Protein 6SLF (pdb70)

Organism: Corynebacterium striatum (NCBI:txid43770)

Foldseek 3Di:
DDPLLVVLLVCLVVCLVVLVVQLLVLQQQAAAFLGSVVVLVVLCVLCVVLVWHWDQFLNSKTKTKDAQADFFEEEEEAERHWDQAQFDAPPPSHHHSVVSIGRLFCSSLQSSLLSSLVNSCSVCSVSWHGMYMYIYWGRWVLQCTLVSRLVRPVCPVDPFGQEYEYEGEKQAPPALFWEFAAFFAEWKKFKKKKKFFKAKFWQVCCVVILAVVVLVVVLVVVLVCCQVPVDDVPWDKDKDFPDKDFDDDPGMRTGMMMTIIMMTTRFDVSNVVSVVVSQVSSQVSCVVSVGDDGMDIGTRHIAGGDHAHRVLRVVLQVLCCVVVNNSRYYYDDHDHHGTRPVSNCVSNVHGYTYMYGYQDNSRNPADTRPDSNRDRDPPSNSSSSNSSVSSSCVVTID/DLLVVLLVVLVVCLVVLVVQLLVLQQQAAAFLGSVVVLVVLCVLQVVLVWHWDQFLNSKTKTKDAQADFFEEEEEAERHWDQAQFDAPDPSHHHSVVSIGRLFCSSLQSSLLSSLVSSCSVCSVSWHGMYMYIYWTRWPLQCGLVSRLVRPVPPVDPFGQEYEYEGEKQAPPAQFWEFAAFFAEWKKWKKKKKFFKAKDWQVCCVVILAVVVLVVVLVVVLVCCQVPVDDVPWDKDKDFPDKDFDDDPGMRTGMMMTIIMMTTRFDVVNVVSVVVSQVSSQVSCVVSVGDDGMDIGTRHIAGGDHAHRVLRVVLLVLRCVVVNVNRYYYDHHDHHGTRVVSNCVSNVHGYTYMYTYQDNSRNVDDTRPDSNRDRDPPSNSSSSNSSVSSSCVVTTD/DLVVLLVVLVVCLVVLVVQLLVLQQQAAAFLGSAVVLVVLCVLCVVLVWDWDCFLNSKTKTKQAQADFFEEEEEAERHWDQAQFDAPDPSHHHSVSSIGRLFCSSLQSSLLSSLVNSCSVPSVQWHGMYMYIYWGRWPLQCGLVSRLVRPVCPVDPFGQEYEYEGEKQAPPALFWEFAAFFAEWKKWKKKKKDFWAKFWLVCCVVILAVVVLVVVLVVVLVCCQVPVDDVVWDKDKDFPDKDFDDDPGMRTGMMMTIIMMTTRFDVVNVVSVVVSQVSSQVSCVVSVGDDRMDIGTRHIAGGDHAHRVLRVVLLVLCCVVPNNNRYYYDDHDHHGTRPVSNCVSSVHGYTYIYGYQDNSRNVQDTRPDSNRDRDPPSNSSSSNSSVSSSCCVTIND/DLVVLLVVLVVCLVVLVVQLLVLQQQAAAFLGSQPVLVVLCVLCVVLVWDWDQFLNSKTKTKDFQAAFFEEEEEAERHWDQAQFDAPDPSHHHSVVSIGNLFCSSLQSSLLSSLSNSCSVCSVVWHHMYMYIYWGRWPLQCGLVSRLVRPVLPVDPFGQEYEYEGEKQAPPAQFWEFAAFFAEWKKFKKKKKFFWAKFWLVCCVVILAVVVLVVVLVVVLVCCQVPVDDPPWDKDKDFPDKDFDDDPGMRTGMMMTIIMMTTRFDVSNVVSVVVSQVSSQVSCVVSVGDDGMDIGTRHIAHGDHAHRVLRVVLLVLRCVPPNNNRYYYDDHDHHGTRPVSNCVSNVHHYTYIYTYQDNSRNPADTRPDSNRDRDPDSNSSSSSSSVSSSCPVGID

Structure (mmCIF, N/CA/C/O backbone):
data_6SLF
#
_entry.id   6SLF
#
_cell.length_a   53.688
_cell.length_b   181.919
_cell.length_c   93.122
_cell.angle_alpha   90.000
_cell.angle_beta   104.140
_cell.angle_gamma   90.000
#
_symmetry.space_group_name_H-M   'P 1 21 1'
#
loop_
_entity.id
_entity.type
_entity.pdbx_description
1 polymer 'N-alpha-acyl-glutamine aminoacylase'
2 non-polymer 'ZINC ION'
3 non-polymer '(2~{S})-5-azanyl-2-[[[(3~{S})-3-methyl-5-phenyl-pentyl]-oxidanyl-phosphoryl]methyl]-5-oxidanylidene-pentanoic acid'
4 non-polymer GLYCEROL
5 non-polymer 'ACETATE ION'
6 non-polymer 2-[BIS-(2-HYDROXY-ETHYL)-AMINO]-2-HYDROXYMETHYL-PROPANE-1,3-DIOL
7 water water
#
loop_
_atom_site.group_PDB
_atom_site.id
_atom_site.type_symbol
_atom_site.label_atom_id
_atom_site.label_alt_id
_atom_site.label_comp_id
_atom_site.label_asym_id
_atom_site.label_entity_id
_atom_site.label_seq_id
_atom_site.pdbx_PDB_ins_code
_atom_site.Cartn_x
_atom_site.Cartn_y
_atom_site.Cartn_z
_atom_site.occupancy
_atom_site.B_iso_or_equiv
_atom_site.auth_seq_id
_atom_site.auth_comp_id
_atom_site.auth_asym_id
_atom_site.auth_atom_id
_atom_site.pdbx_PDB_model_num
ATOM 1 N N . ALA A 1 2 ? 4.538 24.389 16.428 1.00 45.28 1 ALA A N 1
ATOM 2 C CA . ALA A 1 2 ? 3.830 23.199 15.867 1.00 45.30 1 ALA A CA 1
ATOM 3 C C . ALA A 1 2 ? 4.846 22.222 15.273 1.00 45.09 1 ALA A C 1
ATOM 4 O O . ALA A 1 2 ? 5.807 22.649 14.618 1.00 46.13 1 ALA A O 1
ATOM 6 N N . GLN A 1 3 ? 4.645 20.921 15.512 1.00 44.11 2 GLN A N 1
ATOM 7 C CA . GLN A 1 3 ? 5.520 19.858 14.973 1.00 42.90 2 GLN A CA 1
ATOM 8 C C . GLN A 1 3 ? 4.738 18.566 14.673 1.00 41.44 2 GLN A C 1
ATOM 9 O O . GLN A 1 3 ? 3.567 18.412 15.060 1.00 39.73 2 GLN A O 1
ATOM 15 N N . GLU A 1 4 ? 5.401 17.635 13.985 1.00 39.73 3 GLU A N 1
ATOM 16 C CA . GLU A 1 4 ? 4.793 16.332 13.710 1.00 38.47 3 GLU A CA 1
ATOM 17 C C . GLU A 1 4 ? 4.724 15.475 14.973 1.00 36.12 3 GLU A C 1
ATOM 18 O O . GLU A 1 4 ? 3.692 14.846 15.232 1.00 35.71 3 GLU A O 1
ATOM 24 N N . ASN A 1 5 ? 5.795 15.477 15.771 1.00 33.52 4 ASN A N 1
ATOM 25 C CA . ASN A 1 5 ? 5.759 14.778 17.057 1.00 30.87 4 ASN A CA 1
ATOM 26 C C . ASN A 1 5 ? 4.730 15.394 17.994 1.00 28.83 4 ASN A C 1
ATOM 27 O O . ASN A 1 5 ? 4.000 14.675 18.663 1.00 28.37 4 ASN A O 1
ATOM 32 N N . LEU A 1 6 ? 4.656 16.721 17.994 1.00 27.27 5 LEU A N 1
ATOM 33 C CA . LEU A 1 6 ? 3.632 17.417 18.754 1.00 26.18 5 LEU A CA 1
ATOM 34 C C . LEU A 1 6 ? 2.237 16.949 18.353 1.00 25.56 5 LEU A C 1
ATOM 35 O O . LEU A 1 6 ? 1.441 16.584 19.203 1.00 24.94 5 LEU A O 1
ATOM 40 N N . GLN A 1 7 ? 1.939 16.953 17.060 1.00 25.50 6 GLN A N 1
ATOM 41 C CA . GLN A 1 7 ? 0.604 16.514 16.618 1.00 25.16 6 GLN A CA 1
ATOM 42 C C . GLN A 1 7 ? 0.315 15.055 17.028 1.00 25.33 6 GLN A C 1
ATOM 43 O O . GLN A 1 7 ? -0.793 14.720 17.462 1.00 24.61 6 GLN A O 1
ATOM 49 N N . LYS A 1 8 ? 1.319 14.196 16.914 1.00 25.71 7 LYS A N 1
ATOM 50 C CA . LYS A 1 8 ? 1.177 12.797 17.308 1.00 26.99 7 LYS A CA 1
ATOM 51 C C . LYS A 1 8 ? 0.846 12.615 18.794 1.00 25.92 7 LYS A C 1
ATOM 52 O O . LYS A 1 8 ? -0.015 11.799 19.150 1.00 24.89 7 LYS A O 1
ATOM 58 N N . ILE A 1 9 ? 1.538 13.362 19.662 1.00 25.71 8 ILE A N 1
ATOM 59 C CA . ILE A 1 9 ? 1.294 13.267 21.110 1.00 25.62 8 ILE A CA 1
ATOM 60 C C . ILE A 1 9 ? -0.125 13.786 21.459 1.00 24.90 8 ILE A C 1
ATOM 61 O O . ILE A 1 9 ? -0.834 13.183 22.269 1.00 24.02 8 ILE A O 1
ATOM 66 N N . VAL A 1 10 ? -0.527 14.874 20.808 1.00 24.21 9 VAL A N 1
ATOM 67 C CA . VAL A 1 10 ? -1.866 15.445 20.974 1.00 24.77 9 VAL A CA 1
ATOM 68 C C . VAL A 1 10 ? -2.897 14.411 20.534 1.00 25.69 9 VAL A C 1
ATOM 69 O O . VAL A 1 10 ? -3.873 14.153 21.234 1.00 24.98 9 VAL A O 1
ATOM 73 N N . ASP A 1 11 ? -2.652 13.799 19.375 1.00 26.11 10 ASP A N 1
ATOM 74 C CA . ASP A 1 11 ? -3.570 12.776 18.862 1.00 27.66 10 ASP A CA 1
ATOM 75 C C . ASP A 1 11 ? -3.734 11.580 19.783 1.00 27.31 10 ASP A C 1
ATOM 76 O O . ASP A 1 11 ? -4.795 10.962 19.785 1.00 28.01 10 ASP A O 1
ATOM 81 N N . SER A 1 12 ? -2.694 11.278 20.566 1.00 26.69 11 SER A N 1
ATOM 82 C CA . SER A 1 12 ? -2.709 10.153 21.499 1.00 26.84 11 SER A CA 1
ATOM 83 C C . SER A 1 12 ? -3.725 10.335 22.628 1.00 26.98 11 SER A C 1
ATOM 84 O O . SER A 1 12 ? -4.171 9.359 23.235 1.00 27.02 11 SER A O 1
ATOM 87 N N . LEU A 1 13 ? -4.113 11.588 22.883 1.00 26.75 12 LEU A N 1
ATOM 88 C CA . LEU A 1 13 ? -5.092 11.900 23.928 1.00 26.81 12 LEU A CA 1
ATOM 89 C C . LEU A 1 13 ? -6.450 11.220 23.729 1.00 27.41 12 LEU A C 1
ATOM 90 O O . LEU A 1 13 ? -7.126 10.898 24.707 1.00 27.32 12 LEU A O 1
ATOM 95 N N . GLU A 1 14 ? -6.847 11.003 22.474 1.00 28.89 13 GLU A N 1
ATOM 96 C CA . GLU A 1 14 ? -8.114 10.320 22.211 1.00 30.31 13 GLU A CA 1
ATOM 97 C C . GLU A 1 14 ? -8.190 8.962 22.914 1.00 30.11 13 GLU A C 1
ATOM 98 O O . GLU A 1 14 ? -9.225 8.628 23.466 1.00 29.70 13 GLU A O 1
ATOM 104 N N . SER A 1 15 ? -7.085 8.211 22.943 1.00 29.49 14 SER A N 1
ATOM 105 C CA . SER A 1 15 ? -7.110 6.868 23.567 1.00 29.36 14 SER A CA 1
ATOM 106 C C . SER A 1 15 ? -7.408 6.881 25.069 1.00 28.26 14 SER A C 1
ATOM 107 O O . SER A 1 15 ? -7.924 5.900 25.617 1.00 28.84 14 SER A O 1
ATOM 110 N N . SER A 1 16 ? -7.104 8.001 25.739 1.00 27.06 15 SER A N 1
ATOM 111 C CA . SER A 1 16 ? -7.298 8.093 27.179 1.00 25.59 15 SER A CA 1
ATOM 112 C C . SER A 1 16 ? -8.471 8.988 27.574 1.00 25.96 15 SER A C 1
ATOM 113 O O . SER A 1 16 ? -8.742 9.124 28.761 1.00 24.84 15 SER A O 1
ATOM 116 N N . ARG A 1 17 ? -9.180 9.567 26.600 1.00 25.17 16 ARG A N 1
ATOM 117 C CA . ARG A 1 17 ? -10.209 10.580 26.924 1.00 26.01 16 ARG A CA 1
ATOM 118 C C . ARG A 1 17 ? -11.279 10.105 27.909 1.00 25.85 16 ARG A C 1
ATOM 119 O O . ARG A 1 17 ? -11.657 10.846 28.833 1.00 24.54 16 ARG A O 1
ATOM 127 N N . ALA A 1 18 ? -11.749 8.868 27.728 1.00 25.48 17 ALA A N 1
ATOM 128 C CA . ALA A 1 18 ? -12.786 8.308 28.611 1.00 25.68 17 ALA A CA 1
ATOM 129 C C . ALA A 1 18 ? -12.345 8.290 30.062 1.00 24.54 17 ALA A C 1
ATOM 130 O O . ALA A 1 18 ? -13.083 8.752 30.930 1.00 24.27 17 ALA A O 1
ATOM 132 N N . GLU A 1 19 ? -11.142 7.766 30.310 1.00 24.34 18 GLU A N 1
ATOM 133 C CA . GLU A 1 19 ? -10.623 7.632 31.667 1.00 24.45 18 GLU A CA 1
ATOM 134 C C . GLU A 1 19 ? -10.319 9.008 32.244 1.00 23.34 18 GLU A C 1
ATOM 135 O O . GLU A 1 19 ? -10.563 9.246 33.422 1.00 24.42 18 GLU A O 1
ATOM 141 N N . ARG A 1 20 ? -9.807 9.907 31.402 1.00 22.55 19 ARG A N 1
ATOM 142 C CA . ARG A 1 20 ? -9.473 11.276 31.874 1.00 21.25 19 ARG A CA 1
ATOM 143 C C . ARG A 1 20 ? -10.735 12.060 32.264 1.00 21.60 19 ARG A C 1
ATOM 144 O O . ARG A 1 20 ? -10.760 12.776 33.281 1.00 20.46 19 ARG A O 1
ATOM 152 N N . GLU A 1 21 ? -11.794 11.917 31.468 1.00 21.43 20 GLU A N 1
ATOM 153 C CA . GLU A 1 21 ? -13.061 12.568 31.824 1.00 22.36 20 GLU A CA 1
ATOM 154 C C . GLU A 1 21 ? -13.684 11.988 33.104 1.00 22.23 20 GLU A C 1
ATOM 155 O O . GLU A 1 21 ? -14.231 12.740 33.944 1.00 20.81 20 GLU A O 1
ATOM 161 N N . GLU A 1 22 ? -13.569 10.668 33.291 1.00 21.29 21 GLU A N 1
ATOM 162 C CA . GLU A 1 22 ? -14.024 10.040 34.500 1.00 23.45 21 GLU A CA 1
ATOM 163 C C . GLU A 1 22 ? -13.228 10.583 35.687 1.00 21.34 21 GLU A C 1
ATOM 164 O O . GLU A 1 22 ? -13.767 10.806 36.766 1.00 20.55 21 GLU A O 1
ATOM 170 N N . LEU A 1 23 ? -11.940 10.821 35.449 1.00 20.64 22 LEU A N 1
ATOM 171 C CA . LEU A 1 23 ? -11.057 11.277 36.504 1.00 19.52 22 LEU A CA 1
ATOM 172 C C . LEU A 1 23 ? -11.444 12.698 36.889 1.00 18.74 22 LEU A C 1
ATOM 173 O O . LEU A 1 23 ? -11.480 13.030 38.079 1.00 18.33 22 LEU A O 1
ATOM 178 N N . TYR A 1 24 ? -11.724 13.530 35.883 1.00 18.69 23 TYR A N 1
ATOM 179 C CA . TYR A 1 24 ? -12.145 14.920 36.117 1.00 18.38 23 TYR A CA 1
ATOM 180 C C . TYR A 1 24 ? -13.423 14.938 36.975 1.00 18.94 23 TYR A C 1
ATOM 181 O O . TYR A 1 24 ? -13.547 15.654 37.990 1.00 17.54 23 TYR A O 1
ATOM 190 N N . LYS A 1 25 ? -14.372 14.096 36.577 1.00 18.58 24 LYS A N 1
ATOM 191 C CA . LYS A 1 25 ? -15.638 13.975 37.312 1.00 19.58 24 LYS A CA 1
ATOM 192 C C . LYS A 1 25 ? -15.423 13.529 38.771 1.00 19.68 24 LYS A C 1
ATOM 193 O O . LYS A 1 25 ? -16.062 14.036 39.685 1.00 19.43 24 LYS A O 1
ATOM 199 N N . TRP A 1 26 ? -14.483 12.616 38.993 1.00 20.21 25 TRP A N 1
ATOM 200 C CA . TRP A 1 26 ? -14.106 12.222 40.351 1.00 19.75 25 TRP A CA 1
ATOM 201 C C . TRP A 1 26 ? -13.631 13.437 41.167 1.00 19.07 25 TRP A C 1
ATOM 202 O O . TRP A 1 26 ? -14.126 13.709 42.270 1.00 18.18 25 TRP A O 1
ATOM 213 N N . PHE A 1 27 ? -12.666 14.166 40.626 1.00 19.12 26 PHE A N 1
ATOM 214 C CA . PHE A 1 27 ? -12.164 15.344 41.329 1.00 18.74 26 PHE A CA 1
ATOM 215 C C . PHE A 1 27 ? -13.274 16.349 41.603 1.00 18.46 26 PHE A C 1
ATOM 216 O O . PHE A 1 27 ? -13.340 16.921 42.683 1.00 18.77 26 PHE A O 1
ATOM 224 N N . HIS A 1 28 ? -14.159 16.530 40.623 1.00 17.62 27 HIS A N 1
ATOM 225 C CA . HIS A 1 28 ? -15.255 17.468 40.745 1.00 18.03 27 HIS A CA 1
ATOM 226 C C . HIS A 1 28 ? -16.163 17.101 41.921 1.00 18.62 27 HIS A C 1
ATOM 227 O O . HIS A 1 28 ? -16.712 17.977 42.593 1.00 18.32 27 HIS A O 1
ATOM 234 N N . GLN A 1 29 ? -16.311 15.797 42.166 1.00 19.43 28 GLN A N 1
ATOM 235 C CA . GLN A 1 29 ? -17.190 15.337 43.221 1.00 21.15 28 GLN A CA 1
ATOM 236 C C . GLN A 1 29 ? -16.491 15.215 44.567 1.00 20.32 28 GLN A C 1
ATOM 237 O O . GLN A 1 29 ? -17.125 14.874 45.563 1.00 21.10 28 GLN A O 1
ATOM 243 N N . HIS A 1 30 ? -15.205 15.580 44.619 1.00 20.03 29 HIS A N 1
ATOM 244 C CA . HIS A 1 30 ? -14.469 15.544 45.887 1.00 20.27 29 HIS A CA 1
ATOM 245 C C . HIS A 1 30 ? -13.815 16.899 46.183 1.00 19.27 29 HIS A C 1
ATOM 246 O O . HIS A 1 30 ? -12.623 16.952 46.459 1.00 20.01 29 HIS A O 1
ATOM 253 N N . PRO A 1 31 ? -14.609 17.987 46.167 1.00 19.77 30 PRO A N 1
ATOM 254 C CA . PRO A 1 31 ? -14.018 19.326 46.389 1.00 19.04 30 PRO A CA 1
ATOM 255 C C . PRO A 1 31 ? -13.646 19.453 47.870 1.00 19.37 30 PRO A C 1
ATOM 256 O O . PRO A 1 31 ? -14.445 19.077 48.768 1.00 20.00 30 PRO A O 1
ATOM 260 N N . GLU A 1 32 ? -12.451 19.979 48.128 1.00 18.27 31 GLU A N 1
ATOM 261 C CA . GLU A 1 32 ? -11.958 20.095 49.499 1.00 18.56 31 GLU A CA 1
ATOM 262 C C . GLU A 1 32 ? -11.371 21.476 49.753 1.00 18.45 31 GLU A C 1
ATOM 263 O O . GLU A 1 32 ? -10.854 22.129 48.819 1.00 17.95 31 GLU A O 1
ATOM 269 N N . MET A 1 33 ? -11.411 21.880 51.022 1.00 17.90 32 MET A N 1
ATOM 270 C CA . MET A 1 33 ? -10.920 23.184 51.463 1.00 18.80 32 MET A CA 1
ATOM 271 C C . MET A 1 33 ? -9.416 23.338 51.335 1.00 19.59 32 MET A C 1
ATOM 272 O O . MET A 1 33 ? -8.674 22.363 51.475 1.00 18.91 32 MET A O 1
ATOM 277 N N . SER A 1 34 ? -8.988 24.586 51.119 1.00 19.28 33 SER A N 1
ATOM 278 C CA . SER A 1 34 ? -7.571 24.930 51.006 1.00 20.20 33 SER A CA 1
ATOM 279 C C . SER A 1 34 ? -6.728 24.361 52.155 1.00 21.09 33 SER A C 1
ATOM 280 O O . SER A 1 34 ? -7.042 24.554 53.337 1.00 22.06 33 SER A O 1
ATOM 283 N N . MET A 1 35 ? -5.654 23.682 51.772 1.00 21.75 34 MET A N 1
ATOM 284 C CA . MET A 1 35 ? -4.700 23.017 52.677 1.00 22.15 34 MET A CA 1
ATOM 285 C C . MET A 1 35 ? -5.263 21.818 53.442 1.00 23.04 34 MET A C 1
ATOM 286 O O . MET A 1 35 ? -4.581 21.257 54.320 1.00 23.63 34 MET A O 1
ATOM 291 N N . GLN A 1 36 ? -6.492 21.406 53.108 1.00 22.63 35 GLN A N 1
ATOM 292 C CA . GLN A 1 36 ? -7.107 20.222 53.712 1.00 23.61 35 GLN A CA 1
ATOM 293 C C . GLN A 1 36 ? -7.589 19.257 52.631 1.00 21.59 35 GLN A C 1
ATOM 294 O O . GLN A 1 36 ? -8.561 18.536 52.855 1.00 21.40 35 GLN A O 1
ATOM 300 N N . GLU A 1 37 ? -6.892 19.221 51.486 1.00 20.08 36 GLU A N 1
ATOM 301 C CA . GLU A 1 37 ? -7.354 18.464 50.305 1.00 19.62 36 GLU A CA 1
ATOM 302 C C . GLU A 1 37 ? -6.890 17.004 50.363 1.00 20.48 36 GLU A C 1
ATOM 303 O O . GLU A 1 37 ? -6.205 16.520 49.457 1.00 20.62 36 GLU A O 1
ATOM 309 N N . HIS A 1 38 ? -7.286 16.298 51.430 1.00 21.18 37 HIS A N 1
ATOM 310 C CA . HIS A 1 38 ? -6.744 14.955 51.696 1.00 22.49 37 HIS A CA 1
ATOM 311 C C . HIS A 1 38 ? -7.029 13.938 50.613 1.00 22.22 37 HIS A C 1
ATOM 312 O O . HIS A 1 38 ? -6.116 13.229 50.159 1.00 21.77 37 HIS A O 1
ATOM 319 N N . GLU A 1 39 ? -8.285 13.869 50.188 1.00 21.40 38 GLU A N 1
ATOM 320 C CA . GLU A 1 39 ? -8.654 12.861 49.227 1.00 22.30 38 GLU A CA 1
ATOM 321 C C . GLU A 1 39 ? -8.146 13.264 47.859 1.00 21.43 38 GLU A C 1
ATOM 322 O O . GLU A 1 39 ? -7.720 12.407 47.076 1.00 20.62 38 GLU A O 1
ATOM 328 N N . THR A 1 40 ? -8.180 14.567 47.558 1.00 19.96 39 THR A N 1
ATOM 329 C CA . THR A 1 40 ? -7.673 14.980 46.245 1.00 20.04 39 THR A CA 1
ATOM 330 C C . THR A 1 40 ? -6.154 14.774 46.126 1.00 19.59 39 THR A C 1
ATOM 331 O O . THR A 1 40 ? -5.711 14.210 45.161 1.00 19.96 39 THR A O 1
ATOM 335 N N . SER A 1 41 ? -5.402 15.148 47.152 1.00 19.29 40 SER A N 1
ATOM 336 C CA . SER A 1 41 ? -3.952 14.892 47.156 1.00 19.01 40 SER A CA 1
ATOM 337 C C . SER A 1 41 ? -3.653 13.387 46.993 1.00 19.02 40 SER A C 1
ATOM 338 O O . SER A 1 41 ? -2.776 13.003 46.239 1.00 18.73 40 SER A O 1
ATOM 341 N N . LYS A 1 42 ? -4.356 12.549 47.745 1.00 19.79 41 LYS A N 1
ATOM 342 C CA . LYS A 1 42 ? -4.137 11.105 47.711 1.00 21.97 41 LYS A CA 1
ATOM 343 C C . LYS A 1 42 ? -4.412 10.567 46.308 1.00 21.58 41 LYS A C 1
ATOM 344 O O . LYS A 1 42 ? -3.646 9.740 45.797 1.00 22.30 41 LYS A O 1
ATOM 350 N N . ARG A 1 43 ? -5.469 11.056 45.665 1.00 20.26 42 ARG A N 1
ATOM 351 C CA . ARG A 1 43 ? -5.790 10.609 44.317 1.00 19.98 42 ARG A CA 1
ATOM 352 C C . ARG A 1 43 ? -4.762 11.074 43.275 1.00 19.54 42 ARG A C 1
ATOM 353 O O . ARG A 1 43 ? -4.412 10.317 42.365 1.00 18.82 42 ARG A O 1
ATOM 361 N N . ILE A 1 44 ? -4.284 12.316 43.398 1.00 19.20 43 ILE A N 1
ATOM 362 C CA . ILE A 1 44 ? -3.227 12.809 42.536 1.00 19.42 43 ILE A CA 1
ATOM 363 C C . ILE A 1 44 ? -1.991 11.891 42.637 1.00 19.31 43 ILE A C 1
ATOM 364 O O . ILE A 1 44 ? -1.446 11.480 41.632 1.00 18.13 43 ILE A O 1
ATOM 369 N N . ALA A 1 45 ? -1.551 11.618 43.858 1.00 20.31 44 ALA A N 1
ATOM 370 C CA . ALA A 1 45 ? -0.418 10.728 44.085 1.00 21.11 44 ALA A CA 1
ATOM 371 C C . ALA A 1 45 ? -0.630 9.370 43.409 1.00 21.32 44 ALA A C 1
ATOM 372 O O . ALA A 1 45 ? 0.263 8.865 42.722 1.00 20.61 44 ALA A O 1
ATOM 374 N N . GLU A 1 46 ? -1.830 8.812 43.561 1.00 21.96 45 GLU A N 1
ATOM 375 C CA . GLU A 1 46 ? -2.151 7.499 42.990 1.00 22.78 45 GLU A CA 1
ATOM 376 C C . GLU A 1 46 ? -2.112 7.523 41.472 1.00 22.55 45 GLU A C 1
ATOM 377 O O . GLU A 1 46 ? -1.658 6.562 40.835 1.00 22.44 45 GLU A O 1
ATOM 383 N N . GLU A 1 47 ? -2.604 8.620 40.883 1.00 21.23 46 GLU A N 1
ATOM 384 C CA . GLU A 1 47 ? -2.613 8.743 39.432 1.00 20.90 46 GLU A CA 1
ATOM 385 C C . GLU A 1 47 ? -1.194 8.842 38.861 1.00 20.85 46 GLU A C 1
ATOM 386 O O . GLU A 1 47 ? -0.907 8.275 37.811 1.00 21.42 46 GLU A O 1
ATOM 392 N N . LEU A 1 48 ? -0.298 9.509 39.590 1.00 20.93 47 LEU A N 1
ATOM 393 C CA . LEU A 1 48 ? 1.107 9.595 39.167 1.00 22.14 47 LEU A CA 1
ATOM 394 C C . LEU A 1 48 ? 1.770 8.229 39.360 1.00 22.47 47 LEU A C 1
ATOM 395 O O . LEU A 1 48 ? 2.515 7.784 38.491 1.00 23.64 47 LEU A O 1
ATOM 400 N N . GLU A 1 49 ? 1.462 7.556 40.467 1.00 24.27 48 GLU A N 1
ATOM 401 C CA . GLU A 1 49 ? 1.964 6.178 40.717 1.00 26.35 48 GLU A CA 1
ATOM 402 C C . GLU A 1 49 ? 1.494 5.162 39.660 1.00 26.71 48 GLU A C 1
ATOM 403 O O . GLU A 1 49 ? 2.278 4.307 39.211 1.00 26.13 48 GLU A O 1
ATOM 409 N N . LYS A 1 50 ? 0.234 5.278 39.245 1.00 26.54 49 LYS A N 1
ATOM 410 C CA . LYS A 1 50 ? -0.279 4.507 38.099 1.00 28.10 49 LYS A CA 1
ATOM 411 C C . LYS A 1 50 ? 0.601 4.599 36.833 1.00 27.45 49 LYS A C 1
ATOM 412 O O . LYS A 1 50 ? 0.650 3.650 36.039 1.00 27.60 49 LYS A O 1
ATOM 418 N N . LEU A 1 51 ? 1.251 5.752 36.627 1.00 26.33 50 LEU A N 1
ATOM 419 C CA . LEU A 1 51 ? 2.064 5.997 35.446 1.00 25.92 50 LEU A CA 1
ATOM 420 C C . LEU A 1 51 ? 3.526 5.626 35.703 1.00 26.07 50 LEU A C 1
ATOM 421 O O . LEU A 1 51 ? 4.391 5.936 34.900 1.00 26.59 50 LEU A O 1
ATOM 426 N N . GLY A 1 52 ? 3.779 4.973 36.830 1.00 26.47 51 GLY A N 1
ATOM 427 C CA . GLY A 1 52 ? 5.120 4.534 37.214 1.00 26.86 51 GLY A CA 1
ATOM 428 C C . GLY A 1 52 ? 6.002 5.671 37.698 1.00 27.94 51 GLY A C 1
ATOM 429 O O . GLY A 1 52 ? 7.232 5.538 37.756 1.00 27.94 51 GLY A O 1
ATOM 430 N N . LEU A 1 53 ? 5.380 6.794 38.055 1.00 27.20 52 LEU A N 1
ATOM 431 C CA . LEU A 1 53 ? 6.123 7.938 38.589 1.00 26.95 52 LEU A CA 1
ATOM 432 C C . LEU A 1 53 ? 6.208 7.883 40.097 1.00 27.17 52 LEU A C 1
ATOM 433 O O . LEU A 1 53 ? 5.489 7.126 40.735 1.00 26.94 52 LEU A O 1
ATOM 438 N N . GLU A 1 54 ? 7.114 8.680 40.655 1.00 28.61 53 GLU A N 1
ATOM 439 C CA . GLU A 1 54 ? 7.357 8.734 42.097 1.00 30.22 53 GLU A CA 1
ATOM 440 C C . GLU A 1 54 ? 6.972 10.119 42.675 1.00 28.84 53 GLU A C 1
ATOM 441 O O . GLU A 1 54 ? 7.832 11.003 42.820 1.00 28.58 53 GLU A O 1
ATOM 447 N N . PRO A 1 55 ? 5.678 10.316 43.010 1.00 27.84 54 PRO A N 1
ATOM 448 C CA . PRO A 1 55 ? 5.319 11.666 43.451 1.00 27.35 54 PRO A CA 1
ATOM 449 C C . PRO A 1 55 ? 5.956 11.992 44.785 1.00 26.59 54 PRO A C 1
ATOM 450 O O . PRO A 1 55 ? 6.020 11.128 45.667 1.00 27.83 54 PRO A O 1
ATOM 454 N N . GLN A 1 56 ? 6.468 13.205 44.916 1.00 25.80 55 GLN A N 1
ATOM 455 C CA . GLN A 1 56 ? 7.026 13.669 46.181 1.00 25.76 55 GLN A CA 1
ATOM 456 C C . GLN A 1 56 ? 6.041 14.602 46.873 1.00 25.14 55 GLN A C 1
ATOM 457 O O . GLN A 1 56 ? 5.614 15.610 46.306 1.00 24.59 55 GLN A O 1
ATOM 463 N N . ASN A 1 57 ? 5.664 14.232 48.091 1.00 24.78 56 ASN A N 1
ATOM 464 C CA . ASN A 1 57 ? 4.730 15.019 48.869 1.00 24.19 56 ASN A CA 1
ATOM 465 C C . ASN A 1 57 ? 5.451 16.231 49.454 1.00 24.05 56 ASN A C 1
ATOM 466 O O . ASN A 1 57 ? 6.292 16.105 50.370 1.00 24.66 56 ASN A O 1
ATOM 471 N N . ILE A 1 58 ? 5.145 17.415 48.912 1.00 22.94 57 ILE A N 1
ATOM 472 C CA . ILE A 1 58 ? 5.829 18.662 49.317 1.00 22.38 57 ILE A CA 1
ATOM 473 C C . ILE A 1 58 ? 4.756 19.705 49.627 1.00 22.86 57 ILE A C 1
ATOM 474 O O . ILE A 1 58 ? 3.806 19.847 48.845 1.00 21.16 57 ILE A O 1
ATOM 479 N N . GLY A 1 59 ? 4.863 20.385 50.776 1.00 22.25 58 GLY A N 1
ATOM 480 C CA . GLY A 1 59 ? 3.881 21.412 51.169 1.00 23.06 58 GLY A CA 1
ATOM 481 C C . GLY A 1 59 ? 2.543 20.869 51.663 1.00 23.34 58 GLY A C 1
ATOM 482 O O . GLY A 1 59 ? 1.483 21.239 51.156 1.00 23.86 58 GLY A O 1
ATOM 483 N N . VAL A 1 60 ? 2.599 19.989 52.659 1.00 23.13 59 VAL A N 1
ATOM 484 C CA . VAL A 1 60 ? 1.430 19.380 53.319 1.00 23.41 59 VAL A CA 1
ATOM 485 C C . VAL A 1 60 ? 0.718 18.409 52.392 1.00 22.54 59 VAL A C 1
ATOM 486 O O . VAL A 1 60 ? 0.900 17.198 52.519 1.00 23.58 59 VAL A O 1
ATOM 490 N N . THR A 1 61 ? -0.059 18.928 51.433 1.00 21.42 60 THR A N 1
ATOM 491 C CA . THR A 1 61 ? -0.828 18.097 50.494 1.00 21.38 60 THR A CA 1
ATOM 492 C C . THR A 1 61 ? -0.292 18.157 49.051 1.00 20.33 60 THR A C 1
ATOM 493 O O . THR A 1 61 ? -0.768 17.419 48.197 1.00 20.51 60 THR A O 1
ATOM 497 N N . GLY A 1 62 ? 0.692 19.013 48.771 1.00 20.29 61 GLY A N 1
ATOM 498 C CA . GLY A 1 62 ? 1.238 19.138 47.407 1.00 20.17 61 GLY A CA 1
ATOM 499 C C . GLY A 1 62 ? 1.924 17.868 46.940 1.00 20.46 61 GLY A C 1
ATOM 500 O O . GLY A 1 62 ? 2.341 17.040 47.771 1.00 20.36 61 GLY A O 1
ATOM 501 N N . GLN A 1 63 ? 2.011 17.686 45.622 1.00 19.56 62 GLN A N 1
ATOM 502 C CA . GLN A 1 63 ? 2.676 16.520 45.020 1.00 19.32 62 GLN A CA 1
ATOM 503 C C . GLN A 1 63 ? 3.460 16.994 43.813 1.00 20.20 62 GLN A C 1
ATOM 504 O O . GLN A 1 63 ? 2.935 17.757 42.978 1.00 20.15 62 GLN A O 1
ATOM 510 N N . VAL A 1 64 ? 4.703 16.548 43.703 1.00 19.58 63 VAL A N 1
ATOM 511 C CA . VAL A 1 64 ? 5.538 16.870 42.549 1.00 19.94 63 VAL A CA 1
ATOM 512 C C . VAL A 1 64 ? 6.090 15.566 41.969 1.00 20.62 63 VAL A C 1
ATOM 513 O O . VAL A 1 64 ? 6.609 14.736 42.722 1.00 22.91 63 VAL A O 1
ATOM 517 N N . ALA A 1 65 ? 6.007 15.415 40.655 1.00 20.50 64 ALA A N 1
ATOM 518 C CA . ALA A 1 65 ? 6.609 14.261 39.981 1.00 20.83 64 ALA A CA 1
ATOM 519 C C . ALA A 1 65 ? 7.540 14.749 38.883 1.00 20.93 64 ALA A C 1
ATOM 520 O O . ALA A 1 65 ? 7.206 15.647 38.105 1.00 20.60 64 ALA A O 1
ATOM 522 N N . VAL A 1 66 ? 8.713 14.131 38.816 1.00 21.33 65 VAL A N 1
ATOM 523 C CA . VAL A 1 66 ? 9.711 14.476 37.794 1.00 22.35 65 VAL A CA 1
ATOM 524 C C . VAL A 1 66 ? 9.713 13.330 36.783 1.00 23.26 65 VAL A C 1
ATOM 525 O O . VAL A 1 66 ? 9.875 12.155 37.168 1.00 23.39 65 VAL A O 1
ATOM 529 N N . ILE A 1 67 ? 9.493 13.644 35.515 1.00 22.98 66 ILE A N 1
ATOM 530 C CA . ILE A 1 67 ? 9.556 12.642 34.462 1.00 23.96 66 ILE A CA 1
ATOM 531 C C . ILE A 1 67 ? 10.840 12.920 33.680 1.00 23.68 66 ILE A C 1
ATOM 532 O O . ILE A 1 67 ? 10.941 13.913 32.988 1.00 22.91 66 ILE A O 1
ATOM 537 N N . LYS A 1 68 ? 11.840 12.056 33.812 1.00 24.77 67 LYS A N 1
ATOM 538 C CA . LYS A 1 68 ? 13.080 12.257 33.063 1.00 25.47 67 LYS A CA 1
ATOM 539 C C . LYS A 1 68 ? 13.072 11.290 31.882 1.00 25.07 67 LYS A C 1
ATOM 540 O O . LYS A 1 68 ? 12.766 10.110 32.033 1.00 25.31 67 LYS A O 1
ATOM 546 N N . ASN A 1 69 ? 13.355 11.805 30.699 1.00 24.48 68 ASN A N 1
ATOM 547 C CA . ASN A 1 69 ? 13.303 10.981 29.492 1.00 24.26 68 ASN A CA 1
ATOM 548 C C . ASN A 1 69 ? 14.350 11.491 28.515 1.00 23.97 68 ASN A C 1
ATOM 549 O O . ASN A 1 69 ? 14.056 12.262 27.604 1.00 23.40 68 ASN A O 1
ATOM 554 N N . GLY A 1 70 ? 15.589 11.055 28.712 1.00 23.68 69 GLY A N 1
ATOM 555 C CA . GLY A 1 70 ? 16.662 11.449 27.818 1.00 23.78 69 GLY A CA 1
ATOM 556 C C . GLY A 1 70 ? 17.216 12.840 28.110 1.00 24.29 69 GLY A C 1
ATOM 557 O O . GLY A 1 70 ? 16.706 13.567 28.978 1.00 23.93 69 GLY A O 1
ATOM 558 N N . GLU A 1 71 ? 18.264 13.191 27.378 1.00 24.44 70 GLU A N 1
ATOM 559 C CA . GLU A 1 71 ? 18.860 14.519 27.401 1.00 25.23 70 GLU A CA 1
ATOM 560 C C . GLU A 1 71 ? 17.936 15.580 26.848 1.00 24.62 70 GLU A C 1
ATOM 561 O O . GLU A 1 71 ? 17.196 15.349 25.873 1.00 24.24 70 GLU A O 1
ATOM 567 N N . GLY A 1 72 ? 18.026 16.764 27.446 1.00 23.61 71 GLY A N 1
ATOM 568 C CA . GLY A 1 72 ? 17.315 17.912 26.937 1.00 22.35 71 GLY A CA 1
ATOM 569 C C . GLY A 1 72 ? 16.920 18.852 28.061 1.00 21.78 71 GLY A C 1
ATOM 570 O O . GLY A 1 72 ? 17.203 18.579 29.239 1.00 20.59 71 GLY A O 1
ATOM 571 N N . PRO A 1 73 ? 16.246 19.956 27.696 1.00 21.77 72 PRO A N 1
ATOM 572 C CA . PRO A 1 73 ? 15.808 20.999 28.631 1.00 21.77 72 PRO A CA 1
ATOM 573 C C . PRO A 1 73 ? 14.729 20.449 29.553 1.00 21.80 72 PRO A C 1
ATOM 574 O O . PRO A 1 73 ? 14.201 19.331 29.339 1.00 21.79 72 PRO A O 1
ATOM 578 N N . SER A 1 74 ? 14.353 21.254 30.541 1.00 20.84 73 SER A N 1
ATOM 579 C CA . SER A 1 74 ? 13.393 20.840 31.539 1.00 20.21 73 SER A CA 1
ATOM 580 C C . SER A 1 74 ? 12.286 21.883 31.586 1.00 20.06 73 SER A C 1
ATOM 581 O O . SER A 1 74 ? 12.535 23.087 31.617 1.00 19.49 73 SER A O 1
ATOM 584 N N . VAL A 1 75 ? 11.062 21.395 31.609 1.00 19.49 74 VAL A N 1
ATOM 585 C CA . VAL A 1 75 ? 9.876 22.267 31.639 1.00 19.94 74 VAL A CA 1
ATOM 586 C C . VAL A 1 75 ? 9.078 21.882 32.855 1.00 19.24 74 VAL A C 1
ATOM 587 O O . VAL A 1 75 ? 8.805 20.695 33.046 1.00 19.03 74 VAL A O 1
ATOM 591 N N . ALA A 1 76 ? 8.700 22.859 33.693 1.00 17.78 75 ALA A N 1
ATOM 592 C CA . ALA A 1 76 ? 7.779 22.569 34.788 1.00 16.75 75 ALA A CA 1
ATOM 593 C C . ALA A 1 76 ? 6.396 23.125 34.475 1.00 16.53 75 ALA A C 1
ATOM 594 O O . ALA A 1 76 ? 6.261 24.151 33.833 1.00 17.42 75 ALA A O 1
ATOM 596 N N . PHE A 1 77 ? 5.389 22.429 34.979 1.00 16.67 76 PHE A N 1
ATOM 597 C CA . PHE A 1 77 ? 4.015 22.864 34.811 1.00 17.14 76 PHE A CA 1
ATOM 598 C C . PHE A 1 77 ? 3.267 22.717 36.135 1.00 16.70 76 PHE A C 1
ATOM 599 O O . PHE A 1 77 ? 3.230 21.624 36.732 1.00 16.99 76 PHE A O 1
ATOM 607 N N . ARG A 1 78 ? 2.637 23.802 36.563 1.00 16.76 77 ARG A N 1
ATOM 608 C CA . ARG A 1 78 ? 1.872 23.821 37.809 1.00 16.61 77 ARG A CA 1
ATOM 609 C C . ARG A 1 78 ? 0.346 23.847 37.592 1.00 16.38 77 ARG A C 1
ATOM 610 O O . ARG A 1 78 ? -0.152 24.589 36.742 1.00 16.57 77 ARG A O 1
ATOM 618 N N . ALA A 1 79 ? -0.358 23.059 38.416 1.00 16.41 78 ALA A N 1
ATOM 619 C CA . ALA A 1 79 ? -1.827 23.056 38.505 1.00 16.99 78 ALA A CA 1
ATOM 620 C C . ALA A 1 79 ? -2.217 22.955 39.989 1.00 17.60 78 ALA A C 1
ATOM 621 O O . ALA A 1 79 ? -1.644 22.160 40.758 1.00 18.18 78 ALA A O 1
ATOM 623 N N . ASP A 1 80 ? -3.162 23.789 40.393 1.00 18.27 79 ASP A N 1
ATOM 624 C CA . ASP A 1 80 ? -3.663 23.838 41.759 1.00 18.29 79 ASP A CA 1
ATOM 625 C C . ASP A 1 80 ? -4.906 22.949 41.904 1.00 19.07 79 ASP A C 1
ATOM 626 O O . ASP A 1 80 ? -5.536 22.604 40.898 1.00 19.30 79 ASP A O 1
ATOM 631 N N . PHE A 1 81 ? -5.239 22.568 43.132 1.00 18.11 80 PHE A N 1
ATOM 632 C CA . PHE A 1 81 ? -6.289 21.570 43.308 1.00 17.61 80 PHE A CA 1
ATOM 633 C C . PHE A 1 81 ? -7.316 21.794 44.422 1.00 18.04 80 PHE A C 1
ATOM 634 O O . PHE A 1 81 ? -8.172 20.948 44.623 1.00 18.13 80 PHE A O 1
ATOM 642 N N . ASP A 1 82 ? -7.284 22.942 45.099 1.00 18.35 81 ASP A N 1
ATOM 643 C CA . ASP A 1 82 ? -8.279 23.229 46.148 1.00 18.09 81 ASP A CA 1
ATOM 644 C C . ASP A 1 82 ? -9.606 23.717 45.546 1.00 17.75 81 ASP A C 1
ATOM 645 O O . ASP A 1 82 ? -9.608 24.300 44.465 1.00 17.23 81 ASP A O 1
ATOM 650 N N . ALA A 1 83 ? -10.701 23.464 46.263 1.00 16.82 82 ALA A N 1
ATOM 651 C CA . ALA A 1 83 ? -12.020 23.955 45.878 1.00 16.68 82 ALA A CA 1
ATOM 652 C C . ALA A 1 83 ? -12.470 25.085 46.805 1.00 17.40 82 ALA A C 1
ATOM 653 O O . ALA A 1 83 ? -11.657 25.637 47.548 1.00 17.36 82 ALA A O 1
ATOM 655 N N . LEU A 1 84 ? -13.769 25.419 46.789 1.00 16.83 83 LEU A N 1
ATOM 656 C CA . LEU A 1 84 ? -14.330 26.565 47.522 1.00 17.15 83 LEU A CA 1
ATOM 657 C C . LEU A 1 84 ? -15.590 26.178 48.300 1.00 17.41 83 LEU A C 1
ATOM 658 O O . LEU A 1 84 ? -16.315 25.278 47.858 1.00 16.79 83 LEU A O 1
ATOM 663 N N . PRO A 1 85 ? -15.842 26.865 49.435 1.00 16.87 84 PRO A N 1
ATOM 664 C CA . PRO A 1 85 ? -17.036 26.659 50.255 1.00 17.70 84 PRO A CA 1
ATOM 665 C C . PRO A 1 85 ? -18.255 27.350 49.623 1.00 17.97 84 PRO A C 1
ATOM 666 O O . PRO A 1 85 ? -18.754 28.400 50.120 1.00 18.61 84 PRO A O 1
ATOM 670 N N . ILE A 1 86 ? -18.679 26.764 48.500 1.00 18.34 85 ILE A N 1
ATOM 671 C CA . ILE A 1 86 ? -19.816 27.247 47.696 1.00 18.75 85 ILE A CA 1
ATOM 672 C C . ILE A 1 86 ? -20.679 26.014 47.433 1.00 19.30 85 ILE A C 1
ATOM 673 O O . ILE A 1 86 ? -20.158 24.965 47.075 1.00 18.32 85 ILE A O 1
ATOM 678 N N . THR A 1 87 ? -21.991 26.117 47.646 1.00 20.14 86 THR A N 1
ATOM 679 C CA . THR A 1 87 ? -22.862 24.976 47.410 1.00 20.82 86 THR A CA 1
ATOM 680 C C . THR A 1 87 ? -23.092 24.795 45.905 1.00 19.97 86 THR A C 1
ATOM 681 O O . THR A 1 87 ? -23.519 25.726 45.233 1.00 20.65 86 THR A O 1
ATOM 685 N N . GLU A 1 88 ? -22.775 23.614 45.365 1.00 20.01 87 GLU A N 1
ATOM 686 C CA . GLU A 1 88 ? -22.830 23.465 43.906 1.00 19.89 87 GLU A CA 1
ATOM 687 C C . GLU A 1 88 ? -24.290 23.536 43.424 1.00 20.88 87 GLU A C 1
ATOM 688 O O . GLU A 1 88 ? -25.190 22.952 44.057 1.00 21.19 87 GLU A O 1
ATOM 694 N N . ASN A 1 89 ? -24.504 24.277 42.338 1.00 21.07 88 ASN A N 1
ATOM 695 C CA . ASN A 1 89 ? -25.845 24.536 41.795 1.00 22.46 88 ASN A CA 1
ATOM 696 C C . ASN A 1 89 ? -25.815 24.455 40.265 1.00 23.34 88 ASN A C 1
ATOM 697 O O . ASN A 1 89 ? -26.385 25.285 39.551 1.00 24.12 88 ASN A O 1
ATOM 702 N N . THR A 1 90 ? -25.092 23.467 39.768 1.00 23.07 89 THR A N 1
ATOM 703 C CA . THR A 1 90 ? -24.930 23.284 38.341 1.00 23.51 89 THR A CA 1
ATOM 704 C C . THR A 1 90 ? -25.958 22.347 37.727 1.00 24.48 89 THR A C 1
ATOM 705 O O . THR A 1 90 ? -26.225 22.457 36.535 1.00 24.74 89 THR A O 1
ATOM 709 N N . GLY A 1 91 ? -26.500 21.428 38.524 1.00 25.16 90 GLY A N 1
ATOM 710 C CA . GLY A 1 91 ? -27.370 20.360 38.005 1.00 26.77 90 GLY A CA 1
ATOM 711 C C . GLY A 1 91 ? -26.634 19.360 37.107 1.00 27.32 90 GLY A C 1
ATOM 712 O O . GLY A 1 91 ? -27.267 18.529 36.434 1.00 27.72 90 GLY A O 1
ATOM 713 N N . LEU A 1 92 ? -25.299 19.416 37.084 1.00 26.59 91 LEU A N 1
ATOM 714 C CA . LEU A 1 92 ? -24.502 18.394 36.357 1.00 26.06 91 LEU A CA 1
ATOM 715 C C . LEU A 1 92 ? -24.789 17.008 36.939 1.00 26.01 91 LEU A C 1
ATOM 716 O O . LEU A 1 92 ? -24.984 16.875 38.135 1.00 25.60 91 LEU A O 1
ATOM 721 N N . ASP A 1 93 ? -24.816 15.970 36.103 1.00 27.33 92 ASP A N 1
ATOM 722 C CA . ASP A 1 93 ? -25.000 14.605 36.628 1.00 27.96 92 ASP A CA 1
ATOM 723 C C . ASP A 1 93 ? -23.815 14.197 37.501 1.00 27.18 92 ASP A C 1
ATOM 724 O O . ASP A 1 93 ? -23.918 13.270 38.296 1.00 26.77 92 ASP A O 1
ATOM 729 N N . TYR A 1 94 ? -22.683 14.878 37.310 1.00 25.24 93 TYR A N 1
ATOM 730 C CA . TYR A 1 94 ? -21.493 14.662 38.161 1.00 24.20 93 TYR A CA 1
ATOM 731 C C . TYR A 1 94 ? -21.247 15.802 39.160 1.00 23.55 93 TYR A C 1
ATOM 732 O O . TYR A 1 94 ? -20.114 15.994 39.648 1.00 23.48 93 TYR A O 1
ATOM 741 N N . SER A 1 95 ? -22.304 16.543 39.478 1.00 22.41 94 SER A N 1
ATOM 742 C CA . SER A 1 95 ? -22.216 17.596 40.476 1.00 21.50 94 SER A CA 1
ATOM 743 C C . SER A 1 95 ? -21.687 17.038 41.792 1.00 21.66 94 SER A C 1
ATOM 744 O O . SER A 1 95 ? -21.969 15.869 42.154 1.00 20.35 94 SER A O 1
ATOM 747 N N . ALA A 1 96 ? -20.921 17.857 42.515 1.00 20.97 95 ALA A N 1
ATOM 748 C CA . ALA A 1 96 ? -20.674 17.558 43.920 1.00 22.10 95 ALA A CA 1
ATOM 749 C C . ALA A 1 96 ? -22.030 17.540 44.669 1.00 23.66 95 ALA A C 1
ATOM 750 O O . ALA A 1 96 ? -22.995 18.233 44.281 1.00 23.45 95 ALA A O 1
ATOM 752 N N . ASP A 1 97 ? -22.089 16.783 45.754 1.00 24.63 96 ASP A N 1
ATOM 753 C CA . ASP A 1 97 ? -23.284 16.760 46.592 1.00 27.12 96 ASP A CA 1
ATOM 754 C C . ASP A 1 97 ? -23.518 18.163 47.176 1.00 28.21 96 ASP A C 1
ATOM 755 O O . ASP A 1 97 ? -22.631 18.712 47.822 1.00 27.98 96 ASP A O 1
ATOM 760 N N . PRO A 1 98 ? -24.696 18.772 46.916 1.00 29.07 97 PRO A N 1
ATOM 761 C CA . PRO A 1 98 ? -24.980 20.092 47.505 1.00 29.96 97 PRO A CA 1
ATOM 762 C C . PRO A 1 98 ? -24.933 20.143 49.034 1.00 30.38 97 PRO A C 1
ATOM 763 O O . PRO A 1 98 ? -24.685 21.205 49.603 1.00 30.15 97 PRO A O 1
ATOM 767 N N . GLU A 1 99 ? -25.160 19.015 49.692 1.00 31.35 98 GLU A N 1
ATOM 768 C CA . GLU A 1 99 ? -25.085 18.976 51.159 1.00 32.73 98 GLU A CA 1
ATOM 769 C C . GLU A 1 99 ? -23.664 19.201 51.667 1.00 31.25 98 GLU A C 1
ATOM 770 O O . GLU A 1 99 ? -23.458 19.546 52.822 1.00 32.14 98 GLU A O 1
ATOM 776 N N . LEU A 1 100 ? -22.693 19.007 50.784 1.00 29.66 99 LEU A N 1
ATOM 777 C CA . LEU A 1 100 ? -21.277 19.187 51.110 1.00 28.44 99 LEU A CA 1
ATOM 778 C C . LEU A 1 100 ? -20.967 20.677 51.350 1.00 26.57 99 LEU A C 1
ATOM 779 O O . LEU A 1 100 ? -20.092 21.016 52.145 1.00 25.91 99 LEU A O 1
ATOM 784 N N . GLY A 1 101 ? -21.681 21.568 50.655 1.00 24.74 100 GLY A N 1
ATOM 785 C CA . GLY A 1 101 ? -21.426 23.003 50.778 1.00 23.05 100 GLY A CA 1
ATOM 786 C C . GLY A 1 101 ? -20.065 23.344 50.186 1.00 21.65 100 GLY A C 1
ATOM 787 O O . GLY A 1 101 ? -19.454 24.352 50.555 1.00 21.26 100 GLY A O 1
ATOM 788 N N . MET A 1 102 ? -19.598 22.474 49.291 1.00 20.05 101 MET A N 1
ATOM 789 C CA . MET A 1 102 ? -18.298 22.619 48.604 1.00 19.51 101 MET A CA 1
ATOM 790 C C . MET A 1 102 ? -18.447 22.441 47.089 1.00 18.99 101 MET A C 1
ATOM 791 O O . MET A 1 102 ? -19.296 21.666 46.611 1.00 18.64 101 MET A O 1
ATOM 796 N N . MET A 1 103 ? -17.599 23.142 46.333 1.00 17.12 102 MET A N 1
ATOM 797 C CA . MET A 1 103 ? -17.678 23.107 44.860 1.00 18.22 102 MET A CA 1
ATOM 798 C C . MET A 1 103 ? -16.371 23.558 44.249 1.00 16.81 102 MET A C 1
ATOM 799 O O . MET A 1 103 ? -15.738 24.507 44.767 1.00 15.95 102 MET A O 1
ATOM 804 N N . HIS A 1 104 ? -15.981 22.884 43.169 1.00 16.92 103 HIS A N 1
ATOM 805 C CA . HIS A 1 104 ? -14.890 23.369 42.314 1.00 17.35 103 HIS A CA 1
ATOM 806 C C . HIS A 1 104 ? -15.307 24.534 41.406 1.00 17.23 103 HIS A C 1
ATOM 807 O O . HIS A 1 104 ? -15.269 24.437 40.170 1.00 18.40 103 HIS A O 1
ATOM 814 N N . ALA A 1 105 ? -15.692 25.642 42.057 1.00 17.55 104 ALA A N 1
ATOM 815 C CA . ALA A 1 105 ? -16.232 26.819 41.398 1.00 17.15 104 ALA A CA 1
ATOM 816 C C . ALA A 1 105 ? -15.154 27.643 40.693 1.00 16.50 104 ALA A C 1
ATOM 817 O O . ALA A 1 105 ? -15.443 28.716 40.119 1.00 17.32 104 ALA A O 1
ATOM 819 N N . CYS A 1 106 ? -13.910 27.163 40.713 1.00 15.78 105 CYS A N 1
ATOM 820 C CA . CYS A 1 106 ? -12.832 27.887 40.035 1.00 15.93 105 CYS A CA 1
ATOM 821 C C . CYS A 1 106 ? -12.119 27.026 38.968 1.00 15.89 105 CYS A C 1
ATOM 822 O O . CYS A 1 106 ? -11.190 27.459 38.317 1.00 16.19 105 CYS A O 1
ATOM 825 N N . GLY A 1 107 ? -12.580 25.797 38.790 1.00 15.79 106 GLY A N 1
ATOM 826 C CA . GLY A 1 107 ? -12.019 24.886 37.781 1.00 16.04 106 GLY A CA 1
ATOM 827 C C . GLY A 1 107 ? -10.704 24.209 38.150 1.00 14.88 106 GLY A C 1
ATOM 828 O O . GLY A 1 107 ? -10.068 23.632 37.311 1.00 15.05 106 GLY A O 1
ATOM 829 N N . HIS A 1 108 ? -10.331 24.218 39.422 1.00 14.76 107 HIS A N 1
ATOM 830 C CA . HIS A 1 108 ? -9.037 23.611 39.819 1.00 15.20 107 HIS A CA 1
ATOM 831 C C . HIS A 1 108 ? -8.997 22.097 39.571 1.00 16.04 107 HIS A C 1
ATOM 832 O O . HIS A 1 108 ? -7.956 21.544 39.209 1.00 15.67 107 HIS A O 1
ATOM 839 N N . ASP A 1 109 ? -10.153 21.446 39.682 1.00 17.04 108 ASP A N 1
ATOM 840 C CA . ASP A 1 109 ? -10.301 20.047 39.218 1.00 17.74 108 ASP A CA 1
ATOM 841 C C . ASP A 1 109 ? -9.940 19.824 37.734 1.00 16.87 108 ASP A C 1
ATOM 842 O O . ASP A 1 109 ? -9.263 18.847 37.389 1.00 15.76 108 ASP A O 1
ATOM 847 N N . LEU A 1 110 ? -10.359 20.759 36.879 1.00 16.96 109 LEU A N 1
ATOM 848 C CA . LEU A 1 110 ? -9.992 20.778 35.474 1.00 16.45 109 LEU A CA 1
ATOM 849 C C . LEU A 1 110 ? -8.488 21.000 35.271 1.00 16.20 109 LEU A C 1
ATOM 850 O O . LEU A 1 110 ? -7.877 20.299 34.469 1.00 15.42 109 LEU A O 1
ATOM 855 N N . HIS A 1 111 ? -7.908 21.974 35.993 1.00 14.95 110 HIS A N 1
ATOM 856 C CA . HIS A 1 111 ? -6.460 22.227 35.920 1.00 14.58 110 HIS A CA 1
ATOM 857 C C . HIS A 1 111 ? -5.701 20.943 36.245 1.00 15.00 110 HIS A C 1
ATOM 858 O O . HIS A 1 111 ? -4.722 20.583 35.559 1.00 14.20 110 HIS A O 1
ATOM 865 N N . THR A 1 112 ? -6.132 20.290 37.318 1.00 14.41 111 THR A N 1
ATOM 866 C CA . THR A 1 112 ? -5.474 19.105 37.819 1.00 16.25 111 THR A CA 1
ATOM 867 C C . THR A 1 112 ? -5.536 17.961 36.799 1.00 15.97 111 THR A C 1
ATOM 868 O O . THR A 1 112 ? -4.530 17.288 36.520 1.00 15.24 111 THR A O 1
ATOM 872 N N . THR A 1 113 ? -6.729 17.754 36.239 1.00 15.71 112 THR A N 1
ATOM 873 C CA . THR A 1 113 ? -6.949 16.655 35.281 1.00 16.34 112 THR A CA 1
ATOM 874 C C . THR A 1 113 ? -6.209 16.927 33.958 1.00 16.33 112 THR A C 1
ATOM 875 O O . THR A 1 113 ? -5.707 15.990 33.310 1.00 16.91 112 THR A O 1
ATOM 879 N N . ALA A 1 114 ? -6.141 18.204 33.553 1.00 16.45 113 ALA A N 1
ATOM 880 C CA . ALA A 1 114 ? -5.363 18.619 32.388 1.00 16.56 113 ALA A CA 1
ATOM 881 C C . ALA A 1 114 ? -3.896 18.228 32.582 1.00 16.32 113 ALA A C 1
ATOM 882 O O . ALA A 1 114 ? -3.265 17.639 31.705 1.00 16.00 113 ALA A O 1
ATOM 884 N N . LEU A 1 115 ? -3.375 18.522 33.768 1.00 16.05 114 LEU A N 1
ATOM 885 C CA . LEU A 1 115 ? -1.975 18.220 34.045 1.00 15.49 114 LEU A CA 1
ATOM 886 C C . LEU A 1 115 ? -1.713 16.704 34.102 1.00 15.59 114 LEU A C 1
ATOM 887 O O . LEU A 1 115 ? -0.771 16.220 33.451 1.00 16.38 114 LEU A O 1
ATOM 892 N N . LEU A 1 116 ? -2.535 15.964 34.842 1.00 16.61 115 LEU A N 1
ATOM 893 C CA . LEU A 1 116 ? -2.451 14.496 34.842 1.00 16.73 115 LEU A CA 1
ATOM 894 C C . LEU A 1 116 ? -2.594 13.856 33.462 1.00 17.38 115 LEU A C 1
ATOM 895 O O . LEU A 1 116 ? -1.936 12.833 33.177 1.00 18.07 115 LEU A O 1
ATOM 900 N N . GLY A 1 117 ? -3.465 14.409 32.612 1.00 17.35 116 GLY A N 1
ATOM 901 C CA . GLY A 1 117 ? -3.645 13.898 31.243 1.00 18.81 116 GLY A CA 1
ATOM 902 C C . GLY A 1 117 ? -2.415 14.135 30.372 1.00 19.14 116 GLY A C 1
ATOM 903 O O . GLY A 1 117 ? -1.981 13.254 29.591 1.00 19.23 116 GLY A O 1
ATOM 904 N N . ALA A 1 118 ? -1.850 15.332 30.505 1.00 18.30 117 ALA A N 1
ATOM 905 C CA . ALA A 1 118 ? -0.608 15.690 29.804 1.00 17.99 117 ALA A CA 1
ATOM 906 C C . ALA A 1 118 ? 0.562 14.774 30.229 1.00 18.40 117 ALA A C 1
ATOM 907 O O . ALA A 1 118 ? 1.339 14.285 29.377 1.00 18.62 117 ALA A O 1
ATOM 909 N N . VAL A 1 119 ? 0.689 14.566 31.533 1.00 18.47 118 VAL A N 1
ATOM 910 C CA . VAL A 1 119 ? 1.721 13.683 32.088 1.00 19.29 118 VAL A CA 1
ATOM 911 C C . VAL A 1 119 ? 1.554 12.257 31.505 1.00 20.40 118 VAL A C 1
ATOM 912 O O . VAL A 1 119 ? 2.525 11.608 31.084 1.00 19.62 118 VAL A O 1
ATOM 916 N N . ARG A 1 120 ? 0.306 11.799 31.441 1.00 19.83 119 ARG A N 1
ATOM 917 C CA . ARG A 1 120 ? 0.016 10.487 30.850 1.00 20.70 119 ARG A CA 1
ATOM 918 C C . ARG A 1 120 ? 0.472 10.408 29.391 1.00 20.68 119 ARG A C 1
ATOM 919 O O . ARG A 1 120 ? 1.087 9.421 28.987 1.00 21.72 119 ARG A O 1
ATOM 927 N N . ALA A 1 121 ? 0.162 11.437 28.595 1.00 20.80 120 ALA A N 1
ATOM 928 C CA . ALA A 1 121 ? 0.560 11.478 27.184 1.00 20.67 120 ALA A CA 1
ATOM 929 C C . ALA A 1 121 ? 2.074 11.423 27.056 1.00 21.30 120 ALA A C 1
ATOM 930 O O . ALA A 1 121 ? 2.609 10.717 26.200 1.00 21.41 120 ALA A O 1
ATOM 932 N N . LEU A 1 122 ? 2.765 12.107 27.960 1.00 20.15 121 LEU A N 1
ATOM 933 C CA . LEU A 1 122 ? 4.223 12.168 27.923 1.00 20.85 121 LEU A CA 1
ATOM 934 C C . LEU A 1 122 ? 4.825 10.809 28.271 1.00 20.95 121 LEU A C 1
ATOM 935 O O . LEU A 1 122 ? 5.756 10.345 27.579 1.00 20.98 121 LEU A O 1
ATOM 940 N N . VAL A 1 123 ? 4.289 10.190 29.324 1.00 21.41 122 VAL A N 1
ATOM 941 C CA . VAL A 1 123 ? 4.777 8.891 29.835 1.00 23.34 122 VAL A CA 1
ATOM 942 C C . VAL A 1 123 ? 4.526 7.788 28.800 1.00 24.47 122 VAL A C 1
ATOM 943 O O . VAL A 1 123 ? 5.374 6.910 28.622 1.00 24.98 122 VAL A O 1
ATOM 947 N N . GLU A 1 124 ? 3.373 7.847 28.115 1.00 24.33 123 GLU A N 1
ATOM 948 C CA . GLU A 1 124 ? 2.994 6.844 27.109 1.00 24.90 123 GLU A CA 1
ATOM 949 C C . GLU A 1 124 ? 3.691 7.026 25.751 1.00 24.58 123 GLU A C 1
ATOM 950 O O . GLU A 1 124 ? 3.625 6.138 24.907 1.00 25.04 123 GLU A O 1
ATOM 956 N N . ASN A 1 125 ? 4.343 8.173 25.531 1.00 23.56 124 ASN A N 1
ATOM 957 C CA . ASN A 1 125 ? 4.925 8.474 24.216 1.00 22.80 124 ASN A CA 1
ATOM 958 C C . ASN A 1 125 ? 6.338 9.037 24.321 1.00 21.97 124 ASN A C 1
ATOM 959 O O . ASN A 1 125 ? 6.657 10.065 23.712 1.00 20.53 124 ASN A O 1
ATOM 964 N N . LYS A 1 126 ? 7.164 8.353 25.111 1.00 21.75 125 LYS A N 1
ATOM 965 C CA . LYS A 1 126 ? 8.524 8.816 25.387 1.00 22.99 125 LYS A CA 1
ATOM 966 C C . LYS A 1 126 ? 9.406 8.876 24.118 1.00 23.32 125 LYS A C 1
ATOM 967 O O . LYS A 1 126 ? 10.425 9.577 24.080 1.00 23.92 125 LYS A O 1
ATOM 973 N N . ASP A 1 127 ? 9.000 8.168 23.066 1.00 23.15 126 ASP A N 1
ATOM 974 C CA . ASP A 1 127 ? 9.694 8.233 21.764 1.00 23.45 126 ASP A CA 1
ATOM 975 C C . ASP A 1 127 ? 9.541 9.594 21.060 1.00 22.55 126 ASP A C 1
ATOM 976 O O . ASP A 1 127 ? 10.299 9.924 20.152 1.00 22.11 126 ASP A O 1
ATOM 981 N N . LEU A 1 128 ? 8.574 10.391 21.516 1.00 22.44 127 LEU A N 1
ATOM 982 C CA . LEU A 1 128 ? 8.169 11.618 20.828 1.00 22.44 127 LEU A CA 1
ATOM 983 C C . LEU A 1 128 ? 8.761 12.884 21.452 1.00 22.93 127 LEU A C 1
ATOM 984 O O . LEU A 1 128 ? 8.606 13.976 20.904 1.00 22.76 127 LEU A O 1
ATOM 989 N N . TRP A 1 129 ? 9.450 12.723 22.581 1.00 22.31 128 TRP A N 1
ATOM 990 C CA . TRP A 1 129 ? 10.065 13.869 23.252 1.00 22.33 128 TRP A CA 1
ATOM 991 C C . TRP A 1 129 ? 11.384 13.487 23.922 1.00 22.74 128 TRP A C 1
ATOM 992 O O . TRP A 1 129 ? 11.734 12.303 23.999 1.00 22.47 128 TRP A O 1
ATOM 1003 N N . SER A 1 130 ? 12.097 14.499 24.405 1.00 22.56 129 SER A N 1
ATOM 1004 C CA . SER A 1 130 ? 13.378 14.302 25.053 1.00 23.02 129 SER A CA 1
ATOM 1005 C C . SER A 1 130 ? 13.636 15.440 26.047 1.00 22.38 129 SER A C 1
ATOM 1006 O O . SER A 1 130 ? 13.552 16.626 25.705 1.00 23.13 129 SER A O 1
ATOM 1009 N N . GLY A 1 131 ? 13.956 15.055 27.268 1.00 21.36 130 GLY A N 1
ATOM 1010 C CA . GLY A 1 131 ? 14.287 16.019 28.314 1.00 20.75 130 GLY A CA 1
ATOM 1011 C C . GLY A 1 131 ? 13.575 15.680 29.597 1.00 20.07 130 GLY A C 1
ATOM 1012 O O . GLY A 1 131 ? 13.389 14.504 29.927 1.00 20.35 130 GLY A O 1
ATOM 1013 N N . THR A 1 132 ? 13.162 16.716 30.330 1.00 19.41 131 THR A N 1
ATOM 1014 C CA . THR A 1 132 ? 12.544 16.516 31.632 1.00 19.96 131 THR A CA 1
ATOM 1015 C C . THR A 1 132 ? 11.253 17.322 31.753 1.00 19.87 131 THR A C 1
ATOM 1016 O O . THR A 1 132 ? 11.179 18.464 31.304 1.00 18.33 131 THR A O 1
ATOM 1020 N N . PHE A 1 133 ? 10.232 16.689 32.322 1.00 18.71 132 PHE A N 1
ATOM 1021 C CA . PHE A 1 133 ? 8.985 17.408 32.628 1.00 18.94 132 PHE A CA 1
ATOM 1022 C C . PHE A 1 133 ? 8.703 17.273 34.111 1.00 18.55 132 PHE A C 1
ATOM 1023 O O . PHE A 1 133 ? 8.737 16.161 34.653 1.00 19.74 132 PHE A O 1
ATOM 1031 N N . ILE A 1 134 ? 8.407 18.403 34.783 1.00 18.63 133 ILE A N 1
ATOM 1032 C CA . ILE A 1 134 ? 8.108 18.389 36.212 1.00 18.74 133 ILE A CA 1
ATOM 1033 C C . ILE A 1 134 ? 6.623 18.772 36.404 1.00 18.80 133 ILE A C 1
ATOM 1034 O O . ILE A 1 134 ? 6.224 19.865 36.005 1.00 18.72 133 ILE A O 1
ATOM 1039 N N . ALA A 1 135 ? 5.832 17.857 36.954 1.00 17.67 134 ALA A N 1
ATOM 1040 C CA . ALA A 1 135 ? 4.422 18.132 37.297 1.00 18.35 134 ALA A CA 1
ATOM 1041 C C . ALA A 1 135 ? 4.348 18.636 38.726 1.00 17.99 134 ALA A C 1
ATOM 1042 O O . ALA A 1 135 ? 4.724 17.927 39.672 1.00 18.95 134 ALA A O 1
ATOM 1044 N N . VAL A 1 136 ? 3.857 19.856 38.887 1.00 17.12 135 VAL A N 1
ATOM 1045 C CA . VAL A 1 136 ? 3.723 20.464 40.183 1.00 16.96 135 VAL A CA 1
ATOM 1046 C C . VAL A 1 136 ? 2.244 20.639 40.569 1.00 17.07 135 VAL A C 1
ATOM 1047 O O . VAL A 1 136 ? 1.539 21.464 39.993 1.00 17.68 135 VAL A O 1
ATOM 1051 N N . HIS A 1 137 ? 1.783 19.822 41.505 1.00 17.09 136 HIS A N 1
ATOM 1052 C CA . HIS A 1 137 ? 0.387 19.864 41.952 1.00 16.10 136 HIS A CA 1
ATOM 1053 C C . HIS A 1 137 ? 0.360 20.628 43.272 1.00 16.78 136 HIS A C 1
ATOM 1054 O O . HIS A 1 137 ? 0.842 20.129 44.312 1.00 18.45 136 HIS A O 1
ATOM 1061 N N . GLN A 1 138 ? -0.214 21.835 43.227 1.00 16.48 137 GLN A N 1
ATOM 1062 C CA . GLN A 1 138 ? -0.183 22.786 44.342 1.00 16.28 137 GLN A CA 1
ATOM 1063 C C . GLN A 1 138 ? -1.507 22.849 45.133 1.00 16.96 137 GLN A C 1
ATOM 1064 O O . GLN A 1 138 ? -2.581 23.001 44.530 1.00 17.51 137 GLN A O 1
ATOM 1070 N N . PRO A 1 139 ? -1.444 22.762 46.466 1.00 17.70 138 PRO A N 1
ATOM 1071 C CA . PRO A 1 139 ? -2.662 22.934 47.262 1.00 17.70 138 PRO A CA 1
ATOM 1072 C C . PRO A 1 139 ? -2.927 24.419 47.525 1.00 17.48 138 PRO A C 1
ATOM 1073 O O . PRO A 1 139 ? -2.107 25.266 47.180 1.00 17.24 138 PRO A O 1
ATOM 1077 N N . GLY A 1 140 ? -4.083 24.724 48.097 1.00 18.49 139 GLY A N 1
ATOM 1078 C CA . GLY A 1 140 ? -4.290 25.965 48.855 1.00 18.35 139 GLY A CA 1
ATOM 1079 C C . GLY A 1 140 ? -4.115 27.269 48.101 1.00 18.50 139 GLY A C 1
ATOM 1080 O O . GLY A 1 140 ? -3.588 28.249 48.629 1.00 18.89 139 GLY A O 1
ATOM 1081 N N . GLU A 1 141 ? -4.532 27.292 46.843 1.00 17.38 140 GLU A N 1
ATOM 1082 C CA . GLU A 1 141 ? -4.349 28.485 46.030 1.00 18.30 140 GLU A CA 1
ATOM 1083 C C . GLU A 1 141 ? -5.357 29.588 46.394 1.00 18.54 140 GLU A C 1
ATOM 1084 O O . GLU A 1 141 ? -5.058 30.766 46.189 1.00 18.31 140 GLU A O 1
ATOM 1090 N N . GLU A 1 142 ? -6.532 29.205 46.909 1.00 18.49 141 GLU A N 1
ATOM 1091 C CA . GLU A 1 142 ? -7.602 30.177 47.202 1.00 18.85 141 GLU A CA 1
ATOM 1092 C C . GLU A 1 142 ? -7.337 30.913 48.533 1.00 19.63 141 GLU A C 1
ATOM 1093 O O . GLU A 1 142 ? -8.128 30.841 49.479 1.00 20.45 141 GLU A O 1
ATOM 1099 N N . GLY A 1 143 ? -6.191 31.598 48.586 1.00 20.31 142 GLY A N 1
ATOM 1100 C CA . GLY A 1 143 ? -5.747 32.323 49.785 1.00 20.53 142 GLY A CA 1
ATOM 1101 C C . GLY A 1 143 ? -5.329 31.392 50.924 1.00 21.47 142 GLY A C 1
ATOM 1102 O O . GLY A 1 143 ? -5.414 31.772 52.092 1.00 21.58 142 GLY A O 1
ATOM 1103 N N . GLY A 1 144 ? -4.906 30.166 50.589 1.00 20.27 143 GLY A N 1
ATOM 1104 C CA . GLY A 1 144 ? -4.474 29.193 51.581 1.00 20.01 143 GLY A CA 1
ATOM 1105 C C . GLY A 1 144 ? -2.967 29.261 51.831 1.00 20.19 143 GLY A C 1
ATOM 1106 O O . GLY A 1 144 ? -2.440 28.609 52.764 1.00 21.01 143 GLY A O 1
ATOM 1107 N N . GLY A 1 145 ? -2.261 30.040 51.018 1.00 19.75 144 GLY A N 1
ATOM 1108 C CA . GLY A 1 145 ? -0.793 30.130 51.134 1.00 20.01 144 GLY A CA 1
ATOM 1109 C C . GLY A 1 145 ? -0.107 28.894 50.582 1.00 20.05 144 GLY A C 1
ATOM 1110 O O . GLY A 1 145 ? 1.038 28.574 50.974 1.00 21.16 144 GLY A O 1
ATOM 1111 N N . GLY A 1 146 ? -0.770 28.209 49.643 1.00 18.83 145 GLY A N 1
ATOM 1112 C CA . GLY A 1 146 ? -0.293 26.920 49.165 1.00 18.59 145 GLY A CA 1
ATOM 1113 C C . GLY A 1 146 ? 1.053 26.934 48.437 1.00 17.75 145 GLY A C 1
ATOM 1114 O O . GLY A 1 146 ? 1.891 26.059 48.681 1.00 19.23 145 GLY A O 1
ATOM 1115 N N . ALA A 1 147 ? 1.284 27.921 47.566 1.00 17.83 146 ALA A N 1
ATOM 1116 C CA . ALA A 1 147 ? 2.583 28.056 46.857 1.00 18.70 146 ALA A CA 1
ATOM 1117 C C . ALA A 1 147 ? 3.706 28.308 47.890 1.00 19.86 146 ALA A C 1
ATOM 1118 O O . ALA A 1 147 ? 4.782 27.675 47.848 1.00 19.95 146 ALA A O 1
ATOM 1120 N N . ARG A 1 148 ? 3.445 29.238 48.799 1.00 20.50 147 ARG A N 1
ATOM 1121 C CA . ARG A 1 148 ? 4.358 29.495 49.912 1.00 22.24 147 ARG A CA 1
ATOM 1122 C C . ARG A 1 148 ? 4.657 28.216 50.707 1.00 22.52 147 ARG A C 1
ATOM 1123 O O . ARG A 1 148 ? 5.833 27.950 51.017 1.00 22.80 147 ARG A O 1
ATOM 1131 N N . HIS A 1 149 ? 3.631 27.414 51.019 1.00 21.30 148 HIS A N 1
ATOM 1132 C CA . HIS A 1 149 ? 3.830 26.161 51.761 1.00 22.13 148 HIS A CA 1
ATOM 1133 C C . HIS A 1 149 ? 4.798 25.234 51.027 1.00 21.34 148 HIS A C 1
ATOM 1134 O O . HIS A 1 149 ? 5.662 24.604 51.643 1.00 22.08 148 HIS A O 1
ATOM 1141 N N . MET A 1 150 ? 4.658 25.147 49.710 1.00 20.60 149 MET A N 1
ATOM 1142 C CA . MET A 1 150 ? 5.540 24.268 48.940 1.00 20.58 149 MET A CA 1
ATOM 1143 C C . MET A 1 150 ? 6.990 24.754 48.976 1.00 21.15 149 MET A C 1
ATOM 1144 O O . MET A 1 150 ? 7.906 23.924 49.149 1.00 21.43 149 MET A O 1
ATOM 1149 N N . VAL A 1 151 ? 7.175 26.069 48.805 1.00 21.23 150 VAL A N 1
ATOM 1150 C CA . VAL A 1 151 ? 8.495 26.716 48.795 1.00 22.39 150 VAL A CA 1
ATOM 1151 C C . VAL A 1 151 ? 9.123 26.531 50.174 1.00 23.33 150 VAL A C 1
ATOM 1152 O O . VAL A 1 151 ? 10.316 26.178 50.271 1.00 22.06 150 VAL A O 1
ATOM 1156 N N . ASP A 1 152 ? 8.320 26.752 51.213 1.00 23.18 151 ASP A N 1
ATOM 1157 C CA . ASP A 1 152 ? 8.807 26.646 52.607 1.00 25.38 151 ASP A CA 1
ATOM 1158 C C . ASP A 1 152 ? 9.167 25.217 53.005 1.00 25.94 151 ASP A C 1
ATOM 1159 O O . ASP A 1 152 ? 10.033 25.032 53.859 1.00 26.44 151 ASP A O 1
ATOM 1164 N N . ASP A 1 153 ? 8.522 24.225 52.379 1.00 24.69 152 ASP A N 1
ATOM 1165 C CA . ASP A 1 153 ? 8.806 22.799 52.587 1.00 25.91 152 ASP A CA 1
ATOM 1166 C C . ASP A 1 153 ? 9.913 22.313 51.620 1.00 26.09 152 ASP A C 1
ATOM 1167 O O . ASP A 1 153 ? 10.037 21.127 51.309 1.00 27.38 152 ASP A O 1
ATOM 1172 N N . GLY A 1 154 ? 10.702 23.251 51.115 1.00 25.88 153 GLY A N 1
ATOM 1173 C CA . GLY A 1 154 ? 11.917 22.910 50.368 1.00 26.38 153 GLY A CA 1
ATOM 1174 C C . GLY A 1 154 ? 11.758 22.471 48.919 1.00 26.12 153 GLY A C 1
ATOM 1175 O O . GLY A 1 154 ? 12.549 21.683 48.418 1.00 25.97 153 GLY A O 1
ATOM 1176 N N . LEU A 1 155 ? 10.749 22.986 48.224 1.00 25.90 154 LEU A N 1
ATOM 1177 C CA . LEU A 1 155 ? 10.590 22.661 46.803 1.00 25.70 154 LEU A CA 1
ATOM 1178 C C . LEU A 1 155 ? 11.902 22.786 45.995 1.00 26.06 154 LEU A C 1
ATOM 1179 O O . LEU A 1 155 ? 12.317 21.835 45.315 1.00 25.99 154 LEU A O 1
ATOM 1184 N N . ALA A 1 156 ? 12.523 23.960 46.065 1.00 26.80 155 ALA A N 1
ATOM 1185 C CA . ALA A 1 156 ? 13.713 24.289 45.273 1.00 28.00 155 ALA A CA 1
ATOM 1186 C C . ALA A 1 156 ? 14.973 23.481 45.636 1.00 29.17 155 ALA A C 1
ATOM 1187 O O . ALA A 1 156 ? 15.879 23.354 44.807 1.00 30.33 155 ALA A O 1
ATOM 1189 N N . GLU A 1 157 ? 15.014 22.940 46.853 1.00 29.73 156 GLU A N 1
ATOM 1190 C CA . GLU A 1 157 ? 16.106 22.055 47.300 1.00 30.62 156 GLU A CA 1
ATOM 1191 C C . GLU A 1 157 ? 15.821 20.578 46.996 1.00 29.94 156 GLU A C 1
ATOM 1192 O O . GLU A 1 157 ? 16.748 19.764 46.854 1.00 30.91 156 GLU A O 1
ATOM 1198 N N . LYS A 1 158 ? 14.543 20.229 46.888 1.00 27.70 157 LYS A N 1
ATOM 1199 C CA . LYS A 1 158 ? 14.126 18.844 46.689 1.00 26.68 157 LYS A CA 1
ATOM 1200 C C . LYS A 1 158 ? 13.996 18.480 45.216 1.00 26.19 157 LYS A C 1
ATOM 1201 O O . LYS A 1 158 ? 14.251 17.327 44.824 1.00 25.75 157 LYS A O 1
ATOM 1207 N N . ILE A 1 159 ? 13.563 19.463 44.428 1.00 24.31 158 ILE A N 1
ATOM 1208 C CA . ILE A 1 159 ? 13.371 19.316 42.992 1.00 24.38 158 ILE A CA 1
ATOM 1209 C C . ILE A 1 159 ? 14.309 20.252 42.250 1.00 23.95 158 ILE A C 1
ATOM 1210 O O . ILE A 1 159 ? 14.286 21.480 42.465 1.00 23.47 158 ILE A O 1
ATOM 1215 N N . ALA A 1 160 ? 15.152 19.670 41.392 1.00 23.84 159 ALA A N 1
ATOM 1216 C CA . ALA A 1 160 ? 16.054 20.461 40.551 1.00 23.83 159 ALA A CA 1
ATOM 1217 C C . ALA A 1 160 ? 15.247 21.423 39.678 1.00 23.69 159 ALA A C 1
ATOM 1218 O O . ALA A 1 160 ? 14.200 21.034 39.151 1.00 24.41 159 ALA A O 1
ATOM 1220 N N . ALA A 1 161 ? 15.707 22.674 39.566 1.00 23.41 160 ALA A N 1
ATOM 1221 C CA . ALA A 1 161 ? 15.025 23.699 38.750 1.00 22.64 160 ALA A CA 1
ATOM 1222 C C . ALA A 1 161 ? 14.848 23.261 37.310 1.00 22.42 160 ALA A C 1
ATOM 1223 O O . ALA A 1 161 ? 15.755 22.659 36.717 1.00 23.66 160 ALA A O 1
ATOM 1225 N N . PRO A 1 162 ? 13.711 23.618 36.702 1.00 21.39 161 PRO A N 1
ATOM 1226 C CA . PRO A 1 162 ? 13.540 23.494 35.247 1.00 21.15 161 PRO A CA 1
ATOM 1227 C C . PRO A 1 162 ? 14.214 24.682 34.541 1.00 21.15 161 PRO A C 1
ATOM 1228 O O . PRO A 1 162 ? 14.831 25.536 35.206 1.00 22.03 161 PRO A O 1
ATOM 1232 N N . ASP A 1 163 ? 14.110 24.722 33.219 1.00 20.73 162 ASP A N 1
ATOM 1233 C CA . ASP A 1 163 ? 14.555 25.870 32.444 1.00 21.83 162 ASP A CA 1
ATOM 1234 C C . ASP A 1 163 ? 13.457 26.921 32.388 1.00 21.33 162 ASP A C 1
ATOM 1235 O O . ASP A 1 163 ? 13.740 28.121 32.361 1.00 20.58 162 ASP A O 1
ATOM 1240 N N . VAL A 1 164 ? 12.204 26.451 32.311 1.00 20.87 163 VAL A N 1
ATOM 1241 C CA . VAL A 1 164 ? 11.043 27.351 32.257 1.00 19.84 163 VAL A CA 1
ATOM 1242 C C . VAL A 1 164 ? 9.916 26.726 33.082 1.00 18.61 163 VAL A C 1
ATOM 1243 O O . VAL A 1 164 ? 9.886 25.516 33.288 1.00 18.60 163 VAL A O 1
ATOM 1247 N N . CYS A 1 165 ? 8.982 27.557 33.534 1.00 18.75 164 CYS A N 1
ATOM 1248 C CA . CYS A 1 165 ? 7.886 27.083 34.356 1.00 18.54 164 CYS A CA 1
ATOM 1249 C C . CYS A 1 165 ? 6.579 27.759 33.895 1.00 18.12 164 CYS A C 1
ATOM 1250 O O . CYS A 1 165 ? 6.546 28.966 33.677 1.00 17.97 164 CYS A O 1
ATOM 1253 N N . PHE A 1 166 ? 5.507 26.971 33.770 1.00 17.03 165 PHE A N 1
ATOM 1254 C CA . PHE A 1 166 ? 4.236 27.483 33.287 1.00 16.45 165 PHE A CA 1
ATOM 1255 C C . PHE A 1 166 ? 3.090 27.081 34.208 1.00 16.00 165 PHE A C 1
ATOM 1256 O O . PHE A 1 166 ? 3.190 26.112 35.003 1.00 15.97 165 PHE A O 1
ATOM 1264 N N . ALA A 1 167 ? 1.978 27.793 34.026 1.00 16.35 166 ALA A N 1
ATOM 1265 C CA . ALA A 1 167 ? 0.705 27.454 34.619 1.00 15.23 166 ALA A CA 1
ATOM 1266 C C . ALA A 1 167 ? -0.407 28.010 33.743 1.00 15.42 166 ALA A C 1
ATOM 1267 O O . ALA A 1 167 ? -0.174 28.889 32.936 1.00 15.01 166 ALA A O 1
ATOM 1269 N N . GLN A 1 168 ? -1.622 27.554 33.977 1.00 15.92 167 GLN A N 1
ATOM 1270 C CA . GLN A 1 168 ? -2.766 28.096 33.252 1.00 15.91 167 GLN A CA 1
ATOM 1271 C C . GLN A 1 168 ? -4.023 28.119 34.131 1.00 15.23 167 GLN A C 1
ATOM 1272 O O . GLN A 1 168 ? -4.115 27.444 35.169 1.00 16.22 167 GLN A O 1
ATOM 1278 N N . HIS A 1 169 ? -5.012 28.898 33.705 1.00 15.27 168 HIS A N 1
ATOM 1279 C CA . HIS A 1 169 ? -6.245 28.970 34.466 1.00 14.65 168 HIS A CA 1
ATOM 1280 C C . HIS A 1 169 ? -7.437 29.021 33.528 1.00 15.00 168 HIS A C 1
ATOM 1281 O O . HIS A 1 169 ? -7.453 29.859 32.619 1.00 16.01 168 HIS A O 1
ATOM 1288 N N . VAL A 1 170 ? -8.461 28.213 33.820 1.00 15.02 169 VAL A N 1
ATOM 1289 C CA . VAL A 1 170 ? -9.711 28.225 33.019 1.00 15.33 169 VAL A CA 1
ATOM 1290 C C . VAL A 1 170 ? -10.635 29.355 33.486 1.00 16.30 169 VAL A C 1
ATOM 1291 O O . VAL A 1 170 ? -10.703 29.641 34.678 1.00 16.28 169 VAL A O 1
ATOM 1295 N N . PHE A 1 171 ? -11.310 30.030 32.542 1.00 16.57 170 PHE A N 1
ATOM 1296 C CA . PHE A 1 171 ? -12.359 30.971 32.926 1.00 17.67 170 PHE A CA 1
ATOM 1297 C C . PHE A 1 171 ? -13.374 31.151 31.808 1.00 18.46 170 PHE A C 1
ATOM 1298 O O . PHE A 1 171 ? -13.266 30.466 30.788 1.00 17.76 170 PHE A O 1
ATOM 1306 N N . ASN A 1 172 ? -14.363 32.009 32.039 1.00 18.03 171 ASN A N 1
ATOM 1307 C CA . ASN A 1 172 ? -15.381 32.297 31.021 1.00 19.48 171 ASN A CA 1
ATOM 1308 C C . ASN A 1 172 ? -14.854 33.414 30.106 1.00 20.06 171 ASN A C 1
ATOM 1309 O O . ASN A 1 172 ? -15.119 34.607 30.301 1.00 21.75 171 ASN A O 1
ATOM 1314 N N . GLU A 1 173 ? -14.088 33.015 29.096 1.00 19.63 172 GLU A N 1
ATOM 1315 C CA . GLU A 1 173 ? -13.359 33.978 28.301 1.00 21.42 172 GLU A CA 1
ATOM 1316 C C . GLU A 1 173 ? -13.664 33.817 26.807 1.00 22.30 172 GLU A C 1
ATOM 1317 O O . GLU A 1 173 ? -14.077 32.738 26.378 1.00 21.84 172 GLU A O 1
ATOM 1323 N N . ASP A 1 174 ? -13.465 34.899 26.049 1.00 22.95 173 ASP A N 1
ATOM 1324 C CA . ASP A 1 174 ? -13.455 34.862 24.559 1.00 24.39 173 ASP A CA 1
ATOM 1325 C C . ASP A 1 174 ? -12.012 34.901 24.031 1.00 25.11 173 ASP A C 1
ATOM 1326 O O . ASP A 1 174 ? -11.178 35.581 24.598 1.00 24.94 173 ASP A O 1
ATOM 1331 N N . PRO A 1 175 ? -11.716 34.170 22.929 1.00 25.88 174 PRO A N 1
ATOM 1332 C CA . PRO A 1 175 ? -12.668 33.349 22.151 1.00 25.53 174 PRO A CA 1
ATOM 1333 C C . PRO A 1 175 ? -13.007 32.045 22.870 1.00 25.12 174 PRO A C 1
ATOM 1334 O O . PRO A 1 175 ? -12.204 31.537 23.664 1.00 23.72 174 PRO A O 1
ATOM 1338 N N . ALA A 1 176 ? -14.173 31.497 22.560 1.00 24.40 175 ALA A N 1
ATOM 1339 C CA . ALA A 1 176 ? -14.619 30.225 23.134 1.00 24.04 175 ALA A CA 1
ATOM 1340 C C . ALA A 1 176 ? -13.617 29.098 22.897 1.00 23.55 175 ALA A C 1
ATOM 1341 O O . ALA A 1 176 ? -13.184 28.818 21.751 1.00 22.86 175 ALA A O 1
ATOM 1343 N N . PHE A 1 177 ? -13.220 28.479 24.009 1.00 21.76 176 PHE A N 1
ATOM 1344 C CA . PHE A 1 177 ? -12.279 27.361 24.024 1.00 21.71 176 PHE A CA 1
ATOM 1345 C C . PHE A 1 177 ? -10.880 27.741 23.564 1.00 21.67 176 PHE A C 1
ATOM 1346 O O . PHE A 1 177 ? -10.046 26.869 23.357 1.00 23.77 176 PHE A O 1
ATOM 1354 N N . GLY A 1 178 ? -10.620 29.044 23.444 1.00 21.27 177 GLY A N 1
ATOM 1355 C CA . GLY A 1 178 ? -9.324 29.550 23.019 1.00 20.60 177 GLY A CA 1
ATOM 1356 C C . GLY A 1 178 ? -8.426 29.938 24.197 1.00 19.97 177 GLY A C 1
ATOM 1357 O O . GLY A 1 178 ? -8.783 29.709 25.359 1.00 21.09 177 GLY A O 1
ATOM 1358 N N . TYR A 1 179 ? -7.304 30.565 23.888 1.00 18.93 178 TYR A N 1
ATOM 1359 C CA . TYR A 1 179 ? -6.287 30.907 24.878 1.00 18.84 178 TYR A CA 1
ATOM 1360 C C . TYR A 1 179 ? -6.030 32.406 24.943 1.00 18.35 178 TYR A C 1
ATOM 1361 O O . TYR A 1 179 ? -6.084 33.081 23.916 1.00 19.10 178 TYR A O 1
ATOM 1370 N N . VAL A 1 180 ? -5.689 32.916 26.134 1.00 17.39 179 VAL A N 1
ATOM 1371 C CA . VAL A 1 180 ? -5.425 34.341 26.299 1.00 17.01 179 VAL A CA 1
ATOM 1372 C C . VAL A 1 180 ? -4.109 34.537 27.043 1.00 17.39 179 VAL A C 1
ATOM 1373 O O . VAL A 1 180 ? -3.854 33.820 27.996 1.00 17.25 179 VAL A O 1
ATOM 1377 N N . PHE A 1 181 ? -3.294 35.482 26.576 1.00 17.47 180 PHE A N 1
ATOM 1378 C CA . PHE A 1 181 ? -1.952 35.764 27.164 1.00 17.77 180 PHE A CA 1
ATOM 1379 C C . PHE A 1 181 ? -1.788 37.265 27.447 1.00 18.64 180 PHE A C 1
ATOM 1380 O O . PHE A 1 181 ? -2.290 38.107 26.685 1.00 17.91 180 PHE A O 1
ATOM 1388 N N . THR A 1 182 ? -0.987 37.590 28.463 1.00 19.08 181 THR A N 1
ATOM 1389 C CA . THR A 1 182 ? -0.638 38.968 28.755 1.00 19.70 181 THR A CA 1
ATOM 1390 C C . THR A 1 182 ? 0.841 39.027 29.124 1.00 19.78 181 THR A C 1
ATOM 1391 O O . THR A 1 182 ? 1.235 38.471 30.137 1.00 18.90 181 THR A O 1
ATOM 1395 N N . PRO A 1 183 ? 1.660 39.692 28.302 1.00 20.14 182 PRO A N 1
ATOM 1396 C CA . PRO A 1 183 ? 3.063 39.894 28.704 1.00 21.28 182 PRO A CA 1
ATOM 1397 C C . PRO A 1 183 ? 3.125 40.907 29.861 1.00 20.90 182 PRO A C 1
ATOM 1398 O O . PRO A 1 183 ? 2.273 41.797 29.918 1.00 21.76 182 PRO A O 1
ATOM 1402 N N . GLY A 1 184 ? 4.067 40.750 30.786 1.00 21.08 183 GLY A N 1
ATOM 1403 C CA . GLY A 1 184 ? 4.247 41.732 31.875 1.00 20.46 183 GLY A CA 1
ATOM 1404 C C . GLY A 1 184 ? 3.128 41.565 32.882 1.00 20.38 183 GLY A C 1
ATOM 1405 O O . GLY A 1 184 ? 2.692 40.451 33.123 1.00 20.50 183 GLY A O 1
ATOM 1406 N N . ARG A 1 185 ? 2.638 42.657 33.468 1.00 20.70 184 ARG A N 1
ATOM 1407 C CA . ARG A 1 185 ? 1.625 42.497 34.517 1.00 20.41 184 ARG A CA 1
ATOM 1408 C C . ARG A 1 185 ? 0.346 41.872 33.962 1.00 19.38 184 ARG A C 1
ATOM 1409 O O . ARG A 1 185 ? -0.265 42.410 33.038 1.00 19.37 184 ARG A O 1
ATOM 1417 N N . PHE A 1 186 ? -0.030 40.752 34.565 1.00 18.25 185 PHE A N 1
ATOM 1418 C CA . PHE A 1 186 ? -1.169 39.937 34.152 1.00 19.53 185 PHE A CA 1
ATOM 1419 C C . PHE A 1 186 ? -2.313 40.055 35.157 1.00 18.99 185 PHE A C 1
ATOM 1420 O O . PHE A 1 186 ? -3.478 40.088 34.774 1.00 19.12 185 PHE A O 1
ATOM 1428 N N . LEU A 1 187 ? -1.962 40.099 36.450 1.00 18.70 186 LEU A N 1
ATOM 1429 C CA . LEU A 1 187 ? -2.978 40.070 37.487 1.00 18.72 186 LEU A CA 1
ATOM 1430 C C . LEU A 1 187 ? -2.736 41.222 38.484 1.00 19.38 186 LEU A C 1
ATOM 1431 O O . LEU A 1 187 ? -1.978 42.155 38.163 1.00 20.29 186 LEU A O 1
ATOM 1436 N N . THR A 1 188 ? -3.392 41.166 39.652 1.00 17.86 187 THR A N 1
ATOM 1437 C CA . THR A 1 188 ? -3.341 42.261 40.643 1.00 17.44 187 THR A CA 1
ATOM 1438 C C . THR A 1 188 ? -2.776 41.701 41.911 1.00 16.13 187 THR A C 1
ATOM 1439 O O . THR A 1 188 ? -2.892 40.480 42.145 1.00 16.83 187 THR A O 1
ATOM 1443 N N . ALA A 1 189 ? -2.186 42.571 42.739 1.00 15.99 188 ALA A N 1
ATOM 1444 C CA . ALA A 1 189 ? -1.758 42.206 44.078 1.00 15.54 188 ALA A CA 1
ATOM 1445 C C . ALA A 1 189 ? -2.999 42.023 44.962 1.00 15.48 188 ALA A C 1
ATOM 1446 O O . ALA A 1 189 ? -3.944 42.811 44.855 1.00 17.81 188 ALA A O 1
ATOM 1448 N N . ALA A 1 190 ? -3.011 40.993 45.803 1.00 15.82 189 ALA A N 1
ATOM 1449 C CA . ALA A 1 190 ? -4.194 40.768 46.682 1.00 14.72 189 ALA A CA 1
ATOM 1450 C C . ALA A 1 190 ? -3.833 40.555 48.144 1.00 15.97 189 ALA A C 1
ATOM 1451 O O . ALA A 1 190 ? -2.682 40.237 48.474 1.00 14.24 189 ALA A O 1
ATOM 1453 N N . SER A 1 191 ? -4.823 40.730 49.023 1.00 13.90 190 SER A N 1
ATOM 1454 C CA . SER A 1 191 ? -4.706 40.252 50.388 1.00 14.78 190 SER A CA 1
ATOM 1455 C C . SER A 1 191 ? -6.059 39.753 50.863 1.00 15.94 190 SER A C 1
ATOM 1456 O O . SER A 1 191 ? -7.110 40.124 50.295 1.00 15.39 190 SER A O 1
ATOM 1459 N N . ASN A 1 192 ? -6.024 38.940 51.902 1.00 14.44 191 ASN A N 1
ATOM 1460 C CA . ASN A 1 192 ? -7.215 38.360 52.507 1.00 14.76 191 ASN A CA 1
ATOM 1461 C C . ASN A 1 192 ? -7.065 38.424 54.015 1.00 16.13 191 ASN A C 1
ATOM 1462 O O . ASN A 1 192 ? -6.042 37.996 54.548 1.00 14.59 191 ASN A O 1
ATOM 1467 N N . TRP A 1 193 ? -8.114 38.902 54.668 1.00 16.05 192 TRP A N 1
ATOM 1468 C CA . TRP A 1 193 ? -8.121 39.108 56.102 1.00 17.23 192 TRP A CA 1
ATOM 1469 C C . TRP A 1 193 ? -9.435 38.652 56.692 1.00 17.12 192 TRP A C 1
ATOM 1470 O O . TRP A 1 193 ? -10.451 38.619 55.989 1.00 16.71 192 TRP A O 1
ATOM 1481 N N . ARG A 1 194 ? -9.414 38.303 57.972 1.00 15.91 193 ARG A N 1
ATOM 1482 C CA . ARG A 1 194 ? -10.650 38.297 58.764 1.00 17.08 193 ARG A CA 1
ATOM 1483 C C . ARG A 1 194 ? -10.548 39.454 59.724 1.00 17.13 193 ARG A C 1
ATOM 1484 O O . ARG A 1 194 ? -9.463 39.757 60.270 1.00 18.34 193 ARG A O 1
ATOM 1492 N N . ILE A 1 195 ? -11.653 40.156 59.900 1.00 14.86 194 ILE A N 1
ATOM 1493 C CA . ILE A 1 195 ? -11.672 41.310 60.778 1.00 15.85 194 ILE A CA 1
ATOM 1494 C C . ILE A 1 195 ? -12.741 41.045 61.823 1.00 16.47 194 ILE A C 1
ATOM 1495 O O . ILE A 1 195 ? -13.917 40.781 61.481 1.00 16.59 194 ILE A O 1
ATOM 1500 N N . HIS A 1 196 ? -12.342 41.136 63.092 1.00 14.72 195 HIS A N 1
ATOM 1501 C CA . HIS A 1 196 ? -13.224 40.771 64.192 1.00 16.60 195 HIS A CA 1
ATOM 1502 C C . HIS A 1 196 ? -13.590 42.023 64.982 1.00 17.64 195 HIS A C 1
ATOM 1503 O O . HIS A 1 196 ? -12.724 42.721 65.478 1.00 15.74 195 HIS A O 1
ATOM 1510 N N . ILE A 1 197 ? -14.889 42.283 65.087 1.00 16.78 196 ILE A N 1
ATOM 1511 C CA . ILE A 1 197 ? -15.414 43.479 65.721 1.00 17.89 196 ILE A CA 1
ATOM 1512 C C . ILE A 1 197 ? -15.996 43.004 67.031 1.00 19.10 196 ILE A C 1
ATOM 1513 O O . ILE A 1 197 ? -16.869 42.121 67.057 1.00 19.03 196 ILE A O 1
ATOM 1518 N N . HIS A 1 198 ? -15.500 43.571 68.129 1.00 19.51 197 HIS A N 1
ATOM 1519 C CA . HIS A 1 198 ? -15.863 43.071 69.462 1.00 21.54 197 HIS A CA 1
ATOM 1520 C C . HIS A 1 198 ? -16.678 44.120 70.199 1.00 23.11 197 HIS A C 1
ATOM 1521 O O . HIS A 1 198 ? -16.117 45.097 70.700 1.00 25.22 197 HIS A O 1
ATOM 1528 N N . GLY A 1 199 ? -17.989 43.921 70.275 1.00 21.45 198 GLY A N 1
ATOM 1529 C CA . GLY A 1 199 ? -18.855 44.830 71.018 1.00 22.11 198 GLY A CA 1
ATOM 1530 C C . GLY A 1 199 ? -19.203 44.305 72.410 1.00 21.64 198 GLY A C 1
ATOM 1531 O O . GLY A 1 199 ? -18.455 43.529 73.012 1.00 22.29 198 GLY A O 1
ATOM 1532 N N . GLU A 1 200 ? -20.371 44.696 72.916 1.00 20.97 199 GLU A N 1
ATOM 1533 C CA . GLU A 1 200 ? -20.859 44.221 74.185 1.00 22.35 199 GLU A CA 1
ATOM 1534 C C . GLU A 1 200 ? -22.330 43.861 73.953 1.00 19.44 199 GLU A C 1
ATOM 1535 O O . GLU A 1 200 ? -23.106 44.724 73.610 1.00 18.73 199 GLU A O 1
ATOM 1541 N N . GLY A 1 201 ? -22.661 42.590 74.144 1.00 18.74 200 GLY A N 1
ATOM 1542 C CA . GLY A 1 201 ? -24.007 42.072 73.885 1.00 17.32 200 GLY A CA 1
ATOM 1543 C C . GLY A 1 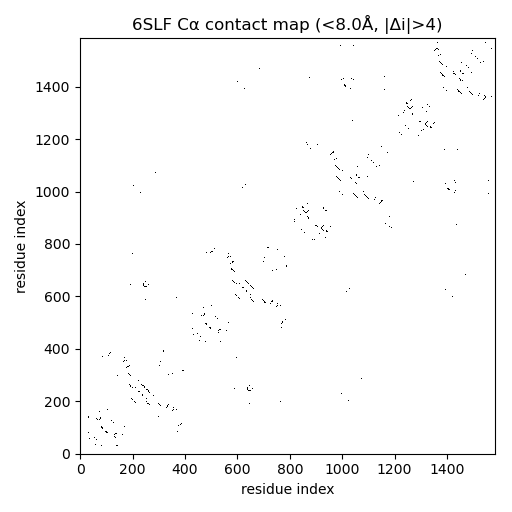201 ? -25.065 42.388 74.923 1.00 16.95 200 GLY A C 1
ATOM 1544 O O . GLY A 1 201 ? -24.785 42.970 75.989 1.00 18.24 200 GLY A O 1
ATOM 1545 N N . GLY A 1 202 ? -26.291 41.955 74.649 1.00 16.02 201 GLY A N 1
ATOM 1546 C CA . GLY A 1 202 ? -27.388 42.204 75.584 1.00 15.28 201 GLY A CA 1
ATOM 1547 C C . GLY A 1 202 ? -28.722 41.835 74.955 1.00 14.94 201 GLY A C 1
ATOM 1548 O O . GLY A 1 202 ? -28.769 41.084 73.949 1.00 15.58 201 GLY A O 1
ATOM 1549 N N . HIS A 1 203 ? -29.7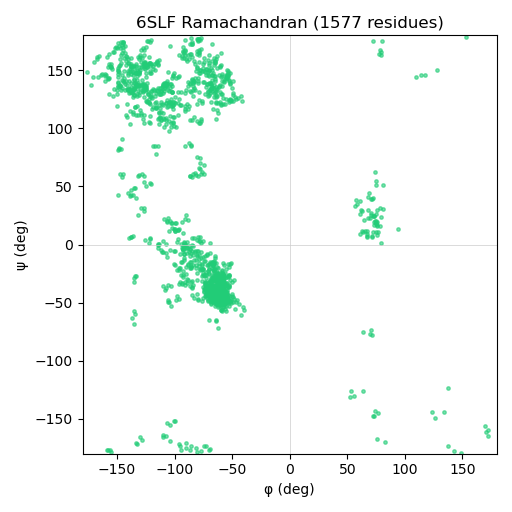77 42.377 75.550 1.00 14.55 202 HIS A N 1
ATOM 1550 C CA . HIS A 1 203 ? -31.143 42.075 75.132 1.00 15.40 202 HIS A CA 1
ATOM 1551 C C . HIS A 1 203 ? -31.504 42.983 73.954 1.00 14.57 202 HIS A C 1
ATOM 1552 O O . HIS A 1 203 ? -31.173 44.179 73.954 1.00 16.33 202 HIS A O 1
ATOM 1559 N N . GLY A 1 204 ? -32.217 42.434 72.967 1.00 15.59 203 GLY A N 1
ATOM 1560 C CA . GLY A 1 204 ? -32.592 43.232 71.799 1.00 16.36 203 GLY A CA 1
ATOM 1561 C C . GLY A 1 204 ? -33.406 44.489 72.083 1.00 16.75 203 GLY A C 1
ATOM 1562 O O . GLY A 1 204 ? -33.373 45.431 71.319 1.00 15.87 203 GLY A O 1
ATOM 1563 N N . SER A 1 205 ? -34.145 44.486 73.187 1.00 15.66 204 SER A N 1
ATOM 1564 C CA . SER A 1 205 ? -35.010 45.617 73.548 1.00 16.04 204 SER A CA 1
ATOM 1565 C C . SER A 1 205 ? -34.257 46.668 74.421 1.00 16.60 204 SER A C 1
ATOM 1566 O O . SER A 1 205 ? -34.833 47.697 74.796 1.00 16.32 204 SER A O 1
ATOM 1569 N N . ARG A 1 206 ? -32.990 46.390 74.772 1.00 15.03 205 ARG A N 1
ATOM 1570 C CA . ARG A 1 206 ? -32.211 47.291 75.624 1.00 16.83 205 ARG A CA 1
ATOM 1571 C C . ARG A 1 206 ? -30.857 47.651 74.971 1.00 16.38 205 ARG A C 1
ATOM 1572 O O . ARG A 1 206 ? -29.767 47.458 75.564 1.00 17.11 205 ARG A O 1
ATOM 1580 N N . PRO A 1 207 ? -30.916 48.254 73.768 1.00 15.97 206 PRO A N 1
ATOM 1581 C CA . PRO A 1 207 ? -29.673 48.486 73.026 1.00 15.18 206 PRO A CA 1
ATOM 1582 C C . PRO A 1 207 ? -28.737 49.501 73.744 1.00 15.16 206 PRO A C 1
ATOM 1583 O O . PRO A 1 207 ? -27.529 49.495 73.512 1.00 15.28 206 PRO A O 1
ATOM 1587 N N . HIS A 1 208 ? -29.305 50.346 74.598 1.00 14.91 207 HIS A N 1
ATOM 1588 C CA . HIS A 1 208 ? -28.542 51.401 75.285 1.00 16.05 207 HIS A CA 1
ATOM 1589 C C . HIS A 1 208 ? -27.564 50.806 76.333 1.00 16.61 207 HIS A C 1
ATOM 1590 O O . HIS A 1 208 ? -26.651 51.498 76.781 1.00 16.84 207 HIS A O 1
ATOM 1597 N N . LEU A 1 209 ? -27.761 49.528 76.694 1.00 16.81 208 LEU A N 1
ATOM 1598 C CA . LEU A 1 209 ? -26.874 48.831 77.644 1.00 17.31 208 LEU A CA 1
ATOM 1599 C C . LEU A 1 209 ? -25.886 47.934 76.878 1.00 17.54 208 LEU A C 1
ATOM 1600 O O . LEU A 1 209 ? -25.197 47.066 77.460 1.00 18.61 208 LEU A O 1
ATOM 1605 N N . THR A 1 210 ? -25.813 48.142 75.566 1.00 17.45 209 THR A N 1
ATOM 1606 C CA . THR A 1 210 ? -24.967 47.342 74.682 1.00 16.01 209 THR A CA 1
ATOM 1607 C C . THR A 1 210 ? -24.053 48.251 73.864 1.00 16.86 209 THR A C 1
ATOM 1608 O O . THR A 1 210 ? -24.224 49.468 73.843 1.00 17.46 209 THR A O 1
ATOM 1612 N N . LYS A 1 211 ? -23.067 47.631 73.233 1.00 17.32 210 LYS A N 1
ATOM 1613 C CA . LYS A 1 211 ? -22.350 48.239 72.113 1.00 17.52 210 LYS A CA 1
ATOM 1614 C C . LYS A 1 211 ? -22.547 47.258 70.938 1.00 17.67 210 LYS A C 1
ATOM 1615 O O . LYS A 1 211 ? -21.964 46.171 70.882 1.00 18.10 210 LYS A O 1
ATOM 1621 N N . ASP A 1 212 ? -23.425 47.666 70.023 1.00 16.68 211 ASP A N 1
ATOM 1622 C CA . ASP A 1 212 ? -24.012 46.759 69.022 1.00 16.63 211 ASP A CA 1
ATOM 1623 C C . ASP A 1 212 ? -23.030 46.556 67.853 1.00 15.61 211 ASP A C 1
ATOM 1624 O O . ASP A 1 212 ? -22.865 47.441 67.021 1.00 15.04 211 ASP A O 1
ATOM 1629 N N . PRO A 1 213 ? -22.394 45.370 67.765 1.00 15.65 212 PRO A N 1
ATOM 1630 C CA . PRO A 1 213 ? -21.377 45.202 66.741 1.00 15.39 212 PRO A CA 1
ATOM 1631 C C . PRO A 1 213 ? -21.942 45.007 65.314 1.00 14.30 212 PRO A C 1
ATOM 1632 O O . PRO A 1 213 ? -21.201 45.133 64.350 1.00 15.14 212 PRO A O 1
ATOM 1636 N N . ILE A 1 214 ? -23.213 44.679 65.199 1.00 13.50 213 ILE A N 1
ATOM 1637 C CA . ILE A 1 214 ? -23.851 44.468 63.871 1.00 14.29 213 ILE A CA 1
ATOM 1638 C C . ILE A 1 214 ? -24.038 45.829 63.195 1.00 14.01 213 ILE A C 1
ATOM 1639 O O . ILE A 1 214 ? -23.705 46.008 62.022 1.00 13.48 213 ILE A O 1
ATOM 1644 N N . VAL A 1 215 ? -24.516 46.801 63.957 1.00 13.69 214 VAL A N 1
ATOM 1645 C CA . VAL A 1 215 ? -24.609 48.168 63.466 1.00 14.81 214 VAL A CA 1
ATOM 1646 C C . VAL A 1 215 ? -23.224 48.703 63.092 1.00 14.91 214 VAL A C 1
ATOM 1647 O O . VAL A 1 215 ? -23.048 49.318 62.063 1.00 13.70 214 VAL A O 1
ATOM 1651 N N . VAL A 1 216 ? -22.235 48.433 63.930 1.00 14.36 215 VAL A N 1
ATOM 1652 C CA . VAL A 1 216 ? -20.872 48.885 63.623 1.00 14.78 215 VAL A CA 1
ATOM 1653 C C . VAL A 1 216 ? -20.352 48.214 62.350 1.00 13.56 215 VAL A C 1
ATOM 1654 O O . VAL A 1 216 ? -19.807 48.893 61.494 1.00 13.70 215 VAL A O 1
ATOM 1658 N N . ALA A 1 217 ? -20.521 46.895 62.224 1.00 13.60 216 ALA A N 1
ATOM 1659 C CA . ALA A 1 217 ? -20.038 46.147 61.056 1.00 12.70 216 ALA A CA 1
ATOM 1660 C C . ALA A 1 217 ? -20.686 46.699 59.780 1.00 13.21 216 ALA A C 1
ATOM 1661 O O . ALA A 1 217 ? -20.028 46.844 58.768 1.00 13.18 216 ALA A O 1
ATOM 1663 N N . ALA A 1 218 ? -21.968 47.037 59.867 1.00 13.56 217 ALA A N 1
ATOM 1664 C CA . ALA A 1 218 ? -22.671 47.586 58.702 1.00 13.72 217 ALA A CA 1
ATOM 1665 C C . ALA A 1 218 ? -22.060 48.926 58.286 1.00 14.44 217 ALA A C 1
ATOM 1666 O O . ALA A 1 218 ? -21.823 49.179 57.113 1.00 13.57 217 ALA A O 1
ATOM 1668 N N . SER A 1 219 ? -21.801 49.776 59.269 1.00 14.60 218 SER A N 1
ATOM 1669 C CA . SER A 1 219 ? -21.197 51.068 59.032 1.00 15.09 218 SER A CA 1
ATOM 1670 C C . SER A 1 219 ? -19.769 50.905 58.427 1.00 13.56 218 SER A C 1
ATOM 1671 O O . SER A 1 219 ? -19.393 51.669 57.552 1.00 13.31 218 SER A O 1
ATOM 1674 N N . ILE A 1 220 ? -19.004 49.927 58.911 1.00 12.74 219 ILE A N 1
ATOM 1675 C CA . ILE A 1 220 ? -17.694 49.603 58.344 1.00 12.75 219 ILE A CA 1
ATOM 1676 C C . ILE A 1 220 ? -17.809 49.224 56.868 1.00 13.89 219 ILE A C 1
ATOM 1677 O O . ILE A 1 220 ? -17.137 49.810 56.027 1.00 13.27 219 ILE A O 1
ATOM 1682 N N . ILE A 1 221 ? -18.641 48.223 56.569 1.00 14.70 220 ILE A N 1
ATOM 1683 C CA . ILE A 1 221 ? -18.795 47.763 55.182 1.00 14.43 220 ILE A CA 1
ATOM 1684 C C . ILE A 1 221 ? -19.102 48.948 54.276 1.00 14.33 220 ILE A C 1
ATOM 1685 O O . ILE A 1 221 ? -18.505 49.096 53.222 1.00 14.57 220 ILE A O 1
ATOM 1690 N N . THR A 1 222 ? -20.033 49.796 54.680 1.00 14.22 221 THR A N 1
ATOM 1691 C CA . THR A 1 222 ? -20.396 50.980 53.884 1.00 15.79 221 THR A CA 1
ATOM 1692 C C . THR A 1 222 ? -19.215 51.961 53.713 1.00 14.79 221 THR A C 1
ATOM 1693 O O . THR A 1 222 ? -18.895 52.426 52.631 1.00 15.50 221 THR A O 1
ATOM 1697 N N . LYS A 1 223 ? -18.579 52.290 54.825 1.00 14.70 222 LYS A N 1
ATOM 1698 C CA . LYS A 1 223 ? -17.474 53.228 54.773 1.00 15.02 222 LYS A CA 1
ATOM 1699 C C . LYS A 1 223 ? -16.295 52.733 53.950 1.00 13.56 222 LYS A C 1
ATOM 1700 O O . LYS A 1 223 ? -15.618 53.546 53.310 1.00 14.56 222 LYS A O 1
ATOM 1706 N N . LEU A 1 224 ? -16.083 51.417 53.919 1.00 13.20 223 LEU A N 1
ATOM 1707 C CA . LEU A 1 224 ? -14.962 50.819 53.177 1.00 13.49 223 LEU A CA 1
ATOM 1708 C C . LEU A 1 224 ? -15.082 51.106 51.658 1.00 12.28 223 LEU A C 1
ATOM 1709 O O . LEU A 1 224 ? -14.084 51.153 50.933 1.00 12.90 223 LEU A O 1
ATOM 1714 N N . GLN A 1 225 ? -16.310 51.358 51.196 1.00 13.55 224 GLN A N 1
ATOM 1715 C CA . GLN A 1 225 ? -16.511 51.670 49.767 1.00 14.13 224 GLN A CA 1
ATOM 1716 C C . GLN A 1 225 ? -15.774 52.938 49.312 1.00 14.59 224 GLN A C 1
ATOM 1717 O O . GLN A 1 225 ? -15.432 53.085 48.144 1.00 14.85 224 GLN A O 1
ATOM 1723 N N . THR A 1 226 ? -15.550 53.864 50.237 1.00 14.64 225 THR A N 1
ATOM 1724 C CA . THR A 1 226 ? -14.857 55.095 49.928 1.00 14.66 225 THR A CA 1
ATOM 1725 C C . THR A 1 226 ? -13.373 54.918 49.629 1.00 14.89 225 THR A C 1
ATOM 1726 O O . THR A 1 226 ? -12.774 55.837 49.057 1.00 15.69 225 THR A O 1
ATOM 1730 N N . ILE A 1 227 ? -12.781 53.778 50.001 1.00 15.12 226 ILE A N 1
ATOM 1731 C CA . ILE A 1 227 ? -11.366 53.541 49.625 1.00 15.76 226 ILE A CA 1
ATOM 1732 C C . ILE A 1 227 ? -11.249 53.573 48.094 1.00 15.52 226 ILE A C 1
ATOM 1733 O O . ILE A 1 227 ? -10.504 54.389 47.534 1.00 15.65 226 ILE A O 1
ATOM 1738 N N . VAL A 1 228 ? -12.033 52.722 47.424 1.00 16.00 227 VAL A N 1
ATOM 1739 C CA . VAL A 1 228 ? -12.053 52.682 45.958 1.00 16.48 227 VAL A CA 1
ATOM 1740 C C . VAL A 1 228 ? -12.731 53.920 45.351 1.00 16.69 227 VAL A C 1
ATOM 1741 O O . VAL A 1 228 ? -12.263 54.444 44.338 1.00 16.81 227 VAL A O 1
ATOM 1745 N N . SER A 1 229 ? -13.818 54.386 45.967 1.00 16.55 228 SER A N 1
ATOM 1746 C CA . SER A 1 229 ? -14.616 55.447 45.372 1.00 16.05 228 SER A CA 1
ATOM 1747 C C . SER A 1 229 ? -14.023 56.854 45.528 1.00 15.90 228 SER A C 1
ATOM 1748 O O . SER A 1 229 ? -14.362 57.748 44.730 1.00 16.29 228 SER A O 1
ATOM 1751 N N . ARG A 1 230 ? -13.149 57.053 46.525 1.00 15.07 229 ARG A N 1
ATOM 1752 C CA . ARG A 1 230 ? -12.628 58.408 46.828 1.00 15.14 229 ARG A CA 1
ATOM 1753 C C . ARG A 1 230 ? -11.107 58.476 47.036 1.00 16.37 229 ARG A C 1
ATOM 1754 O O . ARG A 1 230 ? -10.518 59.532 46.799 1.00 17.05 229 ARG A O 1
ATOM 1762 N N . GLU A 1 231 ? -10.485 57.392 47.478 1.00 15.53 230 GLU A N 1
ATOM 1763 C CA . GLU A 1 231 ? -9.091 57.504 47.989 1.00 17.07 230 GLU A CA 1
ATOM 1764 C C . GLU A 1 231 ? -8.065 57.050 46.942 1.00 18.33 230 GLU A C 1
ATOM 1765 O O . GLU A 1 231 ? -6.874 57.355 47.050 1.00 18.57 230 GLU A O 1
ATOM 1771 N N . VAL A 1 232 ? -8.539 56.328 45.932 1.00 18.06 231 VAL A N 1
ATOM 1772 C CA . VAL A 1 232 ? -7.655 55.726 44.935 1.00 18.19 231 VAL A CA 1
ATOM 1773 C C . VAL A 1 232 ? -7.794 56.497 43.632 1.00 17.58 231 VAL A C 1
ATOM 1774 O O . VAL A 1 232 ? -8.906 56.872 43.227 1.00 17.98 231 VAL A O 1
ATOM 1778 N N . ASP A 1 233 ? -6.658 56.751 42.985 1.00 18.11 232 ASP A N 1
ATOM 1779 C CA . ASP A 1 233 ? -6.626 57.404 41.688 1.00 18.65 232 ASP A CA 1
ATOM 1780 C C . ASP A 1 233 ? -7.563 56.659 40.714 1.00 18.52 232 ASP A C 1
ATOM 1781 O O . ASP A 1 233 ? -7.451 55.447 40.541 1.00 17.96 232 ASP A O 1
ATOM 1786 N N . PRO A 1 234 ? -8.530 57.384 40.115 1.00 18.37 233 PRO A N 1
ATOM 1787 C CA . PRO A 1 234 ? -9.471 56.734 39.197 1.00 19.17 233 PRO A CA 1
ATOM 1788 C C . PRO A 1 234 ? -8.802 55.938 38.079 1.00 19.54 233 PRO A C 1
ATOM 1789 O O . PRO A 1 234 ? -9.399 54.999 37.561 1.00 20.04 233 PRO A O 1
ATOM 1793 N N . ASN A 1 235 ? -7.589 56.335 37.698 1.00 20.44 234 ASN A N 1
ATOM 1794 C CA . ASN A 1 235 ? -6.830 55.635 36.659 1.00 22.06 234 ASN A CA 1
ATOM 1795 C C . ASN A 1 235 ? -6.168 54.329 37.137 1.00 22.16 234 ASN A C 1
ATOM 1796 O O . ASN A 1 235 ? -5.640 53.553 36.336 1.00 23.19 234 ASN A O 1
ATOM 1801 N N . GLU A 1 236 ? -6.146 54.114 38.450 1.00 21.70 235 GLU A N 1
ATOM 1802 C CA . GLU A 1 236 ? -5.539 52.924 39.000 1.00 21.47 235 GLU A CA 1
ATOM 1803 C C . GLU A 1 236 ? -6.534 51.755 39.043 1.00 20.89 235 GLU A C 1
ATOM 1804 O O . GLU A 1 236 ? -7.661 51.901 38.583 1.00 22.38 235 GLU A O 1
ATOM 1810 N N . VAL A 1 237 ? -6.117 50.611 39.590 1.00 19.67 236 VAL A N 1
ATOM 1811 C CA . VAL A 1 237 ? -6.999 49.456 39.787 1.00 18.96 236 VAL A CA 1
ATOM 1812 C C . VAL A 1 237 ? -6.970 49.091 41.261 1.00 18.65 236 VAL A C 1
ATOM 1813 O O . VAL A 1 237 ? -5.892 48.836 41.817 1.00 17.00 236 VAL A O 1
ATOM 1817 N N . ALA A 1 238 ? -8.149 49.089 41.898 1.00 17.30 237 ALA A N 1
ATOM 1818 C CA . ALA A 1 238 ? -8.295 48.766 43.320 1.00 16.51 237 ALA A CA 1
ATOM 1819 C C . ALA A 1 238 ? -9.652 48.119 43.543 1.00 15.52 237 ALA A C 1
ATOM 1820 O O . ALA A 1 238 ? -10.625 48.468 42.871 1.00 15.97 237 ALA A O 1
ATOM 1822 N N . VAL A 1 239 ? -9.710 47.164 44.457 1.00 14.63 238 VAL A N 1
ATOM 1823 C CA . VAL A 1 239 ? -10.999 46.530 44.837 1.00 14.32 238 VAL A CA 1
ATOM 1824 C C . VAL A 1 239 ? -10.939 46.284 46.321 1.00 15.35 238 VAL A C 1
ATOM 1825 O O . VAL A 1 239 ? -9.885 45.909 46.853 1.00 15.29 238 VAL A O 1
ATOM 1829 N N . VAL A 1 240 ? -12.057 46.506 46.999 1.00 14.98 239 VAL A N 1
ATOM 1830 C CA . VAL A 1 240 ? -12.199 46.016 48.372 1.00 14.55 239 VAL A CA 1
ATOM 1831 C C . VAL A 1 240 ? -13.514 45.257 48.438 1.00 15.49 239 VAL A C 1
ATOM 1832 O O . VAL A 1 240 ? -14.598 45.842 48.284 1.00 15.05 239 VAL A O 1
ATOM 1836 N N . THR A 1 241 ? -13.416 43.960 48.643 1.00 13.98 240 THR A N 1
ATOM 1837 C CA . THR A 1 241 ? -14.610 43.094 48.740 1.00 14.96 240 THR A CA 1
ATOM 1838 C C . THR A 1 241 ? -14.749 42.578 50.157 1.00 15.14 240 THR A C 1
ATOM 1839 O O . THR A 1 241 ? -13.749 42.116 50.766 1.00 16.04 240 THR A O 1
ATOM 1843 N N . VAL A 1 242 ? -15.960 42.680 50.697 1.00 14.81 241 VAL A N 1
ATOM 1844 C CA . VAL A 1 242 ? -16.279 42.018 51.967 1.00 14.48 241 VAL A CA 1
ATOM 1845 C C . VAL A 1 242 ? -17.048 40.759 51.571 1.00 15.36 241 VAL A C 1
ATOM 1846 O O . VAL A 1 242 ? -18.247 40.833 51.145 1.00 15.06 241 VAL A O 1
ATOM 1850 N N . GLY A 1 243 ? -16.347 39.627 51.597 1.00 15.20 242 GLY A N 1
ATOM 1851 C CA . GLY A 1 243 ? -16.896 38.361 51.022 1.00 15.03 242 GLY A CA 1
ATOM 1852 C C . GLY A 1 243 ? -17.748 37.579 52.003 1.00 16.03 242 GLY A C 1
ATOM 1853 O O . GLY A 1 243 ? -18.548 36.721 51.609 1.00 14.84 242 GLY A O 1
ATOM 1854 N N . SER A 1 244 ? -17.579 37.856 53.298 1.00 15.42 243 SER A N 1
ATOM 1855 C CA . SER A 1 244 ? -18.386 37.183 54.321 1.00 15.50 243 SER A CA 1
ATOM 1856 C C . SER A 1 244 ? -18.663 38.075 55.525 1.00 15.88 243 SER A C 1
ATOM 1857 O O . SER A 1 244 ? -17.911 39.001 55.823 1.00 15.11 243 SER A O 1
ATOM 1860 N N . ILE A 1 245 ? -19.763 37.782 56.205 1.00 15.42 244 ILE A N 1
ATOM 1861 C CA . ILE A 1 245 ? -20.129 38.468 57.439 1.00 16.21 244 ILE A CA 1
ATOM 1862 C C . ILE A 1 245 ? -20.905 37.462 58.298 1.00 17.04 244 ILE A C 1
ATOM 1863 O O . ILE A 1 245 ? -21.717 36.707 57.766 1.00 16.97 244 ILE A O 1
ATOM 1868 N N . GLU A 1 246 ? -20.594 37.402 59.599 1.00 16.80 245 GLU A N 1
ATOM 1869 C CA . GLU A 1 246 ? -21.306 36.507 60.494 1.00 17.85 245 GLU A CA 1
ATOM 1870 C C . GLU A 1 246 ? -21.271 37.085 61.900 1.00 17.34 245 GLU A C 1
ATOM 1871 O O . GLU A 1 246 ? -20.217 37.507 62.378 1.00 17.29 245 GLU A O 1
ATOM 1877 N N . GLY A 1 247 ? -22.416 37.087 62.559 1.00 16.58 246 GLY A N 1
ATOM 1878 C CA . GLY A 1 247 ? -22.499 37.593 63.941 1.00 16.10 246 GLY A CA 1
ATOM 1879 C C . GLY A 1 247 ? -23.890 37.290 64.444 1.00 17.13 246 GLY A C 1
ATOM 1880 O O . GLY A 1 247 ? -24.861 37.464 63.695 1.00 16.43 246 GLY A O 1
ATOM 1881 N N . GLY A 1 248 ? -23.973 36.829 65.695 1.00 16.62 247 GLY A N 1
ATOM 1882 C CA . GLY A 1 248 ? -25.246 36.645 66.384 1.00 17.05 247 GLY A CA 1
ATOM 1883 C C . GLY A 1 248 ? -25.972 35.383 65.966 1.00 17.44 247 GLY A C 1
ATOM 1884 O O . GLY A 1 248 ? -25.577 34.695 65.009 1.00 17.16 247 GLY A O 1
ATOM 1885 N N . LYS A 1 249 ? -26.994 35.036 66.742 1.00 18.04 248 LYS A N 1
ATOM 1886 C CA . LYS A 1 249 ? -27.798 33.860 66.443 1.00 21.04 248 LYS A CA 1
ATOM 1887 C C . LYS A 1 249 ? -29.278 34.194 66.647 1.00 20.72 248 LYS A C 1
ATOM 1888 O O . LYS A 1 249 ? -30.041 34.207 65.676 1.00 23.52 248 LYS A O 1
ATOM 1894 N N . SER A 1 250 ? -29.679 34.513 67.864 1.00 20.26 249 SER A N 1
ATOM 1895 C CA . SER A 1 250 ? -31.103 34.824 68.102 1.00 20.32 249 SER A CA 1
ATOM 1896 C C . SER A 1 250 ? -31.474 36.223 67.555 1.00 19.71 249 SER A C 1
ATOM 1897 O O . SER A 1 250 ? -30.695 37.193 67.673 1.00 19.81 249 SER A O 1
ATOM 1900 N N . THR A 1 251 ? -32.663 36.348 66.947 1.00 16.96 250 THR A N 1
ATOM 1901 C CA . THR A 1 251 ? -33.078 37.666 66.421 1.00 16.46 250 THR A CA 1
ATOM 1902 C C . THR A 1 251 ? -33.215 38.746 67.506 1.00 16.21 250 THR A C 1
ATOM 1903 O O . THR A 1 251 ? -33.080 39.932 67.228 1.00 16.11 250 THR A O 1
ATOM 1907 N N . ASN A 1 252 ? -33.518 38.314 68.728 1.00 15.99 251 ASN A N 1
ATOM 1908 C CA . ASN A 1 252 ? -33.879 39.211 69.812 1.00 16.14 251 ASN A CA 1
ATOM 1909 C C . ASN A 1 252 ? -32.744 39.452 70.814 1.00 16.45 251 ASN A C 1
ATOM 1910 O O . ASN A 1 252 ? -33.017 39.895 71.923 1.00 15.62 251 ASN A O 1
ATOM 1915 N N . SER A 1 253 ? -31.496 39.164 70.409 1.00 16.88 252 SER A N 1
ATOM 1916 C CA . SER A 1 253 ? -30.356 39.486 71.268 1.00 16.04 252 SER A CA 1
ATOM 1917 C C . SER A 1 253 ? -29.392 40.294 70.445 1.00 17.47 252 SER A C 1
ATOM 1918 O O . SER A 1 253 ? -29.388 40.193 69.228 1.00 16.92 252 SER A O 1
ATOM 1921 N N . ILE A 1 254 ? -28.555 41.067 71.115 1.00 15.41 253 ILE A N 1
ATOM 1922 C CA . ILE A 1 254 ? -27.497 41.797 70.473 1.00 15.91 253 ILE A CA 1
ATOM 1923 C C . ILE A 1 254 ? -26.216 41.036 70.781 1.00 16.65 253 ILE A C 1
ATOM 1924 O O . ILE A 1 254 ? -25.947 40.803 71.951 1.00 15.01 253 ILE A O 1
ATOM 1929 N N . PRO A 1 255 ? -25.478 40.615 69.737 1.00 17.10 254 PRO A N 1
ATOM 1930 C CA . PRO A 1 255 ? -24.321 39.766 69.972 1.00 17.55 254 PRO A CA 1
ATOM 1931 C C . PRO A 1 255 ? -23.064 40.531 70.430 1.00 17.91 254 PRO A C 1
ATOM 1932 O O . PRO A 1 255 ? -23.082 41.772 70.579 1.00 17.17 254 PRO A O 1
ATOM 1936 N N . TYR A 1 256 ? -22.016 39.754 70.725 1.00 18.39 255 TYR A N 1
ATOM 1937 C CA . TYR A 1 256 ? -20.754 40.291 71.189 1.00 20.09 255 TYR A CA 1
ATOM 1938 C C . TYR A 1 256 ? -19.739 40.496 70.068 1.00 19.30 255 TYR A C 1
ATOM 1939 O O . TYR A 1 256 ? -18.948 41.404 70.153 1.00 21.21 255 TYR A O 1
ATOM 1948 N N . THR A 1 257 ? -19.763 39.650 69.043 1.00 19.82 256 THR A N 1
ATOM 1949 C CA . THR A 1 257 ? -18.742 39.683 67.989 1.00 19.79 256 THR A CA 1
ATOM 1950 C C . THR A 1 257 ? -19.342 39.570 66.584 1.00 18.73 256 THR A C 1
ATOM 1951 O O . THR A 1 257 ? -20.308 38.838 66.378 1.00 18.33 256 THR A O 1
ATOM 1955 N N . VAL A 1 258 ? -18.773 40.326 65.642 1.00 16.73 257 VAL A N 1
ATOM 1956 C CA . VAL A 1 258 ? -19.110 40.126 64.226 1.00 16.55 257 VAL A CA 1
ATOM 1957 C C . VAL A 1 258 ? -17.788 39.922 63.525 1.00 16.36 257 VAL A C 1
ATOM 1958 O O . VAL A 1 258 ? -16.843 40.657 63.794 1.00 16.59 257 VAL A O 1
ATOM 1962 N N . THR A 1 259 ? -17.729 38.940 62.633 1.00 16.67 258 THR A N 1
ATOM 1963 C CA . THR A 1 259 ? -16.531 38.710 61.828 1.00 16.51 258 THR A CA 1
ATOM 1964 C C . THR A 1 259 ? -16.792 39.035 60.375 1.00 17.27 258 THR A C 1
ATOM 1965 O O . THR A 1 259 ? -17.805 38.579 59.804 1.00 16.18 258 THR A O 1
ATOM 1969 N N . LEU A 1 260 ? -15.871 39.801 59.800 1.00 15.81 259 LEU A N 1
ATOM 1970 C CA . LEU A 1 260 ? -15.890 40.171 58.387 1.00 16.21 259 LEU A CA 1
ATOM 1971 C C . LEU A 1 260 ? -14.774 39.462 57.677 1.00 17.51 259 LEU A C 1
ATOM 1972 O O . LEU A 1 260 ? -13.628 39.409 58.187 1.00 16.74 259 LEU A O 1
ATOM 1977 N N . GLY A 1 261 ? -15.089 38.950 56.486 1.00 15.03 260 GLY A N 1
ATOM 1978 C CA . GLY A 1 261 ? -14.097 38.346 55.589 1.00 16.24 260 GLY A CA 1
ATOM 1979 C C . GLY A 1 261 ? -13.802 39.333 54.485 1.00 16.53 260 GLY A C 1
ATOM 1980 O O . GLY A 1 261 ? -14.683 39.679 53.718 1.00 16.44 260 GLY A O 1
ATOM 1981 N N . VAL A 1 262 ? -12.548 39.770 54.380 1.00 15.46 261 VAL A N 1
ATOM 1982 C CA . VAL A 1 262 ? -12.223 40.913 53.535 1.00 16.00 261 VAL A CA 1
ATOM 1983 C C . VAL A 1 262 ? -11.097 40.583 52.533 1.00 16.51 261 VAL A C 1
ATOM 1984 O O . VAL A 1 262 ? -10.132 39.906 52.877 1.00 16.53 261 VAL A O 1
ATOM 1988 N N . ASN A 1 263 ? -11.261 41.057 51.296 1.00 16.75 262 ASN A N 1
ATOM 1989 C CA . ASN A 1 263 ? -10.347 40.763 50.193 1.00 16.70 262 ASN A CA 1
ATOM 1990 C C . ASN A 1 263 ? -9.998 42.074 49.518 1.00 16.92 262 ASN A C 1
ATOM 1991 O O . ASN A 1 263 ? -10.882 42.907 49.284 1.00 17.36 262 ASN A O 1
ATOM 1996 N N . THR A 1 264 ? -8.722 42.259 49.187 1.00 15.46 263 THR A N 1
ATOM 1997 C CA . THR A 1 264 ? -8.292 43.504 48.554 1.00 16.25 263 THR A CA 1
ATOM 1998 C C . THR A 1 264 ? -7.599 43.151 47.241 1.00 16.36 263 THR A C 1
ATOM 1999 O O . THR A 1 264 ? -7.059 42.023 47.091 1.00 15.59 263 THR A O 1
ATOM 2003 N N . ARG A 1 265 ? -7.652 44.089 46.293 1.00 15.62 264 ARG A N 1
ATOM 2004 C CA . ARG A 1 265 ? -6.893 44.016 45.024 1.00 16.14 264 ARG A CA 1
ATOM 2005 C C . ARG A 1 265 ? -6.293 45.389 44.743 1.00 16.21 264 ARG A C 1
ATOM 2006 O O . ARG A 1 265 ? -6.905 46.404 45.057 1.00 16.75 264 ARG A O 1
ATOM 2014 N N . ALA A 1 266 ? -5.123 45.417 44.093 1.00 17.01 265 ALA A N 1
ATOM 2015 C CA . ALA A 1 266 ? -4.486 46.659 43.690 1.00 17.18 265 ALA A CA 1
ATOM 2016 C C . ALA A 1 266 ? -3.478 46.362 42.591 1.00 17.12 265 ALA A C 1
ATOM 2017 O O . ALA A 1 266 ? -2.905 45.284 42.558 1.00 16.42 265 ALA A O 1
ATOM 2019 N N . SER A 1 267 ? -3.297 47.294 41.658 1.00 18.83 266 SER A N 1
ATOM 2020 C CA . SER A 1 267 ? -2.371 47.041 40.539 1.00 20.24 266 SER A CA 1
ATOM 2021 C C . SER A 1 267 ? -0.882 46.823 40.963 1.00 21.15 266 SER A C 1
ATOM 2022 O O . SER A 1 267 ? -0.093 46.247 40.190 1.00 22.51 266 SER A O 1
ATOM 2025 N N . ASN A 1 268 ? -0.503 47.276 42.160 1.00 19.95 267 ASN A N 1
ATOM 2026 C CA . ASN A 1 268 ? 0.897 47.158 42.597 1.00 19.95 267 ASN A CA 1
ATOM 2027 C C . ASN A 1 268 ? 1.049 47.035 44.105 1.00 20.44 267 ASN A C 1
ATOM 2028 O O . ASN A 1 268 ? 0.097 47.244 44.835 1.00 20.05 267 ASN A O 1
ATOM 2033 N N . ASP A 1 269 ? 2.258 46.721 44.578 1.00 20.42 268 ASP A N 1
ATOM 2034 C CA . ASP A 1 269 ? 2.479 46.483 46.000 1.00 21.78 268 ASP A CA 1
ATOM 2035 C C . ASP A 1 269 ? 2.200 47.713 46.879 1.00 21.31 268 ASP A C 1
ATOM 2036 O O . ASP A 1 269 ? 1.603 47.591 47.941 1.00 19.89 268 ASP A O 1
ATOM 2041 N N . GLU A 1 270 ? 2.654 48.885 46.440 1.00 20.78 269 GLU A N 1
ATOM 2042 C CA . GLU A 1 270 ? 2.475 50.121 47.236 1.00 21.42 269 GLU A CA 1
ATOM 2043 C C . GLU A 1 270 ? 0.978 50.414 47.446 1.00 20.31 269 GLU A C 1
ATOM 2044 O O . GLU A 1 270 ? 0.516 50.710 48.559 1.00 18.96 269 GLU A O 1
ATOM 2050 N N . LEU A 1 271 ? 0.230 50.361 46.353 1.00 19.22 270 LEU A N 1
ATOM 2051 C CA . LEU A 1 271 ? -1.210 50.591 46.428 1.00 18.03 270 LEU A CA 1
ATOM 2052 C C . LEU A 1 271 ? -1.917 49.521 47.285 1.00 16.97 270 LEU A C 1
ATOM 2053 O O . LEU A 1 271 ? -2.857 49.830 48.001 1.00 16.70 270 LEU A O 1
ATOM 2058 N N . SER A 1 272 ? -1.498 48.266 47.153 1.00 16.58 271 SER A N 1
ATOM 2059 C CA . SER A 1 272 ? -2.023 47.169 47.978 1.00 16.22 271 SER A CA 1
ATOM 2060 C C . SER A 1 272 ? -1.854 47.456 49.478 1.00 16.04 271 SER A C 1
ATOM 2061 O O . SER A 1 272 ? -2.782 47.291 50.265 1.00 15.50 271 SER A O 1
ATOM 2064 N N . GLU A 1 273 ? -0.666 47.914 49.876 1.00 17.29 272 GLU A N 1
ATOM 2065 C CA . GLU A 1 273 ? -0.454 48.300 51.272 1.00 18.06 272 GLU A CA 1
ATOM 2066 C C . GLU A 1 273 ? -1.299 49.507 51.662 1.00 16.93 272 GLU A C 1
ATOM 2067 O O . GLU A 1 273 ? -1.840 49.541 52.785 1.00 17.56 272 GLU A O 1
ATOM 2073 N N . TYR A 1 274 ? -1.422 50.465 50.751 1.00 16.88 273 TYR A N 1
ATOM 2074 C CA . TYR A 1 274 ? -2.225 51.670 50.981 1.00 17.02 273 TYR A CA 1
ATOM 2075 C C . TYR A 1 274 ? -3.689 51.258 51.328 1.00 16.85 273 TYR A C 1
ATOM 2076 O O . TYR A 1 274 ? -4.271 51.717 52.326 1.00 16.80 273 TYR A O 1
ATOM 2085 N N . VAL A 1 275 ? -4.258 50.393 50.487 1.00 16.67 274 VAL A N 1
ATOM 2086 C CA . VAL A 1 275 ? -5.636 49.922 50.662 1.00 16.57 274 VAL A CA 1
ATOM 2087 C C . VAL A 1 275 ? -5.819 49.185 52.001 1.00 16.46 274 VAL A C 1
ATOM 2088 O O . VAL A 1 275 ? -6.759 49.454 52.762 1.00 15.68 274 VAL A O 1
ATOM 2092 N N . GLN A 1 276 ? -4.898 48.277 52.316 1.00 16.39 275 GLN A N 1
ATOM 2093 C CA . GLN A 1 276 ? -4.963 47.553 53.590 1.00 16.95 275 GLN A CA 1
ATOM 2094 C C . GLN A 1 276 ? -4.865 48.475 54.813 1.00 16.83 275 GLN A C 1
ATOM 2095 O O . GLN A 1 276 ? -5.602 48.317 55.794 1.00 16.79 275 GLN A O 1
ATOM 2101 N N . ASN A 1 277 ? -3.964 49.447 54.748 1.00 17.29 276 ASN A N 1
ATOM 2102 C CA . ASN A 1 277 ? -3.854 50.386 55.853 1.00 17.15 276 ASN A CA 1
ATOM 2103 C C . ASN A 1 277 ? -5.077 51.288 55.988 1.00 15.90 276 ASN A C 1
ATOM 2104 O O . ASN A 1 277 ? -5.443 51.664 57.109 1.00 15.06 276 ASN A O 1
ATOM 2109 N N . ALA A 1 278 ? -5.727 51.594 54.860 1.00 15.16 277 ALA A N 1
ATOM 2110 C CA . ALA A 1 278 ? -6.971 52.389 54.846 1.00 14.67 277 ALA A CA 1
ATOM 2111 C C . ALA A 1 278 ? -8.098 51.588 55.495 1.00 14.72 277 ALA A C 1
ATOM 2112 O O . ALA A 1 278 ? -8.914 52.143 56.215 1.00 13.34 277 ALA A O 1
ATOM 2114 N N . ILE A 1 279 ? -8.166 50.287 55.207 1.00 13.90 278 ILE A N 1
ATOM 2115 C CA . ILE A 1 279 ? -9.138 49.406 55.873 1.00 14.65 278 ILE A CA 1
ATOM 2116 C C . ILE A 1 279 ? -9.000 49.451 57.400 1.00 14.49 278 ILE A C 1
ATOM 2117 O O . ILE A 1 279 ? -9.958 49.641 58.141 1.00 13.55 278 ILE A O 1
ATOM 2122 N N . LYS A 1 280 ? -7.768 49.323 57.863 1.00 14.23 279 LYS A N 1
ATOM 2123 C CA . LYS A 1 280 ? -7.484 49.371 59.307 1.00 15.02 279 LYS A CA 1
ATOM 2124 C C . LYS A 1 280 ? -7.897 50.727 59.920 1.00 14.42 279 LYS A C 1
ATOM 2125 O O . LYS A 1 280 ? -8.539 50.741 60.964 1.00 15.48 279 LYS A O 1
ATOM 2131 N N . ARG A 1 281 ? -7.587 51.828 59.255 1.00 14.58 280 ARG A N 1
ATOM 2132 C CA . ARG A 1 281 ? -7.955 53.196 59.707 1.00 14.46 280 ARG A CA 1
ATOM 2133 C C . ARG A 1 281 ? -9.477 53.310 59.862 1.00 13.77 280 ARG A C 1
ATOM 2134 O O . ARG A 1 281 ? -9.990 53.809 60.881 1.00 13.23 280 ARG A O 1
ATOM 2142 N N . ILE A 1 282 ? -10.187 52.825 58.844 1.00 13.57 281 ILE A N 1
ATOM 2143 C CA . ILE A 1 282 ? -11.650 52.868 58.850 1.00 13.33 281 ILE A CA 1
ATOM 2144 C C . ILE A 1 282 ? -12.265 52.031 59.942 1.00 13.27 281 ILE A C 1
ATOM 2145 O O . ILE A 1 282 ? -13.138 52.515 60.682 1.00 14.03 281 ILE A O 1
ATOM 2150 N N . VAL A 1 283 ? -11.803 50.785 60.078 1.00 13.39 282 VAL A N 1
ATOM 2151 C CA . VAL A 1 283 ? -12.307 49.870 61.106 1.00 13.74 282 VAL A CA 1
ATOM 2152 C C . VAL A 1 283 ? -12.083 50.454 62.499 1.00 14.88 282 VAL A C 1
ATOM 2153 O O . VAL A 1 283 ? -12.977 50.506 63.326 1.00 14.14 282 VAL A O 1
ATOM 2157 N N . ILE A 1 284 ? -10.866 50.899 62.749 1.00 14.93 283 ILE A N 1
ATOM 2158 C CA . ILE A 1 284 ? -10.564 51.465 64.061 1.00 16.17 283 ILE A CA 1
ATOM 2159 C C . ILE A 1 284 ? -11.443 52.676 64.360 1.00 15.95 283 ILE A C 1
ATOM 2160 O O . ILE A 1 284 ? -11.979 52.771 65.444 1.00 16.39 283 ILE A O 1
ATOM 2165 N N . ALA A 1 285 ? -11.599 53.574 63.395 1.00 15.84 284 ALA A N 1
ATOM 2166 C CA . ALA A 1 285 ? -12.408 54.791 63.590 1.00 16.11 284 ALA A CA 1
ATOM 2167 C C . ALA A 1 285 ? -13.902 54.475 63.766 1.00 16.83 284 ALA A C 1
ATOM 2168 O O . ALA A 1 285 ? -14.568 55.122 64.589 1.00 16.16 284 ALA A O 1
ATOM 2170 N N . GLU A 1 286 ? -14.425 53.494 63.019 1.00 16.09 285 GLU A N 1
ATOM 2171 C CA . GLU A 1 286 ? -15.849 53.119 63.154 1.00 17.39 285 GLU A CA 1
ATOM 2172 C C . GLU A 1 286 ? -16.152 52.543 64.540 1.00 17.27 285 GLU A C 1
ATOM 2173 O O . GLU A 1 286 ? -17.204 52.840 65.152 1.00 17.54 285 GLU A O 1
ATOM 2179 N N . CYS A 1 287 ? -15.235 51.722 65.055 1.00 17.12 286 CYS A N 1
ATOM 2180 C CA . CYS A 1 287 ? -15.368 51.234 66.419 1.00 18.00 286 CYS A CA 1
ATOM 2181 C C . CYS A 1 287 ? -15.321 52.376 67.446 1.00 17.73 286 CYS A C 1
ATOM 2182 O O . CYS A 1 287 ? -16.088 52.391 68.411 1.00 17.97 286 CYS A O 1
ATOM 2185 N N . GLN A 1 288 ? -14.448 53.355 67.217 1.00 17.90 287 GLN A N 1
ATOM 2186 C CA . GLN A 1 288 ? -14.342 54.491 68.125 1.00 17.06 287 GLN A CA 1
ATOM 2187 C C . GLN A 1 288 ? -15.612 55.362 68.047 1.00 17.30 287 GLN A C 1
ATOM 2188 O O . GLN A 1 288 ? -16.048 55.932 69.058 1.00 16.97 287 GLN A O 1
ATOM 2194 N N . ALA A 1 289 ? -16.191 55.466 66.842 1.00 16.30 288 ALA A N 1
ATOM 2195 C CA . ALA A 1 289 ? -17.425 56.237 66.639 1.00 16.73 288 ALA A CA 1
ATOM 2196 C C . ALA A 1 289 ? -18.550 55.694 67.525 1.00 16.85 288 ALA A C 1
ATOM 2197 O O . ALA A 1 289 ? -19.365 56.468 68.036 1.00 17.78 288 ALA A O 1
ATOM 2199 N N . ALA A 1 290 ? -18.564 54.376 67.726 1.00 16.56 289 ALA A N 1
ATOM 2200 C CA . ALA A 1 290 ? -19.608 53.691 68.486 1.00 18.51 289 ALA A CA 1
ATOM 2201 C C . ALA A 1 290 ? -19.264 53.647 69.979 1.00 19.75 289 ALA A C 1
ATOM 2202 O O . ALA A 1 290 ? -20.047 53.176 70.813 1.00 19.28 289 ALA A O 1
ATOM 2204 N N . GLY A 1 291 ? -18.088 54.169 70.304 1.00 19.67 290 GLY A N 1
ATOM 2205 C CA . GLY A 1 291 ? -17.598 54.144 71.681 1.00 21.18 290 GLY A CA 1
ATOM 2206 C C . GLY A 1 291 ? -17.211 52.761 72.172 1.00 22.55 290 GLY A C 1
ATOM 2207 O O . GLY A 1 291 ? -17.257 52.500 73.370 1.00 23.52 290 GLY A O 1
ATOM 2208 N N . ILE A 1 292 ? -16.825 51.873 71.258 1.00 22.89 291 ILE A N 1
ATOM 2209 C CA . ILE A 1 292 ? -16.366 50.519 71.617 1.00 24.79 291 ILE A CA 1
ATOM 2210 C C . ILE A 1 292 ? -14.968 50.605 72.227 1.00 25.99 291 ILE A C 1
ATOM 2211 O O . ILE A 1 292 ? -14.083 51.257 71.688 1.00 25.96 291 ILE A O 1
ATOM 2216 N N . GLU A 1 293 ? -14.818 49.971 73.388 1.00 28.04 292 GLU A N 1
ATOM 2217 C CA . GLU A 1 293 ? -13.582 50.004 74.162 1.00 29.14 292 GLU A CA 1
ATOM 2218 C C . GLU A 1 293 ? -12.531 49.029 73.594 1.00 28.24 292 GLU A C 1
ATOM 2219 O O . GLU A 1 293 ? -11.375 49.422 73.386 1.00 27.47 292 GLU A O 1
ATOM 2225 N N . GLN A 1 294 ? -12.955 47.788 73.323 1.00 27.22 293 GLN A N 1
ATOM 2226 C CA . GLN A 1 294 ? -12.074 46.720 72.820 1.00 27.16 293 GLN A CA 1
ATOM 2227 C C . GLN A 1 294 ? -11.588 47.028 71.420 1.00 26.39 293 GLN A C 1
ATOM 2228 O O . GLN A 1 294 ? -12.387 47.439 70.549 1.00 25.87 293 GLN A O 1
ATOM 2234 N N . GLU A 1 295 ? -10.295 46.809 71.196 1.00 24.55 294 GLU A N 1
ATOM 2235 C CA . GLU A 1 295 ? -9.697 47.010 69.876 1.00 24.86 294 GLU A CA 1
ATOM 2236 C C . GLU A 1 295 ? -10.243 45.954 68.910 1.00 21.99 294 GLU A C 1
ATOM 2237 O O . GLU A 1 295 ? -10.387 44.774 69.281 1.00 20.03 294 GLU A O 1
ATOM 2243 N N . PRO A 1 296 ? -10.548 46.369 67.660 1.00 21.21 295 PRO A N 1
ATOM 2244 C CA . PRO A 1 296 ? -10.896 45.318 66.707 1.00 20.75 295 PRO A CA 1
ATOM 2245 C C . PRO A 1 296 ? -9.650 44.504 66.360 1.00 21.07 295 PRO A C 1
ATOM 2246 O O . PRO A 1 296 ? -8.511 45.034 66.454 1.00 20.47 295 PRO A O 1
ATOM 2250 N N . GLU A 1 297 ? -9.871 43.269 65.923 1.00 20.11 296 GLU A N 1
ATOM 2251 C CA . GLU A 1 297 ? -8.753 42.374 65.576 1.00 21.82 296 GLU A CA 1
ATOM 2252 C C . GLU A 1 297 ? -8.619 42.173 64.092 1.00 21.23 296 GLU A C 1
ATOM 2253 O O . GLU A 1 297 ? -9.629 41.991 63.391 1.00 21.20 296 GLU A O 1
ATOM 2259 N N . PHE A 1 298 ? -7.381 42.225 63.603 1.00 19.48 297 PHE A N 1
ATOM 2260 C CA . PHE A 1 298 ? -7.135 42.008 62.178 1.00 18.57 297 PHE A CA 1
ATOM 2261 C C . PHE A 1 298 ? -6.361 40.725 62.025 1.00 19.58 297 PHE A C 1
ATOM 2262 O O . PHE A 1 298 ? -5.207 40.616 62.489 1.00 19.18 297 PHE A O 1
ATOM 2270 N N . GLU A 1 299 ? -7.013 39.744 61.422 1.00 17.52 298 GLU A N 1
ATOM 2271 C CA . GLU A 1 299 ? -6.450 38.425 61.301 1.00 18.41 298 GLU A CA 1
ATOM 2272 C C . GLU A 1 299 ? -5.957 38.173 59.890 1.00 18.19 298 GLU A C 1
ATOM 2273 O O . GLU A 1 299 ? -6.739 37.991 58.963 1.00 18.06 298 GLU A O 1
ATOM 2279 N N . TYR A 1 300 ? -4.639 38.187 59.714 1.00 17.02 299 TYR A N 1
ATOM 2280 C CA . TYR A 1 300 ? -4.066 38.044 58.363 1.00 17.80 299 TYR A CA 1
ATOM 2281 C C . TYR A 1 300 ? -4.250 36.605 57.858 1.00 17.68 299 TYR A C 1
ATOM 2282 O O . TYR A 1 300 ? -3.955 35.639 58.584 1.00 18.03 299 TYR A O 1
ATOM 2291 N N . LEU A 1 301 ? -4.757 36.439 56.633 1.00 17.00 300 LEU A N 1
ATOM 2292 C CA . LEU A 1 301 ? -4.880 35.102 56.031 1.00 17.15 300 LEU A CA 1
ATOM 2293 C C . LEU A 1 301 ? -3.853 34.843 54.960 1.00 17.27 300 LEU A C 1
ATOM 2294 O O . LEU A 1 301 ? -3.165 33.812 55.005 1.00 18.61 300 LEU A O 1
ATOM 2299 N N . ASP A 1 302 ? -3.714 35.769 54.013 1.00 17.26 301 ASP A N 1
ATOM 2300 C CA . ASP A 1 302 ? -2.848 35.544 52.851 1.00 17.97 301 ASP A CA 1
ATOM 2301 C C . ASP A 1 302 ? -2.632 36.848 52.093 1.00 17.48 301 ASP A C 1
ATOM 2302 O O . ASP A 1 302 ? -3.407 37.806 52.241 1.00 16.92 301 ASP A O 1
ATOM 2307 N N . SER A 1 303 ? -1.568 36.888 51.287 1.00 16.52 302 SER A N 1
ATOM 2308 C CA . SER A 1 303 ? -1.368 37.983 50.337 1.00 16.83 302 SER A CA 1
ATOM 2309 C C . SER A 1 303 ? -0.440 37.511 49.242 1.00 16.85 302 SER A C 1
ATOM 2310 O O . SER A 1 303 ? 0.376 36.568 49.445 1.00 16.46 302 SER A O 1
ATOM 2313 N N . VAL A 1 304 ? -0.598 38.128 48.074 1.00 16.43 303 VAL A N 1
ATOM 2314 C CA . VAL A 1 304 ? 0.232 37.849 46.891 1.00 16.31 303 VAL A CA 1
ATOM 2315 C C . VAL A 1 304 ? 0.553 39.140 46.142 1.00 16.88 303 VAL A C 1
ATOM 2316 O O . VAL A 1 304 ? -0.252 40.090 46.122 1.00 15.71 303 VAL A O 1
ATOM 2320 N N . PRO A 1 305 ? 1.747 39.201 45.506 1.00 17.55 304 PRO A N 1
ATOM 2321 C CA . PRO A 1 305 ? 2.007 40.299 44.598 1.00 17.51 304 PRO A CA 1
ATOM 2322 C C . PRO A 1 305 ? 1.314 40.052 43.252 1.00 16.71 304 PRO A C 1
ATOM 2323 O O . PRO A 1 305 ? 0.896 38.921 42.980 1.00 16.76 304 PRO A O 1
ATOM 2327 N N . ALA A 1 306 ? 1.199 41.102 42.443 1.00 18.48 305 ALA A N 1
ATOM 2328 C CA . ALA A 1 306 ? 0.688 41.015 41.055 1.00 17.98 305 ALA A CA 1
ATOM 2329 C C . ALA A 1 306 ? 1.548 40.044 40.238 1.00 19.22 305 ALA A C 1
ATOM 2330 O O . ALA A 1 306 ? 2.793 40.203 40.193 1.00 19.01 305 ALA A O 1
ATOM 2332 N N . VAL A 1 307 ? 0.911 39.050 39.603 1.00 18.53 306 VAL A N 1
ATOM 2333 C CA . VAL A 1 307 ? 1.625 38.138 38.683 1.00 18.84 306 VAL A CA 1
ATOM 2334 C C . VAL A 1 307 ? 2.157 38.929 37.487 1.00 19.10 306 VAL A C 1
ATOM 2335 O O . VAL A 1 307 ? 1.391 39.639 36.799 1.00 19.36 306 VAL A O 1
ATOM 2339 N N . ILE A 1 308 ? 3.465 38.790 37.227 1.00 18.08 307 ILE A N 1
ATOM 2340 C CA . ILE A 1 308 ? 4.122 39.429 36.091 1.00 19.48 307 ILE A CA 1
ATOM 2341 C C . ILE A 1 308 ? 4.718 38.307 35.218 1.00 19.33 307 ILE A C 1
ATOM 2342 O O . ILE A 1 308 ? 5.606 37.551 35.655 1.00 19.42 307 ILE A O 1
ATOM 2347 N N . ASN A 1 309 ? 4.219 38.191 33.993 1.00 18.02 308 ASN A N 1
ATOM 2348 C CA . ASN A 1 309 ? 4.723 37.184 33.046 1.00 18.40 308 ASN A CA 1
ATOM 2349 C C . ASN A 1 309 ? 5.965 37.647 32.329 1.00 19.00 308 ASN A C 1
ATOM 2350 O O . ASN A 1 309 ? 6.016 38.791 31.860 1.00 20.16 308 ASN A O 1
ATOM 2355 N N . ASP A 1 310 ? 6.968 36.772 32.243 1.00 19.22 309 ASP A N 1
ATOM 2356 C CA . ASP A 1 310 ? 8.195 37.073 31.495 1.00 20.70 309 ASP A CA 1
ATOM 2357 C C . ASP A 1 310 ? 7.860 37.523 30.063 1.00 21.73 309 ASP A C 1
ATOM 2358 O O . ASP A 1 310 ? 7.189 36.810 29.319 1.00 22.20 309 ASP A O 1
ATOM 2363 N N . GLU A 1 311 ? 8.310 38.715 29.681 1.00 22.22 310 GLU A N 1
ATOM 2364 C CA . GLU A 1 311 ? 7.839 39.302 28.416 1.00 23.80 310 GLU A CA 1
ATOM 2365 C C . GLU A 1 311 ? 8.272 38.479 27.183 1.00 23.34 310 GLU A C 1
ATOM 2366 O O . GLU A 1 311 ? 7.452 38.181 26.311 1.00 23.00 310 GLU A O 1
ATOM 2372 N N . ASP A 1 312 ? 9.551 38.091 27.132 1.00 23.53 311 ASP A N 1
ATOM 2373 C CA . ASP A 1 312 ? 10.056 37.317 25.982 1.00 24.31 311 ASP A CA 1
ATOM 2374 C C . ASP A 1 312 ? 9.441 35.920 25.932 1.00 23.05 311 ASP A C 1
ATOM 2375 O O . ASP A 1 312 ? 9.068 35.431 24.851 1.00 22.95 311 ASP A O 1
ATOM 2380 N N . LEU A 1 313 ? 9.315 35.296 27.099 1.00 22.56 312 LEU A N 1
ATOM 2381 C CA . LEU A 1 313 ? 8.710 33.955 27.175 1.00 21.94 312 LEU A CA 1
ATOM 2382 C C . LEU A 1 313 ? 7.242 33.997 26.758 1.00 21.07 312 LEU A C 1
ATOM 2383 O O . LEU A 1 313 ? 6.753 33.097 26.065 1.00 20.46 312 LEU A O 1
ATOM 2388 N N . THR A 1 314 ? 6.529 35.059 27.154 1.00 20.34 313 THR A N 1
ATOM 2389 C CA . THR A 1 314 ? 5.137 35.206 26.729 1.00 20.33 313 THR A CA 1
ATOM 2390 C C . THR A 1 314 ? 5.009 35.320 25.201 1.00 21.46 313 THR A C 1
ATOM 2391 O O . THR A 1 314 ? 4.131 34.703 24.586 1.00 20.84 313 THR A O 1
ATOM 2395 N N . GLU A 1 315 ? 5.874 36.127 24.593 1.00 21.77 314 GLU A N 1
ATOM 2396 C CA . GLU A 1 315 ? 5.858 36.267 23.150 1.00 23.63 314 GLU A CA 1
ATOM 2397 C C . GLU A 1 315 ? 6.177 34.918 22.480 1.00 22.68 314 GLU A C 1
ATOM 2398 O O . GLU A 1 315 ? 5.514 34.545 21.509 1.00 22.81 314 GLU A O 1
ATOM 2404 N N . GLN A 1 316 ? 7.150 34.185 23.027 1.00 22.69 315 GLN A N 1
ATOM 2405 C CA . GLN A 1 316 ? 7.484 32.852 22.502 1.00 22.33 315 GLN A CA 1
ATOM 2406 C C . GLN A 1 316 ? 6.275 31.918 22.534 1.00 22.13 315 GLN A C 1
ATOM 2407 O O . GLN A 1 316 ? 5.950 31.220 21.525 1.00 21.56 315 GLN A O 1
ATOM 2413 N N . LEU A 1 317 ? 5.588 31.904 23.678 1.00 20.68 316 LEU A N 1
ATOM 2414 C CA . LEU A 1 317 ? 4.408 31.045 23.811 1.00 21.44 316 LEU A CA 1
ATOM 2415 C C . LEU A 1 317 ? 3.267 31.484 22.913 1.00 21.70 316 LEU A C 1
ATOM 2416 O O . LEU A 1 317 ? 2.597 30.649 22.340 1.00 21.14 316 LEU A O 1
ATOM 2421 N N . MET A 1 318 ? 3.032 32.791 22.819 1.00 22.12 317 MET A N 1
ATOM 2422 C CA . MET A 1 318 ? 1.973 33.283 21.926 1.00 24.13 317 MET A CA 1
ATOM 2423 C C . MET A 1 318 ? 2.218 32.843 20.473 1.00 23.35 317 MET A C 1
ATOM 2424 O O . MET A 1 318 ? 1.302 32.369 19.802 1.00 22.74 317 MET A O 1
ATOM 2429 N N . ALA A 1 319 ? 3.455 32.959 20.005 1.00 22.64 318 ALA A N 1
ATOM 2430 C CA . ALA A 1 319 ? 3.791 32.559 18.629 1.00 22.90 318 ALA A CA 1
ATOM 2431 C C . ALA A 1 319 ? 3.578 31.057 18.441 1.00 22.97 318 ALA A C 1
ATOM 2432 O O . ALA A 1 319 ? 3.060 30.615 17.421 1.00 22.85 318 ALA A O 1
ATOM 2434 N N . GLN A 1 320 ? 4.011 30.278 19.431 1.00 21.76 319 GLN A N 1
ATOM 2435 C CA . GLN A 1 320 ? 3.832 28.829 19.409 1.00 21.97 319 GLN A CA 1
ATOM 2436 C C . GLN A 1 320 ? 2.349 28.420 19.381 1.00 22.04 319 GLN A C 1
ATOM 2437 O O . GLN A 1 320 ? 1.941 27.579 18.565 1.00 23.00 319 GLN A O 1
ATOM 2443 N N . PHE A 1 321 ? 1.530 29.012 20.253 1.00 21.24 320 PHE A N 1
ATOM 2444 C CA . PHE A 1 321 ? 0.117 28.664 20.276 1.00 20.76 320 PHE A CA 1
ATOM 2445 C C . PHE A 1 321 ? -0.585 29.095 18.995 1.00 21.56 320 PHE A C 1
ATOM 2446 O O . PHE A 1 321 ? -1.444 28.386 18.498 1.00 21.94 320 PHE A O 1
ATOM 2454 N N . ARG A 1 322 ? -0.231 30.269 18.497 1.00 22.15 321 ARG A N 1
ATOM 2455 C CA . ARG A 1 322 ? -0.817 30.770 17.235 1.00 23.64 321 ARG A CA 1
ATOM 2456 C C . ARG A 1 322 ? -0.473 29.848 16.062 1.00 24.73 321 ARG A C 1
ATOM 2457 O O . ARG A 1 322 ? -1.329 29.548 15.224 1.00 24.77 321 ARG A O 1
ATOM 2465 N N . GLU A 1 323 ? 0.760 29.366 16.016 1.00 25.18 322 GLU A N 1
ATOM 2466 C CA . GLU A 1 323 ? 1.153 28.413 14.970 1.00 26.31 322 GLU A CA 1
ATOM 2467 C C . GLU A 1 323 ? 0.344 27.124 15.078 1.00 25.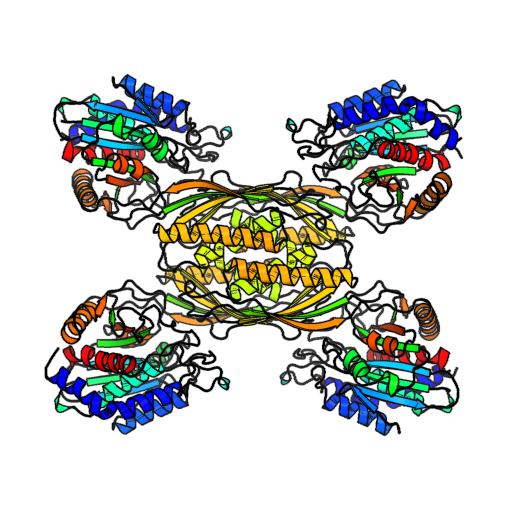57 322 GLU A C 1
ATOM 2468 O O . GLU A 1 323 ? -0.219 26.652 14.095 1.00 25.22 322 GLU A O 1
ATOM 2474 N N . PHE A 1 324 ? 0.291 26.550 16.280 1.00 23.64 323 PHE A N 1
ATOM 2475 C CA . PHE A 1 324 ? -0.397 25.287 16.480 1.00 23.62 323 PHE A CA 1
ATOM 2476 C C . PHE A 1 324 ? -1.920 25.345 16.388 1.00 23.47 323 PHE A C 1
ATOM 2477 O O . PHE A 1 324 ? -2.544 24.478 15.751 1.00 23.62 323 PHE A O 1
ATOM 2485 N N . PHE A 1 325 ? -2.513 26.308 17.079 1.00 22.67 324 PHE A N 1
ATOM 2486 C CA . PHE A 1 325 ? -3.969 26.427 17.161 1.00 23.55 324 PHE A CA 1
ATOM 2487 C C . PHE A 1 325 ? -4.609 27.348 16.115 1.00 24.55 324 PHE A C 1
ATOM 2488 O O . PHE A 1 325 ? -5.808 27.248 15.836 1.00 26.29 324 PHE A O 1
ATOM 2496 N N . GLY A 1 326 ? -3.823 28.270 15.576 1.00 26.91 325 GLY A N 1
ATOM 2497 C CA . GLY A 1 326 ? -4.355 29.304 14.695 1.00 26.80 325 GLY A CA 1
ATOM 2498 C C . GLY A 1 326 ? -4.322 30.645 15.388 1.00 27.90 325 GLY A C 1
ATOM 2499 O O . GLY A 1 326 ? -4.545 30.733 16.615 1.00 27.47 325 GLY A O 1
ATOM 2500 N N . GLU A 1 327 ? -4.051 31.691 14.612 1.00 27.86 326 GLU A N 1
ATOM 2501 C CA . GLU A 1 327 ? -3.885 33.049 15.148 1.00 29.25 326 GLU A CA 1
ATOM 2502 C C . GLU A 1 327 ? -5.068 33.533 16.015 1.00 28.90 326 GLU A C 1
ATOM 2503 O O . GLU A 1 327 ? -4.861 34.118 17.089 1.00 29.72 326 GLU A O 1
ATOM 2509 N N . ASP A 1 328 ? -6.293 33.288 15.565 1.00 28.44 327 ASP A N 1
ATOM 2510 C CA . ASP A 1 328 ? -7.472 33.783 16.282 1.00 29.11 327 ASP A CA 1
ATOM 2511 C C . ASP A 1 328 ? -7.819 32.971 17.542 1.00 27.84 327 ASP A C 1
ATOM 2512 O O . ASP A 1 328 ? -8.706 33.353 18.296 1.00 28.02 327 ASP A O 1
ATOM 2517 N N . GLN A 1 329 ? -7.111 31.866 17.741 1.00 26.51 328 GLN A N 1
ATOM 2518 C CA . GLN A 1 329 ? -7.321 30.967 18.885 1.00 25.33 328 GLN A CA 1
ATOM 2519 C C . GLN A 1 329 ? -6.462 31.288 20.099 1.00 24.06 328 GLN A C 1
ATOM 2520 O O . GLN A 1 329 ? -6.680 30.701 21.157 1.00 23.61 328 GLN A O 1
ATOM 2526 N N . ALA A 1 330 ? -5.478 32.165 19.928 1.00 22.36 329 ALA A N 1
ATOM 2527 C CA . ALA A 1 330 ? -4.547 32.558 20.987 1.00 22.44 329 ALA A CA 1
ATOM 2528 C C . ALA A 1 330 ? -4.336 34.053 20.895 1.00 22.74 329 ALA A C 1
ATOM 2529 O O . ALA A 1 330 ? -3.632 34.556 19.995 1.00 23.46 329 ALA A O 1
ATOM 2531 N N . VAL A 1 331 ? -4.975 34.767 21.813 1.00 21.75 330 VAL A N 1
ATOM 2532 C CA . VAL A 1 331 ? -5.061 36.210 21.698 1.00 23.01 330 VAL A CA 1
ATOM 2533 C C . VAL A 1 331 ? -4.403 36.902 22.890 1.00 23.03 330 VAL A C 1
ATOM 2534 O O . VAL A 1 331 ? -4.360 36.338 23.991 1.00 23.02 330 VAL A O 1
ATOM 2538 N N . GLU A 1 332 ? -3.891 38.109 22.664 1.00 22.25 331 GLU A N 1
ATOM 2539 C CA . GLU A 1 332 ? -3.365 38.901 23.773 1.00 22.01 331 GLU A CA 1
ATOM 2540 C C . GLU A 1 332 ? -4.522 39.698 24.386 1.00 21.94 331 GLU A C 1
ATOM 2541 O O . GLU A 1 332 ? -5.351 40.240 23.666 1.00 23.03 331 GLU A O 1
ATOM 2547 N N . ILE A 1 333 ? -4.562 39.764 25.714 1.00 21.15 332 ILE A N 1
ATOM 2548 C CA . ILE A 1 333 ? -5.598 40.509 26.447 1.00 20.36 332 ILE A CA 1
ATOM 2549 C C . ILE A 1 333 ? -4.949 41.485 27.427 1.00 20.72 332 ILE A C 1
ATOM 2550 O O . ILE A 1 333 ? -3.796 41.256 27.852 1.00 20.46 332 ILE A O 1
ATOM 2555 N N . PRO A 1 334 ? -5.680 42.564 27.787 1.00 21.19 333 PRO A N 1
ATOM 2556 C CA . PRO A 1 334 ? -5.237 43.443 28.900 1.00 21.73 333 PRO A CA 1
ATOM 2557 C C . PRO A 1 334 ? -5.231 42.643 30.251 1.00 21.70 333 PRO A C 1
ATOM 2558 O O . PRO A 1 334 ? -5.882 41.594 30.338 1.00 21.06 333 PRO A O 1
ATOM 2562 N N . PRO A 1 335 ? -4.476 43.112 31.270 1.00 21.96 334 PRO A N 1
ATOM 2563 C CA . PRO A 1 335 ? -4.436 42.439 32.586 1.00 21.64 334 PRO A CA 1
ATOM 2564 C C . PRO A 1 335 ? -5.824 42.182 33.179 1.00 20.81 334 PRO A C 1
ATOM 2565 O O . PRO A 1 335 ? -6.769 42.956 32.954 1.00 21.65 334 PRO A O 1
ATOM 2569 N N . LEU A 1 336 ? -5.961 41.093 33.926 1.00 20.09 335 LEU A N 1
ATOM 2570 C CA . LEU A 1 336 ? -7.231 40.771 34.559 1.00 20.26 335 LEU A CA 1
ATOM 2571 C C . LEU A 1 336 ? -7.219 41.356 35.964 1.00 19.93 335 LEU A C 1
ATOM 2572 O O . LEU A 1 336 ? -6.165 41.736 36.472 1.00 18.81 335 LEU A O 1
ATOM 2577 N N . SER A 1 337 ? -8.378 41.439 36.603 1.00 19.48 336 SER A N 1
ATOM 2578 C CA . SER A 1 337 ? -8.373 41.974 37.963 1.00 19.35 336 SER A CA 1
ATOM 2579 C C . SER A 1 337 ? -8.167 40.906 39.067 1.00 18.59 336 SER A C 1
ATOM 2580 O O . SER A 1 337 ? -8.086 41.261 40.251 1.00 18.74 336 SER A O 1
ATOM 2583 N N . GLY A 1 338 ? -8.079 39.616 38.688 1.00 17.91 337 GLY A N 1
ATOM 2584 C CA . GLY A 1 338 ? -7.877 38.504 39.651 1.00 16.12 337 GLY A CA 1
ATOM 2585 C C . GLY A 1 338 ? -6.425 38.485 40.144 1.00 16.06 337 GLY A C 1
ATOM 2586 O O . GLY A 1 338 ? -5.648 39.383 39.812 1.00 15.58 337 GLY A O 1
ATOM 2587 N N . SER A 1 339 ? -6.071 37.456 40.898 1.00 15.61 338 SER A N 1
ATOM 2588 C CA . SER A 1 339 ? -4.728 37.329 41.472 1.00 16.67 338 SER A CA 1
ATOM 2589 C C . SER A 1 339 ? -4.324 35.853 41.499 1.00 17.41 338 SER A C 1
ATOM 2590 O O . SER A 1 339 ? -5.130 34.985 41.202 1.00 18.42 338 SER A O 1
ATOM 2593 N N . GLU A 1 340 ? -3.083 35.561 41.888 1.00 17.42 339 GLU A N 1
ATOM 2594 C CA . GLU A 1 340 ? -2.616 34.175 41.961 1.00 18.07 339 GLU A CA 1
ATOM 2595 C C . GLU A 1 340 ? -1.338 34.143 42.793 1.00 17.57 339 GLU A C 1
ATOM 2596 O O . GLU A 1 340 ? -0.576 35.132 42.775 1.00 17.64 339 GLU A O 1
ATOM 2602 N N . ASP A 1 341 ? -1.160 33.051 43.530 1.00 16.80 340 ASP A N 1
ATOM 2603 C CA . ASP A 1 341 ? 0.059 32.842 44.317 1.00 17.62 340 ASP A CA 1
ATOM 2604 C C . ASP A 1 341 ? 1.092 32.051 43.511 1.00 18.12 340 ASP A C 1
ATOM 2605 O O . ASP A 1 341 ? 2.212 31.844 43.978 1.00 17.80 340 ASP A O 1
ATOM 2610 N N . TYR A 1 342 ? 0.713 31.626 42.302 1.00 17.11 341 TYR A N 1
ATOM 2611 C CA . TYR A 1 342 ? 1.604 30.751 41.520 1.00 17.74 341 TYR A CA 1
ATOM 2612 C C . TYR A 1 342 ? 3.109 31.186 41.473 1.00 18.09 341 TYR A C 1
ATOM 2613 O O . TYR A 1 342 ? 3.970 30.316 41.634 1.00 18.93 341 TYR A O 1
ATOM 2622 N N . PRO A 1 343 ? 3.417 32.482 41.198 1.00 18.85 342 PRO A N 1
ATOM 2623 C CA . PRO A 1 343 ? 4.816 32.845 40.991 1.00 18.77 342 PRO A CA 1
ATOM 2624 C C . PRO A 1 343 ? 5.789 32.529 42.122 1.00 18.96 342 PRO A C 1
ATOM 2625 O O . PRO A 1 343 ? 6.986 32.558 41.847 1.00 19.74 342 PRO A O 1
ATOM 2629 N N . PHE A 1 344 ? 5.328 32.291 43.337 1.00 18.97 343 PHE A N 1
ATOM 2630 C CA . PHE A 1 344 ? 6.277 31.868 44.399 1.00 19.44 343 PHE A CA 1
ATOM 2631 C C . PHE A 1 344 ? 7.082 30.627 43.977 1.00 20.73 343 PHE A C 1
ATOM 2632 O O . PHE A 1 344 ? 8.250 30.498 44.331 1.00 20.49 343 PHE A O 1
ATOM 2640 N N . ILE A 1 345 ? 6.449 29.749 43.198 1.00 19.85 344 ILE A N 1
ATOM 2641 C CA . ILE A 1 345 ? 7.101 28.534 42.669 1.00 19.77 344 ILE A CA 1
ATOM 2642 C C . ILE A 1 345 ? 8.279 28.849 41.707 1.00 19.29 344 ILE A C 1
ATOM 2643 O O . ILE A 1 345 ? 9.416 28.536 42.056 1.00 20.45 344 ILE A O 1
ATOM 2648 N N . PRO A 1 346 ? 8.042 29.465 40.525 1.00 18.51 345 PRO A N 1
ATOM 2649 C CA . PRO A 1 346 ? 9.191 29.747 39.639 1.00 18.89 345 PRO A CA 1
ATOM 2650 C C . PRO A 1 346 ? 10.205 30.698 40.255 1.00 19.72 345 PRO A C 1
ATOM 2651 O O . PRO A 1 346 ? 11.398 30.543 40.016 1.00 20.42 345 PRO A O 1
ATOM 2655 N N . ASN A 1 347 ? 9.738 31.645 41.072 1.00 19.96 346 ASN A N 1
ATOM 2656 C CA . ASN A 1 347 ? 10.663 32.549 41.768 1.00 21.48 346 ASN A CA 1
ATOM 2657 C C . ASN A 1 347 ? 11.613 31.824 42.737 1.00 21.99 346 ASN A C 1
ATOM 2658 O O . ASN A 1 347 ? 12.799 32.197 42.850 1.00 23.25 346 ASN A O 1
ATOM 2663 N N . ALA A 1 348 ? 11.116 30.790 43.407 1.00 22.20 347 ALA A N 1
ATOM 2664 C CA . ALA A 1 348 ? 11.958 29.935 44.276 1.00 22.10 347 ALA A CA 1
ATOM 2665 C C . ALA A 1 348 ? 13.042 29.195 43.502 1.00 23.33 347 ALA A C 1
ATOM 2666 O O . ALA A 1 348 ? 14.156 29.006 43.996 1.00 23.83 347 ALA A O 1
ATOM 2668 N N . TRP A 1 349 ? 12.722 28.764 42.291 1.00 23.04 348 TRP A N 1
ATOM 2669 C CA . TRP A 1 349 ? 13.693 28.119 41.410 1.00 23.19 348 TRP A CA 1
ATOM 2670 C C . TRP A 1 349 ? 14.577 29.112 40.671 1.00 24.09 348 TRP A C 1
ATOM 2671 O O . TRP A 1 349 ? 15.645 28.739 40.122 1.00 24.72 348 TRP A O 1
ATOM 2682 N N . GLY A 1 350 ? 14.133 30.367 40.639 1.00 23.46 349 GLY A N 1
ATOM 2683 C CA . GLY A 1 350 ? 14.792 31.428 39.889 1.00 23.01 349 GLY A CA 1
ATOM 2684 C C . GLY A 1 350 ? 14.714 31.270 38.379 1.00 22.91 349 GLY A C 1
ATOM 2685 O O . GLY A 1 350 ? 15.693 31.545 37.681 1.00 23.09 349 GLY A O 1
ATOM 2686 N N . VAL A 1 351 ? 13.546 30.856 37.852 1.00 21.12 350 VAL A N 1
ATOM 2687 C CA . VAL A 1 351 ? 13.381 30.612 36.413 1.00 20.89 350 VAL A CA 1
ATOM 2688 C C . VAL A 1 351 ? 12.249 31.484 35.814 1.00 20.47 350 VAL A C 1
ATOM 2689 O O . VAL A 1 351 ? 11.327 31.895 36.557 1.00 19.95 350 VAL A O 1
ATOM 2693 N N . PRO A 1 352 ? 12.303 31.766 34.491 1.00 20.26 351 PRO A N 1
ATOM 2694 C CA . PRO A 1 352 ? 11.269 32.558 33.837 1.00 20.10 351 PRO A CA 1
ATOM 2695 C C . PRO A 1 352 ? 9.964 31.782 33.751 1.00 19.66 351 PRO A C 1
ATOM 2696 O O . PRO A 1 352 ? 9.963 30.546 33.655 1.00 19.10 351 PRO A O 1
ATOM 2700 N N . SER A 1 353 ? 8.873 32.532 33.793 1.00 18.79 352 SER A N 1
ATOM 2701 C CA . SER A 1 353 ? 7.540 31.941 33.931 1.00 19.22 352 SER A CA 1
ATOM 2702 C C . SER A 1 353 ? 6.479 32.696 33.133 1.00 18.93 352 SER A C 1
ATOM 2703 O O . SER A 1 353 ? 6.566 33.933 32.931 1.00 18.72 352 SER A O 1
ATOM 2706 N N . VAL A 1 354 ? 5.480 31.943 32.684 1.00 17.66 353 VAL A N 1
ATOM 2707 C CA . VAL A 1 354 ? 4.269 32.513 32.118 1.00 18.23 353 VAL A CA 1
ATOM 2708 C C . VAL A 1 354 ? 3.086 31.731 32.656 1.00 18.10 353 VAL A C 1
ATOM 2709 O O . VAL A 1 354 ? 3.131 30.482 32.742 1.00 17.64 353 VAL A O 1
ATOM 2713 N N . MET A 1 355 ? 2.029 32.459 32.994 1.00 17.95 354 MET A N 1
ATOM 2714 C CA . MET A 1 355 ? 0.725 31.861 33.210 1.00 18.87 354 MET A CA 1
ATOM 2715 C C . MET A 1 355 ? -0.224 32.439 32.188 1.00 17.40 354 MET A C 1
ATOM 2716 O O . MET A 1 355 ? -0.270 33.646 31.995 1.00 17.69 354 MET A O 1
ATOM 2721 N N . TRP A 1 356 ? -0.981 31.576 31.550 1.00 16.63 355 TRP A N 1
ATOM 2722 C CA . TRP A 1 356 ? -1.979 32.043 30.574 1.00 16.96 355 TRP A CA 1
ATOM 2723 C C . TRP A 1 356 ? -3.378 31.599 30.997 1.00 16.97 355 TRP A C 1
ATOM 2724 O O . TRP A 1 356 ? -3.544 30.869 31.957 1.00 17.22 355 TRP A O 1
ATOM 2735 N N . GLY A 1 357 ? -4.388 32.026 30.251 1.00 16.18 356 GLY A N 1
ATOM 2736 C CA . GLY A 1 357 ? -5.742 31.638 30.549 1.00 16.85 356 GLY A CA 1
ATOM 2737 C C . GLY A 1 357 ? -6.314 30.843 29.381 1.00 16.31 356 GLY A C 1
ATOM 2738 O O . GLY A 1 357 ? -5.834 30.956 28.269 1.00 16.52 356 GLY A O 1
ATOM 2739 N N . TRP A 1 358 ? -7.302 29.996 29.657 1.00 17.24 357 TRP A N 1
ATOM 2740 C CA . TRP A 1 358 ? -8.057 29.356 28.552 1.00 17.31 357 TRP A CA 1
ATOM 2741 C C . TRP A 1 358 ? -9.541 29.351 28.872 1.00 17.74 357 TRP A C 1
ATOM 2742 O O . TRP A 1 358 ? -9.967 29.379 30.041 1.00 17.65 357 TRP A O 1
ATOM 2753 N N . SER A 1 359 ? -10.330 29.331 27.812 1.00 17.48 358 SER A N 1
ATOM 2754 C CA . SER A 1 359 ? -11.763 29.430 27.903 1.00 18.27 358 SER A CA 1
ATOM 2755 C C . SER A 1 359 ? -12.425 28.056 28.040 1.00 18.32 358 SER A C 1
ATOM 2756 O O . SER A 1 359 ? -12.118 27.136 27.298 1.00 18.66 358 SER A O 1
ATOM 2759 N N . GLY A 1 360 ? -13.350 27.912 28.983 1.00 18.64 359 GLY A N 1
ATOM 2760 C CA . GLY A 1 360 ? -13.937 26.603 29.200 1.00 18.63 359 GLY A CA 1
ATOM 2761 C C . GLY A 1 360 ? -15.349 26.485 28.655 1.00 19.34 359 GLY A C 1
ATOM 2762 O O . GLY A 1 360 ? -16.046 25.519 28.978 1.00 19.96 359 GLY A O 1
ATOM 2763 N N . PHE A 1 361 ? -15.761 27.472 27.858 1.00 19.20 360 PHE A N 1
ATOM 2764 C CA . PHE A 1 361 ? -17.194 27.613 27.515 1.00 19.87 360 PHE A CA 1
ATOM 2765 C C . PHE A 1 361 ? -17.475 28.040 26.090 1.00 21.01 360 PHE A C 1
ATOM 2766 O O . PHE A 1 361 ? -16.837 28.950 25.573 1.00 20.72 360 PHE A O 1
ATOM 2774 N N . ALA A 1 362 ? -18.478 27.394 25.485 1.00 21.54 361 ALA A N 1
ATOM 2775 C CA . ALA A 1 362 ? -18.952 27.771 24.153 1.00 21.57 361 ALA A CA 1
ATOM 2776 C C . ALA A 1 362 ? -19.411 29.225 24.103 1.00 21.80 361 ALA A C 1
ATOM 2777 O O . ALA A 1 362 ? -19.140 29.933 23.120 1.00 21.88 361 ALA A O 1
ATOM 2779 N N . ALA A 1 363 ? -20.023 29.696 25.193 1.00 21.75 362 ALA A N 1
ATOM 2780 C CA . ALA A 1 363 ? -20.538 31.058 25.291 1.00 21.97 362 ALA A CA 1
ATOM 2781 C C . ALA A 1 363 ? -19.466 32.071 25.702 1.00 22.74 362 ALA A C 1
ATOM 2782 O O . ALA A 1 363 ? -19.754 33.275 25.815 1.00 22.51 362 ALA A O 1
ATOM 2784 N N . GLY A 1 364 ? -18.239 31.591 25.932 1.00 22.15 363 GLY A N 1
ATOM 2785 C CA . GLY A 1 364 ? -17.128 32.510 26.247 1.00 22.19 363 GLY A CA 1
ATOM 2786 C C . GLY A 1 364 ? -17.488 33.367 27.443 1.00 21.30 363 GLY A C 1
ATOM 2787 O O . GLY A 1 364 ? -17.923 32.839 28.436 1.00 21.20 363 GLY A O 1
ATOM 2788 N N . SER A 1 365 ? -17.313 34.686 27.338 1.00 22.30 364 SER A N 1
ATOM 2789 C CA . SER A 1 365 ? -17.574 35.616 28.461 1.00 22.75 364 SER A CA 1
ATOM 2790 C C . SER A 1 365 ? -19.043 35.713 28.904 1.00 22.97 364 SER A C 1
ATOM 2791 O O . SER A 1 365 ? -19.330 36.240 29.967 1.00 23.01 364 SER A O 1
ATOM 2794 N N . ASP A 1 366 ? -19.967 35.213 28.087 1.00 23.37 365 ASP A N 1
ATOM 2795 C CA . ASP A 1 366 ? -21.372 35.084 28.513 1.00 24.54 365 ASP A CA 1
ATOM 2796 C C . ASP A 1 366 ? -21.735 33.891 29.398 1.00 23.58 365 ASP A C 1
ATOM 2797 O O . ASP A 1 366 ? -22.874 33.808 29.894 1.00 22.78 365 ASP A O 1
ATOM 2802 N N . ALA A 1 367 ? -20.777 32.986 29.621 1.00 22.30 366 ALA A N 1
ATOM 2803 C CA . ALA A 1 367 ? -20.996 31.829 30.485 1.00 21.74 366 ALA A CA 1
ATOM 2804 C C . ALA A 1 367 ? -20.828 32.284 31.959 1.00 21.86 366 ALA A C 1
ATOM 2805 O O . ALA A 1 367 ? -20.295 33.386 32.180 1.00 21.56 366 ALA A O 1
ATOM 2807 N N . PRO A 1 368 ? -21.308 31.469 32.938 1.00 22.77 367 PRO A N 1
ATOM 2808 C CA . PRO A 1 368 ? -21.099 31.785 34.379 1.00 22.42 367 PRO A CA 1
ATOM 2809 C C . PRO A 1 368 ? -19.622 32.005 34.683 1.00 21.42 367 PRO A C 1
ATOM 2810 O O . PRO A 1 368 ? -18.765 31.332 34.106 1.00 21.89 367 PRO A O 1
ATOM 2814 N N . GLY A 1 369 ? -19.356 32.914 35.613 1.00 19.34 368 GLY A N 1
ATOM 2815 C CA . GLY A 1 369 ? -17.973 33.266 35.969 1.00 18.85 368 GLY A CA 1
ATOM 2816 C C . GLY A 1 369 ? -17.425 32.392 37.090 1.00 17.93 368 GLY A C 1
ATOM 2817 O O . GLY A 1 369 ? -18.146 31.766 37.848 1.00 16.32 368 GLY A O 1
ATOM 2818 N N . ASN A 1 370 ? -16.103 32.355 37.182 1.00 16.56 369 ASN A N 1
ATOM 2819 C CA . ASN A 1 370 ? -15.474 31.702 38.343 1.00 16.02 369 ASN A CA 1
ATOM 2820 C C . ASN A 1 370 ? -16.050 32.234 39.672 1.00 14.72 369 ASN A C 1
ATOM 2821 O O . ASN A 1 370 ? -16.273 33.464 39.830 1.00 15.63 369 ASN A O 1
ATOM 2826 N N . HIS A 1 371 ? -16.274 31.298 40.588 1.00 14.88 370 HIS A N 1
ATOM 2827 C CA . HIS A 1 371 ? -16.791 31.509 41.938 1.00 14.89 370 HIS A CA 1
ATOM 2828 C C . HIS A 1 371 ? -18.311 31.760 41.929 1.00 15.82 370 HIS A C 1
ATOM 2829 O O . HIS A 1 371 ? -18.905 32.103 42.956 1.00 15.66 370 HIS A O 1
ATOM 2836 N N . THR A 1 372 ? -18.966 31.542 40.781 1.00 16.44 371 THR A N 1
ATOM 2837 C CA . THR A 1 372 ? -20.408 31.405 40.832 1.00 16.68 371 THR A CA 1
ATOM 2838 C C . THR A 1 372 ? -20.748 29.952 41.177 1.00 18.25 371 THR A C 1
ATOM 2839 O O . THR A 1 372 ? -19.932 29.041 40.952 1.00 17.97 371 THR A O 1
ATOM 2843 N N . ASP A 1 373 ? -21.973 29.719 41.640 1.00 17.66 372 ASP A N 1
ATOM 2844 C CA . ASP A 1 373 ? -22.418 28.359 41.936 1.00 19.09 372 ASP A CA 1
ATOM 2845 C C . ASP A 1 373 ? -22.826 27.540 40.669 1.00 19.23 372 ASP A C 1
ATOM 2846 O O . ASP A 1 373 ? -23.246 26.371 40.762 1.00 20.05 372 ASP A O 1
ATOM 2851 N N . LYS A 1 374 ? -22.658 28.163 39.508 1.00 19.65 373 LYS A N 1
ATOM 2852 C CA . LYS A 1 374 ? -23.039 27.574 38.225 1.00 21.42 373 LYS A CA 1
ATOM 2853 C C . LYS A 1 374 ? -21.815 27.299 37.327 1.00 21.26 373 LYS A C 1
ATOM 2854 O O . LYS A 1 374 ? -21.956 26.792 36.207 1.00 21.58 373 LYS A O 1
ATOM 2860 N N . PHE A 1 375 ? -20.614 27.626 37.812 1.00 19.68 374 PHE A N 1
ATOM 2861 C CA . PHE A 1 375 ? -19.404 27.485 37.013 1.00 19.51 374 PHE A CA 1
ATOM 2862 C C . PHE A 1 375 ? -19.173 26.021 36.654 1.00 20.31 374 PHE A C 1
ATOM 2863 O O . PHE A 1 375 ? -18.931 25.183 37.543 1.00 20.23 374 PHE A O 1
ATOM 2871 N N . ALA A 1 376 ? -19.287 25.708 35.359 1.00 20.91 375 ALA A N 1
ATOM 2872 C CA . ALA A 1 376 ? -19.254 24.295 34.904 1.00 21.03 375 ALA A CA 1
ATOM 2873 C C . ALA A 1 376 ? -18.592 24.168 33.537 1.00 20.82 375 ALA A C 1
ATOM 2874 O O . ALA A 1 376 ? -19.286 24.111 32.493 1.00 20.66 375 ALA A O 1
ATOM 2876 N N . PRO A 1 377 ? -17.236 24.124 33.497 1.00 20.36 376 PRO A N 1
ATOM 2877 C CA . PRO A 1 377 ? -16.522 23.968 32.220 1.00 20.49 376 PRO A CA 1
ATOM 2878 C C . PRO A 1 377 ? -17.080 22.800 31.391 1.00 20.58 376 PRO A C 1
ATOM 2879 O O . PRO A 1 377 ? -17.390 21.739 31.932 1.00 20.66 376 PRO A O 1
ATOM 2883 N N . GLU A 1 378 ? -17.282 23.046 30.101 1.00 20.46 377 GLU A N 1
ATOM 2884 C CA . GLU A 1 378 ? -18.014 22.113 29.250 1.00 20.81 377 GLU A CA 1
ATOM 2885 C C . GLU A 1 378 ? -17.115 21.036 28.640 1.00 20.80 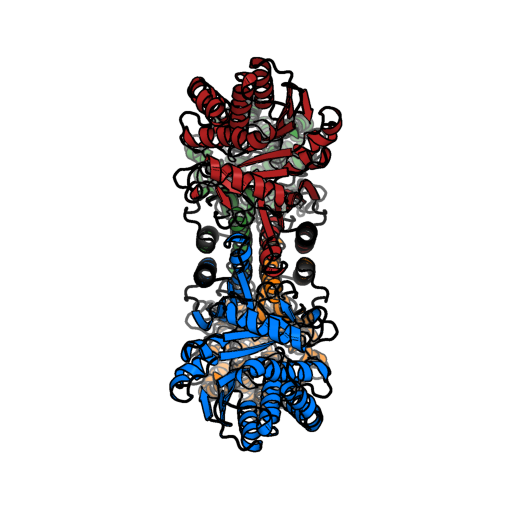377 GLU A C 1
ATOM 2886 O O . GLU A 1 378 ? -16.205 21.332 27.888 1.00 21.30 377 GLU A O 1
ATOM 2892 N N . LEU A 1 379 ? -17.407 19.782 28.960 1.00 20.68 378 LEU A N 1
ATOM 2893 C CA . LEU A 1 379 ? -16.757 18.640 28.343 1.00 20.68 378 LEU A CA 1
ATOM 2894 C C . LEU A 1 379 ? -17.360 18.396 26.941 1.00 21.54 378 LEU A C 1
ATOM 2895 O O . LEU A 1 379 ? -18.540 18.677 26.748 1.00 22.19 378 LEU A O 1
ATOM 2900 N N . PRO A 1 380 ? -16.573 17.857 25.988 1.00 21.46 379 PRO A N 1
ATOM 2901 C CA . PRO A 1 380 ? -15.154 17.502 26.125 1.00 21.79 379 PRO A CA 1
ATOM 2902 C C . PRO A 1 380 ? -14.169 18.645 25.967 1.00 21.29 379 PRO A C 1
ATOM 2903 O O . PRO A 1 380 ? -13.036 18.496 26.423 1.00 21.34 379 PRO A O 1
ATOM 2907 N N . ASP A 1 381 ? -14.590 19.744 25.319 1.00 20.37 380 ASP A N 1
ATOM 2908 C CA . ASP A 1 381 ? -13.660 20.759 24.788 1.00 21.11 380 ASP A CA 1
ATOM 2909 C C . ASP A 1 381 ? -12.827 21.429 25.886 1.00 20.77 380 ASP A C 1
ATOM 2910 O O . ASP A 1 381 ? -11.621 21.617 25.712 1.00 21.37 380 ASP A O 1
ATOM 2915 N N . ALA A 1 382 ? -13.458 21.783 27.005 1.00 20.30 381 ALA A N 1
ATOM 2916 C CA . ALA A 1 382 ? -12.722 22.485 28.092 1.00 19.60 381 ALA A CA 1
ATOM 2917 C C . ALA A 1 382 ? -11.520 21.654 28.565 1.00 19.39 381 ALA A C 1
ATOM 2918 O O . ALA A 1 382 ? -10.399 22.169 28.669 1.00 18.18 381 ALA A O 1
ATOM 2920 N N . LEU A 1 383 ? -11.750 20.359 28.814 1.00 18.55 382 LEU A N 1
ATOM 2921 C CA . LEU A 1 383 ? -10.670 19.464 29.210 1.00 19.51 382 LEU A CA 1
ATOM 2922 C C . LEU A 1 383 ? -9.648 19.213 28.108 1.00 19.25 382 LEU A C 1
ATOM 2923 O O . LEU A 1 383 ? -8.439 19.241 28.370 1.00 19.30 382 LEU A O 1
ATOM 2928 N N . GLU A 1 384 ? -10.118 18.990 26.869 1.00 19.91 383 GLU A N 1
ATOM 2929 C CA . GLU A 1 384 ? -9.227 18.765 25.722 1.00 20.37 383 GLU A CA 1
ATOM 2930 C C . GLU A 1 384 ? -8.268 19.936 25.523 1.00 20.17 383 GLU A C 1
ATOM 2931 O O . GLU A 1 384 ? -7.043 19.760 25.454 1.00 19.40 383 GLU A O 1
ATOM 2937 N N . ARG A 1 385 ? -8.822 21.142 25.481 1.00 19.97 384 ARG A N 1
ATOM 2938 C CA . ARG A 1 385 ? -8.028 22.338 25.194 1.00 19.26 384 ARG A CA 1
ATOM 2939 C C . ARG A 1 385 ? -6.992 22.635 26.326 1.00 18.87 384 ARG A C 1
ATOM 2940 O O . ARG A 1 385 ? -5.872 23.074 26.043 1.00 18.46 384 ARG A O 1
ATOM 2948 N N . GLY A 1 386 ? -7.359 22.383 27.584 1.00 17.88 385 GLY A N 1
ATOM 2949 C CA . GLY A 1 386 ? -6.408 22.511 28.720 1.00 18.75 385 GLY A CA 1
ATOM 2950 C C . GLY A 1 386 ? -5.260 21.506 28.669 1.00 18.52 385 GLY A C 1
ATOM 2951 O O . GLY A 1 386 ? -4.100 21.830 28.916 1.00 18.15 385 GLY A O 1
ATOM 2952 N N . THR A 1 387 ? -5.583 20.284 28.285 1.00 18.71 386 THR A N 1
ATOM 2953 C CA . THR A 1 387 ? -4.575 19.230 28.202 1.00 18.92 386 THR A CA 1
ATOM 2954 C C . THR A 1 387 ? -3.637 19.487 27.013 1.00 18.70 386 THR A C 1
ATOM 2955 O O . THR A 1 387 ? -2.410 19.403 27.128 1.00 19.15 386 THR A O 1
ATOM 2959 N N . GLN A 1 388 ? -4.204 19.856 25.866 1.00 18.74 387 GLN A N 1
ATOM 2960 C CA . GLN A 1 388 ? -3.386 20.179 24.714 1.00 18.53 387 GLN A CA 1
ATOM 2961 C C . GLN A 1 388 ? -2.411 21.329 24.977 1.00 18.15 387 GLN A C 1
ATOM 2962 O O . GLN A 1 388 ? -1.283 21.285 24.518 1.00 17.39 387 GLN A O 1
ATOM 2968 N N . ALA A 1 389 ? -2.855 22.344 25.728 1.00 17.35 388 ALA A N 1
ATOM 2969 C CA . ALA A 1 389 ? -2.055 23.540 25.956 1.00 17.33 388 ALA A CA 1
ATOM 2970 C C . ALA A 1 389 ? -0.740 23.183 26.625 1.00 17.34 388 ALA A C 1
ATOM 2971 O O . ALA A 1 389 ? 0.290 23.775 26.317 1.00 18.23 388 ALA A O 1
ATOM 2973 N N . ILE A 1 390 ? -0.803 22.241 27.558 1.00 16.42 389 ILE A N 1
ATOM 2974 C CA . ILE A 1 390 ? 0.382 21.867 28.321 1.00 16.74 389 ILE A CA 1
ATOM 2975 C C . ILE A 1 390 ? 1.419 21.276 27.363 1.00 16.75 389 ILE A C 1
ATOM 2976 O O . ILE A 1 390 ? 2.614 21.599 27.406 1.00 17.37 389 ILE A O 1
ATOM 2981 N N . LEU A 1 391 ? 0.946 20.415 26.479 1.00 17.80 390 LEU A N 1
ATOM 2982 C CA . LEU A 1 391 ? 1.838 19.743 25.538 1.00 18.73 390 LEU A CA 1
ATOM 2983 C C . LEU A 1 391 ? 2.373 20.714 24.476 1.00 18.74 390 LEU A C 1
ATOM 2984 O O . LEU A 1 391 ? 3.555 20.682 24.132 1.00 18.55 390 LEU A O 1
ATOM 2989 N N . VAL A 1 392 ? 1.503 21.600 23.992 1.00 18.34 391 VAL A N 1
ATOM 2990 C CA . VAL A 1 392 ? 1.891 22.651 23.040 1.00 18.84 391 VAL A CA 1
ATOM 2991 C C . VAL A 1 392 ? 2.950 23.610 23.626 1.00 19.31 391 VAL A C 1
ATOM 2992 O O . VAL A 1 392 ? 3.948 23.945 22.958 1.00 19.78 391 VAL A O 1
ATOM 2996 N N . ALA A 1 393 ? 2.740 24.029 24.881 1.00 17.96 392 ALA A N 1
ATOM 2997 C CA . ALA A 1 393 ? 3.673 24.920 25.580 1.00 18.79 392 ALA A CA 1
ATOM 2998 C C . ALA A 1 393 ? 5.046 24.271 25.790 1.00 19.59 392 ALA A C 1
ATOM 2999 O O . ALA A 1 393 ? 6.059 24.929 25.652 1.00 20.68 392 ALA A O 1
ATOM 3001 N N . ALA A 1 394 ? 5.061 22.980 26.103 1.00 20.15 393 ALA A N 1
ATOM 3002 C CA . ALA A 1 394 ? 6.291 22.252 26.415 1.00 20.26 393 ALA A CA 1
ATOM 3003 C C . ALA A 1 394 ? 7.126 21.952 25.166 1.00 20.19 393 ALA A C 1
ATOM 3004 O O . ALA A 1 394 ? 8.367 21.788 25.252 1.00 20.02 393 ALA A O 1
ATOM 3006 N N . ALA A 1 395 ? 6.435 21.880 24.019 1.00 19.76 394 ALA A N 1
ATOM 3007 C CA . ALA A 1 395 ? 7.010 21.381 22.754 1.00 19.76 394 ALA A CA 1
ATOM 3008 C C . ALA A 1 395 ? 8.296 22.081 22.238 1.00 20.05 394 ALA A C 1
ATOM 3009 O O . ALA A 1 395 ? 9.200 21.395 21.736 1.00 20.21 394 ALA A O 1
ATOM 3011 N N . PRO A 1 396 ? 8.396 23.429 22.357 1.00 20.27 395 PRO A N 1
ATOM 3012 C CA . PRO A 1 396 ? 9.654 24.117 21.988 1.00 20.27 395 PRO A CA 1
ATOM 3013 C C . PRO A 1 396 ? 10.883 23.655 22.739 1.00 21.01 395 PRO A C 1
ATOM 3014 O O . PRO A 1 396 ? 11.992 23.796 22.214 1.00 21.73 395 PRO A O 1
ATOM 3018 N N . TRP A 1 397 ? 10.699 23.138 23.955 1.00 20.82 396 TRP A N 1
ATOM 3019 C CA . TRP A 1 397 ? 11.804 22.636 24.763 1.00 20.49 396 TRP A CA 1
ATOM 3020 C C . TRP A 1 397 ? 11.937 21.124 24.590 1.00 20.97 396 TRP A C 1
ATOM 3021 O O . TRP A 1 397 ? 13.033 20.629 24.320 1.00 21.68 396 TRP A O 1
ATOM 3032 N N . LEU A 1 398 ? 10.806 20.418 24.682 1.00 19.86 397 LEU A N 1
ATOM 3033 C CA . LEU A 1 398 ? 10.806 18.945 24.778 1.00 20.68 397 LEU A CA 1
ATOM 3034 C C . LEU A 1 398 ? 10.704 18.206 23.438 1.00 22.01 397 LEU A C 1
ATOM 3035 O O . LEU A 1 398 ? 10.948 16.991 23.386 1.00 21.51 397 LEU A O 1
ATOM 3040 N N . MET A 1 399 ? 10.354 18.922 22.368 1.00 22.75 398 MET A N 1
ATOM 3041 C CA . MET A 1 399 ? 10.098 18.280 21.053 1.00 26.01 398 MET A CA 1
ATOM 3042 C C . MET A 1 399 ? 10.827 18.894 19.860 1.00 26.46 398 MET A C 1
ATOM 3043 O O . MET A 1 399 ? 11.715 19.724 20.035 1.00 28.70 398 MET A O 1
ATOM 3048 N N . GLU B 1 4 ? -51.071 33.597 108.755 1.00 43.50 3 GLU B N 1
ATOM 3049 C CA . GLU B 1 4 ? -50.448 32.533 109.614 1.00 43.88 3 GLU B CA 1
ATOM 3050 C C . GLU B 1 4 ? -49.944 31.370 108.774 1.00 42.33 3 GLU B C 1
ATOM 3051 O O . GLU B 1 4 ? -48.781 30.948 108.897 1.00 42.01 3 GLU B O 1
ATOM 3057 N N . ASN B 1 5 ? -50.833 30.857 107.925 1.00 40.75 4 ASN B N 1
ATOM 3058 C CA . ASN B 1 5 ? -50.530 29.694 107.114 1.00 39.81 4 ASN B CA 1
ATOM 3059 C C . ASN B 1 5 ? -49.568 30.013 105.989 1.00 38.40 4 ASN B C 1
ATOM 3060 O O . ASN B 1 5 ? -48.780 29.152 105.588 1.00 37.60 4 ASN B O 1
ATOM 3065 N N . LEU B 1 6 ? -49.607 31.262 105.520 1.00 37.11 5 LEU B N 1
ATOM 3066 C CA . LEU B 1 6 ? -48.659 31.720 104.500 1.00 36.11 5 LEU B CA 1
ATOM 3067 C C . LEU B 1 6 ? -47.223 31.630 104.994 1.00 35.45 5 LEU B C 1
ATOM 3068 O O . LEU B 1 6 ? -46.373 31.061 104.319 1.00 35.04 5 LEU B O 1
ATOM 3073 N N . GLN B 1 7 ? -46.956 32.172 106.180 1.00 34.30 6 GLN B N 1
ATOM 3074 C CA . GLN B 1 7 ? -45.619 32.111 106.743 1.00 33.72 6 GLN B CA 1
ATOM 3075 C C . GLN B 1 7 ? -45.108 30.688 106.962 1.00 33.04 6 GLN B C 1
ATOM 3076 O O . GLN B 1 7 ? -43.941 30.417 106.738 1.00 31.52 6 GLN B O 1
ATOM 3082 N N . LYS B 1 8 ? -45.987 29.793 107.407 1.00 33.23 7 LYS B N 1
ATOM 3083 C CA . LYS B 1 8 ? -45.596 28.412 107.676 1.00 33.70 7 LYS B CA 1
ATOM 3084 C C . LYS B 1 8 ? -45.231 27.666 106.375 1.00 32.58 7 LYS B C 1
ATOM 3085 O O . LYS B 1 8 ? -44.221 26.958 106.332 1.00 32.06 7 LYS B O 1
ATOM 3091 N N . ILE B 1 9 ? -46.038 27.852 105.325 1.00 32.37 8 ILE B N 1
ATOM 3092 C CA . ILE B 1 9 ? -45.738 27.256 104.011 1.00 31.90 8 ILE B CA 1
ATOM 3093 C C . ILE B 1 9 ? -44.422 27.798 103.401 1.00 31.54 8 ILE B C 1
ATOM 3094 O O . ILE B 1 9 ? -43.638 27.034 102.842 1.00 31.43 8 ILE B O 1
ATOM 3099 N N . VAL B 1 10 ? -44.159 29.098 103.562 1.00 31.71 9 VAL B N 1
ATOM 3100 C CA . VAL B 1 10 ? -42.902 29.687 103.109 1.00 31.08 9 VAL B CA 1
ATOM 3101 C C . VAL B 1 10 ? -41.730 29.115 103.903 1.00 32.12 9 VAL B C 1
ATOM 3102 O O . VAL B 1 10 ? -40.690 28.751 103.339 1.00 30.97 9 VAL B O 1
ATOM 3106 N N . ASP B 1 11 ? -41.903 29.048 105.228 1.00 32.24 10 ASP B N 1
ATOM 3107 C CA . ASP B 1 11 ? -40.889 28.459 106.105 1.00 33.56 10 ASP B CA 1
ATOM 3108 C C . ASP B 1 11 ? -40.573 26.982 105.807 1.00 32.87 10 ASP B C 1
ATOM 3109 O O . ASP B 1 11 ? -39.431 26.557 105.984 1.00 33.55 10 ASP B O 1
ATOM 3114 N N . SER B 1 12 ? -41.573 26.230 105.340 1.00 32.98 11 SER B N 1
ATOM 3115 C CA . SER B 1 12 ? -41.390 24.828 104.888 1.00 32.85 11 SER B CA 1
ATOM 3116 C C . SER B 1 12 ? -40.336 24.668 103.784 1.00 32.29 11 SER B C 1
ATOM 3117 O O . SER B 1 12 ? -39.687 23.629 103.693 1.00 32.55 11 SER B O 1
ATOM 3120 N N . LEU B 1 13 ? -40.149 25.701 102.964 1.00 31.66 12 LEU B N 1
ATOM 3121 C CA . LEU B 1 13 ? -39.113 25.676 101.906 1.00 31.34 12 LEU B CA 1
ATOM 3122 C C . LEU B 1 13 ? -37.673 25.445 102.397 1.00 31.26 12 LEU B C 1
ATOM 3123 O O . LEU B 1 13 ? -36.849 24.871 101.687 1.00 29.97 12 LEU B O 1
ATOM 3128 N N . GLU B 1 14 ? -37.360 25.891 103.610 1.00 31.81 13 GLU B N 1
ATOM 3129 C CA . GLU B 1 14 ? -36.002 25.747 104.131 1.00 32.74 13 GLU B CA 1
ATOM 3130 C C . GLU B 1 14 ? -35.391 24.365 104.006 1.00 32.27 13 GLU B C 1
ATOM 3131 O O . GLU B 1 14 ? -34.238 24.245 103.606 1.00 32.33 13 GLU B O 1
ATOM 3137 N N . SER B 1 15 ? -36.148 23.325 104.346 1.00 32.04 14 SER B N 1
ATOM 3138 C CA . SER B 1 15 ? -35.578 21.975 104.377 1.00 32.49 14 SER B CA 1
ATOM 3139 C C . SER B 1 15 ? -35.241 21.408 102.998 1.00 32.41 14 SER B C 1
ATOM 3140 O O . SER B 1 15 ? -34.347 20.568 102.895 1.00 33.05 14 SER B O 1
ATOM 3143 N N . SER B 1 16 ? -35.937 21.889 101.958 1.00 31.88 15 SER B N 1
ATOM 3144 C CA . SER B 1 16 ? -35.740 21.416 100.579 1.00 31.60 15 SER B CA 1
ATOM 3145 C C . SER B 1 16 ? -34.810 22.301 99.735 1.00 32.28 15 SER B C 1
ATOM 3146 O O . SER B 1 16 ? -34.603 22.032 98.537 1.00 31.07 15 SER B O 1
ATOM 3149 N N . ARG B 1 17 ? -34.225 23.316 100.372 1.00 32.42 16 ARG B N 1
ATOM 3150 C CA . ARG B 1 17 ? -33.382 24.292 99.684 1.00 33.59 16 ARG B CA 1
ATOM 3151 C C . ARG B 1 17 ? -32.205 23.659 98.948 1.00 33.59 16 ARG B C 1
ATOM 3152 O O . ARG B 1 17 ? -31.971 23.980 97.781 1.00 33.31 16 ARG B O 1
ATOM 3160 N N . ALA B 1 18 ? -31.497 22.734 99.604 1.00 33.43 17 ALA B N 1
ATOM 3161 C CA . ALA B 1 18 ? -30.379 22.018 98.978 1.00 33.40 17 ALA B CA 1
ATOM 3162 C C . ALA B 1 18 ? -30.773 21.235 97.710 1.00 33.30 17 ALA B C 1
ATOM 3163 O O . ALA B 1 18 ? -30.053 21.269 96.698 1.00 33.30 17 ALA B O 1
ATOM 3165 N N . GLU B 1 19 ? -31.902 20.526 97.777 1.00 32.71 18 GLU B N 1
ATOM 3166 C CA . GLU B 1 19 ? -32.408 19.744 96.644 1.00 33.31 18 GLU B CA 1
ATOM 3167 C C . GLU B 1 19 ? -32.865 20.651 95.498 1.00 31.65 18 GLU B C 1
ATOM 3168 O O . GLU B 1 19 ? -32.684 20.316 94.312 1.00 30.83 18 GLU B O 1
ATOM 3174 N N . ARG B 1 20 ? -33.498 21.763 95.866 1.00 30.67 19 ARG B N 1
ATOM 3175 C CA . ARG B 1 20 ? -34.040 22.686 94.873 1.00 29.98 19 ARG B CA 1
ATOM 3176 C C . ARG B 1 20 ? -32.902 23.419 94.153 1.00 30.08 19 ARG B C 1
ATOM 3177 O O . ARG B 1 20 ? -32.961 23.621 92.935 1.00 28.96 19 ARG B O 1
ATOM 3185 N N . GLU B 1 21 ? -31.847 23.770 94.882 1.00 29.88 20 GLU B N 1
ATOM 3186 C CA . GLU B 1 21 ? -30.661 24.361 94.254 1.00 31.03 20 GLU B CA 1
ATOM 3187 C C . GLU B 1 21 ? -29.988 23.411 93.283 1.00 30.12 20 GLU B C 1
ATOM 3188 O O . GLU B 1 21 ? -29.538 23.845 92.216 1.00 29.85 20 GLU B O 1
ATOM 3194 N N . GLU B 1 22 ? -29.930 22.118 93.623 1.00 29.12 21 GLU B N 1
ATOM 3195 C CA . GLU B 1 22 ? -29.324 21.165 92.688 1.00 28.83 21 GLU B CA 1
ATOM 3196 C C . GLU B 1 22 ? -30.191 20.977 91.444 1.00 27.09 21 GLU B C 1
ATOM 3197 O O . GLU B 1 22 ? -29.658 20.801 90.350 1.00 27.32 21 GLU B O 1
ATOM 3203 N N . LEU B 1 23 ? -31.509 21.010 91.632 1.00 25.93 22 LEU B N 1
ATOM 3204 C CA . LEU B 1 23 ? -32.451 20.939 90.517 1.00 25.07 22 LEU B CA 1
ATOM 3205 C C . LEU B 1 23 ? -32.260 22.145 89.589 1.00 25.04 22 LEU B C 1
ATOM 3206 O O . LEU B 1 23 ? -32.147 21.977 88.387 1.00 24.52 22 LEU B O 1
ATOM 3211 N N . TYR B 1 24 ? -32.191 23.342 90.157 1.00 24.55 23 TYR B N 1
ATOM 3212 C CA . TYR B 1 24 ? -31.897 24.529 89.351 1.00 24.26 23 TYR B CA 1
ATOM 3213 C C . TYR B 1 24 ? -30.597 24.379 88.550 1.00 23.78 23 TYR B C 1
ATOM 3214 O O . TYR B 1 24 ? -30.556 24.717 87.352 1.00 22.10 23 TYR B O 1
ATOM 3223 N N . LYS B 1 25 ? -29.523 23.881 89.195 1.00 22.88 24 LYS B N 1
ATOM 3224 C CA . LYS B 1 25 ? -28.255 23.699 88.501 1.00 23.16 24 LYS B CA 1
ATOM 3225 C C . LYS B 1 25 ? -28.366 22.723 87.344 1.00 22.83 24 LYS B C 1
ATOM 3226 O O . LYS B 1 25 ? -27.714 22.902 86.292 1.00 23.81 24 LYS B O 1
ATOM 3232 N N . TRP B 1 26 ? -29.185 21.695 87.530 1.00 22.28 25 TRP B N 1
ATOM 3233 C CA . TRP B 1 26 ? -29.432 20.705 86.497 1.00 22.58 25 TRP B CA 1
ATOM 3234 C C . TRP B 1 26 ? -30.093 21.392 85.285 1.00 21.91 25 TRP B C 1
ATOM 3235 O O . TRP B 1 26 ? -29.653 21.201 84.149 1.00 22.48 25 TRP B O 1
ATOM 3246 N N . PHE B 1 27 ? -31.138 22.161 85.526 1.00 21.04 26 PHE B N 1
ATOM 3247 C CA . PHE B 1 27 ? -31.785 22.888 84.397 1.00 20.32 26 PHE B CA 1
ATOM 3248 C C . PHE B 1 27 ? -30.760 23.837 83.755 1.00 20.88 26 PHE B C 1
ATOM 3249 O O . PHE B 1 27 ? -30.642 23.905 82.517 1.00 21.25 26 PHE B O 1
ATOM 3257 N N . HIS B 1 28 ? -29.986 24.540 84.585 1.00 20.21 27 HIS B N 1
ATOM 3258 C CA . HIS B 1 28 ? -28.979 25.473 84.085 1.00 20.88 27 HIS B CA 1
ATOM 3259 C C . HIS B 1 28 ? -28.016 24.779 83.133 1.00 21.89 27 HIS B C 1
ATOM 3260 O O . HIS B 1 28 ? -27.521 25.394 82.166 1.00 22.17 27 HIS B O 1
ATOM 3267 N N . GLN B 1 29 ? -27.733 23.492 83.386 1.00 21.79 28 GLN B N 1
ATOM 3268 C CA . GLN B 1 29 ? -26.769 22.759 82.551 1.00 23.15 28 GLN B CA 1
ATOM 3269 C C . GLN B 1 29 ? -27.384 22.016 81.367 1.00 22.89 28 GLN B C 1
ATOM 3270 O O . GLN B 1 29 ? -26.658 21.366 80.593 1.00 23.96 28 GLN B O 1
ATOM 3276 N N . HIS B 1 30 ? -28.702 22.139 81.210 1.00 21.68 29 HIS B N 1
ATOM 3277 C CA . HIS B 1 30 ? -29.438 21.536 80.082 1.00 22.62 29 HIS B CA 1
ATOM 3278 C C . HIS B 1 30 ? -30.264 22.585 79.297 1.00 21.23 29 HIS B C 1
ATOM 3279 O O . HIS B 1 30 ? -31.445 22.364 79.002 1.00 21.18 29 HIS B O 1
ATOM 3286 N N . PRO B 1 31 ? -29.612 23.704 78.910 1.00 21.05 30 PRO B N 1
ATOM 3287 C CA . PRO B 1 31 ? -30.298 24.724 78.131 1.00 20.99 30 PRO B CA 1
ATOM 3288 C C . PRO B 1 31 ? -30.601 24.163 76.747 1.00 20.30 30 PRO B C 1
ATOM 3289 O O . PRO B 1 31 ? -29.718 23.557 76.093 1.00 21.12 30 PRO B O 1
ATOM 3293 N N . GLU B 1 32 ? -31.840 24.374 76.300 1.00 19.97 31 GLU B N 1
ATOM 3294 C CA . GLU B 1 32 ? -32.271 23.888 75.010 1.00 19.83 31 GLU B CA 1
ATOM 3295 C C . GLU B 1 32 ? -33.015 24.946 74.215 1.00 18.85 31 GLU B C 1
ATOM 3296 O O . GLU B 1 32 ? -33.597 25.876 74.782 1.00 19.92 31 GLU B O 1
ATOM 3302 N N . MET B 1 33 ? -32.986 24.781 72.897 1.00 18.76 32 MET B N 1
ATOM 3303 C CA . MET B 1 33 ? -33.604 25.742 71.996 1.00 18.87 32 MET B CA 1
ATOM 3304 C C . MET B 1 33 ? -35.127 25.730 72.107 1.00 18.64 32 MET B C 1
ATOM 3305 O O . MET B 1 33 ? -35.733 24.699 72.417 1.00 18.53 32 MET B O 1
ATOM 3310 N N . SER B 1 34 ? -35.723 26.882 71.817 1.00 18.97 33 SER B N 1
ATOM 3311 C CA . SER B 1 34 ? -37.187 27.051 71.821 1.00 19.31 33 SER B CA 1
ATOM 3312 C C . SER B 1 34 ? -37.888 25.940 71.025 1.00 19.94 33 SER B C 1
ATOM 3313 O O . SER B 1 34 ? -37.501 25.635 69.872 1.00 19.30 33 SER B O 1
ATOM 3316 N N . MET B 1 35 ? -38.899 25.335 71.666 1.00 19.77 34 MET B N 1
ATOM 3317 C CA . MET B 1 35 ? -39.743 24.262 71.110 1.00 20.80 34 MET B CA 1
ATOM 3318 C C . MET B 1 35 ? -39.030 22.922 70.855 1.00 21.42 34 MET B C 1
ATOM 3319 O O . MET B 1 35 ? -39.618 22.012 70.258 1.00 22.35 34 MET B O 1
ATOM 3324 N N . GLN B 1 36 ? -37.772 22.834 71.279 1.00 21.05 35 GLN B N 1
ATOM 3325 C CA . GLN B 1 36 ? -36.955 21.622 71.192 1.00 22.63 35 GLN B CA 1
ATOM 3326 C C . GLN B 1 36 ? -36.327 21.295 72.560 1.00 22.16 35 GLN B C 1
ATOM 3327 O O . GLN B 1 36 ? -35.218 20.747 72.639 1.00 23.26 35 GLN B O 1
ATOM 3333 N N . GLU B 1 37 ? -37.042 21.649 73.627 1.00 22.15 36 GLU B N 1
ATOM 3334 C CA . GLU B 1 37 ? -36.579 21.453 75.018 1.00 21.86 36 GLU B CA 1
ATOM 3335 C C . GLU B 1 37 ? -36.901 20.038 75.521 1.00 22.26 36 GLU B C 1
ATOM 3336 O O . GLU B 1 37 ? -37.585 19.853 76.530 1.00 22.70 36 GLU B O 1
ATOM 3342 N N . HIS B 1 38 ? -36.379 19.050 74.808 1.00 22.74 37 HIS B N 1
ATOM 3343 C CA . HIS B 1 38 ? -36.641 17.629 75.106 1.00 23.57 37 HIS B CA 1
ATOM 3344 C C . HIS B 1 38 ? -36.304 17.186 76.518 1.00 23.27 37 HIS B C 1
ATOM 3345 O O . HIS B 1 38 ? -37.181 16.665 77.230 1.00 24.29 37 HIS B O 1
ATOM 3352 N N . GLU B 1 39 ? -35.057 17.418 76.933 1.00 23.33 38 GLU B N 1
ATOM 3353 C CA . GLU B 1 39 ? -34.572 16.977 78.237 1.00 23.72 38 GLU B CA 1
ATOM 3354 C C . GLU B 1 39 ? -35.186 17.803 79.365 1.00 23.24 38 GLU B C 1
ATOM 3355 O O . GLU B 1 39 ? -35.577 17.268 80.402 1.00 22.03 38 GLU B O 1
ATOM 3361 N N . THR B 1 40 ? -35.292 19.115 79.137 1.00 21.94 39 THR B N 1
ATOM 3362 C CA . THR B 1 40 ? -35.911 20.018 80.088 1.00 20.80 39 THR B CA 1
ATOM 3363 C C . THR B 1 40 ? -37.376 19.621 80.374 1.00 20.88 39 THR B C 1
ATOM 3364 O O . THR B 1 40 ? -37.768 19.490 81.537 1.00 21.17 39 THR B O 1
ATOM 3368 N N . SER B 1 41 ? -38.170 19.434 79.312 1.00 20.79 40 SER B N 1
ATOM 3369 C CA . SER B 1 41 ? -39.575 19.004 79.383 1.00 21.49 40 SER B CA 1
ATOM 3370 C C . SER B 1 41 ? -39.762 17.653 80.105 1.00 21.91 40 SER B C 1
ATOM 3371 O O . SER B 1 41 ? -40.659 17.503 80.948 1.00 21.26 40 SER B O 1
ATOM 3374 N N . LYS B 1 42 ? -38.900 16.694 79.767 1.00 22.91 41 LYS B N 1
ATOM 3375 C CA . LYS B 1 42 ? -38.898 15.359 80.401 1.00 24.49 41 LYS B CA 1
ATOM 3376 C C . LYS B 1 42 ? -38.629 15.522 81.899 1.00 23.85 41 LYS B C 1
ATOM 3377 O O . LYS B 1 42 ? -39.347 14.941 82.725 1.00 24.23 41 LYS B O 1
ATOM 3383 N N . ARG B 1 43 ? -37.616 16.319 82.250 1.00 22.17 42 ARG B N 1
ATOM 3384 C CA . ARG B 1 43 ? -37.298 16.536 83.660 1.00 22.32 42 ARG B CA 1
ATOM 3385 C C . ARG B 1 43 ? -38.440 17.233 84.415 1.00 22.28 42 ARG B C 1
ATOM 3386 O O . ARG B 1 43 ? -38.729 16.864 85.558 1.00 21.64 42 ARG B O 1
ATOM 3394 N N . ILE B 1 44 ? -39.072 18.240 83.798 1.00 20.83 43 ILE B N 1
ATOM 3395 C CA . ILE B 1 44 ? -40.220 18.909 84.433 1.00 20.88 43 ILE B CA 1
ATOM 3396 C C . ILE B 1 44 ? -41.346 17.884 84.729 1.00 21.49 43 ILE B C 1
ATOM 3397 O O . ILE B 1 44 ? -41.874 17.829 85.847 1.00 21.66 43 ILE B O 1
ATOM 3402 N N . ALA B 1 45 ? -41.701 17.077 83.729 1.00 21.50 44 ALA B N 1
ATOM 3403 C CA . ALA B 1 45 ? -42.700 16.020 83.906 1.00 22.72 44 ALA B CA 1
ATOM 3404 C C . ALA B 1 45 ? -42.293 15.070 85.056 1.00 22.78 44 ALA B C 1
ATOM 3405 O O . ALA B 1 45 ? -43.142 14.727 85.906 1.00 23.66 44 ALA B O 1
ATOM 3407 N N . GLU B 1 46 ? -41.022 14.651 85.072 1.00 24.33 45 GLU B N 1
ATOM 3408 C CA . GLU B 1 46 ? -40.488 13.758 86.131 1.00 26.20 45 GLU B CA 1
ATOM 3409 C C . GLU B 1 46 ? -40.584 14.429 87.520 1.00 26.08 45 GLU B C 1
ATOM 3410 O O . GLU B 1 46 ? -40.929 13.779 88.537 1.00 26.31 45 GLU B O 1
ATOM 3416 N N . GLU B 1 47 ? -40.309 15.734 87.579 1.00 25.46 46 GLU B N 1
ATOM 3417 C CA . GLU B 1 47 ? -40.393 16.445 88.855 1.00 25.39 46 GLU B CA 1
ATOM 3418 C C . GLU B 1 47 ? -41.833 16.577 89.358 1.00 25.33 46 GLU B C 1
ATOM 3419 O O . GLU B 1 47 ? -42.080 16.576 90.567 1.00 26.22 46 GLU B O 1
ATOM 3425 N N . LEU B 1 48 ? -42.783 16.683 88.437 1.00 24.88 47 LEU B N 1
ATOM 3426 C CA . LEU B 1 48 ? -44.180 16.763 88.800 1.00 26.03 47 LEU B CA 1
ATOM 3427 C C . LEU B 1 48 ? -44.695 15.375 89.239 1.00 26.77 47 LEU B C 1
ATOM 3428 O O . LEU B 1 48 ? -45.471 15.242 90.205 1.00 27.32 47 LEU B O 1
ATOM 3433 N N . GLU B 1 49 ? -44.244 14.354 88.524 1.00 27.07 48 GLU B N 1
ATOM 3434 C CA . GLU B 1 49 ? -44.606 12.975 88.855 1.00 28.14 48 GLU B CA 1
ATOM 3435 C C . GLU B 1 49 ? -44.092 12.590 90.243 1.00 27.62 48 GLU B C 1
ATOM 3436 O O . GLU B 1 49 ? -44.828 11.978 91.008 1.00 27.80 48 GLU B O 1
ATOM 3442 N N . LYS B 1 50 ? -42.861 12.968 90.592 1.00 27.93 49 LYS B N 1
ATOM 3443 C CA . LYS B 1 50 ? -42.336 12.646 91.926 1.00 29.35 49 LYS B CA 1
ATOM 3444 C C . LYS B 1 50 ? -43.092 13.340 93.080 1.00 28.64 49 LYS B C 1
ATOM 3445 O O . LYS B 1 50 ? -42.930 12.974 94.245 1.00 29.38 49 LYS B O 1
ATOM 3451 N N . LEU B 1 51 ? -43.938 14.309 92.745 1.00 27.42 50 LEU B N 1
ATOM 3452 C CA . LEU B 1 51 ? -44.813 14.964 93.735 1.00 27.59 50 LEU B CA 1
ATOM 3453 C C . LEU B 1 51 ? -46.223 14.358 93.732 1.00 27.21 50 LEU B C 1
ATOM 3454 O O . LEU B 1 51 ? -47.159 14.920 94.346 1.00 26.66 50 LEU B O 1
ATOM 3459 N N . GLY B 1 52 ? -46.359 13.203 93.067 1.00 26.51 51 GLY B N 1
ATOM 3460 C CA . GLY B 1 52 ? -47.630 12.481 92.961 1.00 25.73 51 GLY B CA 1
ATOM 3461 C C . GLY B 1 52 ? -48.635 13.132 92.028 1.00 26.47 51 GLY B C 1
ATOM 3462 O O . GLY B 1 52 ? -49.847 12.929 92.167 1.00 25.60 51 GLY B O 1
ATOM 3463 N N . LEU B 1 53 ? -48.142 13.926 91.068 1.00 25.95 52 LEU B N 1
ATOM 3464 C CA . LEU B 1 53 ? -49.036 14.625 90.133 1.00 26.24 52 LEU B CA 1
ATOM 3465 C C . LEU B 1 53 ? -49.077 13.980 88.735 1.00 27.66 52 LEU B C 1
ATOM 3466 O O . LEU B 1 53 ? -48.285 13.081 88.424 1.00 28.32 52 LEU B O 1
ATOM 3471 N N . GLU B 1 54 ? -50.007 14.438 87.903 1.00 28.16 53 GLU B N 1
ATOM 3472 C CA . GLU B 1 54 ? -50.187 13.881 86.570 1.00 30.29 53 GLU B CA 1
ATOM 3473 C C . GLU B 1 54 ? -49.939 14.958 85.505 1.00 28.78 53 GLU B C 1
ATOM 3474 O O . GLU B 1 54 ? -50.874 15.606 85.062 1.00 28.56 53 GLU B O 1
ATOM 3480 N N . PRO B 1 55 ? -48.671 15.164 85.117 1.00 28.32 54 PRO B N 1
ATOM 3481 C CA . PRO B 1 55 ? -48.428 16.266 84.172 1.00 28.11 54 PRO B CA 1
ATOM 3482 C C . PRO B 1 55 ? -49.039 15.946 82.812 1.00 27.32 54 PRO B C 1
ATOM 3483 O O . PRO B 1 55 ? -48.907 14.810 82.293 1.00 27.34 54 PRO B O 1
ATOM 3487 N N . GLN B 1 56 ? -49.738 16.924 82.271 1.00 26.34 55 GLN B N 1
ATOM 3488 C CA . GLN B 1 56 ? -50.344 16.812 80.956 1.00 26.09 55 GLN B CA 1
ATOM 3489 C C . GLN B 1 56 ? -49.497 17.558 79.925 1.00 25.16 55 GLN B C 1
ATOM 3490 O O . GLN B 1 56 ? -49.304 18.764 80.025 1.00 25.17 55 GLN B O 1
ATOM 3496 N N . ASN B 1 57 ? -49.029 16.819 78.935 1.00 24.27 56 ASN B N 1
ATOM 3497 C CA . ASN B 1 57 ? -48.177 17.342 77.858 1.00 24.40 56 ASN B CA 1
ATOM 3498 C C . ASN B 1 57 ? -49.029 18.121 76.835 1.00 24.39 56 ASN B C 1
ATOM 3499 O O . ASN B 1 57 ? -49.798 17.537 76.065 1.00 24.13 56 ASN B O 1
ATOM 3504 N N . ILE B 1 58 ? -48.908 19.456 76.861 1.00 23.51 57 ILE B N 1
ATOM 3505 C CA . ILE B 1 58 ? -49.701 20.340 76.019 1.00 23.16 57 ILE B CA 1
ATOM 3506 C C . ILE B 1 58 ? -48.754 21.326 75.332 1.00 23.08 57 ILE B C 1
ATOM 3507 O O . ILE B 1 58 ? -47.944 21.969 75.998 1.00 23.10 57 ILE B O 1
ATOM 3512 N N . GLY B 1 59 ? -48.850 21.441 74.010 1.00 23.40 58 GLY B N 1
ATOM 3513 C CA . GLY B 1 59 ? -48.000 22.387 73.273 1.00 23.33 58 GLY B CA 1
ATOM 3514 C C . GLY B 1 59 ? -46.612 21.826 73.020 1.00 24.04 58 GLY B C 1
ATOM 3515 O O . GLY B 1 59 ? -45.600 22.497 73.304 1.00 24.38 58 GLY B O 1
ATOM 3516 N N . VAL B 1 60 ? -46.565 20.603 72.470 1.00 23.30 59 VAL B N 1
ATOM 3517 C CA . VAL B 1 60 ? -45.335 19.947 72.032 1.00 23.44 59 VAL B CA 1
ATOM 3518 C C . VAL B 1 60 ? -44.499 19.520 73.236 1.00 23.04 59 VAL B C 1
ATOM 3519 O O . VAL B 1 60 ? -44.501 18.337 73.617 1.00 23.01 59 VAL B O 1
ATOM 3523 N N . THR B 1 61 ? -43.806 20.483 73.848 1.00 21.51 60 THR B N 1
ATOM 3524 C CA . THR B 1 61 ? -42.999 20.208 75.036 1.00 20.75 60 THR B CA 1
ATOM 3525 C C . THR B 1 61 ? -43.620 20.765 76.339 1.00 20.62 60 THR B C 1
ATOM 3526 O O . THR B 1 61 ? -43.118 20.496 77.423 1.00 20.32 60 THR B O 1
ATOM 3530 N N . GLY B 1 62 ? -44.705 21.534 76.255 1.00 19.57 61 GLY B N 1
ATOM 3531 C CA . GLY B 1 62 ? -45.336 22.085 77.473 1.00 20.36 61 GLY B CA 1
ATOM 3532 C C . GLY B 1 62 ? -45.883 21.031 78.432 1.00 21.54 61 GLY B C 1
ATOM 3533 O O . GLY B 1 62 ? -46.195 19.901 78.006 1.00 21.20 61 GLY B O 1
ATOM 3534 N N . GLN B 1 63 ? -45.928 21.375 79.724 1.00 21.73 62 GLN B N 1
ATOM 3535 C CA . GLN B 1 63 ? -46.414 20.468 80.807 1.00 22.07 62 GLN B CA 1
ATOM 3536 C C . GLN B 1 63 ? -47.329 21.276 81.716 1.00 22.60 62 GLN B C 1
ATOM 3537 O O . GLN B 1 63 ? -46.974 22.383 82.150 1.00 21.77 62 GLN B O 1
ATOM 3543 N N . VAL B 1 64 ? -48.530 20.755 81.975 1.00 22.45 63 VAL B N 1
ATOM 3544 C CA . VAL B 1 64 ? -49.426 21.404 82.928 1.00 23.48 63 VAL B CA 1
ATOM 3545 C C . VAL B 1 64 ? -49.840 20.392 83.997 1.00 23.76 63 VAL B C 1
ATOM 3546 O O . VAL B 1 64 ? -50.205 19.262 83.658 1.00 24.55 63 VAL B O 1
ATOM 3550 N N . ALA B 1 65 ? -49.773 20.793 85.256 1.00 24.09 64 ALA B N 1
ATOM 3551 C CA . ALA B 1 65 ? -50.283 19.929 86.359 1.00 25.15 64 ALA B CA 1
ATOM 3552 C C . ALA B 1 65 ? -51.297 20.692 87.180 1.00 25.73 64 ALA B C 1
ATOM 3553 O O . ALA B 1 65 ? -51.083 21.856 87.541 1.00 25.56 64 ALA B O 1
ATOM 3555 N N . VAL B 1 66 ? -52.412 20.017 87.461 1.00 26.38 65 VAL B N 1
ATOM 3556 C CA . VAL B 1 66 ? -53.483 20.554 88.265 1.00 26.70 65 VAL B CA 1
ATOM 3557 C C . VAL B 1 66 ? -53.345 19.892 89.628 1.00 28.03 65 VAL B C 1
ATOM 3558 O O . VAL B 1 66 ? -53.271 18.635 89.729 1.00 26.89 65 VAL B O 1
ATOM 3562 N N . ILE B 1 67 ? -53.255 20.736 90.657 1.00 28.60 66 ILE B N 1
ATOM 3563 C CA . ILE B 1 67 ? -53.130 20.281 92.032 1.00 30.49 66 ILE B CA 1
ATOM 3564 C C . ILE B 1 67 ? -54.441 20.613 92.712 1.00 31.39 66 ILE B C 1
ATOM 3565 O O . ILE B 1 67 ? -54.756 21.793 92.966 1.00 31.14 66 ILE B O 1
ATOM 3570 N N . LYS B 1 68 ? -55.215 19.567 92.992 1.00 31.73 67 LYS B N 1
ATOM 3571 C CA . LYS B 1 68 ? -56.490 19.731 93.689 1.00 33.22 67 LYS B CA 1
ATOM 3572 C C . LYS B 1 68 ? -56.314 19.462 95.184 1.00 33.28 67 LYS B C 1
ATOM 3573 O O . LYS B 1 68 ? -55.694 18.472 95.586 1.00 33.72 67 LYS B O 1
ATOM 3579 N N . ASN B 1 69 ? -56.837 20.376 95.993 1.00 33.52 68 ASN B N 1
ATOM 3580 C CA . ASN B 1 69 ? -56.783 20.277 97.444 1.00 34.51 68 ASN B CA 1
ATOM 3581 C C . ASN B 1 69 ? -58.071 20.842 98.047 1.00 35.47 68 ASN B C 1
ATOM 3582 O O . ASN B 1 69 ? -58.058 21.835 98.802 1.00 35.44 68 ASN B O 1
ATOM 3587 N N . GLY B 1 70 ? -59.187 20.213 97.685 1.00 36.53 69 GLY B N 1
ATOM 3588 C CA . GLY B 1 70 ? -60.476 20.537 98.290 1.00 38.35 69 GLY B CA 1
ATOM 3589 C C . GLY B 1 70 ? -61.144 21.744 97.676 1.00 39.74 69 GLY B C 1
ATOM 3590 O O . GLY B 1 70 ? -60.703 22.247 96.645 1.00 40.23 69 GLY B O 1
ATOM 3591 N N . GLU B 1 71 ? -62.212 22.218 98.313 1.00 40.42 70 GLU B N 1
ATOM 3592 C CA . GLU B 1 71 ? -63.038 23.272 97.735 1.00 41.21 70 GLU B CA 1
ATOM 3593 C C . GLU B 1 71 ? -62.384 24.643 97.887 1.00 39.98 70 GLU B C 1
ATOM 3594 O O . GLU B 1 71 ? -61.616 24.881 98.825 1.00 40.31 70 GLU B O 1
ATOM 3600 N N . GLY B 1 72 ? -62.678 25.527 96.937 1.00 38.74 71 GLY B N 1
ATOM 3601 C CA . GLY B 1 72 ? -62.122 26.878 96.947 1.00 37.16 71 GLY B CA 1
ATOM 3602 C C . GLY B 1 72 ? -61.669 27.362 95.573 1.00 35.94 71 GLY B C 1
ATOM 3603 O O . GLY B 1 72 ? -61.882 26.676 94.556 1.00 35.36 71 GLY B O 1
ATOM 3604 N N . PRO B 1 73 ? -61.027 28.544 95.536 1.00 34.69 72 PRO B N 1
ATOM 3605 C CA . PRO B 1 73 ? -60.695 29.184 94.259 1.00 33.14 72 PRO B CA 1
ATOM 3606 C C . PRO B 1 73 ? -59.486 28.520 93.618 1.00 31.74 72 PRO B C 1
ATOM 3607 O O . PRO B 1 73 ? -58.797 27.722 94.262 1.00 30.77 72 PRO B O 1
ATOM 3611 N N . SER B 1 74 ? -59.251 28.851 92.351 1.00 30.17 73 SER B N 1
ATOM 3612 C CA . SER B 1 74 ? -58.192 28.236 91.566 1.00 28.68 73 SER B CA 1
ATOM 3613 C C . SER B 1 74 ? -57.216 29.327 91.126 1.00 27.78 73 SER B C 1
ATOM 3614 O O . SER B 1 74 ? -57.654 30.368 90.640 1.00 27.09 73 SER B O 1
ATOM 3617 N N . VAL B 1 75 ? -55.918 29.073 91.319 1.00 25.74 74 VAL B N 1
ATOM 3618 C CA . VAL B 1 75 ? -54.858 29.961 90.834 1.00 25.72 74 VAL B CA 1
ATOM 3619 C C . VAL B 1 75 ? -53.912 29.226 89.872 1.00 24.54 74 VAL B C 1
ATOM 3620 O O . VAL B 1 75 ? -53.374 28.156 90.220 1.00 24.46 74 VAL B O 1
ATOM 3624 N N . ALA B 1 76 ? -53.676 29.823 88.694 1.00 23.22 75 ALA B N 1
ATOM 3625 C CA . ALA B 1 76 ? -52.679 29.284 87.751 1.00 21.86 75 ALA B CA 1
ATOM 3626 C C . ALA B 1 76 ? -51.396 30.089 87.842 1.00 21.55 75 ALA B C 1
ATOM 3627 O O . ALA B 1 76 ? -51.425 31.296 88.068 1.00 21.37 75 ALA B O 1
ATOM 3629 N N . PHE B 1 77 ? -50.272 29.417 87.661 1.00 21.89 76 PHE B N 1
ATOM 3630 C CA . PHE B 1 77 ? -48.994 30.112 87.612 1.00 22.08 76 PHE B CA 1
ATOM 3631 C C . PHE B 1 77 ? -48.176 29.555 86.459 1.00 22.02 76 PHE B C 1
ATOM 3632 O O . PHE B 1 77 ? -48.025 28.329 86.330 1.00 21.86 76 PHE B O 1
ATOM 3640 N N . ARG B 1 78 ? -47.632 30.458 85.644 1.00 20.98 77 ARG B N 1
ATOM 3641 C CA . ARG B 1 78 ? -46.866 30.076 84.472 1.00 20.50 77 ARG B CA 1
ATOM 3642 C C . ARG B 1 78 ? -45.379 30.404 84.651 1.00 20.10 77 ARG B C 1
ATOM 3643 O O . ARG B 1 78 ? -45.013 31.512 85.105 1.00 18.45 77 ARG B O 1
ATOM 3651 N N . ALA B 1 79 ? -44.548 29.433 84.262 1.00 19.33 78 ALA B N 1
ATOM 3652 C CA . ALA B 1 79 ? -43.105 29.595 84.102 1.00 19.41 78 ALA B CA 1
ATOM 3653 C C . ALA B 1 79 ? -42.633 28.995 82.789 1.00 19.30 78 ALA B C 1
ATOM 3654 O O . ALA B 1 79 ? -42.987 27.861 82.434 1.00 19.02 78 ALA B O 1
ATOM 3656 N N . ASP B 1 80 ? -41.757 29.721 82.105 1.00 19.97 79 ASP B N 1
ATOM 3657 C CA . ASP B 1 80 ? -41.203 29.243 80.831 1.00 20.43 79 ASP B CA 1
ATOM 3658 C C . ASP B 1 80 ? -39.866 28.567 81.019 1.00 20.06 79 ASP B C 1
ATOM 3659 O O . ASP B 1 80 ? -39.207 28.713 82.062 1.00 21.06 79 ASP B O 1
ATOM 3664 N N . PHE B 1 81 ? -39.450 27.805 80.027 1.00 19.18 80 PHE B N 1
ATOM 3665 C CA . PHE B 1 81 ? -38.282 26.991 80.236 1.00 18.74 80 PHE B CA 1
ATOM 3666 C C . PHE B 1 81 ? -37.265 26.886 79.074 1.00 18.88 80 PHE B C 1
ATOM 3667 O O . PHE B 1 81 ? -36.274 26.136 79.180 1.00 19.31 80 PHE B O 1
ATOM 3675 N N . ASP B 1 82 ? -37.466 27.644 77.988 1.00 18.68 81 ASP B N 1
ATOM 3676 C CA . ASP B 1 82 ? -36.478 27.604 76.881 1.00 18.67 81 ASP B CA 1
ATOM 3677 C C . ASP B 1 82 ? -35.225 28.478 77.148 1.00 17.30 81 ASP B C 1
ATOM 3678 O O . ASP B 1 82 ? -35.286 29.467 77.870 1.00 16.88 81 ASP B O 1
ATOM 3683 N N . ALA B 1 83 ? -34.096 28.111 76.545 1.00 17.48 82 ALA B N 1
ATOM 3684 C CA . ALA B 1 83 ? -32.841 28.833 76.744 1.00 17.82 82 ALA B CA 1
ATOM 3685 C C . ALA B 1 83 ? -32.495 29.578 75.443 1.00 18.10 82 ALA B C 1
ATOM 3686 O O . ALA B 1 83 ? -33.359 29.720 74.561 1.00 17.34 82 ALA B O 1
ATOM 3688 N N . LEU B 1 84 ? -31.250 30.015 75.309 1.00 17.60 83 LEU B N 1
ATOM 3689 C CA . LEU B 1 84 ? -30.809 30.863 74.176 1.00 18.47 83 LEU B CA 1
ATOM 3690 C C . LEU B 1 84 ? -29.512 30.369 73.582 1.00 19.12 83 LEU B C 1
ATOM 3691 O O . LEU B 1 84 ? -28.665 29.845 74.321 1.00 19.13 83 LEU B O 1
ATOM 3696 N N . PRO B 1 85 ? -29.331 30.550 72.254 1.00 19.00 84 PRO B N 1
ATOM 3697 C CA . PRO B 1 85 ? -28.045 30.193 71.641 1.00 19.07 84 PRO B CA 1
ATOM 3698 C C . PRO B 1 85 ? -26.957 31.264 71.910 1.00 19.94 84 PRO B C 1
ATOM 3699 O O . PRO B 1 85 ? -26.600 32.070 71.032 1.00 20.21 84 PRO B O 1
ATOM 3703 N N . ILE B 1 86 ? -26.466 31.260 73.146 1.00 19.28 85 ILE B N 1
ATOM 3704 C CA . ILE B 1 86 ? -25.428 32.136 73.641 1.00 20.17 85 ILE B CA 1
ATOM 3705 C C . ILE B 1 86 ? -24.466 31.181 74.360 1.00 20.81 85 ILE B C 1
ATOM 3706 O O . ILE B 1 86 ? -24.918 30.269 75.049 1.00 20.98 85 ILE B O 1
ATOM 3711 N N . THR B 1 87 ? -23.160 31.367 74.164 1.00 21.56 86 THR B N 1
ATOM 3712 C CA . THR B 1 87 ? -22.146 30.524 74.818 1.00 22.78 86 THR B CA 1
ATOM 3713 C C . THR B 1 87 ? -21.966 31.023 76.225 1.00 23.00 86 THR B C 1
ATOM 3714 O O . THR B 1 87 ? -21.655 32.195 76.429 1.00 22.97 86 THR B O 1
ATOM 3718 N N . GLU B 1 88 ? -22.208 30.157 77.214 1.00 23.73 87 GLU B N 1
ATOM 3719 C CA . GLU B 1 88 ? -22.145 30.616 78.597 1.00 23.75 87 GLU B CA 1
ATOM 3720 C C . GLU B 1 88 ? -20.718 31.054 78.958 1.00 24.33 87 GLU B C 1
ATOM 3721 O O . GLU B 1 88 ? -19.755 30.372 78.609 1.00 24.51 87 GLU B O 1
ATOM 3727 N N . ASN B 1 89 ? -20.625 32.196 79.628 1.00 25.50 88 ASN B N 1
ATOM 3728 C CA . ASN B 1 89 ? -19.352 32.823 80.018 1.00 27.12 88 ASN B CA 1
ATOM 3729 C C . ASN B 1 89 ? -19.417 33.370 81.452 1.00 27.81 88 ASN B C 1
ATOM 3730 O O . ASN B 1 89 ? -18.952 34.476 81.728 1.00 27.69 88 ASN B O 1
ATOM 3735 N N . THR B 1 90 ? -20.013 32.599 82.366 1.00 27.72 89 THR B N 1
ATOM 3736 C CA . THR B 1 90 ? -20.214 33.020 83.753 1.00 28.94 89 THR B CA 1
ATOM 3737 C C . THR B 1 90 ? -19.065 32.571 84.655 1.00 30.51 89 THR B C 1
ATOM 3738 O O . THR B 1 90 ? -18.789 33.205 85.668 1.00 31.88 89 THR B O 1
ATOM 3742 N N . GLY B 1 91 ? -18.417 31.476 84.281 1.00 31.52 90 GLY B N 1
ATOM 3743 C CA . GLY B 1 91 ? -17.400 30.835 85.114 1.00 32.46 90 GLY B CA 1
ATOM 3744 C C . GLY B 1 91 ? -17.989 30.124 86.328 1.00 33.19 90 GLY B C 1
ATOM 3745 O O . GLY B 1 91 ? -17.244 29.710 87.227 1.00 33.92 90 GLY B O 1
ATOM 3746 N N . LEU B 1 92 ? -19.317 29.974 86.374 1.00 32.93 91 LEU B N 1
ATOM 3747 C CA . LEU B 1 92 ? -19.972 29.248 87.471 1.00 32.66 91 LEU B CA 1
ATOM 3748 C C . LEU B 1 92 ? -19.552 27.780 87.442 1.00 32.88 91 LEU B C 1
ATOM 3749 O O . LEU B 1 92 ? -19.359 27.200 86.361 1.00 32.81 91 LEU B O 1
ATOM 3754 N N . ASP B 1 93 ? -19.409 27.164 88.619 1.00 33.32 92 ASP B N 1
ATOM 3755 C CA . ASP B 1 93 ? -19.061 25.730 88.654 1.00 33.92 92 ASP B CA 1
ATOM 3756 C C . ASP B 1 93 ? -20.192 24.866 88.093 1.00 32.63 92 ASP B C 1
ATOM 3757 O O . ASP B 1 93 ? -19.975 23.717 87.728 1.00 33.47 92 ASP B O 1
ATOM 3762 N N . TYR B 1 94 ? -21.393 25.438 88.010 1.00 31.34 93 TYR B N 1
ATOM 3763 C CA . TYR B 1 94 ? -22.523 24.762 87.384 1.00 30.13 93 TYR B CA 1
ATOM 3764 C C . TYR B 1 94 ? -22.891 25.356 85.998 1.00 29.91 93 TYR B C 1
ATOM 3765 O O . TYR B 1 94 ? -24.009 25.168 85.506 1.00 28.91 93 TYR B O 1
ATOM 3774 N N . SER B 1 95 ? -21.948 26.075 85.396 1.00 29.26 94 SER B N 1
ATOM 3775 C CA . SER B 1 95 ? -22.118 26.590 84.032 1.00 28.89 94 SER B CA 1
ATOM 3776 C C . SER B 1 95 ? -22.515 25.464 83.067 1.00 28.73 94 SER B C 1
ATOM 3777 O O . SER B 1 95 ? -22.004 24.321 83.154 1.00 28.24 94 SER B O 1
ATOM 3780 N N . ALA B 1 96 ? -23.419 25.775 82.139 1.00 27.33 95 ALA B N 1
ATOM 3781 C CA . ALA B 1 96 ? -23.566 24.943 80.957 1.00 26.62 95 ALA B CA 1
ATOM 3782 C C . ALA B 1 96 ? -22.194 24.796 80.257 1.00 27.44 95 ALA B C 1
ATOM 3783 O O . ALA B 1 96 ? -21.337 25.691 80.325 1.00 26.90 95 ALA B O 1
ATOM 3785 N N . ASP B 1 97 ? -21.994 23.674 79.584 1.00 28.29 96 ASP B N 1
ATOM 3786 C CA . ASP B 1 97 ? -20.787 23.471 78.798 1.00 29.60 96 ASP B CA 1
ATOM 3787 C C . ASP B 1 97 ? -20.678 24.564 77.715 1.00 30.16 96 ASP B C 1
ATOM 3788 O O . ASP B 1 97 ? -21.570 24.673 76.888 1.00 29.27 96 ASP B O 1
ATOM 3793 N N . PRO B 1 98 ? -19.589 25.373 77.717 1.00 30.49 97 PRO B N 1
ATOM 3794 C CA . PRO B 1 98 ? -19.470 26.409 76.649 1.00 31.16 97 PRO B CA 1
ATOM 3795 C C . PRO B 1 98 ? -19.497 25.853 75.231 1.00 31.64 97 PRO B C 1
ATOM 3796 O O . PRO B 1 98 ? -19.875 26.564 74.290 1.00 32.12 97 PRO B O 1
ATOM 3800 N N . GLU B 1 99 ? -19.109 24.587 75.077 1.00 32.12 98 GLU B N 1
ATOM 3801 C CA . GLU B 1 99 ? -19.155 23.885 73.789 1.00 33.32 98 GLU B CA 1
ATOM 3802 C C . GLU B 1 99 ? -20.564 23.713 73.225 1.00 32.31 98 GLU B C 1
ATOM 3803 O O . GLU B 1 99 ? -20.728 23.594 72.008 1.00 33.09 98 GLU B O 1
ATOM 3809 N N . LEU B 1 100 ? -21.570 23.724 74.097 1.00 30.45 99 LEU B N 1
ATOM 3810 C CA . LEU B 1 100 ? -22.966 23.643 73.667 1.00 29.65 99 LEU B CA 1
ATOM 3811 C C . LEU B 1 100 ? -23.378 24.859 72.843 1.00 27.91 99 LEU B C 1
ATOM 3812 O O . LEU B 1 100 ? -24.248 24.755 71.979 1.00 28.11 99 LEU B O 1
ATOM 3817 N N . GLY B 1 101 ? -22.784 26.011 73.143 1.00 25.83 100 GLY B N 1
ATOM 3818 C CA . GLY B 1 101 ? -23.214 27.278 72.551 1.00 23.96 100 GLY B CA 1
ATOM 3819 C C . GLY B 1 101 ? -24.649 27.614 72.941 1.00 22.98 100 GLY B C 1
ATOM 3820 O O . GLY B 1 101 ? -25.364 28.298 72.203 1.00 21.80 100 GLY B O 1
ATOM 3821 N N . MET B 1 102 ? -25.049 27.134 74.115 1.00 21.61 101 MET B N 1
ATOM 3822 C CA . MET B 1 102 ? -26.387 27.355 74.660 1.00 21.67 101 MET B CA 1
ATOM 3823 C C . MET B 1 102 ? -26.255 27.802 76.111 1.00 21.56 101 MET B C 1
ATOM 3824 O O . MET B 1 102 ? -25.320 27.375 76.818 1.00 22.13 101 MET B O 1
ATOM 3829 N N . MET B 1 103 ? -27.183 28.650 76.551 1.00 20.11 102 MET B N 1
ATOM 3830 C CA . MET B 1 103 ? -27.158 29.211 77.904 1.00 20.21 102 MET B CA 1
ATOM 3831 C C . MET B 1 103 ? -28.534 29.682 78.324 1.00 19.74 102 MET B C 1
ATOM 3832 O O . MET B 1 103 ? -29.272 30.246 77.507 1.00 19.05 102 MET B O 1
ATOM 3837 N N . HIS B 1 104 ? -28.860 29.470 79.604 1.00 19.56 103 HIS B N 1
ATOM 3838 C CA . HIS B 1 104 ? -30.070 30.066 80.187 1.00 19.66 103 HIS B CA 1
ATOM 3839 C C . HIS B 1 104 ? -29.856 31.550 80.529 1.00 19.84 103 HIS B C 1
ATOM 3840 O O . HIS B 1 104 ? -29.929 31.974 81.695 1.00 20.03 103 HIS B O 1
ATOM 3847 N N . ALA B 1 105 ? -29.636 32.353 79.486 1.00 18.83 104 ALA B N 1
ATOM 3848 C CA . ALA B 1 105 ? -29.245 33.751 79.657 1.00 19.10 104 ALA B CA 1
ATOM 3849 C C . ALA B 1 105 ? -30.417 34.684 80.033 1.00 18.10 104 ALA B C 1
ATOM 3850 O O . ALA B 1 105 ? -30.251 35.905 80.089 1.00 17.92 104 ALA B O 1
ATOM 3852 N N . CYS B 1 106 ? -31.591 34.107 80.283 1.00 17.76 105 CYS B N 1
ATOM 3853 C CA . CYS B 1 106 ? -32.775 34.885 80.600 1.00 17.08 105 CYS B CA 1
ATOM 3854 C C . CYS B 1 106 ? -33.381 34.412 81.929 1.00 17.84 105 CYS B C 1
ATOM 3855 O O . CYS B 1 106 ? -34.413 34.885 82.341 1.00 18.73 105 CYS B O 1
ATOM 3858 N N . GLY B 1 107 ? -32.708 33.461 82.582 1.00 17.90 106 GLY B N 1
ATOM 3859 C CA . GLY B 1 107 ? -33.188 32.905 83.850 1.00 18.55 106 GLY B CA 1
ATOM 3860 C C . GLY B 1 107 ? -34.386 31.976 83.795 1.00 17.88 106 GLY B C 1
ATOM 3861 O O . GLY B 1 107 ? -35.038 31.779 84.814 1.00 19.05 106 GLY B O 1
ATOM 3862 N N . HIS B 1 108 ? -34.701 31.408 82.624 1.00 17.29 107 HIS B N 1
ATOM 3863 C CA . HIS B 1 108 ? -35.891 30.536 82.523 1.00 18.01 107 HIS B CA 1
ATOM 3864 C C . HIS B 1 108 ? -35.761 29.257 83.368 1.00 18.45 107 HIS B C 1
ATOM 3865 O O . HIS B 1 108 ? -36.759 28.725 83.859 1.00 19.49 107 HIS B O 1
ATOM 3872 N N . ASP B 1 109 ? -34.531 28.808 83.553 1.00 19.18 108 ASP B N 1
ATOM 3873 C CA . ASP B 1 109 ? -34.244 27.729 84.516 1.00 19.70 108 ASP B CA 1
ATOM 3874 C C . ASP B 1 109 ? -34.680 28.123 85.957 1.00 19.86 108 ASP B C 1
ATOM 3875 O O . ASP B 1 109 ? -35.237 27.292 86.720 1.00 20.59 108 ASP B O 1
ATOM 3880 N N . LEU B 1 110 ? -34.446 29.378 86.307 1.00 19.00 109 LEU B N 1
ATOM 3881 C CA . LEU B 1 110 ? -34.820 29.884 87.613 1.00 19.53 109 LEU B CA 1
ATOM 3882 C C . LEU B 1 110 ? -36.338 29.959 87.734 1.00 19.55 109 LEU B C 1
ATOM 3883 O O . LEU B 1 110 ? -36.900 29.551 88.756 1.00 19.46 109 LEU B O 1
ATOM 3888 N N . HIS B 1 111 ? -37.003 30.434 86.679 1.00 17.96 110 HIS B N 1
ATOM 3889 C CA . HIS B 1 111 ? -38.458 30.500 86.670 1.00 18.75 110 HIS B CA 1
ATOM 3890 C C . HIS B 1 111 ? -39.026 29.107 86.920 1.00 18.72 110 HIS B C 1
ATOM 3891 O O . HIS B 1 111 ? -39.954 28.927 87.708 1.00 19.55 110 HIS B O 1
ATOM 3898 N N . THR B 1 112 ? -38.455 28.124 86.235 1.00 18.45 111 THR B N 1
ATOM 3899 C CA . THR B 1 112 ? -38.985 26.752 86.268 1.00 19.01 111 THR B CA 1
ATOM 3900 C C . THR B 1 112 ? -38.780 26.140 87.645 1.00 19.45 111 THR B C 1
ATOM 3901 O O . THR B 1 112 ? -39.712 25.503 88.218 1.00 19.02 111 THR B O 1
ATOM 3905 N N . THR B 1 113 ? -37.585 26.340 88.181 1.00 20.25 112 THR B N 1
ATOM 3906 C CA . THR B 1 113 ? -37.261 25.760 89.492 1.00 21.09 112 THR B CA 1
ATOM 3907 C C . THR B 1 113 ? -38.129 26.430 90.580 1.00 21.86 112 THR B C 1
ATOM 3908 O O . THR B 1 113 ? -38.645 25.745 91.479 1.00 22.53 112 THR B O 1
ATOM 3912 N N . ALA B 1 114 ? -38.311 27.754 90.492 1.00 20.55 113 ALA B N 1
ATOM 3913 C CA . ALA B 1 114 ? -39.214 28.465 91.406 1.00 21.05 113 ALA B CA 1
ATOM 3914 C C . ALA B 1 114 ? -40.623 27.848 91.414 1.00 21.36 113 ALA B C 1
ATOM 3915 O O . ALA B 1 114 ? -41.224 27.589 92.492 1.00 21.16 113 ALA B O 1
ATOM 3917 N N . LEU B 1 115 ? -41.168 27.607 90.223 1.00 20.74 114 LEU B N 1
ATOM 3918 C CA . LEU B 1 115 ? -42.486 27.024 90.128 1.00 21.10 114 LEU B CA 1
ATOM 3919 C C . LEU B 1 115 ? -42.543 25.599 90.721 1.00 21.50 114 LEU B C 1
ATOM 3920 O O . LEU B 1 115 ? -43.471 25.272 91.488 1.00 21.78 114 LEU B O 1
ATOM 3925 N N . LEU B 1 116 ? -41.562 24.776 90.384 1.00 22.41 115 LEU B N 1
ATOM 3926 C CA . LEU B 1 116 ? -41.524 23.400 90.912 1.00 22.82 115 LEU B CA 1
ATOM 3927 C C . LEU B 1 116 ? -41.380 23.367 92.441 1.00 24.07 115 LEU B C 1
ATOM 3928 O O . LEU B 1 116 ? -42.015 22.530 93.105 1.00 23.63 115 LEU B O 1
ATOM 3933 N N . GLY B 1 117 ? -40.575 24.287 92.985 1.00 24.32 116 GLY B N 1
ATOM 3934 C CA . GLY B 1 117 ? -40.443 24.475 94.444 1.00 25.26 116 GLY B CA 1
ATOM 3935 C C . GLY B 1 117 ? -41.737 24.894 95.133 1.00 26.09 116 GLY B C 1
ATOM 3936 O O . GLY B 1 117 ? -42.071 24.379 96.225 1.00 26.79 116 GLY B O 1
ATOM 3937 N N . ALA B 1 118 ? -42.481 25.819 94.519 1.00 25.24 117 ALA B N 1
ATOM 3938 C CA . ALA B 1 118 ? -43.744 26.257 95.071 1.00 25.92 117 ALA B CA 1
ATOM 3939 C C . ALA B 1 118 ? -44.778 25.111 95.015 1.00 26.04 117 ALA B C 1
ATOM 3940 O O . ALA B 1 118 ? -45.568 24.915 95.962 1.00 26.05 117 ALA B O 1
ATOM 3942 N N . VAL B 1 119 ? -44.775 24.360 93.911 1.00 25.20 118 VAL B N 1
ATOM 3943 C CA . VAL B 1 119 ? -45.622 23.175 93.802 1.00 25.89 118 VAL B CA 1
ATOM 3944 C C . VAL B 1 119 ? -45.301 22.147 94.904 1.00 26.05 118 VAL B C 1
ATOM 3945 O O . VAL B 1 119 ? -46.222 21.588 95.507 1.00 27.08 118 VAL B O 1
ATOM 3949 N N . ARG B 1 120 ? -44.014 21.937 95.168 1.00 27.06 119 ARG B N 1
ATOM 3950 C CA . ARG B 1 120 ? -43.564 20.979 96.185 1.00 27.90 119 ARG B CA 1
ATOM 3951 C C . ARG B 1 120 ? -44.108 21.425 97.550 1.00 27.96 119 ARG B C 1
ATOM 3952 O O . ARG B 1 120 ? -44.607 20.598 98.322 1.00 27.37 119 ARG B O 1
ATOM 3960 N N . ALA B 1 121 ? -44.010 22.731 97.826 1.00 27.90 120 ALA B N 1
ATOM 3961 C CA . ALA B 1 121 ? -44.523 23.312 99.073 1.00 27.82 120 ALA B CA 1
ATOM 3962 C C . ALA B 1 121 ? -46.014 23.053 99.232 1.00 28.12 120 ALA B C 1
ATOM 3963 O O . ALA B 1 121 ? -46.481 22.662 100.321 1.00 28.76 120 ALA B O 1
ATOM 3965 N N . LEU B 1 122 ? -46.766 23.273 98.161 1.00 26.88 121 LEU B N 1
ATOM 3966 C CA . LEU B 1 122 ? -48.204 23.118 98.221 1.00 26.96 121 LEU B CA 1
ATOM 3967 C C . LEU B 1 122 ? -48.593 21.646 98.465 1.00 26.95 121 LEU B C 1
ATOM 3968 O O . LEU B 1 122 ? -49.442 21.363 99.311 1.00 27.59 121 LEU B O 1
ATOM 3973 N N . VAL B 1 123 ? -47.966 20.718 97.754 1.00 26.62 122 VAL B N 1
ATOM 3974 C CA . VAL B 1 123 ? -48.344 19.301 97.901 1.00 28.15 122 VAL B CA 1
ATOM 3975 C C . VAL B 1 123 ? -47.935 18.747 99.270 1.00 28.61 122 VAL B C 1
ATOM 3976 O O . VAL B 1 123 ? -48.614 17.852 99.802 1.00 29.28 122 VAL B O 1
ATOM 3980 N N . GLU B 1 124 ? -46.838 19.261 99.829 1.00 29.39 123 GLU B N 1
ATOM 3981 C CA . GLU B 1 124 ? -46.361 18.780 101.140 1.00 31.19 123 GLU B CA 1
ATOM 3982 C C . GLU B 1 124 ? -47.077 19.424 102.339 1.00 31.56 123 GLU B C 1
ATOM 3983 O O . GLU B 1 124 ? -46.833 19.045 103.507 1.00 32.83 123 GLU B O 1
ATOM 3989 N N . ASN B 1 125 ? -47.945 20.394 102.062 1.00 31.35 124 ASN B N 1
ATOM 3990 C CA . ASN B 1 125 ? -48.610 21.179 103.104 1.00 31.83 124 ASN B CA 1
ATOM 3991 C C . ASN B 1 125 ? -50.094 21.401 102.803 1.00 31.95 124 ASN B C 1
ATOM 3992 O O . ASN B 1 125 ? -50.641 22.508 102.942 1.00 31.49 124 ASN B O 1
ATOM 3997 N N . LYS B 1 126 ? -50.773 20.326 102.425 1.00 32.35 125 LYS B N 1
ATOM 3998 C CA . LYS B 1 126 ? -52.173 20.433 102.007 1.00 33.29 125 LYS B CA 1
ATOM 3999 C C . LYS B 1 126 ? -53.124 20.846 103.137 1.00 33.75 125 LYS B C 1
ATOM 4000 O O . LYS B 1 126 ? -54.237 21.297 102.872 1.00 33.73 125 LYS B O 1
ATOM 4006 N N . ASP B 1 127 ? -52.674 20.707 104.383 1.00 34.52 126 ASP B N 1
ATOM 4007 C CA . ASP B 1 127 ? -53.475 21.165 105.515 1.00 35.91 126 ASP B CA 1
ATOM 4008 C C . ASP B 1 127 ? -53.515 22.694 105.618 1.00 35.95 126 ASP B C 1
ATOM 4009 O O . ASP B 1 127 ? -54.390 23.247 106.283 1.00 36.40 126 ASP B O 1
ATOM 4014 N N . LEU B 1 128 ? -52.574 23.362 104.946 1.00 35.54 127 LEU B N 1
ATOM 4015 C CA . LEU B 1 128 ? -52.379 24.813 105.088 1.00 34.54 127 LEU B CA 1
ATOM 4016 C C . LEU B 1 128 ? -53.087 25.651 104.025 1.00 33.97 127 LEU B C 1
ATOM 4017 O O . LEU B 1 128 ? -53.127 26.889 104.126 1.00 33.97 127 LEU B O 1
ATOM 4022 N N . TRP B 1 129 ? -53.655 24.997 103.012 1.00 32.50 128 TRP B N 1
ATOM 4023 C CA . TRP B 1 129 ? -54.390 25.716 101.976 1.00 31.46 128 TRP B CA 1
ATOM 4024 C C . TRP B 1 129 ? -55.605 24.936 101.506 1.00 31.92 128 TRP B C 1
ATOM 4025 O O . TRP B 1 129 ? -55.775 23.782 101.889 1.00 31.37 128 TRP B O 1
ATOM 4036 N N . SER B 1 130 ? -56.451 25.572 100.698 1.00 31.82 129 SER B N 1
ATOM 4037 C CA . SER B 1 130 ? -57.593 24.909 100.081 1.00 32.97 129 SER B CA 1
ATOM 4038 C C . SER B 1 130 ? -57.950 25.501 98.716 1.00 32.33 129 SER B C 1
ATOM 4039 O O . SER B 1 130 ? -57.970 26.720 98.533 1.00 32.54 129 SER B O 1
ATOM 4042 N N . GLY B 1 131 ? -58.278 24.632 97.768 1.00 31.77 130 GLY B N 1
ATOM 4043 C CA . GLY B 1 131 ? -58.667 25.064 96.425 1.00 30.45 130 GLY B CA 1
ATOM 4044 C C . GLY B 1 131 ? -57.809 24.356 95.394 1.00 30.18 130 GLY B C 1
ATOM 4045 O O . GLY B 1 131 ? -57.364 23.232 95.617 1.00 29.52 130 GLY B O 1
ATOM 4046 N N . THR B 1 132 ? -57.559 25.022 94.266 1.00 29.07 131 THR B N 1
ATOM 4047 C CA . THR B 1 132 ? -56.816 24.402 93.155 1.00 28.15 131 THR B CA 1
ATOM 4048 C C . THR B 1 132 ? -55.622 25.288 92.741 1.00 27.18 131 THR B C 1
ATOM 4049 O O . THR B 1 132 ? -55.739 26.512 92.708 1.00 26.56 131 THR B O 1
ATOM 4053 N N . PHE B 1 133 ? -54.475 24.658 92.510 1.00 25.22 132 PHE B N 1
ATOM 4054 C CA . PHE B 1 133 ? -53.314 25.353 91.955 1.00 24.21 132 PHE B CA 1
ATOM 4055 C C . PHE B 1 133 ? -52.967 24.697 90.617 1.00 23.34 132 PHE B C 1
ATOM 4056 O O . PHE B 1 133 ? -52.910 23.483 90.536 1.00 23.02 132 PHE B O 1
ATOM 4064 N N . ILE B 1 134 ? -52.724 25.515 89.589 1.00 23.36 133 ILE B N 1
ATOM 4065 C CA . ILE B 1 134 ? -52.381 25.006 88.252 1.00 22.62 133 ILE B CA 1
ATOM 4066 C C . ILE B 1 134 ? -50.959 25.460 87.886 1.00 22.47 133 ILE B C 1
ATOM 4067 O O . ILE B 1 134 ? -50.690 26.651 87.790 1.00 22.54 133 ILE B O 1
ATOM 4072 N N . ALA B 1 135 ? -50.063 24.504 87.694 1.00 22.22 134 ALA B N 1
ATOM 4073 C CA . ALA B 1 135 ? -48.701 24.822 87.264 1.00 22.08 134 ALA B CA 1
ATOM 4074 C C . ALA B 1 135 ? -48.626 24.710 85.740 1.00 22.28 134 ALA B C 1
ATOM 4075 O O . ALA B 1 135 ? -48.900 23.651 85.158 1.00 22.31 134 ALA B O 1
ATOM 4077 N N . VAL B 1 136 ? -48.278 25.823 85.094 1.00 21.21 135 VAL B N 1
ATOM 4078 C CA . VAL B 1 136 ? -48.196 25.880 83.635 1.00 20.52 135 VAL B CA 1
ATOM 4079 C C . VAL B 1 136 ? -46.728 26.079 83.237 1.00 20.41 135 VAL B C 1
ATOM 4080 O O . VAL B 1 136 ? -46.136 27.127 83.517 1.00 20.52 135 VAL B O 1
ATOM 4084 N N . HIS B 1 137 ? -46.143 25.037 82.663 1.00 19.79 136 HIS B N 1
ATOM 4085 C CA . HIS B 1 137 ? -44.751 25.052 82.246 1.00 19.51 136 HIS B CA 1
ATOM 4086 C C . HIS B 1 137 ? -44.753 25.212 80.729 1.00 19.74 136 HIS B C 1
ATOM 4087 O O . HIS B 1 137 ? -45.190 24.311 79.993 1.00 18.85 136 HIS B O 1
ATOM 4094 N N . GLN B 1 138 ? -44.300 26.387 80.271 1.00 19.11 137 GLN B N 1
ATOM 4095 C CA . GLN B 1 138 ? -44.472 26.788 78.878 1.00 18.31 137 GLN B CA 1
ATOM 4096 C C . GLN B 1 138 ? -43.135 26.772 78.119 1.00 18.96 137 GLN B C 1
ATOM 4097 O O . GLN B 1 138 ? -42.146 27.329 78.593 1.00 19.96 137 GLN B O 1
ATOM 4103 N N . PRO B 1 139 ? -43.114 26.158 76.928 1.00 18.76 138 PRO B N 1
ATOM 4104 C CA . PRO B 1 139 ? -41.885 26.122 76.146 1.00 19.53 138 PRO B CA 1
ATOM 4105 C C . PRO B 1 139 ? -41.805 27.389 75.301 1.00 19.12 138 PRO B C 1
ATOM 4106 O O . PRO B 1 139 ? -42.781 28.177 75.258 1.00 18.25 138 PRO B O 1
ATOM 4110 N N . GLY B 1 140 ? -40.656 27.570 74.640 1.00 19.39 139 GLY B N 1
ATOM 4111 C CA . GLY B 1 140 ? -40.578 28.436 73.454 1.00 19.38 139 GLY B CA 1
ATOM 4112 C C . GLY B 1 140 ? -41.001 29.892 73.608 1.00 19.67 139 GLY B C 1
ATOM 4113 O O . GLY B 1 140 ? -41.609 30.487 72.700 1.00 18.62 139 GLY B O 1
ATOM 4114 N N . GLU B 1 141 ? -40.662 30.487 74.745 1.00 18.00 140 GLU B N 1
ATOM 4115 C CA . GLU B 1 141 ? -41.024 31.873 74.979 1.00 19.61 140 GLU B CA 1
ATOM 4116 C C . GLU B 1 141 ? -40.153 32.876 74.204 1.00 19.01 140 GLU B C 1
ATOM 4117 O O . GLU B 1 141 ? -40.583 34.004 73.953 1.00 18.68 140 GLU B O 1
ATOM 4123 N N . GLU B 1 142 ? -38.932 32.466 73.847 1.00 19.14 141 GLU B N 1
ATOM 4124 C CA . GLU B 1 142 ? -37.981 33.378 73.191 1.00 19.14 141 GLU B CA 1
ATOM 4125 C C . GLU B 1 142 ? -38.300 33.469 71.689 1.00 19.35 141 GLU B C 1
ATOM 4126 O O . GLU B 1 142 ? -37.479 33.119 70.855 1.00 20.00 141 GLU B O 1
ATOM 4132 N N . GLY B 1 143 ? -39.512 33.915 71.365 1.00 19.89 142 GLY B N 1
ATOM 4133 C CA . GLY B 1 143 ? -39.919 34.076 69.945 1.00 20.45 142 GLY B CA 1
ATOM 4134 C C . GLY B 1 143 ? -40.233 32.735 69.287 1.00 20.36 142 GLY B C 1
ATOM 4135 O O . GLY B 1 143 ? -40.234 32.618 68.062 1.00 21.01 142 GLY B O 1
ATOM 4136 N N . GLY B 1 144 ? -40.501 31.708 70.103 1.00 20.23 143 GLY B N 1
ATOM 4137 C CA . GLY B 1 144 ? -40.802 30.377 69.577 1.00 20.00 143 GLY B CA 1
ATOM 4138 C C . GLY B 1 144 ? -42.297 30.137 69.393 1.00 20.28 143 GLY B C 1
ATOM 4139 O O . GLY B 1 144 ? -42.706 29.106 68.847 1.00 20.98 143 GLY B O 1
ATOM 4140 N N . GLY B 1 145 ? -43.119 31.093 69.826 1.00 20.16 144 GLY B N 1
ATOM 4141 C CA . GLY B 1 145 ? -44.594 30.919 69.817 1.00 20.12 144 GLY B CA 1
ATOM 4142 C C . GLY B 1 145 ? -45.117 29.879 70.797 1.00 19.57 144 GLY B C 1
ATOM 4143 O O . GLY B 1 145 ? -46.182 29.235 70.569 1.00 19.01 144 GLY B O 1
ATOM 4144 N N . GLY B 1 146 ? -44.403 29.711 71.903 1.00 19.90 145 GLY B N 1
ATOM 4145 C CA . GLY B 1 146 ? -44.720 28.632 72.852 1.00 19.75 145 GLY B CA 1
ATOM 4146 C C . GLY B 1 146 ? -46.101 28.752 73.487 1.00 19.76 145 GLY B C 1
ATOM 4147 O O . GLY B 1 146 ? -46.827 27.755 73.610 1.00 19.88 145 GLY B O 1
ATOM 4148 N N . ALA B 1 147 ? -46.451 29.959 73.916 1.00 19.88 146 ALA B N 1
ATOM 4149 C CA . ALA B 1 147 ? -47.748 30.200 74.519 1.00 20.20 146 ALA B CA 1
ATOM 4150 C C . ALA B 1 147 ? -48.841 29.860 73.512 1.00 21.01 146 ALA B C 1
ATOM 4151 O O . ALA B 1 147 ? -49.803 29.157 73.851 1.00 20.49 146 ALA B O 1
ATOM 4153 N N . ARG B 1 148 ? -48.686 30.332 72.280 1.00 20.39 147 ARG B N 1
ATOM 4154 C CA . ARG B 1 148 ? -49.666 30.030 71.229 1.00 21.13 147 ARG B CA 1
ATOM 4155 C C . ARG B 1 148 ? -49.739 28.536 70.884 1.00 21.64 147 ARG B C 1
ATOM 4156 O O . ARG B 1 148 ? -50.814 28.032 70.524 1.00 22.16 147 ARG B O 1
ATOM 4164 N N . HIS B 1 149 ? -48.617 27.830 70.973 1.00 20.70 148 HIS B N 1
ATOM 4165 C CA . HIS B 1 149 ? -48.618 26.375 70.795 1.00 21.48 148 HIS B CA 1
ATOM 4166 C C . HIS B 1 149 ? -49.485 25.716 71.860 1.00 22.10 148 HIS B C 1
ATOM 4167 O O . HIS B 1 149 ? -50.202 24.786 71.546 1.00 21.51 148 HIS B O 1
ATOM 4174 N N . MET B 1 150 ? -49.367 26.163 73.113 1.00 21.43 149 MET B N 1
ATOM 4175 C CA . MET B 1 150 ? -50.129 25.560 74.216 1.00 23.18 149 MET B CA 1
ATOM 4176 C C . MET B 1 150 ? -51.619 25.806 74.021 1.00 23.75 149 MET B C 1
ATOM 4177 O O . MET B 1 150 ? -52.446 24.886 74.164 1.00 24.00 149 MET B O 1
ATOM 4182 N N . VAL B 1 151 ? -51.953 27.037 73.656 1.00 24.10 150 VAL B N 1
ATOM 4183 C CA . VAL B 1 151 ? -53.325 27.440 73.374 1.00 24.99 150 VAL B CA 1
ATOM 4184 C C . VAL B 1 151 ? -53.920 26.662 72.178 1.00 25.93 150 VAL B C 1
ATOM 4185 O O . VAL B 1 151 ? -55.054 26.150 72.270 1.00 25.35 150 VAL B O 1
ATOM 4189 N N . ASP B 1 152 ? -53.154 26.559 71.090 1.00 25.78 151 ASP B N 1
ATOM 4190 C CA . ASP B 1 152 ? -53.603 25.880 69.854 1.00 27.73 151 ASP B CA 1
ATOM 4191 C C . ASP B 1 152 ? -53.731 24.350 70.005 1.00 28.00 151 ASP B C 1
ATOM 4192 O O . ASP B 1 152 ? -54.427 23.685 69.203 1.00 28.36 151 ASP B O 1
ATOM 4197 N N . ASP B 1 153 ? -53.041 23.812 71.015 1.00 27.59 152 ASP B N 1
ATOM 4198 C CA . ASP B 1 153 ? -53.103 22.393 71.389 1.00 28.13 152 ASP B CA 1
ATOM 4199 C C . ASP B 1 153 ? -54.147 22.136 72.492 1.00 28.03 152 ASP B C 1
ATOM 4200 O O . ASP B 1 153 ? -54.072 21.128 73.191 1.00 28.80 152 ASP B O 1
ATOM 4205 N N . GLY B 1 154 ? -55.081 23.067 72.658 1.00 28.36 153 GLY B N 1
ATOM 4206 C CA . GLY B 1 154 ? -56.246 22.882 73.527 1.00 28.34 153 GLY B CA 1
ATOM 4207 C C . GLY B 1 154 ? -56.096 23.084 75.017 1.00 28.98 153 GLY B C 1
ATOM 4208 O O . GLY B 1 154 ? -56.810 22.453 75.803 1.00 28.49 153 GLY B O 1
ATOM 4209 N N . LEU B 1 155 ? -55.194 23.976 75.428 1.00 28.67 154 LEU B N 1
ATOM 4210 C CA . LEU B 1 155 ? -55.025 24.271 76.858 1.00 29.18 154 LEU B CA 1
ATOM 4211 C C . LEU B 1 155 ? -56.350 24.558 77.546 1.00 29.79 154 LEU B C 1
ATOM 4212 O O . LEU B 1 155 ? -56.620 23.985 78.590 1.00 29.49 154 LEU B O 1
ATOM 4217 N N . ALA B 1 156 ? -57.163 25.442 76.963 1.00 30.61 155 ALA B N 1
ATOM 4218 C CA . ALA B 1 156 ? -58.403 25.920 77.602 1.00 32.04 155 ALA B CA 1
ATOM 4219 C C . ALA B 1 156 ? -59.515 24.877 77.613 1.00 33.23 155 ALA B C 1
ATOM 4220 O O . ALA B 1 156 ? -60.427 24.941 78.452 1.00 34.49 155 ALA B O 1
ATOM 4222 N N . GLU B 1 157 ? -59.446 23.931 76.681 1.00 34.12 156 GLU B N 1
ATOM 4223 C CA . GLU B 1 157 ? -60.400 22.821 76.618 1.00 35.03 156 GLU B CA 1
ATOM 4224 C C . GLU B 1 157 ? -59.988 21.657 77.518 1.00 34.26 156 GLU B C 1
ATOM 4225 O O . GLU B 1 157 ? -60.855 20.977 78.073 1.00 34.71 156 GLU B O 1
ATOM 4231 N N . LYS B 1 158 ? -58.679 21.451 77.680 1.00 32.36 157 LYS B N 1
ATOM 4232 C CA . LYS B 1 158 ? -58.120 20.358 78.504 1.00 31.53 157 LYS B CA 1
ATOM 4233 C C . LYS B 1 158 ? -58.000 20.702 79.984 1.00 31.11 157 LYS B C 1
ATOM 4234 O O . LYS B 1 158 ? -58.105 19.833 80.864 1.00 29.83 157 LYS B O 1
ATOM 4240 N N . ILE B 1 159 ? -57.767 21.978 80.257 1.00 30.84 158 ILE B N 1
ATOM 4241 C CA . ILE B 1 159 ? -57.533 22.429 81.604 1.00 31.49 158 ILE B CA 1
ATOM 4242 C C . ILE B 1 159 ? -58.573 23.486 81.988 1.00 31.44 158 ILE B C 1
ATOM 4243 O O . ILE B 1 159 ? -58.687 24.535 81.322 1.00 31.25 158 ILE B O 1
ATOM 4248 N N . ALA B 1 160 ? -59.337 23.200 83.050 1.00 31.31 159 ALA B N 1
ATOM 4249 C CA . ALA B 1 160 ? -60.338 24.142 83.550 1.00 31.15 159 ALA B CA 1
ATOM 4250 C C . ALA B 1 160 ? -59.699 25.449 83.983 1.00 31.24 159 ALA B C 1
ATOM 4251 O O . ALA B 1 160 ? -58.636 25.459 84.635 1.00 30.54 159 ALA B O 1
ATOM 4253 N N . ALA B 1 161 ? -60.368 26.539 83.613 1.00 30.94 160 ALA B N 1
ATOM 4254 C CA . ALA B 1 161 ? -59.893 27.895 83.872 1.00 31.13 160 ALA B CA 1
ATOM 4255 C C . ALA B 1 161 ? -59.703 28.119 85.368 1.00 31.12 160 ALA B C 1
ATOM 4256 O O . ALA B 1 161 ? -60.492 27.611 86.192 1.00 31.77 160 ALA B O 1
ATOM 4258 N N . PRO B 1 162 ? -58.635 28.844 85.752 1.00 30.19 161 PRO B N 1
ATOM 4259 C CA . PRO B 1 162 ? -58.483 29.248 87.153 1.00 29.65 161 PRO B CA 1
ATOM 4260 C C . PRO B 1 162 ? -59.349 30.497 87.393 1.00 29.42 161 PRO B C 1
ATOM 4261 O O . PRO B 1 162 ? -60.098 30.902 86.502 1.00 30.20 161 PRO B O 1
ATOM 4265 N N . ASP B 1 163 ? -59.271 31.086 88.575 1.00 29.10 162 ASP B N 1
ATOM 4266 C CA . ASP B 1 163 ? -59.903 32.370 88.833 1.00 29.27 162 ASP B CA 1
ATOM 4267 C C . ASP B 1 163 ? -58.979 33.515 88.392 1.00 28.07 162 ASP B C 1
ATOM 4268 O O . ASP B 1 163 ? -59.428 34.530 87.860 1.00 28.73 162 ASP B O 1
ATOM 4273 N N . VAL B 1 164 ? -57.688 33.315 88.614 1.00 27.58 163 VAL B N 1
ATOM 4274 C CA . VAL B 1 164 ? -56.642 34.300 88.276 1.00 26.32 163 VAL B CA 1
ATOM 4275 C C . VAL B 1 164 ? -55.435 33.551 87.733 1.00 25.63 163 VAL B C 1
ATOM 4276 O O . VAL B 1 164 ? -55.224 32.367 88.036 1.00 25.33 163 VAL B O 1
ATOM 4280 N N . CYS B 1 165 ? -54.622 34.253 86.952 1.00 24.69 164 CYS B N 1
ATOM 4281 C CA . CYS B 1 165 ? -53.435 33.642 86.381 1.00 23.90 164 CYS B CA 1
ATOM 4282 C C . CYS B 1 165 ? -52.258 34.600 86.545 1.00 22.98 164 CYS B C 1
ATOM 4283 O O . CYS B 1 165 ? -52.402 35.801 86.290 1.00 22.30 164 CYS B O 1
ATOM 4286 N N . PHE B 1 166 ? -51.121 34.071 87.000 1.00 21.86 165 PHE B N 1
ATOM 4287 C CA . PHE B 1 166 ? -49.911 34.867 87.228 1.00 21.61 165 PHE B CA 1
ATOM 4288 C C . PHE B 1 166 ? -48.666 34.323 86.518 1.00 21.44 165 PHE B C 1
ATOM 4289 O O . PHE B 1 166 ? -48.603 33.144 86.165 1.00 20.73 165 PHE B O 1
ATOM 4297 N N . ALA B 1 167 ? -47.662 35.190 86.406 1.00 19.35 166 ALA B N 1
ATOM 4298 C CA . ALA B 1 167 ? -46.330 34.821 85.951 1.00 18.73 166 ALA B CA 1
ATOM 4299 C C . ALA B 1 167 ? -45.307 35.849 86.478 1.00 18.51 166 ALA B C 1
ATOM 4300 O O . ALA B 1 167 ? -45.676 36.917 86.919 1.00 18.72 166 ALA B O 1
ATOM 4302 N N . GLN B 1 168 ? -44.032 35.508 86.439 1.00 18.49 167 GLN B N 1
ATOM 4303 C CA . GLN B 1 168 ? -42.974 36.436 86.860 1.00 19.35 167 GLN B CA 1
ATOM 4304 C C . GLN B 1 168 ? -41.727 36.238 86.024 1.00 19.38 167 GLN B C 1
ATOM 4305 O O . GLN B 1 168 ? -41.581 35.223 85.319 1.00 19.83 167 GLN B O 1
ATOM 4311 N N . HIS B 1 169 ? -40.826 37.220 86.091 1.00 19.19 168 HIS B N 1
ATOM 4312 C CA . HIS B 1 169 ? -39.571 37.149 85.367 1.00 18.98 168 HIS B CA 1
ATOM 4313 C C . HIS B 1 169 ? -38.440 37.713 86.204 1.00 19.04 168 HIS B C 1
ATOM 4314 O O . HIS B 1 169 ? -38.564 38.800 86.736 1.00 19.38 168 HIS B O 1
ATOM 4321 N N . VAL B 1 170 ? -37.321 37.009 86.251 1.00 19.02 169 VAL B N 1
ATOM 4322 C CA . VAL B 1 170 ? -36.163 37.529 86.936 1.00 19.37 169 VAL B CA 1
ATOM 4323 C C . VAL B 1 170 ? -35.393 38.506 86.009 1.00 20.09 169 VAL B C 1
ATOM 4324 O O . VAL B 1 170 ? -35.287 38.265 84.795 1.00 19.06 169 VAL B O 1
ATOM 4328 N N . PHE B 1 171 ? -34.843 39.579 86.595 1.00 19.92 170 PHE B N 1
ATOM 4329 C CA . PHE B 1 171 ? -33.871 40.415 85.875 1.00 20.42 170 PHE B CA 1
ATOM 4330 C C . PHE B 1 171 ? -32.947 41.183 86.811 1.00 21.33 170 PHE B C 1
ATOM 4331 O O . PHE B 1 171 ? -32.965 40.963 88.033 1.00 22.18 170 PHE B O 1
ATOM 4339 N N . ASN B 1 172 ? -32.089 42.009 86.225 1.00 22.17 171 ASN B N 1
ATOM 4340 C CA . ASN B 1 172 ? -31.163 42.822 87.008 1.00 23.51 171 ASN B CA 1
ATOM 4341 C C . ASN B 1 172 ? -31.822 44.126 87.434 1.00 25.02 171 ASN B C 1
ATOM 4342 O O . ASN B 1 172 ? -31.711 45.153 86.755 1.00 25.75 171 ASN B O 1
ATOM 4347 N N . GLU B 1 173 ? -32.543 44.068 88.547 1.00 25.86 172 GLU B N 1
ATOM 4348 C CA . GLU B 1 173 ? -33.427 45.150 88.910 1.00 26.66 172 GLU B CA 1
ATOM 4349 C C . GLU B 1 173 ? -33.143 45.691 90.313 1.00 27.67 172 GLU B C 1
ATOM 4350 O O . GLU B 1 173 ? -32.612 44.974 91.170 1.00 27.46 172 GLU B O 1
ATOM 4356 N N . ASP B 1 174 ? -33.512 46.956 90.527 1.00 28.23 173 ASP B N 1
ATOM 4357 C CA . ASP B 1 174 ? -33.588 47.534 91.879 1.00 29.91 173 ASP B CA 1
ATOM 4358 C C . ASP B 1 174 ? -35.016 47.496 92.440 1.00 29.91 173 ASP B C 1
ATOM 4359 O O . ASP B 1 174 ? -35.984 47.712 91.691 1.00 29.72 173 ASP B O 1
ATOM 4364 N N . PRO B 1 175 ? -35.168 47.261 93.762 1.00 30.46 174 PRO B N 1
ATOM 4365 C CA . PRO B 1 175 ? -34.133 47.005 94.775 1.00 31.01 174 PRO B CA 1
ATOM 4366 C C . PRO B 1 175 ? -33.628 45.558 94.735 1.00 30.78 174 PRO B C 1
ATOM 4367 O O . PRO B 1 175 ? -34.351 44.658 94.266 1.00 30.84 174 PRO B O 1
ATOM 4371 N N . ALA B 1 176 ? -32.416 45.341 95.239 1.00 30.53 175 ALA B N 1
ATOM 4372 C CA . ALA B 1 176 ? -31.791 44.025 95.215 1.00 30.05 175 ALA B CA 1
ATOM 4373 C C . ALA B 1 176 ? -32.727 42.965 95.802 1.00 29.89 175 ALA B C 1
ATOM 4374 O O . ALA B 1 176 ? -33.243 43.130 96.910 1.00 29.87 175 ALA B O 1
ATOM 4376 N N . PHE B 1 177 ? -32.993 41.910 95.032 1.00 28.83 176 PHE B N 1
ATOM 4377 C CA . PHE B 1 177 ? -33.873 40.805 95.458 1.00 28.55 176 PHE B CA 1
ATOM 4378 C C . PHE B 1 177 ? -35.343 41.173 95.722 1.00 28.59 176 PHE B C 1
ATOM 4379 O O . PHE B 1 177 ? -36.107 40.368 96.244 1.00 29.92 176 PHE B O 1
ATOM 4387 N N . GLY B 1 178 ? -35.734 42.382 95.335 1.00 28.45 177 GLY B N 1
ATOM 4388 C CA . GLY B 1 178 ? -37.095 42.865 95.518 1.00 28.48 177 GLY B CA 1
ATOM 4389 C C . GLY B 1 178 ? -37.988 42.541 94.338 1.00 27.68 177 GLY B C 1
ATOM 4390 O O . GLY B 1 178 ? -37.568 41.858 93.397 1.00 27.99 177 GLY B O 1
ATOM 4391 N N . TYR B 1 179 ? -39.211 43.045 94.396 1.00 27.12 178 TYR B N 1
ATOM 4392 C CA . TYR B 1 179 ? -40.220 42.760 93.394 1.00 27.05 178 TYR B CA 1
ATOM 4393 C C . TYR B 1 179 ? -40.699 44.046 92.766 1.00 26.69 178 TYR B C 1
ATOM 4394 O O . TYR B 1 179 ? -40.786 45.087 93.433 1.00 26.79 178 TYR B O 1
ATOM 4403 N N . VAL B 1 180 ? -41.061 43.966 91.486 1.00 25.60 179 VAL B N 1
ATOM 4404 C CA . VAL B 1 180 ? -41.467 45.145 90.756 1.00 24.41 179 VAL B CA 1
ATOM 4405 C C . VAL B 1 180 ? -42.737 44.856 89.986 1.00 25.01 179 VAL B C 1
ATOM 4406 O O . VAL B 1 180 ? -42.886 43.769 89.380 1.00 25.12 179 VAL B O 1
ATOM 4410 N N . PHE B 1 181 ? -43.638 45.835 90.029 1.00 24.61 180 PHE B N 1
ATOM 4411 C CA . PHE B 1 181 ? -44.985 45.748 89.483 1.00 24.46 180 PHE B CA 1
ATOM 4412 C C . PHE B 1 181 ? -45.328 46.946 88.615 1.00 24.41 180 PHE B C 1
ATOM 4413 O O . PHE B 1 181 ? -44.915 48.081 88.901 1.00 24.60 180 PHE B O 1
ATOM 4421 N N . THR B 1 182 ? -46.151 46.689 87.602 1.00 24.96 181 THR B N 1
ATOM 4422 C CA . THR B 1 182 ? -46.681 47.726 86.734 1.00 25.04 181 THR B CA 1
ATOM 4423 C C . THR B 1 182 ? -48.123 47.414 86.365 1.00 26.10 181 THR B C 1
ATOM 4424 O O . THR B 1 182 ? -48.387 46.459 85.629 1.00 25.31 181 THR B O 1
ATOM 4428 N N . PRO B 1 183 ? -49.075 48.224 86.874 1.00 26.26 182 PRO B N 1
ATOM 4429 C CA . PRO B 1 183 ? -50.468 48.123 86.439 1.00 26.18 182 PRO B CA 1
ATOM 4430 C C . PRO B 1 183 ? -50.621 48.619 85.002 1.00 26.15 182 PRO B C 1
ATOM 4431 O O . PRO B 1 183 ? -49.927 49.554 84.607 1.00 27.53 182 PRO B O 1
ATOM 4435 N N . GLY B 1 184 ? -51.508 47.999 84.230 1.00 25.94 183 GLY B N 1
ATOM 4436 C CA . GLY B 1 184 ? -51.741 48.403 82.844 1.00 24.90 183 GLY B CA 1
ATOM 4437 C C . GLY B 1 184 ? -50.554 47.972 81.979 1.00 24.08 183 GLY B C 1
ATOM 4438 O O . GLY B 1 184 ? -49.938 46.959 82.268 1.00 23.39 183 GLY B O 1
ATOM 4439 N N . ARG B 1 185 ? -50.230 48.749 80.943 1.00 23.48 184 ARG B N 1
ATOM 4440 C CA . ARG B 1 185 ? -49.130 48.385 80.050 1.00 23.14 184 ARG B CA 1
ATOM 4441 C C . ARG B 1 185 ? -47.828 48.191 80.811 1.00 22.59 184 ARG B C 1
ATOM 4442 O O . ARG B 1 185 ? -47.306 49.110 81.465 1.00 22.03 184 ARG B O 1
ATOM 4450 N N . PHE B 1 186 ? -47.297 46.984 80.690 1.00 21.95 185 PHE B N 1
ATOM 4451 C CA . PHE B 1 186 ? -46.078 46.594 81.397 1.00 21.66 185 PHE B CA 1
ATOM 4452 C C . PHE B 1 186 ? -44.894 46.422 80.410 1.00 21.20 185 PHE B C 1
ATOM 4453 O O . PHE B 1 186 ? -43.758 46.723 80.746 1.00 22.03 185 PHE B O 1
ATOM 4461 N N . LEU B 1 187 ? -45.193 45.922 79.211 1.00 20.27 186 LEU B N 1
ATOM 4462 C CA . LEU B 1 187 ? -44.175 45.584 78.205 1.00 19.72 186 LEU B CA 1
ATOM 4463 C C . LEU B 1 187 ? -44.550 46.146 76.825 1.00 19.67 186 LEU B C 1
ATOM 4464 O O . LEU B 1 187 ? -45.496 46.928 76.699 1.00 20.26 186 LEU B O 1
ATOM 4469 N N . THR B 1 188 ? -43.795 45.766 75.799 1.00 18.43 187 THR B N 1
ATOM 4470 C CA . THR B 1 188 ? -43.993 46.286 74.438 1.00 17.57 187 THR B CA 1
ATOM 4471 C C . THR B 1 188 ? -44.451 45.171 73.498 1.00 17.19 187 THR B C 1
ATOM 4472 O O . THR B 1 188 ? -44.176 43.993 73.741 1.00 16.26 187 THR B O 1
ATOM 4476 N N . ALA B 1 189 ? -45.141 45.561 72.420 1.00 16.15 188 ALA B N 1
ATOM 4477 C CA . ALA B 1 189 ? -45.473 44.662 71.343 1.00 15.88 188 ALA B CA 1
ATOM 4478 C C . ALA B 1 189 ? -44.173 44.341 70.600 1.00 16.88 188 ALA B C 1
ATOM 4479 O O . ALA B 1 189 ? -43.322 45.225 70.412 1.00 18.04 188 ALA B O 1
ATOM 4481 N N . ALA B 1 190 ? -43.999 43.089 70.210 1.00 15.83 189 ALA B N 1
ATOM 4482 C CA . ALA B 1 190 ? -42.770 42.704 69.493 1.00 15.68 189 ALA B CA 1
ATOM 4483 C C . ALA B 1 190 ? -43.077 41.918 68.234 1.00 16.16 189 ALA B C 1
ATOM 4484 O O . ALA B 1 190 ? -44.154 41.321 68.112 1.00 16.38 189 ALA B O 1
ATOM 4486 N N . SER B 1 191 ? -42.126 41.873 67.319 1.00 15.48 190 SER B N 1
ATOM 4487 C CA . SER B 1 191 ? -42.145 40.848 66.271 1.00 15.25 190 SER B CA 1
ATOM 4488 C C . SER B 1 191 ? -40.715 40.381 66.008 1.00 15.86 190 SER B C 1
ATOM 4489 O O . SER B 1 191 ? -39.740 41.099 66.341 1.00 15.86 190 SER B O 1
ATOM 4492 N N . ASN B 1 192 ? -40.593 39.221 65.379 1.00 14.85 191 ASN B N 1
ATOM 4493 C CA . ASN B 1 192 ? -39.285 38.629 65.031 1.00 14.83 191 ASN B CA 1
ATOM 4494 C C . ASN B 1 192 ? -39.404 38.047 63.629 1.00 15.51 191 ASN B C 1
ATOM 4495 O O . ASN B 1 192 ? -40.395 37.340 63.315 1.00 13.43 191 ASN B O 1
ATOM 4500 N N . TRP B 1 193 ? -38.429 38.383 62.790 1.00 14.81 192 TRP B N 1
ATOM 4501 C CA . TRP B 1 193 ? -38.403 38.002 61.379 1.00 16.52 192 TRP B CA 1
ATOM 4502 C C . TRP B 1 193 ? -37.009 37.574 60.995 1.00 17.04 192 TRP B C 1
ATOM 4503 O O . TRP B 1 193 ? -36.033 38.107 61.551 1.00 17.70 192 TRP B O 1
ATOM 4514 N N . ARG B 1 194 ? -36.915 36.710 59.987 1.00 16.83 193 ARG B N 1
ATOM 4515 C CA . ARG B 1 194 ? -35.680 36.608 59.248 1.00 18.22 193 ARG B CA 1
ATOM 4516 C C . ARG B 1 194 ? -35.899 37.256 57.909 1.00 17.88 193 ARG B C 1
ATOM 4517 O O . ARG B 1 194 ? -36.951 37.078 57.287 1.00 17.43 193 ARG B O 1
ATOM 4525 N N . ILE B 1 195 ? -34.911 38.009 57.454 1.00 15.90 194 ILE B N 1
ATOM 4526 C CA . ILE B 1 195 ? -35.016 38.689 56.161 1.00 16.73 194 ILE B CA 1
ATOM 4527 C C . ILE B 1 195 ? -33.895 38.189 55.250 1.00 17.93 194 ILE B C 1
ATOM 4528 O O . ILE B 1 195 ? -32.708 38.212 55.633 1.00 17.10 194 ILE B O 1
ATOM 4533 N N . HIS B 1 196 ? -34.261 37.719 54.056 1.00 15.63 195 HIS B N 1
ATOM 4534 C CA . HIS B 1 196 ? -33.264 37.115 53.173 1.00 16.80 195 HIS B CA 1
ATOM 4535 C C . HIS B 1 196 ? -33.059 38.029 51.974 1.00 17.24 195 HIS B C 1
ATOM 4536 O O . HIS B 1 196 ? -33.999 38.360 51.237 1.00 17.53 195 HIS B O 1
ATOM 4543 N N . ILE B 1 197 ? -31.831 38.471 51.808 1.00 16.21 196 ILE B N 1
ATOM 4544 C CA . ILE B 1 197 ? -31.432 39.319 50.722 1.00 17.67 196 ILE B CA 1
ATOM 4545 C C . ILE B 1 197 ? -30.750 38.424 49.702 1.00 19.16 196 ILE B C 1
ATOM 4546 O O . ILE B 1 197 ? -29.734 37.770 50.003 1.00 19.29 196 ILE B O 1
ATOM 4551 N N . HIS B 1 198 ? -31.280 38.434 48.479 1.00 20.06 197 HIS B N 1
ATOM 4552 C CA . HIS B 1 198 ? -30.810 37.564 47.406 1.00 22.53 197 HIS B CA 1
ATOM 4553 C C . HIS B 1 198 ? -30.132 38.383 46.331 1.00 23.94 197 HIS B C 1
ATOM 4554 O O . HIS B 1 198 ? -30.810 39.075 45.548 1.00 27.76 197 HIS B O 1
ATOM 4561 N N . GLY B 1 199 ? -28.816 38.292 46.250 1.00 21.91 198 GLY B N 1
ATOM 4562 C CA . GLY B 1 199 ? -28.087 38.970 45.214 1.00 20.54 198 GLY B CA 1
ATOM 4563 C C . GLY B 1 199 ? -27.599 37.968 44.195 1.00 20.87 198 GLY B C 1
ATOM 4564 O O . GLY B 1 199 ? -28.208 36.897 44.002 1.00 21.80 198 GLY B O 1
ATOM 4565 N N . GLU B 1 200 ? -26.515 38.300 43.519 1.00 19.46 199 GLU B N 1
ATOM 4566 C CA . GLU B 1 200 ? -25.967 37.416 42.503 1.00 20.45 199 GLU B CA 1
ATOM 4567 C C . GLU B 1 200 ? -24.470 37.363 42.799 1.00 18.80 199 GLU B C 1
ATOM 4568 O O . GLU B 1 200 ? -23.814 38.379 42.737 1.00 18.91 199 GLU B O 1
ATOM 4574 N N . GLY B 1 201 ? -23.966 36.175 43.085 1.00 18.40 200 GLY B N 1
ATOM 4575 C CA . GLY B 1 201 ? -22.568 35.981 43.494 1.00 17.58 200 GLY B CA 1
ATOM 4576 C C . GLY B 1 201 ? -21.544 35.977 42.381 1.00 17.51 200 GLY B C 1
ATOM 4577 O O . GLY B 1 201 ? -21.881 36.037 41.199 1.00 17.21 200 GLY B O 1
ATOM 4578 N N . GLY B 1 202 ? -20.271 35.868 42.765 1.00 16.35 201 GLY B N 1
ATOM 4579 C CA . GLY B 1 202 ? -19.203 35.943 41.791 1.00 15.54 201 GLY B CA 1
ATOM 4580 C C . GLY B 1 202 ? -17.868 35.994 42.499 1.00 15.06 201 GLY B C 1
ATOM 4581 O O . GLY B 1 202 ? -17.768 35.694 43.708 1.00 14.78 201 GLY B O 1
ATOM 4582 N N . HIS B 1 203 ? -16.866 36.373 41.718 1.00 14.80 202 HIS B N 1
ATOM 4583 C CA . HIS B 1 203 ? -15.484 36.411 42.189 1.00 15.89 202 HIS B CA 1
ATOM 4584 C C . HIS B 1 203 ? -15.278 37.754 42.877 1.00 16.05 202 HIS B C 1
ATOM 4585 O O . HIS B 1 203 ? -15.740 38.786 42.385 1.00 17.51 202 HIS B O 1
ATOM 4592 N N . GLY B 1 204 ? -14.518 37.756 43.972 1.00 16.16 203 GLY B N 1
ATOM 4593 C CA . GLY B 1 204 ? -14.276 39.032 44.696 1.00 15.17 203 GLY B CA 1
ATOM 4594 C C . GLY B 1 204 ? -13.607 40.138 43.889 1.00 15.51 203 GLY B C 1
ATOM 4595 O O . GLY B 1 204 ? -13.744 41.316 44.205 1.00 15.65 203 GLY B O 1
ATOM 4596 N N . SER B 1 205 ? -12.841 39.779 42.875 1.00 14.97 204 SER B N 1
ATOM 4597 C CA . SER B 1 205 ? -12.135 40.767 42.049 1.00 15.17 204 SER B CA 1
ATOM 4598 C C . SER B 1 205 ? -12.978 41.326 40.872 1.00 15.67 204 SER B C 1
ATOM 4599 O O . SER B 1 205 ? -12.509 42.217 40.151 1.00 16.51 204 SER B O 1
ATOM 4602 N N . ARG B 1 206 ? -14.198 40.794 40.687 1.00 15.22 205 ARG B N 1
ATOM 4603 C CA . ARG B 1 206 ? -15.075 41.184 39.583 1.00 17.11 205 ARG B CA 1
ATOM 4604 C C . ARG B 1 206 ? -16.450 41.568 40.104 1.00 16.31 205 ARG B C 1
ATOM 4605 O O . ARG B 1 206 ? -17.451 40.936 39.763 1.00 16.56 205 ARG B O 1
ATOM 4613 N N . PRO B 1 207 ? -16.502 42.609 40.965 1.00 16.65 206 PRO B N 1
ATOM 4614 C CA . PRO B 1 207 ? -17.766 43.006 41.587 1.00 16.39 206 PRO B CA 1
ATOM 4615 C C . PRO B 1 207 ? -18.824 43.456 40.563 1.00 16.30 206 PRO B C 1
ATOM 4616 O O . PRO B 1 207 ? -20.050 43.366 40.824 1.00 16.28 206 PRO B O 1
ATOM 4620 N N . HIS B 1 208 ? -18.356 43.974 39.444 1.00 15.56 207 HIS B N 1
ATOM 4621 C CA . HIS B 1 208 ? -19.251 44.524 38.429 1.00 16.91 207 HIS B CA 1
ATOM 4622 C C . HIS B 1 208 ? -20.092 43.422 37.768 1.00 17.63 207 HIS B C 1
ATOM 4623 O O . HIS B 1 208 ? -21.091 43.714 37.101 1.00 16.62 207 HIS B O 1
ATOM 4630 N N . LEU B 1 209 ? -19.701 42.164 37.953 1.00 16.98 208 LEU B N 1
ATOM 4631 C CA . LEU B 1 209 ? -20.426 41.029 37.355 1.00 17.48 208 LEU B CA 1
ATOM 4632 C C . LEU B 1 209 ? -21.337 40.376 38.387 1.00 17.44 208 LEU B C 1
ATOM 4633 O O . LEU B 1 209 ? -21.888 39.316 38.144 1.00 18.56 208 LEU B O 1
ATOM 4638 N N . THR B 1 210 ? -21.514 41.060 39.532 1.00 16.86 209 THR B N 1
ATOM 4639 C CA . THR B 1 210 ? -22.307 40.569 40.669 1.00 15.99 209 THR B CA 1
ATOM 4640 C C . THR B 1 210 ? -23.350 41.599 41.083 1.00 16.89 209 THR B C 1
ATOM 4641 O O . THR B 1 210 ? -23.346 42.749 40.608 1.00 17.52 209 THR B O 1
ATOM 4645 N N . LYS B 1 211 ? -24.259 41.170 41.943 1.00 16.85 210 LYS B N 1
ATOM 4646 C CA . LYS B 1 211 ? -25.069 42.082 42.739 1.00 17.20 210 LYS B CA 1
ATOM 4647 C C . LYS B 1 211 ? -24.786 41.688 44.188 1.00 16.11 210 LYS B C 1
ATOM 4648 O O . LYS B 1 211 ? -25.218 40.655 44.654 1.00 17.13 210 LYS B O 1
ATOM 4654 N N . ASP B 1 212 ? -23.995 42.526 44.862 1.00 17.67 211 ASP B N 1
ATOM 4655 C CA . ASP B 1 212 ? -23.293 42.130 46.109 1.00 16.93 211 ASP B CA 1
ATOM 4656 C C . ASP B 1 212 ? -24.229 42.317 47.312 1.00 16.97 211 ASP B C 1
ATOM 4657 O O . ASP B 1 212 ? -24.559 43.456 47.683 1.00 16.82 211 ASP B O 1
ATOM 4662 N N . PRO B 1 213 ? -24.727 41.195 47.872 1.00 15.36 212 PRO B N 1
ATOM 4663 C CA . PRO B 1 213 ? -25.777 41.280 48.917 1.00 16.04 212 PRO B CA 1
ATOM 4664 C C . PRO B 1 213 ? -25.212 41.693 50.277 1.00 14.77 212 PRO B C 1
ATOM 4665 O O . PRO B 1 213 ? -25.972 42.094 51.142 1.00 14.60 212 PRO B O 1
ATOM 4669 N N . ILE B 1 214 ? -23.902 41.567 50.453 1.00 14.92 213 ILE B N 1
ATOM 4670 C CA . ILE B 1 214 ? -23.287 42.077 51.708 1.00 15.17 213 ILE B CA 1
ATOM 4671 C C . ILE B 1 214 ? -23.340 43.603 51.790 1.00 14.79 213 ILE B C 1
ATOM 4672 O O . ILE B 1 214 ? -23.681 44.157 52.830 1.00 14.14 213 ILE B O 1
ATOM 4677 N N . VAL B 1 215 ? -22.997 44.288 50.706 1.00 13.70 214 VAL B N 1
ATOM 4678 C CA . VAL B 1 215 ? -23.043 45.754 50.693 1.00 14.56 214 VAL B CA 1
ATOM 4679 C C . VAL B 1 215 ? -24.516 46.222 50.831 1.00 14.35 214 VAL B C 1
ATOM 4680 O O . VAL B 1 215 ? -24.826 47.160 51.566 1.00 13.40 214 VAL B O 1
ATOM 4684 N N . VAL B 1 216 ? -25.415 45.488 50.187 1.00 14.83 215 VAL B N 1
ATOM 4685 C CA . VAL B 1 216 ? -26.848 45.802 50.343 1.00 15.17 215 VAL B CA 1
ATOM 4686 C C . VAL B 1 216 ? -27.319 45.565 51.783 1.00 14.86 215 VAL B C 1
ATOM 4687 O O . VAL B 1 216 ? -28.026 46.394 52.333 1.00 14.82 215 VAL B O 1
ATOM 4691 N N . ALA B 1 217 ? -26.911 44.451 52.398 1.00 14.82 216 ALA B N 1
ATOM 4692 C CA . ALA B 1 217 ? -27.330 44.140 53.758 1.00 14.37 216 ALA B CA 1
ATOM 4693 C C . ALA B 1 217 ? -26.820 45.256 54.710 1.00 13.90 216 ALA B C 1
ATOM 4694 O O . ALA B 1 217 ? -27.538 45.687 55.602 1.00 14.11 216 ALA B O 1
ATOM 4696 N N . ALA B 1 218 ? -25.580 45.701 54.483 1.00 14.62 217 ALA B N 1
ATOM 4697 C CA . ALA B 1 218 ? -24.972 46.777 55.272 1.00 13.96 217 ALA B CA 1
ATOM 4698 C C . ALA B 1 218 ? -25.793 48.060 55.144 1.00 15.24 217 ALA B C 1
ATOM 4699 O O . ALA B 1 218 ? -26.099 48.708 56.156 1.00 14.96 217 ALA B O 1
ATOM 4701 N N . SER B 1 219 ? -26.162 48.392 53.906 1.00 15.01 218 SER B N 1
ATOM 4702 C CA . SER B 1 219 ? -26.999 49.539 53.602 1.00 16.59 218 SER B CA 1
ATOM 4703 C C . SER B 1 219 ? -28.342 49.451 54.340 1.00 14.80 218 SER B C 1
ATOM 4704 O O . SER B 1 219 ? -28.790 50.443 54.936 1.00 13.80 218 SER B O 1
ATOM 4707 N N . ILE B 1 220 ? -28.953 48.270 54.309 1.00 13.61 219 ILE B N 1
ATOM 4708 C CA . ILE B 1 220 ? -30.227 48.027 54.990 1.00 13.30 219 ILE B CA 1
ATOM 4709 C C . ILE B 1 220 ? -30.088 48.230 56.491 1.00 13.84 219 ILE B C 1
ATOM 4710 O O . ILE B 1 220 ? -30.861 48.964 57.087 1.00 13.64 219 ILE B O 1
ATOM 4715 N N . ILE B 1 221 ? -29.069 47.646 57.115 1.00 12.87 220 ILE B N 1
ATOM 4716 C CA . ILE B 1 221 ? -28.965 47.771 58.564 1.00 13.39 220 ILE B CA 1
ATOM 4717 C C . ILE B 1 221 ? -28.865 49.248 58.965 1.00 12.55 220 ILE B C 1
ATOM 4718 O O . ILE B 1 221 ? -29.513 49.705 59.928 1.00 12.98 220 ILE B O 1
ATOM 4723 N N . THR B 1 222 ? -28.039 49.998 58.228 1.00 13.12 221 THR B N 1
ATOM 4724 C CA . THR B 1 222 ? -27.858 51.426 58.468 1.00 14.72 221 THR B CA 1
ATOM 4725 C C . THR B 1 222 ? -29.186 52.176 58.299 1.00 14.56 221 THR B C 1
ATOM 4726 O O . THR B 1 222 ? -29.610 52.953 59.156 1.00 14.24 221 THR B O 1
ATOM 4730 N N . LYS B 1 223 ? -29.838 51.946 57.164 1.00 14.15 222 LYS B N 1
ATOM 4731 C CA . LYS B 1 223 ? -31.093 52.666 56.884 1.00 14.54 222 LYS B CA 1
ATOM 4732 C C . LYS B 1 223 ? -32.220 52.390 57.877 1.00 14.20 222 LYS B C 1
ATOM 4733 O O . LYS B 1 223 ? -33.032 53.300 58.165 1.00 13.66 222 LYS B O 1
ATOM 4739 N N . LEU B 1 224 ? -32.278 51.139 58.386 1.00 13.47 223 LEU B N 1
ATOM 4740 C CA . LEU B 1 224 ? -33.281 50.712 59.367 1.00 13.02 223 LEU B CA 1
ATOM 4741 C C . LEU B 1 224 ? -33.227 51.574 60.632 1.00 12.18 223 LEU B C 1
ATOM 4742 O O . LEU B 1 224 ? -34.237 51.782 61.287 1.00 12.97 223 LEU B O 1
ATOM 4747 N N . GLN B 1 225 ? -32.041 52.121 60.946 1.00 11.88 224 GLN B N 1
ATOM 4748 C CA . GLN B 1 225 ? -31.924 53.046 62.105 1.00 12.20 224 GLN B CA 1
ATOM 4749 C C . GLN B 1 225 ? -32.837 54.287 62.057 1.00 12.60 224 GLN B C 1
ATOM 4750 O O . GLN B 1 225 ? -33.232 54.836 63.097 1.00 14.06 224 GLN B O 1
ATOM 4756 N N . THR B 1 226 ? -33.189 54.724 60.847 1.00 13.42 225 THR B N 1
ATOM 4757 C CA . THR B 1 226 ? -34.035 55.890 60.660 1.00 13.71 225 THR B CA 1
ATOM 4758 C C . THR B 1 226 ? -35.520 55.641 61.007 1.00 12.80 225 THR B C 1
ATOM 4759 O O . THR B 1 226 ? -36.260 56.607 61.199 1.00 13.17 225 THR B O 1
ATOM 4763 N N . ILE B 1 227 ? -35.941 54.366 61.147 1.00 12.98 226 ILE B N 1
ATOM 4764 C CA . ILE B 1 227 ? -37.298 54.132 61.668 1.00 14.31 226 ILE B CA 1
ATOM 4765 C C . ILE B 1 227 ? -37.463 54.742 63.072 1.00 14.74 226 ILE B C 1
ATOM 4766 O O . ILE B 1 227 ? -38.320 55.599 63.302 1.00 15.20 226 ILE B O 1
ATOM 4771 N N . VAL B 1 228 ? -36.597 54.325 64.001 1.00 14.60 227 VAL B N 1
ATOM 4772 C CA . VAL B 1 228 ? -36.620 54.865 65.347 1.00 14.40 227 VAL B CA 1
ATOM 4773 C C . VAL B 1 228 ? -36.141 56.324 65.405 1.00 14.43 227 VAL B C 1
ATOM 4774 O O . VAL B 1 228 ? -36.715 57.115 66.118 1.00 14.77 227 VAL B O 1
ATOM 4778 N N . SER B 1 229 ? -35.072 56.661 64.679 1.00 13.48 228 SER B N 1
ATOM 4779 C CA . SER B 1 229 ? -34.475 57.979 64.785 1.00 14.65 228 SER B CA 1
ATOM 4780 C C . SER B 1 229 ? -35.264 59.115 64.092 1.00 13.85 228 SER B C 1
ATOM 4781 O O . SER B 1 229 ? -35.064 60.286 64.408 1.00 14.78 228 SER B O 1
ATOM 4784 N N . ARG B 1 230 ? -36.135 58.775 63.131 1.00 13.27 229 ARG B N 1
ATOM 4785 C CA . ARG B 1 230 ? -36.797 59.826 62.307 1.00 13.67 229 ARG B CA 1
ATOM 4786 C C . ARG B 1 230 ? -38.291 59.586 62.124 1.00 14.46 229 ARG B C 1
ATOM 4787 O O . ARG B 1 230 ? -39.058 60.566 61.957 1.00 15.16 229 ARG B O 1
ATOM 4795 N N . GLU B 1 231 ? -38.707 58.320 62.086 1.00 15.65 230 GLU B N 1
ATOM 4796 C CA . GLU B 1 231 ? -40.103 57.996 61.664 1.00 16.05 230 GLU B CA 1
ATOM 4797 C C . GLU B 1 231 ? -41.087 57.838 62.816 1.00 16.83 230 GLU B C 1
ATOM 4798 O O . GLU B 1 231 ? -42.289 57.926 62.597 1.00 18.24 230 GLU B O 1
ATOM 4804 N N . VAL B 1 232 ? -40.592 57.593 64.029 1.00 15.51 231 VAL B N 1
ATOM 4805 C CA . VAL B 1 232 ? -41.420 57.412 65.214 1.00 15.95 231 VAL B CA 1
ATOM 4806 C C . VAL B 1 232 ? -41.449 58.635 66.123 1.00 15.71 231 VAL B C 1
ATOM 4807 O O . VAL B 1 232 ? -40.405 59.248 66.367 1.00 15.32 231 VAL B O 1
ATOM 4811 N N . ASP B 1 233 ? -42.640 58.974 66.640 1.00 14.93 232 ASP B N 1
ATOM 4812 C CA . ASP B 1 233 ? -42.779 60.045 67.617 1.00 16.34 232 ASP B CA 1
ATOM 4813 C C . ASP B 1 233 ? -41.683 59.864 68.716 1.00 15.87 232 ASP B C 1
ATOM 4814 O O . ASP B 1 233 ? -41.568 58.800 69.312 1.00 16.41 232 ASP B O 1
ATOM 4819 N N . PRO B 1 234 ? -40.859 60.908 68.959 1.00 16.78 233 PRO B N 1
ATOM 4820 C CA . PRO B 1 234 ? -39.852 60.793 70.030 1.00 16.79 233 PRO B CA 1
ATOM 4821 C C . PRO B 1 234 ? -40.418 60.384 71.377 1.00 18.25 233 PRO B C 1
ATOM 4822 O O . PRO B 1 234 ? -39.694 59.807 72.217 1.00 18.02 233 PRO B O 1
ATOM 4826 N N . ASN B 1 235 ? -41.684 60.710 71.629 1.00 17.57 234 ASN B N 1
ATOM 4827 C CA . ASN B 1 235 ? -42.297 60.343 72.898 1.00 19.93 234 ASN B CA 1
ATOM 4828 C C . ASN B 1 235 ? -42.782 58.901 72.999 1.00 20.33 234 ASN B C 1
ATOM 4829 O O . ASN B 1 235 ? -43.152 58.472 74.082 1.00 21.36 234 ASN B O 1
ATOM 4834 N N . GLU B 1 236 ? -42.791 58.190 71.882 1.00 20.27 235 GLU B N 1
ATOM 4835 C CA . GLU B 1 236 ? -43.237 56.805 71.851 1.00 20.90 235 GLU B CA 1
ATOM 4836 C C . GLU B 1 236 ? -42.075 55.881 72.221 1.00 21.07 235 GLU B C 1
ATOM 4837 O O . GLU B 1 236 ? -40.958 56.374 72.500 1.00 21.80 235 GLU B O 1
ATOM 4843 N N . VAL B 1 237 ? -42.335 54.573 72.284 1.00 20.12 236 VAL B N 1
ATOM 4844 C CA . VAL B 1 237 ? -41.281 53.603 72.530 1.00 19.23 236 VAL B CA 1
ATOM 4845 C C . VAL B 1 237 ? -41.201 52.737 71.283 1.00 18.58 236 VAL B C 1
ATOM 4846 O O . VAL B 1 237 ? -42.198 52.148 70.870 1.00 18.19 236 VAL B O 1
ATOM 4850 N N . ALA B 1 238 ? -40.027 52.683 70.663 1.00 15.98 237 ALA B N 1
ATOM 4851 C CA . ALA B 1 238 ? -39.848 51.808 69.525 1.00 15.12 237 ALA B CA 1
ATOM 4852 C C . ALA B 1 238 ? -38.390 51.313 69.455 1.00 15.78 237 ALA B C 1
ATOM 4853 O O . ALA B 1 238 ? -37.476 52.041 69.849 1.00 16.11 237 ALA B O 1
ATOM 4855 N N . VAL B 1 239 ? -38.202 50.083 68.985 1.00 15.27 238 VAL B N 1
ATOM 4856 C CA . VAL B 1 239 ? -36.850 49.504 68.804 1.00 15.89 238 VAL B CA 1
ATOM 4857 C C . VAL B 1 239 ? -36.799 48.721 67.499 1.00 15.00 238 VAL B C 1
ATOM 4858 O O . VAL B 1 239 ? -37.784 48.063 67.123 1.00 16.16 238 VAL B O 1
ATOM 4862 N N . VAL B 1 240 ? -35.690 48.821 66.773 1.00 14.57 239 VAL B N 1
ATOM 4863 C CA . VAL B 1 240 ? -35.452 47.882 65.700 1.00 14.99 239 VAL B CA 1
ATOM 4864 C C . VAL B 1 240 ? -34.058 47.346 65.915 1.00 16.04 239 VAL B C 1
ATOM 4865 O O . VAL B 1 240 ? -33.067 48.083 65.819 1.00 16.58 239 VAL B O 1
ATOM 4869 N N . THR B 1 241 ? -33.991 46.070 66.262 1.00 14.50 240 THR B N 1
ATOM 4870 C CA . THR B 1 241 ? -32.705 45.409 66.482 1.00 14.67 240 THR B CA 1
ATOM 4871 C C . THR B 1 241 ? -32.420 44.390 65.367 1.00 14.29 240 THR B C 1
ATOM 4872 O O . THR B 1 241 ? -33.281 43.568 65.030 1.00 13.42 240 THR B O 1
ATOM 4876 N N . VAL B 1 242 ? -31.225 44.459 64.785 1.00 13.53 241 VAL B N 1
ATOM 4877 C CA . VAL B 1 242 ? -30.746 43.382 63.898 1.00 14.42 241 VAL B CA 1
ATOM 4878 C C . VAL B 1 242 ? -29.826 42.520 64.769 1.00 14.77 241 VAL B C 1
ATOM 4879 O O . VAL B 1 242 ? -28.695 42.931 65.048 1.00 14.84 241 VAL B O 1
ATOM 4883 N N . GLY B 1 243 ? -30.346 41.380 65.239 1.00 14.69 242 GLY B N 1
ATOM 4884 C CA . GLY B 1 243 ? -29.657 40.536 66.222 1.00 15.29 242 GLY B CA 1
ATOM 4885 C C . GLY B 1 243 ? -28.741 39.506 65.588 1.00 15.99 242 GLY B C 1
ATOM 4886 O O . GLY B 1 243 ? -27.876 38.936 66.254 1.00 16.20 242 GLY B O 1
ATOM 4887 N N . SER B 1 244 ? -28.915 39.241 64.298 1.00 14.86 243 SER B N 1
ATOM 4888 C CA . SER B 1 244 ? -27.997 38.325 63.614 1.00 15.01 243 SER B CA 1
ATOM 4889 C C . SER B 1 244 ? -27.805 38.678 62.145 1.00 15.44 243 SER B C 1
ATOM 4890 O O . SER B 1 244 ? -28.687 39.281 61.534 1.00 13.90 243 SER B O 1
ATOM 4893 N N . ILE B 1 245 ? -26.653 38.299 61.601 1.00 15.16 244 ILE B N 1
ATOM 4894 C CA . ILE B 1 245 ? -26.365 38.482 60.169 1.00 16.77 244 ILE B CA 1
ATOM 4895 C C . ILE B 1 245 ? -25.467 37.335 59.723 1.00 17.23 244 ILE B C 1
ATOM 4896 O O . ILE B 1 245 ? -24.574 36.922 60.445 1.00 17.09 244 ILE B O 1
ATOM 4901 N N . GLU B 1 246 ? -25.761 36.758 58.562 1.00 16.89 245 GLU B N 1
ATOM 4902 C CA . GLU B 1 246 ? -24.910 35.715 58.036 1.00 18.53 245 GLU B CA 1
ATOM 4903 C C . GLU B 1 246 ? -24.964 35.744 56.537 1.00 17.15 245 GLU B C 1
ATOM 4904 O O . GLU B 1 246 ? -26.052 35.776 55.955 1.00 16.67 245 GLU B O 1
ATOM 4910 N N . GLY B 1 247 ? -23.793 35.748 55.901 1.00 16.27 246 GLY B N 1
ATOM 4911 C CA . GLY B 1 247 ? -23.705 35.522 54.452 1.00 16.65 246 GLY B CA 1
ATOM 4912 C C . GLY B 1 247 ? -22.274 35.259 54.045 1.00 17.14 246 GLY B C 1
ATOM 4913 O O . GLY B 1 247 ? -21.385 35.841 54.630 1.00 16.34 246 GLY B O 1
ATOM 4914 N N . GLY B 1 248 ? -22.084 34.371 53.068 1.00 16.30 247 GLY B N 1
ATOM 4915 C CA . GLY B 1 248 ? -20.780 34.123 52.456 1.00 16.48 247 GLY B CA 1
ATOM 4916 C C . GLY B 1 248 ? -19.922 33.214 53.331 1.00 16.83 247 GLY B C 1
ATOM 4917 O O . GLY B 1 248 ? -20.251 32.952 54.484 1.00 17.13 247 GLY B O 1
ATOM 4918 N N . LYS B 1 249 ? -18.848 32.695 52.755 1.00 17.29 248 LYS B N 1
ATOM 4919 C CA . LYS B 1 249 ? -17.903 31.906 53.515 1.00 19.37 248 LYS B CA 1
ATOM 4920 C C . LYS B 1 249 ? -16.479 32.354 53.139 1.00 20.20 248 LYS B C 1
ATOM 4921 O O . LYS B 1 249 ? -15.698 32.816 53.995 1.00 22.29 248 LYS B O 1
ATOM 4927 N N . SER B 1 250 ? -16.136 32.285 51.864 1.00 20.27 249 SER B N 1
ATOM 4928 C CA . SER B 1 250 ? -14.768 32.648 51.489 1.00 19.81 249 SER B CA 1
ATOM 4929 C C . SER B 1 250 ? -14.572 34.174 51.397 1.00 19.24 249 SER B C 1
ATOM 4930 O O . SER B 1 250 ? -15.440 34.915 50.921 1.00 18.32 249 SER B O 1
ATOM 4933 N N . THR B 1 251 ? -13.426 34.668 51.858 1.00 16.88 250 THR B N 1
ATOM 4934 C CA . THR B 1 251 ? -13.183 36.119 51.857 1.00 15.95 250 THR B CA 1
ATOM 4935 C C . THR B 1 251 ? -13.145 36.688 50.430 1.00 15.77 250 THR B C 1
ATOM 4936 O O . THR B 1 251 ? -13.501 37.852 50.215 1.00 15.85 250 THR B O 1
ATOM 4940 N N . ASN B 1 252 ? -12.734 35.850 49.468 1.00 16.56 251 ASN B N 1
ATOM 4941 C CA . ASN B 1 252 ? -12.488 36.273 48.081 1.00 16.80 251 ASN B CA 1
ATOM 4942 C C . ASN B 1 252 ? -13.640 35.955 47.122 1.00 17.51 251 ASN B C 1
ATOM 4943 O O . ASN B 1 252 ? -13.458 35.920 45.914 1.00 17.38 251 ASN B O 1
ATOM 4948 N N . SER B 1 253 ? -14.814 35.714 47.684 1.00 17.43 252 SER B N 1
ATOM 4949 C CA . SER B 1 253 ? -15.977 35.484 46.825 1.00 17.25 252 SER B CA 1
ATOM 4950 C C . SER B 1 253 ? -17.080 36.419 47.265 1.00 17.40 252 SER B C 1
ATOM 4951 O O . SER B 1 253 ? -17.118 36.802 48.428 1.00 17.11 252 SER B O 1
ATOM 4954 N N . ILE B 1 254 ? -17.991 36.731 46.338 1.00 15.28 253 ILE B N 1
ATOM 4955 C CA . ILE B 1 254 ? -19.153 37.539 46.630 1.00 16.08 253 ILE B CA 1
ATOM 4956 C C . ILE B 1 254 ? -20.290 36.512 46.667 1.00 16.13 253 ILE B C 1
ATOM 4957 O O . ILE B 1 254 ? -20.493 35.799 45.674 1.00 17.08 253 ILE B O 1
ATOM 4962 N N . PRO B 1 255 ? -21.005 36.416 47.801 1.00 16.55 254 PRO B N 1
ATOM 4963 C CA . PRO B 1 255 ? -22.021 35.385 47.988 1.00 16.74 254 PRO B CA 1
ATOM 4964 C C . PRO B 1 255 ? -23.366 35.739 47.322 1.00 16.63 254 PRO B C 1
ATOM 4965 O O . PRO B 1 255 ? -23.478 36.787 46.701 1.00 18.09 254 PRO B O 1
ATOM 4969 N N . TYR B 1 256 ? -24.317 34.813 47.405 1.00 17.24 255 TYR B N 1
ATOM 4970 C CA . TYR B 1 256 ? -25.655 35.019 46.812 1.00 18.25 255 TYR B CA 1
ATOM 4971 C C . TYR B 1 256 ? -26.709 35.529 47.786 1.00 19.61 255 TYR B C 1
ATOM 4972 O O . TYR B 1 256 ? -27.593 36.251 47.376 1.00 21.45 255 TYR B O 1
ATOM 4981 N N . THR B 1 257 ? -26.640 35.107 49.054 1.00 19.44 256 THR B N 1
ATOM 4982 C CA . THR B 1 257 ? -27.697 35.405 50.006 1.00 19.96 256 THR B CA 1
ATOM 4983 C C . THR B 1 257 ? -27.078 35.933 51.300 1.00 19.29 256 THR B C 1
ATOM 4984 O O . THR B 1 257 ? -26.024 35.463 51.742 1.00 18.83 256 THR B O 1
ATOM 4988 N N . VAL B 1 258 ? -27.742 36.911 51.894 1.00 17.55 257 VAL B N 1
ATOM 4989 C CA . VAL B 1 258 ? -27.405 37.314 53.234 1.00 17.59 257 VAL B CA 1
ATOM 4990 C C . VAL B 1 258 ? -28.708 37.266 54.032 1.00 17.54 257 VAL B C 1
ATOM 4991 O O . VAL B 1 258 ? -29.754 37.689 53.534 1.00 18.20 257 VAL B O 1
ATOM 4995 N N . THR B 1 259 ? -28.652 36.704 55.231 1.00 17.18 258 THR B N 1
ATOM 4996 C CA . THR B 1 259 ? -29.826 36.625 56.083 1.00 16.98 258 THR B CA 1
ATOM 4997 C C . THR B 1 259 ? -29.654 37.508 57.309 1.00 16.91 258 THR B C 1
ATOM 4998 O O . THR B 1 259 ? -28.626 37.421 58.009 1.00 16.70 258 THR B O 1
ATOM 5002 N N . LEU B 1 260 ? -30.664 38.343 57.547 1.00 15.99 259 LEU B N 1
ATOM 5003 C CA . LEU B 1 260 ? -30.761 39.221 58.704 1.00 16.72 259 LEU B CA 1
ATOM 5004 C C . LEU B 1 260 ? -31.789 38.674 59.690 1.00 16.74 259 LEU B C 1
ATOM 5005 O O . LEU B 1 260 ? -32.893 38.250 59.277 1.00 17.60 259 LEU B O 1
ATOM 5010 N N . GLY B 1 261 ? -31.427 38.627 60.981 1.00 15.60 260 GLY B N 1
ATOM 5011 C CA . GLY B 1 261 ? -32.394 38.303 62.042 1.00 14.44 260 GLY B CA 1
ATOM 5012 C C . GLY B 1 261 ? -32.837 39.610 62.675 1.00 15.41 260 GLY B C 1
ATOM 5013 O O . GLY B 1 261 ? -32.016 40.407 63.126 1.00 14.72 260 GLY B O 1
ATOM 5014 N N . VAL B 1 262 ? -34.140 39.879 62.658 1.00 13.74 261 VAL B N 1
ATOM 5015 C CA . VAL B 1 262 ? -34.617 41.203 63.028 1.00 14.19 261 VAL B CA 1
ATOM 5016 C C . VAL B 1 262 ? -35.720 41.116 64.095 1.00 15.19 261 VAL B C 1
ATOM 5017 O O . VAL B 1 262 ? -36.596 40.240 64.035 1.00 15.35 261 VAL B O 1
ATOM 5021 N N . ASN B 1 263 ? -35.684 42.057 65.030 1.00 14.72 262 ASN B N 1
ATOM 5022 C CA . ASN B 1 263 ? -36.592 42.123 66.173 1.00 14.83 262 ASN B CA 1
ATOM 5023 C C . ASN B 1 263 ? -37.104 43.567 66.280 1.00 14.76 262 ASN B C 1
ATOM 5024 O O . ASN B 1 263 ? -36.331 44.516 66.130 1.00 15.28 262 ASN B O 1
ATOM 5029 N N . THR B 1 264 ? -38.406 43.736 66.531 1.00 14.99 263 THR B N 1
ATOM 5030 C CA . THR B 1 264 ? -39.012 45.069 66.647 1.00 14.38 263 THR B CA 1
ATOM 5031 C C . THR B 1 264 ? -39.698 45.145 68.009 1.00 14.68 263 THR B C 1
ATOM 5032 O O . THR B 1 264 ? -40.092 44.121 68.583 1.00 14.68 263 THR B O 1
ATOM 5036 N N . ARG B 1 265 ? -39.805 46.347 68.532 1.00 14.86 264 ARG B N 1
ATOM 5037 C CA . ARG B 1 265 ? -40.594 46.629 69.740 1.00 15.54 264 ARG B CA 1
ATOM 5038 C C . ARG B 1 265 ? -41.369 47.899 69.442 1.00 15.80 264 ARG B C 1
ATOM 5039 O O . ARG B 1 265 ? -40.869 48.786 68.754 1.00 15.81 264 ARG B O 1
ATOM 5047 N N . ALA B 1 266 ? -42.588 47.989 69.983 1.00 15.88 265 ALA B N 1
ATOM 5048 C CA . ALA B 1 266 ? -43.399 49.217 69.888 1.00 16.34 265 ALA B CA 1
ATOM 5049 C C . ALA B 1 266 ? -44.395 49.252 71.043 1.00 17.92 265 ALA B C 1
ATOM 5050 O O . ALA B 1 266 ? -44.780 48.188 71.574 1.00 17.14 265 ALA B O 1
ATOM 5052 N N . SER B 1 267 ? -44.795 50.463 71.454 1.00 19.02 266 SER B N 1
ATOM 5053 C CA . SER B 1 267 ? -45.650 50.607 72.629 1.00 21.29 266 SER B CA 1
ATOM 5054 C C . SER B 1 267 ? -47.060 50.004 72.436 1.00 22.82 266 SER B C 1
ATOM 5055 O O . SER B 1 267 ? -47.729 49.643 73.418 1.00 22.64 266 SER B O 1
ATOM 5058 N N . ASN B 1 268 ? -47.494 49.908 71.178 1.00 21.63 267 ASN B N 1
ATOM 5059 C CA . ASN B 1 268 ? -48.815 49.366 70.850 1.00 22.65 267 ASN B CA 1
ATOM 5060 C C . ASN B 1 268 ? -48.868 48.647 69.494 1.00 22.88 267 ASN B C 1
ATOM 5061 O O . ASN B 1 268 ? -47.914 48.691 68.712 1.00 22.08 267 ASN B O 1
ATOM 5066 N N . ASP B 1 269 ? -50.003 48.009 69.201 1.00 23.09 268 ASP B N 1
ATOM 5067 C CA . ASP B 1 269 ? -50.171 47.243 67.943 1.00 24.33 268 ASP B CA 1
ATOM 5068 C C . ASP B 1 269 ? -50.062 48.066 66.660 1.00 23.69 268 ASP B C 1
ATOM 5069 O O . ASP B 1 269 ? -49.470 47.604 65.676 1.00 22.55 268 ASP B O 1
ATOM 5074 N N . GLU B 1 270 ? -50.649 49.270 66.665 1.00 22.74 269 GLU B N 1
ATOM 5075 C CA . GLU B 1 270 ? -50.612 50.137 65.490 1.00 23.70 269 GLU B CA 1
ATOM 5076 C C . GLU B 1 270 ? -49.165 50.532 65.162 1.00 20.78 269 GLU B C 1
ATOM 5077 O O . GLU B 1 270 ? -48.713 50.438 64.028 1.00 19.04 269 GLU B O 1
ATOM 5083 N N . LEU B 1 271 ? -48.438 50.955 66.181 1.00 18.68 270 LEU B N 1
ATOM 5084 C CA . LEU B 1 271 ? -47.024 51.315 65.959 1.00 18.11 270 LEU B CA 1
ATOM 5085 C C . LEU B 1 271 ? -46.178 50.089 65.590 1.00 17.25 270 LEU B C 1
ATOM 5086 O O . LEU B 1 271 ? -45.234 50.212 64.803 1.00 15.10 270 LEU B O 1
ATOM 5091 N N . SER B 1 272 ? -46.456 48.935 66.210 1.00 15.75 271 SER B N 1
ATOM 5092 C CA . SER B 1 272 ? -45.795 47.688 65.830 1.00 15.85 271 SER B CA 1
ATOM 5093 C C . SER B 1 272 ? -45.949 47.373 64.329 1.00 16.59 271 SER B C 1
ATOM 5094 O O . SER B 1 272 ? -44.984 47.093 63.629 1.00 13.83 271 SER B O 1
ATOM 5097 N N . GLU B 1 273 ? -47.181 47.450 63.829 1.00 17.00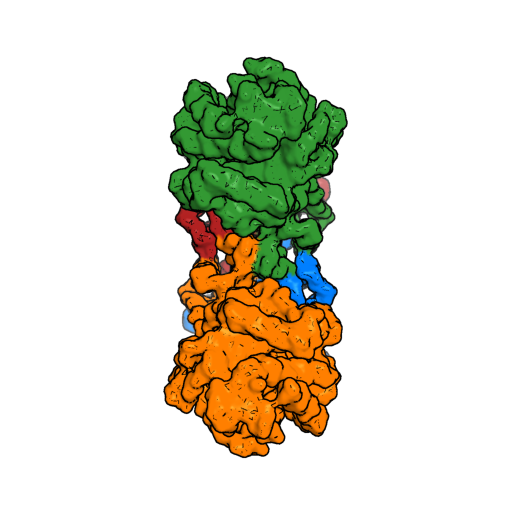 272 GLU B N 1
ATOM 5098 C CA . GLU B 1 273 ? -47.423 47.278 62.409 1.00 19.64 272 GLU B CA 1
ATOM 5099 C C . GLU B 1 273 ? -46.700 48.341 61.572 1.00 16.71 272 GLU B C 1
ATOM 5100 O O . GLU B 1 273 ? -46.158 48.020 60.545 1.00 16.02 272 GLU B O 1
ATOM 5106 N N . TYR B 1 274 ? -46.718 49.593 62.022 1.00 16.45 273 TYR B N 1
ATOM 5107 C CA . TYR B 1 274 ? -45.994 50.660 61.316 1.00 16.80 273 TYR B CA 1
ATOM 5108 C C . TYR B 1 274 ? -44.509 50.315 61.134 1.00 15.80 273 TYR B C 1
ATOM 5109 O O . TYR B 1 274 ? -43.961 50.430 60.036 1.00 15.13 273 TYR B O 1
ATOM 5118 N N . VAL B 1 275 ? -43.883 49.898 62.239 1.00 16.27 274 VAL B N 1
ATOM 5119 C CA . VAL B 1 275 ? -42.442 49.629 62.234 1.00 15.70 274 VAL B CA 1
ATOM 5120 C C . VAL B 1 275 ? -42.140 48.484 61.253 1.00 15.25 274 VAL B C 1
ATOM 5121 O O . VAL B 1 275 ? -41.222 48.542 60.439 1.00 14.77 274 VAL B O 1
ATOM 5125 N N . GLN B 1 276 ? -42.918 47.413 61.350 1.00 14.07 275 GLN B N 1
ATOM 5126 C CA . GLN B 1 276 ? -42.695 46.285 60.476 1.00 15.53 275 GLN B CA 1
ATOM 5127 C C . GLN B 1 276 ? -42.913 46.660 58.999 1.00 15.28 275 GLN B C 1
ATOM 5128 O O . GLN B 1 276 ? -42.190 46.192 58.137 1.00 15.94 275 GLN B O 1
ATOM 5134 N N . ASN B 1 277 ? -43.944 47.465 58.713 1.00 15.64 276 ASN B N 1
ATOM 5135 C CA . ASN B 1 277 ? -44.148 47.927 57.330 1.00 16.18 276 ASN B CA 1
ATOM 5136 C C . ASN B 1 277 ? -43.007 48.817 56.828 1.00 15.12 276 ASN B C 1
ATOM 5137 O O . ASN B 1 277 ? -42.606 48.733 55.655 1.00 16.02 276 ASN B O 1
ATOM 5142 N N . ALA B 1 278 ? -42.456 49.623 57.737 1.00 14.89 277 ALA B N 1
ATOM 5143 C CA . ALA B 1 278 ? -41.325 50.480 57.420 1.00 14.34 277 ALA B CA 1
ATOM 5144 C C . ALA B 1 278 ? -40.083 49.645 57.075 1.00 13.50 277 ALA B C 1
ATOM 5145 O O . ALA B 1 278 ? -39.315 49.985 56.161 1.00 12.31 277 ALA B O 1
ATOM 5147 N N . ILE B 1 279 ? -39.858 48.574 57.839 1.00 13.46 278 ILE B N 1
ATOM 5148 C CA . ILE B 1 279 ? -38.775 47.627 57.552 1.00 13.55 278 ILE B CA 1
ATOM 5149 C C . ILE B 1 279 ? -38.879 47.044 56.153 1.00 14.48 278 ILE B C 1
ATOM 5150 O O . ILE B 1 279 ? -37.929 47.063 55.397 1.00 13.32 278 ILE B O 1
ATOM 5155 N N . LYS B 1 280 ? -40.074 46.574 55.790 1.00 14.29 279 LYS B N 1
ATOM 5156 C CA . LYS B 1 280 ? -40.331 46.043 54.457 1.00 17.07 279 LYS B CA 1
ATOM 5157 C C . LYS B 1 280 ? -40.046 47.065 53.372 1.00 15.68 279 LYS B C 1
ATOM 5158 O O . LYS B 1 280 ? -39.389 46.741 52.385 1.00 16.29 279 LYS B O 1
ATOM 5164 N N . ARG B 1 281 ? -40.518 48.286 53.555 1.00 15.31 280 ARG B N 1
ATOM 5165 C CA . ARG B 1 281 ? -40.366 49.358 52.573 1.00 15.88 280 ARG B CA 1
ATOM 5166 C C . ARG B 1 281 ? -38.874 49.647 52.365 1.00 14.63 280 ARG B C 1
ATOM 5167 O O . ARG B 1 281 ? -38.425 49.811 51.241 1.00 13.29 280 ARG B O 1
ATOM 5175 N N . ILE B 1 282 ? -38.119 49.688 53.476 1.00 12.92 281 ILE B N 1
ATOM 5176 C CA . ILE B 1 282 ? -36.672 49.990 53.401 1.00 13.51 281 ILE B CA 1
ATOM 5177 C C . ILE B 1 282 ? -35.931 48.843 52.704 1.00 13.40 281 ILE B C 1
ATOM 5178 O O . ILE B 1 282 ? -35.091 49.082 51.831 1.00 14.25 281 ILE B O 1
ATOM 5183 N N . VAL B 1 283 ? -36.202 47.603 53.125 1.00 12.89 282 VAL B N 1
ATOM 5184 C CA . VAL B 1 283 ? -35.540 46.420 52.528 1.00 13.75 282 VAL B CA 1
ATOM 5185 C C . VAL B 1 283 ? -35.785 46.375 51.003 1.00 13.54 282 VAL B C 1
ATOM 5186 O O . VAL B 1 283 ? -34.873 46.235 50.212 1.00 13.99 282 VAL B O 1
ATOM 5190 N N . ILE B 1 284 ? -37.043 46.518 50.612 1.00 13.98 283 ILE B N 1
ATOM 5191 C CA . ILE B 1 284 ? -37.383 46.537 49.171 1.00 15.09 283 ILE B CA 1
ATOM 5192 C C . ILE B 1 284 ? -36.682 47.651 48.396 1.00 14.31 283 ILE B C 1
ATOM 5193 O O . ILE B 1 284 ? -36.126 47.397 47.336 1.00 16.42 283 ILE B O 1
ATOM 5198 N N . ALA B 1 285 ? -36.703 48.876 48.913 1.00 15.23 284 ALA B N 1
ATOM 5199 C CA . ALA B 1 285 ? -36.063 50.015 48.247 1.00 15.16 284 ALA B CA 1
ATOM 5200 C C . ALA B 1 285 ? -34.547 49.834 48.160 1.00 16.16 284 ALA B C 1
ATOM 5201 O O . ALA B 1 285 ? -33.926 50.173 47.163 1.00 16.26 284 ALA B O 1
ATOM 5203 N N . GLU B 1 286 ? -33.940 49.282 49.204 1.00 16.25 285 GLU B N 1
ATOM 5204 C CA . GLU B 1 286 ? -32.466 49.137 49.185 1.00 17.11 285 GLU B CA 1
ATOM 5205 C C . GLU B 1 286 ? -32.012 48.099 48.160 1.00 16.97 285 GLU B C 1
ATOM 5206 O O . GLU B 1 286 ? -30.944 48.236 47.550 1.00 18.37 285 GLU B O 1
ATOM 5212 N N . CYS B 1 287 ? -32.810 47.046 47.990 1.00 16.84 286 CYS B N 1
ATOM 5213 C CA . CYS B 1 287 ? -32.539 46.041 46.967 1.00 17.23 286 CYS B CA 1
ATOM 5214 C C . CYS B 1 287 ? -32.716 46.674 45.584 1.00 16.98 286 CYS B C 1
ATOM 5215 O O . CYS B 1 287 ? -31.887 46.475 44.688 1.00 17.45 286 CYS B O 1
ATOM 5218 N N . GLN B 1 288 ? -33.761 47.496 45.445 1.00 16.79 287 GLN B N 1
ATOM 5219 C CA . GLN B 1 288 ? -34.013 48.222 44.206 1.00 17.80 287 GLN B CA 1
ATOM 5220 C C . GLN B 1 288 ? -32.879 49.218 43.910 1.00 17.13 287 GLN B C 1
ATOM 5221 O O . GLN B 1 288 ? -32.451 49.347 42.759 1.00 17.80 287 GLN B O 1
ATOM 5227 N N . ALA B 1 289 ? -32.373 49.883 44.955 1.00 16.71 288 ALA B N 1
ATOM 5228 C CA . ALA B 1 289 ? -31.259 50.811 44.798 1.00 17.00 288 ALA B CA 1
ATOM 5229 C C . ALA B 1 289 ? -30.034 50.117 44.170 1.00 17.07 288 ALA B C 1
ATOM 5230 O O . ALA B 1 289 ? -29.307 50.718 43.359 1.00 18.13 288 ALA B O 1
ATOM 5232 N N . ALA B 1 290 ? -29.823 48.852 44.520 1.00 17.57 289 ALA B N 1
ATOM 5233 C CA . ALA B 1 290 ? -28.689 48.102 44.036 1.00 19.06 289 ALA B CA 1
ATOM 5234 C C . ALA B 1 290 ? -28.966 47.436 42.696 1.00 20.57 289 ALA B C 1
ATOM 5235 O O . ALA B 1 290 ? -28.072 46.831 42.097 1.00 21.30 289 ALA B O 1
ATOM 5237 N N . GLY B 1 291 ? -30.198 47.567 42.207 1.00 20.56 290 GLY B N 1
ATOM 5238 C CA . GLY B 1 291 ? -30.557 46.890 40.948 1.00 23.32 290 GLY B CA 1
ATOM 5239 C C . GLY B 1 291 ? -30.748 45.387 41.091 1.00 24.67 290 GLY B C 1
ATOM 5240 O O . GLY B 1 291 ? -30.679 44.653 40.094 1.00 25.78 290 GLY B O 1
ATOM 5241 N N . ILE B 1 292 ? -30.986 44.908 42.309 1.00 24.98 291 ILE B N 1
ATOM 5242 C CA . ILE B 1 292 ? -31.204 43.475 42.533 1.00 26.08 291 ILE B CA 1
ATOM 5243 C C . ILE B 1 292 ? -32.550 43.070 41.913 1.00 27.06 291 ILE B C 1
ATOM 5244 O O . ILE B 1 292 ? -33.561 43.728 42.145 1.00 26.39 291 ILE B O 1
ATOM 5249 N N . GLU B 1 293 ? -32.536 42.003 41.116 1.00 29.36 292 GLU B N 1
ATOM 5250 C CA . GLU B 1 293 ? -33.754 41.531 40.461 1.00 31.23 292 GLU B CA 1
ATOM 5251 C C . GLU B 1 293 ? -34.666 40.714 41.369 1.00 29.80 292 GLU B C 1
ATOM 5252 O O . GLU B 1 293 ? -35.864 40.964 41.401 1.00 30.15 292 GLU B O 1
ATOM 5258 N N . GLN B 1 294 ? -34.109 39.754 42.100 1.00 28.49 293 GLN B N 1
ATOM 5259 C CA . GLN B 1 294 ? -34.909 38.906 42.976 1.00 27.97 293 GLN B CA 1
ATOM 5260 C C . GLN B 1 294 ? -35.469 39.682 44.182 1.00 26.73 293 GLN B C 1
ATOM 5261 O O . GLN B 1 294 ? -34.738 40.426 44.859 1.00 25.67 293 GLN B O 1
ATOM 5267 N N . GLU B 1 295 ? -36.754 39.489 44.463 1.00 24.35 294 GLU B N 1
ATOM 5268 C CA . GLU B 1 295 ? -37.383 40.130 45.614 1.00 24.44 294 GLU B CA 1
ATOM 5269 C C . GLU B 1 295 ? -36.768 39.593 46.915 1.00 21.61 294 GLU B C 1
ATOM 5270 O O . GLU B 1 295 ? -36.512 38.402 47.012 1.00 20.26 294 GLU B O 1
ATOM 5276 N N . PRO B 1 296 ? -36.558 40.477 47.921 1.00 21.22 295 PRO B N 1
ATOM 5277 C CA . PRO B 1 296 ? -36.140 39.971 49.232 1.00 19.92 295 PRO B CA 1
ATOM 5278 C C . PRO B 1 296 ? -37.278 39.170 49.844 1.00 19.96 295 PRO B C 1
ATOM 5279 O O . PRO B 1 296 ? -38.456 39.363 49.481 1.00 20.18 295 PRO B O 1
ATOM 5283 N N . GLU B 1 297 ? -36.935 38.296 50.765 1.00 19.84 296 GLU B N 1
ATOM 5284 C CA . GLU B 1 297 ? -37.912 37.442 51.430 1.00 20.45 296 GLU B CA 1
ATOM 5285 C C . GLU B 1 297 ? -38.016 37.768 52.895 1.00 20.26 296 GLU B C 1
ATOM 5286 O O . GLU B 1 297 ? -36.989 37.930 53.579 1.00 20.31 296 GLU B O 1
ATOM 5292 N N . PHE B 1 298 ? -39.252 37.863 53.373 1.00 18.87 297 PHE B N 1
ATOM 5293 C CA . PHE B 1 298 ? -39.546 38.185 54.760 1.00 17.84 297 PHE B CA 1
ATOM 5294 C C . PHE B 1 298 ? -40.154 36.944 55.387 1.00 18.96 297 PHE B C 1
ATOM 5295 O O . PHE B 1 298 ? -41.279 36.507 55.023 1.00 18.99 297 PHE B O 1
ATOM 5303 N N . GLU B 1 299 ? -39.416 36.379 56.331 1.00 17.09 298 GLU B N 1
ATOM 5304 C CA . GLU B 1 299 ? -39.790 35.128 56.949 1.00 19.30 298 GLU B CA 1
ATOM 5305 C C . GLU B 1 299 ? -40.269 35.396 58.380 1.00 18.78 298 GLU B C 1
ATOM 5306 O O . GLU B 1 299 ? -39.470 35.707 59.281 1.00 18.14 298 GLU B O 1
ATOM 5312 N N . TYR B 1 300 ? -41.576 35.293 58.592 1.00 17.80 299 TYR B N 1
ATOM 5313 C CA . TYR B 1 300 ? -42.161 35.581 59.882 1.00 18.07 299 TYR B CA 1
ATOM 5314 C C . TYR B 1 300 ? -41.808 34.526 60.918 1.00 17.96 299 TYR B C 1
ATOM 5315 O O . TYR B 1 300 ? -42.002 33.340 60.664 1.00 18.86 299 TYR B O 1
ATOM 5324 N N . LEU B 1 301 ? -41.299 34.951 62.079 1.00 16.12 300 LEU B N 1
ATOM 5325 C CA . LEU B 1 301 ? -41.017 34.010 63.151 1.00 16.57 300 LEU B CA 1
ATOM 5326 C C . LEU B 1 301 ? -42.064 34.041 64.266 1.00 16.13 300 LEU B C 1
ATOM 5327 O O . LEU B 1 301 ? -42.610 32.977 64.628 1.00 17.73 300 LEU B O 1
ATOM 5332 N N . ASP B 1 302 ? -42.352 35.219 64.826 1.00 16.10 301 ASP B N 1
ATOM 5333 C CA . ASP B 1 302 ? -43.282 35.327 65.960 1.00 16.56 301 ASP B CA 1
ATOM 5334 C C . ASP B 1 302 ? -43.672 36.801 66.133 1.00 16.01 301 ASP B C 1
ATOM 5335 O O . ASP B 1 302 ? -43.001 37.723 65.612 1.00 16.04 301 ASP B O 1
ATOM 5340 N N . SER B 1 303 ? -44.758 37.027 66.857 1.00 16.76 302 SER B N 1
ATOM 5341 C CA . SER B 1 303 ? -45.144 38.361 67.269 1.00 16.09 302 SER B CA 1
ATOM 5342 C C . SER B 1 303 ? -45.997 38.242 68.510 1.00 17.22 302 SER B C 1
ATOM 5343 O O . SER B 1 303 ? -46.607 37.172 68.787 1.00 17.91 302 SER B O 1
ATOM 5346 N N . VAL B 1 304 ? -46.006 39.315 69.294 1.00 15.54 303 VAL B N 1
ATOM 5347 C CA . VAL B 1 304 ? -46.793 39.379 70.531 1.00 16.86 303 VAL B CA 1
ATOM 5348 C C . VAL B 1 304 ? -47.303 40.796 70.737 1.00 16.96 303 VAL B C 1
ATOM 5349 O O . VAL B 1 304 ? -46.609 41.758 70.417 1.00 16.46 303 VAL B O 1
ATOM 5353 N N . PRO B 1 305 ? -48.507 40.944 71.319 1.00 17.38 304 PRO B N 1
ATOM 5354 C CA . PRO B 1 305 ? -48.920 42.294 71.718 1.00 17.21 304 PRO B CA 1
ATOM 5355 C C . PRO B 1 305 ? -48.263 42.721 73.035 1.00 17.29 304 PRO B C 1
ATOM 5356 O O . PRO B 1 305 ? -47.676 41.893 73.748 1.00 17.65 304 PRO B O 1
ATOM 5360 N N . ALA B 1 306 ? -48.364 44.012 73.349 1.00 18.14 305 ALA B N 1
ATOM 5361 C CA . ALA B 1 306 ? -47.880 44.535 74.617 1.00 19.05 305 ALA B CA 1
ATOM 5362 C C . ALA B 1 306 ? -48.607 43.851 75.779 1.00 20.20 305 ALA B C 1
ATOM 5363 O O . ALA B 1 306 ? -49.844 43.789 75.763 1.00 21.05 305 ALA B O 1
ATOM 5365 N N . VAL B 1 307 ? -47.869 43.338 76.768 1.00 20.53 306 VAL B N 1
ATOM 5366 C CA . VAL B 1 307 ? -48.474 42.804 78.000 1.00 20.95 306 VAL B CA 1
ATOM 5367 C C . VAL B 1 307 ? -49.143 43.923 78.798 1.00 21.96 306 VAL B C 1
ATOM 5368 O O . VAL B 1 307 ? -48.520 44.971 79.072 1.00 21.47 306 VAL B O 1
ATOM 5372 N N . ILE B 1 308 ? -50.429 43.718 79.131 1.00 22.13 307 ILE B N 1
ATOM 5373 C CA . ILE B 1 308 ? -51.191 44.656 79.956 1.00 23.36 307 ILE B CA 1
ATOM 5374 C C . ILE B 1 308 ? -51.633 43.916 81.215 1.00 23.11 307 ILE B C 1
ATOM 5375 O O . ILE B 1 308 ? -52.355 42.902 81.147 1.00 23.59 307 ILE B O 1
ATOM 5380 N N . ASN B 1 309 ? -51.165 44.408 82.358 1.00 22.69 308 ASN B N 1
ATOM 5381 C CA . ASN B 1 309 ? -51.552 43.828 83.629 1.00 24.31 308 ASN B CA 1
ATOM 5382 C C . ASN B 1 309 ? -52.901 44.381 84.090 1.00 25.96 308 ASN B C 1
ATOM 5383 O O . ASN B 1 309 ? -53.167 45.577 83.928 1.00 25.24 308 ASN B O 1
ATOM 5388 N N . ASP B 1 310 ? -53.740 43.503 84.645 1.00 27.47 309 ASP B N 1
ATOM 5389 C CA . ASP B 1 310 ? -55.050 43.912 85.177 1.00 28.86 309 ASP B CA 1
ATOM 5390 C C . ASP B 1 310 ? -54.791 44.883 86.331 1.00 29.59 309 ASP B C 1
ATOM 5391 O O . ASP B 1 310 ? -54.001 44.603 87.234 1.00 29.19 309 ASP B O 1
ATOM 5396 N N . GLU B 1 311 ? -55.427 46.047 86.277 1.00 31.28 310 GLU B N 1
ATOM 5397 C CA . GLU B 1 311 ? -55.073 47.125 87.195 1.00 33.67 310 GLU B CA 1
ATOM 5398 C C . GLU B 1 311 ? -55.431 46.866 88.662 1.00 32.95 310 GLU B C 1
ATOM 5399 O O . GLU B 1 311 ? -54.566 46.986 89.548 1.00 32.44 310 GLU B O 1
ATOM 5405 N N . ASP B 1 312 ? -56.680 46.466 88.908 1.00 33.54 311 ASP B N 1
ATOM 5406 C CA . ASP B 1 312 ? -57.121 46.111 90.267 1.00 33.82 311 ASP B CA 1
ATOM 5407 C C . ASP B 1 312 ? -56.302 44.939 90.840 1.00 32.88 311 ASP B C 1
ATOM 5408 O O . ASP B 1 312 ? -55.889 44.962 92.009 1.00 32.57 311 ASP B O 1
ATOM 5413 N N . LEU B 1 313 ? -56.033 43.929 90.008 1.00 31.42 312 LEU B N 1
ATOM 5414 C CA . LEU B 1 313 ? -55.282 42.764 90.464 1.00 30.26 312 LEU B CA 1
ATOM 5415 C C . LEU B 1 313 ? -53.825 43.112 90.806 1.00 29.42 312 LEU B C 1
ATOM 5416 O O . LEU B 1 313 ? -53.268 42.594 91.774 1.00 28.31 312 LEU B O 1
ATOM 5421 N N . THR B 1 314 ? -53.221 44.022 90.039 1.00 28.87 313 THR B N 1
ATOM 5422 C CA . THR B 1 314 ? -51.849 44.448 90.301 1.00 28.65 313 THR B CA 1
ATOM 5423 C C . THR B 1 314 ? -51.750 45.176 91.642 1.00 29.45 313 THR B C 1
ATOM 5424 O O . THR B 1 314 ? -50.845 44.916 92.413 1.00 28.91 313 THR B O 1
ATOM 5428 N N . GLU B 1 315 ? -52.691 46.087 91.892 1.00 30.42 314 GLU B N 1
ATOM 5429 C CA . GLU B 1 315 ? -52.802 46.792 93.170 1.00 32.22 314 GLU B CA 1
ATOM 5430 C C . GLU B 1 315 ? -52.924 45.793 94.327 1.00 31.30 314 GLU B C 1
ATOM 5431 O O . GLU B 1 315 ? -52.187 45.876 95.312 1.00 31.61 314 GLU B O 1
ATOM 5437 N N . GLN B 1 316 ? -53.845 44.844 94.180 1.00 31.31 315 GLN B N 1
ATOM 5438 C CA . GLN B 1 316 ? -54.060 43.810 95.188 1.00 30.99 315 GLN B CA 1
ATOM 5439 C C . GLN B 1 316 ? -52.748 43.070 95.463 1.00 29.88 315 GLN B C 1
ATOM 5440 O O . GLN B 1 316 ? -52.350 42.905 96.617 1.00 28.57 315 GLN B O 1
ATOM 5446 N N . LEU B 1 317 ? -52.033 42.667 94.404 1.00 28.75 316 LEU B N 1
ATOM 5447 C CA . LEU B 1 317 ? -50.767 41.966 94.604 1.00 28.43 316 LEU B CA 1
ATOM 5448 C C . LEU B 1 317 ? -49.681 42.849 95.218 1.00 28.78 316 LEU B C 1
ATOM 5449 O O . LEU B 1 317 ? -48.925 42.401 96.081 1.00 28.23 316 LEU B O 1
ATOM 5454 N N . MET B 1 318 ? -49.589 44.090 94.745 1.00 29.27 317 MET B N 1
ATOM 5455 C CA . MET B 1 318 ? -48.652 45.056 95.318 1.00 31.31 317 MET B CA 1
ATOM 5456 C C . MET B 1 318 ? -48.855 45.146 96.830 1.00 30.91 317 MET B C 1
ATOM 5457 O O . MET B 1 318 ? -47.898 45.024 97.592 1.00 31.58 317 MET B O 1
ATOM 5462 N N . ALA B 1 319 ? -50.111 45.332 97.241 1.00 31.94 318 ALA B N 1
ATOM 5463 C CA . ALA B 1 319 ? -50.467 45.450 98.666 1.00 31.48 318 ALA B CA 1
ATOM 5464 C C . ALA B 1 319 ? -50.112 44.185 99.447 1.00 31.43 318 ALA B C 1
ATOM 5465 O O . ALA B 1 319 ? -49.570 44.254 100.563 1.00 31.52 318 ALA B O 1
ATOM 5467 N N . GLN B 1 320 ? -50.404 43.030 98.843 1.00 30.65 319 GLN B N 1
ATOM 5468 C CA . GLN B 1 320 ? -50.054 41.726 99.412 1.00 30.79 319 GLN B CA 1
ATOM 5469 C C . GLN B 1 320 ? -48.532 41.523 99.581 1.00 29.80 319 GLN B C 1
ATOM 5470 O O . GLN B 1 320 ? -48.063 41.071 100.636 1.00 29.48 319 GLN B O 1
ATOM 5476 N N . PHE B 1 321 ? -47.751 41.845 98.544 1.00 29.49 320 PHE B N 1
ATOM 5477 C CA . PHE B 1 321 ? -46.301 41.710 98.624 1.00 29.14 320 PHE B CA 1
ATOM 5478 C C . PHE B 1 321 ? -45.667 42.668 99.641 1.00 30.74 320 PHE B C 1
ATOM 5479 O O . PHE B 1 321 ? -44.745 42.298 100.356 1.00 29.88 320 PHE B O 1
ATOM 5487 N N . ARG B 1 322 ? -46.164 43.900 99.682 1.00 32.28 321 ARG B N 1
ATOM 5488 C CA . ARG B 1 322 ? -45.642 44.907 100.603 1.00 34.91 321 ARG B CA 1
ATOM 5489 C C . ARG B 1 322 ? -45.918 44.511 102.049 1.00 35.68 321 ARG B C 1
ATOM 5490 O O . ARG B 1 322 ? -45.063 44.654 102.924 1.00 36.17 321 ARG B O 1
ATOM 5498 N N . GLU B 1 323 ? -47.108 43.976 102.276 1.00 36.73 322 GLU B N 1
ATOM 5499 C CA . GLU B 1 323 ? -47.481 43.483 103.594 1.00 38.06 322 GLU B CA 1
ATOM 5500 C C . GLU B 1 323 ? -46.561 42.344 104.014 1.00 37.15 322 GLU B C 1
ATOM 5501 O O . GLU B 1 323 ? -46.021 42.368 105.107 1.00 37.53 322 GLU B O 1
ATOM 5507 N N . PHE B 1 324 ? -46.344 41.370 103.128 1.00 36.36 323 PHE B N 1
ATOM 5508 C CA . PHE B 1 324 ? -45.541 40.197 103.476 1.00 35.14 323 PHE B CA 1
ATOM 5509 C C . PHE B 1 324 ? -44.038 40.423 103.532 1.00 35.36 323 PHE B C 1
ATOM 5510 O O . PHE B 1 324 ? -43.376 39.939 104.454 1.00 34.26 323 PHE B O 1
ATOM 5518 N N . PHE B 1 325 ? -43.490 41.109 102.525 1.00 35.23 324 PHE B N 1
ATOM 5519 C CA . PHE B 1 325 ? -42.037 41.269 102.407 1.00 35.36 324 PHE B CA 1
ATOM 5520 C C . PHE B 1 325 ? -41.506 42.591 102.993 1.00 36.52 324 PHE B C 1
ATOM 5521 O O . PHE B 1 325 ? -40.315 42.694 103.313 1.00 36.50 324 PHE B O 1
ATOM 5529 N N . GLY B 1 326 ? -42.379 43.585 103.113 1.00 37.81 325 GLY B N 1
ATOM 5530 C CA . GLY B 1 326 ? -41.981 44.932 103.523 1.00 39.63 325 GLY B CA 1
ATOM 5531 C C . GLY B 1 326 ? -42.271 45.930 102.416 1.00 40.98 325 GLY B C 1
ATOM 5532 O O . GLY B 1 326 ? -42.170 45.585 101.234 1.00 41.04 325 GLY B O 1
ATOM 5533 N N . GLU B 1 327 ? -42.635 47.164 102.791 1.00 41.80 326 GLU B N 1
ATOM 5534 C CA . GLU B 1 327 ? -42.934 48.243 101.827 1.00 43.06 326 GLU B CA 1
ATOM 5535 C C . GLU B 1 327 ? -41.755 48.549 100.911 1.00 43.20 326 GLU B C 1
ATOM 5536 O O . GLU B 1 327 ? -41.936 48.950 99.762 1.00 44.07 326 GLU B O 1
ATOM 5542 N N . ASP B 1 328 ? -40.559 48.379 101.464 1.00 43.11 327 ASP B N 1
ATOM 5543 C CA . ASP B 1 328 ? -39.281 48.515 100.772 1.00 43.29 327 ASP B CA 1
ATOM 5544 C C . ASP B 1 328 ? -39.149 47.588 99.558 1.00 42.18 327 ASP B C 1
ATOM 5545 O O . ASP B 1 328 ? -38.470 47.915 98.583 1.00 41.58 327 ASP B O 1
ATOM 5550 N N . GLN B 1 329 ? -39.782 46.422 99.650 1.00 40.83 328 GLN B N 1
ATOM 5551 C CA . GLN B 1 329 ? -39.357 45.254 98.883 1.00 39.57 328 GLN B CA 1
ATOM 5552 C C . GLN B 1 329 ? -40.241 44.921 97.682 1.00 38.45 328 GLN B C 1
ATOM 5553 O O . GLN B 1 329 ? -39.921 44.001 96.923 1.00 38.04 328 GLN B O 1
ATOM 5559 N N . ALA B 1 330 ? -41.340 45.654 97.526 1.00 36.81 329 ALA B N 1
ATOM 5560 C CA . ALA B 1 330 ? -42.203 45.551 96.355 1.00 36.13 329 ALA B CA 1
ATOM 5561 C C . ALA B 1 330 ? -42.577 46.951 95.920 1.00 35.71 329 ALA B C 1
ATOM 5562 O O . ALA B 1 330 ? -43.255 47.677 96.659 1.00 36.47 329 ALA B O 1
ATOM 5564 N N . VAL B 1 331 ? -42.117 47.341 94.733 1.00 34.24 330 VAL B N 1
ATOM 5565 C CA . VAL B 1 331 ? -42.259 48.717 94.256 1.00 33.03 330 VAL B CA 1
ATOM 5566 C C . VAL B 1 331 ? -42.948 48.777 92.883 1.00 32.46 330 VAL B C 1
ATOM 5567 O O . VAL B 1 331 ? -42.905 47.800 92.114 1.00 32.29 330 VAL B O 1
ATOM 5571 N N . GLU B 1 332 ? -43.604 49.901 92.585 1.00 30.78 331 GLU B N 1
ATOM 5572 C CA . GLU B 1 332 ? -44.153 50.126 91.249 1.00 29.83 331 GLU B CA 1
ATOM 5573 C C . GLU B 1 332 ? -43.065 50.737 90.352 1.00 28.87 331 GLU B C 1
ATOM 5574 O O . GLU B 1 332 ? -42.294 51.587 90.807 1.00 28.34 331 GLU B O 1
ATOM 5580 N N . ILE B 1 333 ? -42.997 50.273 89.103 1.00 27.67 332 ILE B N 1
ATOM 5581 C CA . ILE B 1 333 ? -42.002 50.754 88.112 1.00 26.91 332 ILE B CA 1
ATOM 5582 C C . ILE B 1 333 ? -42.698 51.132 86.813 1.00 26.36 332 ILE B C 1
ATOM 5583 O O . ILE B 1 333 ? -43.770 50.588 86.513 1.00 25.95 332 ILE B O 1
ATOM 5588 N N . PRO B 1 334 ? -42.104 52.079 86.034 1.00 25.99 333 PRO B N 1
ATOM 5589 C CA . PRO B 1 334 ? -42.659 52.318 84.695 1.00 25.77 333 PRO B CA 1
ATOM 5590 C C . PRO B 1 334 ? -42.469 51.060 83.814 1.00 24.67 333 PRO B C 1
ATOM 5591 O O . PRO B 1 334 ? -41.655 50.199 84.163 1.00 25.84 333 PRO B O 1
ATOM 5595 N N . PRO B 1 335 ? -43.239 50.939 82.719 1.00 25.07 334 PRO B N 1
ATOM 5596 C CA . PRO B 1 335 ? -43.149 49.792 81.801 1.00 24.04 334 PRO B CA 1
ATOM 5597 C C . PRO B 1 335 ? -41.734 49.546 81.290 1.00 23.63 334 PRO B C 1
ATOM 5598 O O . PRO B 1 335 ? -40.955 50.494 81.138 1.00 22.67 334 PRO B O 1
ATOM 5602 N N . LEU B 1 336 ? -41.410 48.275 81.045 1.00 21.81 335 LEU B N 1
ATOM 5603 C CA . LEU B 1 336 ? -40.097 47.874 80.524 1.00 22.06 335 LEU B CA 1
ATOM 5604 C C . LEU B 1 336 ? -40.168 47.852 78.999 1.00 20.91 335 LEU B C 1
ATOM 5605 O O . LEU B 1 336 ? -41.265 47.862 78.441 1.00 21.31 335 LEU B O 1
ATOM 5610 N N . SER B 1 337 ? -39.016 47.847 78.324 1.00 20.14 336 SER B N 1
ATOM 5611 C CA . SER B 1 337 ? -39.032 47.811 76.850 1.00 19.50 336 SER B CA 1
ATOM 5612 C C . SER B 1 337 ? -39.082 46.374 76.301 1.00 18.97 336 SER B C 1
ATOM 5613 O O . SER B 1 337 ? -39.243 46.187 75.094 1.00 18.31 336 SER B O 1
ATOM 5616 N N . GLY B 1 338 ? -38.970 45.374 77.184 1.00 17.41 337 GLY B N 1
ATOM 5617 C CA . GLY B 1 338 ? -39.057 43.965 76.751 1.00 17.26 337 GLY B CA 1
ATOM 5618 C C . GLY B 1 338 ? -40.477 43.549 76.372 1.00 16.72 337 GLY B C 1
ATOM 5619 O O . GLY B 1 338 ? -41.377 44.402 76.289 1.00 17.51 337 GLY B O 1
ATOM 5620 N N . SER B 1 339 ? -40.682 42.256 76.102 1.00 16.49 338 SER B N 1
ATOM 5621 C CA . SER B 1 339 ? -41.975 41.776 75.613 1.00 16.37 338 SER B CA 1
ATOM 5622 C C . SER B 1 339 ? -42.161 40.354 76.184 1.00 17.11 338 SER B C 1
ATOM 5623 O O . SER B 1 339 ? -41.249 39.829 76.805 1.00 16.90 338 SER B O 1
ATOM 5626 N N . GLU B 1 340 ? -43.327 39.745 75.966 1.00 16.77 339 GLU B N 1
ATOM 5627 C CA . GLU B 1 340 ? -43.614 38.386 76.480 1.00 18.47 339 GLU B CA 1
ATOM 5628 C C . GLU B 1 340 ? -44.813 37.826 75.730 1.00 18.42 339 GLU B C 1
ATOM 5629 O O . GLU B 1 340 ? -45.680 38.605 75.329 1.00 19.44 339 GLU B O 1
ATOM 5635 N N . ASP B 1 341 ? -44.841 36.503 75.514 1.00 18.96 340 ASP B N 1
ATOM 5636 C CA . ASP B 1 341 ? -46.026 35.852 74.922 1.00 18.85 340 ASP B CA 1
ATOM 5637 C C . ASP B 1 341 ? -46.996 35.329 75.983 1.00 19.80 340 ASP B C 1
ATOM 5638 O O . ASP B 1 341 ? -48.079 34.851 75.636 1.00 20.43 340 ASP B O 1
ATOM 5643 N N . TYR B 1 342 ? -46.608 35.458 77.258 1.00 19.44 341 TYR B N 1
ATOM 5644 C CA . TYR B 1 342 ? -47.424 34.920 78.393 1.00 20.23 341 TYR B CA 1
ATOM 5645 C C . TYR B 1 342 ? -48.966 35.117 78.253 1.00 20.45 341 TYR B C 1
ATOM 5646 O O . TYR B 1 342 ? -49.710 34.136 78.367 1.00 20.56 341 TYR B O 1
ATOM 5655 N N . PRO B 1 343 ? -49.447 36.363 78.029 1.00 20.78 342 PRO B N 1
ATOM 5656 C CA . PRO B 1 343 ? -50.902 36.617 78.031 1.00 20.67 342 PRO B CA 1
ATOM 5657 C C . PRO B 1 343 ? -51.788 35.747 77.123 1.00 21.75 342 PRO B C 1
ATOM 5658 O O . PRO B 1 343 ? -52.996 35.659 77.378 1.00 21.78 342 PRO B O 1
ATOM 5662 N N . PHE B 1 344 ? -51.238 35.092 76.101 1.00 20.71 343 PHE B N 1
ATOM 5663 C CA . PHE B 1 344 ? -52.095 34.193 75.291 1.00 21.74 343 PHE B CA 1
ATOM 5664 C C . PHE B 1 344 ? -52.760 33.116 76.189 1.00 22.28 343 PHE B C 1
ATOM 5665 O O . PHE B 1 344 ? -53.912 32.704 75.949 1.00 21.60 343 PHE B O 1
ATOM 5673 N N . ILE B 1 345 ? -52.032 32.701 77.226 1.00 22.04 344 ILE B N 1
ATOM 5674 C CA . ILE B 1 345 ? -52.490 31.703 78.196 1.00 23.62 344 ILE B CA 1
ATOM 5675 C C . ILE B 1 345 ? -53.714 32.208 78.996 1.00 23.86 344 ILE B C 1
ATOM 5676 O O . ILE B 1 345 ? -54.800 31.648 78.843 1.00 24.16 344 ILE B O 1
ATOM 5681 N N . PRO B 1 346 ? -53.561 33.268 79.829 1.00 24.75 345 PRO B N 1
ATOM 5682 C CA . PRO B 1 346 ? -54.791 33.734 80.498 1.00 25.63 345 PRO B CA 1
ATOM 5683 C C . PRO B 1 346 ? -55.907 34.232 79.585 1.00 26.35 345 PRO B C 1
ATOM 5684 O O . PRO B 1 346 ? -57.080 34.099 79.947 1.00 26.69 345 PRO B O 1
ATOM 5688 N N . ASN B 1 347 ? -55.574 34.792 78.425 1.00 26.32 346 ASN B N 1
ATOM 5689 C CA . ASN B 1 347 ? -56.617 35.256 77.485 1.00 26.78 346 ASN B CA 1
ATOM 5690 C C . ASN B 1 347 ? -57.398 34.111 76.838 1.00 26.93 346 ASN B C 1
ATOM 5691 O O . ASN B 1 347 ? -58.577 34.278 76.490 1.00 27.06 346 ASN B O 1
ATOM 5696 N N . ALA B 1 348 ? -56.736 32.966 76.663 1.00 25.86 347 ALA B N 1
ATOM 5697 C CA . ALA B 1 348 ? -57.409 31.732 76.233 1.00 26.72 347 ALA B CA 1
ATOM 5698 C C . ALA B 1 348 ? -58.442 31.264 77.271 1.00 27.35 347 ALA B C 1
ATOM 5699 O O . ALA B 1 348 ? -59.529 30.823 76.895 1.00 28.02 347 ALA B O 1
ATOM 5701 N N . TRP B 1 349 ? -58.084 31.340 78.556 1.00 27.28 348 TRP B N 1
ATOM 5702 C CA . TRP B 1 349 ? -58.998 30.967 79.655 1.00 28.08 348 TRP B CA 1
ATOM 5703 C C . TRP B 1 349 ? -60.022 32.067 79.962 1.00 29.04 348 TRP B C 1
ATOM 5704 O O . TRP B 1 349 ? -61.058 31.811 80.617 1.00 29.66 348 TRP B O 1
ATOM 5715 N N . GLY B 1 350 ? -59.727 33.288 79.512 1.00 28.47 349 GLY B N 1
ATOM 5716 C CA . GLY B 1 350 ? -60.575 34.450 79.773 1.00 28.94 349 GLY B CA 1
ATOM 5717 C C . GLY B 1 350 ? -60.541 34.909 81.220 1.00 28.92 349 GLY B C 1
ATOM 5718 O O . GLY B 1 350 ? -61.581 35.269 81.773 1.00 29.79 349 GLY B O 1
ATOM 5719 N N . VAL B 1 351 ? -59.355 34.878 81.843 1.00 28.62 350 VAL B N 1
ATOM 5720 C CA . VAL B 1 351 ? -59.172 35.236 83.261 1.00 28.72 350 VAL B CA 1
ATOM 5721 C C . VAL B 1 351 ? -58.230 36.444 83.438 1.00 28.74 350 VAL B C 1
ATOM 5722 O O . VAL B 1 351 ? -57.378 36.680 82.571 1.00 28.03 350 VAL B O 1
ATOM 5726 N N . PRO B 1 352 ? -58.388 37.214 84.548 1.00 28.56 351 PRO B N 1
ATOM 5727 C CA . PRO B 1 352 ? -57.504 38.353 84.712 1.00 28.18 351 PRO B CA 1
ATOM 5728 C C . PRO B 1 352 ? -56.106 37.893 85.111 1.00 27.78 351 PRO B C 1
ATOM 5729 O O . PRO B 1 352 ? -55.946 36.867 85.791 1.00 27.54 351 PRO B O 1
ATOM 5733 N N . SER B 1 353 ? -55.108 38.665 84.683 1.00 27.17 352 SER B N 1
ATOM 5734 C CA . SER B 1 353 ? -53.723 38.264 84.834 1.00 26.16 352 SER B CA 1
ATOM 5735 C C . SER B 1 353 ? -52.829 39.416 85.259 1.00 25.61 352 SER B C 1
ATOM 5736 O O . SER B 1 353 ? -53.091 40.572 84.911 1.00 24.79 352 SER B O 1
ATOM 5739 N N . VAL B 1 354 ? -51.779 39.064 86.006 1.00 24.54 353 VAL B N 1
ATOM 5740 C CA . VAL B 1 354 ? -50.663 39.938 86.325 1.00 25.59 353 VAL B CA 1
ATOM 5741 C C . VAL B 1 354 ? -49.343 39.186 86.141 1.00 24.60 353 VAL B C 1
ATOM 5742 O O . VAL B 1 354 ? -49.182 38.045 86.585 1.00 23.12 353 VAL B O 1
ATOM 5746 N N . MET B 1 355 ? -48.398 39.845 85.474 1.00 23.79 354 MET B N 1
ATOM 5747 C CA . MET B 1 355 ? -47.023 39.420 85.486 1.00 24.10 354 MET B CA 1
ATOM 5748 C C . MET B 1 355 ? -46.169 40.475 86.177 1.00 23.01 354 MET B C 1
ATOM 5749 O O . MET B 1 355 ? -46.293 41.658 85.885 1.00 22.73 354 MET B O 1
ATOM 5754 N N . TRP B 1 356 ? -45.309 40.045 87.083 1.00 22.33 355 TRP B N 1
ATOM 5755 C CA . TRP B 1 356 ? -44.373 40.948 87.751 1.00 23.07 355 TRP B CA 1
ATOM 5756 C C . TRP B 1 356 ? -42.921 40.537 87.543 1.00 22.03 355 TRP B C 1
ATOM 5757 O O . TRP B 1 356 ? -42.614 39.483 86.949 1.00 22.24 355 TRP B O 1
ATOM 5768 N N . GLY B 1 357 ? -42.010 41.376 88.025 1.00 21.57 356 GLY B N 1
ATOM 5769 C CA . GLY B 1 357 ? -40.598 41.084 87.917 1.00 20.45 356 GLY B CA 1
ATOM 5770 C C . GLY B 1 357 ? -40.001 40.896 89.309 1.00 20.75 356 GLY B C 1
ATOM 5771 O O . GLY B 1 357 ? -40.565 41.366 90.299 1.00 20.31 356 GLY B O 1
ATOM 5772 N N . TRP B 1 358 ? -38.879 40.202 89.364 1.00 20.33 357 TRP B N 1
ATOM 5773 C CA . TRP B 1 358 ? -38.058 40.192 90.577 1.00 22.38 357 TRP B CA 1
ATOM 5774 C C . TRP B 1 358 ? -36.581 40.282 90.289 1.00 22.84 357 TRP B C 1
ATOM 5775 O O . TRP B 1 358 ? -36.102 39.858 89.238 1.00 23.20 357 TRP B O 1
ATOM 5786 N N . SER B 1 359 ? -35.847 40.865 91.230 1.00 22.96 358 SER B N 1
ATOM 5787 C CA . SER B 1 359 ? -34.411 41.056 91.080 1.00 23.76 358 SER B CA 1
ATOM 5788 C C . SER B 1 359 ? -33.654 39.799 91.501 1.00 24.13 358 SER B C 1
ATOM 5789 O O . SER B 1 359 ? -33.957 39.201 92.542 1.00 25.61 358 SER B O 1
ATOM 5792 N N . GLY B 1 360 ? -32.697 39.362 90.693 1.00 24.03 359 GLY B N 1
ATOM 5793 C CA . GLY B 1 360 ? -31.913 38.203 91.072 1.00 24.04 359 GLY B CA 1
ATOM 5794 C C . GLY B 1 360 ? -30.497 38.493 91.512 1.00 23.90 359 GLY B C 1
ATOM 5795 O O . GLY B 1 360 ? -29.642 37.597 91.446 1.00 24.30 359 GLY B O 1
ATOM 5796 N N . PHE B 1 361 ? -30.226 39.744 91.912 1.00 24.53 360 PHE B N 1
ATOM 5797 C CA . PHE B 1 361 ? -28.833 40.212 92.056 1.00 25.91 360 PHE B CA 1
ATOM 5798 C C . PHE B 1 361 ? -28.635 41.222 93.172 1.00 26.47 360 PHE B C 1
ATOM 5799 O O . PHE B 1 361 ? -29.400 42.153 93.298 1.00 27.12 360 PHE B O 1
ATOM 5807 N N . ALA B 1 362 ? -27.566 41.042 93.948 1.00 27.76 361 ALA B N 1
ATOM 5808 C CA . ALA B 1 362 ? -27.230 41.967 95.031 1.00 28.42 361 ALA B CA 1
ATOM 5809 C C . ALA B 1 362 ? -26.964 43.371 94.469 1.00 28.49 361 ALA B C 1
ATOM 5810 O O . ALA B 1 362 ? -27.388 44.363 95.056 1.00 29.24 361 ALA B O 1
ATOM 5812 N N . ALA B 1 363 ? -26.299 43.430 93.318 1.00 28.71 362 ALA B N 1
ATOM 5813 C CA . ALA B 1 363 ? -25.996 44.690 92.637 1.00 28.65 362 ALA B CA 1
ATOM 5814 C C . ALA B 1 363 ? -27.192 45.293 91.886 1.00 29.30 362 ALA B C 1
ATOM 5815 O O . ALA B 1 363 ? -27.083 46.379 91.275 1.00 29.68 362 ALA B O 1
ATOM 5817 N N . GLY B 1 364 ? -28.349 44.626 91.954 1.00 28.78 363 GLY B N 1
ATOM 5818 C CA . GLY B 1 364 ? -29.545 45.158 91.314 1.00 27.92 363 GLY B CA 1
ATOM 5819 C C . GLY B 1 364 ? -29.277 45.467 89.846 1.00 28.00 363 GLY B C 1
ATOM 5820 O O . GLY B 1 364 ? -28.763 44.612 89.127 1.00 27.57 363 GLY B O 1
ATOM 5821 N N . SER B 1 365 ? -29.562 46.703 89.427 1.00 27.97 364 SER B N 1
ATOM 5822 C CA . SER B 1 365 ? -29.426 47.095 88.010 1.00 28.50 364 SER B CA 1
ATOM 5823 C C . SER B 1 365 ? -27.975 47.234 87.529 1.00 28.79 364 SER B C 1
ATOM 5824 O O . SER B 1 365 ? -27.723 47.405 86.337 1.00 28.27 364 SER B O 1
ATOM 5827 N N . ASP B 1 366 ? -27.018 47.150 88.450 1.00 28.44 365 ASP B N 1
ATOM 5828 C CA . ASP B 1 366 ? -25.612 47.133 88.064 1.00 29.25 365 ASP B CA 1
ATOM 5829 C C . ASP B 1 366 ? -25.064 45.755 87.677 1.00 28.12 365 ASP B C 1
ATOM 5830 O O . ASP B 1 366 ? -23.952 45.655 87.174 1.00 28.85 365 ASP B O 1
ATOM 5835 N N . ALA B 1 367 ? -25.840 44.697 87.908 1.00 26.94 366 ALA B N 1
ATOM 5836 C CA . ALA B 1 367 ? -25.476 43.356 87.482 1.00 25.44 366 ALA B CA 1
ATOM 5837 C C . ALA B 1 367 ? -25.655 43.209 85.960 1.00 25.24 366 ALA B C 1
ATOM 5838 O O . ALA B 1 367 ? -26.381 44.016 85.361 1.00 25.19 366 ALA B O 1
ATOM 5840 N N . PRO B 1 368 ? -24.998 42.194 85.339 1.00 25.58 367 PRO B N 1
ATOM 5841 C CA . PRO B 1 368 ? -25.224 41.885 83.905 1.00 24.92 367 PRO B CA 1
ATOM 5842 C C . PRO B 1 368 ? -26.696 41.651 83.613 1.00 23.47 367 PRO B C 1
ATOM 5843 O O . PRO B 1 368 ? -27.435 41.088 84.445 1.00 23.33 367 PRO B O 1
ATOM 5847 N N . GLY B 1 369 ? -27.116 42.081 82.433 1.00 22.07 368 GLY B N 1
ATOM 5848 C CA . GLY B 1 369 ? -28.530 41.992 82.077 1.00 20.72 368 GLY B CA 1
ATOM 5849 C C . GLY B 1 369 ? -28.886 40.694 81.368 1.00 19.33 368 GLY B C 1
ATOM 5850 O O . GLY B 1 369 ? -28.028 39.926 80.945 1.00 18.12 368 GLY B O 1
ATOM 5851 N N . ASN B 1 370 ? -30.184 40.463 81.257 1.00 18.28 369 ASN B N 1
ATOM 5852 C CA . ASN B 1 370 ? -30.677 39.299 80.518 1.00 18.03 369 ASN B CA 1
ATOM 5853 C C . ASN B 1 370 ? -30.090 39.338 79.098 1.00 17.30 369 ASN B C 1
ATOM 5854 O O . ASN B 1 370 ? -29.937 40.413 78.513 1.00 16.87 369 ASN B O 1
ATOM 5859 N N . HIS B 1 371 ? -29.793 38.152 78.562 1.00 16.76 370 HIS B N 1
ATOM 5860 C CA . HIS B 1 371 ? -29.178 37.948 77.240 1.00 17.22 370 HIS B CA 1
ATOM 5861 C C . HIS B 1 371 ? -27.708 38.339 77.108 1.00 18.46 370 HIS B C 1
ATOM 5862 O O . HIS B 1 371 ? -27.179 38.370 76.009 1.00 17.94 370 HIS B O 1
ATOM 5869 N N . THR B 1 372 ? -27.048 38.685 78.221 1.00 17.64 371 THR B N 1
ATOM 5870 C CA . THR B 1 372 ? -25.606 38.737 78.185 1.00 19.07 371 THR B CA 1
ATOM 5871 C C . THR B 1 372 ? -25.096 37.317 78.479 1.00 19.87 371 THR B C 1
ATOM 5872 O O . THR B 1 372 ? -25.832 36.470 79.020 1.00 20.89 371 THR B O 1
ATOM 5876 N N . ASP B 1 373 ? -23.829 37.064 78.173 1.00 20.64 372 ASP B N 1
ATOM 5877 C CA . ASP B 1 373 ? -23.247 35.761 78.415 1.00 21.64 372 ASP B CA 1
ATOM 5878 C C . ASP B 1 373 ? -22.760 35.611 79.861 1.00 22.40 372 ASP B C 1
ATOM 5879 O O . ASP B 1 373 ? -22.165 34.593 80.210 1.00 22.85 372 ASP B O 1
ATOM 5884 N N . LYS B 1 374 ? -23.050 36.617 80.683 1.00 23.02 373 LYS B N 1
ATOM 5885 C CA . LYS B 1 374 ? -22.660 36.620 82.102 1.00 24.94 373 LYS B CA 1
ATOM 5886 C C . LYS B 1 374 ? -23.865 36.570 83.064 1.00 24.84 373 LYS B C 1
ATOM 5887 O O . LYS B 1 374 ? -23.705 36.557 84.284 1.00 24.64 373 LYS B O 1
ATOM 5893 N N . PHE B 1 375 ? -25.074 36.515 82.508 1.00 24.12 374 PHE B N 1
ATOM 5894 C CA . PHE B 1 375 ? -26.275 36.593 83.323 1.00 23.88 374 PHE B CA 1
ATOM 5895 C C . PHE B 1 375 ? -26.399 35.355 84.219 1.00 24.17 374 PHE B C 1
ATOM 5896 O O . PHE B 1 375 ? -26.514 34.229 83.740 1.00 23.82 374 PHE B O 1
ATOM 5904 N N . ALA B 1 376 ? -26.346 35.593 85.526 1.00 24.81 375 ALA B N 1
ATOM 5905 C CA . ALA B 1 376 ? -26.198 34.497 86.499 1.00 26.24 375 ALA B CA 1
ATOM 5906 C C . ALA B 1 376 ? -26.890 34.845 87.830 1.00 25.67 375 ALA B C 1
ATOM 5907 O O . ALA B 1 376 ? -26.228 35.280 88.778 1.00 26.44 375 ALA B O 1
ATOM 5909 N N . PRO B 1 377 ? -28.225 34.666 87.914 1.00 25.84 376 PRO B N 1
ATOM 5910 C CA . PRO B 1 377 ? -28.926 34.995 89.169 1.00 26.13 376 PRO B CA 1
ATOM 5911 C C . PRO B 1 377 ? -28.279 34.315 90.393 1.00 26.86 376 PRO B C 1
ATOM 5912 O O . PRO B 1 377 ? -27.849 33.156 90.324 1.00 27.55 376 PRO B O 1
ATOM 5916 N N . GLU B 1 378 ? -28.199 35.069 91.480 1.00 26.75 377 GLU B N 1
ATOM 5917 C CA . GLU B 1 378 ? -27.393 34.702 92.650 1.00 27.68 377 GLU B CA 1
ATOM 5918 C C . GLU B 1 378 ? -28.154 33.841 93.645 1.00 27.72 377 GLU B C 1
ATOM 5919 O O . GLU B 1 378 ? -29.166 34.270 94.229 1.00 28.59 377 GLU B O 1
ATOM 5925 N N . LEU B 1 379 ? -27.648 32.626 93.817 1.00 28.91 378 LEU B N 1
ATOM 5926 C CA . LEU B 1 379 ? -28.157 31.680 94.814 1.00 29.48 378 LEU B CA 1
ATOM 5927 C C . LEU B 1 379 ? -27.611 32.049 96.192 1.00 30.21 378 LEU B C 1
ATOM 5928 O O . LEU B 1 379 ? -26.483 32.548 96.282 1.00 30.60 378 LEU B O 1
ATOM 5933 N N . PRO B 1 380 ? -28.400 31.805 97.267 1.00 30.58 379 PRO B N 1
ATOM 5934 C CA . PRO B 1 380 ? -29.746 31.201 97.242 1.00 29.93 379 PRO B CA 1
ATOM 5935 C C . PRO B 1 380 ? -30.852 32.195 96.995 1.00 29.83 379 PRO B C 1
ATOM 5936 O O . PRO B 1 380 ? -31.960 31.784 96.645 1.00 29.41 379 PRO B O 1
ATOM 5940 N N . ASP B 1 381 ? -30.556 33.481 97.201 1.00 29.57 380 ASP B N 1
ATOM 5941 C CA . ASP B 1 381 ? -31.573 34.519 97.283 1.00 29.95 380 ASP B CA 1
ATOM 5942 C C . ASP B 1 381 ? -32.461 34.560 96.040 1.00 28.18 380 ASP B C 1
ATOM 5943 O O . ASP B 1 381 ? -33.669 34.657 96.150 1.00 28.15 380 ASP B O 1
ATOM 5948 N N . ALA B 1 382 ? -31.849 34.482 94.865 1.00 27.19 381 ALA B N 1
ATOM 5949 C CA . ALA B 1 382 ? -32.606 34.626 93.613 1.00 26.06 381 ALA B CA 1
ATOM 5950 C C . ALA B 1 382 ? -33.690 33.552 93.516 1.00 25.66 381 ALA B C 1
ATOM 5951 O O . ALA B 1 382 ? -34.834 33.847 93.160 1.00 25.59 381 ALA B O 1
ATOM 5953 N N . LEU B 1 383 ? -33.327 32.312 93.846 1.00 25.45 382 LEU B N 1
ATOM 5954 C CA . LEU B 1 383 ? -34.272 31.208 93.802 1.00 25.75 382 LEU B CA 1
ATOM 5955 C C . LEU B 1 383 ? -35.305 31.297 94.911 1.00 27.10 382 LEU B C 1
ATOM 5956 O O . LEU B 1 383 ? -36.494 31.160 94.660 1.00 25.66 382 LEU B O 1
ATOM 5961 N N . GLU B 1 384 ? -34.851 31.533 96.143 1.00 27.91 383 GLU B N 1
ATOM 5962 C CA . GLU B 1 384 ? -35.787 31.638 97.261 1.00 28.55 383 GLU B CA 1
ATOM 5963 C C . GLU B 1 384 ? -36.830 32.722 97.067 1.00 27.81 383 GLU B C 1
ATOM 5964 O O . GLU B 1 384 ? -38.005 32.483 97.293 1.00 28.21 383 GLU B O 1
ATOM 5970 N N . ARG B 1 385 ? -36.417 33.902 96.616 1.00 26.87 384 ARG B N 1
ATOM 5971 C CA . ARG B 1 385 ? -37.357 34.982 96.414 1.00 27.17 384 ARG B CA 1
ATOM 5972 C C . ARG B 1 385 ? -38.364 34.694 95.304 1.00 25.97 384 ARG B C 1
ATOM 5973 O O . ARG B 1 385 ? -39.515 35.071 95.416 1.00 24.82 384 ARG B O 1
ATOM 5981 N N . GLY B 1 386 ? -37.931 34.030 94.236 1.00 25.19 385 GLY B N 1
ATOM 5982 C CA . GLY B 1 386 ? -38.874 33.669 93.184 1.00 24.83 385 GLY B CA 1
ATOM 5983 C C . GLY B 1 386 ? -39.878 32.619 93.662 1.00 24.67 385 GLY B C 1
ATOM 5984 O O . GLY B 1 386 ? -41.063 32.678 93.319 1.00 23.92 385 GLY B O 1
ATOM 5985 N N . THR B 1 387 ? -39.385 31.659 94.444 1.00 24.70 386 THR B N 1
ATOM 5986 C CA . THR B 1 387 ? -40.230 30.558 94.968 1.00 25.67 386 THR B CA 1
ATOM 5987 C C . THR B 1 387 ? -41.246 31.119 95.963 1.00 25.85 386 THR B C 1
ATOM 5988 O O . THR B 1 387 ? -42.443 30.811 95.905 1.00 25.26 386 THR B O 1
ATOM 5992 N N . GLN B 1 388 ? -40.776 31.993 96.858 1.00 26.71 387 GLN B N 1
ATOM 5993 C CA . GLN B 1 388 ? -41.680 32.633 97.825 1.00 27.10 387 GLN B CA 1
ATOM 5994 C C . GLN B 1 388 ? -42.784 33.476 97.180 1.00 26.42 387 GLN B C 1
ATOM 5995 O O . GLN B 1 388 ? -43.927 33.479 97.652 1.00 26.23 387 GLN B O 1
ATOM 6001 N N . ALA B 1 389 ? -42.449 34.211 96.114 1.00 25.49 388 ALA B N 1
ATOM 6002 C CA . ALA B 1 389 ? -43.433 35.058 95.433 1.00 25.06 388 ALA B CA 1
ATOM 6003 C C . ALA B 1 389 ? -44.679 34.312 94.964 1.00 24.86 388 ALA B C 1
ATOM 6004 O O . ALA B 1 389 ? -45.765 34.842 95.048 1.00 24.47 388 ALA B O 1
ATOM 6006 N N . ILE B 1 390 ? -44.504 33.103 94.432 1.00 24.20 389 ILE B N 1
ATOM 6007 C CA . ILE B 1 390 ? -45.619 32.322 93.911 1.00 23.32 389 ILE B CA 1
ATOM 6008 C C . ILE B 1 390 ? -46.583 32.035 95.063 1.00 24.00 389 ILE B C 1
ATOM 6009 O O . ILE B 1 390 ? -47.797 32.207 94.919 1.00 23.92 389 ILE B O 1
ATOM 6014 N N . LEU B 1 391 ? -46.018 31.629 96.199 1.00 24.49 390 LEU B N 1
ATOM 6015 C CA . LEU B 1 391 ? -46.827 31.310 97.396 1.00 26.12 390 LEU B CA 1
ATOM 6016 C C . LEU B 1 391 ? -47.549 32.550 97.928 1.00 26.58 390 LEU B C 1
ATOM 6017 O O . LEU B 1 391 ? -48.773 32.515 98.138 1.00 27.81 390 LEU B O 1
ATOM 6022 N N . VAL B 1 392 ? -46.797 33.641 98.102 1.00 27.64 391 VAL B N 1
ATOM 6023 C CA . VAL B 1 392 ? -47.351 34.952 98.513 1.00 27.11 391 VAL B CA 1
ATOM 6024 C C . VAL B 1 392 ? -48.465 35.452 97.596 1.00 27.25 391 VAL B C 1
ATOM 6025 O O . VAL B 1 392 ? -49.506 35.917 98.070 1.00 28.16 391 VAL B O 1
ATOM 6029 N N . ALA B 1 393 ? -48.282 35.323 96.275 1.00 27.20 392 ALA B N 1
ATOM 6030 C CA . ALA B 1 393 ? -49.323 35.713 95.320 1.00 27.28 392 ALA B CA 1
ATOM 6031 C C . ALA B 1 393 ? -50.587 34.836 95.352 1.00 27.42 392 ALA B C 1
ATOM 6032 O O . ALA B 1 393 ? -51.689 35.329 95.166 1.00 27.46 392 ALA B O 1
ATOM 6034 N N . ALA B 1 394 ? -50.419 33.533 95.545 1.00 28.31 393 ALA B N 1
ATOM 6035 C CA . ALA B 1 394 ? -51.550 32.608 95.574 1.00 28.57 393 ALA B CA 1
ATOM 6036 C C . ALA B 1 394 ? -52.345 32.710 96.892 1.00 29.73 393 ALA B C 1
ATOM 6037 O O . ALA B 1 394 ? -53.539 32.394 96.920 1.00 30.03 393 ALA B O 1
ATOM 6039 N N . ALA B 1 395 ? -51.667 33.133 97.961 1.00 30.31 394 ALA B N 1
ATOM 6040 C CA . ALA B 1 395 ? -52.238 33.141 99.338 1.00 30.89 394 ALA B CA 1
ATOM 6041 C C . ALA B 1 395 ? -53.614 33.792 99.524 1.00 31.42 394 ALA B C 1
ATOM 6042 O O . ALA B 1 395 ? -54.444 33.232 100.255 1.00 31.62 394 ALA B O 1
ATOM 6044 N N . PRO B 1 396 ? -53.860 34.987 98.924 1.00 31.76 395 PRO B N 1
ATOM 6045 C CA . PRO B 1 396 ? -55.192 35.588 99.059 1.00 32.14 395 PRO B CA 1
ATOM 6046 C C . PRO B 1 396 ? -56.351 34.735 98.548 1.00 33.05 395 PRO B C 1
ATOM 6047 O O . PRO B 1 396 ? -57.504 34.940 98.969 1.00 33.37 395 PRO B O 1
ATOM 6051 N N . TRP B 1 397 ? -56.043 33.791 97.659 1.00 33.12 396 TRP B N 1
ATOM 6052 C CA . TRP B 1 397 ? -57.008 32.835 97.127 1.00 32.76 396 TRP B CA 1
ATOM 6053 C C . TRP B 1 397 ? -56.946 31.464 97.822 1.00 32.98 396 TRP B C 1
ATOM 6054 O O . TRP B 1 397 ? -57.983 30.909 98.210 1.00 33.35 396 TRP B O 1
ATOM 6065 N N . LEU B 1 398 ? -55.744 30.921 97.985 1.00 32.43 397 LEU B N 1
ATOM 6066 C CA . LEU B 1 398 ? -55.605 29.532 98.484 1.00 32.28 397 LEU B CA 1
ATOM 6067 C C . LEU B 1 398 ? -55.558 29.439 100.000 1.00 33.36 397 LEU B C 1
ATOM 6068 O O . LEU B 1 398 ? -55.754 28.362 100.580 1.00 31.86 397 LEU B O 1
ATOM 6073 N N . MET B 1 399 ? -55.275 30.568 100.636 1.00 34.92 398 MET B N 1
ATOM 6074 C CA . MET B 1 399 ? -55.054 30.589 102.072 1.00 38.00 398 MET B CA 1
ATOM 6075 C C . MET B 1 399 ? -55.894 31.694 102.722 1.00 38.13 398 MET B C 1
ATOM 6076 O O . MET B 1 399 ? -55.631 32.080 103.866 1.00 40.23 398 MET B O 1
ATOM 6081 N N . ASN C 1 5 ? -66.987 89.136 87.044 1.00 34.23 4 ASN C N 1
ATOM 6082 C CA . ASN C 1 5 ? -65.945 90.165 86.699 1.00 34.78 4 ASN C CA 1
ATOM 6083 C C . ASN C 1 5 ? -64.969 89.639 85.635 1.00 34.73 4 ASN C C 1
ATOM 6084 O O . ASN C 1 5 ? -64.652 90.350 84.683 1.00 34.33 4 ASN C O 1
ATOM 6089 N N . LEU C 1 6 ? -64.526 88.387 85.798 1.00 34.52 5 LEU C N 1
ATOM 6090 C CA . LEU C 1 6 ? -63.770 87.715 84.738 1.00 34.21 5 LEU C CA 1
ATOM 6091 C C . LEU C 1 6 ? -64.603 87.707 83.464 1.00 34.48 5 LEU C C 1
ATOM 6092 O O . LEU C 1 6 ? -64.114 88.130 82.425 1.00 33.90 5 LEU C O 1
ATOM 6097 N N . GLN C 1 7 ? -65.865 87.263 83.542 1.00 35.00 6 GLN C N 1
ATOM 6098 C CA . GLN C 1 7 ? -66.712 87.219 82.342 1.00 35.12 6 GLN C CA 1
ATOM 6099 C C . GLN C 1 7 ? -66.870 88.580 81.674 1.00 35.34 6 GLN C C 1
ATOM 6100 O O . GLN C 1 7 ? -66.928 88.671 80.445 1.00 35.27 6 GLN C O 1
ATOM 6106 N N . LYS C 1 8 ? -66.947 89.633 82.487 1.00 35.65 7 LYS C N 1
ATOM 6107 C CA . LYS C 1 8 ? -67.080 91.002 81.981 1.00 36.03 7 LYS C CA 1
ATOM 6108 C C . LYS C 1 8 ? -65.864 91.472 81.189 1.00 35.35 7 LYS C C 1
ATOM 6109 O O . LYS C 1 8 ? -66.012 92.034 80.099 1.00 35.43 7 LYS C O 1
ATOM 6115 N N . ILE C 1 9 ? -64.672 91.233 81.739 1.00 34.63 8 ILE C N 1
ATOM 6116 C CA . ILE C 1 9 ? -63.421 91.643 81.063 1.00 34.12 8 ILE C CA 1
ATOM 6117 C C . ILE C 1 9 ? -63.231 90.860 79.762 1.00 33.46 8 ILE C C 1
ATOM 6118 O O . ILE C 1 9 ? -62.877 91.439 78.747 1.00 33.31 8 ILE C O 1
ATOM 6123 N N . VAL C 1 10 ? -63.542 89.566 79.778 1.00 33.62 9 VAL C N 1
ATOM 6124 C CA . VAL C 1 10 ? -63.496 88.761 78.557 1.00 33.66 9 VAL C CA 1
ATOM 6125 C C . VAL C 1 10 ? -64.442 89.319 77.499 1.00 34.26 9 VAL C C 1
ATOM 6126 O O . VAL C 1 10 ? -64.056 89.463 76.348 1.00 34.52 9 VAL C O 1
ATOM 6130 N N . ASP C 1 11 ? -65.680 89.644 77.893 1.00 35.23 10 ASP C N 1
ATOM 6131 C CA . ASP C 1 11 ? -66.670 90.227 76.966 1.00 35.41 10 ASP C CA 1
ATOM 6132 C C . ASP C 1 11 ? -66.238 91.571 76.375 1.00 34.66 10 ASP C C 1
ATOM 6133 O O . ASP C 1 11 ? -66.567 91.887 75.222 1.00 34.41 10 ASP C O 1
ATOM 6138 N N . SER C 1 12 ? -65.515 92.365 77.170 1.00 34.43 11 SER C N 1
ATOM 6139 C CA . SER C 1 12 ? -64.983 93.655 76.704 1.00 34.49 11 SER C CA 1
ATOM 6140 C C . SER C 1 12 ? -64.046 93.523 75.485 1.00 34.48 11 SER C C 1
ATOM 6141 O O . SER C 1 12 ? -63.874 94.479 74.731 1.00 34.06 11 SER C O 1
ATOM 6144 N N . LEU C 1 13 ? -63.458 92.337 75.288 1.00 34.30 12 LEU C N 1
ATOM 6145 C CA . LEU C 1 13 ? -62.575 92.103 74.127 1.00 34.40 12 LEU C CA 1
ATOM 6146 C C . LEU C 1 13 ? -63.297 92.233 72.790 1.00 34.37 12 LEU C C 1
ATOM 6147 O O . LEU C 1 13 ? -62.682 92.549 71.780 1.00 34.18 12 LEU C O 1
ATOM 6152 N N . GLU C 1 14 ? -64.605 91.976 72.760 1.00 34.71 13 GLU C N 1
ATOM 6153 C CA . GLU C 1 14 ? -65.311 92.018 71.477 1.00 35.44 13 GLU C CA 1
ATOM 6154 C C . GLU C 1 14 ? -65.187 93.384 70.796 1.00 35.00 13 GLU C C 1
ATOM 6155 O O . GLU C 1 14 ? -64.982 93.452 69.582 1.00 34.65 13 GLU C O 1
ATOM 6161 N N . SER C 1 15 ? -65.280 94.452 71.592 1.00 35.08 14 SER C N 1
ATOM 6162 C CA . SER C 1 15 ? -65.127 95.837 71.122 1.00 35.66 14 SER C CA 1
ATOM 6163 C C . SER C 1 15 ? -63.858 96.052 70.291 1.00 35.22 14 SER C C 1
ATOM 6164 O O . SER C 1 15 ? -63.897 96.742 69.266 1.00 36.13 14 SER C O 1
ATOM 6167 N N . SER C 1 16 ? -62.741 95.464 70.737 1.00 33.99 15 SER C N 1
ATOM 6168 C CA . SER C 1 16 ? -61.434 95.686 70.099 1.00 32.72 15 SER C CA 1
ATOM 6169 C C . SER C 1 16 ? -60.989 94.605 69.106 1.00 32.35 15 SER C C 1
ATOM 6170 O O . SER C 1 16 ? -59.903 94.727 68.534 1.00 31.35 15 SER C O 1
ATOM 6173 N N . ARG C 1 17 ? -61.821 93.586 68.867 1.00 31.04 16 ARG C N 1
ATOM 6174 C CA . ARG C 1 17 ? -61.396 92.455 68.029 1.00 31.17 16 ARG C CA 1
ATOM 6175 C C . ARG C 1 17 ? -60.902 92.844 66.622 1.00 30.52 16 ARG C C 1
ATOM 6176 O O . ARG C 1 17 ? -59.841 92.395 66.161 1.00 29.11 16 ARG C O 1
ATOM 6184 N N . ALA C 1 18 ? -61.648 93.706 65.938 1.00 30.01 17 ALA C N 1
ATOM 6185 C CA . ALA C 1 18 ? -61.233 94.122 64.609 1.00 29.91 17 ALA C CA 1
ATOM 6186 C C . ALA C 1 18 ? -59.843 94.825 64.621 1.00 29.87 17 ALA C C 1
ATOM 6187 O O . ALA C 1 18 ? -59.016 94.573 63.746 1.00 30.52 17 ALA C O 1
ATOM 6189 N N . GLU C 1 19 ? -59.586 95.673 65.626 1.00 29.42 18 GLU C N 1
ATOM 6190 C CA . GLU C 1 19 ? -58.285 96.357 65.768 1.00 29.50 18 GLU C CA 1
ATOM 6191 C C . GLU C 1 19 ? -57.177 95.358 66.091 1.00 27.60 18 GLU C C 1
ATOM 6192 O O . GLU C 1 19 ? -56.061 95.481 65.587 1.00 25.97 18 GLU C O 1
ATOM 6198 N N . ARG C 1 20 ? -57.506 94.391 66.945 1.00 26.56 19 ARG C N 1
ATOM 6199 C CA . ARG C 1 20 ? -56.522 93.397 67.406 1.00 25.90 19 ARG C CA 1
ATOM 6200 C C . ARG C 1 20 ? -56.146 92.451 66.256 1.00 26.02 19 ARG C C 1
ATOM 6201 O O . ARG C 1 20 ? -54.976 92.055 66.113 1.00 25.14 19 ARG C O 1
ATOM 6209 N N . GLU C 1 21 ? -57.119 92.113 65.410 1.00 25.34 20 GLU C N 1
ATOM 6210 C CA . GLU C 1 21 ? -56.844 91.251 64.277 1.00 26.19 20 GLU C CA 1
ATOM 6211 C C . GLU C 1 21 ? -55.975 91.970 63.266 1.00 25.65 20 GLU C C 1
ATOM 6212 O O . GLU C 1 21 ? -55.069 91.377 62.685 1.00 23.89 20 GLU C O 1
ATOM 6218 N N . GLU C 1 22 ? -56.220 93.269 63.070 1.00 25.07 21 GLU C N 1
ATOM 6219 C CA . GLU C 1 22 ? -55.371 94.025 62.163 1.00 24.92 21 GLU C CA 1
ATOM 6220 C C . GLU C 1 22 ? -53.947 94.139 62.722 1.00 22.83 21 GLU C C 1
ATOM 6221 O O . GLU C 1 22 ? -52.975 94.099 61.971 1.00 23.42 21 GLU C O 1
ATOM 6227 N N . LEU C 1 23 ? -53.820 94.251 64.036 1.00 22.10 22 LEU C N 1
ATOM 6228 C CA . LEU C 1 23 ? -52.488 94.308 64.659 1.00 20.80 22 LEU C CA 1
ATOM 6229 C C . LEU C 1 23 ? -51.740 92.966 64.487 1.00 20.31 22 LEU C C 1
ATOM 6230 O O . LEU C 1 23 ? -50.566 92.942 64.139 1.00 19.47 22 LEU C O 1
ATOM 6235 N N . TYR C 1 24 ? -52.439 91.870 64.730 1.00 19.62 23 TYR C N 1
ATOM 6236 C CA . TYR C 1 24 ? -51.881 90.543 64.430 1.00 20.09 23 TYR C CA 1
ATOM 6237 C C . TYR C 1 24 ? -51.362 90.433 63.001 1.00 19.76 23 TYR C C 1
ATOM 6238 O O . TYR C 1 24 ? -50.245 89.958 62.781 1.00 20.04 23 TYR C O 1
ATOM 6247 N N . LYS C 1 25 ? -52.169 90.857 62.021 1.00 20.17 24 LYS C N 1
ATOM 6248 C CA . LYS C 1 25 ? -51.778 90.802 60.617 1.00 20.11 24 LYS C CA 1
ATOM 6249 C C . LYS C 1 25 ? -50.537 91.651 60.316 1.00 19.20 24 LYS C C 1
ATOM 6250 O O . LYS C 1 25 ? -49.698 91.284 59.497 1.00 18.97 24 LYS C O 1
ATOM 6256 N N . TRP C 1 26 ? -50.394 92.755 61.046 1.00 18.82 25 TRP C N 1
ATOM 6257 C CA . TRP C 1 26 ? -49.262 93.644 60.849 1.00 19.35 25 TRP C CA 1
ATOM 6258 C C . TRP C 1 26 ? -48.007 92.889 61.321 1.00 18.25 25 TRP C C 1
ATOM 6259 O O . TRP C 1 26 ? -47.011 92.800 60.585 1.00 18.30 25 TRP C O 1
ATOM 6270 N N . PHE C 1 27 ? -48.062 92.338 62.533 1.00 18.72 26 PHE C N 1
ATOM 6271 C CA . PHE C 1 27 ? -46.943 91.516 63.040 1.00 18.45 26 PHE C CA 1
ATOM 6272 C C . PHE C 1 27 ? -46.619 90.340 62.088 1.00 18.02 26 PHE C C 1
ATOM 6273 O O . PHE C 1 27 ? -45.446 90.051 61.772 1.00 17.69 26 PHE C O 1
ATOM 6281 N N . HIS C 1 28 ? -47.659 89.686 61.589 1.00 18.55 27 HIS C N 1
ATOM 6282 C CA . HIS C 1 28 ? -47.485 88.577 60.647 1.00 17.42 27 HIS C CA 1
ATOM 6283 C C . HIS C 1 28 ? -46.663 88.990 59.428 1.00 17.79 27 HIS C C 1
ATOM 6284 O O . HIS C 1 28 ? -45.885 88.201 58.887 1.00 17.77 27 HIS C O 1
ATOM 6291 N N . GLN C 1 29 ? -46.824 90.246 58.976 1.00 18.32 28 GLN C N 1
ATOM 6292 C CA . GLN C 1 29 ? -46.142 90.716 57.776 1.00 18.88 28 GLN C CA 1
ATOM 6293 C C . GLN C 1 29 ? -44.769 91.353 58.058 1.00 19.15 28 GLN C C 1
ATOM 6294 O O . GLN C 1 29 ? -44.066 91.741 57.111 1.00 19.68 28 GLN C O 1
ATOM 6300 N N . HIS C 1 30 ? -44.390 91.398 59.338 1.00 18.62 29 HIS C N 1
ATOM 6301 C CA . HIS C 1 30 ? -43.065 91.879 59.747 1.00 19.10 29 HIS C CA 1
ATOM 6302 C C . HIS C 1 30 ? -42.249 90.831 60.518 1.00 18.52 29 HIS C C 1
ATOM 6303 O O . HIS C 1 30 ? -41.742 91.127 61.610 1.00 19.41 29 HIS C O 1
ATOM 6310 N N . PRO C 1 31 ? -42.114 89.601 59.953 1.00 18.06 30 PRO C N 1
ATOM 6311 C CA . PRO C 1 31 ? -41.360 88.549 60.642 1.00 17.32 30 PRO C CA 1
ATOM 6312 C C . PRO C 1 31 ? -39.861 88.892 60.613 1.00 17.04 30 PRO C C 1
ATOM 6313 O O . PRO C 1 31 ? -39.317 89.231 59.546 1.00 17.67 30 PRO C O 1
ATOM 6317 N N . GLU C 1 32 ? -39.211 88.784 61.769 1.00 17.02 31 GLU C N 1
ATOM 6318 C CA . GLU C 1 32 ? -37.806 89.169 61.892 1.00 17.84 31 GLU C CA 1
ATOM 6319 C C . GLU C 1 32 ? -37.021 88.134 62.678 1.00 17.22 31 GLU C C 1
ATOM 6320 O O . GLU C 1 32 ? -37.582 87.404 63.510 1.00 17.19 31 GLU C O 1
ATOM 6326 N N . MET C 1 33 ? -35.722 88.066 62.370 1.00 17.25 32 MET C N 1
ATOM 6327 C CA . MET C 1 33 ? -34.813 87.095 62.976 1.00 18.50 32 MET C CA 1
ATOM 6328 C C . MET C 1 33 ? -34.542 87.398 64.441 1.00 18.91 32 MET C C 1
ATOM 6329 O O . MET C 1 33 ? -34.539 88.554 64.841 1.00 18.96 32 MET C O 1
ATOM 6334 N N . SER C 1 34 ? -34.274 86.331 65.204 1.00 18.64 33 SER C N 1
ATOM 6335 C CA . SER C 1 34 ? -33.880 86.381 66.628 1.00 19.68 33 SER C CA 1
ATOM 6336 C C . SER C 1 34 ? -32.888 87.508 66.931 1.00 19.60 33 SER C C 1
ATOM 6337 O O . SER C 1 34 ? -31.842 87.604 66.278 1.00 18.59 33 SER C O 1
ATOM 6340 N N . MET C 1 35 ? -33.271 88.368 67.882 1.00 19.52 34 MET C N 1
ATOM 6341 C CA . MET C 1 35 ? -32.476 89.531 68.357 1.00 19.79 34 MET C CA 1
ATOM 6342 C C . MET C 1 35 ? -32.281 90.668 67.323 1.00 20.07 34 MET C C 1
ATOM 6343 O O . MET C 1 35 ? -31.496 91.611 67.553 1.00 21.66 34 MET C O 1
ATOM 6348 N N . GLN C 1 36 ? -32.990 90.582 66.200 1.00 18.56 35 GLN C N 1
ATOM 6349 C CA . GLN C 1 36 ? -32.998 91.629 65.178 1.00 20.23 35 GLN C CA 1
ATOM 6350 C C . GLN C 1 36 ? -34.434 92.064 64.859 1.00 17.96 35 GLN C C 1
ATOM 6351 O O . GLN C 1 36 ? -34.699 92.528 63.750 1.00 17.60 35 GLN C O 1
ATOM 6357 N N . GLU C 1 37 ? -35.340 91.950 65.833 1.00 17.16 36 GLU C N 1
ATOM 6358 C CA . GLU C 1 37 ? -36.773 92.180 65.591 1.00 16.72 36 GLU C CA 1
ATOM 6359 C C . GLU C 1 37 ? -37.113 93.673 65.748 1.00 17.42 36 GLU C C 1
ATOM 6360 O O . GLU C 1 37 ? -37.898 94.052 66.594 1.00 16.37 36 GLU C O 1
ATOM 6366 N N . HIS C 1 38 ? -36.483 94.524 64.955 1.00 17.11 37 HIS C N 1
ATOM 6367 C CA . HIS C 1 38 ? -36.569 95.954 65.251 1.00 17.99 37 HIS C CA 1
ATOM 6368 C C . HIS C 1 38 ? -37.949 96.543 65.022 1.00 17.44 37 HIS C C 1
ATOM 6369 O O . HIS C 1 38 ? -38.458 97.227 65.918 1.00 17.23 37 HIS C O 1
ATOM 6376 N N . GLU C 1 39 ? -38.571 96.273 63.868 1.00 18.45 38 GLU C N 1
ATOM 6377 C CA . GLU C 1 39 ? -39.934 96.796 63.618 1.00 18.12 38 GLU C CA 1
ATOM 6378 C C . GLU C 1 39 ? -40.923 96.198 64.630 1.00 18.52 38 GLU C C 1
ATOM 6379 O O . GLU C 1 39 ? -41.790 96.904 65.162 1.00 17.76 38 GLU C O 1
ATOM 6385 N N . THR C 1 40 ? -40.811 94.888 64.850 1.00 16.96 39 THR C N 1
ATOM 6386 C CA . THR C 1 40 ? -41.654 94.184 65.828 1.00 16.20 39 THR C CA 1
ATOM 6387 C C . THR C 1 40 ? -41.531 94.799 67.238 1.00 16.52 39 THR C C 1
ATOM 6388 O O . THR C 1 40 ? -42.535 95.163 67.850 1.00 16.46 39 THR C O 1
ATOM 6392 N N . SER C 1 41 ? -40.301 94.932 67.735 1.00 15.45 40 SER C N 1
ATOM 6393 C CA . SER C 1 41 ? -40.063 95.502 69.064 1.00 16.25 40 SER C CA 1
ATOM 6394 C C . SER C 1 41 ? -40.597 96.944 69.150 1.00 16.34 40 SER C C 1
ATOM 6395 O O . SER C 1 41 ? -41.218 97.331 70.148 1.00 16.31 40 SER C O 1
ATOM 6398 N N . LYS C 1 42 ? -40.335 97.737 68.125 1.00 17.03 41 LYS C N 1
ATOM 6399 C CA . LYS C 1 42 ? -40.813 99.150 68.132 1.00 18.17 41 LYS C CA 1
ATOM 6400 C C . LYS C 1 42 ? -42.319 99.236 68.168 1.00 18.28 41 LYS C C 1
ATOM 6401 O O . LYS C 1 42 ? -42.876 100.095 68.855 1.00 17.99 41 LYS C O 1
ATOM 6407 N N . ARG C 1 43 ? -42.983 98.369 67.400 1.00 17.26 42 ARG C N 1
ATOM 6408 C CA . ARG C 1 43 ? -44.449 98.328 67.414 1.00 17.96 42 ARG C CA 1
ATOM 6409 C C . ARG C 1 43 ? -45.033 97.903 68.775 1.00 17.49 42 ARG C C 1
ATOM 6410 O O . ARG C 1 43 ? -46.004 98.497 69.234 1.00 17.85 42 ARG C O 1
ATOM 6418 N N . ILE C 1 44 ? -44.464 96.876 69.400 1.00 17.63 43 ILE C N 1
ATOM 6419 C CA . ILE C 1 44 ? -44.883 96.447 70.732 1.00 17.94 43 ILE C CA 1
ATOM 6420 C C . ILE C 1 44 ? -44.765 97.631 71.695 1.00 18.25 43 ILE C C 1
ATOM 6421 O O . ILE C 1 44 ? -45.698 97.932 72.440 1.00 17.88 43 ILE C O 1
ATOM 6426 N N . ALA C 1 45 ? -43.619 98.319 71.666 1.00 18.78 44 ALA C N 1
ATOM 6427 C CA . ALA C 1 45 ? -43.439 99.492 72.542 1.00 19.19 44 ALA C CA 1
ATOM 6428 C C . ALA C 1 45 ? -44.537 100.560 72.301 1.00 20.30 44 ALA C C 1
ATOM 6429 O O . ALA C 1 45 ? -45.113 101.102 73.273 1.00 21.20 44 ALA C O 1
ATOM 6431 N N . GLU C 1 46 ? -44.848 100.824 71.027 1.00 20.57 45 GLU C N 1
ATOM 6432 C CA . GLU C 1 46 ? -45.863 101.814 70.634 1.00 21.65 45 GLU C CA 1
ATOM 6433 C C . GLU C 1 46 ? -47.253 101.431 71.149 1.00 21.67 45 GLU C C 1
ATOM 6434 O O . GLU C 1 46 ? -48.030 102.282 71.636 1.00 20.83 45 GLU C O 1
ATOM 6440 N N . GLU C 1 47 ? -47.564 100.145 71.031 1.00 21.00 46 GLU C N 1
ATOM 6441 C CA . GLU C 1 47 ? -48.868 99.648 71.465 1.00 21.77 46 GLU C CA 1
ATOM 6442 C C . GLU C 1 47 ? -49.016 99.774 72.976 1.00 21.83 46 GLU C C 1
ATOM 6443 O O . GLU C 1 47 ? -50.096 100.121 73.447 1.00 23.07 46 GLU C O 1
ATOM 6449 N N . LEU C 1 48 ? -47.934 99.522 73.718 1.00 20.94 47 LEU C N 1
ATOM 6450 C CA . LEU C 1 48 ? -47.921 99.648 75.169 1.00 20.97 47 LEU C CA 1
ATOM 6451 C C . LEU C 1 48 ? -48.038 101.132 75.563 1.00 22.39 47 LEU C C 1
ATOM 6452 O O . LEU C 1 48 ? -48.809 101.485 76.447 1.00 22.95 47 LEU C O 1
ATOM 6457 N N . GLU C 1 49 ? -47.325 101.997 74.855 1.00 23.11 48 GLU C N 1
ATOM 6458 C CA . GLU C 1 49 ? -47.377 103.462 75.115 1.00 24.26 48 GLU C CA 1
ATOM 6459 C C . GLU C 1 49 ? -48.755 104.066 74.857 1.00 25.42 48 GLU C C 1
ATOM 6460 O O . GLU C 1 49 ? -49.189 104.994 75.554 1.00 25.60 48 GLU C O 1
ATOM 6466 N N . LYS C 1 50 ? -49.427 103.516 73.856 1.00 26.43 49 LYS C N 1
ATOM 6467 C CA . LYS C 1 50 ? -50.788 103.856 73.470 1.00 28.59 49 LYS C CA 1
ATOM 6468 C C . LYS C 1 50 ? -51.763 103.603 74.613 1.00 28.30 49 LYS C C 1
ATOM 6469 O O . LYS C 1 50 ? -52.808 104.232 74.681 1.00 28.78 49 LYS C O 1
ATOM 6475 N N . LEU C 1 51 ? -51.399 102.703 75.521 1.00 28.32 50 LEU C N 1
ATOM 6476 C CA . LEU C 1 51 ? -52.215 102.395 76.683 1.00 28.00 50 LEU C CA 1
ATOM 6477 C C . LEU C 1 51 ? -51.761 103.151 77.936 1.00 28.35 50 LEU C C 1
ATOM 6478 O O . LEU C 1 51 ? -52.203 102.836 79.048 1.00 29.16 50 LEU C O 1
ATOM 6483 N N . GLY C 1 52 ? -50.888 104.150 77.752 1.00 27.45 51 GLY C N 1
ATOM 6484 C CA . GLY C 1 52 ? -50.338 104.918 78.855 1.00 26.12 51 GLY C CA 1
ATOM 6485 C C . GLY C 1 52 ? -49.271 104.208 79.666 1.00 25.60 51 GLY C C 1
ATOM 6486 O O . GLY C 1 52 ? -48.953 104.638 80.780 1.00 25.86 51 GLY C O 1
ATOM 6487 N N . LEU C 1 53 ? -48.712 103.125 79.109 1.00 24.69 52 LEU C N 1
ATOM 6488 C CA . LEU C 1 53 ? -47.685 102.364 79.797 1.00 24.31 52 LEU C CA 1
ATOM 6489 C C . LEU C 1 53 ? -46.289 102.812 79.416 1.00 24.22 52 LEU C C 1
ATOM 6490 O O . LEU C 1 53 ? -46.092 103.511 78.416 1.00 25.04 52 LEU C O 1
ATOM 6495 N N . GLU C 1 54 ? -45.336 102.435 80.257 1.00 23.60 53 GLU C N 1
ATOM 6496 C CA . GLU C 1 54 ? -43.951 102.831 80.091 1.00 23.82 53 GLU C CA 1
ATOM 6497 C C . GLU C 1 54 ? -43.150 101.560 79.858 1.00 22.26 53 GLU C C 1
ATOM 6498 O O . GLU C 1 54 ? -42.609 100.995 80.803 1.00 22.88 53 GLU C O 1
ATOM 6504 N N . PRO C 1 55 ? -43.093 101.101 78.598 1.00 22.38 54 PRO C N 1
ATOM 6505 C CA . PRO C 1 55 ? -42.320 99.884 78.303 1.00 21.53 54 PRO C CA 1
ATOM 6506 C C . PRO C 1 55 ? -40.838 100.102 78.554 1.00 21.92 54 PRO C C 1
ATOM 6507 O O . PRO C 1 55 ? -40.264 101.114 78.104 1.00 21.47 54 PRO C O 1
ATOM 6511 N N . GLN C 1 56 ? -40.235 99.170 79.283 1.00 21.82 55 GLN C N 1
ATOM 6512 C CA . GLN C 1 56 ? -38.816 99.208 79.570 1.00 21.96 55 GLN C CA 1
ATOM 6513 C C . GLN C 1 56 ? -38.121 98.297 78.565 1.00 22.43 55 GLN C C 1
ATOM 6514 O O . GLN C 1 56 ? -38.414 97.096 78.500 1.00 21.51 55 GLN C O 1
ATOM 6520 N N . ASN C 1 57 ? -37.202 98.880 77.807 1.00 21.63 56 ASN C N 1
ATOM 6521 C CA . ASN C 1 57 ? -36.456 98.143 76.783 1.00 22.21 56 ASN C CA 1
ATOM 6522 C C . ASN C 1 57 ? -35.347 97.348 77.447 1.00 22.58 56 ASN C C 1
ATOM 6523 O O . ASN C 1 57 ? -34.333 97.911 77.893 1.00 22.44 56 ASN C O 1
ATOM 6528 N N . ILE C 1 58 ? -35.553 96.027 77.562 1.00 21.66 57 ILE C N 1
ATOM 6529 C CA . ILE C 1 58 ? -34.609 95.138 78.267 1.00 21.85 57 ILE C CA 1
ATOM 6530 C C . ILE C 1 58 ? -34.220 93.967 77.350 1.00 21.48 57 ILE C C 1
ATOM 6531 O O . ILE C 1 58 ? -35.103 93.334 76.768 1.00 21.58 57 ILE C O 1
ATOM 6536 N N . GLY C 1 59 ? -32.927 93.681 77.243 1.00 21.49 58 GLY C N 1
ATOM 6537 C CA . GLY C 1 59 ? -32.421 92.582 76.380 1.00 21.31 58 GLY C CA 1
ATOM 6538 C C . GLY C 1 59 ? -32.468 92.943 74.914 1.00 21.66 58 GLY C C 1
ATOM 6539 O O . GLY C 1 59 ? -33.022 92.192 74.103 1.00 22.06 58 GLY C O 1
ATOM 6540 N N . VAL C 1 60 ? -31.908 94.117 74.588 1.00 21.00 59 VAL C N 1
ATOM 6541 C CA . VAL C 1 60 ? -31.772 94.659 73.225 1.00 21.23 59 VAL C CA 1
ATOM 6542 C C . VAL C 1 60 ? -33.114 95.082 72.635 1.00 19.86 59 VAL C C 1
ATOM 6543 O O . VAL C 1 60 ? -33.398 96.268 72.494 1.00 20.49 59 VAL C O 1
ATOM 6547 N N . THR C 1 61 ? -33.927 94.097 72.263 1.00 18.63 60 THR C N 1
ATOM 6548 C CA . THR C 1 61 ? -35.215 94.366 71.674 1.00 17.81 60 THR C CA 1
ATOM 6549 C C . THR C 1 61 ? -36.393 93.982 72.587 1.00 16.12 60 THR C C 1
ATOM 6550 O O . THR C 1 61 ? -37.534 94.264 72.236 1.00 16.74 60 THR C O 1
ATOM 6554 N N . GLY C 1 62 ? -36.133 93.337 73.731 1.00 16.07 61 GLY C N 1
ATOM 6555 C CA . GLY C 1 62 ? -37.212 93.021 74.705 1.00 16.41 61 GLY C CA 1
ATOM 6556 C C . GLY C 1 62 ? -37.948 94.246 75.246 1.00 17.15 61 GLY C C 1
ATOM 6557 O O . GLY C 1 62 ? -37.412 95.352 75.238 1.00 17.68 61 GLY C O 1
ATOM 6558 N N . GLN C 1 63 ? -39.196 94.058 75.666 1.00 17.74 62 GLN C N 1
ATOM 6559 C CA . GLN C 1 63 ? -40.019 95.162 76.219 1.00 17.46 62 GLN C CA 1
ATOM 6560 C C . GLN C 1 63 ? -40.810 94.631 77.373 1.00 18.92 62 GLN C C 1
ATOM 6561 O O . GLN C 1 63 ? -41.428 93.570 77.252 1.00 18.86 62 GLN C O 1
ATOM 6567 N N . VAL C 1 64 ? -40.826 95.359 78.497 1.00 19.21 63 VAL C N 1
ATOM 6568 C CA . VAL C 1 64 ? -41.539 94.903 79.689 1.00 19.76 63 VAL C CA 1
ATOM 6569 C C . VAL C 1 64 ? -42.358 96.088 80.190 1.00 21.43 63 VAL C C 1
ATOM 6570 O O . VAL C 1 64 ? -41.804 97.182 80.397 1.00 21.17 63 VAL C O 1
ATOM 6574 N N . ALA C 1 65 ? -43.650 95.873 80.394 1.00 20.93 64 ALA C N 1
ATOM 6575 C CA . ALA C 1 65 ? -44.502 96.950 80.909 1.00 21.65 64 ALA C CA 1
ATOM 6576 C C . ALA C 1 65 ? -45.220 96.495 82.195 1.00 22.26 64 ALA C C 1
ATOM 6577 O O . ALA C 1 65 ? -45.686 95.365 82.277 1.00 21.82 64 ALA C O 1
ATOM 6579 N N . VAL C 1 66 ? -45.306 97.394 83.178 1.00 22.52 65 VAL C N 1
ATOM 6580 C CA . VAL C 1 66 ? -45.941 97.112 84.462 1.00 23.75 65 VAL C CA 1
ATOM 6581 C C . VAL C 1 66 ? -47.286 97.879 84.469 1.00 24.27 65 VAL C C 1
ATOM 6582 O O . VAL C 1 66 ? -47.321 99.103 84.238 1.00 23.89 65 VAL C O 1
ATOM 6586 N N . ILE C 1 67 ? -48.384 97.141 84.649 1.00 24.44 66 ILE C N 1
ATOM 6587 C CA . ILE C 1 67 ? -49.739 97.712 84.689 1.00 25.00 66 ILE C CA 1
ATOM 6588 C C . ILE C 1 67 ? -50.110 97.726 86.163 1.00 25.17 66 ILE C C 1
ATOM 6589 O O . ILE C 1 67 ? -50.384 96.672 86.735 1.00 24.49 66 ILE C O 1
ATOM 6594 N N . LYS C 1 68 ? -50.082 98.914 86.780 1.00 25.75 67 LYS C N 1
ATOM 6595 C CA . LYS C 1 68 ? -50.340 99.075 88.220 1.00 25.93 67 LYS C CA 1
ATOM 6596 C C . LYS C 1 68 ? -51.802 99.403 88.455 1.00 25.80 67 LYS C C 1
ATOM 6597 O O . LYS C 1 68 ? -52.361 100.261 87.780 1.00 25.00 67 LYS C O 1
ATOM 6603 N N . ASN C 1 69 ? -52.422 98.690 89.392 1.00 26.13 68 ASN C N 1
ATOM 6604 C CA . ASN C 1 69 ? -53.825 98.909 89.724 1.00 27.40 68 ASN C CA 1
ATOM 6605 C C . ASN C 1 69 ? -54.074 98.679 91.218 1.00 27.84 68 ASN C C 1
ATOM 6606 O O . ASN C 1 69 ? -54.882 97.825 91.617 1.00 27.48 68 ASN C O 1
ATOM 6611 N N . GLY C 1 70 ? -53.354 99.438 92.035 1.00 28.43 69 GLY C N 1
ATOM 6612 C CA . GLY C 1 70 ? -53.507 99.360 93.477 1.00 30.69 69 GLY C CA 1
ATOM 6613 C C . GLY C 1 70 ? -52.873 98.139 94.111 1.00 31.19 69 GLY C C 1
ATOM 6614 O O . GLY C 1 70 ? -52.069 97.424 93.492 1.00 30.97 69 GLY C O 1
ATOM 6615 N N . GLU C 1 71 ? -53.231 97.913 95.371 1.00 32.33 70 GLU C N 1
ATOM 6616 C CA . GLU C 1 71 ? -52.701 96.794 96.141 1.00 33.07 70 GLU C CA 1
ATOM 6617 C C . GLU C 1 71 ? -53.292 95.487 95.652 1.00 32.09 70 GLU C C 1
ATOM 6618 O O . GLU C 1 71 ? -54.442 95.420 95.242 1.00 32.10 70 GLU C O 1
ATOM 6624 N N . GLY C 1 72 ? -52.482 94.440 95.706 1.00 31.84 71 GLY C N 1
ATOM 6625 C CA . GLY C 1 72 ? -52.951 93.105 95.391 1.00 30.20 71 GLY C CA 1
ATOM 6626 C C . GLY C 1 72 ? -51.802 92.257 94.879 1.00 29.35 71 GLY C C 1
ATOM 6627 O O . GLY C 1 72 ? -50.662 92.727 94.794 1.00 27.87 71 GLY C O 1
ATOM 6628 N N . PRO C 1 73 ? -52.099 90.986 94.578 1.00 29.34 72 PRO C N 1
ATOM 6629 C CA . PRO C 1 73 ? -51.113 90.096 93.956 1.00 28.62 72 PRO C CA 1
ATOM 6630 C C . PRO C 1 73 ? -50.628 90.627 92.597 1.00 28.03 72 PRO C C 1
ATOM 6631 O O . PRO C 1 73 ? -51.243 91.518 92.000 1.00 27.84 72 PRO C O 1
ATOM 6635 N N . SER C 1 74 ? -49.529 90.055 92.120 1.00 26.96 73 SER C N 1
ATOM 6636 C CA . SER C 1 74 ? -48.920 90.470 90.867 1.00 25.41 73 SER C CA 1
ATOM 6637 C C . SER C 1 74 ? -48.762 89.223 89.982 1.00 24.32 73 SER C C 1
ATOM 6638 O O . SER C 1 74 ? -48.315 88.175 90.472 1.00 25.68 73 SER C O 1
ATOM 6641 N N . VAL C 1 75 ? -49.158 89.344 88.722 1.00 22.86 74 VAL C N 1
ATOM 6642 C CA . VAL C 1 75 ? -49.066 88.256 87.731 1.00 22.41 74 VAL C CA 1
ATOM 6643 C C . VAL C 1 75 ? -48.194 88.765 86.584 1.00 21.93 74 VAL C C 1
ATOM 6644 O O . VAL C 1 75 ? -48.496 89.819 86.009 1.00 21.76 74 VAL C O 1
ATOM 6648 N N . ALA C 1 76 ? -47.160 88.003 86.215 1.00 21.14 75 ALA C N 1
ATOM 6649 C CA . ALA C 1 76 ? -46.432 88.289 84.957 1.00 20.23 75 ALA C CA 1
ATOM 6650 C C . ALA C 1 76 ? -46.878 87.345 83.841 1.00 20.18 75 ALA C C 1
ATOM 6651 O O . ALA C 1 76 ? -47.226 86.181 84.099 1.00 20.10 75 ALA C O 1
ATOM 6653 N N . PHE C 1 77 ? -46.859 87.829 82.607 1.00 18.98 76 PHE C N 1
ATOM 6654 C CA . PHE C 1 77 ? -47.119 86.959 81.471 1.00 19.28 76 PHE C CA 1
ATOM 6655 C C . PHE C 1 77 ? -46.099 87.237 80.389 1.00 19.15 76 PHE C C 1
ATOM 6656 O O . PHE C 1 77 ? -45.880 88.405 80.038 1.00 19.49 76 PHE C O 1
ATOM 6664 N N . ARG C 1 78 ? -45.534 86.173 79.820 1.00 18.70 77 ARG C N 1
ATOM 6665 C CA . ARG C 1 78 ? -44.492 86.292 78.807 1.00 17.99 77 ARG C CA 1
ATOM 6666 C C . ARG C 1 78 ? -45.019 85.854 77.444 1.00 18.04 77 ARG C C 1
ATOM 6667 O O . ARG C 1 78 ? -45.729 84.825 77.338 1.00 19.00 77 ARG C O 1
ATOM 6675 N N . ALA C 1 79 ? -44.674 86.639 76.422 1.00 17.33 78 ALA C N 1
ATOM 6676 C CA . ALA C 1 79 ? -44.900 86.267 75.018 1.00 17.07 78 ALA C CA 1
ATOM 6677 C C . ALA C 1 79 ? -43.659 86.623 74.195 1.00 17.57 78 ALA C C 1
ATOM 6678 O O . ALA C 1 79 ? -43.134 87.737 74.292 1.00 18.36 78 ALA C O 1
ATOM 6680 N N . ASP C 1 80 ? -43.188 85.674 73.401 1.00 17.48 79 ASP C N 1
ATOM 6681 C CA . ASP C 1 80 ? -42.043 85.900 72.510 1.00 17.46 79 ASP C CA 1
ATOM 6682 C C . ASP C 1 80 ? -42.454 86.456 71.148 1.00 17.64 79 ASP C C 1
ATOM 6683 O O . ASP C 1 80 ? -43.619 86.381 70.782 1.00 16.95 79 ASP C O 1
ATOM 6688 N N . PHE C 1 81 ? -41.507 87.023 70.400 1.00 17.38 80 PHE C N 1
ATOM 6689 C CA . PHE C 1 81 ? -41.891 87.698 69.146 1.00 16.62 80 PHE C CA 1
ATOM 6690 C C . PHE C 1 81 ? -41.010 87.494 67.913 1.00 17.39 80 PHE C C 1
ATOM 6691 O O . PHE C 1 81 ? -41.274 88.123 66.900 1.00 17.95 80 PHE C O 1
ATOM 6699 N N . ASP C 1 82 ? -39.999 86.618 67.975 1.00 16.91 81 ASP C N 1
ATOM 6700 C CA . ASP C 1 82 ? -39.160 86.402 66.795 1.00 17.57 81 ASP C CA 1
ATOM 6701 C C . ASP C 1 82 ? -39.803 85.413 65.806 1.00 17.13 81 ASP C C 1
ATOM 6702 O O . ASP C 1 82 ? -40.617 84.556 66.201 1.00 15.83 81 ASP C O 1
ATOM 6707 N N . ALA C 1 83 ? -39.416 85.532 64.549 1.00 15.87 82 ALA C N 1
ATOM 6708 C CA . ALA C 1 83 ? -39.897 84.643 63.496 1.00 16.40 82 ALA C CA 1
ATOM 6709 C C . ALA C 1 83 ? -38.745 83.718 63.023 1.00 17.07 82 ALA C C 1
ATOM 6710 O O . ALA C 1 83 ? -37.707 83.601 63.703 1.00 17.18 82 ALA C O 1
ATOM 6712 N N . LEU C 1 84 ? -38.932 83.068 61.874 1.00 17.08 83 LEU C N 1
ATOM 6713 C CA . LEU C 1 84 ? -38.045 82.033 61.362 1.00 16.50 83 LEU C CA 1
ATOM 6714 C C . LEU C 1 84 ? -37.706 82.236 59.892 1.00 16.36 83 LEU C C 1
ATOM 6715 O O . LEU C 1 84 ? -38.517 82.775 59.122 1.00 16.57 83 LEU C O 1
ATOM 6720 N N . PRO C 1 85 ? -36.507 81.799 59.486 1.00 16.59 84 PRO C N 1
ATOM 6721 C CA . PRO C 1 85 ? -36.092 81.942 58.084 1.00 16.62 84 PRO C CA 1
ATOM 6722 C C . PRO C 1 85 ? -36.712 80.817 57.246 1.00 17.26 84 PRO C C 1
ATOM 6723 O O . PRO C 1 85 ? -36.032 79.840 56.909 1.00 18.49 84 PRO C O 1
ATOM 6727 N N . ILE C 1 86 ? -38.006 80.962 56.980 1.00 17.02 85 ILE C N 1
ATOM 6728 C CA . ILE C 1 86 ? -38.798 80.026 56.183 1.00 18.45 85 ILE C CA 1
ATOM 6729 C C . ILE C 1 86 ? -39.606 80.952 55.258 1.00 19.30 85 ILE C C 1
ATOM 6730 O O . ILE C 1 86 ? -40.120 81.998 55.692 1.00 18.86 85 ILE C O 1
ATOM 6735 N N . THR C 1 87 ? -39.667 80.601 53.990 1.00 20.29 86 THR C N 1
ATOM 6736 C CA . THR C 1 87 ? -40.412 81.376 53.004 1.00 21.33 86 THR C CA 1
ATOM 6737 C C . THR C 1 87 ? -41.903 81.103 53.168 1.00 21.06 86 THR C C 1
ATOM 6738 O O . THR C 1 87 ? -42.364 79.939 53.099 1.00 20.79 86 THR C O 1
ATOM 6742 N N . GLU C 1 88 ? -42.678 82.156 53.416 1.00 21.02 87 GLU C N 1
ATOM 6743 C CA . GLU C 1 88 ? -44.097 81.927 53.671 1.00 20.96 87 GLU C CA 1
ATOM 6744 C C . GLU C 1 88 ? -44.799 81.330 52.453 1.00 21.21 87 GLU C C 1
ATOM 6745 O O . GLU C 1 88 ? -44.605 81.814 51.349 1.00 22.11 87 GLU C O 1
ATOM 6751 N N . ASN C 1 89 ? -45.600 80.290 52.686 1.00 22.03 88 ASN C N 1
ATOM 6752 C CA . ASN C 1 89 ? -46.326 79.544 51.637 1.00 23.17 88 ASN C CA 1
ATOM 6753 C C . ASN C 1 89 ? -47.747 79.174 52.141 1.00 23.86 88 ASN C C 1
ATOM 6754 O O . ASN C 1 89 ? -48.223 78.042 51.990 1.00 25.56 88 ASN C O 1
ATOM 6759 N N . THR C 1 90 ? -48.423 80.136 52.767 1.00 23.60 89 THR C N 1
ATOM 6760 C CA . THR C 1 90 ? -49.763 79.970 53.330 1.00 23.42 89 THR C CA 1
ATOM 6761 C C . THR C 1 90 ? -50.868 80.405 52.364 1.00 25.10 89 THR C C 1
ATOM 6762 O O . THR C 1 90 ? -52.016 79.934 52.466 1.00 25.93 89 THR C O 1
ATOM 6766 N N . GLY C 1 91 ? -50.534 81.317 51.460 1.00 25.61 90 GLY C N 1
ATOM 6767 C CA . GLY C 1 91 ? -51.552 81.973 50.611 1.00 26.51 90 GLY C CA 1
ATOM 6768 C C . GLY C 1 91 ? -52.538 82.830 51.407 1.00 26.86 90 GLY C C 1
ATOM 6769 O O . GLY C 1 91 ? -53.651 83.096 50.947 1.00 27.65 90 GLY C O 1
ATOM 6770 N N . LEU C 1 92 ? -52.156 83.252 52.615 1.00 26.41 91 LEU C N 1
ATOM 6771 C CA . LEU C 1 92 ? -53.037 84.109 53.419 1.00 25.72 91 LEU C CA 1
ATOM 6772 C C . LEU C 1 92 ? -53.055 85.473 52.745 1.00 25.67 91 LEU C C 1
ATOM 6773 O O . LEU C 1 92 ? -52.074 85.873 52.157 1.00 24.25 91 LEU C O 1
ATOM 6778 N N . ASP C 1 93 ? -54.174 86.186 52.832 1.00 26.29 92 ASP C N 1
ATOM 6779 C CA . ASP C 1 93 ? -54.249 87.507 52.209 1.00 28.22 92 ASP C CA 1
ATOM 6780 C C . ASP C 1 93 ? -53.280 88.483 52.913 1.00 27.57 92 ASP C C 1
ATOM 6781 O O . ASP C 1 93 ? -52.888 89.505 52.351 1.00 28.36 92 ASP C O 1
ATOM 6786 N N . TYR C 1 94 ? -52.928 88.154 54.158 1.00 26.10 93 TYR C N 1
ATOM 6787 C CA . TYR C 1 94 ? -51.993 88.954 54.949 1.00 24.64 93 TYR C CA 1
ATOM 6788 C C . TYR C 1 94 ? -50.634 88.232 55.130 1.00 24.09 93 TYR C C 1
ATOM 6789 O O . TYR C 1 94 ? -49.888 88.502 56.098 1.00 23.67 93 TYR C O 1
ATOM 6798 N N . SER C 1 95 ? -50.336 87.294 54.232 1.00 23.40 94 SER C N 1
ATOM 6799 C CA . SER C 1 95 ? -49.047 86.589 54.266 1.00 22.71 94 SER C CA 1
ATOM 6800 C C . SER C 1 95 ? -47.890 87.586 54.242 1.00 22.92 94 SER C C 1
ATOM 6801 O O . SER C 1 95 ? -47.978 88.649 53.595 1.00 21.81 94 SER C O 1
ATOM 6804 N N . ALA C 1 96 ? -46.800 87.260 54.949 1.00 22.37 95 ALA C N 1
ATOM 6805 C CA . ALA C 1 96 ? -45.557 87.990 54.728 1.00 22.67 95 ALA C CA 1
ATOM 6806 C C . ALA C 1 96 ? -45.136 87.806 53.264 1.00 23.65 95 ALA C C 1
ATOM 6807 O O . ALA C 1 96 ? -45.470 86.816 52.617 1.00 22.76 95 ALA C O 1
ATOM 6809 N N . ASP C 1 97 ? -44.394 88.772 52.748 1.00 25.23 96 ASP C N 1
ATOM 6810 C CA . ASP C 1 97 ? -43.850 88.685 51.413 1.00 27.33 96 ASP C CA 1
ATOM 6811 C C . ASP C 1 97 ? -42.921 87.474 51.277 1.00 28.12 96 ASP C C 1
ATOM 6812 O O . ASP C 1 97 ? -41.930 87.360 52.023 1.00 28.15 96 ASP C O 1
ATOM 6817 N N . PRO C 1 98 ? -43.209 86.569 50.318 1.00 29.20 97 PRO C N 1
ATOM 6818 C CA . PRO C 1 98 ? -42.331 85.407 50.128 1.00 30.02 97 PRO C CA 1
ATOM 6819 C C . PRO C 1 98 ? -40.899 85.847 49.815 1.00 30.92 97 PRO C C 1
ATOM 6820 O O . PRO C 1 98 ? -39.950 85.112 50.117 1.00 31.80 97 PRO C O 1
ATOM 6824 N N . GLU C 1 99 ? -40.745 87.061 49.276 1.00 31.29 98 GLU C N 1
ATOM 6825 C CA . GLU C 1 99 ? -39.421 87.657 48.980 1.00 32.43 98 GLU C CA 1
ATOM 6826 C C . GLU C 1 99 ? -38.512 87.767 50.201 1.00 30.29 98 GLU C C 1
ATOM 6827 O O . GLU C 1 99 ? -37.293 87.707 50.057 1.00 31.38 98 GLU C O 1
ATOM 6833 N N . LEU C 1 100 ? -39.109 87.950 51.381 1.00 28.23 99 LEU C N 1
ATOM 6834 C CA . LEU C 1 100 ? -38.375 88.114 52.647 1.00 26.57 99 LEU C CA 1
ATOM 6835 C C . LEU C 1 100 ? -37.638 86.826 53.058 1.00 24.94 99 LEU C C 1
ATOM 6836 O O . LEU C 1 100 ? -36.607 86.881 53.725 1.00 23.34 99 LEU C O 1
ATOM 6841 N N . GLY C 1 101 ? -38.185 85.665 52.676 1.00 23.52 100 GLY C N 1
ATOM 6842 C CA . GLY C 1 101 ? -37.648 84.387 53.144 1.00 22.58 100 GLY C CA 1
ATOM 6843 C C . GLY C 1 101 ? -37.750 84.264 54.666 1.00 21.17 100 GLY C C 1
ATOM 6844 O O . GLY C 1 101 ? -36.906 83.616 55.300 1.00 22.25 100 GLY C O 1
ATOM 6845 N N . MET C 1 102 ? -38.769 84.920 55.233 1.00 19.65 101 MET C N 1
ATOM 6846 C CA . MET C 1 102 ? -39.062 84.929 56.667 1.00 18.93 101 MET C CA 1
ATOM 6847 C C . MET C 1 102 ? -40.548 84.710 56.888 1.00 18.23 101 MET C C 1
ATOM 6848 O O . MET C 1 102 ? -41.385 85.171 56.085 1.00 18.80 101 MET C O 1
ATOM 6853 N N . MET C 1 103 ? -40.903 84.064 57.987 1.00 16.97 102 MET C N 1
ATOM 6854 C CA . MET C 1 103 ? -42.317 83.764 58.255 1.00 17.64 102 MET C CA 1
ATOM 6855 C C . MET C 1 103 ? -42.504 83.542 59.747 1.00 16.86 102 MET C C 1
ATOM 6856 O O . MET C 1 103 ? -41.625 82.995 60.394 1.00 16.66 102 MET C O 1
ATOM 6861 N N . HIS C 1 104 ? -43.636 83.982 60.291 1.00 15.81 103 HIS C N 1
ATOM 6862 C CA . HIS C 1 104 ? -44.015 83.592 61.655 1.00 15.67 103 HIS C CA 1
ATOM 6863 C C . HIS C 1 104 ? -44.571 82.162 61.724 1.00 16.38 103 HIS C C 1
ATOM 6864 O O . HIS C 1 104 ? -45.731 81.918 62.118 1.00 16.39 103 HIS C O 1
ATOM 6871 N N . ALA C 1 105 ? -43.702 81.215 61.330 1.00 15.73 104 ALA C N 1
ATOM 6872 C CA . ALA C 1 105 ? -44.024 79.779 61.294 1.00 16.18 104 ALA C CA 1
ATOM 6873 C C . ALA C 1 105 ? -44.193 79.111 62.655 1.00 15.26 104 ALA C C 1
ATOM 6874 O O . ALA C 1 105 ? -44.418 77.908 62.723 1.00 16.61 104 ALA C O 1
ATOM 6876 N N . CYS C 1 106 ? -44.074 79.864 63.745 1.00 14.19 105 CYS C N 1
ATOM 6877 C CA . CYS C 1 106 ? -44.310 79.329 65.073 1.00 14.09 105 CYS C CA 1
ATOM 6878 C C . CYS C 1 106 ? -45.415 80.060 65.869 1.00 14.33 105 CYS C C 1
ATOM 6879 O O . CYS C 1 106 ? -45.626 79.773 67.011 1.00 15.99 105 CYS C O 1
ATOM 6882 N N . GLY C 1 107 ? -46.103 81.002 65.239 1.00 14.93 106 GLY C N 1
ATOM 6883 C CA . GLY C 1 107 ? -47.188 81.743 65.898 1.00 15.49 106 GLY C CA 1
ATOM 6884 C C . GLY C 1 107 ? -46.744 82.810 66.883 1.00 15.63 106 GLY C C 1
ATOM 6885 O O . GLY C 1 107 ? -47.525 83.256 67.704 1.00 15.38 106 GLY C O 1
ATOM 6886 N N . HIS C 1 108 ? -45.486 83.233 66.832 1.00 14.93 107 HIS C N 1
ATOM 6887 C CA . HIS C 1 108 ? -45.065 84.243 67.846 1.00 15.46 107 HIS C CA 1
ATOM 6888 C C . HIS C 1 108 ? -45.783 85.595 67.723 1.00 15.90 107 HIS C C 1
ATOM 6889 O O . HIS C 1 108 ? -46.019 86.277 68.738 1.00 16.75 107 HIS C O 1
ATOM 6896 N N . ASP C 1 109 ? -46.184 85.931 66.502 1.00 17.00 108 ASP C N 1
ATOM 6897 C CA . ASP C 1 109 ? -47.028 87.102 66.244 1.00 16.88 108 ASP C CA 1
ATOM 6898 C C . ASP C 1 109 ? -48.391 86.971 66.952 1.00 17.22 108 ASP C C 1
ATOM 6899 O O . ASP C 1 109 ? -48.920 87.935 67.473 1.00 15.63 108 ASP C O 1
ATOM 6904 N N . LEU C 1 110 ? -48.941 85.754 66.959 1.00 16.49 109 LEU C N 1
ATOM 6905 C CA . LEU C 1 110 ? -50.181 85.477 67.691 1.00 16.53 109 LEU C CA 1
ATOM 6906 C C . LEU C 1 110 ? -49.969 85.590 69.202 1.00 16.55 109 LEU C C 1
ATOM 6907 O O . LEU C 1 110 ? -50.795 86.167 69.909 1.00 17.32 109 LEU C O 1
ATOM 6912 N N . HIS C 1 111 ? -48.851 85.079 69.707 1.00 15.71 110 HIS C N 1
ATOM 6913 C CA . HIS C 1 111 ? -48.583 85.153 71.148 1.00 16.18 110 HIS C CA 1
ATOM 6914 C C . HIS C 1 111 ? -48.510 86.626 71.540 1.00 16.37 110 HIS C C 1
ATOM 6915 O O . HIS C 1 111 ? -49.054 87.039 72.555 1.00 16.05 110 HIS C O 1
ATOM 6922 N N . THR C 1 112 ? -47.778 87.386 70.738 1.00 16.12 111 THR C N 1
ATOM 6923 C CA . THR C 1 112 ? -47.562 88.821 70.990 1.00 17.15 111 THR C CA 1
ATOM 6924 C C . THR C 1 112 ? -48.886 89.605 71.020 1.00 17.34 111 THR C C 1
ATOM 6925 O O . THR C 1 112 ? -49.143 90.390 71.941 1.00 17.27 111 THR C O 1
ATOM 6929 N N . THR C 1 113 ? -49.719 89.340 70.020 1.00 18.24 112 THR C N 1
ATOM 6930 C CA . THR C 1 113 ? -51.007 90.045 69.901 1.00 18.69 112 THR C CA 1
ATOM 6931 C C . THR C 1 113 ? -51.987 89.651 71.017 1.00 18.79 112 THR C C 1
ATOM 6932 O O . THR C 1 113 ? -52.718 90.506 71.531 1.00 18.89 112 THR C O 1
ATOM 6936 N N . ALA C 1 114 ? -52.012 88.363 71.373 1.00 18.55 113 ALA C N 1
ATOM 6937 C CA . ALA C 1 114 ? -52.750 87.879 72.546 1.00 18.65 113 ALA C CA 1
ATOM 6938 C C . ALA C 1 114 ? -52.392 88.705 73.780 1.00 18.62 113 ALA C C 1
ATOM 6939 O O . ALA C 1 114 ? -53.281 89.212 74.489 1.00 18.90 113 ALA C O 1
ATOM 6941 N N . LEU C 1 115 ? -51.083 88.863 74.027 1.00 19.08 114 LEU C N 1
ATOM 6942 C CA . LEU C 1 115 ? -50.610 89.554 75.227 1.00 18.88 114 LEU C CA 1
ATOM 6943 C C . LEU C 1 115 ? -50.997 91.047 75.176 1.00 19.26 114 LEU C C 1
ATOM 6944 O O . LEU C 1 115 ? -51.462 91.594 76.175 1.00 20.06 114 LEU C O 1
ATOM 6949 N N . LEU C 1 116 ? -50.827 91.671 74.025 1.00 19.34 115 LEU C N 1
ATOM 6950 C CA . LEU C 1 116 ? -51.172 93.091 73.890 1.00 19.65 115 LEU C CA 1
ATOM 6951 C C . LEU C 1 116 ? -52.669 93.291 74.073 1.00 20.56 115 LEU C C 1
ATOM 6952 O O . LEU C 1 116 ? -53.080 94.289 74.665 1.00 20.61 115 LEU C O 1
ATOM 6957 N N . GLY C 1 117 ? -53.465 92.334 73.594 1.00 20.56 116 GLY C N 1
ATOM 6958 C CA . GLY C 1 117 ? -54.937 92.350 73.775 1.00 21.23 116 GLY C CA 1
ATOM 6959 C C . GLY C 1 117 ? -55.367 92.245 75.232 1.00 21.28 116 GLY C C 1
ATOM 6960 O O . GLY C 1 117 ? -56.271 93.000 75.685 1.00 21.90 116 GLY C O 1
ATOM 6961 N N . ALA C 1 118 ? -54.730 91.332 75.975 1.00 20.92 117 ALA C N 1
ATOM 6962 C CA . ALA C 1 118 ? -54.981 91.151 77.404 1.00 21.34 117 ALA C CA 1
ATOM 6963 C C . ALA C 1 118 ? -54.556 92.398 78.200 1.00 21.84 117 ALA C C 1
ATOM 6964 O O . ALA C 1 118 ? -55.287 92.869 79.084 1.00 21.20 117 ALA C O 1
ATOM 6966 N N . VAL C 1 119 ? -53.369 92.929 77.878 1.00 21.18 118 VAL C N 1
ATOM 6967 C CA . VAL C 1 119 ? -52.889 94.177 78.496 1.00 22.06 118 VAL C CA 1
ATOM 6968 C C . VAL C 1 119 ? -53.944 95.310 78.313 1.00 21.88 118 VAL C C 1
ATOM 6969 O O . VAL C 1 119 ? -54.304 96.023 79.282 1.00 22.44 118 VAL C O 1
ATOM 6973 N N . ARG C 1 120 ? -54.460 95.440 77.095 1.00 22.10 119 ARG C N 1
ATOM 6974 C CA . ARG C 1 120 ? -55.473 96.462 76.779 1.00 23.37 119 ARG C CA 1
ATOM 6975 C C . ARG C 1 120 ? -56.729 96.262 77.614 1.00 23.52 119 ARG C C 1
ATOM 6976 O O . ARG C 1 120 ? -57.278 97.221 78.185 1.00 23.26 119 ARG C O 1
ATOM 6984 N N . ALA C 1 121 ? -57.191 95.018 77.686 1.00 24.21 120 ALA C N 1
ATOM 6985 C CA . ALA C 1 121 ? -58.395 94.706 78.474 1.00 24.14 120 ALA C CA 1
ATOM 6986 C C . ALA C 1 121 ? -58.213 95.125 79.927 1.00 25.10 120 ALA C C 1
ATOM 6987 O O . ALA C 1 121 ? -59.122 95.746 80.529 1.00 25.99 120 ALA C O 1
ATOM 6989 N N . LEU C 1 122 ? -57.049 94.801 80.490 1.00 24.50 121 LEU C N 1
ATOM 6990 C CA . LEU C 1 122 ? -56.740 95.096 81.877 1.00 24.64 121 LEU C CA 1
ATOM 6991 C C . LEU C 1 122 ? -56.641 96.617 82.096 1.00 25.13 121 LEU C C 1
ATOM 6992 O O . LEU C 1 122 ? -57.178 97.146 83.082 1.00 24.89 121 LEU C O 1
ATOM 6997 N N . VAL C 1 123 ? -55.982 97.310 81.168 1.00 24.15 122 VAL C N 1
ATOM 6998 C CA . VAL C 1 123 ? -55.797 98.754 81.289 1.00 25.26 122 VAL C CA 1
ATOM 6999 C C . VAL C 1 123 ? -57.144 99.477 81.216 1.00 26.42 122 VAL C C 1
ATOM 7000 O O . VAL C 1 123 ? -57.370 100.437 81.969 1.00 26.49 122 VAL C O 1
ATOM 7004 N N . GLU C 1 124 ? -58.032 99.014 80.335 1.00 27.07 123 GLU C N 1
ATOM 7005 C CA . GLU C 1 124 ? -59.307 99.703 80.108 1.00 27.75 123 GLU C CA 1
ATOM 7006 C C . GLU C 1 124 ? -60.405 99.298 81.102 1.00 28.34 123 GLU C C 1
ATOM 7007 O O . GLU C 1 124 ? -61.507 99.859 81.056 1.00 28.50 123 GLU C O 1
ATOM 7013 N N . ASN C 1 125 ? -60.124 98.317 81.962 1.00 28.12 124 ASN C N 1
ATOM 7014 C CA . ASN C 1 125 ? -61.118 97.794 82.913 1.00 28.60 124 ASN C CA 1
ATOM 7015 C C . ASN C 1 125 ? -60.576 97.618 84.323 1.00 28.92 124 ASN C C 1
ATOM 7016 O O . ASN C 1 125 ? -60.790 96.577 84.954 1.00 28.85 124 ASN C O 1
ATOM 7021 N N . LYS C 1 126 ? -59.904 98.648 84.834 1.00 28.90 125 LYS C N 1
ATOM 7022 C CA . LYS C 1 126 ? -59.289 98.566 86.145 1.00 29.75 125 LYS C CA 1
ATOM 7023 C C . LYS C 1 126 ? -60.311 98.444 87.267 1.00 30.37 125 LYS C C 1
ATOM 7024 O O . LYS C 1 126 ? -59.951 98.071 88.381 1.00 30.00 125 LYS C O 1
ATOM 7030 N N . ASP C 1 127 ? -61.569 98.735 86.937 1.00 32.02 126 ASP C N 1
ATOM 7031 C CA . ASP C 1 127 ? -62.707 98.590 87.858 1.00 33.60 126 ASP C CA 1
ATOM 7032 C C . ASP C 1 127 ? -62.985 97.117 88.189 1.00 33.77 126 ASP C C 1
ATOM 7033 O O . ASP C 1 127 ? -63.617 96.811 89.214 1.00 33.19 126 ASP C O 1
ATOM 7038 N N . LEU C 1 128 ? -62.480 96.219 87.326 1.00 32.76 127 LEU C N 1
ATOM 7039 C CA . LEU C 1 128 ? -62.770 94.789 87.404 1.00 32.33 127 LEU C CA 1
ATOM 7040 C C . LEU C 1 128 ? -61.665 93.954 88.069 1.00 31.59 127 LEU C C 1
ATOM 7041 O O . LEU C 1 128 ? -61.853 92.759 88.302 1.00 32.41 127 LEU C O 1
ATOM 7046 N N . TRP C 1 129 ? -60.530 94.574 88.389 1.00 30.01 128 TRP C N 1
ATOM 7047 C CA . TRP C 1 129 ? -59.427 93.858 89.041 1.00 28.74 128 TRP C CA 1
ATOM 7048 C C . TRP C 1 129 ? -58.621 94.681 90.055 1.00 28.88 128 TRP C C 1
ATOM 7049 O O . TRP C 1 129 ? -58.872 95.877 90.228 1.00 30.27 128 TRP C O 1
ATOM 7060 N N . SER C 1 130 ? -57.683 94.041 90.751 1.00 28.79 129 SER C N 1
ATOM 7061 C CA . SER C 1 130 ? -56.808 94.720 91.720 1.00 28.99 129 SER C CA 1
ATOM 7062 C C . SER C 1 130 ? -55.443 94.053 91.737 1.00 28.53 129 SER C C 1
ATOM 7063 O O . SER C 1 130 ? -55.356 92.826 91.758 1.00 28.69 129 SER C O 1
ATOM 7066 N N . GLY C 1 131 ? -54.393 94.863 91.764 1.00 27.46 130 GLY C N 1
ATOM 7067 C CA . GLY C 1 131 ? -53.022 94.355 91.851 1.00 26.21 130 GLY C CA 1
ATOM 7068 C C . GLY C 1 131 ? -52.168 94.850 90.706 1.00 25.80 130 GLY C C 1
ATOM 7069 O O . GLY C 1 131 ? -52.310 95.995 90.243 1.00 24.30 130 GLY C O 1
ATOM 7070 N N . THR C 1 132 ? -51.274 93.976 90.254 1.00 24.91 131 THR C N 1
ATOM 7071 C CA . THR C 1 132 ? -50.248 94.348 89.292 1.00 24.02 131 THR C CA 1
ATOM 7072 C C . THR C 1 132 ? -50.211 93.228 88.230 1.00 23.24 131 THR C C 1
ATOM 7073 O O . THR C 1 132 ? -50.328 92.043 88.566 1.00 21.14 131 THR C O 1
ATOM 7077 N N . PHE C 1 133 ? -50.072 93.638 86.974 1.00 21.50 132 PHE C N 1
ATOM 7078 C CA . PHE C 1 133 ? -49.826 92.729 85.861 1.00 21.21 132 PHE C CA 1
ATOM 7079 C C . PHE C 1 133 ? -48.565 93.194 85.136 1.00 21.22 132 PHE C C 1
ATOM 7080 O O . PHE C 1 133 ? -48.420 94.380 84.859 1.00 21.10 132 PHE C O 1
ATOM 7088 N N . ILE C 1 134 ? -47.670 92.256 84.820 1.00 21.38 133 ILE C N 1
ATOM 7089 C CA . ILE C 1 134 ? -46.434 92.585 84.135 1.00 21.15 133 ILE C CA 1
ATOM 7090 C C . ILE C 1 134 ? -46.464 91.884 82.763 1.00 21.40 133 ILE C C 1
ATOM 7091 O O . ILE C 1 134 ? -46.549 90.650 82.705 1.00 22.34 133 ILE C O 1
ATOM 7096 N N . ALA C 1 135 ? -46.427 92.667 81.684 1.00 20.91 134 ALA C N 1
ATOM 7097 C CA . ALA C 1 135 ? -46.319 92.126 80.321 1.00 20.47 134 ALA C CA 1
ATOM 7098 C C . ALA C 1 135 ? -44.837 91.986 79.951 1.00 20.44 134 ALA C C 1
ATOM 7099 O O . ALA C 1 135 ? -44.093 92.960 79.983 1.00 19.85 134 ALA C O 1
ATOM 7101 N N . VAL C 1 136 ? -44.414 90.766 79.634 1.00 19.45 135 VAL C N 1
ATOM 7102 C CA . VAL C 1 136 ? -43.027 90.503 79.283 1.00 19.68 135 VAL C CA 1
ATOM 7103 C C . VAL C 1 136 ? -42.970 90.082 77.803 1.00 19.21 135 VAL C C 1
ATOM 7104 O O . VAL C 1 136 ? -43.420 89.001 77.442 1.00 19.58 135 VAL C O 1
ATOM 7108 N N . HIS C 1 137 ? -42.445 90.969 76.967 1.00 18.25 136 HIS C N 1
ATOM 7109 C CA . HIS C 1 137 ? -42.287 90.697 75.556 1.00 17.59 136 HIS C CA 1
ATOM 7110 C C . HIS C 1 137 ? -40.834 90.326 75.269 1.00 17.47 136 HIS C C 1
ATOM 7111 O O . HIS C 1 137 ? -39.910 91.160 75.348 1.00 17.14 136 HIS C O 1
ATOM 7118 N N . GLN C 1 138 ? -40.647 89.057 74.952 1.00 16.91 137 GLN C N 1
ATOM 7119 C CA . GLN C 1 138 ? -39.312 88.465 74.824 1.00 18.04 137 GLN C CA 1
ATOM 7120 C C . GLN C 1 138 ? -38.855 88.279 73.364 1.00 18.02 137 GLN C C 1
ATOM 7121 O O . GLN C 1 138 ? -39.583 87.685 72.566 1.00 18.58 137 GLN C O 1
ATOM 7127 N N . PRO C 1 139 ? -37.623 88.714 73.022 1.00 18.42 138 PRO C N 1
ATOM 7128 C CA . PRO C 1 139 ? -37.078 88.426 71.695 1.00 17.77 138 PRO C CA 1
ATOM 7129 C C . PRO C 1 139 ? -36.419 87.056 71.650 1.00 17.36 138 PRO C C 1
ATOM 7130 O O . PRO C 1 139 ? -36.291 86.378 72.691 1.00 17.01 138 PRO C O 1
ATOM 7134 N N . GLY C 1 140 ? -36.005 86.645 70.461 1.00 17.28 139 GLY C N 1
ATOM 7135 C CA . GLY C 1 140 ? -34.949 85.612 70.323 1.00 17.15 139 GLY C CA 1
ATOM 7136 C C . GLY C 1 140 ? -35.205 84.252 70.962 1.00 17.01 139 GLY C C 1
ATOM 7137 O O . GLY C 1 140 ? -34.299 83.598 71.470 1.00 16.82 139 GLY C O 1
ATOM 7138 N N . GLU C 1 141 ? -36.449 83.819 70.952 1.00 15.81 140 GLU C N 1
ATOM 7139 C CA . GLU C 1 141 ? -36.783 82.532 71.520 1.00 17.10 140 GLU C CA 1
ATOM 7140 C C . GLU C 1 141 ? -36.304 81.327 70.662 1.00 17.16 140 GLU C C 1
ATOM 7141 O O . GLU C 1 141 ? -36.099 80.238 71.222 1.00 18.04 140 GLU C O 1
ATOM 7147 N N . GLU C 1 142 ? -36.154 81.499 69.338 1.00 17.34 141 GLU C N 1
ATOM 7148 C CA . GLU C 1 142 ? -35.830 80.374 68.411 1.00 16.78 141 GLU C CA 1
ATOM 7149 C C . GLU C 1 142 ? -34.333 80.066 68.399 1.00 16.64 141 GLU C C 1
ATOM 7150 O O . GLU C 1 142 ? -33.651 80.242 67.379 1.00 17.99 141 GLU C O 1
ATOM 7156 N N . GLY C 1 143 ? -33.842 79.680 69.575 1.00 17.22 142 GLY C N 1
ATOM 7157 C CA . GLY C 1 143 ? -32.414 79.409 69.796 1.00 18.10 142 GLY C CA 1
ATOM 7158 C C . GLY C 1 143 ? -31.530 80.643 69.765 1.00 18.72 142 GLY C C 1
ATOM 7159 O O . GLY C 1 143 ? -30.320 80.519 69.510 1.00 20.25 142 GLY C O 1
ATOM 7160 N N . GLY C 1 144 ? -32.115 81.822 70.021 1.00 18.23 143 GLY C N 1
ATOM 7161 C CA . GLY C 1 144 ? -31.386 83.088 69.980 1.00 18.90 143 GLY C CA 1
ATOM 7162 C C . GLY C 1 144 ? -30.805 83.499 71.334 1.00 19.46 143 GLY C C 1
ATOM 7163 O O . GLY C 1 144 ? -30.059 84.477 71.417 1.00 19.75 143 GLY C O 1
ATOM 7164 N N . GLY C 1 145 ? -31.161 82.766 72.390 1.00 18.96 144 GLY C N 1
ATOM 7165 C CA . GLY C 1 145 ? -30.754 83.130 73.762 1.00 19.42 144 GLY C CA 1
ATOM 7166 C C . GLY C 1 145 ? -31.497 84.353 74.304 1.00 18.93 144 GLY C C 1
ATOM 7167 O O . GLY C 1 145 ? -31.007 85.015 75.230 1.00 19.91 144 GLY C O 1
ATOM 7168 N N . GLY C 1 146 ? -32.693 84.630 73.777 1.00 18.39 145 GLY C N 1
ATOM 7169 C CA . GLY C 1 146 ? -33.436 85.842 74.162 1.00 18.22 145 GLY C CA 1
ATOM 7170 C C . GLY C 1 146 ? -33.810 85.936 75.641 1.00 17.85 145 GLY C C 1
ATOM 7171 O O . GLY C 1 146 ? -33.704 87.026 76.238 1.00 17.63 145 GLY C O 1
ATOM 7172 N N . ALA C 1 147 ? -34.258 84.829 76.259 1.00 16.90 146 ALA C N 1
ATOM 7173 C CA . ALA C 1 147 ? -34.644 84.919 77.670 1.00 17.81 146 ALA C CA 1
ATOM 7174 C C . ALA C 1 147 ? -33.399 85.209 78.494 1.00 18.09 146 ALA C C 1
ATOM 7175 O O . ALA C 1 147 ? -33.439 86.059 79.404 1.00 18.28 146 ALA C O 1
ATOM 7177 N N . ARG C 1 148 ? -32.291 84.528 78.181 1.00 18.01 147 ARG C N 1
ATOM 7178 C CA . ARG C 1 148 ? -31.018 84.831 78.863 1.00 19.86 147 ARG C CA 1
ATOM 7179 C C . ARG C 1 148 ? -30.575 86.285 78.639 1.00 20.78 147 ARG C C 1
ATOM 7180 O O . ARG C 1 148 ? -29.994 86.901 79.547 1.00 21.62 147 ARG C O 1
ATOM 7188 N N . HIS C 1 149 ? -30.819 86.830 77.443 1.00 19.97 148 HIS C N 1
ATOM 7189 C CA . HIS C 1 149 ? -30.454 88.224 77.150 1.00 20.74 148 HIS C CA 1
ATOM 7190 C C . HIS C 1 149 ? -31.180 89.176 78.076 1.00 21.01 148 HIS C C 1
ATOM 7191 O O . HIS C 1 149 ? -30.554 90.090 78.633 1.00 21.13 148 HIS C O 1
ATOM 7198 N N . MET C 1 150 ? -32.484 88.953 78.259 1.00 20.02 149 MET C N 1
ATOM 7199 C CA . MET C 1 150 ? -33.261 89.785 79.186 1.00 20.31 149 MET C CA 1
ATOM 7200 C C . MET C 1 150 ? -32.771 89.665 80.633 1.00 20.79 149 MET C C 1
ATOM 7201 O O . MET C 1 150 ? -32.582 90.687 81.320 1.00 21.35 149 MET C O 1
ATOM 7206 N N . VAL C 1 151 ? -32.592 88.436 81.107 1.00 20.13 150 VAL C N 1
ATOM 7207 C CA . VAL C 1 151 ? -32.076 88.183 82.468 1.00 21.68 150 VAL C CA 1
ATOM 7208 C C . VAL C 1 151 ? -30.702 88.834 82.689 1.00 22.57 150 VAL C C 1
ATOM 7209 O O . VAL C 1 151 ? -30.466 89.460 83.730 1.00 23.08 150 VAL C O 1
ATOM 7213 N N . ASP C 1 152 ? -29.809 88.706 81.714 1.00 22.70 151 ASP C N 1
ATOM 7214 C CA . ASP C 1 152 ? -28.457 89.295 81.830 1.00 25.17 151 ASP C CA 1
ATOM 7215 C C . ASP C 1 152 ? -28.468 90.806 81.736 1.00 25.62 151 ASP C C 1
ATOM 7216 O O . ASP C 1 152 ? -27.518 91.468 82.176 1.00 26.46 151 ASP C O 1
ATOM 7221 N N . ASP C 1 153 ? -29.515 91.351 81.122 1.00 24.35 152 ASP C N 1
ATOM 7222 C CA . ASP C 1 153 ? -29.689 92.804 81.052 1.00 25.57 152 ASP C CA 1
ATOM 7223 C C . ASP C 1 153 ? -30.499 93.349 82.242 1.00 25.68 152 ASP C C 1
ATOM 7224 O O . ASP C 1 153 ? -31.153 94.400 82.139 1.00 26.05 152 ASP C O 1
ATOM 7229 N N . GLY C 1 154 ? -30.457 92.604 83.348 1.00 25.89 153 GLY C N 1
ATOM 7230 C CA . GLY C 1 154 ? -30.990 93.036 84.641 1.00 25.79 153 GLY C CA 1
ATOM 7231 C C . GLY C 1 154 ? -32.497 93.000 84.798 1.00 26.21 153 GLY C C 1
ATOM 7232 O O . GLY C 1 154 ? -33.050 93.794 85.552 1.00 25.82 153 GLY C O 1
ATOM 7233 N N . LEU C 1 155 ? -33.176 92.090 84.096 1.00 25.06 154 LEU C N 1
ATOM 7234 C CA . LEU C 1 155 ? -34.625 91.967 84.266 1.00 25.81 154 LEU C CA 1
ATOM 7235 C C . LEU C 1 155 ? -35.087 91.931 85.731 1.00 25.74 154 LEU C C 1
ATOM 7236 O O . LEU C 1 155 ? -35.993 92.663 86.114 1.00 25.64 154 LEU C O 1
ATOM 7241 N N . ALA C 1 156 ? -34.477 91.087 86.544 1.00 27.15 155 ALA C N 1
ATOM 7242 C CA . ALA C 1 156 ? -34.928 90.936 87.931 1.00 28.65 155 ALA C CA 1
ATOM 7243 C C . ALA C 1 156 ? -34.626 92.173 88.830 1.00 29.88 155 ALA C C 1
ATOM 7244 O O . ALA C 1 156 ? -35.315 92.412 89.835 1.00 30.34 155 ALA C O 1
ATOM 7246 N N . GLU C 1 157 ? -33.610 92.947 88.453 1.00 30.37 156 GLU C N 1
ATOM 7247 C CA . GLU C 1 157 ? -33.257 94.178 89.155 1.00 32.03 156 GLU C CA 1
ATOM 7248 C C . GLU C 1 157 ? -34.093 95.364 88.683 1.00 31.65 156 GLU C C 1
ATOM 7249 O O . GLU C 1 157 ? -34.440 96.251 89.476 1.00 32.85 156 GLU C O 1
ATOM 7255 N N . LYS C 1 158 ? -34.427 95.383 87.395 1.00 30.13 157 LYS C N 1
ATOM 7256 C CA . LYS C 1 158 ? -35.196 96.491 86.827 1.00 28.46 157 LYS C CA 1
ATOM 7257 C C . LYS C 1 158 ? -36.688 96.395 87.075 1.00 28.06 157 LYS C C 1
ATOM 7258 O O . LYS C 1 158 ? -37.368 97.421 87.159 1.00 27.88 157 LYS C O 1
ATOM 7264 N N . ILE C 1 159 ? -37.202 95.169 87.164 1.00 27.01 158 ILE C N 1
ATOM 7265 C CA . ILE C 1 159 ? -38.637 94.941 87.277 1.00 26.33 158 ILE C CA 1
ATOM 7266 C C . ILE C 1 159 ? -38.902 94.102 88.517 1.00 26.23 158 ILE C C 1
ATOM 7267 O O . ILE C 1 159 ? -38.346 93.007 88.671 1.00 26.07 158 ILE C O 1
ATOM 7272 N N . ALA C 1 160 ? -39.747 94.620 89.411 1.00 26.73 159 ALA C N 1
ATOM 7273 C CA . ALA C 1 160 ? -40.099 93.896 90.638 1.00 26.67 159 ALA C CA 1
ATOM 7274 C C . ALA C 1 160 ? -40.789 92.577 90.318 1.00 26.56 159 ALA C C 1
ATOM 7275 O O . ALA C 1 160 ? -41.677 92.538 89.468 1.00 27.28 159 ALA C O 1
ATOM 7277 N N . ALA C 1 161 ? -40.386 91.506 91.004 1.00 26.85 160 ALA C N 1
ATOM 7278 C CA . ALA C 1 161 ? -40.991 90.184 90.806 1.00 26.47 160 ALA C CA 1
ATOM 7279 C C . ALA C 1 161 ? -42.517 90.175 90.974 1.00 26.53 160 ALA C C 1
ATOM 7280 O O . ALA C 1 161 ? -43.079 90.898 91.818 1.00 26.57 160 ALA C O 1
ATOM 7282 N N . PRO C 1 162 ? -43.199 89.326 90.194 1.00 25.79 161 PRO C N 1
ATOM 7283 C CA . PRO C 1 162 ? -44.620 89.089 90.423 1.00 25.33 161 PRO C CA 1
ATOM 7284 C C . PRO C 1 162 ? -44.751 87.998 91.485 1.00 25.11 161 PRO C C 1
ATOM 7285 O O . PRO C 1 162 ? -43.732 87.571 92.038 1.00 25.35 161 PRO C O 1
ATOM 7289 N N . ASP C 1 163 ? -45.968 87.533 91.742 1.00 24.95 162 ASP C N 1
ATOM 7290 C CA . ASP C 1 163 ? -46.173 86.392 92.631 1.00 26.00 162 ASP C CA 1
ATOM 7291 C C . ASP C 1 163 ? -46.135 85.074 91.853 1.00 25.56 162 ASP C C 1
ATOM 7292 O O . ASP C 1 163 ? -45.733 84.027 92.385 1.00 24.93 162 ASP C O 1
ATOM 7297 N N . VAL C 1 164 ? -46.613 85.148 90.608 1.00 25.15 163 VAL C N 1
ATOM 7298 C CA . VAL C 1 164 ? -46.640 84.014 89.660 1.00 24.19 163 VAL C CA 1
ATOM 7299 C C . VAL C 1 164 ? -46.282 84.538 88.260 1.00 23.68 163 VAL C C 1
ATOM 7300 O O . VAL C 1 164 ? -46.399 85.738 87.975 1.00 22.65 163 VAL C O 1
ATOM 7304 N N . CYS C 1 165 ? -45.846 83.629 87.389 1.00 22.88 164 CYS C N 1
ATOM 7305 C CA . CYS C 1 165 ? -45.456 83.993 86.033 1.00 22.43 164 CYS C CA 1
ATOM 7306 C C . CYS C 1 165 ? -45.946 82.908 85.085 1.00 21.71 164 CYS C C 1
ATOM 7307 O O . CYS C 1 165 ? -45.763 81.722 85.381 1.00 20.73 164 CYS C O 1
ATOM 7310 N N . PHE C 1 166 ? -46.579 83.318 83.975 1.00 20.10 165 PHE C N 1
ATOM 7311 C CA . PHE C 1 166 ? -47.175 82.371 83.014 1.00 20.40 165 PHE C CA 1
ATOM 7312 C C . PHE C 1 166 ? -46.697 82.655 81.602 1.00 19.32 165 PHE C C 1
ATOM 7313 O O . PHE C 1 166 ? -46.208 83.747 81.313 1.00 19.56 165 PHE C O 1
ATOM 7321 N N . ALA C 1 167 ? -46.833 81.658 80.726 1.00 18.00 166 ALA C N 1
ATOM 7322 C CA . ALA C 1 167 ? -46.648 81.839 79.290 1.00 18.06 166 ALA C CA 1
ATOM 7323 C C . ALA C 1 167 ? -47.508 80.791 78.584 1.00 17.94 166 ALA C C 1
ATOM 7324 O O . ALA C 1 167 ? -47.963 79.842 79.216 1.00 17.82 166 ALA C O 1
ATOM 7326 N N . GLN C 1 168 ? -47.715 80.954 77.282 1.00 17.54 167 GLN C N 1
ATOM 7327 C CA . GLN C 1 168 ? -48.427 79.948 76.505 1.00 18.07 167 GLN C CA 1
ATOM 7328 C C . GLN C 1 168 ? -47.841 79.848 75.089 1.00 18.45 167 GLN C C 1
ATOM 7329 O O . GLN C 1 168 ? -47.053 80.715 74.646 1.00 18.70 167 GLN C O 1
ATOM 7335 N N . HIS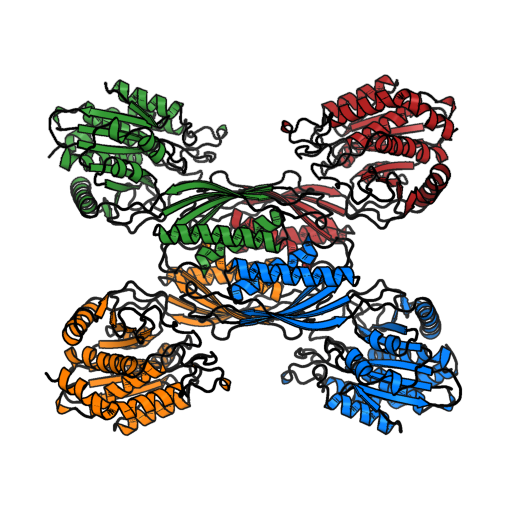 C 1 169 ? -48.222 78.797 74.377 1.00 17.02 168 HIS C N 1
ATOM 7336 C CA . HIS C 1 169 ? -47.765 78.600 73.005 1.00 16.65 168 HIS C CA 1
ATOM 7337 C C . HIS C 1 169 ? -48.882 77.997 72.165 1.00 16.50 168 HIS C C 1
ATOM 7338 O O . HIS C 1 169 ? -49.512 77.013 72.584 1.00 18.01 168 HIS C O 1
ATOM 7345 N N . VAL C 1 170 ? -49.105 78.567 70.989 1.00 16.59 169 VAL C N 1
ATOM 7346 C CA . VAL C 1 170 ? -50.060 78.015 70.018 1.00 15.77 169 VAL C CA 1
ATOM 7347 C C . VAL C 1 170 ? -49.468 76.851 69.236 1.00 16.67 169 VAL C C 1
ATOM 7348 O O . VAL C 1 170 ? -48.248 76.849 68.903 1.00 15.85 169 VAL C O 1
ATOM 7352 N N . PHE C 1 171 ? -50.308 75.851 68.950 1.00 16.49 170 PHE C N 1
ATOM 7353 C CA . PHE C 1 171 ? -49.883 74.786 68.039 1.00 17.93 170 PHE C CA 1
ATOM 7354 C C . PHE C 1 171 ? -51.059 74.054 67.440 1.00 18.46 170 PHE C C 1
ATOM 7355 O O . PHE C 1 171 ? -52.193 74.478 67.636 1.00 17.95 170 PHE C O 1
ATOM 7363 N N . ASN C 1 172 ? -50.757 73.024 66.655 1.00 18.39 171 ASN C N 1
ATOM 7364 C CA . ASN C 1 172 ? -51.796 72.277 65.946 1.00 20.04 171 ASN C CA 1
ATOM 7365 C C . ASN C 1 172 ? -52.223 71.131 66.869 1.00 20.83 171 ASN C C 1
ATOM 7366 O O . ASN C 1 172 ? -51.715 70.005 66.785 1.00 22.46 171 ASN C O 1
ATOM 7371 N N . GLU C 1 173 ? -53.144 71.435 67.783 1.00 21.88 172 GLU C N 1
ATOM 7372 C CA . GLU C 1 173 ? -53.439 70.535 68.886 1.00 23.00 172 GLU C CA 1
ATOM 7373 C C . GLU C 1 173 ? -54.945 70.204 68.957 1.00 23.69 172 GLU C C 1
ATOM 7374 O O . GLU C 1 173 ? -55.776 70.965 68.464 1.00 23.27 172 GLU C O 1
ATOM 7380 N N . ASP C 1 174 ? -55.242 69.033 69.512 1.00 24.49 173 ASP C N 1
ATOM 7381 C CA . ASP C 1 174 ? -56.605 68.630 69.905 1.00 25.90 173 ASP C CA 1
ATOM 7382 C C . ASP C 1 174 ? -56.762 68.876 71.409 1.00 26.55 173 ASP C C 1
ATOM 7383 O O . ASP C 1 174 ? -55.809 68.658 72.173 1.00 27.21 173 ASP C O 1
ATOM 7388 N N . PRO C 1 175 ? -57.960 69.310 71.854 1.00 26.88 174 PRO C N 1
ATOM 7389 C CA . PRO C 1 175 ? -59.119 69.618 71.006 1.00 26.52 174 PRO C CA 1
ATOM 7390 C C . PRO C 1 175 ? -58.957 70.953 70.257 1.00 25.64 174 PRO C C 1
ATOM 7391 O O . PRO C 1 175 ? -58.273 71.860 70.749 1.00 24.26 174 PRO C O 1
ATOM 7395 N N . ALA C 1 176 ? -59.590 71.058 69.090 1.00 24.94 175 ALA C N 1
ATOM 7396 C CA . ALA C 1 176 ? -59.604 72.287 68.305 1.00 25.42 175 ALA C CA 1
ATOM 7397 C C . ALA C 1 176 ? -59.945 73.494 69.182 1.00 25.89 175 ALA C C 1
ATOM 7398 O O . ALA C 1 176 ? -60.948 73.479 69.903 1.00 25.80 175 ALA C O 1
ATOM 7400 N N . PHE C 1 177 ? -59.083 74.517 69.131 1.00 24.81 176 PHE C N 1
ATOM 7401 C CA . PHE C 1 177 ? -59.251 75.778 69.837 1.00 24.93 176 PHE C CA 1
ATOM 7402 C C . PHE C 1 177 ? -59.275 75.676 71.375 1.00 24.52 176 PHE C C 1
ATOM 7403 O O . PHE C 1 177 ? -59.592 76.632 72.069 1.00 25.95 176 PHE C O 1
ATOM 7411 N N . GLY C 1 178 ? -58.895 74.507 71.888 1.00 23.62 177 GLY C N 1
ATOM 7412 C CA . GLY C 1 178 ? -58.820 74.220 73.313 1.00 23.50 177 GLY C CA 1
ATOM 7413 C C . GLY C 1 178 ? -57.434 74.417 73.931 1.00 23.07 177 GLY C C 1
ATOM 7414 O O . GLY C 1 178 ? -56.513 74.909 73.277 1.00 23.72 177 GLY C O 1
ATOM 7415 N N . TYR C 1 179 ? -57.293 74.036 75.190 1.00 22.34 178 TYR C N 1
ATOM 7416 C CA . TYR C 1 179 ? -56.081 74.303 75.963 1.00 22.45 178 TYR C CA 1
ATOM 7417 C C . TYR C 1 179 ? -55.525 73.023 76.516 1.00 23.36 178 TYR C C 1
ATOM 7418 O O . TYR C 1 179 ? -56.280 72.113 76.916 1.00 23.34 178 TYR C O 1
ATOM 7427 N N . VAL C 1 180 ? -54.203 72.939 76.564 1.00 22.11 179 VAL C N 1
ATOM 7428 C CA . VAL C 1 180 ? -53.532 71.725 77.035 1.00 21.55 179 VAL C CA 1
ATOM 7429 C C . VAL C 1 180 ? -52.503 72.033 78.117 1.00 21.13 179 VAL C C 1
ATOM 7430 O O . VAL C 1 180 ? -51.783 73.037 78.025 1.00 20.79 179 VAL C O 1
ATOM 7434 N N . PHE C 1 181 ? -52.465 71.202 79.166 1.00 21.77 180 PHE C N 1
ATOM 7435 C CA . PHE C 1 181 ? -51.641 71.444 80.344 1.00 21.22 180 PHE C CA 1
ATOM 7436 C C . PHE C 1 181 ? -50.870 70.193 80.741 1.00 22.05 180 PHE C C 1
ATOM 7437 O O . PHE C 1 181 ? -51.388 69.077 80.620 1.00 22.25 180 PHE C O 1
ATOM 7445 N N . THR C 1 182 ? -49.646 70.386 81.235 1.00 22.87 181 THR C N 1
ATOM 7446 C CA . THR C 1 182 ? -48.834 69.305 81.770 1.00 22.71 181 THR C CA 1
ATOM 7447 C C . THR C 1 182 ? -48.170 69.721 83.080 1.00 22.79 181 THR C C 1
ATOM 7448 O O . THR C 1 182 ? -47.288 70.583 83.085 1.00 22.28 181 THR C O 1
ATOM 7452 N N . PRO C 1 183 ? -48.571 69.105 84.212 1.00 23.15 182 PRO C N 1
ATOM 7453 C CA . PRO C 1 183 ? -47.855 69.394 85.456 1.00 24.01 182 PRO C CA 1
ATOM 7454 C C . PRO C 1 183 ? -46.491 68.722 85.406 1.00 23.93 182 PRO C C 1
ATOM 7455 O O . PRO C 1 183 ? -46.358 67.688 84.759 1.00 24.12 182 PRO C O 1
ATOM 7459 N N . GLY C 1 184 ? -45.480 69.274 86.072 1.00 23.25 183 GLY C N 1
ATOM 7460 C CA . GLY C 1 184 ? -44.170 68.664 86.025 1.00 22.59 183 GLY C CA 1
ATOM 7461 C C . GLY C 1 184 ? -43.525 68.879 84.654 1.00 21.81 183 GLY C C 1
ATOM 7462 O O . GLY C 1 184 ? -43.753 69.904 84.010 1.00 20.31 183 GLY C O 1
ATOM 7463 N N . ARG C 1 185 ? -42.723 67.914 84.209 1.00 21.06 184 ARG C N 1
ATOM 7464 C CA . ARG C 1 185 ? -41.961 68.094 82.963 1.00 20.87 184 ARG C CA 1
ATOM 7465 C C . ARG C 1 185 ? -42.928 68.233 81.797 1.00 20.40 184 ARG C C 1
ATOM 7466 O O . ARG C 1 185 ? -43.781 67.355 81.548 1.00 20.87 184 ARG C O 1
ATOM 7474 N N . PHE C 1 186 ? -42.809 69.360 81.122 1.00 19.09 185 PHE C N 1
ATOM 7475 C CA . PHE C 1 186 ? -43.663 69.712 79.997 1.00 19.13 185 PHE C CA 1
ATOM 7476 C C . PHE C 1 186 ? -42.923 69.585 78.656 1.00 18.52 185 PHE C C 1
ATOM 7477 O O . PHE C 1 186 ? -43.524 69.238 77.623 1.00 19.09 185 PHE C O 1
ATOM 7485 N N . LEU C 1 187 ? -41.633 69.896 78.659 1.00 18.37 186 LEU C N 1
ATOM 7486 C CA . LEU C 1 187 ? -40.886 69.962 77.396 1.00 17.56 186 LEU C CA 1
ATOM 7487 C C . LEU C 1 187 ? -39.569 69.209 77.570 1.00 18.13 186 LEU C C 1
ATOM 7488 O O . LEU C 1 187 ? -39.361 68.543 78.604 1.00 19.25 186 LEU C O 1
ATOM 7493 N N . THR C 1 188 ? -38.675 69.323 76.593 1.00 16.79 187 THR C N 1
ATOM 7494 C CA . THR C 1 188 ? -37.385 68.625 76.607 1.00 16.74 187 THR C CA 1
ATOM 7495 C C . THR C 1 188 ? -36.228 69.627 76.705 1.00 15.60 187 THR C C 1
ATOM 7496 O O . THR C 1 188 ? -36.367 70.799 76.325 1.00 17.12 187 THR C O 1
ATOM 7500 N N . ALA C 1 189 ? -35.102 69.173 77.247 1.00 16.01 188 ALA C N 1
ATOM 7501 C CA . ALA C 1 189 ? -33.860 69.938 77.201 1.00 15.66 188 ALA C CA 1
ATOM 7502 C C . ALA C 1 189 ? -33.356 69.972 75.751 1.00 16.14 188 ALA C C 1
ATOM 7503 O O . ALA C 1 189 ? -33.403 68.956 75.057 1.00 16.52 188 ALA C O 1
ATOM 7505 N N . ALA C 1 190 ? -32.860 71.119 75.289 1.00 14.75 189 ALA C N 1
ATOM 7506 C CA . ALA C 1 190 ? -32.366 71.203 73.902 1.00 14.61 189 ALA C CA 1
ATOM 7507 C C . ALA C 1 190 ? -30.987 71.861 73.816 1.00 15.29 189 ALA C C 1
ATOM 7508 O O . ALA C 1 190 ? -30.549 72.551 74.751 1.00 15.44 189 ALA C O 1
ATOM 7510 N N . SER C 1 191 ? -30.320 71.627 72.695 1.00 14.84 190 SER C N 1
ATOM 7511 C CA . SER C 1 191 ? -29.164 72.424 72.287 1.00 15.63 190 SER C CA 1
ATOM 7512 C C . SER C 1 191 ? -29.169 72.632 70.792 1.00 15.37 190 SER C C 1
ATOM 7513 O O . SER C 1 191 ? -29.830 71.874 70.039 1.00 15.70 190 SER C O 1
ATOM 7516 N N . ASN C 1 192 ? -28.407 73.628 70.362 1.00 14.68 191 ASN C N 1
ATOM 7517 C CA . ASN C 1 192 ? -28.268 73.988 68.964 1.00 14.43 191 ASN C CA 1
ATOM 7518 C C . ASN C 1 192 ? -26.827 74.328 68.714 1.00 15.24 191 ASN C C 1
ATOM 7519 O O . ASN C 1 192 ? -26.233 75.091 69.481 1.00 14.82 191 ASN C O 1
ATOM 7524 N N . TRP C 1 193 ? -26.295 73.713 67.660 1.00 14.69 192 TRP C N 1
ATOM 7525 C CA . TRP C 1 193 ? -24.902 73.848 67.261 1.00 16.57 192 TRP C CA 1
ATOM 7526 C C . TRP C 1 193 ? -24.747 74.026 65.774 1.00 16.82 192 TRP C C 1
ATOM 7527 O O . TRP C 1 193 ? -25.583 73.559 64.991 1.00 16.58 192 TRP C O 1
ATOM 7538 N N . ARG C 1 194 ? -23.654 74.678 65.378 1.00 15.09 193 ARG C N 1
ATOM 7539 C CA . ARG C 1 194 ? -23.162 74.486 64.008 1.00 15.63 193 ARG C CA 1
ATOM 7540 C C . ARG C 1 194 ? -21.917 73.642 64.067 1.00 16.09 193 ARG C C 1
ATOM 7541 O O . ARG C 1 194 ? -21.103 73.790 64.977 1.00 18.21 193 ARG C O 1
ATOM 7549 N N . ILE C 1 195 ? -21.765 72.729 63.129 1.00 15.45 194 ILE C N 1
ATOM 7550 C CA . ILE C 1 195 ? -20.606 71.842 63.120 1.00 16.97 194 ILE C CA 1
ATOM 7551 C C . ILE C 1 195 ? -19.893 72.025 61.790 1.00 17.34 194 ILE C C 1
ATOM 7552 O O . ILE C 1 195 ? -20.486 71.847 60.733 1.00 16.74 194 ILE C O 1
ATOM 7557 N N . HIS C 1 196 ? -18.623 72.414 61.850 1.00 16.91 195 HIS C N 1
ATOM 7558 C CA . HIS C 1 196 ? -17.882 72.738 60.634 1.00 17.24 195 HIS C CA 1
ATOM 7559 C C . HIS C 1 196 ? -16.888 71.620 60.331 1.00 17.92 195 HIS C C 1
ATOM 7560 O O . HIS C 1 196 ? -16.004 71.331 61.160 1.00 18.39 195 HIS C O 1
ATOM 7567 N N . ILE C 1 197 ? -17.057 70.977 59.171 1.00 17.47 196 ILE C N 1
ATOM 7568 C CA . ILE C 1 197 ? -16.158 69.903 58.741 1.00 18.92 196 ILE C CA 1
ATOM 7569 C C . ILE C 1 197 ? -15.202 70.472 57.696 1.00 19.65 196 ILE C C 1
ATOM 7570 O O . ILE C 1 197 ? -15.636 70.949 56.636 1.00 19.61 196 ILE C O 1
ATOM 7575 N N . HIS C 1 198 ? -13.905 70.433 58.007 1.00 19.39 197 HIS C N 1
ATOM 7576 C CA . HIS C 1 198 ? -12.889 71.030 57.146 1.00 20.96 197 HIS C CA 1
ATOM 7577 C C . HIS C 1 198 ? -12.051 69.970 56.450 1.00 21.27 197 HIS C C 1
ATOM 7578 O O . HIS C 1 198 ? -11.225 69.298 57.081 1.00 23.56 197 HIS C O 1
ATOM 7585 N N . GLY C 1 199 ? -12.255 69.815 55.150 1.00 20.85 198 GLY C N 1
ATOM 7586 C CA . GLY C 1 199 ? -11.528 68.827 54.373 1.00 19.73 198 GLY C CA 1
ATOM 7587 C C . GLY C 1 199 ? -10.448 69.519 53.557 1.00 21.03 198 GLY C C 1
ATOM 7588 O O . GLY C 1 199 ? -9.990 70.621 53.900 1.00 21.23 198 GLY C O 1
ATOM 7589 N N . GLU C 1 200 ? -10.072 68.872 52.470 1.00 20.63 199 GLU C N 1
ATOM 7590 C CA . GLU C 1 200 ? -9.103 69.414 51.525 1.00 22.32 199 GLU C CA 1
ATOM 7591 C C . GLU C 1 200 ? -9.707 69.301 50.140 1.00 21.09 199 GLU C C 1
ATOM 7592 O O . GLU C 1 200 ? -9.943 68.191 49.659 1.00 20.97 199 GLU C O 1
ATOM 7598 N N . GLY C 1 201 ? -9.949 70.449 49.514 1.00 20.69 200 GLY C N 1
ATOM 7599 C CA . GLY C 1 201 ? -10.632 70.489 48.213 1.00 19.74 200 GLY C CA 1
ATOM 7600 C C . GLY C 1 201 ? -9.783 70.149 46.998 1.00 19.79 200 GLY C C 1
ATOM 7601 O O . GLY C 1 201 ? -8.563 69.964 47.089 1.00 19.16 200 GLY C O 1
ATOM 7602 N N . GLY C 1 202 ? -10.421 70.115 45.832 1.00 18.00 201 GLY C N 1
ATOM 7603 C CA . GLY C 1 202 ? -9.683 69.864 44.612 1.00 18.99 201 GLY C CA 1
ATOM 7604 C C . GLY C 1 202 ? -10.629 69.693 43.456 1.00 19.10 201 GLY C C 1
ATOM 7605 O O . GLY C 1 202 ? -11.768 70.140 43.508 1.00 20.15 201 GLY C O 1
ATOM 7606 N N . HIS C 1 203 ? -10.114 69.052 42.419 1.00 19.61 202 HIS C N 1
ATOM 7607 C CA . HIS C 1 203 ? -10.849 68.854 41.177 1.00 18.74 202 HIS C CA 1
ATOM 7608 C C . HIS C 1 203 ? -11.729 67.624 41.318 1.00 18.44 202 HIS C C 1
ATOM 7609 O O . HIS C 1 203 ? -11.304 66.601 41.899 1.00 18.69 202 HIS C O 1
ATOM 7616 N N . GLY C 1 204 ? -12.957 67.726 40.793 1.00 18.10 203 GLY C N 1
ATOM 7617 C CA . GLY C 1 204 ? -13.941 66.637 40.869 1.00 18.47 203 GLY C CA 1
ATOM 7618 C C . GLY C 1 204 ? -13.489 65.300 40.301 1.00 19.09 203 GLY C C 1
ATOM 7619 O O . GLY C 1 204 ? -13.984 64.249 40.720 1.00 19.32 203 GLY C O 1
ATOM 7620 N N . SER C 1 205 ? -12.530 65.323 39.382 1.00 18.51 204 SER C N 1
ATOM 7621 C CA . SER C 1 205 ? -12.033 64.095 38.729 1.00 18.39 204 SER C CA 1
ATOM 7622 C C . SER C 1 205 ? -10.784 63.476 39.382 1.00 17.45 204 SER C C 1
ATOM 7623 O O . SER C 1 205 ? -10.288 62.429 38.951 1.00 18.11 204 SER C O 1
ATOM 7626 N N . ARG C 1 206 ? -10.317 64.110 40.456 1.00 17.35 205 ARG C N 1
ATOM 7627 C CA . ARG C 1 206 ? -9.104 63.695 41.161 1.00 18.97 205 ARG C CA 1
ATOM 7628 C C . ARG C 1 206 ? -9.355 63.629 42.678 1.00 18.66 205 ARG C C 1
ATOM 7629 O O . ARG C 1 206 ? -8.656 64.290 43.465 1.00 19.48 205 ARG C O 1
ATOM 7637 N N . PRO C 1 207 ? -10.338 62.791 43.097 1.00 18.60 206 PRO C N 1
ATOM 7638 C CA . PRO C 1 207 ? -10.724 62.725 44.508 1.00 17.92 206 PRO C CA 1
ATOM 7639 C C . PRO C 1 207 ? -9.601 62.205 45.388 1.00 18.47 206 PRO C C 1
ATOM 7640 O O . PRO C 1 207 ? -9.577 62.511 46.564 1.00 17.92 206 PRO C O 1
ATOM 7644 N N . HIS C 1 208 ? -8.695 61.410 44.816 1.00 17.29 207 HIS C N 1
ATOM 7645 C CA . HIS C 1 208 ? -7.588 60.832 45.581 1.00 18.14 207 HIS C CA 1
ATOM 7646 C C . HIS C 1 208 ? -6.601 61.897 46.083 1.00 18.13 207 HIS C C 1
ATOM 7647 O O . HIS C 1 208 ? -5.801 61.624 46.979 1.00 18.79 207 HIS C O 1
ATOM 7654 N N . LEU C 1 209 ? -6.679 63.094 45.516 1.00 17.73 208 LEU C N 1
ATOM 7655 C CA . LEU C 1 209 ? -5.821 64.223 45.920 1.00 18.46 208 LEU C CA 1
ATOM 7656 C C . LEU C 1 209 ? -6.555 65.196 46.869 1.00 18.30 208 LEU C C 1
ATOM 7657 O O . LEU C 1 209 ? -6.088 66.309 47.109 1.00 19.71 208 LEU C O 1
ATOM 7662 N N . THR C 1 210 ? -7.700 64.751 47.394 1.00 18.36 209 THR C N 1
ATOM 7663 C CA . THR C 1 210 ? -8.580 65.581 48.234 1.00 17.85 209 THR C CA 1
ATOM 7664 C C . THR C 1 210 ? -8.902 64.816 49.499 1.00 17.66 209 THR C C 1
ATOM 7665 O O . THR C 1 210 ? -8.651 63.603 49.614 1.00 17.61 209 THR C O 1
ATOM 7669 N N . LYS C 1 211 ? -9.469 65.530 50.454 1.00 17.85 210 LYS C N 1
ATOM 7670 C CA . LYS C 1 211 ? -10.220 64.866 51.500 1.00 18.22 210 LYS C CA 1
ATOM 7671 C C . LYS C 1 211 ? -11.627 65.461 51.431 1.00 18.72 210 LYS C C 1
ATOM 7672 O O . LYS C 1 211 ? -11.836 66.630 51.767 1.00 18.64 210 LYS C O 1
ATOM 7678 N N . ASP C 1 212 ? -12.584 64.628 51.003 1.00 17.74 211 ASP C N 1
ATOM 7679 C CA . ASP C 1 212 ? -13.885 65.100 50.472 1.00 17.50 211 ASP C CA 1
ATOM 7680 C C . ASP C 1 212 ? -14.851 65.301 51.634 1.00 15.70 211 ASP C C 1
ATOM 7681 O O . ASP C 1 212 ? -15.285 64.329 52.234 1.00 16.36 211 ASP C O 1
ATOM 7686 N N . PRO C 1 213 ? -15.148 66.568 51.995 1.00 15.86 212 PRO C N 1
ATOM 7687 C CA . PRO C 1 213 ? -15.917 66.774 53.213 1.00 15.74 212 PRO C CA 1
ATOM 7688 C C . PRO C 1 213 ? -17.400 66.512 53.015 1.00 15.48 212 PRO C C 1
ATOM 7689 O O . PRO C 1 213 ? -18.097 66.378 54.000 1.00 15.90 212 PRO C O 1
ATOM 7693 N N . ILE C 1 214 ? -17.858 66.452 51.762 1.00 15.41 213 ILE C N 1
ATOM 7694 C CA . ILE C 1 214 ? -19.271 66.152 51.514 1.00 16.08 213 ILE C CA 1
ATOM 7695 C C . ILE C 1 214 ? -19.548 64.679 51.835 1.00 15.88 213 ILE C C 1
ATOM 7696 O O . ILE C 1 214 ? -20.519 64.363 52.507 1.00 15.10 213 ILE C O 1
ATOM 7701 N N . VAL C 1 215 ? -18.682 63.787 51.368 1.00 15.97 214 VAL C N 1
ATOM 7702 C CA . VAL C 1 215 ? -18.804 62.381 51.713 1.00 16.70 214 VAL C CA 1
ATOM 7703 C C . VAL C 1 215 ? -18.700 62.179 53.238 1.00 16.08 214 VAL C C 1
ATOM 7704 O O . VAL C 1 215 ? -19.471 61.399 53.826 1.00 15.51 214 VAL C O 1
ATOM 7708 N N . VAL C 1 216 ? -17.760 62.878 53.885 1.00 15.71 215 VAL C N 1
ATOM 7709 C CA . VAL C 1 216 ? -17.658 62.802 55.339 1.00 15.86 215 VAL C CA 1
ATOM 7710 C C . VAL C 1 216 ? -18.945 63.318 56.029 1.00 14.83 215 VAL C C 1
ATOM 7711 O O . VAL C 1 216 ? -19.462 62.655 56.924 1.00 15.66 215 VAL C O 1
ATOM 7715 N N . ALA C 1 217 ? -19.442 64.485 55.601 1.00 15.31 216 ALA C N 1
ATOM 7716 C CA . ALA C 1 217 ? -20.658 65.047 56.167 1.00 15.03 216 ALA C CA 1
ATOM 7717 C C . ALA C 1 217 ? -21.850 64.056 56.050 1.00 14.37 216 ALA C C 1
ATOM 7718 O O . ALA C 1 217 ? -22.656 63.910 56.986 1.00 14.12 216 ALA C O 1
ATOM 7720 N N . ALA C 1 218 ? -21.954 63.388 54.898 1.00 15.47 217 ALA C N 1
ATOM 7721 C CA . ALA C 1 218 ? -23.021 62.404 54.672 1.00 14.59 217 ALA C CA 1
ATOM 7722 C C . ALA C 1 218 ? -22.888 61.244 55.636 1.00 15.83 217 ALA C C 1
ATOM 7723 O O . ALA C 1 218 ? -23.872 60.789 56.214 1.00 15.31 217 ALA C O 1
ATOM 7725 N N . SER C 1 219 ? -21.648 60.772 55.804 1.00 15.74 218 SER C N 1
ATOM 7726 C CA . SER C 1 219 ? -21.359 59.666 56.689 1.00 16.16 218 SER C CA 1
ATOM 7727 C C . SER C 1 219 ? -21.686 60.057 58.158 1.00 15.54 218 SER C C 1
ATOM 7728 O O . SER C 1 219 ? -22.263 59.259 58.911 1.00 14.19 218 SER C O 1
ATOM 7731 N N . ILE C 1 220 ? -21.353 61.287 58.540 1.00 14.18 219 ILE C N 1
ATOM 7732 C CA . ILE C 1 220 ? -21.732 61.831 59.863 1.00 13.48 219 ILE C CA 1
ATOM 7733 C C . ILE C 1 220 ? -23.252 61.872 60.112 1.00 14.56 219 ILE C C 1
ATOM 7734 O O . ILE C 1 220 ? -23.740 61.343 61.099 1.00 13.58 219 ILE C O 1
ATOM 7739 N N . ILE C 1 221 ? -23.992 62.458 59.175 1.00 13.82 220 ILE C N 1
ATOM 7740 C CA . ILE C 1 221 ? -25.454 62.588 59.359 1.00 14.07 220 ILE C CA 1
ATOM 7741 C C . ILE C 1 221 ? -26.052 61.173 59.559 1.00 13.13 220 ILE C C 1
ATOM 7742 O O . ILE C 1 221 ? -26.869 60.953 60.448 1.00 13.59 220 ILE C O 1
ATOM 7747 N N . THR C 1 222 ? -25.602 60.207 58.759 1.00 12.85 221 THR C N 1
ATOM 7748 C CA . THR C 1 222 ? -26.084 58.843 58.881 1.00 14.36 221 THR C CA 1
ATOM 7749 C C . THR C 1 222 ? -25.710 58.243 60.263 1.00 13.97 221 THR C C 1
ATOM 7750 O O . THR C 1 222 ? -26.529 57.669 60.953 1.00 13.88 221 THR C O 1
ATOM 7754 N N . LYS C 1 223 ? -24.442 58.341 60.623 1.00 14.30 222 LYS C N 1
ATOM 7755 C CA . LYS C 1 223 ? -24.039 57.768 61.913 1.00 14.71 222 LYS C CA 1
ATOM 7756 C C . LYS C 1 223 ? -24.712 58.391 63.134 1.00 14.15 222 LYS C C 1
ATOM 7757 O O . LYS C 1 223 ? -24.945 57.691 64.130 1.00 14.97 222 LYS C O 1
ATOM 7763 N N . LEU C 1 224 ? -25.001 59.697 63.074 1.00 14.15 223 LEU C N 1
ATOM 7764 C CA . LEU C 1 224 ? -25.717 60.405 64.153 1.00 13.86 223 LEU C CA 1
ATOM 7765 C C . LEU C 1 224 ? -27.069 59.750 64.506 1.00 12.78 223 LEU C C 1
ATOM 7766 O O . LEU C 1 224 ? -27.517 59.803 65.660 1.00 13.15 223 LEU C O 1
ATOM 7771 N N . GLN C 1 225 ? -27.673 59.084 63.515 1.00 13.15 224 GLN C N 1
ATOM 7772 C CA . GLN C 1 225 ? -28.972 58.409 63.728 1.00 13.47 224 GLN C CA 1
ATOM 7773 C C . GLN C 1 225 ? -28.888 57.331 64.824 1.00 14.00 224 GLN C C 1
ATOM 7774 O O . GLN C 1 225 ? -29.872 57.069 65.541 1.00 14.64 224 GLN C O 1
ATOM 7780 N N . THR C 1 226 ? -27.710 56.719 64.966 1.00 14.30 225 THR C N 1
ATOM 7781 C CA . THR C 1 226 ? -27.474 55.714 65.987 1.00 14.50 225 THR C CA 1
ATOM 7782 C C . THR C 1 226 ? -27.527 56.213 67.446 1.00 14.53 225 THR C C 1
ATOM 7783 O O . THR C 1 226 ? -27.672 55.392 68.347 1.00 14.14 225 THR C O 1
ATOM 7787 N N . ILE C 1 227 ? -27.453 57.529 67.670 1.00 13.54 226 ILE C N 1
ATOM 7788 C CA . ILE C 1 227 ? -27.542 58.014 69.041 1.00 14.27 226 ILE C CA 1
ATOM 7789 C C . ILE C 1 227 ? -28.960 57.677 69.573 1.00 14.92 226 ILE C C 1
ATOM 7790 O O . ILE C 1 227 ? -29.124 56.983 70.579 1.00 15.38 226 ILE C O 1
ATOM 7795 N N . VAL C 1 228 ? -29.964 58.101 68.814 1.00 13.52 227 VAL C N 1
ATOM 7796 C CA . VAL C 1 228 ? -31.344 57.849 69.220 1.00 14.50 227 VAL C CA 1
ATOM 7797 C C . VAL C 1 228 ? -31.714 56.365 69.005 1.00 14.12 227 VAL C C 1
ATOM 7798 O O . VAL C 1 228 ? -32.417 55.791 69.828 1.00 14.71 227 VAL C O 1
ATOM 7802 N N . SER C 1 229 ? -31.222 55.746 67.927 1.00 13.49 228 SER C N 1
ATOM 7803 C CA . SER C 1 229 ? -31.627 54.382 67.577 1.00 14.26 228 SER C CA 1
ATOM 7804 C C . SER C 1 229 ? -30.947 53.260 68.409 1.00 14.60 228 SER C C 1
ATOM 7805 O O . SER C 1 229 ? -31.466 52.144 68.487 1.00 15.11 228 SER C O 1
ATOM 7808 N N . ARG C 1 230 ? -29.793 53.543 69.020 1.00 14.08 229 ARG C N 1
ATOM 7809 C CA . ARG C 1 230 ? -29.032 52.468 69.710 1.00 13.86 229 ARG C CA 1
ATOM 7810 C C . ARG C 1 230 ? -28.513 52.892 71.084 1.00 15.29 229 ARG C C 1
ATOM 7811 O O . ARG C 1 230 ? -28.333 52.046 71.962 1.00 15.36 229 ARG C O 1
ATOM 7819 N N . GLU C 1 231 ? -28.255 54.171 71.267 1.00 15.68 230 GLU C N 1
ATOM 7820 C CA . GLU C 1 231 ? -27.552 54.622 72.499 1.00 16.60 230 GLU C CA 1
ATOM 7821 C C . GLU C 1 231 ? -28.444 55.108 73.639 1.00 17.37 230 GLU C C 1
ATOM 7822 O O . GLU C 1 231 ? -27.996 55.126 74.795 1.00 17.59 230 GLU C O 1
ATOM 7828 N N . VAL C 1 232 ? -29.676 55.480 73.327 1.00 16.74 231 VAL C N 1
ATOM 7829 C CA . VAL C 1 232 ? -30.608 56.038 74.307 1.00 17.35 231 VAL C CA 1
ATOM 7830 C C . VAL C 1 232 ? -31.643 54.987 74.703 1.00 17.81 231 VAL C C 1
ATOM 7831 O O . VAL C 1 232 ? -32.134 54.264 73.839 1.00 17.02 231 VAL C O 1
ATOM 7835 N N . ASP C 1 233 ? -31.959 54.906 76.002 1.00 17.28 232 ASP C N 1
ATOM 7836 C CA . ASP C 1 233 ? -32.982 53.993 76.501 1.00 18.10 232 ASP C CA 1
ATOM 7837 C C . ASP C 1 233 ? -34.270 54.206 75.664 1.00 17.27 232 ASP C C 1
ATOM 7838 O O . ASP C 1 233 ? -34.735 55.331 75.544 1.00 16.99 232 ASP C O 1
ATOM 7843 N N . PRO C 1 234 ? -34.812 53.127 75.047 1.00 17.29 233 PRO C N 1
ATOM 7844 C CA . PRO C 1 234 ? -36.067 53.287 74.259 1.00 17.46 233 PRO C CA 1
ATOM 7845 C C . PRO C 1 234 ? -37.207 53.959 75.051 1.00 17.30 233 PRO C C 1
ATOM 7846 O O . PRO C 1 234 ? -38.082 54.628 74.456 1.00 17.65 233 PRO C O 1
ATOM 7850 N N . ASN C 1 235 ? -37.197 53.829 76.386 1.00 17.95 234 ASN C N 1
ATOM 7851 C CA . ASN C 1 235 ? -38.261 54.459 77.200 1.00 18.89 234 ASN C CA 1
ATOM 7852 C C . ASN C 1 235 ? -38.069 55.968 77.427 1.00 19.37 234 ASN C C 1
ATOM 7853 O O . ASN C 1 235 ? -38.962 56.643 77.968 1.00 20.23 234 ASN C O 1
ATOM 7858 N N . GLU C 1 236 ? -36.900 56.483 77.042 1.00 19.35 235 GLU C N 1
ATOM 7859 C CA . GLU C 1 236 ? -36.588 57.902 77.194 1.00 20.07 235 GLU C CA 1
ATOM 7860 C C . GLU C 1 236 ? -37.004 58.657 75.944 1.00 20.37 235 GLU C C 1
ATOM 7861 O O . GLU C 1 236 ? -37.449 58.048 74.969 1.00 20.95 235 GLU C O 1
ATOM 7867 N N . VAL C 1 237 ? -36.853 59.977 75.958 1.00 19.92 236 VAL C N 1
ATOM 7868 C CA . VAL C 1 237 ? -37.088 60.785 74.752 1.00 19.71 236 VAL C CA 1
ATOM 7869 C C . VAL C 1 237 ? -35.773 61.456 74.365 1.00 18.66 236 VAL C C 1
ATOM 7870 O O . VAL C 1 237 ? -35.110 62.077 75.198 1.00 17.40 236 VAL C O 1
ATOM 7874 N N . ALA C 1 238 ? -35.378 61.288 73.107 1.00 17.28 237 ALA C N 1
ATOM 7875 C CA . ALA C 1 238 ? -34.173 61.940 72.568 1.00 16.22 237 ALA C CA 1
ATOM 7876 C C . ALA C 1 238 ? -34.379 62.208 71.062 1.00 15.79 237 ALA C C 1
ATOM 7877 O O . ALA C 1 238 ? -35.086 61.461 70.390 1.00 17.38 237 ALA C O 1
ATOM 7879 N N . VAL C 1 239 ? -33.770 63.275 70.560 1.00 15.44 238 VAL C N 1
ATOM 7880 C CA . VAL C 1 239 ? -33.850 63.636 69.133 1.00 14.61 238 VAL C CA 1
ATOM 7881 C C . VAL C 1 239 ? -32.495 64.191 68.746 1.00 14.14 238 VAL C C 1
ATOM 7882 O O . VAL C 1 239 ? -31.894 64.909 69.546 1.00 13.92 238 VAL C O 1
ATOM 7886 N N . VAL C 1 240 ? -31.994 63.818 67.560 1.00 12.80 239 VAL C N 1
ATOM 7887 C CA . VAL C 1 240 ? -30.896 64.563 66.946 1.00 12.00 239 VAL C CA 1
ATOM 7888 C C . VAL C 1 240 ? -31.367 64.912 65.542 1.00 13.17 239 VAL C C 1
ATOM 7889 O O . VAL C 1 240 ? -31.555 64.038 64.724 1.00 12.64 239 VAL C O 1
ATOM 7893 N N . THR C 1 241 ? -31.590 66.185 65.319 1.00 12.63 240 THR C N 1
ATOM 7894 C CA . THR C 1 241 ? -31.955 66.683 63.982 1.00 13.28 240 THR C CA 1
ATOM 7895 C C . THR C 1 241 ? -30.811 67.455 63.348 1.00 13.73 240 THR C C 1
ATOM 7896 O O . THR C 1 241 ? -30.215 68.350 63.987 1.00 14.84 240 THR C O 1
ATOM 7900 N N . VAL C 1 242 ? -30.551 67.175 62.074 1.00 13.90 241 VAL C N 1
ATOM 7901 C CA . VAL C 1 242 ? -29.632 68.005 61.320 1.00 13.70 241 VAL C CA 1
ATOM 7902 C C . VAL C 1 242 ? -30.514 68.873 60.437 1.00 14.25 241 VAL C C 1
ATOM 7903 O O . VAL C 1 242 ? -31.077 68.372 59.423 1.00 14.64 241 VAL C O 1
ATOM 7907 N N . GLY C 1 243 ? -30.718 70.125 60.849 1.00 14.36 242 GLY C N 1
ATOM 7908 C CA . GLY C 1 243 ? -31.697 70.990 60.203 1.00 14.70 242 GLY C CA 1
ATOM 7909 C C . GLY C 1 243 ? -31.143 71.749 59.003 1.00 15.44 242 GLY C C 1
ATOM 7910 O O . GLY C 1 243 ? -31.902 72.261 58.181 1.00 15.22 242 GLY C O 1
ATOM 7911 N N . SER C 1 244 ? -29.815 71.801 58.856 1.00 14.63 243 SER C N 1
ATOM 7912 C CA . SER C 1 244 ? -29.200 72.491 57.713 1.00 14.82 243 SER C CA 1
ATOM 7913 C C . SER C 1 244 ? -27.889 71.859 57.311 1.00 15.29 243 SER C C 1
ATOM 7914 O O . SER C 1 244 ? -27.193 71.235 58.131 1.00 14.13 243 SER C O 1
ATOM 7917 N N . ILE C 1 245 ? -27.568 72.001 56.034 1.00 15.99 244 ILE C N 1
ATOM 7918 C CA . ILE C 1 245 ? -26.304 71.539 55.505 1.00 18.02 244 ILE C CA 1
ATOM 7919 C C . ILE C 1 245 ? -25.929 72.453 54.355 1.00 18.92 244 ILE C C 1
ATOM 7920 O O . ILE C 1 245 ? -26.794 72.866 53.573 1.00 18.24 244 ILE C O 1
ATOM 7925 N N . GLU C 1 246 ? -24.644 72.788 54.256 1.00 18.36 245 GLU C N 1
ATOM 7926 C CA . GLU C 1 246 ? -24.200 73.639 53.163 1.00 20.62 245 GLU C CA 1
ATOM 7927 C C . GLU C 1 246 ? -22.734 73.415 52.925 1.00 18.85 245 GLU C C 1
ATOM 7928 O O . GLU C 1 246 ? -21.939 73.495 53.867 1.00 16.86 245 GLU C O 1
ATOM 7934 N N . GLY C 1 247 ? -22.373 73.174 51.676 1.00 17.80 246 GLY C N 1
ATOM 7935 C CA . GLY C 1 247 ? -20.951 73.103 51.297 1.00 18.44 246 GLY C CA 1
ATOM 7936 C C . GLY C 1 247 ? -20.798 73.044 49.799 1.00 19.27 246 GLY C C 1
ATOM 7937 O O . GLY C 1 247 ? -21.627 72.438 49.137 1.00 19.20 246 GLY C O 1
ATOM 7938 N N . GLY C 1 248 ? -19.753 73.684 49.273 1.00 19.22 247 GLY C N 1
ATOM 7939 C CA . GLY C 1 248 ? -19.475 73.653 47.840 1.00 19.79 247 GLY C CA 1
ATOM 7940 C C . GLY C 1 248 ? -20.360 74.578 47.004 1.00 20.53 247 GLY C C 1
ATOM 7941 O O . GLY C 1 248 ? -21.392 75.086 47.467 1.00 19.46 247 GLY C O 1
ATOM 7942 N N . LYS C 1 249 ? -19.924 74.817 45.767 1.00 21.28 248 LYS C N 1
ATOM 7943 C CA . LYS C 1 249 ? -20.700 75.579 44.806 1.00 23.67 248 LYS C CA 1
ATOM 7944 C C . LYS C 1 249 ? -20.686 74.839 43.459 1.00 24.57 248 LYS C C 1
ATOM 7945 O O . LYS C 1 249 ? -21.711 74.414 42.968 1.00 26.57 248 LYS C O 1
ATOM 7951 N N . SER C 1 250 ? -19.517 74.629 42.886 1.00 24.93 249 SER C N 1
ATOM 7952 C CA . SER C 1 250 ? -19.474 74.019 41.543 1.00 24.32 249 SER C CA 1
ATOM 7953 C C . SER C 1 250 ? -19.658 72.517 41.629 1.00 23.71 249 SER C C 1
ATOM 7954 O O . SER C 1 250 ? -19.086 71.879 42.492 1.00 23.99 249 SER C O 1
ATOM 7957 N N . THR C 1 251 ? -20.434 71.945 40.718 1.00 21.48 250 THR C N 1
ATOM 7958 C CA . THR C 1 251 ? -20.653 70.495 40.717 1.00 21.65 250 THR C CA 1
ATOM 7959 C C . THR C 1 251 ? -19.358 69.684 40.518 1.00 21.57 250 THR C C 1
ATOM 7960 O O . THR C 1 251 ? -19.273 68.538 40.976 1.00 22.15 250 THR C O 1
ATOM 7964 N N . ASN C 1 252 ? -18.368 70.271 39.818 1.00 21.06 251 ASN C N 1
ATOM 7965 C CA . ASN C 1 252 ? -17.168 69.556 39.378 1.00 20.93 251 ASN C CA 1
ATOM 7966 C C . ASN C 1 252 ? -15.932 69.851 40.231 1.00 21.06 251 ASN C C 1
ATOM 7967 O O . ASN C 1 252 ? -14.813 69.658 39.783 1.00 21.40 251 ASN C O 1
ATOM 7972 N N . SER C 1 253 ? -16.155 70.381 41.433 1.00 20.67 252 SER C N 1
ATOM 7973 C CA . SER C 1 253 ? -15.070 70.642 42.371 1.00 20.07 252 SER C CA 1
ATOM 7974 C C . SER C 1 253 ? -15.433 69.971 43.671 1.00 19.40 252 SER C C 1
ATOM 7975 O O . SER C 1 253 ? -16.608 69.789 43.977 1.00 20.38 252 SER C O 1
ATOM 7978 N N . ILE C 1 254 ? -14.416 69.593 44.422 1.00 18.76 253 ILE C N 1
ATOM 7979 C CA . ILE C 1 254 ? -14.601 69.066 45.773 1.00 18.90 253 ILE C CA 1
ATOM 7980 C C . ILE C 1 254 ? -14.248 70.233 46.697 1.00 18.52 253 ILE C C 1
ATOM 7981 O O . ILE C 1 254 ? -13.115 70.775 46.611 1.00 18.70 253 ILE C O 1
ATOM 7986 N N . PRO C 1 255 ? -15.204 70.662 47.529 1.00 18.33 254 PRO C N 1
ATOM 7987 C CA . PRO C 1 255 ? -15.008 71.850 48.382 1.00 18.43 254 PRO C CA 1
ATOM 7988 C C . PRO C 1 255 ? -14.139 71.563 49.615 1.00 19.02 254 PRO C C 1
ATOM 7989 O O . PRO C 1 255 ? -13.710 70.425 49.818 1.00 18.84 254 PRO C O 1
ATOM 7993 N N . TYR C 1 256 ? -13.844 72.616 50.389 1.00 19.79 255 TYR C N 1
ATOM 7994 C CA . TYR C 1 256 ? -13.023 72.523 51.571 1.00 19.77 255 TYR C CA 1
ATOM 7995 C C . TYR C 1 256 ? -13.844 72.329 52.835 1.00 19.95 255 TYR C C 1
ATOM 7996 O O . TYR C 1 256 ? -13.389 71.638 53.726 1.00 20.19 255 TYR C O 1
ATOM 8005 N N . THR C 1 257 ? -15.036 72.922 52.893 1.00 20.44 256 THR C N 1
ATOM 8006 C CA . THR C 1 257 ? -15.797 73.002 54.159 1.00 20.99 256 THR C CA 1
ATOM 8007 C C . THR C 1 257 ? -17.258 72.642 53.928 1.00 19.25 256 THR C C 1
ATOM 8008 O O . THR C 1 257 ? -17.861 73.052 52.918 1.00 19.43 256 THR C O 1
ATOM 8012 N N . VAL C 1 258 ? -17.820 71.878 54.861 1.00 18.22 257 VAL C N 1
ATOM 8013 C CA . VAL C 1 258 ? -19.266 71.633 54.917 1.00 17.53 257 VAL C CA 1
ATOM 8014 C C . VAL C 1 258 ? -19.714 72.033 56.319 1.00 17.46 257 VAL C C 1
ATOM 8015 O O . VAL C 1 258 ? -19.046 71.677 57.281 1.00 17.43 257 VAL C O 1
ATOM 8019 N N . THR C 1 259 ? -20.836 72.761 56.416 1.00 16.53 258 THR C N 1
ATOM 8020 C CA . THR C 1 259 ? -21.349 73.193 57.700 1.00 16.99 258 THR C CA 1
ATOM 8021 C C . THR C 1 259 ? -22.672 72.484 57.948 1.00 16.83 258 THR C C 1
ATOM 8022 O O . THR C 1 259 ? -23.560 72.478 57.064 1.00 15.80 258 THR C O 1
ATOM 8026 N N . LEU C 1 260 ? -22.776 71.890 59.125 1.00 16.16 259 LEU C N 1
ATOM 8027 C CA . LEU C 1 260 ? -24.024 71.257 59.571 1.00 17.09 259 LEU C CA 1
ATOM 8028 C C . LEU C 1 260 ? -24.676 72.064 60.672 1.00 17.30 259 LEU C C 1
ATOM 8029 O O . LEU C 1 260 ? -23.990 72.513 61.587 1.00 18.12 259 LEU C O 1
ATOM 8034 N N . GLY C 1 261 ? -26.007 72.195 60.606 1.00 15.77 260 GLY C N 1
ATOM 8035 C CA . GLY C 1 261 ? -26.780 72.856 61.653 1.00 15.30 260 GLY C CA 1
ATOM 8036 C C . GLY C 1 261 ? -27.508 71.755 62.422 1.00 15.75 260 GLY C C 1
ATOM 8037 O O . GLY C 1 261 ? -28.268 70.969 61.836 1.00 17.24 260 GLY C O 1
ATOM 8038 N N . VAL C 1 262 ? -27.222 71.651 63.707 1.00 14.20 261 VAL C N 1
ATOM 8039 C CA . VAL C 1 262 ? -27.632 70.494 64.518 1.00 14.99 261 VAL C CA 1
ATOM 8040 C C . VAL C 1 262 ? -28.442 70.900 65.754 1.00 15.22 261 VAL C C 1
ATOM 8041 O O . VAL C 1 262 ? -28.087 71.854 66.479 1.00 15.00 261 VAL C O 1
ATOM 8045 N N . ASN C 1 263 ? -29.519 70.151 65.999 1.00 15.41 262 ASN C N 1
ATOM 8046 C CA . ASN C 1 263 ? -30.420 70.388 67.108 1.00 15.69 262 ASN C CA 1
ATOM 8047 C C . ASN C 1 263 ? -30.575 69.074 67.911 1.00 16.13 262 ASN C C 1
ATOM 8048 O O . ASN C 1 263 ? -30.704 67.981 67.328 1.00 17.19 262 ASN C O 1
ATOM 8053 N N . THR C 1 264 ? -30.534 69.167 69.238 1.00 15.98 263 THR C N 1
ATOM 8054 C CA . THR C 1 264 ? -30.722 67.960 70.066 1.00 15.76 263 THR C CA 1
ATOM 8055 C C . THR C 1 264 ? -31.899 68.181 71.010 1.00 15.60 263 THR C C 1
ATOM 8056 O O . THR C 1 264 ? -32.261 69.320 71.360 1.00 15.38 263 THR C O 1
ATOM 8060 N N . ARG C 1 265 ? -32.488 67.080 71.439 1.00 14.77 264 ARG C N 1
ATOM 8061 C CA . ARG C 1 265 ? -33.542 67.108 72.467 1.00 16.13 264 ARG C CA 1
ATOM 8062 C C . ARG C 1 265 ? -33.313 65.906 73.384 1.00 15.75 264 ARG C C 1
ATOM 8063 O O . ARG C 1 265 ? -32.887 64.826 72.926 1.00 14.33 264 ARG C O 1
ATOM 8071 N N . ALA C 1 266 ? -33.627 66.084 74.684 1.00 17.02 265 ALA C N 1
ATOM 8072 C CA . ALA C 1 266 ? -33.567 64.965 75.662 1.00 16.85 265 ALA C CA 1
ATOM 8073 C C . ALA C 1 266 ? -34.468 65.270 76.849 1.00 17.53 265 ALA C C 1
ATOM 8074 O O . ALA C 1 266 ? -34.773 66.428 77.140 1.00 17.26 265 ALA C O 1
ATOM 8076 N N . SER C 1 267 ? -34.905 64.205 77.526 1.00 19.06 266 SER C N 1
ATOM 8077 C CA . SER C 1 267 ? -35.831 64.335 78.642 1.00 21.02 266 SER C CA 1
ATOM 8078 C C . SER C 1 267 ? -35.250 65.115 79.842 1.00 21.32 266 SER C C 1
ATOM 8079 O O . SER C 1 267 ? -35.998 65.733 80.605 1.00 22.40 266 SER C O 1
ATOM 8082 N N . ASN C 1 268 ? -33.925 65.099 80.007 1.00 21.22 267 ASN C N 1
ATOM 8083 C CA . ASN C 1 268 ? -33.290 65.727 81.166 1.00 22.11 267 ASN C CA 1
ATOM 8084 C C . ASN C 1 268 ? -31.868 66.242 80.846 1.00 22.13 267 ASN C C 1
ATOM 8085 O O . ASN C 1 268 ? -31.341 65.931 79.783 1.00 20.97 267 ASN C O 1
ATOM 8090 N N . ASP C 1 269 ? -31.260 67.024 81.743 1.00 22.45 268 ASP C N 1
ATOM 8091 C CA . ASP C 1 269 ? -29.924 67.628 81.482 1.00 23.24 268 ASP C CA 1
ATOM 8092 C C . ASP C 1 269 ? -28.826 66.609 81.237 1.00 22.02 268 ASP C C 1
ATOM 8093 O O . ASP C 1 269 ? -27.985 66.816 80.392 1.00 20.53 268 ASP C O 1
ATOM 8098 N N . GLU C 1 270 ? -28.813 65.538 82.033 1.00 21.44 269 GLU C N 1
ATOM 8099 C CA . GLU C 1 270 ? -27.770 64.514 81.952 1.00 22.84 269 GLU C CA 1
ATOM 8100 C C . GLU C 1 270 ? -27.813 63.835 80.576 1.00 19.90 269 GLU C C 1
ATOM 8101 O O . GLU C 1 270 ? -26.801 63.665 79.903 1.00 18.68 269 GLU C O 1
ATOM 8107 N N . LEU C 1 271 ? -29.011 63.481 80.153 1.00 18.36 270 LEU C N 1
ATOM 8108 C CA . LEU C 1 271 ? -29.174 62.826 78.844 1.00 16.97 270 LEU C CA 1
ATOM 8109 C C . LEU C 1 271 ? -28.915 63.838 77.713 1.00 16.05 270 LEU C C 1
ATOM 8110 O O . LEU C 1 271 ? -28.366 63.472 76.680 1.00 15.32 270 LEU C O 1
ATOM 8115 N N . SER C 1 272 ? -29.307 65.107 77.895 1.00 14.49 271 SER C N 1
ATOM 8116 C CA . SER C 1 272 ? -28.937 66.164 76.899 1.00 15.64 271 SER C CA 1
ATOM 8117 C C . SER C 1 272 ? -27.406 66.256 76.713 1.00 15.38 271 SER C C 1
ATOM 8118 O O . SER C 1 272 ? -26.904 66.309 75.586 1.00 14.98 271 SER C O 1
ATOM 8121 N N . GLU C 1 273 ? -26.658 66.272 77.829 1.00 16.39 272 GLU C N 1
ATOM 8122 C CA . GLU C 1 273 ? -25.191 66.278 77.720 1.00 16.62 272 GLU C CA 1
ATOM 8123 C C . GLU C 1 273 ? -24.652 65.008 77.068 1.00 15.83 272 GLU C C 1
ATOM 8124 O O . GLU C 1 273 ? -23.713 65.081 76.260 1.00 16.17 272 GLU C O 1
ATOM 8130 N N . TYR C 1 274 ? -25.246 63.865 77.416 1.00 15.22 273 TYR C N 1
ATOM 8131 C CA . TYR C 1 274 ? -24.887 62.571 76.817 1.00 14.45 273 TYR C CA 1
ATOM 8132 C C . TYR C 1 274 ? -25.005 62.653 75.292 1.00 14.63 273 TYR C C 1
ATOM 8133 O O . TYR C 1 274 ? -24.084 62.288 74.582 1.00 14.63 273 TYR C O 1
ATOM 8142 N N . VAL C 1 275 ? -26.163 63.098 74.808 1.00 13.41 274 VAL C N 1
ATOM 8143 C CA . VAL C 1 275 ? -26.406 63.205 73.361 1.00 14.21 274 VAL C CA 1
ATOM 8144 C C . VAL C 1 275 ? -25.379 64.145 72.688 1.00 14.76 274 VAL C C 1
ATOM 8145 O O . VAL C 1 275 ? -24.766 63.807 71.662 1.00 13.94 274 VAL C O 1
ATOM 8149 N N . GLN C 1 276 ? -25.149 65.313 73.281 1.00 13.82 275 GLN C N 1
ATOM 8150 C CA . GLN C 1 276 ? -24.182 66.255 72.702 1.00 14.96 275 GLN C CA 1
ATOM 8151 C C . GLN C 1 276 ? -22.769 65.667 72.671 1.00 14.99 275 GLN C C 1
ATOM 8152 O O . GLN C 1 276 ? -22.038 65.846 71.682 1.00 13.94 275 GLN C O 1
ATOM 8158 N N . ASN C 1 277 ? -22.379 64.983 73.743 1.00 15.18 276 ASN C N 1
ATOM 8159 C CA . ASN C 1 277 ? -21.054 64.365 73.790 1.00 16.30 276 ASN C CA 1
ATOM 8160 C C . ASN C 1 277 ? -20.916 63.197 72.782 1.00 15.44 276 ASN C C 1
ATOM 8161 O O . ASN C 1 277 ? -19.863 63.029 72.169 1.00 15.67 276 ASN C O 1
ATOM 8166 N N . ALA C 1 278 ? -22.028 62.494 72.524 1.00 15.08 277 ALA C N 1
ATOM 8167 C CA . ALA C 1 278 ? -22.074 61.413 71.511 1.00 14.76 277 ALA C CA 1
ATOM 8168 C C . ALA C 1 278 ? -21.898 62.004 70.124 1.00 14.61 277 ALA C C 1
ATOM 8169 O O . ALA C 1 278 ? -21.209 61.424 69.272 1.00 13.92 277 ALA C O 1
ATOM 8171 N N . ILE C 1 279 ? -22.522 63.160 69.898 1.00 13.87 278 ILE C N 1
ATOM 8172 C CA . ILE C 1 279 ? -22.366 63.860 68.613 1.00 13.65 278 ILE C CA 1
ATOM 8173 C C . ILE C 1 279 ? -20.901 64.181 68.353 1.00 14.03 278 ILE C C 1
ATOM 8174 O O . ILE C 1 279 ? -20.377 63.923 67.281 1.00 13.39 278 ILE C O 1
ATOM 8179 N N . LYS C 1 280 ? -20.229 64.710 69.382 1.00 14.18 279 LYS C N 1
ATOM 8180 C CA . LYS C 1 280 ? -18.839 65.096 69.241 1.00 15.68 279 LYS C CA 1
ATOM 8181 C C . LYS C 1 280 ? -18.008 63.855 68.961 1.00 14.97 279 LYS C C 1
ATOM 8182 O O . LYS C 1 280 ? -17.169 63.878 68.059 1.00 16.19 279 LYS C O 1
ATOM 8188 N N . ARG C 1 281 ? -18.263 62.764 69.685 1.00 14.43 280 ARG C N 1
ATOM 8189 C CA . ARG C 1 281 ? -17.523 61.514 69.520 1.00 15.41 280 ARG C CA 1
ATOM 8190 C C . ARG C 1 281 ? -17.661 61.017 68.080 1.00 14.91 280 ARG C C 1
ATOM 8191 O O . ARG C 1 281 ? -16.682 60.640 67.404 1.00 13.62 280 ARG C O 1
ATOM 8199 N N . ILE C 1 282 ? -18.896 61.032 67.587 1.00 14.02 281 ILE C N 1
ATOM 8200 C CA . ILE C 1 282 ? -19.132 60.564 66.209 1.00 14.58 281 ILE C CA 1
ATOM 8201 C C . ILE C 1 282 ? -18.462 61.416 65.132 1.00 14.62 281 ILE C C 1
ATOM 8202 O O . ILE C 1 282 ? -17.848 60.898 64.201 1.00 14.23 281 ILE C O 1
ATOM 8207 N N . VAL C 1 283 ? -18.593 62.735 65.253 1.00 14.28 282 VAL C N 1
ATOM 8208 C CA . VAL C 1 283 ? -18.027 63.661 64.269 1.00 14.36 282 VAL C CA 1
ATOM 8209 C C . VAL C 1 283 ? -16.509 63.522 64.245 1.00 14.88 282 VAL C C 1
ATOM 8210 O O . VAL C 1 283 ? -15.922 63.395 63.186 1.00 13.54 282 VAL C O 1
ATOM 8214 N N . ILE C 1 284 ? -15.884 63.470 65.419 1.00 15.30 283 ILE C N 1
ATOM 8215 C CA . ILE C 1 284 ? -14.414 63.255 65.491 1.00 15.73 283 ILE C CA 1
ATOM 8216 C C . ILE C 1 284 ? -13.965 61.925 64.833 1.00 15.00 283 ILE C C 1
ATOM 8217 O O . ILE C 1 284 ? -13.023 61.886 64.027 1.00 16.16 283 ILE C O 1
ATOM 8222 N N . ALA C 1 285 ? -14.623 60.830 65.193 1.00 13.82 284 ALA C N 1
ATOM 8223 C CA . ALA C 1 285 ? -14.327 59.529 64.625 1.00 13.42 284 ALA C CA 1
ATOM 8224 C C . ALA C 1 285 ? -14.576 59.493 63.114 1.00 14.90 284 ALA C C 1
ATOM 8225 O O . ALA C 1 285 ? -13.800 58.879 62.374 1.00 15.02 284 ALA C O 1
ATOM 8227 N N . GLU C 1 286 ? -15.647 60.126 62.635 1.00 16.25 285 GLU C N 1
ATOM 8228 C CA . GLU C 1 286 ? -15.891 60.094 61.178 1.00 16.99 285 GLU C CA 1
ATOM 8229 C C . GLU C 1 286 ? -14.779 60.850 60.414 1.00 17.07 285 GLU C C 1
ATOM 8230 O O . GLU C 1 286 ? -14.326 60.429 59.328 1.00 17.07 285 GLU C O 1
ATOM 8236 N N . CYS C 1 287 ? -14.312 61.951 61.004 1.00 16.40 286 CYS C N 1
ATOM 8237 C CA . CYS C 1 287 ? -13.197 62.682 60.393 1.00 16.93 286 CYS C CA 1
ATOM 8238 C C . CYS C 1 287 ? -11.922 61.801 60.384 1.00 16.95 286 CYS C C 1
ATOM 8239 O O . CYS C 1 287 ? -11.220 61.732 59.365 1.00 17.00 286 CYS C O 1
ATOM 8242 N N . GLN C 1 288 ? -11.654 61.120 61.494 1.00 17.47 287 GLN C N 1
ATOM 8243 C CA . GLN C 1 288 ? -10.518 60.196 61.625 1.00 18.40 287 GLN C CA 1
ATOM 8244 C C . GLN C 1 288 ? -10.617 59.065 60.590 1.00 17.91 287 GLN C C 1
ATOM 8245 O O . GLN C 1 288 ? -9.606 58.713 59.979 1.00 16.72 287 GLN C O 1
ATOM 8251 N N . ALA C 1 289 ? -11.824 58.490 60.418 1.00 16.82 288 ALA C N 1
ATOM 8252 C CA . ALA C 1 289 ? -12.032 57.422 59.420 1.00 17.51 288 ALA C CA 1
ATOM 8253 C C . ALA C 1 289 ? -11.607 57.888 58.014 1.00 16.98 288 ALA C C 1
ATOM 8254 O O . ALA C 1 289 ? -11.080 57.095 57.226 1.00 17.33 288 ALA C O 1
ATOM 8256 N N . ALA C 1 290 ? -11.821 59.164 57.695 1.00 15.79 289 ALA C N 1
ATOM 8257 C CA . ALA C 1 290 ? -11.525 59.674 56.365 1.00 17.11 289 ALA C CA 1
ATOM 8258 C C . ALA C 1 290 ? -10.087 60.177 56.254 1.00 17.78 289 ALA C C 1
ATOM 8259 O O . ALA C 1 290 ? -9.634 60.510 55.171 1.00 18.22 289 ALA C O 1
ATOM 8261 N N . GLY C 1 291 ? -9.364 60.227 57.369 1.00 18.03 290 GLY C N 1
ATOM 8262 C CA . GLY C 1 291 ? -8.013 60.814 57.362 1.00 20.11 290 GLY C CA 1
ATOM 8263 C C . GLY C 1 291 ? -7.971 62.348 57.285 1.00 20.42 290 GLY C C 1
ATOM 8264 O O . GLY C 1 291 ? -6.957 62.941 56.892 1.00 21.56 290 GLY C O 1
ATOM 8265 N N . ILE C 1 292 ? -9.067 63.006 57.651 1.00 20.82 291 ILE C N 1
ATOM 8266 C CA . ILE C 1 292 ? -9.111 64.465 57.679 1.00 21.58 291 ILE C CA 1
ATOM 8267 C C . ILE C 1 292 ? -8.156 64.972 58.785 1.00 22.40 291 ILE C C 1
ATOM 8268 O O . ILE C 1 292 ? -8.160 64.454 59.911 1.00 22.52 291 ILE C O 1
ATOM 8273 N N . GLU C 1 293 ? -7.359 65.986 58.446 1.00 22.52 292 GLU C N 1
ATOM 8274 C CA . GLU C 1 293 ? -6.310 66.488 59.347 1.00 24.09 292 GLU C CA 1
ATOM 8275 C C . GLU C 1 293 ? -6.790 67.611 60.254 1.00 23.42 292 GLU C C 1
ATOM 8276 O O . GLU C 1 293 ? -6.289 67.740 61.353 1.00 23.06 292 GLU C O 1
ATOM 8282 N N . GLN C 1 294 ? -7.718 68.439 59.775 1.00 22.81 293 GLN C N 1
ATOM 8283 C CA . GLN C 1 294 ? -8.217 69.568 60.571 1.00 22.75 293 GLN C CA 1
ATOM 8284 C C . GLN C 1 294 ? -9.296 69.097 61.548 1.00 23.03 293 GLN C C 1
ATOM 8285 O O . GLN C 1 294 ? -10.213 68.366 61.154 1.00 21.59 293 GLN C O 1
ATOM 8291 N N . GLU C 1 295 ? -9.198 69.515 62.812 1.00 22.83 294 GLU C N 1
ATOM 8292 C CA . GLU C 1 295 ? -10.204 69.105 63.791 1.00 24.17 294 GLU C CA 1
ATOM 8293 C C . GLU C 1 295 ? -11.556 69.738 63.393 1.00 21.78 294 GLU C C 1
ATOM 8294 O O . GLU C 1 295 ? -11.606 70.891 62.962 1.00 21.86 294 GLU C O 1
ATOM 8300 N N . PRO C 1 296 ? -12.652 68.963 63.480 1.00 21.59 295 PRO C N 1
ATOM 8301 C CA . PRO C 1 296 ? -13.953 69.591 63.178 1.00 20.58 295 PRO C CA 1
ATOM 8302 C C . PRO C 1 296 ? -14.258 70.631 64.254 1.00 20.80 295 PRO C C 1
ATOM 8303 O O . PRO C 1 296 ? -13.860 70.437 65.420 1.00 20.97 295 PRO C O 1
ATOM 8307 N N . GLU C 1 297 ? -14.954 71.709 63.899 1.00 20.61 296 GLU C N 1
ATOM 8308 C CA . GLU C 1 297 ? -15.258 72.764 64.885 1.00 21.02 296 GLU C CA 1
ATOM 8309 C C . GLU C 1 297 ? -16.685 72.634 65.339 1.00 20.37 296 GLU C C 1
ATOM 8310 O O . GLU C 1 297 ? -17.577 72.476 64.491 1.00 19.52 296 GLU C O 1
ATOM 8316 N N . PHE C 1 298 ? -16.910 72.763 66.636 1.00 18.59 297 PHE C N 1
ATOM 8317 C CA . PHE C 1 298 ? -18.256 72.688 67.209 1.00 18.55 297 PHE C CA 1
ATOM 8318 C C . PHE C 1 298 ? -18.588 74.058 67.738 1.00 19.48 297 PHE C C 1
ATOM 8319 O O . PHE C 1 298 ? -17.984 74.509 68.734 1.00 19.84 297 PHE C O 1
ATOM 8327 N N . GLU C 1 299 ? -19.508 74.729 67.054 1.00 18.18 298 GLU C N 1
ATOM 8328 C CA . GLU C 1 299 ? -19.894 76.079 67.395 1.00 18.94 298 GLU C CA 1
ATOM 8329 C C . GLU C 1 299 ? -21.220 76.093 68.164 1.00 18.33 298 GLU C C 1
ATOM 8330 O O . GLU C 1 299 ? -22.300 75.907 67.596 1.00 17.31 298 GLU C O 1
ATOM 8336 N N . TYR C 1 300 ? -21.138 76.323 69.457 1.00 18.26 299 TYR C N 1
ATOM 8337 C CA . TYR C 1 300 ? -22.346 76.409 70.286 1.00 17.74 299 TYR C CA 1
ATOM 8338 C C . TYR C 1 300 ? -23.236 77.615 69.955 1.00 17.47 299 TYR C C 1
ATOM 8339 O O . TYR C 1 300 ? -22.757 78.763 69.888 1.00 17.20 299 TYR C O 1
ATOM 8348 N N . LEU C 1 301 ? -24.538 77.367 69.767 1.00 15.84 300 LEU C N 1
ATOM 8349 C CA . LEU C 1 301 ? -25.495 78.453 69.530 1.00 16.14 300 LEU C CA 1
ATOM 8350 C C . LEU C 1 301 ? -26.367 78.778 70.729 1.00 16.72 300 LEU C C 1
ATOM 8351 O O . LEU C 1 301 ? -26.504 79.962 71.124 1.00 17.09 300 LEU C O 1
ATOM 8356 N N . ASP C 1 302 ? -26.956 77.746 71.313 1.00 17.24 301 ASP C N 1
ATOM 8357 C CA . ASP C 1 302 ? -27.882 77.909 72.413 1.00 16.65 301 ASP C CA 1
ATOM 8358 C C . ASP C 1 302 ? -28.152 76.551 73.058 1.00 16.13 301 ASP C C 1
ATOM 8359 O O . ASP C 1 302 ? -27.914 75.494 72.450 1.00 16.35 301 ASP C O 1
ATOM 8364 N N . SER C 1 303 ? -28.661 76.607 74.289 1.00 16.07 302 SER C N 1
ATOM 8365 C CA . SER C 1 303 ? -29.161 75.430 74.986 1.00 16.79 302 SER C CA 1
ATOM 8366 C C . SER C 1 303 ? -30.178 75.889 76.021 1.00 16.70 302 SER C C 1
ATOM 8367 O O . SER C 1 303 ? -30.121 77.033 76.499 1.00 16.39 302 SER C O 1
ATOM 8370 N N . VAL C 1 304 ? -31.109 74.988 76.339 1.00 16.80 303 VAL C N 1
ATOM 8371 C CA . VAL C 1 304 ? -32.124 75.213 77.369 1.00 17.16 303 VAL C CA 1
ATOM 8372 C C . VAL C 1 304 ? -32.346 73.917 78.185 1.00 17.16 303 VAL C C 1
ATOM 8373 O O . VAL C 1 304 ? -32.215 72.806 77.650 1.00 15.85 303 VAL C O 1
ATOM 8377 N N . PRO C 1 305 ? -32.713 74.044 79.475 1.00 17.70 304 PRO C N 1
ATOM 8378 C CA . PRO C 1 305 ? -33.145 72.840 80.189 1.00 18.01 304 PRO C CA 1
ATOM 8379 C C . PRO C 1 305 ? -34.604 72.509 79.859 1.00 17.75 304 PRO C C 1
ATOM 8380 O O . PRO C 1 305 ? -35.306 73.345 79.281 1.00 16.69 304 PRO C O 1
ATOM 8384 N N . ALA C 1 306 ? -35.045 71.295 80.210 1.00 17.74 305 ALA C N 1
ATOM 8385 C CA . ALA C 1 306 ? -36.472 70.923 80.073 1.00 18.28 305 ALA C CA 1
ATOM 8386 C C . ALA C 1 306 ? -37.390 71.826 80.923 1.00 19.54 305 ALA C C 1
ATOM 8387 O O . ALA C 1 306 ? -37.125 72.044 82.115 1.00 20.64 305 ALA C O 1
ATOM 8389 N N . VAL C 1 307 ? -38.459 72.339 80.316 1.00 19.67 306 VAL C N 1
ATOM 8390 C CA . VAL C 1 307 ? -39.444 73.147 81.056 1.00 20.68 306 VAL C CA 1
ATOM 8391 C C . VAL C 1 307 ? -40.191 72.245 82.055 1.00 20.54 306 VAL C C 1
ATOM 8392 O O . VAL C 1 307 ? -40.773 71.243 81.660 1.00 19.90 306 VAL C O 1
ATOM 8396 N N . ILE C 1 308 ? -40.128 72.621 83.333 1.00 21.26 307 ILE C N 1
ATOM 8397 C CA . ILE C 1 308 ? -40.882 71.976 84.423 1.00 22.34 307 ILE C CA 1
ATOM 8398 C C . ILE C 1 308 ? -41.922 72.955 84.986 1.00 22.92 307 ILE C C 1
ATOM 8399 O O . ILE C 1 308 ? -41.578 73.982 85.575 1.00 24.01 307 ILE C O 1
ATOM 8404 N N . ASN C 1 309 ? -43.188 72.616 84.790 1.00 22.16 308 ASN C N 1
ATOM 8405 C CA . ASN C 1 309 ? -44.308 73.371 85.328 1.00 22.38 308 ASN C CA 1
ATOM 8406 C C . ASN C 1 309 ? -44.574 73.079 86.815 1.00 23.68 308 ASN C C 1
ATOM 8407 O O . ASN C 1 309 ? -44.611 71.920 87.225 1.00 23.66 308 ASN C O 1
ATOM 8412 N N . ASP C 1 310 ? -44.720 74.125 87.621 1.00 23.99 309 ASP C N 1
ATOM 8413 C CA . ASP C 1 310 ? -45.078 73.936 89.045 1.00 25.76 309 ASP C CA 1
ATOM 8414 C C . ASP C 1 310 ? -46.317 73.030 89.148 1.00 26.31 309 ASP C C 1
ATOM 8415 O O . ASP C 1 310 ? -47.346 73.313 88.507 1.00 25.39 309 ASP C O 1
ATOM 8420 N N . GLU C 1 311 ? -46.211 71.926 89.896 1.00 27.61 310 GLU C N 1
ATOM 8421 C CA . GLU C 1 311 ? -47.324 70.963 89.955 1.00 29.63 310 GLU C CA 1
ATOM 8422 C C . GLU C 1 311 ? -48.625 71.549 90.515 1.00 29.45 310 GLU C C 1
ATOM 8423 O O . GLU C 1 311 ? -49.671 71.463 89.846 1.00 28.22 310 GLU C O 1
ATOM 8429 N N . ASP C 1 312 ? -48.551 72.159 91.706 1.00 29.19 311 ASP C N 1
ATOM 8430 C CA . ASP C 1 312 ? -49.760 72.732 92.366 1.00 30.05 311 ASP C CA 1
ATOM 8431 C C . ASP C 1 312 ? -50.394 73.813 91.511 1.00 28.70 311 ASP C C 1
ATOM 8432 O O . ASP C 1 312 ? -51.604 73.854 91.353 1.00 28.16 311 ASP C O 1
ATOM 8437 N N . LEU C 1 313 ? -49.561 74.703 90.969 1.00 27.96 312 LEU C N 1
ATOM 8438 C CA . LEU C 1 313 ? -50.074 75.796 90.137 1.00 27.18 312 LEU C CA 1
ATOM 8439 C C . LEU C 1 313 ? -50.705 75.310 88.834 1.00 26.38 312 LEU C C 1
ATOM 8440 O O . LEU C 1 313 ? -51.676 75.902 88.341 1.00 25.66 312 LEU C O 1
ATOM 8445 N N . THR C 1 314 ? -50.133 74.259 88.236 1.00 25.68 313 THR C N 1
ATOM 8446 C CA . THR C 1 314 ? -50.741 73.687 87.029 1.00 25.77 313 THR C CA 1
ATOM 8447 C C . THR C 1 314 ? -52.136 73.144 87.316 1.00 26.19 313 THR C C 1
ATOM 8448 O O . THR C 1 314 ? -53.075 73.412 86.593 1.00 25.42 313 THR C O 1
ATOM 8452 N N . GLU C 1 315 ? -52.262 72.410 88.411 1.00 27.62 314 GLU C N 1
ATOM 8453 C CA . GLU C 1 315 ? -53.570 71.910 88.834 1.00 29.28 314 GLU C CA 1
ATOM 8454 C C . GLU C 1 315 ? -54.561 73.060 89.085 1.00 28.89 314 GLU C C 1
ATOM 8455 O O . GLU C 1 315 ? -55.711 72.995 88.640 1.00 29.63 314 GLU C O 1
ATOM 8461 N N . GLN C 1 316 ? -54.102 74.111 89.763 1.00 29.34 315 GLN C N 1
ATOM 8462 C CA . GLN C 1 316 ? -54.926 75.292 90.012 1.00 29.08 315 GLN C CA 1
ATOM 8463 C C . GLN C 1 316 ? -55.403 75.908 88.698 1.00 28.58 315 GLN C C 1
ATOM 8464 O O . GLN C 1 316 ? -56.581 76.226 88.533 1.00 27.76 315 GLN C O 1
ATOM 8470 N N . LEU C 1 317 ? -54.487 76.050 87.736 1.00 28.00 316 LEU C N 1
ATOM 8471 C CA . LEU C 1 317 ? -54.879 76.566 86.421 1.00 26.60 316 LEU C CA 1
ATOM 8472 C C . LEU C 1 317 ? -55.823 75.646 85.655 1.00 27.18 316 LEU C C 1
ATOM 8473 O O . LEU C 1 317 ? -56.766 76.116 85.046 1.00 26.01 316 LEU C O 1
ATOM 8478 N N . MET C 1 318 ? -55.568 74.335 85.663 1.00 27.59 317 MET C N 1
ATOM 8479 C CA . MET C 1 318 ? -56.463 73.417 84.965 1.00 29.96 317 MET C CA 1
ATOM 8480 C C . MET C 1 318 ? -57.880 73.517 85.537 1.00 28.72 317 MET C C 1
ATOM 8481 O O . MET C 1 318 ? -58.846 73.538 84.786 1.00 29.21 317 MET C O 1
ATOM 8486 N N . ALA C 1 319 ? -57.981 73.577 86.857 1.00 29.17 318 ALA C N 1
ATOM 8487 C CA . ALA C 1 319 ? -59.306 73.722 87.520 1.00 28.90 318 ALA C CA 1
ATOM 8488 C C . ALA C 1 319 ? -60.016 75.035 87.106 1.00 29.06 318 ALA C C 1
ATOM 8489 O O . ALA C 1 319 ? -61.206 75.044 86.788 1.00 29.27 318 ALA C O 1
ATOM 8491 N N . GLN C 1 320 ? -59.252 76.131 87.067 1.00 28.96 319 GLN C N 1
ATOM 8492 C CA . GLN C 1 320 ? -59.743 77.445 86.635 1.00 28.55 319 GLN C CA 1
ATOM 8493 C C . GLN C 1 320 ? -60.201 77.458 85.170 1.00 28.02 319 GLN C C 1
ATOM 8494 O O . GLN C 1 320 ? -61.250 78.005 84.849 1.00 28.34 319 GLN C O 1
ATOM 8500 N N . PHE C 1 321 ? -59.407 76.864 84.275 1.00 27.60 320 PHE C N 1
ATOM 8501 C CA . PHE C 1 321 ? -59.765 76.797 82.859 1.00 26.84 320 PHE C CA 1
ATOM 8502 C C . PHE C 1 321 ? -60.991 75.924 82.595 1.00 27.49 320 PHE C C 1
ATOM 8503 O O . PHE C 1 321 ? -61.831 76.262 81.760 1.00 26.61 320 PHE C O 1
ATOM 8511 N N . ARG C 1 322 ? -61.068 74.805 83.312 1.00 29.26 321 ARG C N 1
ATOM 8512 C CA . ARG C 1 322 ? -62.200 73.880 83.179 1.00 30.52 321 ARG C CA 1
ATOM 8513 C C . ARG C 1 322 ? -63.471 74.581 83.653 1.00 31.59 321 ARG C C 1
ATOM 8514 O O . ARG C 1 322 ? -64.490 74.522 82.965 1.00 31.99 321 ARG C O 1
ATOM 8522 N N . GLU C 1 323 ? -63.373 75.282 84.785 1.00 32.89 322 GLU C N 1
ATOM 8523 C CA . GLU C 1 323 ? -64.488 76.103 85.320 1.00 34.24 322 GLU C CA 1
ATOM 8524 C C . GLU C 1 323 ? -64.976 77.112 84.292 1.00 34.05 322 GLU C C 1
ATOM 8525 O O . GLU C 1 323 ? -66.142 77.119 83.904 1.00 33.98 322 GLU C O 1
ATOM 8531 N N . PHE C 1 324 ? -64.066 77.959 83.818 1.00 33.68 323 PHE C N 1
ATOM 8532 C CA . PHE C 1 324 ? -64.439 78.989 82.871 1.00 32.52 323 PHE C CA 1
ATOM 8533 C C . PHE C 1 324 ? -64.834 78.507 81.488 1.00 32.37 323 PHE C C 1
ATOM 8534 O O . PHE C 1 324 ? -65.798 79.006 80.918 1.00 32.58 323 PHE C O 1
ATOM 8542 N N . PHE C 1 325 ? -64.065 77.583 80.912 1.00 32.38 324 PHE C N 1
ATOM 8543 C CA . PHE C 1 325 ? -64.239 77.236 79.497 1.00 32.63 324 PHE C CA 1
ATOM 8544 C C . PHE C 1 325 ? -65.090 75.983 79.283 1.00 33.36 324 PHE C C 1
ATOM 8545 O O . PHE C 1 325 ? -65.639 75.787 78.203 1.00 33.66 324 PHE C O 1
ATOM 8553 N N . GLY C 1 326 ? -65.167 75.139 80.309 1.00 34.77 325 GLY C N 1
ATOM 8554 C CA . GLY C 1 326 ? -65.824 73.837 80.195 1.00 35.92 325 GLY C CA 1
ATOM 8555 C C . GLY C 1 326 ? -64.793 72.738 80.364 1.00 36.89 325 GLY C C 1
ATOM 8556 O O . GLY C 1 326 ? -63.638 72.895 79.947 1.00 36.81 325 GLY C O 1
ATOM 8557 N N . GLU C 1 327 ? -65.205 71.629 80.976 1.00 37.06 326 GLU C N 1
ATOM 8558 C CA . GLU C 1 327 ? -64.308 70.514 81.296 1.00 37.52 326 GLU C CA 1
ATOM 8559 C C . GLU C 1 327 ? -63.536 69.940 80.113 1.00 36.82 326 GLU C C 1
ATOM 8560 O O . GLU C 1 327 ? -62.393 69.503 80.268 1.00 37.44 326 GLU C O 1
ATOM 8566 N N . ASP C 1 328 ? -64.144 69.923 78.935 1.00 36.12 327 ASP C N 1
ATOM 8567 C CA . ASP C 1 328 ? -63.501 69.280 77.798 1.00 36.18 327 ASP C CA 1
ATOM 8568 C C . ASP C 1 328 ? -62.651 70.268 76.972 1.00 34.89 327 ASP C C 1
ATOM 8569 O O . ASP C 1 328 ? -62.092 69.890 75.941 1.00 34.35 327 ASP C O 1
ATOM 8574 N N . GLN C 1 329 ? -62.584 71.519 77.434 1.00 33.56 328 GLN C N 1
ATOM 8575 C CA . GLN C 1 329 ? -61.848 72.598 76.738 1.00 32.57 328 GLN C CA 1
ATOM 8576 C C . GLN C 1 329 ? -60.432 72.786 77.254 1.00 31.38 328 GLN C C 1
ATOM 8577 O O . GLN C 1 329 ? -59.629 73.498 76.624 1.00 31.42 328 GLN C O 1
ATOM 8583 N N . ALA C 1 330 ? -60.156 72.212 78.414 1.00 30.30 329 ALA C N 1
ATOM 8584 C CA . ALA C 1 330 ? -58.843 72.235 79.037 1.00 29.67 329 ALA C CA 1
ATOM 8585 C C . ALA C 1 330 ? -58.498 70.829 79.503 1.00 30.02 329 ALA C C 1
ATOM 8586 O O . ALA C 1 330 ? -59.124 70.283 80.425 1.00 30.15 329 ALA C O 1
ATOM 8588 N N . VAL C 1 331 ? -57.507 70.244 78.842 1.00 29.04 330 VAL C N 1
ATOM 8589 C CA . VAL C 1 331 ? -57.184 68.835 79.007 1.00 28.89 330 VAL C CA 1
ATOM 8590 C C . VAL C 1 331 ? -55.714 68.669 79.396 1.00 27.77 330 VAL C C 1
ATOM 8591 O O . VAL C 1 331 ? -54.845 69.480 79.008 1.00 27.39 330 VAL C O 1
ATOM 8595 N N . GLU C 1 332 ? -55.439 67.640 80.191 1.00 26.73 331 GLU C N 1
ATOM 8596 C CA . GLU C 1 332 ? -54.077 67.328 80.548 1.00 26.15 331 GLU C CA 1
ATOM 8597 C C . GLU C 1 332 ? -53.480 66.489 79.430 1.00 25.71 331 GLU C C 1
ATOM 8598 O O . GLU C 1 332 ? -54.142 65.562 78.939 1.00 25.06 331 GLU C O 1
ATOM 8604 N N . ILE C 1 333 ? -52.242 66.804 79.043 1.00 23.94 332 ILE C N 1
ATOM 8605 C CA . ILE C 1 333 ? -51.525 65.993 78.041 1.00 23.89 332 ILE C CA 1
ATOM 8606 C C . ILE C 1 333 ? -50.171 65.525 78.563 1.00 23.19 332 ILE C C 1
ATOM 8607 O O . ILE C 1 333 ? -49.637 66.110 79.500 1.00 22.43 332 ILE C O 1
ATOM 8612 N N . PRO C 1 334 ? -49.626 64.431 77.996 1.00 23.17 333 PRO C N 1
ATOM 8613 C CA . PRO C 1 334 ? -48.241 64.083 78.350 1.00 22.13 333 PRO C CA 1
ATOM 8614 C C . PRO C 1 334 ? -47.286 65.136 77.729 1.00 22.02 333 PRO C C 1
ATOM 8615 O O . PRO C 1 334 ? -47.712 65.893 76.852 1.00 20.93 333 PRO C O 1
ATOM 8619 N N . PRO C 1 335 ? -46.031 65.198 78.213 1.00 22.53 334 PRO C N 1
ATOM 8620 C CA . PRO C 1 335 ? -45.086 66.198 77.707 1.00 21.89 334 PRO C CA 1
ATOM 8621 C C . PRO C 1 335 ? -44.911 66.199 76.203 1.00 21.38 334 PRO C C 1
ATOM 8622 O O . PRO C 1 335 ? -44.993 65.147 75.543 1.00 21.55 334 PRO C O 1
ATOM 8626 N N . LEU C 1 336 ? -44.629 67.382 75.675 1.00 19.42 335 LEU C N 1
ATOM 8627 C CA . LEU C 1 336 ? -44.330 67.549 74.259 1.00 18.42 335 LEU C CA 1
ATOM 8628 C C . LEU C 1 336 ? -42.823 67.371 74.045 1.00 17.91 335 LEU C C 1
ATOM 8629 O O . LEU C 1 336 ? -42.034 67.545 74.984 1.00 17.07 335 LEU C O 1
ATOM 8634 N N . SER C 1 337 ? -42.428 67.038 72.825 1.00 17.26 336 SER C N 1
ATOM 8635 C CA . SER C 1 337 ? -41.010 66.892 72.505 1.00 17.40 336 SER C CA 1
ATOM 8636 C C . SER C 1 337 ? -40.280 68.215 72.201 1.00 16.77 336 SER C C 1
ATOM 8637 O O . SER C 1 337 ? -39.039 68.214 72.035 1.00 17.48 336 SER C O 1
ATOM 8640 N N . GLY C 1 338 ? -41.028 69.317 72.125 1.00 15.91 337 GLY C N 1
ATOM 8641 C CA . GLY C 1 338 ? -40.458 70.659 71.916 1.00 15.65 337 GLY C CA 1
ATOM 8642 C C . GLY C 1 338 ? -39.682 71.155 73.140 1.00 15.04 337 GLY C C 1
ATOM 8643 O O . GLY C 1 338 ? -39.537 70.432 74.118 1.00 15.88 337 GLY C O 1
ATOM 8644 N N . SER C 1 339 ? -39.186 72.394 73.061 1.00 15.35 338 SER C N 1
ATOM 8645 C CA . SER C 1 339 ? -38.364 73.001 74.129 1.00 15.11 338 SER C CA 1
ATOM 8646 C C . SER C 1 339 ? -38.701 74.498 74.202 1.00 15.80 338 SER C C 1
ATOM 8647 O O . SER C 1 339 ? -39.443 75.004 73.349 1.00 16.16 338 SER C O 1
ATOM 8650 N N . GLU C 1 340 ? -38.208 75.185 75.241 1.00 15.89 339 GLU C N 1
ATOM 8651 C CA . GLU C 1 340 ? -38.463 76.619 75.429 1.00 17.88 339 GLU C CA 1
ATOM 8652 C C . GLU C 1 340 ? -37.418 77.229 76.343 1.00 17.69 339 GLU C C 1
ATOM 8653 O O . GLU C 1 340 ? -36.932 76.537 77.244 1.00 17.73 339 GLU C O 1
ATOM 8659 N N . ASP C 1 341 ? -37.041 78.492 76.091 1.00 17.46 340 ASP C N 1
ATOM 8660 C CA . ASP C 1 341 ? -36.101 79.184 76.994 1.00 17.49 340 ASP C CA 1
ATOM 8661 C C . ASP C 1 341 ? -36.861 79.997 78.044 1.00 17.48 340 ASP C C 1
ATOM 8662 O O . ASP C 1 341 ? -36.259 80.588 78.930 1.00 18.06 340 ASP C O 1
ATOM 8667 N N . TYR C 1 342 ? -38.185 79.998 77.942 1.00 16.92 341 TYR C N 1
ATOM 8668 C CA . TYR C 1 342 ? -39.013 80.829 78.843 1.00 18.23 341 TYR C CA 1
ATOM 8669 C C . TYR C 1 342 ? -38.603 80.801 80.350 1.00 18.94 341 TYR C C 1
ATOM 8670 O O . TYR C 1 342 ? -38.449 81.881 80.960 1.00 18.57 341 TYR C O 1
ATOM 8679 N N . PRO C 1 343 ? -38.444 79.598 80.953 1.00 20.10 342 PRO C N 1
ATOM 8680 C CA . PRO C 1 343 ? -38.213 79.548 82.416 1.00 20.68 342 PRO C CA 1
ATOM 8681 C C . PRO C 1 343 ? -37.049 80.394 82.950 1.00 20.37 342 PRO C C 1
ATOM 8682 O O . PRO C 1 343 ? -36.988 80.637 84.146 1.00 20.91 342 PRO C O 1
ATOM 8686 N N . PHE C 1 344 ? -36.131 80.839 82.098 1.00 20.72 343 PHE C N 1
ATOM 8687 C CA . PHE C 1 344 ? -35.052 81.709 82.588 1.00 20.77 343 PHE C CA 1
ATOM 8688 C C . PHE C 1 344 ? -35.637 82.953 83.238 1.00 21.03 343 PHE C C 1
ATOM 8689 O O . PHE C 1 344 ? -35.071 83.458 84.216 1.00 20.97 343 PHE C O 1
ATOM 8697 N N . ILE C 1 345 ? -36.801 83.370 82.747 1.00 20.42 344 ILE C N 1
ATOM 8698 C CA . ILE C 1 345 ? -37.480 84.563 83.271 1.00 21.52 344 ILE C CA 1
ATOM 8699 C C . ILE C 1 345 ? -38.048 84.355 84.703 1.00 21.66 344 ILE C C 1
ATOM 8700 O O . ILE C 1 345 ? -37.581 85.013 85.627 1.00 21.96 344 ILE C O 1
ATOM 8705 N N . PRO C 1 346 ? -39.039 83.445 84.897 1.00 21.93 345 PRO C N 1
ATOM 8706 C CA . PRO C 1 346 ? -39.485 83.185 86.297 1.00 22.07 345 PRO C CA 1
ATOM 8707 C C . PRO C 1 346 ? -38.367 82.726 87.240 1.00 23.13 345 PRO C C 1
ATOM 8708 O O . PRO C 1 346 ? -38.363 83.089 88.437 1.00 22.85 345 PRO C O 1
ATOM 8712 N N . ASN C 1 347 ? -37.407 81.952 86.733 1.00 23.04 346 ASN C N 1
ATOM 8713 C CA . ASN C 1 347 ? -36.305 81.540 87.603 1.00 24.64 346 ASN C CA 1
ATOM 8714 C C . ASN C 1 347 ? -35.416 82.691 88.066 1.00 25.39 346 ASN C C 1
ATOM 8715 O O . ASN C 1 347 ? -34.867 82.629 89.175 1.00 26.71 346 ASN C O 1
ATOM 8720 N N . ALA C 1 348 ? -35.281 83.735 87.241 1.00 25.44 347 ALA C N 1
ATOM 8721 C CA . ALA C 1 348 ? -34.512 84.928 87.644 1.00 25.73 347 ALA C CA 1
ATOM 8722 C C . ALA C 1 348 ? -35.239 85.694 88.751 1.00 25.77 347 ALA C C 1
ATOM 8723 O O . ALA C 1 348 ? -34.612 86.178 89.674 1.00 26.76 347 ALA C O 1
ATOM 8725 N N . TRP C 1 349 ? -36.557 85.770 88.658 1.00 26.15 348 TRP C N 1
ATOM 8726 C CA . TRP C 1 349 ? -37.394 86.395 89.691 1.00 25.91 348 TRP C CA 1
ATOM 8727 C C . TRP C 1 349 ? -37.537 85.479 90.933 1.00 26.88 348 TRP C C 1
ATOM 8728 O O . TRP C 1 349 ? -37.834 85.951 92.043 1.00 27.61 348 TRP C O 1
ATOM 8739 N N . GLY C 1 350 ? -37.304 84.185 90.739 1.00 25.97 349 GLY C N 1
ATOM 8740 C CA . GLY C 1 350 ? -37.482 83.153 91.759 1.00 26.28 349 GLY C CA 1
ATOM 8741 C C . GLY C 1 350 ? -38.935 82.918 92.119 1.00 26.35 349 GLY C C 1
ATOM 8742 O O . GLY C 1 350 ? -39.268 82.806 93.304 1.00 27.03 349 GLY C O 1
ATOM 8743 N N . VAL C 1 351 ? -39.805 82.838 91.109 1.00 25.35 350 VAL C N 1
ATOM 8744 C CA . VAL C 1 351 ? -41.248 82.658 91.284 1.00 25.23 350 VAL C CA 1
ATOM 8745 C C . VAL C 1 351 ? -41.806 81.387 90.602 1.00 25.35 350 VAL C C 1
ATOM 8746 O O . VAL C 1 351 ? -41.209 80.904 89.624 1.00 25.27 350 VAL C O 1
ATOM 8750 N N . PRO C 1 352 ? -42.960 80.857 91.077 1.00 25.13 351 PRO C N 1
ATOM 8751 C CA . PRO C 1 352 ? -43.471 79.665 90.387 1.00 25.17 351 PRO C CA 1
ATOM 8752 C C . PRO C 1 352 ? -44.098 80.021 89.036 1.00 24.58 351 PRO C C 1
ATOM 8753 O O . PRO C 1 352 ? -44.498 81.155 88.826 1.00 24.57 351 PRO C O 1
ATOM 8757 N N . SER C 1 353 ? -44.168 79.043 88.134 1.00 23.88 352 SER C N 1
ATOM 8758 C CA . SER C 1 353 ? -44.513 79.281 86.756 1.00 22.69 352 SER C CA 1
ATOM 8759 C C . SER C 1 353 ? -45.230 78.088 86.147 1.00 22.05 352 SER C C 1
ATOM 8760 O O . SER C 1 353 ? -45.012 76.936 86.536 1.00 22.07 352 SER C O 1
ATOM 8763 N N . VAL C 1 354 ? -46.083 78.392 85.192 1.00 21.57 353 VAL C N 1
ATOM 8764 C CA . VAL C 1 354 ? -46.737 77.405 84.342 1.00 21.47 353 VAL C CA 1
ATOM 8765 C C . VAL C 1 354 ? -46.729 77.944 82.914 1.00 20.93 353 VAL C C 1
ATOM 8766 O O . VAL C 1 354 ? -47.087 79.095 82.676 1.00 19.68 353 VAL C O 1
ATOM 8770 N N . MET C 1 355 ? -46.323 77.098 81.969 1.00 19.85 354 MET C N 1
ATOM 8771 C CA . MET C 1 355 ? -46.571 77.354 80.577 1.00 20.83 354 MET C CA 1
ATOM 8772 C C . MET C 1 355 ? -47.552 76.310 80.045 1.00 19.56 354 MET C C 1
ATOM 8773 O O . MET C 1 355 ? -47.396 75.128 80.323 1.00 19.54 354 MET C O 1
ATOM 8778 N N . TRP C 1 356 ? -48.553 76.743 79.287 1.00 18.76 355 TRP C N 1
ATOM 8779 C CA . TRP C 1 356 ? -49.483 75.808 78.663 1.00 19.09 355 TRP C CA 1
ATOM 8780 C C . TRP C 1 356 ? -49.530 75.991 77.156 1.00 18.96 355 TRP C C 1
ATOM 8781 O O . TRP C 1 356 ? -48.897 76.908 76.595 1.00 18.65 355 TRP C O 1
ATOM 8792 N N . GLY C 1 357 ? -50.278 75.104 76.500 1.00 18.65 356 GLY C N 1
ATOM 8793 C CA . GLY C 1 357 ? -50.461 75.179 75.065 1.00 18.36 356 GLY C CA 1
ATOM 8794 C C . GLY C 1 357 ? -51.901 75.494 74.717 1.00 18.71 356 GLY C C 1
ATOM 8795 O O . GLY C 1 357 ? -52.804 75.291 75.550 1.00 18.97 356 GLY C O 1
ATOM 8796 N N . TRP C 1 358 ? -52.112 76.008 73.507 1.00 18.75 357 TRP C N 1
ATOM 8797 C CA . TRP C 1 358 ? -53.461 76.111 72.943 1.00 19.09 357 TRP C CA 1
ATOM 8798 C C . TRP C 1 358 ? -53.513 75.841 71.462 1.00 19.64 357 TRP C C 1
ATOM 8799 O O . TRP C 1 358 ? -52.534 76.005 70.731 1.00 18.92 357 TRP C O 1
ATOM 8810 N N . SER C 1 359 ? -54.686 75.409 71.008 1.00 19.45 358 SER C N 1
ATOM 8811 C CA . SER C 1 359 ? -54.880 75.025 69.641 1.00 18.77 358 SER C CA 1
ATOM 8812 C C . SER C 1 359 ? -55.349 76.189 68.782 1.00 19.26 358 SER C C 1
ATOM 8813 O O . SER C 1 359 ? -56.304 76.897 69.136 1.00 21.02 358 SER C O 1
ATOM 8816 N N . GLY C 1 360 ? -54.680 76.399 67.647 1.00 18.86 359 GLY C N 1
ATOM 8817 C CA . GLY C 1 360 ? -55.036 77.462 66.738 1.00 18.71 359 GLY C CA 1
ATOM 8818 C C . GLY C 1 360 ? -55.804 77.020 65.507 1.00 18.29 359 GLY C C 1
ATOM 8819 O O . GLY C 1 360 ? -55.901 77.780 64.535 1.00 19.20 359 GLY C O 1
ATOM 8820 N N . PHE C 1 361 ? -56.331 75.783 65.512 1.00 18.41 360 PHE C N 1
ATOM 8821 C CA . PHE C 1 361 ? -56.804 75.182 64.262 1.00 19.16 360 PHE C CA 1
ATOM 8822 C C . PHE C 1 361 ? -58.033 74.283 64.441 1.00 19.34 360 PHE C C 1
ATOM 8823 O O . PHE C 1 361 ? -58.077 73.454 65.358 1.00 18.66 360 PHE C O 1
ATOM 8831 N N . ALA C 1 362 ? -58.992 74.461 63.543 1.00 20.44 361 ALA C N 1
ATOM 8832 C CA . ALA C 1 362 ? -60.218 73.642 63.521 1.00 22.18 361 ALA C CA 1
ATOM 8833 C C . ALA C 1 362 ? -59.898 72.168 63.266 1.00 21.84 361 ALA C C 1
ATOM 8834 O O . ALA C 1 362 ? -60.630 71.288 63.724 1.00 23.82 361 ALA C O 1
ATOM 8836 N N . ALA C 1 363 ? -58.813 71.906 62.530 1.00 21.51 362 ALA C N 1
ATOM 8837 C CA . ALA C 1 363 ? -58.341 70.538 62.234 1.00 21.05 362 ALA C CA 1
ATOM 8838 C C . ALA C 1 363 ? -57.450 69.946 63.322 1.00 21.31 362 ALA C C 1
ATOM 8839 O O . ALA C 1 363 ? -56.988 68.800 63.198 1.00 21.72 362 ALA C O 1
ATOM 8841 N N . GLY C 1 364 ? -57.202 70.728 64.372 1.00 20.98 363 GLY C N 1
ATOM 8842 C CA . GLY C 1 364 ? -56.435 70.276 65.539 1.00 20.78 363 GLY C CA 1
ATOM 8843 C C . GLY C 1 364 ? -55.122 69.703 65.032 1.00 21.36 363 GLY C C 1
ATOM 8844 O O . GLY C 1 364 ? -54.461 70.331 64.205 1.00 20.66 363 GLY C O 1
ATOM 8845 N N . SER C 1 365 ? -54.775 68.501 65.505 1.00 21.51 364 SER C N 1
ATOM 8846 C CA . SER C 1 365 ? -53.506 67.854 65.143 1.00 21.93 364 SER C CA 1
ATOM 8847 C C . SER C 1 365 ? -53.358 67.488 63.671 1.00 22.36 364 SER C C 1
ATOM 8848 O O . SER C 1 365 ? -52.278 67.134 63.228 1.00 22.38 364 SER C O 1
ATOM 8851 N N . ASP C 1 366 ? -54.429 67.583 62.885 1.00 20.27 365 ASP C N 1
ATOM 8852 C CA . ASP C 1 366 ? -54.312 67.377 61.437 1.00 21.84 365 ASP C CA 1
ATOM 8853 C C . ASP C 1 366 ? -53.855 68.614 60.640 1.00 21.07 365 ASP C C 1
ATOM 8854 O O . ASP C 1 366 ? -53.531 68.520 59.456 1.00 22.02 365 ASP C O 1
ATOM 8859 N N . ALA C 1 367 ? -53.888 69.775 61.287 1.00 20.99 366 ALA C N 1
ATOM 8860 C CA . ALA C 1 367 ? -53.462 71.003 60.656 1.00 19.98 366 ALA C CA 1
ATOM 8861 C C . ALA C 1 367 ? -51.914 70.977 60.499 1.00 21.14 366 ALA C C 1
ATOM 8862 O O . ALA C 1 367 ? -51.252 70.230 61.221 1.00 20.14 366 ALA C O 1
ATOM 8864 N N . PRO C 1 368 ? -51.359 71.791 59.578 1.00 21.95 367 PRO C N 1
ATOM 8865 C CA . PRO C 1 368 ? -49.878 71.876 59.472 1.00 21.96 367 PRO C CA 1
ATOM 8866 C C . PRO C 1 368 ? -49.259 72.318 60.781 1.00 21.55 367 PRO C C 1
ATOM 8867 O O . PRO C 1 368 ? -49.844 73.122 61.519 1.00 21.21 367 PRO C O 1
ATOM 8871 N N . GLY C 1 369 ? -48.078 71.781 61.067 1.00 19.35 368 GLY C N 1
ATOM 8872 C CA . GLY C 1 369 ? -47.456 71.989 62.370 1.00 18.68 368 GLY C CA 1
ATOM 8873 C C . GLY C 1 369 ? -46.523 73.197 62.363 1.00 16.65 368 GLY C C 1
ATOM 8874 O O . GLY C 1 369 ? -46.226 73.768 61.341 1.00 16.70 368 GLY C O 1
ATOM 8875 N N . ASN C 1 370 ? -46.089 73.574 63.559 1.00 16.04 369 ASN C N 1
ATOM 8876 C CA . ASN C 1 370 ? -45.135 74.680 63.727 1.00 16.06 369 ASN C CA 1
ATOM 8877 C C . ASN C 1 370 ? -43.862 74.347 62.908 1.00 15.11 369 ASN C C 1
ATOM 8878 O O . ASN C 1 370 ? -43.453 73.183 62.835 1.00 15.23 369 ASN C O 1
ATOM 8883 N N . HIS C 1 371 ? -43.311 75.374 62.264 1.00 15.30 370 HIS C N 1
ATOM 8884 C CA . HIS C 1 371 ? -42.104 75.308 61.432 1.00 14.87 370 HIS C CA 1
ATOM 8885 C C . HIS C 1 371 ? -42.332 74.667 60.043 1.00 15.65 370 HIS C C 1
ATOM 8886 O O . HIS C 1 371 ? -41.380 74.476 59.289 1.00 15.93 370 HIS C O 1
ATOM 8893 N N . THR C 1 372 ? -43.602 74.404 59.677 1.00 16.64 371 THR C N 1
ATOM 8894 C CA . THR C 1 372 ? -43.949 74.219 58.280 1.00 16.87 371 THR C CA 1
ATOM 8895 C C . THR C 1 372 ? -44.170 75.594 57.626 1.00 17.63 371 THR C C 1
ATOM 8896 O O . THR C 1 372 ? -44.482 76.587 58.300 1.00 19.62 371 THR C O 1
ATOM 8900 N N . ASP C 1 373 ? -44.044 75.638 56.307 1.00 17.97 372 ASP C N 1
ATOM 8901 C CA . ASP C 1 373 ? -44.259 76.892 55.586 1.00 18.11 372 ASP C CA 1
ATOM 8902 C C . ASP C 1 373 ? -45.769 77.192 55.384 1.00 18.54 372 ASP C C 1
ATOM 8903 O O . ASP C 1 373 ? -46.120 78.150 54.692 1.00 19.37 372 ASP C O 1
ATOM 8908 N N . LYS C 1 374 ? -46.615 76.359 55.993 1.00 19.32 373 LYS C N 1
ATOM 8909 C CA . LYS C 1 374 ? -48.074 76.450 55.857 1.00 19.72 373 LYS C CA 1
ATOM 8910 C C . LYS C 1 374 ? -48.781 76.812 57.167 1.00 20.10 373 LYS C C 1
ATOM 8911 O O . LYS C 1 374 ? -50.011 76.984 57.205 1.00 20.18 373 LYS C O 1
ATOM 8917 N N . PHE C 1 375 ? -48.015 76.941 58.248 1.00 19.08 374 PHE C N 1
ATOM 8918 C CA . PHE C 1 375 ? -48.569 77.185 59.577 1.00 19.37 374 PHE C CA 1
ATOM 8919 C C . PHE C 1 375 ? -49.305 78.525 59.632 1.00 20.01 374 PHE C C 1
ATOM 8920 O O . PHE C 1 375 ? -48.678 79.587 59.498 1.00 20.65 374 PHE C O 1
ATOM 8928 N N . ALA C 1 376 ? -50.617 78.465 59.855 1.00 20.51 375 ALA C N 1
ATOM 8929 C CA . ALA C 1 376 ? -51.460 79.641 59.737 1.00 21.42 375 ALA C CA 1
ATOM 8930 C C . ALA C 1 376 ? -52.630 79.599 60.702 1.00 21.79 375 ALA C C 1
ATOM 8931 O O . ALA C 1 376 ? -53.750 79.214 60.285 1.00 21.85 375 ALA C O 1
ATOM 8933 N N . PRO C 1 377 ? -52.402 79.986 61.974 1.00 22.13 376 PRO C N 1
ATOM 8934 C CA . PRO C 1 377 ? -53.493 79.980 62.965 1.00 22.83 376 PRO C CA 1
ATOM 8935 C C . PRO C 1 377 ? -54.746 80.686 62.444 1.00 22.96 376 PRO C C 1
ATOM 8936 O O . PRO C 1 377 ? -54.656 81.685 61.721 1.00 23.14 376 PRO C O 1
ATOM 8940 N N . GLU C 1 378 ? -55.906 80.115 62.757 1.00 21.92 377 GLU C N 1
ATOM 8941 C CA . GLU C 1 378 ? -57.161 80.540 62.135 1.00 23.67 377 GLU C CA 1
ATOM 8942 C C . GLU C 1 378 ? -57.884 81.629 62.906 1.00 23.44 377 GLU C C 1
ATOM 8943 O O . GLU C 1 378 ? -58.320 81.412 64.020 1.00 23.71 377 GLU C O 1
ATOM 8949 N N . LEU C 1 379 ? -57.988 82.801 62.298 1.00 24.23 378 LEU C N 1
ATOM 8950 C CA . LEU C 1 379 ? -58.810 83.875 62.862 1.00 24.85 378 LEU C CA 1
ATOM 8951 C C . LEU C 1 379 ? -60.295 83.597 62.565 1.00 25.48 378 LEU C C 1
ATOM 8952 O O . LEU C 1 379 ? -60.614 83.045 61.515 1.00 26.63 378 LEU C O 1
ATOM 8957 N N . PRO C 1 380 ? -61.202 84.017 63.477 1.00 26.60 379 PRO C N 1
ATOM 8958 C CA . PRO C 1 380 ? -60.896 84.776 64.701 1.00 25.61 379 PRO C CA 1
ATOM 8959 C C . PRO C 1 380 ? -60.512 83.954 65.929 1.00 25.03 379 PRO C C 1
ATOM 8960 O O . PRO C 1 380 ? -59.912 84.495 66.867 1.00 24.68 379 PRO C O 1
ATOM 8964 N N . ASP C 1 381 ? -60.853 82.662 65.938 1.00 24.39 380 ASP C N 1
ATOM 8965 C CA . ASP C 1 381 ? -60.789 81.866 67.171 1.00 24.68 380 ASP C CA 1
ATOM 8966 C C . ASP C 1 381 ? -59.396 81.765 67.770 1.00 23.13 380 ASP C C 1
ATOM 8967 O O . ASP C 1 381 ? -59.243 81.810 68.995 1.00 23.05 380 ASP C O 1
ATOM 8972 N N . ALA C 1 382 ? -58.383 81.554 66.928 1.00 22.60 381 ALA C N 1
ATOM 8973 C CA . ALA C 1 382 ? -57.035 81.335 67.475 1.00 22.74 381 ALA C CA 1
ATOM 8974 C C . ALA C 1 382 ? -56.581 82.540 68.310 1.00 22.30 381 ALA C C 1
ATOM 8975 O O . ALA C 1 382 ? -56.033 82.385 69.397 1.00 23.52 381 ALA C O 1
ATOM 8977 N N . LEU C 1 383 ? -56.855 83.740 67.820 1.00 22.86 382 LEU C N 1
ATOM 8978 C CA . LEU C 1 383 ? -56.480 84.942 68.557 1.00 22.35 382 LEU C CA 1
ATOM 8979 C C . LEU C 1 383 ? -57.375 85.139 69.782 1.00 23.02 382 LEU C C 1
ATOM 8980 O O . LEU C 1 383 ? -56.888 85.428 70.871 1.00 22.61 382 LEU C O 1
ATOM 8985 N N . GLU C 1 384 ? -58.686 84.945 69.627 1.00 23.29 383 GLU C N 1
ATOM 8986 C CA . GLU C 1 384 ? -59.583 85.122 70.786 1.00 24.51 383 GLU C CA 1
ATOM 8987 C C . GLU C 1 384 ? -59.245 84.174 71.928 1.00 23.65 383 GLU C C 1
ATOM 8988 O O . GLU C 1 384 ? -59.153 84.601 73.075 1.00 23.31 383 GLU C O 1
ATOM 8994 N N . ARG C 1 385 ? -58.963 82.904 71.613 1.00 22.59 384 ARG C N 1
ATOM 8995 C CA . ARG C 1 385 ? -58.642 81.941 72.659 1.00 22.39 384 ARG C CA 1
ATOM 8996 C C . ARG C 1 385 ? -57.340 82.249 73.412 1.00 22.02 384 ARG C C 1
ATOM 8997 O O . ARG C 1 385 ? -57.256 82.073 74.620 1.00 20.95 384 ARG C O 1
ATOM 9005 N N . GLY C 1 386 ? -56.325 82.732 72.705 1.00 21.64 385 GLY C N 1
ATOM 9006 C CA . GLY C 1 386 ? -55.047 83.017 73.358 1.00 21.15 385 GLY C CA 1
ATOM 9007 C C . GLY C 1 386 ? -55.197 84.231 74.257 1.00 21.51 385 GLY C C 1
ATOM 9008 O O . GLY C 1 386 ? -54.633 84.291 75.338 1.00 21.35 385 GLY C O 1
ATOM 9009 N N . THR C 1 387 ? -55.980 85.194 73.788 1.00 22.00 386 THR C N 1
ATOM 9010 C CA . THR C 1 387 ? -56.208 86.458 74.509 1.00 22.42 386 THR C CA 1
ATOM 9011 C C . THR C 1 387 ? -56.982 86.186 75.811 1.00 22.16 386 THR C C 1
ATOM 9012 O O . THR C 1 387 ? -56.574 86.591 76.907 1.00 20.79 386 THR C O 1
ATOM 9016 N N . GLN C 1 388 ? -58.073 85.431 75.683 1.00 22.12 387 GLN C N 1
ATOM 9017 C CA . GLN C 1 388 ? -58.878 85.018 76.828 1.00 22.67 387 GLN C CA 1
ATOM 9018 C C . GLN C 1 388 ? -58.123 84.201 77.864 1.00 21.98 387 GLN C C 1
ATOM 9019 O O . GLN C 1 388 ? -58.336 84.401 79.043 1.00 22.59 387 GLN C O 1
ATOM 9025 N N . ALA C 1 389 ? -57.218 83.316 77.426 1.00 21.34 388 ALA C N 1
ATOM 9026 C CA . ALA C 1 389 ? -56.427 82.499 78.349 1.00 21.26 388 ALA C CA 1
ATOM 9027 C C . ALA C 1 389 ? -55.669 83.356 79.327 1.00 20.36 388 ALA C C 1
ATOM 9028 O O . ALA C 1 389 ? -55.565 83.014 80.472 1.00 20.49 388 ALA C O 1
ATOM 9030 N N . ILE C 1 390 ? -55.107 84.475 78.860 1.00 20.28 389 ILE C N 1
ATOM 9031 C CA . ILE C 1 390 ? -54.261 85.290 79.714 1.00 21.07 389 ILE C CA 1
ATOM 9032 C C . ILE C 1 390 ? -55.121 85.866 80.859 1.00 21.75 389 ILE C C 1
ATOM 9033 O O . ILE C 1 390 ? -54.707 85.861 82.033 1.00 22.41 389 ILE C O 1
ATOM 9038 N N . LEU C 1 391 ? -56.325 86.303 80.509 1.00 22.10 390 LEU C N 1
ATOM 9039 C CA . LEU C 1 391 ? -57.269 86.883 81.491 1.00 23.11 390 LEU C CA 1
ATOM 9040 C C . LEU C 1 391 ? -57.767 85.824 82.496 1.00 23.15 390 LEU C C 1
ATOM 9041 O O . LEU C 1 391 ? -57.742 86.020 83.721 1.00 22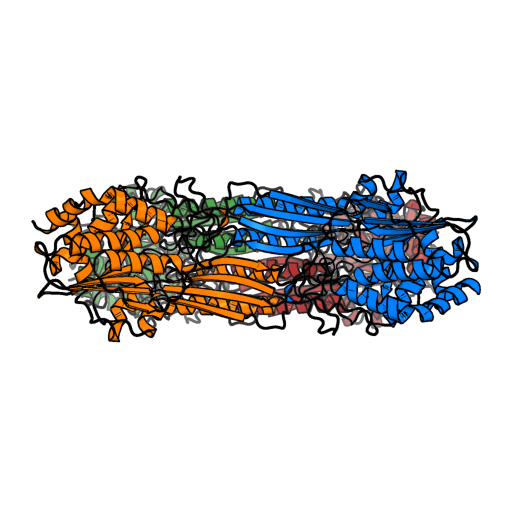.97 390 LEU C O 1
ATOM 9046 N N . VAL C 1 392 ? -58.205 84.689 81.961 1.00 23.96 391 VAL C N 1
ATOM 9047 C CA . VAL C 1 392 ? -58.610 83.540 82.778 1.00 23.43 391 VAL C CA 1
ATOM 9048 C C . VAL C 1 392 ? -57.514 83.081 83.733 1.00 23.81 391 VAL C C 1
ATOM 9049 O O . VAL C 1 392 ? -57.776 82.851 84.921 1.00 24.45 391 VAL C O 1
ATOM 9053 N N . ALA C 1 393 ? -56.268 82.990 83.250 1.00 22.76 392 ALA C N 1
ATOM 9054 C CA . ALA C 1 393 ? -55.171 82.550 84.119 1.00 22.65 392 ALA C CA 1
ATOM 9055 C C . ALA C 1 393 ? -54.872 83.542 85.222 1.00 22.82 392 ALA C C 1
ATOM 9056 O O . ALA C 1 393 ? -54.496 83.149 86.317 1.00 23.35 392 ALA C O 1
ATOM 9058 N N . ALA C 1 394 ? -54.981 84.830 84.909 1.00 23.32 393 ALA C N 1
ATOM 9059 C CA . ALA C 1 394 ? -54.638 85.895 85.850 1.00 24.04 393 ALA C CA 1
ATOM 9060 C C . ALA C 1 394 ? -55.690 86.052 86.968 1.00 24.80 393 ALA C C 1
ATOM 9061 O O . ALA C 1 394 ? -55.354 86.408 88.107 1.00 24.65 393 ALA C O 1
ATOM 9063 N N . ALA C 1 395 ? -56.941 85.790 86.610 1.00 26.04 394 ALA C N 1
ATOM 9064 C CA . ALA C 1 395 ? -58.113 86.019 87.483 1.00 27.43 394 ALA C CA 1
ATOM 9065 C C . ALA C 1 395 ? -58.048 85.502 88.940 1.00 27.82 394 ALA C C 1
ATOM 9066 O O . ALA C 1 395 ? -58.413 86.234 89.874 1.00 28.27 394 ALA C O 1
ATOM 9068 N N . PRO C 1 396 ? -57.612 84.244 89.157 1.00 28.03 395 PRO C N 1
ATOM 9069 C CA . PRO C 1 396 ? -57.508 83.840 90.568 1.00 27.70 395 PRO C CA 1
ATOM 9070 C C . PRO C 1 396 ? -56.640 84.733 91.452 1.00 27.86 395 PRO C C 1
ATOM 9071 O O . PRO C 1 396 ? -56.797 84.718 92.675 1.00 27.57 395 PRO C O 1
ATOM 9075 N N . TRP C 1 397 ? -55.736 85.509 90.849 1.00 27.88 396 TRP C N 1
ATOM 9076 C CA . TRP C 1 397 ? -54.906 86.468 91.585 1.00 28.09 396 TRP C CA 1
ATOM 9077 C C . TRP C 1 397 ? -55.478 87.902 91.510 1.00 29.03 396 TRP C C 1
ATOM 9078 O O . TRP C 1 397 ? -55.512 88.610 92.523 1.00 29.40 396 TRP C O 1
ATOM 9089 N N . LEU C 1 398 ? -55.896 88.324 90.316 1.00 29.16 397 LEU C N 1
ATOM 9090 C CA . LEU C 1 398 ? -56.252 89.735 90.070 1.00 30.86 397 LEU C CA 1
ATOM 9091 C C . LEU C 1 398 ? -57.740 90.064 90.244 1.00 32.61 397 LEU C C 1
ATOM 9092 O O . LEU C 1 398 ? -58.121 91.228 90.303 1.00 32.03 397 LEU C O 1
ATOM 9097 N N . MET C 1 399 ? -58.574 89.041 90.290 1.00 34.73 398 MET C N 1
ATOM 9098 C CA . MET C 1 399 ? -60.005 89.251 90.402 1.00 38.71 398 MET C CA 1
ATOM 9099 C C . MET C 1 399 ? -60.558 88.318 91.476 1.00 39.86 398 MET C C 1
ATOM 9100 O O . MET C 1 399 ? -61.634 87.749 91.320 1.00 41.21 398 MET C O 1
ATOM 9105 N N . LYS C 1 400 ? -59.806 88.172 92.565 1.00 42.02 399 LYS C N 1
ATOM 9106 C CA . LYS C 1 400 ? -60.087 87.174 93.599 1.00 43.65 399 LYS C CA 1
ATOM 9107 C C . LYS C 1 400 ? -59.274 87.457 94.869 1.00 43.76 399 LYS C C 1
ATOM 9108 O O . LYS C 1 400 ? -58.036 87.472 94.864 1.00 43.62 399 LYS C O 1
ATOM 9114 N N . ASN D 1 5 ? 13.388 81.770 12.144 1.00 60.54 4 ASN D N 1
ATOM 9115 C CA . ASN D 1 5 ? 11.975 82.154 11.862 1.00 61.23 4 ASN D CA 1
ATOM 9116 C C . ASN D 1 5 ? 11.064 81.990 13.085 1.00 61.42 4 ASN D C 1
ATOM 9117 O O . ASN D 1 5 ? 10.407 82.945 13.524 1.00 61.53 4 ASN D O 1
ATOM 9122 N N . LEU D 1 6 ? 11.029 80.771 13.623 1.00 61.65 5 LEU D N 1
ATOM 9123 C CA . LEU D 1 6 ? 10.297 80.479 14.851 1.00 61.47 5 LEU D CA 1
ATOM 9124 C C . LEU D 1 6 ? 11.028 81.058 16.061 1.00 61.46 5 LEU D C 1
ATOM 9125 O O . LEU D 1 6 ? 10.403 81.666 16.937 1.00 61.23 5 LEU D O 1
ATOM 9130 N N . GLN D 1 7 ? 12.347 80.873 16.103 1.00 61.39 6 GLN D N 1
ATOM 9131 C CA . GLN D 1 7 ? 13.170 81.423 17.180 1.00 61.68 6 GLN D CA 1
ATOM 9132 C C . GLN D 1 7 ? 13.135 82.957 17.196 1.00 61.78 6 GLN D C 1
ATOM 9133 O O . GLN D 1 7 ? 13.368 83.581 18.237 1.00 61.70 6 GLN D O 1
ATOM 9139 N N . LYS D 1 8 ? 12.821 83.551 16.044 1.00 61.88 7 LYS D N 1
ATOM 9140 C CA . LYS D 1 8 ? 12.763 85.006 15.902 1.00 62.07 7 LYS D CA 1
ATOM 9141 C C . LYS D 1 8 ? 11.445 85.590 16.420 1.00 61.66 7 LYS D C 1
ATOM 9142 O O . LYS D 1 8 ? 11.448 86.629 17.094 1.00 61.37 7 LYS D O 1
ATOM 9148 N N . ILE D 1 9 ? 10.331 84.926 16.101 1.00 61.22 8 ILE D N 1
ATOM 9149 C CA . ILE D 1 9 ? 9.010 85.314 16.621 1.00 60.94 8 ILE D CA 1
ATOM 9150 C C . ILE D 1 9 ? 8.888 85.057 18.134 1.00 60.30 8 ILE D C 1
ATOM 9151 O O . ILE D 1 9 ? 8.198 85.799 18.835 1.00 60.36 8 ILE D O 1
ATOM 9156 N N . VAL D 1 10 ? 9.578 84.022 18.617 1.00 59.66 9 VAL D N 1
ATOM 9157 C CA . VAL D 1 10 ? 9.628 83.679 20.041 1.00 59.18 9 VAL D CA 1
ATOM 9158 C C . VAL D 1 10 ? 10.453 84.705 20.817 1.00 59.05 9 VAL D C 1
ATOM 9159 O O . VAL D 1 10 ? 10.067 85.121 21.919 1.00 58.82 9 VAL D O 1
ATOM 9163 N N . ASP D 1 11 ? 11.582 85.118 20.237 1.00 58.75 10 ASP D N 1
ATOM 9164 C CA . ASP D 1 11 ? 12.454 86.112 20.871 1.00 58.60 10 ASP D CA 1
ATOM 9165 C C . ASP D 1 11 ? 11.821 87.505 20.971 1.00 58.08 10 ASP D C 1
ATOM 9166 O O . ASP D 1 11 ? 12.153 88.279 21.874 1.00 58.14 10 ASP D O 1
ATOM 9171 N N . SER D 1 12 ? 10.893 87.802 20.066 1.00 57.50 11 SER D N 1
ATOM 9172 C CA . SER D 1 12 ? 10.223 89.099 20.029 1.00 57.26 11 SER D CA 1
ATOM 9173 C C . SER D 1 12 ? 9.277 89.309 21.212 1.00 57.20 11 SER D C 1
ATOM 9174 O O . SER D 1 12 ? 8.744 90.408 21.400 1.00 57.01 11 SER D O 1
ATOM 9177 N N . LEU D 1 13 ? 9.076 88.252 21.999 1.00 57.11 12 LEU D N 1
ATOM 9178 C CA . LEU D 1 13 ? 8.115 88.257 23.105 1.00 57.02 12 LEU D CA 1
ATOM 9179 C C . LEU D 1 13 ? 8.618 89.010 24.324 1.00 57.07 12 LEU D C 1
ATOM 9180 O O . LEU D 1 13 ? 7.811 89.586 25.055 1.00 57.11 12 LEU D O 1
ATOM 9185 N N . GLU D 1 14 ? 9.937 89.000 24.545 1.00 56.94 13 GLU D N 1
ATOM 9186 C CA . GLU D 1 14 ? 10.546 89.718 25.670 1.00 57.32 13 GLU D CA 1
ATOM 9187 C C . GLU D 1 14 ? 10.164 91.190 25.714 1.00 56.84 13 GLU D C 1
ATOM 9188 O O . GLU D 1 14 ? 9.983 91.747 26.799 1.00 56.96 13 GLU D O 1
ATOM 9194 N N . SER D 1 15 ? 10.035 91.814 24.542 1.00 56.35 14 SER D N 1
ATOM 9195 C CA . SER D 1 15 ? 9.723 93.243 24.474 1.00 55.74 14 SER D CA 1
ATOM 9196 C C . SER D 1 15 ? 8.338 93.570 25.054 1.00 55.16 14 SER D C 1
ATOM 9197 O O . SER D 1 15 ? 8.103 94.691 25.515 1.00 55.09 14 SER D O 1
ATOM 9200 N N . SER D 1 16 ? 7.431 92.589 25.043 1.00 54.29 15 SER D N 1
ATOM 9201 C CA . SER D 1 16 ? 6.076 92.804 25.561 1.00 53.25 15 SER D CA 1
ATOM 9202 C C . SER D 1 16 ? 5.788 92.060 26.874 1.00 52.87 15 SER D C 1
ATOM 9203 O O . SER D 1 16 ? 4.670 92.142 27.395 1.00 52.58 15 SER D O 1
ATOM 9206 N N . ARG D 1 17 ? 6.799 91.375 27.415 1.00 52.37 16 ARG D N 1
ATOM 9207 C CA . ARG D 1 17 ? 6.633 90.545 28.622 1.00 52.16 16 ARG D CA 1
ATOM 9208 C C . ARG D 1 17 ? 5.995 91.301 29.783 1.00 51.38 16 ARG D C 1
ATOM 9209 O O . ARG D 1 17 ? 5.038 90.811 30.389 1.00 51.19 16 ARG D O 1
ATOM 9217 N N . ALA D 1 18 ? 6.514 92.497 30.073 1.00 50.20 17 ALA D N 1
ATOM 9218 C CA . ALA D 1 18 ? 5.992 93.345 31.147 1.00 49.28 17 ALA D CA 1
ATOM 9219 C C . ALA D 1 18 ? 4.488 93.610 31.032 1.00 48.79 17 ALA D C 1
ATOM 9220 O O . ALA D 1 18 ? 3.753 93.483 32.020 1.00 48.43 17 ALA D O 1
ATOM 9222 N N . GLU D 1 19 ? 4.050 93.974 29.826 1.00 47.87 18 GLU D N 1
ATOM 9223 C CA . GLU D 1 19 ? 2.647 94.276 29.538 1.00 47.62 18 GLU D CA 1
ATOM 9224 C C . GLU D 1 19 ? 1.767 93.040 29.538 1.00 46.53 18 GLU D C 1
ATOM 9225 O O . GLU D 1 19 ? 0.609 93.096 29.972 1.00 46.08 18 GLU D O 1
ATOM 9231 N N . ARG D 1 20 ? 2.311 91.945 29.011 1.00 45.48 19 ARG D N 1
ATOM 9232 C CA . ARG D 1 20 ? 1.584 90.677 28.937 1.00 44.60 19 ARG D CA 1
ATOM 9233 C C . ARG D 1 20 ? 1.280 90.130 30.341 1.00 43.41 19 ARG D C 1
ATOM 9234 O O . ARG D 1 20 ? 0.170 89.670 30.599 1.00 43.20 19 ARG D O 1
ATOM 9242 N N . GLU D 1 21 ? 2.252 90.225 31.240 1.00 42.22 20 GLU D N 1
ATOM 9243 C CA . GLU D 1 21 ? 2.055 89.840 32.636 1.00 42.07 20 GLU D CA 1
ATOM 9244 C C . GLU D 1 21 ? 1.061 90.745 33.364 1.00 41.25 20 GLU D C 1
ATOM 9245 O O . GLU D 1 21 ? 0.240 90.257 34.140 1.00 41.41 20 GLU D O 1
ATOM 9251 N N . GLU D 1 22 ? 1.112 92.051 33.108 1.00 40.16 21 GLU D N 1
ATOM 9252 C CA . GLU D 1 22 ? 0.108 92.969 33.659 1.00 39.70 21 GLU D CA 1
ATOM 9253 C C . GLU D 1 22 ? -1.301 92.572 33.187 1.00 37.69 21 GLU D C 1
ATOM 9254 O O . GLU D 1 22 ? -2.264 92.648 33.953 1.00 37.37 21 GLU D O 1
ATOM 9260 N N . LEU D 1 23 ? -1.401 92.159 31.920 1.00 36.12 22 LEU D N 1
ATOM 9261 C CA . LEU D 1 23 ? -2.647 91.692 31.319 1.00 34.72 22 LEU D CA 1
ATOM 9262 C C . LEU D 1 23 ? -3.173 90.426 32.018 1.00 33.68 22 LEU D C 1
ATOM 9263 O O . LEU D 1 23 ? -4.360 90.329 32.347 1.00 32.77 22 LEU D O 1
ATOM 9268 N N . TYR D 1 24 ? -2.276 89.469 32.220 1.00 32.60 23 TYR D N 1
ATOM 9269 C CA . TYR D 1 24 ? -2.612 88.235 32.938 1.00 32.11 23 TYR D CA 1
ATOM 9270 C C . TYR D 1 24 ? -3.145 88.534 34.354 1.00 31.74 23 TYR D C 1
ATOM 9271 O O . TYR D 1 24 ? -4.217 88.027 34.750 1.00 30.45 23 TYR D O 1
ATOM 9280 N N . LYS D 1 25 ? -2.416 89.373 35.094 1.00 31.68 24 LYS D N 1
ATOM 9281 C CA . LYS D 1 25 ? -2.834 89.797 36.434 1.00 32.06 24 LYS D CA 1
ATOM 9282 C C . LYS D 1 25 ? -4.204 90.496 36.398 1.00 32.13 24 LYS D C 1
ATOM 9283 O O . LYS D 1 25 ? -4.993 90.363 37.335 1.00 32.18 24 LYS D O 1
ATOM 9289 N N . TRP D 1 26 ? -4.486 91.222 35.307 1.00 31.80 25 TRP D N 1
ATOM 9290 C CA . TRP D 1 26 ? -5.800 91.821 35.114 1.00 31.29 25 TRP D CA 1
ATOM 9291 C C . TRP D 1 26 ? -6.894 90.744 35.020 1.00 30.59 25 TRP D C 1
ATOM 9292 O O . TRP D 1 26 ? -7.878 90.808 35.737 1.00 30.36 25 TRP D O 1
ATOM 9303 N N . PHE D 1 27 ? -6.734 89.774 34.124 1.00 30.27 26 PHE D N 1
ATOM 9304 C CA . PHE D 1 27 ? -7.741 88.707 33.988 1.00 29.87 26 PHE D CA 1
ATOM 9305 C C . PHE D 1 27 ? -7.907 87.945 35.317 1.00 29.62 26 PHE D C 1
ATOM 9306 O O . PHE D 1 27 ? -9.029 87.614 35.742 1.00 29.19 26 PHE D O 1
ATOM 9314 N N . HIS D 1 28 ? -6.773 87.705 35.971 1.00 29.31 27 HIS D N 1
ATOM 9315 C CA . HIS D 1 28 ? -6.740 87.022 37.268 1.00 28.63 27 HIS D CA 1
ATOM 9316 C C . HIS D 1 28 ? -7.621 87.688 38.318 1.00 29.03 27 HIS D C 1
ATOM 9317 O O . HIS D 1 28 ? -8.265 87.008 39.124 1.00 28.84 27 HIS D O 1
ATOM 9324 N N . GLN D 1 29 ? -7.661 89.020 38.292 1.00 28.56 28 GLN D N 1
ATOM 9325 C CA . GLN D 1 29 ? -8.456 89.790 39.235 1.00 29.31 28 GLN D CA 1
ATOM 9326 C C . GLN D 1 29 ? -9.906 90.033 38.801 1.00 28.91 28 GLN D C 1
ATOM 9327 O O . GLN D 1 29 ? -10.667 90.646 39.549 1.00 29.07 28 GLN D O 1
ATOM 9333 N N . HIS D 1 30 ? -10.284 89.545 37.607 1.00 29.09 29 HIS D N 1
ATOM 9334 C CA . HIS D 1 30 ? -11.673 89.620 37.111 1.00 29.85 29 HIS D CA 1
ATOM 9335 C C . HIS D 1 30 ? -12.283 88.247 36.803 1.00 29.42 29 HIS D C 1
ATOM 9336 O O . HIS D 1 30 ? -12.803 88.025 35.698 1.00 29.11 29 HIS D O 1
ATOM 9343 N N . PRO D 1 31 ? -12.230 87.317 37.780 1.00 28.68 30 PRO D N 1
ATOM 9344 C CA . PRO D 1 31 ? -12.819 85.987 37.540 1.00 28.43 30 PRO D CA 1
ATOM 9345 C C . PRO D 1 31 ? -14.336 86.063 37.425 1.00 27.93 30 PRO D C 1
ATOM 9346 O O . PRO D 1 31 ? -14.990 86.688 38.248 1.00 26.91 30 PRO D O 1
ATOM 9350 N N . GLU D 1 32 ? -14.890 85.427 36.400 1.00 28.03 31 GLU D N 1
ATOM 9351 C CA . GLU D 1 32 ? -16.338 85.484 36.198 1.00 28.72 31 GLU D CA 1
ATOM 9352 C C . GLU D 1 32 ? -16.966 84.115 35.962 1.00 28.68 31 GLU D C 1
ATOM 9353 O O . GLU D 1 32 ? -16.294 83.193 35.480 1.00 29.65 31 GLU D O 1
ATOM 9359 N N . MET D 1 33 ? -18.244 83.983 36.317 1.00 28.75 32 MET D N 1
ATOM 9360 C CA . MET D 1 33 ? -18.966 82.708 36.175 1.00 29.48 32 MET D CA 1
ATOM 9361 C C . MET D 1 33 ? -19.178 82.308 34.709 1.00 30.41 32 MET D C 1
ATOM 9362 O O . MET D 1 33 ? -19.404 83.163 33.848 1.00 29.99 32 MET D O 1
ATOM 9367 N N . SER D 1 34 ? -19.138 81.001 34.453 1.00 30.50 33 SER D N 1
ATOM 9368 C CA . SER D 1 34 ? -19.404 80.433 33.123 1.00 31.72 33 SER D CA 1
ATOM 9369 C C . SER D 1 34 ? -20.599 81.082 32.423 1.00 32.08 33 SER D C 1
ATOM 9370 O O . SER D 1 34 ? -21.689 81.175 32.995 1.00 31.83 33 SER D O 1
ATOM 9373 N N . MET D 1 35 ? -20.364 81.534 31.189 1.00 32.73 34 MET D N 1
ATOM 9374 C CA . MET D 1 35 ? -21.393 82.149 30.315 1.00 33.02 34 MET D CA 1
ATOM 9375 C C . MET D 1 35 ? -21.826 83.558 30.777 1.00 33.40 34 MET D C 1
ATOM 9376 O O . MET D 1 35 ? -22.753 84.140 30.220 1.00 34.20 34 MET D O 1
ATOM 9381 N N . GLN D 1 36 ? -21.146 84.090 31.790 1.00 33.21 35 GLN D N 1
ATOM 9382 C CA . GLN D 1 36 ? -21.479 85.385 32.379 1.00 34.13 35 GLN D CA 1
ATOM 9383 C C . GLN D 1 36 ? -20.216 86.238 32.504 1.00 33.41 35 GLN D C 1
ATOM 9384 O O . GLN D 1 36 ? -20.136 87.145 33.350 1.00 33.55 35 GLN D O 1
ATOM 9390 N N . GLU D 1 37 ? -19.237 85.950 31.644 1.00 33.38 36 GLU D N 1
ATOM 9391 C CA . GLU D 1 37 ? -17.920 86.583 31.694 1.00 33.45 36 GLU D CA 1
ATOM 9392 C C . GLU D 1 37 ? -17.930 87.936 30.953 1.00 34.24 36 GLU D C 1
ATOM 9393 O O . GLU D 1 37 ? -17.184 88.126 30.006 1.00 33.90 36 GLU D O 1
ATOM 9399 N N . HIS D 1 38 ? -18.758 88.872 31.402 1.00 35.59 37 HIS D N 1
ATOM 9400 C CA . HIS D 1 38 ? -18.952 90.124 30.654 1.00 36.73 37 HIS D CA 1
ATOM 9401 C C . HIS D 1 38 ? -17.678 90.979 30.573 1.00 36.80 37 HIS D C 1
ATOM 9402 O O . HIS D 1 38 ? -17.249 91.365 29.473 1.00 37.10 37 HIS D O 1
ATOM 9409 N N . GLU D 1 39 ? -17.051 91.236 31.720 1.00 36.92 38 GLU D N 1
ATOM 9410 C CA . GLU D 1 39 ? -15.826 92.042 31.759 1.00 36.98 38 GLU D CA 1
ATOM 9411 C C . GLU D 1 39 ? -14.623 91.390 31.074 1.00 36.29 38 GLU D C 1
ATOM 9412 O O . GLU D 1 39 ? -13.808 92.089 30.462 1.00 35.92 38 GLU D O 1
ATOM 9418 N N . THR D 1 40 ? -14.475 90.066 31.201 1.00 35.29 39 THR D N 1
ATOM 9419 C CA . THR D 1 40 ? -13.310 89.423 30.593 1.00 34.59 39 THR D CA 1
ATOM 9420 C C . THR D 1 40 ? -13.482 89.326 29.075 1.00 34.69 39 THR D C 1
ATOM 9421 O O . THR D 1 40 ? -12.520 89.528 28.340 1.00 34.46 39 THR D O 1
ATOM 9425 N N . SER D 1 41 ? -14.703 89.040 28.634 1.00 34.99 40 SER D N 1
ATOM 9426 C CA . SER D 1 41 ? -15.043 89.009 27.209 1.00 36.28 40 SER D CA 1
ATOM 9427 C C . SER D 1 41 ? -14.799 90.369 26.554 1.00 36.96 40 SER D C 1
ATOM 9428 O O . SER D 1 41 ? -14.207 90.449 25.474 1.00 37.15 40 SER D O 1
ATOM 9431 N N . LYS D 1 42 ? -15.243 91.422 27.234 1.00 37.56 41 LYS D N 1
ATOM 9432 C CA . LYS D 1 42 ? -15.057 92.804 26.773 1.00 38.68 41 LYS D CA 1
ATOM 9433 C C . LYS D 1 42 ? -13.574 93.111 26.557 1.00 38.58 41 LYS D C 1
ATOM 9434 O O . LYS D 1 42 ? -13.197 93.605 25.487 1.00 38.56 41 LYS D O 1
ATOM 9440 N N . ARG D 1 43 ? -12.742 92.791 27.559 1.00 38.54 42 ARG D N 1
ATOM 9441 C CA . ARG D 1 43 ? -11.299 93.031 27.520 1.00 38.60 42 ARG D CA 1
ATOM 9442 C C . ARG D 1 43 ? -10.560 92.153 26.508 1.00 38.95 42 ARG D C 1
ATOM 9443 O O . ARG D 1 43 ? -9.563 92.585 25.927 1.00 38.96 42 ARG D O 1
ATOM 9451 N N . ILE D 1 44 ? -11.037 90.925 26.303 1.00 38.67 43 ILE D N 1
ATOM 9452 C CA . ILE D 1 44 ? -10.537 90.089 25.212 1.00 38.70 43 ILE D CA 1
ATOM 9453 C C . ILE D 1 44 ? -10.744 90.798 23.859 1.00 39.22 43 ILE D C 1
ATOM 9454 O O . ILE D 1 44 ? -9.795 90.926 23.082 1.00 39.15 43 ILE D O 1
ATOM 9459 N N . ALA D 1 45 ? -11.968 91.261 23.597 1.00 40.01 44 ALA D N 1
ATOM 9460 C CA . ALA D 1 45 ? -12.265 91.954 22.335 1.00 41.41 44 ALA D CA 1
ATOM 9461 C C . ALA D 1 45 ? -11.469 93.264 22.191 1.00 42.20 44 ALA D C 1
ATOM 9462 O O . ALA D 1 45 ? -10.903 93.530 21.1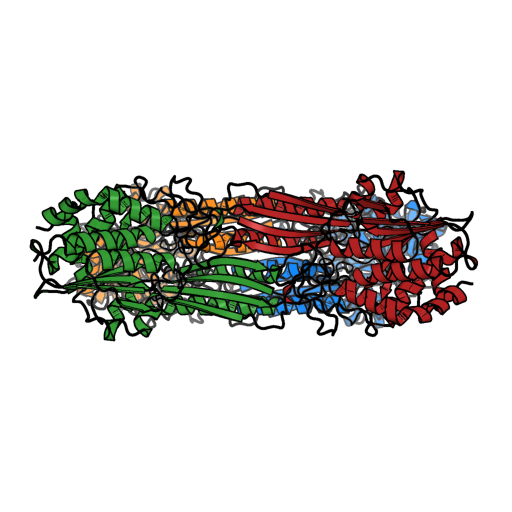23 1.00 42.46 44 ALA D O 1
ATOM 9464 N N . GLU D 1 46 ? -11.402 94.056 23.264 1.00 42.78 45 GLU D N 1
ATOM 9465 C CA . GLU D 1 46 ? -10.546 95.261 23.308 1.00 43.57 45 GLU D CA 1
ATOM 9466 C C . GLU D 1 46 ? -9.084 94.968 22.969 1.00 43.90 45 GLU D C 1
ATOM 9467 O O . GLU D 1 46 ? -8.444 95.747 22.249 1.00 43.96 45 GLU D O 1
ATOM 9473 N N . GLU D 1 47 ? -8.555 93.850 23.474 1.00 44.03 46 GLU D N 1
ATOM 9474 C CA . GLU D 1 47 ? -7.150 93.503 23.250 1.00 44.56 46 GLU D CA 1
ATOM 9475 C C . GLU D 1 47 ? -6.901 93.086 21.808 1.00 45.33 46 GLU D C 1
ATOM 9476 O O . GLU D 1 47 ? -5.840 93.377 21.247 1.00 44.77 46 GLU D O 1
ATOM 9482 N N . LEU D 1 48 ? -7.886 92.406 21.223 1.00 46.40 47 LEU D N 1
ATOM 9483 C CA . LEU D 1 48 ? -7.829 91.985 19.824 1.00 47.83 47 LEU D CA 1
ATOM 9484 C C . LEU D 1 48 ? -7.883 93.201 18.884 1.00 49.04 47 LEU D C 1
ATOM 9485 O O . LEU D 1 48 ? -7.120 93.276 17.916 1.00 49.07 47 LEU D O 1
ATOM 9490 N N . GLU D 1 49 ? -8.780 94.138 19.193 1.00 50.50 48 GLU D N 1
ATOM 9491 C CA . GLU D 1 49 ? -8.902 95.401 18.455 1.00 51.91 48 GLU D CA 1
ATOM 9492 C C . GLU D 1 49 ? -7.638 96.255 18.539 1.00 52.68 48 GLU D C 1
ATOM 9493 O O . GLU D 1 49 ? -7.207 96.807 17.523 1.00 52.85 48 GLU D O 1
ATOM 9499 N N . LYS D 1 50 ? -7.034 96.340 19.730 1.00 53.65 49 LYS D N 1
ATOM 9500 C CA . LYS D 1 50 ? -5.739 97.024 19.926 1.00 54.59 49 LYS D CA 1
ATOM 9501 C C . LYS D 1 50 ? -4.689 96.601 18.897 1.00 54.97 49 LYS D C 1
ATOM 9502 O O . LYS D 1 50 ? -3.808 97.386 18.536 1.00 55.19 49 LYS D O 1
ATOM 9508 N N . LEU D 1 51 ? -4.785 95.354 18.438 1.00 55.36 50 LEU D N 1
ATOM 9509 C CA . LEU D 1 51 ? -3.840 94.803 17.470 1.00 55.60 50 LEU D CA 1
ATOM 9510 C C . LEU D 1 51 ? -4.317 94.984 16.026 1.00 55.63 50 LEU D C 1
ATOM 9511 O O . LEU D 1 51 ? -3.626 94.583 15.089 1.00 55.76 50 LEU D O 1
ATOM 9516 N N . GLY D 1 52 ? -5.499 95.578 15.865 1.00 55.63 51 GLY D N 1
ATOM 9517 C CA . GLY D 1 52 ? -6.061 95.878 14.553 1.00 55.59 51 GLY D CA 1
ATOM 9518 C C . GLY D 1 52 ? -6.995 94.814 14.015 1.00 55.61 51 GLY D C 1
ATOM 9519 O O . GLY D 1 52 ? -7.338 94.827 12.835 1.00 55.55 51 GLY D O 1
ATOM 9520 N N . LEU D 1 53 ? -7.413 93.892 14.880 1.00 55.51 52 LEU D N 1
ATOM 9521 C CA . LEU D 1 53 ? -8.263 92.787 14.453 1.00 55.19 52 LEU D CA 1
ATOM 9522 C C . LEU D 1 53 ? -9.743 93.093 14.620 1.00 54.97 52 LEU D C 1
ATOM 9523 O O . LEU D 1 53 ? -10.122 94.054 15.302 1.00 55.08 52 LEU D O 1
ATOM 9528 N N . GLU D 1 54 ? -10.567 92.257 13.994 1.00 54.39 53 GLU D N 1
ATOM 9529 C CA . GLU D 1 54 ? -12.013 92.428 13.981 1.00 54.37 53 GLU D CA 1
ATOM 9530 C C . GLU D 1 54 ? -12.706 91.252 14.709 1.00 53.47 53 GLU D C 1
ATOM 9531 O O . GLU D 1 54 ? -13.242 90.339 14.062 1.00 53.31 53 GLU D O 1
ATOM 9537 N N . PRO D 1 55 ? -12.693 91.271 16.064 1.00 52.67 54 PRO D N 1
ATOM 9538 C CA . PRO D 1 55 ? -13.240 90.137 16.825 1.00 51.75 54 PRO D CA 1
ATOM 9539 C C . PRO D 1 55 ? -14.735 89.936 16.610 1.00 50.76 54 PRO D C 1
ATOM 9540 O O . PRO D 1 55 ? -15.510 90.890 16.676 1.00 50.50 54 PRO D O 1
ATOM 9544 N N . GLN D 1 56 ? -15.129 88.696 16.348 1.00 49.65 55 GLN D N 1
ATOM 9545 C CA . GLN D 1 56 ? -16.533 88.365 16.190 1.00 49.18 55 GLN D CA 1
ATOM 9546 C C . GLN D 1 56 ? -17.075 87.746 17.470 1.00 48.09 55 GLN D C 1
ATOM 9547 O O . GLN D 1 56 ? -16.508 86.783 17.985 1.00 47.83 55 GLN D O 1
ATOM 9553 N N . ASN D 1 57 ? -18.171 88.316 17.963 1.00 46.94 56 ASN D N 1
ATOM 9554 C CA . ASN D 1 57 ? -18.872 87.821 19.140 1.00 45.87 56 ASN D CA 1
ATOM 9555 C C . ASN D 1 57 ? -19.725 86.597 18.792 1.00 44.84 56 ASN D C 1
ATOM 9556 O O . ASN D 1 57 ? -20.778 86.723 18.162 1.00 44.65 56 ASN D O 1
ATOM 9561 N N . ILE D 1 58 ? -19.250 85.411 19.176 1.00 43.43 57 ILE D N 1
ATOM 9562 C CA . ILE D 1 58 ? -19.968 84.162 18.890 1.00 42.28 57 ILE D CA 1
ATOM 9563 C C . ILE D 1 58 ? -20.166 83.348 20.172 1.00 42.00 57 ILE D C 1
ATOM 9564 O O . ILE D 1 58 ? -19.222 83.174 20.934 1.00 41.91 57 ILE D O 1
ATOM 9569 N N . GLY D 1 59 ? -21.394 82.883 20.399 1.00 41.78 58 GLY D N 1
ATOM 9570 C CA . GLY D 1 59 ? -21.749 82.085 21.580 1.00 41.76 58 GLY D CA 1
ATOM 9571 C C . GLY D 1 59 ? -21.832 82.917 22.853 1.00 41.81 58 GLY D C 1
ATOM 9572 O O . GLY D 1 59 ? -21.067 82.686 23.800 1.00 41.93 58 GLY D O 1
ATOM 9573 N N . VAL D 1 60 ? -22.763 83.881 22.867 1.00 40.89 59 VAL D N 1
ATOM 9574 C CA . VAL D 1 60 ? -22.993 84.814 23.996 1.00 40.19 59 VAL D CA 1
ATOM 9575 C C . VAL D 1 60 ? -21.792 85.728 24.292 1.00 39.54 59 VAL D C 1
ATOM 9576 O O . VAL D 1 60 ? -21.811 86.912 23.942 1.00 39.77 59 VAL D O 1
ATOM 9580 N N . THR D 1 61 ? -20.749 85.183 24.914 1.00 38.10 60 THR D N 1
ATOM 9581 C CA . THR D 1 61 ? -19.576 85.967 25.308 1.00 36.87 60 THR D CA 1
ATOM 9582 C C . THR D 1 61 ? -18.314 85.607 24.530 1.00 36.25 60 THR D C 1
ATOM 9583 O O . THR D 1 61 ? -17.281 86.235 24.718 1.00 35.93 60 THR D O 1
ATOM 9587 N N . GLY D 1 62 ? -18.380 84.588 23.673 1.00 36.14 61 GLY D N 1
ATOM 9588 C CA . GLY D 1 62 ? -17.188 84.133 22.946 1.00 37.14 61 GLY D CA 1
ATOM 9589 C C . GLY D 1 62 ? -16.644 85.180 21.975 1.00 38.23 61 GLY D C 1
ATOM 9590 O O . GLY D 1 62 ? -17.374 86.093 21.581 1.00 38.28 61 GLY D O 1
ATOM 9591 N N . GLN D 1 63 ? -15.362 85.065 21.624 1.00 39.00 62 GLN D N 1
ATOM 9592 C CA . GLN D 1 63 ? -14.696 85.997 20.694 1.00 40.22 62 GLN D CA 1
ATOM 9593 C C . GLN D 1 63 ? -13.732 85.262 19.762 1.00 41.18 62 GLN D C 1
ATOM 9594 O O . GLN D 1 63 ? -12.768 84.623 20.215 1.00 40.98 62 GLN D O 1
ATOM 9600 N N . VAL D 1 64 ? -13.980 85.374 18.455 1.00 42.31 63 VAL D N 1
ATOM 9601 C CA . VAL D 1 64 ? -13.070 84.806 17.450 1.00 43.23 63 VAL D CA 1
ATOM 9602 C C . VAL D 1 64 ? -12.459 85.919 16.580 1.00 44.25 63 VAL D C 1
ATOM 9603 O O . VAL D 1 64 ? -13.180 86.787 16.079 1.00 43.97 63 VAL D O 1
ATOM 9607 N N . ALA D 1 65 ? -11.136 85.894 16.432 1.00 44.88 64 ALA D N 1
ATOM 9608 C CA . ALA D 1 65 ? -10.438 86.819 15.541 1.00 46.47 64 ALA D CA 1
ATOM 9609 C C . ALA D 1 65 ? -9.606 86.057 14.515 1.00 47.48 64 ALA D C 1
ATOM 9610 O O . ALA D 1 65 ? -8.815 85.173 14.872 1.00 47.22 64 ALA D O 1
ATOM 9612 N N . VAL D 1 66 ? -9.788 86.417 13.242 1.00 48.85 65 VAL D N 1
ATOM 9613 C CA . VAL D 1 66 ? -9.015 85.838 12.139 1.00 50.32 65 VAL D CA 1
ATOM 9614 C C . VAL D 1 66 ? -7.828 86.755 11.791 1.00 51.36 65 VAL D C 1
ATOM 9615 O O . VAL D 1 66 ? -8.004 87.954 11.553 1.00 51.51 65 VAL D O 1
ATOM 9619 N N . ILE D 1 67 ? -6.626 86.186 11.797 1.00 52.44 66 ILE D N 1
ATOM 9620 C CA . ILE D 1 67 ? -5.422 86.907 11.408 1.00 53.79 66 ILE D CA 1
ATOM 9621 C C . ILE D 1 67 ? -5.005 86.432 10.015 1.00 54.45 66 ILE D C 1
ATOM 9622 O O . ILE D 1 67 ? -4.361 85.392 9.867 1.00 54.24 66 ILE D O 1
ATOM 9627 N N . LYS D 1 68 ? -5.397 87.200 9.002 1.00 55.58 67 LYS D N 1
ATOM 9628 C CA . LYS D 1 68 ? -5.086 86.871 7.611 1.00 56.67 67 LYS D CA 1
ATOM 9629 C C . LYS D 1 68 ? -3.706 87.420 7.202 1.00 56.99 67 LYS D C 1
ATOM 9630 O O . LYS D 1 68 ? -3.381 88.580 7.475 1.00 57.07 67 LYS D O 1
ATOM 9636 N N . ASN D 1 69 ? -2.892 86.566 6.580 1.00 57.61 68 ASN D N 1
ATOM 9637 C CA . ASN D 1 69 ? -1.521 86.919 6.174 1.00 58.14 68 ASN D CA 1
ATOM 9638 C C . ASN D 1 69 ? -1.071 86.204 4.884 1.00 58.31 68 ASN D C 1
ATOM 9639 O O . ASN D 1 69 ? -0.099 85.434 4.881 1.00 58.47 68 ASN D O 1
ATOM 9644 N N . GLY D 1 70 ? -1.792 86.466 3.795 1.00 58.61 69 GLY D N 1
ATOM 9645 C CA . GLY D 1 70 ? -1.526 85.827 2.505 1.00 58.80 69 GLY D CA 1
ATOM 9646 C C . GLY D 1 70 ? -1.930 84.363 2.469 1.00 58.99 69 GLY D C 1
ATOM 9647 O O . GLY D 1 70 ? -2.333 83.795 3.486 1.00 59.10 69 GLY D O 1
ATOM 9648 N N . GLU D 1 71 ? -1.814 83.750 1.291 1.00 58.84 70 GLU D N 1
ATOM 9649 C CA . GLU D 1 71 ? -2.175 82.337 1.099 1.00 58.76 70 GLU D CA 1
ATOM 9650 C C . GLU D 1 71 ? -1.254 81.384 1.885 1.00 58.13 70 GLU D C 1
ATOM 9651 O O . GLU D 1 71 ? -0.101 81.712 2.197 1.00 57.88 70 GLU D O 1
ATOM 9657 N N . GLY D 1 72 ? -1.778 80.204 2.197 1.00 57.46 71 GLY D N 1
ATOM 9658 C CA . GLY D 1 72 ? -1.054 79.231 3.013 1.00 56.69 71 GLY D CA 1
ATOM 9659 C C . GLY D 1 72 ? -1.984 78.492 3.962 1.00 55.98 71 GLY D C 1
ATOM 9660 O O . GLY D 1 72 ? -3.201 78.718 3.937 1.00 56.10 71 GLY D O 1
ATOM 9661 N N . PRO D 1 73 ? -1.422 77.601 4.804 1.00 55.45 72 PRO D N 1
ATOM 9662 C CA . PRO D 1 73 ? -2.234 76.822 5.739 1.00 54.91 72 PRO D CA 1
ATOM 9663 C C . PRO D 1 73 ? -2.916 77.701 6.788 1.00 54.27 72 PRO D C 1
ATOM 9664 O O . PRO D 1 73 ? -2.456 78.813 7.056 1.00 54.21 72 PRO D O 1
ATOM 9668 N N . SER D 1 74 ? -4.006 77.191 7.362 1.00 53.57 73 SER D N 1
ATOM 9669 C CA . SER D 1 74 ? -4.765 77.877 8.411 1.00 52.77 73 SER D CA 1
ATOM 9670 C C . SER D 1 74 ? -4.688 77.094 9.736 1.00 51.69 73 SER D C 1
ATOM 9671 O O . SER D 1 74 ? -4.866 75.872 9.751 1.00 51.75 73 SER D O 1
ATOM 9674 N N . VAL D 1 75 ? -4.395 77.798 10.831 1.00 50.17 74 VAL D N 1
ATOM 9675 C CA . VAL D 1 75 ? -4.303 77.182 12.168 1.00 48.69 74 VAL D CA 1
ATOM 9676 C C . VAL D 1 75 ? -5.258 77.884 13.137 1.00 47.32 74 VAL D C 1
ATOM 9677 O O . VAL D 1 75 ? -5.180 79.105 13.320 1.00 47.25 74 VAL D O 1
ATOM 9681 N N . ALA D 1 76 ? -6.162 77.120 13.750 1.00 45.36 75 ALA D N 1
ATOM 9682 C CA . ALA D 1 76 ? -6.954 77.638 14.864 1.00 43.67 75 ALA D CA 1
ATOM 9683 C C . ALA D 1 76 ? -6.329 77.247 16.208 1.00 42.55 75 ALA D C 1
ATOM 9684 O O . ALA D 1 76 ? -5.731 76.179 16.346 1.00 42.01 75 ALA D O 1
ATOM 9686 N N . PHE D 1 77 ? -6.446 78.135 17.188 1.00 41.45 76 PHE D N 1
ATOM 9687 C CA . PHE D 1 77 ? -6.064 77.816 18.553 1.00 40.14 76 PHE D CA 1
ATOM 9688 C C . PHE D 1 77 ? -7.165 78.301 19.488 1.00 39.09 76 PHE D C 1
ATOM 9689 O O . PHE D 1 77 ? -7.668 79.416 19.338 1.00 38.21 76 PHE D O 1
ATOM 9697 N N . ARG D 1 78 ? -7.538 77.440 20.440 1.00 37.33 77 ARG D N 1
ATOM 9698 C CA . ARG D 1 78 ? -8.603 77.730 21.387 1.00 35.96 77 ARG D CA 1
ATOM 9699 C C . ARG D 1 78 ? -8.068 77.951 22.799 1.00 34.89 77 ARG D C 1
ATOM 9700 O O . ARG D 1 78 ? -7.166 77.237 23.252 1.00 34.73 77 ARG D O 1
ATOM 9708 N N . ALA D 1 79 ? -8.626 78.963 23.462 1.00 34.20 78 ALA D N 1
ATOM 9709 C CA . ALA D 1 79 ? -8.384 79.223 24.879 1.00 33.19 78 ALA D CA 1
ATOM 9710 C C . ALA D 1 79 ? -9.694 79.599 25.548 1.00 33.16 78 ALA D C 1
ATOM 9711 O O . ALA D 1 79 ? -10.458 80.423 25.033 1.00 33.16 78 ALA D O 1
ATOM 9713 N N . ASP D 1 80 ? -9.968 78.972 26.692 1.00 32.17 79 ASP D N 1
ATOM 9714 C CA . ASP D 1 80 ? -11.167 79.295 27.466 1.00 31.19 79 ASP D CA 1
ATOM 9715 C C . ASP D 1 80 ? -10.919 80.385 28.534 1.00 30.21 79 ASP D C 1
ATOM 9716 O O . ASP D 1 80 ? -9.780 80.637 28.937 1.00 29.47 79 ASP D O 1
ATOM 9721 N N . PHE D 1 81 ? -11.982 81.030 29.004 1.00 29.67 80 PHE D N 1
ATOM 9722 C CA . PHE D 1 81 ? -11.764 82.150 29.917 1.00 29.34 80 PHE D CA 1
ATOM 9723 C C . PHE D 1 81 ? -12.658 82.242 31.168 1.00 28.80 80 PHE D C 1
ATOM 9724 O O . PHE D 1 81 ? -12.570 83.227 31.911 1.00 29.34 80 PHE D O 1
ATOM 9732 N N . ASP D 1 82 ? -13.474 81.223 31.436 1.00 28.15 81 ASP D N 1
ATOM 9733 C CA . ASP D 1 82 ? -14.358 81.285 32.616 1.00 27.22 81 ASP D CA 1
ATOM 9734 C C . ASP D 1 82 ? -13.597 80.908 33.901 1.00 26.90 81 ASP D C 1
ATOM 9735 O O . ASP D 1 82 ? -12.634 80.139 33.852 1.00 26.74 81 ASP D O 1
ATOM 9740 N N . ALA D 1 83 ? -13.998 81.492 35.024 1.00 25.21 82 ALA D N 1
ATOM 9741 C CA . ALA D 1 83 ? -13.397 81.160 36.321 1.00 24.72 82 ALA D CA 1
ATOM 9742 C C . ALA D 1 83 ? -14.345 80.264 37.133 1.00 24.49 82 ALA D C 1
ATOM 9743 O O . ALA D 1 83 ? -15.324 79.760 36.591 1.00 23.93 82 ALA D O 1
ATOM 9745 N N . LEU D 1 84 ? -14.029 80.070 38.425 1.00 23.73 83 LEU D N 1
ATOM 9746 C CA . LEU D 1 84 ? -14.828 79.215 39.322 1.00 23.71 83 LEU D CA 1
ATOM 9747 C C . LEU D 1 84 ? -15.258 79.954 40.575 1.00 23.26 83 LEU D C 1
ATOM 9748 O O . LEU D 1 84 ? -14.520 80.840 41.035 1.00 23.00 83 LEU D O 1
ATOM 9753 N N . PRO D 1 85 ? -16.422 79.564 41.150 1.00 23.69 84 PRO D N 1
ATOM 9754 C CA . PRO D 1 85 ? -16.908 80.061 42.459 1.00 23.64 84 PRO D CA 1
ATOM 9755 C C . PRO D 1 85 ? -16.108 79.420 43.606 1.00 23.57 84 PRO D C 1
ATOM 9756 O O . PRO D 1 85 ? -16.633 78.572 44.356 1.00 23.16 84 PRO D O 1
ATOM 9760 N N . ILE D 1 86 ? -14.839 79.810 43.685 1.00 23.79 85 ILE D N 1
ATOM 9761 C CA . ILE D 1 86 ? -13.934 79.430 44.770 1.00 24.52 85 ILE D CA 1
ATOM 9762 C C . ILE D 1 86 ? -13.321 80.737 45.280 1.00 24.96 85 ILE D C 1
ATOM 9763 O O . ILE D 1 86 ? -12.980 81.615 44.485 1.00 24.06 85 ILE D O 1
ATOM 9768 N N . THR D 1 87 ? -13.202 80.869 46.599 1.00 25.71 86 THR D N 1
ATOM 9769 C CA . THR D 1 87 ? -12.593 82.057 47.211 1.00 26.56 86 THR D CA 1
ATOM 9770 C C . THR D 1 87 ? -11.064 81.916 47.094 1.00 26.19 86 THR D C 1
ATOM 9771 O O . THR D 1 87 ? -10.497 80.906 47.531 1.00 26.17 86 THR D O 1
ATOM 9775 N N . GLU D 1 88 ? -10.403 82.903 46.492 1.00 26.27 87 GLU D N 1
ATOM 9776 C CA . GLU D 1 88 ? -8.951 82.808 46.296 1.00 26.42 87 GLU D CA 1
ATOM 9777 C C . GLU D 1 88 ? -8.210 82.856 47.632 1.00 26.72 87 GLU D C 1
ATOM 9778 O O . GLU D 1 88 ? -8.534 83.683 48.496 1.00 26.85 87 GLU D O 1
ATOM 9784 N N . ASN D 1 89 ? -7.238 81.960 47.790 1.00 26.22 88 ASN D N 1
ATOM 9785 C CA . ASN D 1 89 ? -6.434 81.846 49.007 1.00 27.31 88 ASN D CA 1
ATOM 9786 C C . ASN D 1 89 ? -4.944 81.657 48.660 1.00 27.03 88 ASN D C 1
ATOM 9787 O O . ASN D 1 89 ? -4.249 80.839 49.260 1.00 26.59 88 ASN D O 1
ATOM 9792 N N . THR D 1 90 ? -4.475 82.416 47.671 1.00 27.14 89 THR D N 1
ATOM 9793 C CA . THR D 1 90 ? -3.107 82.308 47.157 1.00 27.85 89 THR D CA 1
ATOM 9794 C C . THR D 1 90 ? -2.133 83.213 47.904 1.00 28.99 89 THR D C 1
ATOM 9795 O O . THR D 1 90 ? -0.959 82.881 48.024 1.00 29.82 89 THR D O 1
ATOM 9799 N N . GLY D 1 91 ? -2.626 84.339 48.415 1.00 29.55 90 GLY D N 1
ATOM 9800 C CA . GLY D 1 91 ? -1.764 85.331 49.065 1.00 30.31 90 GLY D CA 1
ATOM 9801 C C . GLY D 1 91 ? -1.020 86.220 48.075 1.00 31.42 90 GLY D C 1
ATOM 9802 O O . GLY D 1 91 ? -0.233 87.087 48.488 1.00 31.69 90 GLY D O 1
ATOM 9803 N N . LEU D 1 92 ? -1.261 86.018 46.776 1.00 31.26 91 LEU D N 1
ATOM 9804 C CA . LEU D 1 92 ? -0.556 86.770 45.709 1.00 32.11 91 LEU D CA 1
ATOM 9805 C C . LEU D 1 92 ? -0.943 88.243 45.722 1.00 32.97 91 LEU D C 1
ATOM 9806 O O . LEU D 1 92 ? -2.092 88.567 46.010 1.00 31.84 91 LEU D O 1
ATOM 9811 N N . ASP D 1 93 ? 0.012 89.122 45.386 1.00 34.16 92 ASP D N 1
ATOM 9812 C CA . ASP D 1 93 ? -0.246 90.569 45.239 1.00 35.98 92 ASP D CA 1
ATOM 9813 C C . ASP D 1 93 ? -1.406 90.844 44.296 1.00 34.99 92 ASP D C 1
ATOM 9814 O O . ASP D 1 93 ? -2.139 91.812 44.469 1.00 35.51 92 ASP D O 1
ATOM 9819 N N . TYR D 1 94 ? -1.537 90.008 43.272 1.00 34.15 93 TYR D N 1
ATOM 9820 C CA . TYR D 1 94 ? -2.544 90.194 42.237 1.00 33.02 93 TYR D CA 1
ATOM 9821 C C . TYR D 1 94 ? -3.717 89.224 42.394 1.00 32.77 93 TYR D C 1
ATOM 9822 O O . TYR D 1 94 ? -4.474 88.974 41.449 1.00 32.80 93 TYR D O 1
ATOM 9831 N N . SER D 1 95 ? -3.867 88.691 43.601 1.00 32.58 94 SER D N 1
ATOM 9832 C CA . SER D 1 95 ? -5.012 87.855 43.941 1.00 32.08 94 SER D CA 1
ATOM 9833 C C . SER D 1 95 ? -6.350 88.536 43.622 1.00 32.75 94 SER D C 1
ATOM 9834 O O . SER D 1 95 ? -6.504 89.748 43.811 1.00 32.94 94 SER D O 1
ATOM 9837 N N . ALA D 1 96 ? -7.312 87.764 43.128 1.00 32.80 95 ALA D N 1
ATOM 9838 C CA . ALA D 1 96 ? -8.701 88.230 43.100 1.00 34.00 95 ALA D CA 1
ATOM 9839 C C . ALA D 1 96 ? -9.122 88.549 44.543 1.00 34.77 95 ALA D C 1
ATOM 9840 O O . ALA D 1 96 ? -8.651 87.906 45.487 1.00 33.68 95 ALA D O 1
ATOM 9842 N N . ASP D 1 97 ? -9.976 89.557 44.716 1.00 36.25 96 ASP D N 1
ATOM 9843 C CA . ASP D 1 97 ? -10.527 89.908 46.037 1.00 37.95 96 ASP D CA 1
ATOM 9844 C C . ASP D 1 97 ? -11.247 88.672 46.598 1.00 38.26 96 ASP D C 1
ATOM 9845 O O . ASP D 1 97 ? -12.141 88.135 45.936 1.00 37.39 96 ASP D O 1
ATOM 9850 N N . PRO D 1 98 ? -10.812 88.167 47.779 1.00 39.05 97 PRO D N 1
ATOM 9851 C CA . PRO D 1 98 ? -11.505 87.028 48.425 1.00 39.72 97 PRO D CA 1
ATOM 9852 C C . PRO D 1 98 ? -13.022 87.173 48.608 1.00 40.53 97 PRO D C 1
ATOM 9853 O O . PRO D 1 98 ? -13.745 86.170 48.564 1.00 40.51 97 PRO D O 1
ATOM 9857 N N . GLU D 1 99 ? -13.499 88.402 48.787 1.00 41.33 98 GLU D N 1
ATOM 9858 C CA . GLU D 1 99 ? -14.931 88.652 48.987 1.00 41.73 98 GLU D CA 1
ATOM 9859 C C . GLU D 1 99 ? -15.761 88.502 47.702 1.00 41.21 98 GLU D C 1
ATOM 9860 O O . GLU D 1 99 ? -16.998 88.482 47.745 1.00 41.66 98 GLU D O 1
ATOM 9866 N N . LEU D 1 100 ? -15.078 88.383 46.565 1.00 39.75 99 LEU D N 1
ATOM 9867 C CA . LEU D 1 100 ? -15.719 88.053 45.293 1.00 38.05 99 LEU D CA 1
ATOM 9868 C C . LEU D 1 100 ? -16.244 86.610 45.307 1.00 36.29 99 LEU D C 1
ATOM 9869 O O . LEU D 1 100 ? -17.242 86.304 44.645 1.00 36.46 99 LEU D O 1
ATOM 9874 N N . GLY D 1 101 ? -15.590 85.735 46.078 1.00 33.66 100 GLY D N 1
ATOM 9875 C CA . GLY D 1 101 ? -15.918 84.308 46.078 1.00 31.27 100 GLY D CA 1
ATOM 9876 C C . GLY D 1 101 ? -15.721 83.659 44.711 1.00 29.33 100 GLY D C 1
ATOM 9877 O O . GLY D 1 101 ? -16.371 82.661 44.399 1.00 29.19 100 GLY D O 1
ATOM 9878 N N . MET D 1 102 ? -14.827 84.247 43.913 1.00 27.83 101 MET D N 1
ATOM 9879 C CA . MET D 1 102 ? -14.468 83.805 42.551 1.00 27.09 101 MET D CA 1
ATOM 9880 C C . MET D 1 102 ? -12.953 83.733 42.399 1.00 26.28 101 MET D C 1
ATOM 9881 O O . MET D 1 102 ? -12.195 84.544 42.992 1.00 25.94 101 MET D O 1
ATOM 9886 N N . MET D 1 103 ? -12.503 82.773 41.597 1.00 24.46 102 MET D N 1
ATOM 9887 C CA . MET D 1 103 ? -11.091 82.579 41.368 1.00 24.49 102 MET D CA 1
ATOM 9888 C C . MET D 1 103 ? -10.827 81.849 40.066 1.00 24.01 102 MET D C 1
ATOM 9889 O O . MET D 1 103 ? -11.550 80.906 39.732 1.00 24.45 102 MET D O 1
ATOM 9894 N N . HIS D 1 104 ? -9.755 82.241 39.375 1.00 24.11 103 HIS D N 1
ATOM 9895 C CA . HIS D 1 104 ? -9.274 81.503 38.207 1.00 24.47 103 HIS D CA 1
ATOM 9896 C C . HIS D 1 104 ? -8.493 80.271 38.669 1.00 24.70 103 HIS D C 1
ATOM 9897 O O . HIS D 1 104 ? -7.274 80.146 38.479 1.00 24.94 103 HIS D O 1
ATOM 9904 N N . ALA D 1 105 ? -9.224 79.349 39.297 1.00 24.05 104 ALA D N 1
ATOM 9905 C CA . ALA D 1 105 ? -8.596 78.206 39.930 1.00 23.91 104 ALA D CA 1
ATOM 9906 C C . ALA D 1 105 ? -8.249 77.101 38.929 1.00 23.80 104 ALA D C 1
ATOM 9907 O O . ALA D 1 105 ? -7.778 76.035 39.312 1.00 23.91 104 ALA D O 1
ATOM 9909 N N . CYS D 1 106 ? -8.479 77.353 37.641 1.00 24.00 105 CYS D N 1
ATOM 9910 C CA . CYS D 1 106 ? -8.123 76.385 36.610 1.00 23.87 105 CYS D CA 1
ATOM 9911 C C . CYS D 1 106 ? -7.133 76.960 35.574 1.00 25.19 105 CYS D C 1
ATOM 9912 O O . CYS D 1 106 ? -6.816 76.304 34.584 1.00 24.98 105 CYS D O 1
ATOM 9915 N N . GLY D 1 107 ? -6.666 78.187 35.810 1.00 24.83 106 GLY D N 1
ATOM 9916 C CA . GLY D 1 107 ? -5.661 78.817 34.956 1.00 26.69 106 GLY D CA 1
ATOM 9917 C C . GLY D 1 107 ? -6.166 79.317 33.612 1.00 26.67 106 GLY D C 1
ATOM 9918 O O . GLY D 1 107 ? -5.359 79.552 32.695 1.00 27.29 106 GLY D O 1
ATOM 9919 N N . HIS D 1 108 ? -7.484 79.486 33.488 1.00 26.49 107 HIS D N 1
ATOM 9920 C CA . HIS D 1 108 ? -8.101 79.939 32.239 1.00 26.85 107 HIS D CA 1
ATOM 9921 C C . HIS D 1 108 ? -7.675 81.358 31.845 1.00 27.54 107 HIS D C 1
ATOM 9922 O O . HIS D 1 108 ? -7.580 81.678 30.642 1.00 27.83 107 HIS D O 1
ATOM 9929 N N . ASP D 1 109 ? -7.395 82.184 32.854 1.00 28.27 108 ASP D N 1
ATOM 9930 C CA . ASP D 1 109 ? -6.778 83.514 32.641 1.00 28.91 108 ASP D CA 1
ATOM 9931 C C . ASP D 1 109 ? -5.406 83.419 31.935 1.00 29.51 108 ASP D C 1
ATOM 9932 O O . ASP D 1 109 ? -5.093 84.234 31.041 1.00 28.74 108 ASP D O 1
ATOM 9937 N N . LEU D 1 110 ? -4.606 82.429 32.339 1.00 29.51 109 LEU D N 1
ATOM 9938 C CA . LEU D 1 110 ? -3.313 82.116 31.729 1.00 29.87 109 LEU D CA 1
ATOM 9939 C C . LEU D 1 110 ? -3.464 81.643 30.279 1.00 30.22 109 LEU D C 1
ATOM 9940 O O . LEU D 1 110 ? -2.714 82.088 29.386 1.00 29.85 109 LEU D O 1
ATOM 9945 N N . HIS D 1 111 ? -4.422 80.749 30.037 1.00 29.89 110 HIS D N 1
ATOM 9946 C CA . HIS D 1 111 ? -4.691 80.277 28.676 1.00 30.68 110 HIS D CA 1
ATOM 9947 C C . HIS D 1 111 ? -4.971 81.466 27.753 1.00 31.63 110 HIS D C 1
ATOM 9948 O O . HIS D 1 111 ? -4.408 81.560 26.649 1.00 32.64 110 HIS D O 1
ATOM 9955 N N . THR D 1 112 ? -5.857 82.346 28.220 1.00 32.23 111 THR D N 1
ATOM 9956 C CA . THR D 1 112 ? -6.300 83.534 27.480 1.00 32.43 111 THR D CA 1
ATOM 9957 C C . THR D 1 112 ? -5.134 84.489 27.194 1.00 33.06 111 THR D C 1
ATOM 9958 O O . THR D 1 112 ? -4.957 84.921 26.052 1.00 33.76 111 THR D O 1
ATOM 9962 N N . THR D 1 113 ? -4.337 84.807 28.216 1.00 33.72 112 THR D N 1
ATOM 9963 C CA . THR D 1 113 ? -3.195 85.705 28.042 1.00 33.70 112 THR D CA 1
ATOM 9964 C C . THR D 1 113 ? -2.106 85.078 27.151 1.00 34.84 112 THR D C 1
ATOM 9965 O O . THR D 1 113 ? -1.493 85.783 26.339 1.00 34.56 112 THR D O 1
ATOM 9969 N N . ALA D 1 114 ? -1.880 83.765 27.273 1.00 35.31 113 ALA D N 1
ATOM 9970 C CA . ALA D 1 114 ? -0.965 83.068 26.350 1.00 36.79 113 ALA D CA 1
ATOM 9971 C C . ALA D 1 114 ? -1.416 83.192 24.872 1.00 37.45 113 ALA D C 1
ATOM 9972 O O . ALA D 1 114 ? -0.583 83.394 23.970 1.00 37.92 113 ALA D O 1
ATOM 9974 N N . LEU D 1 115 ? -2.721 83.084 24.633 1.00 38.39 114 LEU D N 1
ATOM 9975 C CA . LEU D 1 115 ? -3.270 83.235 23.289 1.00 39.34 114 LEU D CA 1
ATOM 9976 C C . LEU D 1 115 ? -3.281 84.695 22.804 1.00 40.71 114 LEU D C 1
ATOM 9977 O O . LEU D 1 115 ? -3.138 84.956 21.599 1.00 41.39 114 LEU D O 1
ATOM 9982 N N . LEU D 1 116 ? -3.463 85.637 23.724 1.00 41.73 115 LEU D N 1
ATOM 9983 C CA . LEU D 1 116 ? -3.413 87.059 23.358 1.00 42.38 115 LEU D CA 1
ATOM 9984 C C . LEU D 1 116 ? -1.983 87.521 23.071 1.00 43.04 115 LEU D C 1
ATOM 9985 O O . LEU D 1 116 ? -1.773 88.384 22.220 1.00 43.31 115 LEU D O 1
ATOM 9990 N N . GLY D 1 117 ? -1.009 86.933 23.765 1.00 43.59 116 GLY D N 1
ATOM 9991 C CA . GLY D 1 117 ? 0.401 87.217 23.526 1.00 44.63 116 GLY D CA 1
ATOM 9992 C C . GLY D 1 117 ? 0.903 86.619 22.224 1.00 45.56 116 GLY D C 1
ATOM 9993 O O . GLY D 1 117 ? 1.770 87.207 21.549 1.00 45.21 116 GLY D O 1
ATOM 9994 N N . ALA D 1 118 ? 0.372 85.444 21.880 1.00 45.87 117 ALA D N 1
ATOM 9995 C CA . ALA D 1 118 ? 0.724 84.758 20.636 1.00 46.93 117 ALA D CA 1
ATOM 9996 C C . ALA D 1 118 ? 0.101 85.451 19.426 1.00 47.30 117 ALA D C 1
ATOM 9997 O O . ALA D 1 118 ? 0.730 85.540 18.375 1.00 47.93 117 ALA D O 1
ATOM 9999 N N . VAL D 1 119 ? -1.132 85.929 19.575 1.00 48.18 118 VAL D N 1
ATOM 10000 C CA . VAL D 1 119 ? -1.806 86.686 18.521 1.00 48.92 118 VAL D CA 1
ATOM 10001 C C . VAL D 1 119 ? -1.020 87.970 18.214 1.00 49.79 118 VAL D C 1
ATOM 10002 O O . VAL D 1 119 ? -0.826 88.318 17.039 1.00 49.81 118 VAL D O 1
ATOM 10006 N N . ARG D 1 120 ? -0.567 88.649 19.273 1.00 50.29 119 ARG D N 1
ATOM 10007 C CA . ARG D 1 120 ? 0.232 89.878 19.167 1.00 51.08 119 ARG D CA 1
ATOM 10008 C C . ARG D 1 120 ? 1.572 89.653 18.463 1.00 51.88 119 ARG D C 1
ATOM 10009 O O . ARG D 1 120 ? 1.963 90.445 17.602 1.00 51.66 119 ARG D O 1
ATOM 10017 N N . ALA D 1 121 ? 2.272 88.583 18.843 1.00 52.68 120 ALA D N 1
ATOM 10018 C CA . ALA D 1 121 ? 3.550 88.227 18.228 1.00 53.57 120 ALA D CA 1
ATOM 10019 C C . ALA D 1 121 ? 3.403 87.924 16.734 1.00 54.24 120 ALA D C 1
ATOM 10020 O O . ALA D 1 121 ? 4.294 88.258 15.949 1.00 54.27 120 ALA D O 1
ATOM 10022 N N . LEU D 1 122 ? 2.284 87.304 16.352 1.00 54.96 121 LEU D N 1
ATOM 10023 C CA . LEU D 1 122 ? 1.992 87.003 14.943 1.00 56.01 121 LEU D CA 1
ATOM 10024 C C . LEU D 1 122 ? 1.617 88.252 14.144 1.00 56.76 121 LEU D C 1
ATOM 10025 O O . LEU D 1 122 ? 2.003 88.387 12.981 1.00 57.25 121 LEU D O 1
ATOM 10030 N N . VAL D 1 123 ? 0.859 89.150 14.768 1.00 57.51 122 VAL D N 1
ATOM 10031 C CA . VAL D 1 123 ? 0.448 90.414 14.148 1.00 58.08 122 VAL D CA 1
ATOM 10032 C C . VAL D 1 123 ? 1.639 91.369 13.949 1.00 58.41 122 VAL D C 1
ATOM 10033 O O . VAL D 1 123 ? 1.726 92.062 12.932 1.00 58.60 122 VAL D O 1
ATOM 10037 N N . GLU D 1 124 ? 2.557 91.378 14.912 1.00 58.63 123 GLU D N 1
ATOM 10038 C CA . GLU D 1 124 ? 3.718 92.266 14.878 1.00 58.93 123 GLU D CA 1
ATOM 10039 C C . GLU D 1 124 ? 4.892 91.700 14.078 1.00 59.09 123 GLU D C 1
ATOM 10040 O O . GLU D 1 124 ? 5.974 92.294 14.062 1.00 59.20 123 GLU D O 1
ATOM 10046 N N . ASN D 1 125 ? 4.689 90.556 13.425 1.00 59.06 124 ASN D N 1
ATOM 10047 C CA . ASN D 1 125 ? 5.764 89.885 12.685 1.00 58.94 124 ASN D CA 1
ATOM 10048 C C . ASN D 1 125 ? 5.235 89.117 11.480 1.00 58.94 124 ASN D C 1
ATOM 10049 O O . ASN D 1 125 ? 5.667 87.993 11.216 1.00 58.81 124 ASN D O 1
ATOM 10054 N N . LYS D 1 126 ? 4.308 89.742 10.751 1.00 59.30 125 LYS D N 1
ATOM 10055 C CA . LYS D 1 126 ? 3.646 89.143 9.576 1.00 59.64 125 LYS D CA 1
ATOM 10056 C C . LYS D 1 126 ? 4.580 88.685 8.438 1.00 60.07 125 LYS D C 1
ATOM 10057 O O . LYS D 1 126 ? 4.173 87.923 7.554 1.00 60.07 125 LYS D O 1
ATOM 10063 N N . ASP D 1 127 ? 5.823 89.156 8.462 1.00 60.40 126 ASP D N 1
ATOM 10064 C CA . ASP D 1 127 ? 6.809 88.781 7.453 1.00 60.84 126 ASP D CA 1
ATOM 10065 C C . ASP D 1 127 ? 7.485 87.452 7.794 1.00 60.60 126 ASP D C 1
ATOM 10066 O O . ASP D 1 127 ? 8.076 86.816 6.919 1.00 60.73 126 ASP D O 1
ATOM 10071 N N . LEU D 1 128 ? 7.381 87.042 9.062 1.00 60.23 127 LEU D N 1
ATOM 10072 C CA . LEU D 1 128 ? 8.062 85.847 9.580 1.00 59.67 127 LEU D CA 1
ATOM 10073 C C . LEU D 1 128 ? 7.218 84.571 9.460 1.00 59.08 127 LEU D C 1
ATOM 10074 O O . LEU D 1 128 ? 7.659 83.480 9.852 1.00 58.98 127 LEU D O 1
ATOM 10079 N N . TRP D 1 129 ? 6.014 84.713 8.911 1.00 58.22 128 TRP D N 1
ATOM 10080 C CA . TRP D 1 129 ? 5.088 83.591 8.772 1.00 57.58 128 TRP D CA 1
ATOM 10081 C C . TRP D 1 129 ? 4.143 83.769 7.589 1.00 57.49 128 TRP D C 1
ATOM 10082 O O . TRP D 1 129 ? 4.066 84.854 7.009 1.00 57.73 128 TRP D O 1
ATOM 10093 N N . SER D 1 130 ? 3.414 82.710 7.242 1.00 57.27 129 SER D N 1
ATOM 10094 C CA . SER D 1 130 ? 2.597 82.731 6.035 1.00 57.18 129 SER D CA 1
ATOM 10095 C C . SER D 1 130 ? 1.334 81.862 6.112 1.00 56.61 129 SER D C 1
ATOM 10096 O O . SER D 1 130 ? 1.415 80.640 6.281 1.00 56.63 129 SER D O 1
ATOM 10099 N N . GLY D 1 131 ? 0.175 82.505 5.970 1.00 56.02 130 GLY D N 1
ATOM 10100 C CA . GLY D 1 131 ? -1.106 81.803 5.916 1.00 55.34 130 GLY D CA 1
ATOM 10101 C C . GLY D 1 131 ? -2.218 82.462 6.717 1.00 54.92 130 GLY D C 1
ATOM 10102 O O . GLY D 1 131 ? -2.538 83.634 6.505 1.00 54.74 130 GLY D O 1
ATOM 10103 N N . THR D 1 132 ? -2.805 81.702 7.642 1.00 54.06 131 THR D N 1
ATOM 10104 C CA . THR D 1 132 ? -3.963 82.156 8.420 1.00 53.29 131 THR D CA 1
ATOM 10105 C C . THR D 1 132 ? -3.923 81.604 9.854 1.00 52.28 131 THR D C 1
ATOM 10106 O O . THR D 1 132 ? -3.536 80.455 10.070 1.00 52.07 131 THR D O 1
ATOM 10110 N N . PHE D 1 133 ? -4.313 82.442 10.814 1.00 51.04 132 PHE D N 1
ATOM 10111 C CA . PHE D 1 133 ? -4.386 82.056 12.224 1.00 49.60 132 PHE D CA 1
ATOM 10112 C C . PHE D 1 133 ? -5.715 82.503 12.822 1.00 48.36 132 PHE D C 1
ATOM 10113 O O . PHE D 1 133 ? -6.117 83.661 12.683 1.00 47.78 132 PHE D O 1
ATOM 10121 N N . ILE D 1 134 ? -6.397 81.566 13.484 1.00 46.60 133 ILE D N 1
ATOM 10122 C CA . ILE D 1 134 ? -7.683 81.836 14.116 1.00 44.91 133 ILE D CA 1
ATOM 10123 C C . ILE D 1 134 ? -7.536 81.714 15.642 1.00 44.07 133 ILE D C 1
ATOM 10124 O O . ILE D 1 134 ? -7.133 80.660 16.147 1.00 43.90 133 ILE D O 1
ATOM 10129 N N . ALA D 1 135 ? -7.826 82.805 16.352 1.00 42.38 134 ALA D N 1
ATOM 10130 C CA . ALA D 1 135 ? -7.911 82.802 17.811 1.00 40.47 134 ALA D CA 1
ATOM 10131 C C . ALA D 1 135 ? -9.366 82.622 18.246 1.00 39.60 134 ALA D C 1
ATOM 10132 O O . ALA D 1 135 ? -10.230 83.446 17.914 1.00 38.81 134 ALA D O 1
ATOM 10134 N N . VAL D 1 136 ? -9.632 81.543 18.993 1.00 37.97 135 VAL D N 1
ATOM 10135 C CA . VAL D 1 136 ? -10.986 81.238 19.473 1.00 36.76 135 VAL D CA 1
ATOM 10136 C C . VAL D 1 136 ? -10.995 81.356 20.993 1.00 35.94 135 VAL D C 1
ATOM 10137 O O . VAL D 1 136 ? -10.400 80.535 21.688 1.00 35.93 135 VAL D O 1
ATOM 10141 N N . HIS D 1 137 ? -11.629 82.409 21.490 1.00 34.59 136 HIS D N 1
ATOM 10142 C CA . HIS D 1 137 ? -11.759 82.621 22.912 1.00 33.45 136 HIS D CA 1
ATOM 10143 C C . HIS D 1 137 ? -13.133 82.102 23.326 1.00 32.89 136 HIS D C 1
ATOM 10144 O O . HIS D 1 137 ? -14.173 82.656 22.946 1.00 32.23 136 HIS D O 1
ATOM 10151 N N . GLN D 1 138 ? -13.120 81.009 24.088 1.00 32.33 137 GLN D N 1
ATOM 10152 C CA . GLN D 1 138 ? -14.336 80.274 24.406 1.00 31.64 137 GLN D CA 1
ATOM 10153 C C . GLN D 1 138 ? -14.811 80.519 25.850 1.00 31.07 137 GLN D C 1
ATOM 10154 O O . GLN D 1 138 ? -14.010 80.444 26.783 1.00 30.93 137 GLN D O 1
ATOM 10160 N N . PRO D 1 139 ? -16.114 80.809 26.024 1.00 30.40 138 PRO D N 1
ATOM 10161 C CA . PRO D 1 139 ? -16.668 80.979 27.361 1.00 30.14 138 PRO D CA 1
ATOM 10162 C C . PRO D 1 139 ? -17.059 79.625 27.939 1.00 29.48 138 PRO D C 1
ATOM 10163 O O . PRO D 1 139 ? -17.010 78.615 27.229 1.00 29.17 138 PRO D O 1
ATOM 10167 N N . GLY D 1 140 ? -17.443 79.609 29.215 1.00 29.63 139 GLY D N 1
ATOM 10168 C CA . GLY D 1 140 ? -18.261 78.516 29.765 1.00 28.62 139 GLY D CA 1
ATOM 10169 C C . GLY D 1 140 ? -17.716 77.098 29.648 1.00 27.88 139 GLY D C 1
ATOM 10170 O O . GLY D 1 140 ? -18.469 76.142 29.477 1.00 27.81 139 GLY D O 1
ATOM 10171 N N . GLU D 1 141 ? -16.406 76.955 29.721 1.00 27.49 140 GLU D N 1
ATOM 10172 C CA . GLU D 1 141 ? -15.784 75.630 29.701 1.00 28.06 140 GLU D CA 1
ATOM 10173 C C . GLU D 1 141 ? -16.143 74.758 30.933 1.00 28.02 140 GLU D C 1
ATOM 10174 O O . GLU D 1 141 ? -16.320 73.532 30.795 1.00 28.17 140 GLU D O 1
ATOM 10180 N N . GLU D 1 142 ? -16.257 75.382 32.113 1.00 26.78 141 GLU D N 1
ATOM 10181 C CA . GLU D 1 142 ? -16.492 74.620 33.366 1.00 26.40 141 GLU D CA 1
ATOM 10182 C C . GLU D 1 142 ? -17.928 74.092 33.488 1.00 26.64 141 GLU D C 1
ATOM 10183 O O . GLU D 1 142 ? -18.644 74.448 34.411 1.00 26.67 141 GLU D O 1
ATOM 10189 N N . GLY D 1 143 ? -18.357 73.246 32.548 1.00 26.72 142 GLY D N 1
ATOM 10190 C CA . GLY D 1 143 ? -19.718 72.726 32.563 1.00 26.85 142 GLY D CA 1
ATOM 10191 C C . GLY D 1 143 ? -20.792 73.735 32.157 1.00 26.91 142 GLY D C 1
ATOM 10192 O O . GLY D 1 143 ? -21.969 73.529 32.431 1.00 26.20 142 GLY D O 1
ATOM 10193 N N . GLY D 1 144 ? -20.372 74.832 31.524 1.00 27.91 143 GLY D N 1
ATOM 10194 C CA . GLY D 1 144 ? -21.297 75.871 31.064 1.00 29.25 143 GLY D CA 1
ATOM 10195 C C . GLY D 1 144 ? -21.905 75.606 29.690 1.00 30.09 143 GLY D C 1
ATOM 10196 O O . GLY D 1 144 ? -22.897 76.255 29.293 1.00 30.30 143 GLY D O 1
ATOM 10197 N N . GLY D 1 145 ? -21.323 74.663 28.951 1.00 30.08 144 GLY D N 1
ATOM 10198 C CA . GLY D 1 145 ? -21.771 74.396 27.578 1.00 30.81 144 GLY D CA 1
ATOM 10199 C C . GLY D 1 145 ? -21.218 75.414 26.579 1.00 31.17 144 GLY D C 1
ATOM 10200 O O . GLY D 1 145 ? -21.800 75.598 25.494 1.00 32.17 144 GLY D O 1
ATOM 10201 N N . GLY D 1 146 ? -20.098 76.048 26.933 1.00 30.82 145 GLY D N 1
ATOM 10202 C CA . GLY D 1 146 ? -19.514 77.142 26.155 1.00 31.71 145 GLY D CA 1
ATOM 10203 C C . GLY D 1 146 ? -19.156 76.790 24.722 1.00 32.17 145 GLY D C 1
ATOM 10204 O O . GLY D 1 146 ? -19.516 77.519 23.794 1.00 32.28 145 GLY D O 1
ATOM 10205 N N . ALA D 1 147 ? -18.457 75.668 24.537 1.00 32.66 146 ALA D N 1
ATOM 10206 C CA . ALA D 1 147 ? -18.145 75.175 23.189 1.00 32.99 146 ALA D CA 1
ATOM 10207 C C . ALA D 1 147 ? -19.409 74.931 22.355 1.00 33.46 146 ALA D C 1
ATOM 10208 O O . ALA D 1 147 ? -19.507 75.432 21.217 1.00 34.02 146 ALA D O 1
ATOM 10210 N N . ARG D 1 148 ? -20.383 74.189 22.896 1.00 33.63 147 ARG D N 1
ATOM 10211 C CA . ARG D 1 148 ? -21.681 74.020 22.214 1.00 33.93 147 ARG D CA 1
ATOM 10212 C C . ARG D 1 148 ? -22.363 75.353 21.864 1.00 34.29 147 ARG D C 1
ATOM 10213 O O . ARG D 1 148 ? -22.925 75.483 20.771 1.00 33.43 147 ARG D O 1
ATOM 10221 N N . HIS D 1 149 ? -22.340 76.320 22.791 1.00 34.09 148 HIS D N 1
ATOM 10222 C CA . HIS D 1 149 ? -22.928 77.656 22.562 1.00 35.11 148 HIS D CA 1
ATOM 10223 C C . HIS D 1 149 ? -22.373 78.290 21.288 1.00 35.81 148 HIS D C 1
ATOM 10224 O O . HIS D 1 149 ? -23.147 78.773 20.432 1.00 35.38 148 HIS D O 1
ATOM 10231 N N . MET D 1 150 ? -21.042 78.267 21.178 1.00 36.12 149 MET D N 1
ATOM 10232 C CA . MET D 1 150 ? -20.314 78.787 20.016 1.00 37.64 149 MET D CA 1
ATOM 10233 C C . MET D 1 150 ? -20.726 78.062 18.741 1.00 38.37 149 MET D C 1
ATOM 10234 O O . MET D 1 150 ? -20.999 78.704 17.727 1.00 38.23 149 MET D O 1
ATOM 10239 N N . VAL D 1 151 ? -20.785 76.730 18.802 1.00 39.18 150 VAL D N 1
ATOM 10240 C CA . VAL D 1 151 ? -21.223 75.912 17.666 1.00 40.56 150 VAL D CA 1
ATOM 10241 C C . VAL D 1 151 ? -22.658 76.241 17.252 1.00 41.50 150 VAL D C 1
ATOM 10242 O O . VAL D 1 151 ? -22.924 76.452 16.059 1.00 41.65 150 VAL D O 1
ATOM 10246 N N . ASP D 1 152 ? -23.566 76.306 18.228 1.00 42.34 151 ASP D N 1
ATOM 10247 C CA . ASP D 1 152 ? -24.981 76.594 17.966 1.00 43.83 151 ASP D CA 1
ATOM 10248 C C . ASP D 1 152 ? -25.211 78.051 17.550 1.00 43.96 151 ASP D C 1
ATOM 10249 O O . ASP D 1 152 ? -26.257 78.374 16.997 1.00 44.26 151 ASP D O 1
ATOM 10254 N N . ASP D 1 153 ? -24.245 78.924 17.825 1.00 44.19 152 ASP D N 1
ATOM 10255 C CA . ASP D 1 153 ? -24.318 80.308 17.343 1.00 44.93 152 ASP D CA 1
ATOM 10256 C C . ASP D 1 153 ? -23.627 80.450 15.978 1.00 45.12 152 ASP D C 1
ATOM 10257 O O . ASP D 1 153 ? -23.222 81.542 15.589 1.00 45.25 152 ASP D O 1
ATOM 10262 N N . GLY D 1 154 ? -23.496 79.335 15.263 1.00 45.63 153 GLY D N 1
ATOM 10263 C CA . GLY D 1 154 ? -22.958 79.320 13.905 1.00 46.17 153 GLY D CA 1
ATOM 10264 C C . GLY D 1 154 ? -21.473 79.579 13.716 1.00 46.73 153 GLY D C 1
ATOM 10265 O O . GLY D 1 154 ? -21.086 80.249 12.757 1.00 46.87 153 GLY D O 1
ATOM 10266 N N . LEU D 1 155 ? -20.634 79.042 14.606 1.00 46.92 154 LEU D N 1
ATOM 10267 C CA . LEU D 1 155 ? -19.173 79.153 14.476 1.00 47.45 154 LEU D CA 1
ATOM 10268 C C . LEU D 1 155 ? -18.667 78.650 13.115 1.00 48.14 154 LEU D C 1
ATOM 10269 O O . LEU D 1 155 ? -17.834 79.298 12.474 1.00 48.03 154 LEU D O 1
ATOM 10274 N N . ALA D 1 156 ? -19.171 77.489 12.696 1.00 49.01 155 ALA D N 1
ATOM 10275 C CA . ALA D 1 156 ? -18.758 76.840 11.442 1.00 49.76 155 ALA D CA 1
ATOM 10276 C C . ALA D 1 156 ? -19.173 77.623 10.189 1.00 50.39 155 ALA D C 1
ATOM 10277 O O . ALA D 1 156 ? -18.513 77.524 9.143 1.00 50.58 155 ALA D O 1
ATOM 10279 N N . GLU D 1 157 ? -20.260 78.390 10.293 1.00 50.97 156 GLU D N 1
ATOM 10280 C CA . GLU D 1 157 ? -20.715 79.251 9.189 1.00 51.47 156 GLU D CA 1
ATOM 10281 C C . GLU D 1 157 ? -19.975 80.588 9.158 1.00 51.15 156 GLU D C 1
ATOM 10282 O O . GLU D 1 157 ? -19.525 81.028 8.094 1.00 51.47 156 GLU D O 1
ATOM 10288 N N . LYS D 1 158 ? -19.842 81.224 10.322 1.00 50.45 157 LYS D N 1
ATOM 10289 C CA . LYS D 1 158 ? -19.248 82.559 10.424 1.00 49.49 157 LYS D CA 1
ATOM 10290 C C . LYS D 1 158 ? -17.728 82.560 10.242 1.00 49.29 157 LYS D C 1
ATOM 10291 O O . LYS D 1 158 ? -17.145 83.568 9.825 1.00 49.16 157 LYS D O 1
ATOM 10297 N N . ILE D 1 159 ? -17.086 81.434 10.547 1.00 48.85 158 ILE D N 1
ATOM 10298 C CA . ILE D 1 159 ? -15.629 81.344 10.483 1.00 48.67 158 ILE D CA 1
ATOM 10299 C C . ILE D 1 159 ? -15.185 80.167 9.618 1.00 49.07 158 ILE D C 1
ATOM 10300 O O . ILE D 1 159 ? -15.611 79.026 9.833 1.00 48.81 158 ILE D O 1
ATOM 10305 N N . ALA D 1 160 ? -14.329 80.461 8.638 1.00 49.32 159 ALA D N 1
ATOM 10306 C CA . ALA D 1 160 ? -13.823 79.456 7.705 1.00 49.56 159 ALA D CA 1
ATOM 10307 C C . ALA D 1 160 ? -12.987 78.423 8.440 1.00 49.45 159 ALA D C 1
ATOM 10308 O O . ALA D 1 160 ? -12.134 78.778 9.258 1.00 49.67 159 ALA D O 1
ATOM 10310 N N . ALA D 1 161 ? -13.239 77.152 8.147 1.00 49.60 160 ALA D N 1
ATOM 10311 C CA . ALA D 1 161 ? -12.500 76.041 8.755 1.00 49.59 160 ALA D CA 1
ATOM 10312 C C . ALA D 1 161 ? -10.999 76.125 8.472 1.00 49.52 160 ALA D C 1
ATOM 10313 O O . ALA D 1 161 ? -10.599 76.319 7.316 1.00 50.01 160 ALA D O 1
ATOM 10315 N N . PRO D 1 162 ? -10.163 76.008 9.530 1.00 48.96 161 PRO D N 1
ATOM 10316 C CA . PRO D 1 162 ? -8.702 75.963 9.416 1.00 48.56 161 PRO D CA 1
ATOM 10317 C C . PRO D 1 162 ? -8.259 74.585 8.947 1.00 48.01 161 PRO D C 1
ATOM 10318 O O . PRO D 1 162 ? -9.106 73.735 8.690 1.00 48.02 161 PRO D O 1
ATOM 10322 N N . ASP D 1 163 ? -6.954 74.358 8.840 1.00 47.53 162 ASP D N 1
ATOM 10323 C CA . ASP D 1 163 ? -6.460 73.028 8.479 1.00 47.46 162 ASP D CA 1
ATOM 10324 C C . ASP D 1 163 ? -6.307 72.135 9.711 1.00 47.07 162 ASP D C 1
ATOM 10325 O O . ASP D 1 163 ? -6.537 70.923 9.647 1.00 47.23 162 ASP D O 1
ATOM 10330 N N . VAL D 1 164 ? -5.902 72.755 10.820 1.00 46.76 163 VAL D N 1
ATOM 10331 C CA . VAL D 1 164 ? -5.729 72.085 12.113 1.00 45.70 163 VAL D CA 1
ATOM 10332 C C . VAL D 1 164 ? -6.237 72.982 13.256 1.00 45.44 163 VAL D C 1
ATOM 10333 O O . VAL D 1 164 ? -6.304 74.212 13.123 1.00 45.38 163 VAL D O 1
ATOM 10337 N N . CYS D 1 165 ? -6.595 72.363 14.379 1.00 44.23 164 CYS D N 1
ATOM 10338 C CA . CYS D 1 165 ? -7.089 73.112 15.531 1.00 43.14 164 CYS D CA 1
ATOM 10339 C C . CYS D 1 165 ? -6.436 72.588 16.807 1.00 41.88 164 CYS D C 1
ATOM 10340 O O . CYS D 1 165 ? -6.429 71.381 17.043 1.00 42.27 164 CYS D O 1
ATOM 10343 N N . PHE D 1 166 ? -5.870 73.496 17.602 1.00 40.32 165 PHE D N 1
ATOM 10344 C CA . PHE D 1 166 ? -5.134 73.133 18.813 1.00 38.87 165 PHE D CA 1
ATOM 10345 C C . PHE D 1 166 ? -5.693 73.771 20.092 1.00 37.84 165 PHE D C 1
ATOM 10346 O O . PHE D 1 166 ? -6.422 74.767 20.043 1.00 37.17 165 PHE D O 1
ATOM 10354 N N . ALA D 1 167 ? -5.321 73.188 21.231 1.00 35.89 166 ALA D N 1
ATOM 10355 C CA . ALA D 1 167 ? -5.613 73.780 22.542 1.00 34.72 166 ALA D CA 1
ATOM 10356 C C . ALA D 1 167 ? -4.668 73.224 23.573 1.00 33.75 166 ALA D C 1
ATOM 10357 O O . ALA D 1 167 ? -4.015 72.207 23.361 1.00 33.79 166 ALA D O 1
ATOM 10359 N N . GLN D 1 168 ? -4.558 73.921 24.691 1.00 32.47 167 GLN D N 1
ATOM 10360 C CA . GLN D 1 168 ? -3.681 73.466 25.751 1.00 31.44 167 GLN D CA 1
ATOM 10361 C C . GLN D 1 168 ? -4.347 73.788 27.079 1.00 30.54 167 GLN D C 1
ATOM 10362 O O . GLN D 1 168 ? -5.314 74.552 27.122 1.00 31.15 167 GLN D O 1
ATOM 10368 N N . HIS D 1 169 ? -3.842 73.173 28.142 1.00 29.47 168 HIS D N 1
ATOM 10369 C CA . HIS D 1 169 ? -4.328 73.430 29.479 1.00 27.13 168 HIS D CA 1
ATOM 10370 C C . HIS D 1 169 ? -3.171 73.316 30.430 1.00 26.78 168 HIS D C 1
ATOM 10371 O O . HIS D 1 169 ? -2.404 72.356 30.360 1.00 26.75 168 HIS D O 1
ATOM 10378 N N . VAL D 1 170 ? -3.050 74.301 31.316 1.00 26.20 169 VAL D N 1
ATOM 10379 C CA . VAL D 1 170 ? -1.999 74.332 32.306 1.00 26.67 169 VAL D CA 1
ATOM 10380 C C . VAL D 1 170 ? -2.444 73.503 33.511 1.00 27.47 169 VAL D C 1
ATOM 10381 O O . VAL D 1 170 ? -3.628 73.486 33.852 1.00 27.45 169 VAL D O 1
ATOM 10385 N N . PHE D 1 171 ? -1.504 72.788 34.121 1.00 27.89 170 PHE D N 1
ATOM 10386 C CA . PHE D 1 171 ? -1.767 72.124 35.387 1.00 28.19 170 PHE D CA 1
ATOM 10387 C C . PHE D 1 171 ? -0.493 71.833 36.157 1.00 28.07 170 PHE D C 1
ATOM 10388 O O . PHE D 1 171 ? 0.587 72.266 35.745 1.00 28.03 170 PHE D O 1
ATOM 10396 N N . ASN D 1 172 ? -0.625 71.166 37.300 1.00 27.95 171 ASN D N 1
ATOM 10397 C CA . ASN D 1 172 ? 0.516 70.883 38.154 1.00 28.53 171 ASN D CA 1
ATOM 10398 C C . ASN D 1 172 ? 1.139 69.570 37.699 1.00 29.97 171 ASN D C 1
ATOM 10399 O O . ASN D 1 172 ? 0.783 68.488 38.188 1.00 29.71 171 ASN D O 1
ATOM 10404 N N . GLU D 1 173 ? 2.050 69.665 36.729 1.00 31.08 172 GLU D N 1
ATOM 10405 C CA . GLU D 1 173 ? 2.559 68.475 36.069 1.00 32.83 172 GLU D CA 1
ATOM 10406 C C . GLU D 1 173 ? 4.097 68.410 36.021 1.00 33.86 172 GLU D C 1
ATOM 10407 O O . GLU D 1 173 ? 4.777 69.431 36.141 1.00 33.90 172 GLU D O 1
ATOM 10413 N N . ASP D 1 174 ? 4.628 67.195 35.880 1.00 35.45 173 ASP D N 1
ATOM 10414 C CA . ASP D 1 174 ? 6.065 66.982 35.648 1.00 36.17 173 ASP D CA 1
ATOM 10415 C C . ASP D 1 174 ? 6.273 66.695 34.170 1.00 36.65 173 ASP D C 1
ATOM 10416 O O . ASP D 1 174 ? 5.433 66.053 33.561 1.00 36.94 173 ASP D O 1
ATOM 10421 N N . PRO D 1 175 ? 7.395 67.157 33.573 1.00 37.20 174 PRO D N 1
ATOM 10422 C CA . PRO D 1 175 ? 8.498 67.913 34.177 1.00 37.46 174 PRO D CA 1
ATOM 10423 C C . PRO D 1 175 ? 8.112 69.374 34.400 1.00 37.62 174 PRO D C 1
ATOM 10424 O O . PRO D 1 175 ? 7.321 69.918 33.630 1.00 37.25 174 PRO D O 1
ATOM 10428 N N . ALA D 1 176 ? 8.671 69.996 35.439 1.00 38.10 175 ALA D N 1
ATOM 10429 C CA . ALA D 1 176 ? 8.427 71.413 35.712 1.00 38.33 175 ALA D CA 1
ATOM 10430 C C . ALA D 1 176 ? 8.526 72.277 34.440 1.00 38.79 175 ALA D C 1
ATOM 10431 O O . ALA D 1 176 ? 9.511 72.191 33.689 1.00 39.04 175 ALA D O 1
ATOM 10433 N N . PHE D 1 177 ? 7.471 73.056 34.183 1.00 38.14 176 PHE D N 1
ATOM 10434 C CA . PHE D 1 177 ? 7.373 73.967 33.033 1.00 37.88 176 PHE D CA 1
ATOM 10435 C C . PHE D 1 177 ? 7.438 73.309 31.634 1.00 37.96 176 PHE D C 1
ATOM 10436 O O . PHE D 1 177 ? 7.483 74.006 30.612 1.00 37.90 176 PHE D O 1
ATOM 10444 N N . GLY D 1 178 ? 7.397 71.977 31.595 1.00 37.69 177 GLY D N 1
ATOM 10445 C CA . GLY D 1 178 ? 7.391 71.238 30.330 1.00 37.06 177 GLY D CA 1
ATOM 10446 C C . GLY D 1 178 ? 6.017 70.950 29.756 1.00 36.65 177 GLY D C 1
ATOM 10447 O O . GLY D 1 178 ? 4.998 71.448 30.248 1.00 37.04 177 GLY D O 1
ATOM 10448 N N . TYR D 1 179 ? 5.994 70.124 28.716 1.00 35.96 178 TYR D N 1
ATOM 10449 C CA . TYR D 1 179 ? 4.781 69.836 27.963 1.00 35.20 178 TYR D CA 1
ATOM 10450 C C . TYR D 1 179 ? 4.445 68.359 27.976 1.00 34.94 178 TYR D C 1
ATOM 10451 O O . TYR D 1 179 ? 5.348 67.503 28.050 1.00 34.70 178 TYR D O 1
ATOM 10460 N N . VAL D 1 180 ? 3.144 68.060 27.916 1.00 33.69 179 VAL D N 1
ATOM 10461 C CA . VAL D 1 180 ? 2.691 66.659 27.968 1.00 33.28 179 VAL D CA 1
ATOM 10462 C C . VAL D 1 180 ? 1.650 66.363 26.900 1.00 32.60 179 VAL D C 1
ATOM 10463 O O . VAL D 1 180 ? 0.756 67.161 26.655 1.00 32.83 179 VAL D O 1
ATOM 10467 N N . PHE D 1 181 ? 1.793 65.210 26.260 1.00 32.38 180 PHE D N 1
ATOM 10468 C CA . PHE D 1 181 ? 0.961 64.845 25.131 1.00 32.64 180 PHE D CA 1
ATOM 10469 C C . PHE D 1 181 ? 0.410 63.452 25.333 1.00 32.77 180 PHE D C 1
ATOM 10470 O O . PHE D 1 181 ? 1.068 62.603 25.940 1.00 32.59 180 PHE D O 1
ATOM 10478 N N . THR D 1 182 ? -0.789 63.227 24.805 1.00 32.81 181 THR D N 1
ATOM 10479 C CA . THR D 1 182 ? -1.388 61.897 24.782 1.00 33.80 181 THR D CA 1
ATOM 10480 C C . THR D 1 182 ? -2.126 61.654 23.465 1.00 33.98 181 THR D C 1
ATOM 10481 O O . THR D 1 182 ? -3.190 62.239 23.223 1.00 33.91 181 THR D O 1
ATOM 10485 N N . PRO D 1 183 ? -1.580 60.765 22.612 1.00 34.54 182 PRO D N 1
ATOM 10486 C CA . PRO D 1 183 ? -2.329 60.447 21.402 1.00 34.78 182 PRO D CA 1
ATOM 10487 C C . PRO D 1 183 ? -3.534 59.565 21.734 1.00 34.50 182 PRO D C 1
ATOM 10488 O O . PRO D 1 183 ? -3.473 58.789 22.687 1.00 35.05 182 PRO D O 1
ATOM 10492 N N . GLY D 1 184 ? -4.619 59.692 20.971 1.00 33.93 183 GLY D N 1
ATOM 10493 C CA . GLY D 1 184 ? -5.835 58.911 21.218 1.00 33.09 183 GLY D CA 1
ATOM 10494 C C . GLY D 1 184 ? -6.621 59.465 22.406 1.00 32.32 183 GLY D C 1
ATOM 10495 O O . GLY D 1 184 ? -6.654 60.682 22.611 1.00 32.06 183 GLY D O 1
ATOM 10496 N N . ARG D 1 185 ? -7.255 58.587 23.191 1.00 31.42 184 ARG D N 1
ATOM 10497 C CA . ARG D 1 185 ? -8.006 59.057 24.373 1.00 30.01 184 ARG D CA 1
ATOM 10498 C C . ARG D 1 185 ? -7.107 59.795 25.352 1.00 29.18 184 ARG D C 1
ATOM 10499 O O . ARG D 1 185 ? -6.134 59.246 25.870 1.00 27.82 184 ARG D O 1
ATOM 10507 N N . PHE D 1 186 ? -7.451 61.055 25.586 1.00 28.11 185 PHE D N 1
ATOM 10508 C CA . PHE D 1 186 ? -6.652 61.913 26.440 1.00 27.81 185 PHE D CA 1
ATOM 10509 C C . PHE D 1 186 ? -7.401 62.137 27.761 1.00 27.08 185 PHE D C 1
ATOM 10510 O O . PHE D 1 186 ? -6.798 62.217 28.821 1.00 27.13 185 PHE D O 1
ATOM 10518 N N . LEU D 1 187 ? -8.716 62.263 27.668 1.00 26.88 186 LEU D N 1
ATOM 10519 C CA . LEU D 1 187 ? -9.507 62.628 28.836 1.00 25.95 186 LEU D CA 1
ATOM 10520 C C . LEU D 1 187 ? -10.652 61.646 29.037 1.00 26.00 186 LEU D C 1
ATOM 10521 O O . LEU D 1 187 ? -10.685 60.593 28.399 1.00 26.59 186 LEU D O 1
ATOM 10526 N N . THR D 1 188 ? -11.589 61.990 29.923 1.00 24.01 187 THR D N 1
ATOM 10527 C CA . THR D 1 188 ? -12.766 61.150 30.157 1.00 23.70 187 THR D CA 1
ATOM 10528 C C . THR D 1 188 ? -14.033 61.866 29.731 1.00 22.66 187 THR D C 1
ATOM 10529 O O . THR D 1 188 ? -14.055 63.113 29.690 1.00 23.12 187 THR D O 1
ATOM 10533 N N . ALA D 1 189 ? -15.080 61.086 29.444 1.00 22.14 188 ALA D N 1
ATOM 10534 C CA . ALA D 1 189 ? -16.449 61.565 29.267 1.00 21.34 188 ALA D CA 1
ATOM 10535 C C . ALA D 1 189 ? -16.978 62.072 30.625 1.00 22.21 188 ALA D C 1
ATOM 10536 O O . ALA D 1 189 ? -16.691 61.454 31.659 1.00 22.08 188 ALA D O 1
ATOM 10538 N N . ALA D 1 190 ? -17.743 63.161 30.623 1.00 21.40 189 ALA D N 1
ATOM 10539 C CA . ALA D 1 190 ? -18.238 63.732 31.875 1.00 21.24 189 ALA D CA 1
ATOM 10540 C C . ALA D 1 190 ? -19.707 64.181 31.773 1.00 21.62 189 ALA D C 1
ATOM 10541 O O . ALA D 1 190 ? -20.280 64.358 30.664 1.00 20.28 189 ALA D O 1
ATOM 10543 N N . SER D 1 191 ? -20.340 64.329 32.931 1.00 20.62 190 SER D N 1
ATOM 10544 C CA . SER D 1 191 ? -21.617 64.990 32.971 1.00 20.31 190 SER D CA 1
ATOM 10545 C C . SER D 1 191 ? -21.739 65.729 34.286 1.00 20.66 190 SER D C 1
ATOM 10546 O O . SER D 1 191 ? -21.002 65.430 35.242 1.00 19.43 190 SER D O 1
ATOM 10549 N N . ASN D 1 192 ? -22.637 66.709 34.304 1.00 19.54 191 ASN D N 1
ATOM 10550 C CA . ASN D 1 192 ? -22.894 67.561 35.458 1.00 20.09 191 ASN D CA 1
ATOM 10551 C C . ASN D 1 192 ? -24.371 67.761 35.632 1.00 20.12 191 ASN D C 1
ATOM 10552 O O . ASN D 1 192 ? -25.082 68.068 34.667 1.00 20.75 191 ASN D O 1
ATOM 10557 N N . TRP D 1 193 ? -24.857 67.552 36.859 1.00 19.87 192 TRP D N 1
ATOM 10558 C CA . TRP D 1 193 ? -26.276 67.605 37.180 1.00 20.41 192 TRP D CA 1
ATOM 10559 C C . TRP D 1 193 ? -26.520 68.333 38.491 1.00 21.31 192 TRP D C 1
ATOM 10560 O O . TRP D 1 193 ? -25.638 68.353 39.367 1.00 19.64 192 TRP D O 1
ATOM 10571 N N . ARG D 1 194 ? -27.711 68.912 38.627 1.00 21.10 193 ARG D N 1
ATOM 10572 C CA . ARG D 1 194 ? -28.198 69.229 39.964 1.00 21.48 193 ARG D CA 1
ATOM 10573 C C . ARG D 1 194 ? -29.328 68.239 40.233 1.00 21.02 193 ARG D C 1
ATOM 10574 O O . ARG D 1 194 ? -30.134 67.904 39.344 1.00 21.89 193 ARG D O 1
ATOM 10582 N N . ILE D 1 195 ? -29.357 67.719 41.441 1.00 19.16 194 ILE D N 1
ATOM 10583 C CA . ILE D 1 195 ? -30.412 66.782 41.831 1.00 18.74 194 ILE D CA 1
ATOM 10584 C C . ILE D 1 195 ? -31.171 67.359 43.011 1.00 18.98 194 ILE D C 1
ATOM 10585 O O . ILE D 1 195 ? -30.566 67.726 44.025 1.00 18.29 194 ILE D O 1
ATOM 10590 N N . HIS D 1 196 ? -32.499 67.432 42.887 1.00 17.65 195 HIS D N 1
ATOM 10591 C CA . HIS D 1 196 ? -33.324 68.071 43.908 1.00 18.80 195 HIS D CA 1
ATOM 10592 C C . HIS D 1 196 ? -34.145 67.033 44.633 1.00 19.00 195 HIS D C 1
ATOM 10593 O O . HIS D 1 196 ? -34.950 66.318 44.012 1.00 19.32 195 HIS D O 1
ATOM 10600 N N . ILE D 1 197 ? -33.936 66.959 45.948 1.00 18.40 196 ILE D N 1
ATOM 10601 C CA . ILE D 1 197 ? -34.635 66.015 46.828 1.00 19.08 196 ILE D CA 1
ATOM 10602 C C . ILE D 1 197 ? -35.735 66.788 47.545 1.00 19.90 196 ILE D C 1
ATOM 10603 O O . ILE D 1 197 ? -35.461 67.709 48.308 1.00 18.63 196 ILE D O 1
ATOM 10608 N N . HIS D 1 198 ? -36.982 66.411 47.289 1.00 20.10 197 HIS D N 1
ATOM 10609 C CA . HIS D 1 198 ? -38.125 67.167 47.825 1.00 21.46 197 HIS D CA 1
ATOM 10610 C C . HIS D 1 198 ? -38.847 66.418 48.913 1.00 22.14 197 HIS D C 1
ATOM 10611 O O . HIS D 1 198 ? -39.662 65.521 48.620 1.00 23.77 197 HIS D O 1
ATOM 10618 N N . GLY D 1 199 ? -38.581 66.779 50.169 1.00 21.63 198 GLY D N 1
ATOM 10619 C CA . GLY D 1 199 ? -39.235 66.131 51.306 1.00 21.11 198 GLY D CA 1
ATOM 10620 C C . GLY D 1 199 ? -40.389 66.964 51.868 1.00 20.94 198 GLY D C 1
ATOM 10621 O O . GLY D 1 199 ? -41.050 67.742 51.150 1.00 22.16 198 GLY D O 1
ATOM 10622 N N . GLU D 1 200 ? -40.662 66.803 53.144 1.00 19.60 199 GLU D N 1
ATOM 10623 C CA . GLU D 1 200 ? -41.723 67.546 53.810 1.00 19.72 199 GLU D CA 1
ATOM 10624 C C . GLU D 1 200 ? -41.129 68.049 55.120 1.00 18.76 199 GLU D C 1
ATOM 10625 O O . GLU D 1 200 ? -40.754 67.251 55.957 1.00 18.27 199 GLU D O 1
ATOM 10631 N N . GLY D 1 201 ? -41.077 69.375 55.273 1.00 17.57 200 GLY D N 1
ATOM 10632 C CA . GLY D 1 201 ? -40.479 69.994 56.443 1.00 17.41 200 GLY D CA 1
ATOM 10633 C C . GLY D 1 201 ? -41.345 70.035 57.687 1.00 16.31 200 GLY D C 1
ATOM 10634 O O . GLY D 1 201 ? -42.525 69.619 57.688 1.00 16.02 200 GLY D O 1
ATOM 10635 N N . GLY D 1 202 ? -40.749 70.552 58.763 1.00 15.99 201 GLY D N 1
ATOM 10636 C CA . GLY D 1 202 ? -41.441 70.697 60.037 1.00 15.28 201 GLY D CA 1
ATOM 10637 C C . GLY D 1 202 ? -40.480 71.075 61.161 1.00 15.00 201 GLY D C 1
ATOM 10638 O O . GLY D 1 202 ? -39.414 71.651 60.908 1.00 16.24 201 GLY D O 1
ATOM 10639 N N . HIS D 1 203 ? -40.886 70.755 62.388 1.00 15.02 202 HIS D N 1
ATOM 10640 C CA . HIS D 1 203 ? -40.183 71.174 63.597 1.00 15.49 202 HIS D CA 1
ATOM 10641 C C . HIS D 1 203 ? -39.128 70.108 63.895 1.00 15.79 202 HIS D C 1
ATOM 10642 O O . HIS D 1 203 ? -39.387 68.891 63.803 1.00 15.98 202 HIS D O 1
ATOM 10649 N N . GLY D 1 204 ? -37.924 70.577 64.243 1.00 15.28 203 GLY D N 1
ATOM 10650 C CA . GLY D 1 204 ? -36.814 69.678 64.570 1.00 16.03 203 GLY D CA 1
ATOM 10651 C C . GLY D 1 204 ? -37.114 68.623 65.616 1.00 16.47 203 GLY D C 1
ATOM 10652 O O . GLY D 1 204 ? -36.489 67.555 65.593 1.00 16.15 203 GLY D O 1
ATOM 10653 N N . SER D 1 205 ? -38.073 68.900 66.505 1.00 15.92 204 SER D N 1
ATOM 10654 C CA . SER D 1 205 ? -38.409 67.983 67.617 1.00 15.56 204 SER D CA 1
ATOM 10655 C C . SER D 1 205 ? -39.518 66.988 67.282 1.00 15.76 204 SER D C 1
ATOM 10656 O O . SER D 1 205 ? -39.866 66.133 68.106 1.00 15.55 204 SER D O 1
ATOM 10659 N N . ARG D 1 206 ? -40.055 67.102 66.062 1.00 14.53 205 ARG D N 1
ATOM 10660 C CA . ARG D 1 206 ? -41.159 66.268 65.593 1.00 15.88 205 ARG D CA 1
ATOM 10661 C C . ARG D 1 206 ? -40.858 65.678 64.216 1.00 15.77 205 ARG D C 1
ATOM 10662 O O . ARG D 1 206 ? -41.610 65.899 63.252 1.00 15.28 205 ARG D O 1
ATOM 10670 N N . PRO D 1 207 ? -39.761 64.888 64.115 1.00 15.59 206 PRO D N 1
ATOM 10671 C CA . PRO D 1 207 ? -39.330 64.362 62.839 1.00 15.84 206 PRO D CA 1
ATOM 10672 C C . PRO D 1 207 ? -40.369 63.398 62.230 1.00 15.19 206 PRO D C 1
ATOM 10673 O O . PRO D 1 207 ? -40.378 63.218 61.024 1.00 15.14 206 PRO D O 1
ATOM 10677 N N . HIS D 1 208 ? -41.153 62.737 63.088 1.00 13.03 207 HIS D N 1
ATOM 10678 C CA . HIS D 1 208 ? -42.148 61.757 62.621 1.00 15.01 207 HIS D CA 1
ATOM 10679 C C . HIS D 1 208 ? -43.241 62.400 61.781 1.00 15.69 207 HIS D C 1
ATOM 10680 O O . HIS D 1 208 ? -43.990 61.680 61.099 1.00 16.58 207 HIS D O 1
ATOM 10687 N N . LEU D 1 209 ? -43.356 63.735 61.857 1.00 14.96 208 LEU D N 1
ATOM 10688 C CA . LEU D 1 209 ? -44.383 64.467 61.078 1.00 16.30 208 LEU D CA 1
ATOM 10689 C C . LEU D 1 209 ? -43.784 65.080 59.815 1.00 16.71 208 LEU D C 1
ATOM 10690 O O . LEU D 1 209 ? -44.422 65.912 59.129 1.00 17.39 208 LEU D O 1
ATOM 10695 N N . THR D 1 210 ? -42.546 64.662 59.511 1.00 16.64 209 THR D N 1
ATOM 10696 C CA . THR D 1 210 ? -41.768 65.159 58.379 1.00 16.36 209 THR D CA 1
ATOM 10697 C C . THR D 1 210 ? -41.313 64.023 57.476 1.00 15.67 209 THR D C 1
ATOM 10698 O O . THR D 1 210 ? -41.442 62.832 57.832 1.00 16.61 209 THR D O 1
ATOM 10702 N N . LYS D 1 211 ? -40.767 64.379 56.310 1.00 17.39 210 LYS D N 1
ATOM 10703 C CA . LYS D 1 211 ? -39.958 63.446 55.522 1.00 17.54 210 LYS D CA 1
ATOM 10704 C C . LYS D 1 211 ? -38.656 64.226 55.301 1.00 17.89 210 LYS D C 1
ATOM 10705 O O . LYS D 1 211 ? -38.624 65.187 54.539 1.00 18.53 210 LYS D O 1
ATOM 10711 N N . ASP D 1 212 ? -37.622 63.829 56.042 1.00 17.04 211 ASP D N 1
ATOM 10712 C CA . ASP D 1 212 ? -36.449 64.652 56.290 1.00 17.03 211 ASP D CA 1
ATOM 10713 C C . ASP D 1 212 ? -35.496 64.514 55.111 1.00 16.02 211 ASP D C 1
ATOM 10714 O O . ASP D 1 212 ? -34.932 63.443 54.898 1.00 15.80 211 ASP D O 1
ATOM 10719 N N . PRO D 1 213 ? -35.339 65.578 54.299 1.00 16.16 212 PRO D N 1
ATOM 10720 C CA . PRO D 1 213 ? -34.571 65.382 53.077 1.00 15.47 212 PRO D CA 1
ATOM 10721 C C . PRO D 1 213 ? -33.050 65.439 53.316 1.00 15.46 212 PRO D C 1
ATOM 10722 O O . PRO D 1 213 ? -32.286 65.030 52.448 1.00 15.74 212 PRO D O 1
ATOM 10726 N N . ILE D 1 214 ? -32.628 65.919 54.480 1.00 14.55 213 ILE D N 1
ATOM 10727 C CA . ILE D 1 214 ? -31.168 65.940 54.785 1.00 15.03 213 ILE D CA 1
ATOM 10728 C C . ILE D 1 214 ? -30.664 64.520 55.063 1.00 14.04 213 ILE D C 1
ATOM 10729 O O . ILE D 1 214 ? -29.596 64.126 54.579 1.00 13.93 213 ILE D O 1
ATOM 10734 N N . VAL D 1 215 ? -31.445 63.749 55.811 1.00 13.41 214 VAL D N 1
ATOM 10735 C CA . VAL D 1 215 ? -31.133 62.351 56.078 1.00 14.71 214 VAL D CA 1
ATOM 10736 C C . VAL D 1 215 ? -31.172 61.539 54.766 1.00 14.78 214 VAL D C 1
ATOM 10737 O O . VAL D 1 215 ? -30.303 60.711 54.494 1.00 14.07 214 VAL D O 1
ATOM 10741 N N . VAL D 1 216 ? -32.166 61.823 53.930 1.00 14.67 215 VAL D N 1
ATOM 10742 C CA . VAL D 1 216 ? -32.195 61.185 52.621 1.00 14.87 215 VAL D CA 1
ATOM 10743 C C . VAL D 1 216 ? -30.979 61.562 51.745 1.00 14.17 215 VAL D C 1
ATOM 10744 O O . VAL D 1 216 ? -30.356 60.707 51.119 1.00 14.05 215 VAL D O 1
ATOM 10748 N N . ALA D 1 217 ? -30.655 62.844 51.677 1.00 14.14 216 ALA D N 1
ATOM 10749 C CA . ALA D 1 217 ? -29.512 63.296 50.849 1.00 13.93 216 ALA D CA 1
ATOM 10750 C C . ALA D 1 217 ? -28.217 62.634 51.362 1.00 14.69 216 ALA D C 1
ATOM 10751 O O . ALA D 1 217 ? -27.377 62.197 50.570 1.00 15.04 216 ALA D O 1
ATOM 10753 N N . ALA D 1 218 ? -28.091 62.510 52.685 1.00 14.43 217 ALA D N 1
ATOM 10754 C CA . ALA D 1 218 ? -26.900 61.867 53.243 1.00 14.75 217 ALA D CA 1
ATOM 10755 C C . ALA D 1 218 ? -26.843 60.391 52.798 1.00 15.69 217 ALA D C 1
ATOM 10756 O O . ALA D 1 218 ? -25.794 59.907 52.348 1.00 15.98 217 ALA D O 1
ATOM 10758 N N . SER D 1 219 ? -27.979 59.703 52.886 1.00 15.23 218 SER D N 1
ATOM 10759 C CA . SER D 1 219 ? -28.096 58.343 52.424 1.00 16.90 218 SER D CA 1
ATOM 10760 C C . SER D 1 219 ? -27.728 58.185 50.938 1.00 16.00 218 SER D C 1
ATOM 10761 O O . SER D 1 219 ? -27.045 57.229 50.564 1.00 15.55 218 SER D O 1
ATOM 10764 N N . ILE D 1 220 ? -28.177 59.120 50.104 1.00 15.83 219 ILE D N 1
ATOM 10765 C CA . ILE D 1 220 ? -27.857 59.100 48.682 1.00 14.95 219 ILE D CA 1
ATOM 10766 C C . ILE D 1 220 ? -26.358 59.265 48.440 1.00 15.95 219 ILE D C 1
ATOM 10767 O O . ILE D 1 220 ? -25.755 58.468 47.708 1.00 14.98 219 ILE D O 1
ATOM 10772 N N . ILE D 1 221 ? -25.751 60.300 49.041 1.00 14.23 220 ILE D N 1
ATOM 10773 C CA . ILE D 1 221 ? -24.317 60.536 48.841 1.00 14.37 220 ILE D CA 1
ATOM 10774 C C . ILE D 1 221 ? -23.532 59.247 49.164 1.00 13.65 220 ILE D C 1
ATOM 10775 O O . ILE D 1 221 ? -22.653 58.819 48.389 1.00 14.90 220 ILE D O 1
ATOM 10780 N N . THR D 1 222 ? -23.893 58.601 50.268 1.00 13.86 221 THR D N 1
ATOM 10781 C CA . THR D 1 222 ? -23.197 57.385 50.691 1.00 16.64 221 THR D CA 1
ATOM 10782 C C . THR D 1 222 ? -23.432 56.225 49.686 1.00 16.24 221 THR D C 1
ATOM 10783 O O . THR D 1 222 ? -22.479 55.564 49.236 1.00 15.17 221 THR D O 1
ATOM 10787 N N . LYS D 1 223 ? -24.696 55.997 49.336 1.00 15.69 222 LYS D N 1
ATOM 10788 C CA . LYS D 1 223 ? -25.027 54.959 48.350 1.00 16.30 222 LYS D CA 1
ATOM 10789 C C . LYS D 1 223 ? -24.387 55.150 46.989 1.00 14.97 222 LYS D C 1
ATOM 10790 O O . LYS D 1 223 ? -23.997 54.172 46.355 1.00 15.67 222 LYS D O 1
ATOM 10796 N N . LEU D 1 224 ? -24.254 56.399 46.544 1.00 14.94 223 LEU D N 1
ATOM 10797 C CA . LEU D 1 224 ? -23.677 56.691 45.237 1.00 14.94 223 LEU D CA 1
ATOM 10798 C C . LEU D 1 224 ? -22.247 56.119 45.130 1.00 14.84 223 LEU D C 1
ATOM 10799 O O . LEU D 1 224 ? -21.790 55.766 44.040 1.00 14.78 223 LEU D O 1
ATOM 10804 N N . GLN D 1 225 ? -21.541 56.020 46.266 1.00 14.89 224 GLN D N 1
ATOM 10805 C CA . GLN D 1 225 ? -20.164 55.488 46.225 1.00 14.87 224 GLN D CA 1
ATOM 10806 C C . GLN D 1 225 ? -20.068 54.064 45.627 1.00 14.40 224 GLN D C 1
ATOM 10807 O O . GLN D 1 225 ? -19.000 53.656 45.128 1.00 14.78 224 GLN D O 1
ATOM 10813 N N . THR D 1 226 ? -21.145 53.292 45.760 1.00 14.03 225 THR D N 1
ATOM 10814 C CA . THR D 1 226 ? -21.150 51.908 45.268 1.00 14.52 225 THR D CA 1
ATOM 10815 C C . THR D 1 226 ? -21.120 51.804 43.738 1.00 14.63 225 THR D C 1
ATOM 10816 O O . THR D 1 226 ? -20.858 50.725 43.215 1.00 15.08 225 THR D O 1
ATOM 10820 N N . ILE D 1 227 ? -21.441 52.892 43.045 1.00 14.62 226 ILE D N 1
ATOM 10821 C CA . ILE D 1 227 ? -21.306 52.867 41.571 1.00 15.05 226 ILE D CA 1
ATOM 10822 C C . ILE D 1 227 ? -19.857 52.566 41.166 1.00 15.25 226 ILE D C 1
ATOM 10823 O O . ILE D 1 227 ? -19.570 51.568 40.477 1.00 15.80 226 ILE D O 1
ATOM 10828 N N . VAL D 1 228 ? -18.944 53.401 41.642 1.00 14.98 227 VAL D N 1
ATOM 10829 C CA . VAL D 1 228 ? -17.528 53.194 41.371 1.00 16.54 227 VAL D CA 1
ATOM 10830 C C . VAL D 1 228 ? -16.991 51.956 42.117 1.00 16.38 227 VAL D C 1
ATOM 10831 O O . VAL D 1 228 ? -16.219 51.178 41.554 1.00 16.84 227 VAL D O 1
ATOM 10835 N N . SER D 1 229 ? -17.367 51.782 43.382 1.00 15.90 228 SER D N 1
ATOM 10836 C CA . SER D 1 229 ? -16.766 50.732 44.233 1.00 16.15 228 SER D CA 1
ATOM 10837 C C . SER D 1 229 ? -17.271 49.302 43.943 1.00 15.95 228 SER D C 1
ATOM 10838 O O . SER D 1 229 ? -16.578 48.340 44.276 1.00 16.00 228 SER D O 1
ATOM 10841 N N . ARG D 1 230 ? -18.450 49.154 43.309 1.00 15.40 229 ARG D N 1
ATOM 10842 C CA . ARG D 1 230 ? -19.018 47.803 43.070 1.00 14.61 229 ARG D CA 1
ATOM 10843 C C . ARG D 1 230 ? -19.566 47.556 41.658 1.00 15.50 229 ARG D C 1
ATOM 10844 O O . ARG D 1 230 ? -19.647 46.408 41.213 1.00 16.26 229 ARG D O 1
ATOM 10852 N N . GLU D 1 231 ? -19.992 48.602 40.980 1.00 15.55 230 GLU D N 1
ATOM 10853 C CA . GLU D 1 231 ? -20.798 48.409 39.730 1.00 17.09 230 GLU D CA 1
ATOM 10854 C C . GLU D 1 231 ? -19.941 48.555 38.453 1.00 17.66 230 GLU D C 1
ATOM 10855 O O . GLU D 1 231 ? -20.329 48.095 37.381 1.00 18.41 230 GLU D O 1
ATOM 10861 N N . VAL D 1 232 ? -18.763 49.163 38.585 1.00 17.19 231 VAL D N 1
ATOM 10862 C CA . VAL D 1 232 ? -17.889 49.445 37.450 1.00 17.54 231 VAL D CA 1
ATOM 10863 C C . VAL D 1 232 ? -16.690 48.478 37.475 1.00 17.37 231 VAL D C 1
ATOM 10864 O O . VAL D 1 232 ? -16.098 48.219 38.538 1.00 16.94 231 VAL D O 1
ATOM 10868 N N . ASP D 1 233 ? -16.345 47.950 36.299 1.00 17.06 232 ASP D N 1
ATOM 10869 C CA . ASP D 1 233 ? -15.164 47.085 36.140 1.00 17.72 232 ASP D CA 1
ATOM 10870 C C . ASP D 1 233 ? -13.938 47.759 36.796 1.00 17.08 232 ASP D C 1
ATOM 10871 O O . ASP D 1 233 ? -13.622 48.913 36.485 1.00 17.36 232 ASP D O 1
ATOM 10876 N N . PRO D 1 234 ? -13.275 47.067 37.757 1.00 17.69 233 PRO D N 1
ATOM 10877 C CA . PRO D 1 234 ? -12.068 47.666 38.368 1.00 18.16 233 PRO D CA 1
ATOM 10878 C C . PRO D 1 234 ? -11.002 48.134 37.375 1.00 17.99 233 PRO D C 1
ATOM 10879 O O . PRO D 1 234 ? -10.269 49.073 37.663 1.00 18.56 233 PRO D O 1
ATOM 10883 N N . ASN D 1 235 ? -10.943 47.508 36.195 1.00 18.68 234 ASN D N 1
ATOM 10884 C CA . ASN D 1 235 ? -10.045 47.924 35.121 1.00 19.29 234 ASN D CA 1
ATOM 10885 C C . ASN D 1 235 ? -10.451 49.178 34.351 1.00 19.72 234 ASN D C 1
ATOM 10886 O O . ASN D 1 235 ? -9.657 49.692 33.559 1.00 21.18 234 ASN D O 1
ATOM 10891 N N . GLU D 1 236 ? -11.675 49.672 34.558 1.00 20.54 235 GLU D N 1
ATOM 10892 C CA . GLU D 1 236 ? -12.144 50.863 33.845 1.00 21.29 235 GLU D CA 1
ATOM 10893 C C . GLU D 1 236 ? -11.895 52.114 34.680 1.00 20.97 235 GLU D C 1
ATOM 10894 O O . GLU D 1 236 ? -11.260 52.036 35.737 1.00 22.01 235 GLU D O 1
ATOM 10900 N N . VAL D 1 237 ? -12.332 53.266 34.183 1.00 21.03 236 VAL D N 1
ATOM 10901 C CA . VAL D 1 237 ? -12.178 54.538 34.893 1.00 20.49 236 VAL D CA 1
ATOM 10902 C C . VAL D 1 237 ? -13.546 55.134 35.082 1.00 20.61 236 VAL D C 1
ATOM 10903 O O . VAL D 1 237 ? -14.278 55.337 34.110 1.00 19.98 236 VAL D O 1
ATOM 10907 N N . ALA D 1 238 ? -13.925 55.391 36.339 1.00 18.52 237 ALA D N 1
ATOM 10908 C CA . ALA D 1 238 ? -15.222 56.015 36.605 1.00 17.35 237 ALA D CA 1
ATOM 10909 C C . ALA D 1 238 ? -15.074 56.868 37.845 1.00 16.95 237 ALA D C 1
ATOM 10910 O O . ALA D 1 238 ? -14.262 56.541 38.739 1.00 16.76 237 ALA D O 1
ATOM 10912 N N . VAL D 1 239 ? -15.827 57.947 37.896 1.00 16.45 238 VAL D N 1
ATOM 10913 C CA . VAL D 1 239 ? -15.822 58.841 39.065 1.00 17.53 238 VAL D CA 1
ATOM 10914 C C . VAL D 1 239 ? -17.242 59.365 39.255 1.00 17.26 238 VAL D C 1
ATOM 10915 O O . VAL D 1 239 ? -17.952 59.641 38.282 1.00 18.39 238 VAL D O 1
ATOM 10919 N N . VAL D 1 240 ? -17.678 59.447 40.505 1.00 16.84 239 VAL D N 1
ATOM 10920 C CA . VAL D 1 240 ? -18.930 60.141 40.834 1.00 15.73 239 VAL D CA 1
ATOM 10921 C C . VAL D 1 240 ? -18.600 61.072 42.005 1.00 15.85 239 VAL D C 1
ATOM 10922 O O . VAL D 1 240 ? -18.327 60.621 43.093 1.00 16.01 239 VAL D O 1
ATOM 10926 N N . THR D 1 241 ? -18.625 62.361 41.745 1.00 15.49 240 THR D N 1
ATOM 10927 C CA . THR D 1 241 ? -18.343 63.376 42.744 1.00 16.29 240 THR D CA 1
ATOM 10928 C C . THR D 1 241 ? -19.611 64.157 43.058 1.00 16.19 240 THR D C 1
ATOM 10929 O O . THR D 1 241 ? -20.333 64.580 42.160 1.00 16.33 240 THR D O 1
ATOM 10933 N N . VAL D 1 242 ? -19.892 64.328 44.343 1.00 15.25 241 VAL D N 1
ATOM 10934 C CA . VAL D 1 242 ? -20.944 65.244 44.762 1.00 15.55 241 VAL D CA 1
ATOM 10935 C C . VAL D 1 242 ? -20.200 66.487 45.217 1.00 15.86 241 VAL D C 1
ATOM 10936 O O . VAL D 1 242 ? -19.571 66.486 46.277 1.00 16.14 241 VAL D O 1
ATOM 10940 N N . GLY D 1 243 ? -20.217 67.527 44.395 1.00 16.29 242 GLY D N 1
ATOM 10941 C CA . GLY D 1 243 ? -19.408 68.700 44.622 1.00 16.24 242 GLY D CA 1
ATOM 10942 C C . GLY D 1 243 ? -20.091 69.762 45.462 1.00 17.00 242 GLY D C 1
ATOM 10943 O O . GLY D 1 243 ? -19.425 70.627 46.028 1.00 16.97 242 GLY D O 1
ATOM 10944 N N . SER D 1 244 ? -21.422 69.686 45.551 1.00 16.76 243 SER D N 1
ATOM 10945 C CA . SER D 1 244 ? -22.148 70.596 46.430 1.00 17.30 243 SER D CA 1
ATOM 10946 C C . SER D 1 244 ? -23.393 69.979 47.056 1.00 17.33 243 SER D C 1
ATOM 10947 O O . SER D 1 244 ? -23.968 69.024 46.519 1.00 15.45 243 SER D O 1
ATOM 10950 N N . ILE D 1 245 ? -23.792 70.550 48.199 1.00 16.64 244 ILE D N 1
ATOM 10951 C CA . ILE D 1 245 ? -25.011 70.167 48.876 1.00 18.28 244 ILE D CA 1
ATOM 10952 C C . ILE D 1 245 ? -25.540 71.404 49.597 1.00 18.71 244 ILE D C 1
ATOM 10953 O O . ILE D 1 245 ? -24.767 72.180 50.200 1.00 19.30 244 ILE D O 1
ATOM 10958 N N . GLU D 1 246 ? -26.851 71.623 49.510 1.00 18.62 245 GLU D N 1
ATOM 10959 C CA . GLU D 1 246 ? -27.442 72.783 50.202 1.00 20.18 245 GLU D CA 1
ATOM 10960 C C . GLU D 1 246 ? -28.882 72.447 50.596 1.00 18.64 245 GLU D C 1
ATOM 10961 O O . GLU D 1 246 ? -29.625 71.928 49.780 1.00 18.42 245 GLU D O 1
ATOM 10967 N N . GLY D 1 247 ? -29.255 72.744 51.843 1.00 17.97 246 GLY D N 1
ATOM 10968 C CA . GLY D 1 247 ? -30.671 72.681 52.284 1.00 17.44 246 GLY D CA 1
ATOM 10969 C C . GLY D 1 247 ? -30.799 73.151 53.715 1.00 17.38 246 GLY D C 1
ATOM 10970 O O . GLY D 1 247 ? -29.861 72.978 54.520 1.00 17.42 246 GLY D O 1
ATOM 10971 N N . GLY D 1 248 ? -31.941 73.755 54.030 1.00 16.91 247 GLY D N 1
ATOM 10972 C CA . GLY D 1 248 ? -32.215 74.221 55.385 1.00 16.98 247 GLY D CA 1
ATOM 10973 C C . GLY D 1 248 ? -31.545 75.551 55.748 1.00 17.36 247 GLY D C 1
ATOM 10974 O O . GLY D 1 248 ? -30.608 76.043 55.073 1.00 16.42 247 GLY D O 1
ATOM 10975 N N . LYS D 1 249 ? -32.068 76.140 56.807 1.00 17.95 248 LYS D N 1
ATOM 10976 C CA . LYS D 1 249 ? -31.543 77.401 57.328 1.00 19.49 248 LYS D CA 1
ATOM 10977 C C . LYS D 1 249 ? -31.451 77.284 58.855 1.00 19.50 248 LYS D C 1
ATOM 10978 O O . LYS D 1 249 ? -30.356 77.146 59.422 1.00 20.65 248 LYS D O 1
ATOM 10984 N N . SER D 1 250 ? -32.584 77.222 59.534 1.00 19.25 249 SER D N 1
ATOM 10985 C CA . SER D 1 250 ? -32.516 77.117 60.993 1.00 19.13 249 SER D CA 1
ATOM 10986 C C . SER D 1 250 ? -32.123 75.705 61.481 1.00 18.89 249 SER D C 1
ATOM 10987 O O . SER D 1 250 ? -32.486 74.665 60.890 1.00 18.23 249 SER D O 1
ATOM 10990 N N . THR D 1 251 ? -31.281 75.662 62.516 1.00 16.35 250 THR D N 1
ATOM 10991 C CA . THR D 1 251 ? -30.836 74.394 63.024 1.00 15.98 250 THR D CA 1
ATOM 10992 C C . THR D 1 251 ? -31.981 73.547 63.619 1.00 15.46 250 THR D C 1
ATOM 10993 O O . THR D 1 251 ? -31.882 72.300 63.654 1.00 16.58 250 THR D O 1
ATOM 10997 N N . ASN D 1 252 ? -33.022 74.225 64.109 1.00 16.06 251 ASN D N 1
ATOM 10998 C CA . ASN D 1 252 ? -34.132 73.542 64.794 1.00 15.79 251 ASN D CA 1
ATOM 10999 C C . ASN D 1 252 ? -35.363 73.288 63.928 1.00 16.51 251 ASN D C 1
ATOM 11000 O O . ASN D 1 252 ? -36.431 73.044 64.459 1.00 17.73 251 ASN D O 1
ATOM 11005 N N . SER D 1 253 ? -35.191 73.339 62.604 1.00 16.73 252 SER D N 1
ATOM 11006 C CA . SER D 1 253 ? -36.277 73.025 61.667 1.00 17.09 252 SER D CA 1
ATOM 11007 C C . SER D 1 253 ? -35.773 71.985 60.705 1.00 17.56 252 SER D C 1
ATOM 11008 O O . SER D 1 253 ? -34.586 71.916 60.449 1.00 17.01 252 SER D O 1
ATOM 11011 N N . ILE D 1 254 ? -36.691 71.202 60.159 1.00 16.39 253 ILE D N 1
ATOM 11012 C CA . ILE D 1 254 ? -36.403 70.233 59.136 1.00 15.72 253 ILE D CA 1
ATOM 11013 C C . ILE D 1 254 ? -36.938 70.858 57.843 1.00 15.90 253 ILE D C 1
ATOM 11014 O O . ILE D 1 254 ? -38.098 71.290 57.816 1.00 14.35 253 ILE D O 1
ATOM 11019 N N . PRO D 1 255 ? -36.062 71.033 56.827 1.00 16.03 254 PRO D N 1
ATOM 11020 C CA . PRO D 1 255 ? -36.373 71.751 55.594 1.00 15.76 254 PRO D CA 1
ATOM 11021 C C . PRO D 1 255 ? -37.154 70.913 54.603 1.00 15.34 254 PRO D C 1
ATOM 11022 O O . PRO D 1 255 ? -37.394 69.716 54.826 1.00 15.44 254 PRO D O 1
ATOM 11026 N N . TYR D 1 256 ? -37.543 71.554 53.515 1.00 16.49 255 TYR D N 1
ATOM 11027 C CA . TYR D 1 256 ? -38.309 70.876 52.491 1.00 17.47 255 TYR D CA 1
ATOM 11028 C C . TYR D 1 256 ? -37.490 70.289 51.356 1.00 17.30 255 TYR D C 1
ATOM 11029 O O . TYR D 1 256 ? -37.876 69.285 50.822 1.00 20.14 255 TYR D O 1
ATOM 11038 N N . THR D 1 257 ? -36.388 70.927 50.982 1.00 19.02 256 THR D N 1
ATOM 11039 C CA . THR D 1 257 ? -35.611 70.555 49.784 1.00 19.81 256 THR D CA 1
ATOM 11040 C C . THR D 1 257 ? -34.130 70.531 50.075 1.00 18.93 256 THR D C 1
ATOM 11041 O O . THR D 1 257 ? -33.670 71.364 50.840 1.00 18.94 256 THR D O 1
ATOM 11045 N N . VAL D 1 258 ? -33.405 69.565 49.490 1.00 17.23 257 VAL D N 1
ATOM 11046 C CA . VAL D 1 258 ? -31.945 69.579 49.509 1.00 16.50 257 VAL D CA 1
ATOM 11047 C C . VAL D 1 258 ? -31.518 69.463 48.060 1.00 16.78 257 VAL D C 1
ATOM 11048 O O . VAL D 1 258 ? -32.108 68.654 47.316 1.00 17.66 257 VAL D O 1
ATOM 11052 N N . THR D 1 259 ? -30.531 70.245 47.652 1.00 16.63 258 THR D N 1
ATOM 11053 C CA . THR D 1 259 ? -30.023 70.166 46.305 1.00 17.44 258 THR D CA 1
ATOM 11054 C C . THR D 1 259 ? -28.625 69.621 46.359 1.00 17.76 258 THR D C 1
ATOM 11055 O O . THR D 1 259 ? -27.808 70.111 47.179 1.00 16.54 258 THR D O 1
ATOM 11059 N N . LEU D 1 260 ? -28.386 68.603 45.531 1.00 16.42 259 LEU D N 1
ATOM 11060 C CA . LEU D 1 260 ? -27.054 68.033 45.301 1.00 18.11 259 LEU D CA 1
ATOM 11061 C C . LEU D 1 260 ? -26.464 68.471 43.973 1.00 18.28 259 LEU D C 1
ATOM 11062 O O . LEU D 1 260 ? -27.161 68.479 42.969 1.00 20.58 259 LEU D O 1
ATOM 11067 N N . GLY D 1 261 ? -25.192 68.864 43.954 1.00 18.28 260 GLY D N 1
ATOM 11068 C CA . GLY D 1 261 ? -24.483 69.110 42.685 1.00 17.26 260 GLY D CA 1
ATOM 11069 C C . GLY D 1 261 ? -23.593 67.914 42.389 1.00 18.37 260 GLY D C 1
ATOM 11070 O O . GLY D 1 261 ? -22.752 67.554 43.216 1.00 18.23 260 GLY D O 1
ATOM 11071 N N . VAL D 1 262 ? -23.792 67.295 41.231 1.00 16.92 261 VAL D N 1
ATOM 11072 C CA . VAL D 1 262 ? -23.198 65.991 40.937 1.00 18.85 261 VAL D CA 1
ATOM 11073 C C . VAL D 1 262 ? -22.424 65.993 39.594 1.00 19.36 261 VAL D C 1
ATOM 11074 O O . VAL D 1 262 ? -22.848 66.611 38.632 1.00 19.07 261 VAL D O 1
ATOM 11078 N N . ASN D 1 263 ? -21.263 65.344 39.619 1.00 19.47 262 ASN D N 1
ATOM 11079 C CA . ASN D 1 263 ? -20.337 65.276 38.506 1.00 19.31 262 ASN D CA 1
ATOM 11080 C C . ASN D 1 263 ? -19.940 63.808 38.276 1.00 19.72 262 ASN D C 1
ATOM 11081 O O . ASN D 1 263 ? -19.659 63.070 39.240 1.00 20.23 262 ASN D O 1
ATOM 11086 N N . THR D 1 264 ? -19.949 63.369 37.015 1.00 18.99 263 THR D N 1
ATOM 11087 C CA . THR D 1 264 ? -19.554 61.994 36.695 1.00 18.90 263 THR D CA 1
ATOM 11088 C C . THR D 1 264 ? -18.374 62.006 35.727 1.00 19.79 263 THR D C 1
ATOM 11089 O O . THR D 1 264 ? -18.190 62.960 34.949 1.00 19.22 263 THR D O 1
ATOM 11093 N N . ARG D 1 265 ? -17.576 60.937 35.777 1.00 19.59 264 ARG D N 1
ATOM 11094 C CA . ARG D 1 265 ? -16.553 60.725 34.762 1.00 20.13 264 ARG D CA 1
ATOM 11095 C C . ARG D 1 265 ? -16.582 59.261 34.369 1.00 19.92 264 ARG D C 1
ATOM 11096 O O . ARG D 1 265 ? -16.869 58.397 35.203 1.00 19.57 264 ARG D O 1
ATOM 11104 N N . ALA D 1 266 ? -16.232 58.982 33.106 1.00 19.68 265 ALA D N 1
ATOM 11105 C CA . ALA D 1 266 ? -16.111 57.598 32.619 1.00 20.45 265 ALA D CA 1
ATOM 11106 C C . ALA D 1 266 ? -15.170 57.544 31.412 1.00 21.47 265 ALA D C 1
ATOM 11107 O O . ALA D 1 266 ? -15.000 58.547 30.721 1.00 21.90 265 ALA D O 1
ATOM 11109 N N . SER D 1 267 ? -14.528 56.399 31.192 1.00 23.29 266 SER D N 1
ATOM 11110 C CA . SER D 1 267 ? -13.535 56.297 30.116 1.00 25.78 266 SER D CA 1
ATOM 11111 C C . SER D 1 267 ? -14.217 56.345 28.739 1.00 26.20 266 SER D C 1
ATOM 11112 O O . SER D 1 267 ? -13.571 56.689 27.746 1.00 27.75 266 SER D O 1
ATOM 11115 N N . ASN D 1 268 ? -15.513 56.037 28.684 1.00 25.85 267 ASN D N 1
ATOM 11116 C CA . ASN D 1 268 ? -16.245 56.019 27.410 1.00 25.76 267 ASN D CA 1
ATOM 11117 C C . ASN D 1 268 ? -17.722 56.413 27.515 1.00 26.32 267 ASN D C 1
ATOM 11118 O O . ASN D 1 268 ? -18.254 56.543 28.619 1.00 25.23 267 ASN D O 1
ATOM 11123 N N . ASP D 1 269 ? -18.385 56.594 26.366 1.00 25.96 268 ASP D N 1
ATOM 11124 C CA . ASP D 1 269 ? -19.766 57.103 26.330 1.00 26.83 268 ASP D CA 1
ATOM 11125 C C . ASP D 1 269 ? -20.784 56.133 26.959 1.00 25.96 268 ASP D C 1
ATOM 11126 O O . ASP D 1 269 ? -21.701 56.553 27.670 1.00 25.14 268 ASP D O 1
ATOM 11131 N N . GLU D 1 270 ? -20.629 54.839 26.682 1.00 24.99 269 GLU D N 1
ATOM 11132 C CA . GLU D 1 270 ? -21.525 53.822 27.220 1.00 24.98 269 GLU D CA 1
ATOM 11133 C C . GLU D 1 270 ? -21.407 53.758 28.750 1.00 23.66 269 GLU D C 1
ATOM 11134 O O . GLU D 1 270 ? -22.415 53.690 29.448 1.00 23.66 269 GLU D O 1
ATOM 11140 N N . LEU D 1 271 ? -20.177 53.775 29.244 1.00 22.41 270 LEU D N 1
ATOM 11141 C CA . LEU D 1 271 ? -19.966 53.740 30.696 1.00 22.08 270 LEU D CA 1
ATOM 11142 C C . LEU D 1 271 ? -20.508 55.037 31.333 1.00 21.57 270 LEU D C 1
ATOM 11143 O O . LEU D 1 271 ? -21.081 54.992 32.434 1.00 20.81 270 LEU D O 1
ATOM 11148 N N . SER D 1 272 ? -20.319 56.171 30.644 1.00 20.77 271 SER D N 1
ATOM 11149 C CA . SER D 1 272 ? -20.827 57.469 31.124 1.00 21.06 271 SER D CA 1
ATOM 11150 C C . SER D 1 272 ? -22.334 57.427 31.302 1.00 21.33 271 SER D C 1
ATOM 11151 O O . SER D 1 272 ? -22.876 57.868 32.338 1.00 20.45 271 SER D O 1
ATOM 11154 N N . GLU D 1 273 ? -23.033 56.868 30.314 1.00 21.23 272 GLU D N 1
ATOM 11155 C CA . GLU D 1 273 ? -24.481 56.661 30.448 1.00 21.71 272 GLU D CA 1
ATOM 11156 C C . GLU D 1 273 ? -24.873 55.669 31.543 1.00 20.68 272 GLU D C 1
ATOM 11157 O O . GLU D 1 273 ? -25.796 55.944 32.313 1.00 21.28 272 GLU D O 1
ATOM 11163 N N . TYR D 1 274 ? -24.145 54.552 31.637 1.00 20.68 273 TYR D N 1
ATOM 11164 C CA . TYR D 1 274 ? -24.363 53.585 32.710 1.00 19.84 273 TYR D CA 1
ATOM 11165 C C . TYR D 1 274 ? -24.296 54.269 34.107 1.00 19.51 273 TYR D C 1
ATOM 11166 O O . TYR D 1 274 ? -25.173 54.069 34.948 1.00 19.48 273 TYR D O 1
ATOM 11175 N N . VAL D 1 275 ? -23.265 55.070 34.316 1.00 18.87 274 VAL D N 1
ATOM 11176 C CA . VAL D 1 275 ? -23.066 55.790 35.600 1.00 18.75 274 VAL D CA 1
ATOM 11177 C C . VAL D 1 275 ? -24.244 56.742 35.891 1.00 18.82 274 VAL D C 1
ATOM 11178 O O . VAL D 1 275 ? -24.827 56.744 36.994 1.00 18.71 274 VAL D O 1
ATOM 11182 N N . GLN D 1 276 ? -24.631 57.530 34.898 1.00 17.56 275 GLN D N 1
ATOM 11183 C CA . GLN D 1 276 ? -25.708 58.487 35.116 1.00 18.29 275 GLN D CA 1
ATOM 11184 C C . GLN D 1 276 ? -27.030 57.795 35.431 1.00 17.90 275 GLN D C 1
ATOM 11185 O O . GLN D 1 276 ? -27.810 58.250 36.293 1.00 18.08 275 GLN D O 1
ATOM 11191 N N . ASN D 1 277 ? -27.289 56.694 34.745 1.00 18.03 276 ASN D N 1
ATOM 11192 C CA . ASN D 1 277 ? -28.525 55.953 34.949 1.00 18.09 276 ASN D CA 1
ATOM 11193 C C . ASN D 1 277 ? -28.514 55.251 36.319 1.00 17.64 276 ASN D C 1
ATOM 11194 O O . ASN D 1 277 ? -29.552 55.123 36.943 1.00 17.65 276 ASN D O 1
ATOM 11199 N N . ALA D 1 278 ? -27.328 54.829 36.762 1.00 17.28 277 ALA D N 1
ATOM 11200 C CA . ALA D 1 278 ? -27.175 54.257 38.117 1.00 16.75 277 ALA D CA 1
ATOM 11201 C C . ALA D 1 278 ? -27.476 55.322 39.196 1.00 16.20 277 ALA D C 1
ATOM 11202 O O . ALA D 1 278 ? -28.083 55.008 40.184 1.00 15.45 277 ALA D O 1
ATOM 11204 N N . ILE D 1 279 ? -27.039 56.562 38.981 1.00 15.29 278 ILE D N 1
ATOM 11205 C CA . ILE D 1 279 ? -27.310 57.669 39.901 1.00 16.01 278 ILE D CA 1
ATOM 11206 C C . ILE D 1 279 ? -28.801 57.844 40.039 1.00 15.92 278 ILE D C 1
ATOM 11207 O O . ILE D 1 279 ? -29.316 57.952 41.132 1.00 16.70 278 ILE D O 1
ATOM 11212 N N . LYS D 1 280 ? -29.495 57.911 38.905 1.00 17.06 279 LYS D N 1
ATOM 11213 C CA . LYS D 1 280 ? -30.954 58.045 38.922 1.00 17.51 279 LYS D CA 1
ATOM 11214 C C . LYS D 1 280 ? -31.636 56.921 39.691 1.00 16.29 279 LYS D C 1
ATOM 11215 O O . LYS D 1 280 ? -32.502 57.198 40.527 1.00 16.55 279 LYS D O 1
ATOM 11221 N N . ARG D 1 281 ? -31.255 55.672 39.408 1.00 16.18 280 ARG D N 1
ATOM 11222 C CA . ARG D 1 281 ? -31.798 54.492 40.074 1.00 15.94 280 ARG D CA 1
ATOM 11223 C C . ARG D 1 281 ? -31.620 54.610 41.595 1.00 15.55 280 ARG D C 1
ATOM 11224 O O . ARG D 1 281 ? -32.546 54.378 42.376 1.00 15.30 280 ARG D O 1
ATOM 11232 N N . ILE D 1 282 ? -30.420 55.032 41.974 1.00 14.75 281 ILE D N 1
ATOM 11233 C CA . ILE D 1 282 ? -30.096 55.136 43.406 1.00 15.20 281 ILE D CA 1
ATOM 11234 C C . ILE D 1 282 ? -30.912 56.238 44.093 1.00 14.57 281 ILE D C 1
ATOM 11235 O O . ILE D 1 282 ? -31.540 56.007 45.151 1.00 15.53 281 ILE D O 1
ATOM 11240 N N . VAL D 1 283 ? -30.944 57.416 43.473 1.00 15.02 282 VAL D N 1
ATOM 11241 C CA . VAL D 1 283 ? -31.708 58.546 44.016 1.00 15.27 282 VAL D CA 1
ATOM 11242 C C . VAL D 1 283 ? -33.202 58.211 44.153 1.00 15.63 282 VAL D C 1
ATOM 11243 O O . VAL D 1 283 ? -33.802 58.450 45.189 1.00 14.56 282 VAL D O 1
ATOM 11247 N N . ILE D 1 284 ? -33.804 57.684 43.095 1.00 15.40 283 ILE D N 1
ATOM 11248 C CA . ILE D 1 284 ? -35.197 57.257 43.156 1.00 16.43 283 ILE D CA 1
ATOM 11249 C C . ILE D 1 284 ? -35.461 56.230 44.266 1.00 16.18 283 ILE D C 1
ATOM 11250 O O . ILE D 1 284 ? -36.406 56.388 45.032 1.00 14.40 283 ILE D O 1
ATOM 11255 N N . ALA D 1 285 ? -34.619 55.186 44.356 1.00 15.59 284 ALA D N 1
ATOM 11256 C CA . ALA D 1 285 ? -34.766 54.142 45.404 1.00 16.56 284 ALA D CA 1
ATOM 11257 C C . ALA D 1 285 ? -34.568 54.687 46.839 1.00 16.69 284 ALA D C 1
ATOM 11258 O O . ALA D 1 285 ? -35.284 54.306 47.750 1.00 16.04 284 ALA D O 1
ATOM 11260 N N . GLU D 1 286 ? -33.615 55.592 47.031 1.00 17.28 285 GLU D N 1
ATOM 11261 C CA . GLU D 1 286 ? -33.413 56.206 48.349 1.00 16.88 285 GLU D CA 1
ATOM 11262 C C . GLU D 1 286 ? -34.595 57.072 48.812 1.00 17.02 285 GLU D C 1
ATOM 11263 O O . GLU D 1 286 ? -34.960 57.061 49.991 1.00 18.09 285 GLU D O 1
ATOM 11269 N N . CYS D 1 287 ? -35.202 57.792 47.877 1.00 16.79 286 CYS D N 1
ATOM 11270 C CA . CYS D 1 287 ? -36.438 58.518 48.178 1.00 17.65 286 CYS D CA 1
ATOM 11271 C C . CYS D 1 287 ? -37.573 57.569 48.532 1.00 17.07 286 CYS D C 1
ATOM 11272 O O . CYS D 1 287 ? -38.285 57.798 49.495 1.00 17.42 286 CYS D O 1
ATOM 11275 N N . GLN D 1 288 ? -37.684 56.470 47.795 1.00 16.74 287 GLN D N 1
ATOM 11276 C CA . GLN D 1 288 ? -38.720 55.487 48.036 1.00 17.29 287 GLN D CA 1
ATOM 11277 C C . GLN D 1 288 ? -38.498 54.844 49.413 1.00 16.60 287 GLN D C 1
ATOM 11278 O O . GLN D 1 288 ? -39.462 54.582 50.165 1.00 15.24 287 GLN D O 1
ATOM 11284 N N . ALA D 1 289 ? -37.224 54.615 49.760 1.00 17.22 288 ALA D N 1
ATOM 11285 C CA . ALA D 1 289 ? -36.892 54.003 51.061 1.00 17.02 288 ALA D CA 1
ATOM 11286 C C . ALA D 1 289 ? -37.412 54.827 52.246 1.00 17.78 288 ALA D C 1
ATOM 11287 O O . ALA D 1 289 ? -37.811 54.260 53.258 1.00 17.95 288 ALA D O 1
ATOM 11289 N N . ALA D 1 290 ? -37.408 56.150 52.088 1.00 17.18 289 ALA D N 1
ATOM 11290 C CA . ALA D 1 290 ? -37.823 57.079 53.117 1.00 18.15 289 ALA D CA 1
ATOM 11291 C C . ALA D 1 290 ? -39.322 57.311 53.102 1.00 18.91 289 ALA D C 1
ATOM 11292 O O . ALA D 1 290 ? -39.867 57.978 53.989 1.00 18.16 289 ALA D O 1
ATOM 11294 N N . GLY D 1 291 ? -39.983 56.763 52.082 1.00 19.27 290 GLY D N 1
ATOM 11295 C CA . GLY D 1 291 ? -41.399 57.020 51.894 1.00 21.65 290 GLY D CA 1
ATOM 11296 C C . GLY D 1 291 ? -41.693 58.427 51.391 1.00 24.06 290 GLY D C 1
ATOM 11297 O O . GLY D 1 291 ? -42.810 58.940 51.618 1.00 25.05 290 GLY D O 1
ATOM 11298 N N . ILE D 1 292 ? -40.728 59.052 50.721 1.00 24.45 291 ILE D N 1
ATOM 11299 C CA . ILE D 1 292 ? -40.958 60.364 50.112 1.00 26.30 291 ILE D CA 1
ATOM 11300 C C . ILE D 1 292 ? -41.921 60.234 48.938 1.00 27.71 291 ILE D C 1
ATOM 11301 O O . ILE D 1 292 ? -41.781 59.354 48.117 1.00 27.19 291 ILE D O 1
ATOM 11306 N N . GLU D 1 293 ? -42.910 61.122 48.893 1.00 29.53 292 GLU D N 1
ATOM 11307 C CA . GLU D 1 293 ? -43.956 61.059 47.880 1.00 31.58 292 GLU D CA 1
ATOM 11308 C C . GLU D 1 293 ? -43.556 61.759 46.574 1.00 30.74 292 GLU D C 1
ATOM 11309 O O . GLU D 1 293 ? -43.795 61.222 45.486 1.00 30.43 292 GLU D O 1
ATOM 11315 N N . GLN D 1 294 ? -42.944 62.940 46.671 1.00 30.19 293 GLN D N 1
ATOM 11316 C CA . GLN D 1 294 ? -42.533 63.680 45.467 1.00 30.38 293 GLN D CA 1
ATOM 11317 C C . GLN D 1 294 ? -41.351 63.012 44.780 1.00 29.56 293 GLN D C 1
ATOM 11318 O O . GLN D 1 294 ? -40.410 62.556 45.433 1.00 27.88 293 GLN D O 1
ATOM 11324 N N . GLU D 1 295 ? -41.403 62.954 43.454 1.00 27.48 294 GLU D N 1
ATOM 11325 C CA . GLU D 1 295 ? -40.275 62.464 42.698 1.00 27.80 294 GLU D CA 1
ATOM 11326 C C . GLU D 1 295 ? -39.081 63.394 42.873 1.00 24.84 294 GLU D C 1
ATOM 11327 O O . GLU D 1 295 ? -39.224 64.633 42.879 1.00 23.33 294 GLU D O 1
ATOM 11333 N N . PRO D 1 296 ? -37.887 62.804 42.955 1.00 24.04 295 PRO D N 1
ATOM 11334 C CA . PRO D 1 296 ? -36.709 63.687 42.946 1.00 23.56 295 PRO D CA 1
ATOM 11335 C C . PRO D 1 296 ? -36.561 64.275 41.555 1.00 24.09 295 PRO D C 1
ATOM 11336 O O . PRO D 1 296 ? -37.031 63.665 40.558 1.00 23.43 295 PRO D O 1
ATOM 11340 N N . GLU D 1 297 ? -35.929 65.437 41.466 1.00 23.40 296 GLU D N 1
ATOM 11341 C CA . GLU D 1 297 ? -35.717 66.059 40.168 1.00 24.25 296 GLU D CA 1
ATOM 11342 C C . GLU D 1 297 ? -34.285 66.026 39.720 1.00 23.91 296 GLU D C 1
ATOM 11343 O O . GLU D 1 297 ? -33.370 66.357 40.503 1.00 23.48 296 GLU D O 1
ATOM 11349 N N . PHE D 1 298 ? -34.094 65.663 38.453 1.00 22.83 297 PHE D N 1
ATOM 11350 C CA . PHE D 1 298 ? -32.763 65.606 37.854 1.00 22.53 297 PHE D CA 1
ATOM 11351 C C . PHE D 1 298 ? -32.612 66.725 36.839 1.00 23.65 297 PHE D C 1
ATOM 11352 O O . PHE D 1 298 ? -33.299 66.733 35.796 1.00 24.13 297 PHE D O 1
ATOM 11360 N N . GLU D 1 299 ? -31.731 67.667 37.147 1.00 21.18 298 GLU D N 1
ATOM 11361 C CA . GLU D 1 299 ? -31.542 68.857 36.344 1.00 22.63 298 GLU D CA 1
ATOM 11362 C C . GLU D 1 299 ? -30.218 68.766 35.607 1.00 22.29 298 GLU D C 1
ATOM 11363 O O . GLU D 1 299 ? -29.123 68.942 36.197 1.00 21.58 298 GLU D O 1
ATOM 11369 N N . TYR D 1 300 ? -30.309 68.465 34.313 1.00 22.43 299 TYR D N 1
ATOM 11370 C CA . TYR D 1 300 ? -29.138 68.374 33.449 1.00 23.69 299 TYR D CA 1
ATOM 11371 C C . TYR D 1 300 ? -28.419 69.712 33.302 1.00 23.28 299 TYR D C 1
ATOM 11372 O O . TYR D 1 300 ? -29.041 70.725 32.948 1.00 23.47 299 TYR D O 1
ATOM 11381 N N . LEU D 1 301 ? -27.107 69.725 33.531 1.00 22.62 300 LEU D N 1
ATOM 11382 C CA . LEU D 1 301 ? -26.333 70.931 33.299 1.00 22.78 300 LEU D CA 1
ATOM 11383 C C . LEU D 1 301 ? -25.455 70.905 32.046 1.00 22.93 300 LEU D C 1
ATOM 11384 O O . LEU D 1 301 ? -25.435 71.887 31.264 1.00 22.54 300 LEU D O 1
ATOM 11389 N N . ASP D 1 302 ? -24.712 69.810 31.868 1.00 22.59 301 ASP D N 1
ATOM 11390 C CA . ASP D 1 302 ? -23.735 69.704 30.802 1.00 23.60 301 ASP D CA 1
ATOM 11391 C C . ASP D 1 302 ? -23.210 68.273 30.684 1.00 23.41 301 ASP D C 1
ATOM 11392 O O . ASP D 1 302 ? -23.293 67.482 31.626 1.00 22.81 301 ASP D O 1
ATOM 11397 N N . SER D 1 303 ? -22.708 67.930 29.504 1.00 23.38 302 SER D N 1
ATOM 11398 C CA . SER D 1 303 ? -22.004 66.656 29.312 1.00 23.47 302 SER D CA 1
ATOM 11399 C C . SER D 1 303 ? -21.049 66.819 28.158 1.00 23.90 302 SER D C 1
ATOM 11400 O O . SER D 1 303 ? -21.281 67.657 27.259 1.00 23.45 302 SER D O 1
ATOM 11403 N N . VAL D 1 304 ? -19.968 66.046 28.218 1.00 22.94 303 VAL D N 1
ATOM 11404 C CA . VAL D 1 304 ? -18.940 66.002 27.177 1.00 23.46 303 VAL D CA 1
ATOM 11405 C C . VAL D 1 304 ? -18.538 64.545 26.950 1.00 24.18 303 VAL D C 1
ATOM 11406 O O . VAL D 1 304 ? -18.567 63.737 27.891 1.00 23.29 303 VAL D O 1
ATOM 11410 N N . PRO D 1 305 ? -18.178 64.185 25.693 1.00 24.68 304 PRO D N 1
ATOM 11411 C CA . PRO D 1 305 ? -17.519 62.898 25.447 1.00 25.35 304 PRO D CA 1
ATOM 11412 C C . PRO D 1 305 ? -16.012 62.963 25.806 1.00 25.15 304 PRO D C 1
ATOM 11413 O O . PRO D 1 305 ? -15.469 64.070 25.991 1.00 25.57 304 PRO D O 1
ATOM 11417 N N . ALA D 1 306 ? -15.335 61.814 25.917 1.00 26.84 305 ALA D N 1
ATOM 11418 C CA . ALA D 1 306 ? -13.887 61.812 26.191 1.00 27.63 305 ALA D CA 1
ATOM 11419 C C . ALA D 1 306 ? -13.146 62.520 25.052 1.00 28.92 305 ALA D C 1
ATOM 11420 O O . ALA D 1 306 ? -13.444 62.276 23.883 1.00 29.26 305 ALA D O 1
ATOM 11422 N N . VAL D 1 307 ? -12.175 63.371 25.384 1.00 28.87 306 VAL D N 1
ATOM 11423 C CA . VAL D 1 307 ? -11.334 63.992 24.350 1.00 29.33 306 VAL D CA 1
ATOM 11424 C C . VAL D 1 307 ? -10.405 62.949 23.743 1.00 29.48 306 VAL D C 1
ATOM 11425 O O . VAL D 1 307 ? -9.714 62.221 24.464 1.00 28.42 306 VAL D O 1
ATOM 11429 N N . ILE D 1 308 ? -10.435 62.871 22.407 1.00 30.45 307 ILE D N 1
ATOM 11430 C CA . ILE D 1 308 ? -9.547 62.009 21.611 1.00 31.69 307 ILE D CA 1
ATOM 11431 C C . ILE D 1 308 ? -8.645 62.858 20.712 1.00 32.15 307 ILE D C 1
ATOM 11432 O O . ILE D 1 308 ? -9.133 63.592 19.855 1.00 32.84 307 ILE D O 1
ATOM 11437 N N . ASN D 1 309 ? -7.342 62.768 20.933 1.00 33.04 308 ASN D N 1
ATOM 11438 C CA . ASN D 1 309 ? -6.368 63.503 20.136 1.00 34.30 308 ASN D CA 1
ATOM 11439 C C . ASN D 1 309 ? -6.004 62.714 18.878 1.00 35.76 308 ASN D C 1
ATOM 11440 O O . ASN D 1 309 ? -5.711 61.512 18.960 1.00 35.64 308 ASN D O 1
ATOM 11445 N N . ASP D 1 310 ? -6.042 63.392 17.723 1.00 37.68 309 ASP D N 1
ATOM 11446 C CA . ASP D 1 310 ? -5.594 62.800 16.449 1.00 39.44 309 ASP D CA 1
ATOM 11447 C C . ASP D 1 310 ? -4.196 62.211 16.644 1.00 40.17 309 ASP D C 1
ATOM 11448 O O . ASP D 1 310 ? -3.274 62.906 17.086 1.00 40.08 309 ASP D O 1
ATOM 11453 N N . GLU D 1 311 ? -4.047 60.918 16.351 1.00 41.92 310 GLU D N 1
ATOM 11454 C CA . GLU D 1 311 ? -2.809 60.210 16.692 1.00 43.59 310 GLU D CA 1
ATOM 11455 C C . GLU D 1 311 ? -1.607 60.687 15.871 1.00 44.18 310 GLU D C 1
ATOM 11456 O O . GLU D 1 311 ? -0.528 60.899 16.429 1.00 44.27 310 GLU D O 1
ATOM 11462 N N . ASP D 1 312 ? -1.812 60.893 14.568 1.00 44.94 311 ASP D N 1
ATOM 11463 C CA . ASP D 1 312 ? -0.753 61.409 13.668 1.00 45.86 311 ASP D CA 1
ATOM 11464 C C . ASP D 1 312 ? -0.334 62.834 14.021 1.00 45.54 311 ASP D C 1
ATOM 11465 O O . ASP D 1 312 ? 0.865 63.137 14.164 1.00 45.69 311 ASP D O 1
ATOM 11470 N N . LEU D 1 313 ? -1.343 63.686 14.183 1.00 45.21 312 LEU D N 1
ATOM 11471 C CA . LEU D 1 313 ? -1.163 65.074 14.563 1.00 44.72 312 LEU D CA 1
ATOM 11472 C C . LEU D 1 313 ? -0.485 65.218 15.927 1.00 44.49 312 LEU D C 1
ATOM 11473 O O . LEU D 1 313 ? 0.363 66.098 16.104 1.00 44.25 312 LEU D O 1
ATOM 11478 N N . THR D 1 314 ? -0.831 64.340 16.876 1.00 44.42 313 THR D N 1
ATOM 11479 C CA . THR D 1 314 ? -0.174 64.330 18.192 1.00 43.81 313 THR D CA 1
ATOM 11480 C C . THR D 1 314 ? 1.311 64.012 18.068 1.00 44.37 313 THR D C 1
ATOM 11481 O O . THR D 1 314 ? 2.152 64.688 18.658 1.00 43.87 313 THR D O 1
ATOM 11485 N N . GLU D 1 315 ? 1.621 62.978 17.291 1.00 45.36 314 GLU D N 1
ATOM 11486 C CA . GLU D 1 315 ? 3.005 62.577 17.062 1.00 46.36 314 GLU D CA 1
ATOM 11487 C C . GLU D 1 315 ? 3.801 63.707 16.397 1.00 46.36 314 GLU D C 1
ATOM 11488 O O . GLU D 1 315 ? 4.906 64.037 16.837 1.00 46.01 314 GLU D O 1
ATOM 11494 N N . GLN D 1 316 ? 3.213 64.301 15.360 1.00 46.87 315 GLN D N 1
ATOM 11495 C CA . GLN D 1 316 ? 3.793 65.461 14.677 1.00 47.84 315 GLN D CA 1
ATOM 11496 C C . GLN D 1 316 ? 4.179 66.567 15.672 1.00 47.90 315 GLN D C 1
ATOM 11497 O O . GLN D 1 316 ? 5.309 67.074 15.644 1.00 48.29 315 GLN D O 1
ATOM 11503 N N . LEU D 1 317 ? 3.253 66.915 16.570 1.00 47.86 316 LEU D N 1
ATOM 11504 C CA . LEU D 1 317 ? 3.505 67.967 17.561 1.00 47.56 316 LEU D CA 1
ATOM 11505 C C . LEU D 1 317 ? 4.550 67.578 18.591 1.00 47.73 316 LEU D C 1
ATOM 11506 O O . LEU D 1 317 ? 5.366 68.403 18.997 1.00 47.54 316 LEU D O 1
ATOM 11511 N N . MET D 1 318 ? 4.532 66.316 19.013 1.00 48.04 317 MET D N 1
ATOM 11512 C CA . MET D 1 318 ? 5.513 65.817 19.968 1.00 48.66 317 MET D CA 1
ATOM 11513 C C . MET D 1 318 ? 6.926 65.971 19.410 1.00 48.75 317 MET D C 1
ATOM 11514 O O . MET D 1 318 ? 7.846 66.364 20.131 1.00 48.46 317 MET D O 1
ATOM 11519 N N . ALA D 1 319 ? 7.074 65.655 18.121 1.00 48.96 318 ALA D N 1
ATOM 11520 C CA . ALA D 1 319 ? 8.342 65.797 17.394 1.00 49.07 318 ALA D CA 1
ATOM 11521 C C . ALA D 1 319 ? 8.790 67.263 17.314 1.00 48.91 318 ALA D C 1
ATOM 11522 O O . ALA D 1 319 ? 9.947 67.587 17.602 1.00 49.26 318 ALA D O 1
ATOM 11524 N N . GLN D 1 320 ? 7.860 68.135 16.927 1.00 48.89 319 GLN D N 1
ATOM 11525 C CA . GLN D 1 320 ? 8.096 69.584 16.854 1.00 48.55 319 GLN D CA 1
ATOM 11526 C C . GLN D 1 320 ? 8.538 70.180 18.197 1.00 48.47 319 GLN D C 1
ATOM 11527 O O . GLN D 1 320 ? 9.512 70.936 18.258 1.00 47.93 319 GLN D O 1
ATOM 11533 N N . PHE D 1 321 ? 7.833 69.814 19.270 1.00 48.17 320 PHE D N 1
ATOM 11534 C CA . PHE D 1 321 ? 8.105 70.348 20.601 1.00 48.33 320 PHE D CA 1
ATOM 11535 C C . PHE D 1 321 ? 9.431 69.861 21.177 1.00 49.01 320 PHE D C 1
ATOM 11536 O O . PHE D 1 321 ? 10.128 70.614 21.859 1.00 49.23 320 PHE D O 1
ATOM 11544 N N . ARG D 1 322 ? 9.764 68.598 20.914 1.00 50.01 321 ARG D N 1
ATOM 11545 C CA . ARG D 1 322 ? 11.042 68.020 21.335 1.00 51.16 321 ARG D CA 1
ATOM 11546 C C . ARG D 1 322 ? 12.228 68.662 20.603 1.00 51.67 321 ARG D C 1
ATOM 11547 O O . ARG D 1 322 ? 13.276 68.920 21.204 1.00 51.53 321 ARG D O 1
ATOM 11555 N N . GLU D 1 323 ? 12.037 68.916 19.311 1.00 52.50 322 GLU D N 1
ATOM 11556 C CA . GLU D 1 323 ? 13.043 69.558 18.471 1.00 53.55 322 GLU D CA 1
ATOM 11557 C C . GLU D 1 323 ? 13.376 70.949 19.001 1.00 53.64 322 GLU D C 1
ATOM 11558 O O . GLU D 1 323 ? 14.545 71.257 19.238 1.00 53.91 322 GLU D O 1
ATOM 11564 N N . PHE D 1 324 ? 12.346 71.769 19.212 1.00 53.88 323 PHE D N 1
ATOM 11565 C CA . PHE D 1 324 ? 12.526 73.148 19.669 1.00 53.85 323 PHE D CA 1
ATOM 11566 C C . PHE D 1 324 ? 12.858 73.291 21.153 1.00 53.54 323 PHE D C 1
ATOM 11567 O O . PHE D 1 324 ? 13.783 74.021 21.505 1.00 53.62 323 PHE D O 1
ATOM 11575 N N . PHE D 1 325 ? 12.097 72.618 22.016 1.00 53.15 324 PHE D N 1
ATOM 11576 C CA . PHE D 1 325 ? 12.235 72.802 23.468 1.00 52.83 324 PHE D CA 1
ATOM 11577 C C . PHE D 1 325 ? 13.273 71.897 24.133 1.00 53.15 324 PHE D C 1
ATOM 11578 O O . PHE D 1 325 ? 13.879 72.280 25.136 1.00 53.36 324 PHE D O 1
ATOM 11586 N N . GLY D 1 326 ? 13.471 70.705 23.574 1.00 53.54 325 GLY D N 1
ATOM 11587 C CA . GLY D 1 326 ? 14.345 69.691 24.172 1.00 53.77 325 GLY D CA 1
ATOM 11588 C C . GLY D 1 326 ? 13.594 68.378 24.299 1.00 54.10 325 GLY D C 1
ATOM 11589 O O . GLY D 1 326 ? 12.371 68.369 24.464 1.00 54.06 325 GLY D O 1
ATOM 11590 N N . GLU D 1 327 ? 14.327 67.270 24.223 1.00 54.29 326 GLU D N 1
ATOM 11591 C CA . GLU D 1 327 ? 13.743 65.924 24.229 1.00 54.49 326 GLU D CA 1
ATOM 11592 C C . GLU D 1 327 ? 12.932 65.648 25.499 1.00 53.75 326 GLU D C 1
ATOM 11593 O O . GLU D 1 327 ? 11.789 65.176 25.445 1.00 53.70 326 GLU D O 1
ATOM 11599 N N . ASP D 1 328 ? 13.545 65.971 26.631 1.00 53.02 327 ASP D N 1
ATOM 11600 C CA . ASP D 1 328 ? 12.987 65.738 27.961 1.00 52.24 327 ASP D CA 1
ATOM 11601 C C . ASP D 1 328 ? 11.860 66.704 28.343 1.00 51.08 327 ASP D C 1
ATOM 11602 O O . ASP D 1 328 ? 11.145 66.466 29.318 1.00 51.26 327 ASP D O 1
ATOM 11607 N N . GLN D 1 329 ? 11.724 67.786 27.576 1.00 49.59 328 GLN D N 1
ATOM 11608 C CA . GLN D 1 329 ? 10.783 68.880 27.856 1.00 48.27 328 GLN D CA 1
ATOM 11609 C C . GLN D 1 329 ? 9.372 68.656 27.323 1.00 46.75 328 GLN D C 1
ATOM 11610 O O . GLN D 1 329 ? 8.434 69.321 27.758 1.00 46.63 328 GLN D O 1
ATOM 11616 N N . ALA D 1 330 ? 9.239 67.757 26.358 1.00 44.75 329 ALA D N 1
ATOM 11617 C CA . ALA D 1 330 ? 7.944 67.365 25.826 1.00 43.27 329 ALA D CA 1
ATOM 11618 C C . ALA D 1 330 ? 7.822 65.843 25.878 1.00 42.60 329 ALA D C 1
ATOM 11619 O O . ALA D 1 330 ? 8.482 65.121 25.123 1.00 41.66 329 ALA D O 1
ATOM 11621 N N . VAL D 1 331 ? 6.981 65.361 26.791 1.00 41.41 330 VAL D N 1
ATOM 11622 C CA . VAL D 1 331 ? 6.875 63.924 27.076 1.00 40.44 330 VAL D CA 1
ATOM 11623 C C . VAL D 1 331 ? 5.456 63.386 26.861 1.00 39.81 330 VAL D C 1
ATOM 11624 O O . VAL D 1 331 ? 4.493 64.139 26.918 1.00 39.73 330 VAL D O 1
ATOM 11628 N N . GLU D 1 332 ? 5.335 62.084 26.609 1.00 38.94 331 GLU D N 1
ATOM 11629 C CA . GLU D 1 332 ? 4.022 61.450 26.493 1.00 38.26 331 GLU D CA 1
ATOM 11630 C C . GLU D 1 332 ? 3.554 60.993 27.871 1.00 37.00 331 GLU D C 1
ATOM 11631 O O . GLU D 1 332 ? 4.359 60.506 28.678 1.00 36.31 331 GLU D O 1
ATOM 11637 N N . ILE D 1 333 ? 2.262 61.176 28.142 1.00 35.26 332 ILE D N 1
ATOM 11638 C CA . ILE D 1 333 ? 1.656 60.718 29.403 1.00 34.23 332 ILE D CA 1
ATOM 11639 C C . ILE D 1 333 ? 0.433 59.826 29.124 1.00 33.20 332 ILE D C 1
ATOM 11640 O O . ILE D 1 333 ? -0.196 59.951 28.057 1.00 32.26 332 ILE D O 1
ATOM 11645 N N . PRO D 1 334 ? 0.090 58.920 30.071 1.00 32.63 333 PRO D N 1
ATOM 11646 C CA . PRO D 1 334 ? -1.212 58.242 29.988 1.00 32.46 333 PRO D CA 1
ATOM 11647 C C . PRO D 1 334 ? -2.386 59.240 30.124 1.00 31.63 333 PRO D C 1
ATOM 11648 O O . PRO D 1 334 ? -2.172 60.358 30.628 1.00 31.87 333 PRO D O 1
ATOM 11652 N N . PRO D 1 335 ? -3.609 58.840 29.700 1.00 30.52 334 PRO D N 1
ATOM 11653 C CA . PRO D 1 335 ? -4.776 59.721 29.797 1.00 29.63 334 PRO D CA 1
ATOM 11654 C C . PRO D 1 335 ? -4.994 60.257 31.217 1.00 28.70 334 PRO D C 1
ATOM 11655 O O . PRO D 1 335 ? -4.679 59.574 32.205 1.00 28.16 334 PRO D O 1
ATOM 11659 N N . LEU D 1 336 ? -5.474 61.493 31.296 1.00 27.22 335 LEU D N 1
ATOM 11660 C CA . LEU D 1 336 ? -5.888 62.088 32.573 1.00 26.04 335 LEU D CA 1
ATOM 11661 C C . LEU D 1 336 ? -7.344 61.725 32.890 1.00 25.55 335 LEU D C 1
ATOM 11662 O O . LEU D 1 336 ? -8.111 61.357 32.007 1.00 25.29 335 LEU D O 1
ATOM 11667 N N . SER D 1 337 ? -7.740 61.905 34.149 1.00 24.75 336 SER D N 1
ATOM 11668 C CA . SER D 1 337 ? -9.130 61.660 34.534 1.00 24.20 336 SER D CA 1
ATOM 11669 C C . SER D 1 337 ? -10.050 62.874 34.335 1.00 23.23 336 SER D C 1
ATOM 11670 O O . SER D 1 337 ? -11.266 62.740 34.455 1.00 23.59 336 SER D O 1
ATOM 11673 N N . GLY D 1 338 ? -9.473 64.042 34.036 1.00 22.67 337 GLY D N 1
ATOM 11674 C CA . GLY D 1 338 ? -10.253 65.239 33.757 1.00 22.80 337 GLY D CA 1
ATOM 11675 C C . GLY D 1 338 ? -11.020 65.164 32.435 1.00 23.36 337 GLY D C 1
ATOM 11676 O O . GLY D 1 338 ? -11.000 64.132 31.755 1.00 22.92 337 GLY D O 1
ATOM 11677 N N . SER D 1 339 ? -11.693 66.267 32.073 1.00 23.01 338 SER D N 1
ATOM 11678 C CA . SER D 1 339 ? -12.542 66.323 30.874 1.00 23.99 338 SER D CA 1
ATOM 11679 C C . SER D 1 339 ? -12.471 67.696 30.219 1.00 24.05 338 SER D C 1
ATOM 11680 O O . SER D 1 339 ? -11.840 68.599 30.754 1.00 25.42 338 SER D O 1
ATOM 11683 N N . GLU D 1 340 ? -13.090 67.832 29.047 1.00 24.98 339 GLU D N 1
ATOM 11684 C CA . GLU D 1 340 ? -13.067 69.095 28.300 1.00 26.17 339 GLU D CA 1
ATOM 11685 C C . GLU D 1 340 ? -14.204 69.134 27.276 1.00 26.52 339 GLU D C 1
ATOM 11686 O O . GLU D 1 340 ? -14.566 68.090 26.732 1.00 26.89 339 GLU D O 1
ATOM 11692 N N . ASP D 1 341 ? -14.791 70.314 27.028 1.00 27.29 340 ASP D N 1
ATOM 11693 C CA . ASP D 1 341 ? -15.768 70.461 25.921 1.00 27.75 340 ASP D CA 1
ATOM 11694 C C . ASP D 1 341 ? -15.132 70.926 24.602 1.00 29.01 340 ASP D C 1
ATOM 11695 O O . ASP D 1 341 ? -15.814 71.056 23.590 1.00 29.19 340 ASP D O 1
ATOM 11700 N N . TYR D 1 342 ? -13.836 71.197 24.656 1.00 30.29 341 TYR D N 1
ATOM 11701 C CA . TYR D 1 342 ? -13.062 71.698 23.512 1.00 32.20 341 TYR D CA 1
ATOM 11702 C C . TYR D 1 342 ? -13.409 71.067 22.142 1.00 32.33 341 TYR D C 1
ATOM 11703 O O . TYR D 1 342 ? -13.765 71.801 21.221 1.00 32.75 341 TYR D O 1
ATOM 11712 N N . PRO D 1 343 ? -13.332 69.721 22.009 1.00 32.74 342 PRO D N 1
ATOM 11713 C CA . PRO D 1 343 ? -13.555 69.094 20.681 1.00 32.93 342 PRO D CA 1
ATOM 11714 C C . PRO D 1 343 ? -14.826 69.442 19.898 1.00 33.80 342 PRO D C 1
ATOM 11715 O O . PRO D 1 343 ? -14.863 69.158 18.700 1.00 34.42 342 PRO D O 1
ATOM 11719 N N . PHE D 1 344 ? -15.859 70.013 20.523 1.00 33.91 343 PHE D N 1
ATOM 11720 C CA . PHE D 1 344 ? -17.031 70.443 19.748 1.00 34.95 343 PHE D CA 1
ATOM 11721 C C . PHE D 1 344 ? -16.625 71.491 18.702 1.00 35.93 343 PHE D C 1
ATOM 11722 O O . PHE D 1 344 ? -17.244 71.564 17.638 1.00 36.23 343 PHE D O 1
ATOM 11730 N N . ILE D 1 345 ? -15.594 72.284 19.021 1.00 37.02 344 ILE D N 1
ATOM 11731 C CA . ILE D 1 345 ? -15.033 73.306 18.119 1.00 38.13 344 ILE D CA 1
ATOM 11732 C C . ILE D 1 345 ? -14.458 72.642 16.835 1.00 38.84 344 ILE D C 1
ATOM 11733 O O . ILE D 1 345 ? -15.064 72.758 15.768 1.00 39.01 344 ILE D O 1
ATOM 11738 N N . PRO D 1 346 ? -13.313 71.923 16.934 1.00 39.67 345 PRO D N 1
ATOM 11739 C CA . PRO D 1 346 ? -12.817 71.267 15.714 1.00 39.97 345 PRO D CA 1
ATOM 11740 C C . PRO D 1 346 ? -13.845 70.376 14.996 1.00 41.02 345 PRO D C 1
ATOM 11741 O O . PRO D 1 346 ? -13.867 70.359 13.754 1.00 40.91 345 PRO D O 1
ATOM 11745 N N . ASN D 1 347 ? -14.692 69.668 15.756 1.00 41.05 346 ASN D N 1
ATOM 11746 C CA . ASN D 1 347 ? -15.700 68.756 15.189 1.00 41.69 346 ASN D CA 1
ATOM 11747 C C . ASN D 1 347 ? -16.799 69.437 14.373 1.00 42.03 346 ASN D C 1
ATOM 11748 O O . ASN D 1 347 ? -17.361 68.834 13.454 1.00 42.09 346 ASN D O 1
ATOM 11753 N N . ALA D 1 348 ? -17.128 70.671 14.736 1.00 42.29 347 ALA D N 1
ATOM 11754 C CA . ALA D 1 348 ? -18.029 71.480 13.929 1.00 43.06 347 ALA D CA 1
ATOM 11755 C C . ALA D 1 348 ? -17.357 71.883 12.600 1.00 43.64 347 ALA D C 1
ATOM 11756 O O . ALA D 1 348 ? -18.014 71.897 11.556 1.00 44.04 347 ALA D O 1
ATOM 11758 N N . TRP D 1 349 ? -16.059 72.190 12.641 1.00 44.15 348 TRP D N 1
ATOM 11759 C CA . TRP D 1 349 ? -15.287 72.470 11.420 1.00 44.59 348 TRP D CA 1
ATOM 11760 C C . TRP D 1 349 ? -14.927 71.201 10.628 1.00 44.84 348 TRP D C 1
ATOM 11761 O O . TRP D 1 349 ? -14.638 71.278 9.430 1.00 44.94 348 TRP D O 1
ATOM 11772 N N . GLY D 1 350 ? -14.937 70.045 11.294 1.00 44.48 349 GLY D N 1
ATOM 11773 C CA . GLY D 1 350 ? -14.498 68.778 10.694 1.00 44.35 349 GLY D CA 1
ATOM 11774 C C . GLY D 1 350 ? -12.996 68.677 10.506 1.00 44.42 349 GLY D C 1
ATOM 11775 O O . GLY D 1 350 ? -12.520 68.159 9.495 1.00 44.88 349 GLY D O 1
ATOM 11776 N N . VAL D 1 351 ? -12.233 69.160 11.481 1.00 44.23 350 VAL D N 1
ATOM 11777 C CA . VAL D 1 351 ? -10.775 69.195 11.359 1.00 43.92 350 VAL D CA 1
ATOM 11778 C C . VAL D 1 351 ? -10.055 68.326 12.400 1.00 43.71 350 VAL D C 1
ATOM 11779 O O . VAL D 1 351 ? -10.582 68.115 13.493 1.00 44.11 350 VAL D O 1
ATOM 11783 N N . PRO D 1 352 ? -8.864 67.793 12.050 1.00 43.20 351 PRO D N 1
ATOM 11784 C CA . PRO D 1 352 ? -7.992 67.127 13.033 1.00 42.58 351 PRO D CA 1
ATOM 11785 C C . PRO D 1 352 ? -7.534 68.057 14.157 1.00 41.80 351 PRO D C 1
ATOM 11786 O O . PRO D 1 352 ? -7.309 69.257 13.933 1.00 41.40 351 PRO D O 1
ATOM 11790 N N . SER D 1 353 ? -7.382 67.491 15.353 1.00 40.54 352 SER D N 1
ATOM 11791 C CA . SER D 1 353 ? -7.244 68.290 16.569 1.00 39.87 352 SER D CA 1
ATOM 11792 C C . SER D 1 353 ? -6.309 67.647 17.578 1.00 38.76 352 SER D C 1
ATOM 11793 O O . SER D 1 353 ? -6.287 66.429 17.729 1.00 38.83 352 SER D O 1
ATOM 11796 N N . VAL D 1 354 ? -5.516 68.474 18.242 1.00 37.82 353 VAL D N 1
ATOM 11797 C CA . VAL D 1 354 ? -4.751 68.036 19.405 1.00 37.02 353 VAL D CA 1
ATOM 11798 C C . VAL D 1 354 ? -4.953 69.047 20.527 1.00 36.85 353 VAL D C 1
ATOM 11799 O O . VAL D 1 354 ? -5.014 70.258 20.281 1.00 36.24 353 VAL D O 1
ATOM 11803 N N . MET D 1 355 ? -5.106 68.519 21.746 1.00 35.73 354 MET D N 1
ATOM 11804 C CA . MET D 1 355 ? -5.017 69.296 22.974 1.00 35.61 354 MET D CA 1
ATOM 11805 C C . MET D 1 355 ? -3.902 68.714 23.821 1.00 34.15 354 MET D C 1
ATOM 11806 O O . MET D 1 355 ? -3.833 67.503 24.007 1.00 34.13 354 MET D O 1
ATOM 11811 N N . TRP D 1 356 ? -3.024 69.568 24.327 1.00 33.61 355 TRP D N 1
ATOM 11812 C CA . TRP D 1 356 ? -1.957 69.127 25.230 1.00 33.37 355 TRP D CA 1
ATOM 11813 C C . TRP D 1 356 ? -1.978 69.888 26.566 1.00 32.42 355 TRP D C 1
ATOM 11814 O O . TRP D 1 356 ? -2.762 70.809 26.756 1.00 32.49 355 TRP D O 1
ATOM 11825 N N . GLY D 1 357 ? -1.118 69.482 27.487 1.00 32.30 356 GLY D N 1
ATOM 11826 C CA . GLY D 1 357 ? -0.986 70.155 28.763 1.00 32.23 356 GLY D CA 1
ATOM 11827 C C . GLY D 1 357 ? 0.389 70.763 28.919 1.00 32.29 356 GLY D C 1
ATOM 11828 O O . GLY D 1 357 ? 1.343 70.334 28.260 1.00 32.40 356 GLY D O 1
ATOM 11829 N N . TRP D 1 358 ? 0.496 71.778 29.772 1.00 31.76 357 TRP D N 1
ATOM 11830 C CA . TRP D 1 358 ? 1.805 72.230 30.232 1.00 32.17 357 TRP D CA 1
ATOM 11831 C C . TRP D 1 358 ? 1.849 72.481 31.726 1.00 31.85 357 TRP D C 1
ATOM 11832 O O . TRP D 1 358 ? 0.825 72.744 32.351 1.00 33.06 357 TRP D O 1
ATOM 11843 N N . SER D 1 359 ? 3.037 72.357 32.293 1.00 31.65 358 SER D N 1
ATOM 11844 C CA . SER D 1 359 ? 3.253 72.544 33.710 1.00 31.05 358 SER D CA 1
ATOM 11845 C C . SER D 1 359 ? 3.424 74.025 33.997 1.00 31.28 358 SER D C 1
ATOM 11846 O O . SER D 1 359 ? 4.247 74.704 33.362 1.00 30.95 358 SER D O 1
ATOM 11849 N N . GLY D 1 360 ? 2.640 74.533 34.946 1.00 31.14 359 GLY D N 1
ATOM 11850 C CA . GLY D 1 360 ? 2.794 75.921 35.400 1.00 30.88 359 GLY D CA 1
ATOM 11851 C C . GLY D 1 360 ? 3.630 76.160 36.647 1.00 31.25 359 GLY D C 1
ATOM 11852 O O . GLY D 1 360 ? 3.582 77.268 37.195 1.00 30.67 359 GLY D O 1
ATOM 11853 N N . PHE D 1 361 ? 4.387 75.147 37.102 1.00 31.08 360 PHE D N 1
ATOM 11854 C CA . PHE D 1 361 ? 5.011 75.168 38.443 1.00 32.09 360 PHE D CA 1
ATOM 11855 C C . PHE D 1 361 ? 6.381 74.520 38.505 1.00 32.75 360 PHE D C 1
ATOM 11856 O O . PHE D 1 361 ? 6.612 73.492 37.860 1.00 33.39 360 PHE D O 1
ATOM 11864 N N . ALA D 1 362 ? 7.262 75.102 39.320 1.00 33.99 361 ALA D N 1
ATOM 11865 C CA . ALA D 1 362 ? 8.592 74.546 39.571 1.00 34.60 361 ALA D CA 1
ATOM 11866 C C . ALA D 1 362 ? 8.499 73.205 40.302 1.00 35.00 361 ALA D C 1
ATOM 11867 O O . ALA D 1 362 ? 9.305 72.297 40.064 1.00 35.80 361 ALA D O 1
ATOM 11869 N N . ALA D 1 363 ? 7.509 73.075 41.188 1.00 34.61 362 ALA D N 1
ATOM 11870 C CA . ALA D 1 363 ? 7.323 71.831 41.945 1.00 33.72 362 ALA D CA 1
ATOM 11871 C C . ALA D 1 363 ? 6.593 70.746 41.134 1.00 33.30 362 ALA D C 1
ATOM 11872 O O . ALA D 1 363 ? 6.463 69.605 41.588 1.00 33.66 362 ALA D O 1
ATOM 11874 N N . GLY D 1 364 ? 6.129 71.101 39.935 1.00 32.84 363 GLY D N 1
ATOM 11875 C CA . GLY D 1 364 ? 5.494 70.148 39.023 1.00 32.49 363 GLY D CA 1
ATOM 11876 C C . GLY D 1 364 ? 4.214 69.586 39.621 1.00 32.37 363 GLY D C 1
ATOM 11877 O O . GLY D 1 364 ? 3.340 70.340 40.047 1.00 31.33 363 GLY D O 1
ATOM 11878 N N . SER D 1 365 ? 4.120 68.260 39.670 1.00 31.92 364 SER D N 1
ATOM 11879 C CA . SER D 1 365 ? 2.949 67.588 40.241 1.00 31.65 364 SER D CA 1
ATOM 11880 C C . SER D 1 365 ? 2.842 67.686 41.782 1.00 31.70 364 SER D C 1
ATOM 11881 O O . SER D 1 365 ? 1.804 67.304 42.362 1.00 31.59 364 SER D O 1
ATOM 11884 N N . ASP D 1 366 ? 3.896 68.194 42.435 1.00 30.89 365 ASP D N 1
ATOM 11885 C CA . ASP D 1 366 ? 3.846 68.525 43.871 1.00 31.37 365 ASP D CA 1
ATOM 11886 C C . ASP D 1 366 ? 3.186 69.884 44.164 1.00 30.50 365 ASP D C 1
ATOM 11887 O O . ASP D 1 366 ? 2.921 70.224 45.318 1.00 30.50 365 ASP D O 1
ATOM 11892 N N . ALA D 1 367 ? 2.918 70.658 43.119 1.00 30.07 366 ALA D N 1
ATOM 11893 C CA . ALA D 1 367 ? 2.278 71.965 43.279 1.00 29.05 366 ALA D CA 1
ATOM 11894 C C . ALA D 1 367 ? 0.763 71.779 43.495 1.00 28.60 366 ALA D C 1
ATOM 11895 O O . ALA D 1 367 ? 0.234 70.698 43.201 1.00 27.81 366 ALA D O 1
ATOM 11897 N N . PRO D 1 368 ? 0.066 72.820 44.007 1.00 28.29 367 PRO D N 1
ATOM 11898 C CA . PRO D 1 368 ? -1.395 72.763 44.176 1.00 27.82 367 PRO D CA 1
ATOM 11899 C C . PRO D 1 368 ? -2.085 72.426 42.867 1.00 26.93 367 PRO D C 1
ATOM 11900 O O . PRO D 1 368 ? -1.650 72.885 41.795 1.00 27.49 367 PRO D O 1
ATOM 11904 N N . GLY D 1 369 ? -3.159 71.641 42.941 1.00 25.34 368 GLY D N 1
ATOM 11905 C CA . GLY D 1 369 ? -3.835 71.194 41.733 1.00 23.68 368 GLY D CA 1
ATOM 11906 C C . GLY D 1 369 ? -4.946 72.136 41.307 1.00 22.73 368 GLY D C 1
ATOM 11907 O O . GLY D 1 369 ? -5.368 73.008 42.060 1.00 21.74 368 GLY D O 1
ATOM 11908 N N . ASN D 1 370 ? -5.418 71.955 40.077 1.00 22.12 369 ASN D N 1
ATOM 11909 C CA . ASN D 1 370 ? -6.541 72.735 39.566 1.00 22.21 369 ASN D CA 1
ATOM 11910 C C . ASN D 1 370 ? -7.771 72.574 40.480 1.00 22.07 369 ASN D C 1
ATOM 11911 O O . ASN D 1 370 ? -8.034 71.467 40.967 1.00 21.88 369 ASN D O 1
ATOM 11916 N N . HIS D 1 371 ? -8.498 73.674 40.696 1.00 21.02 370 HIS D N 1
ATOM 11917 C CA . HIS D 1 371 ? -9.699 73.730 41.554 1.00 20.93 370 HIS D CA 1
ATOM 11918 C C . HIS D 1 371 ? -9.406 73.709 43.052 1.00 20.93 370 HIS D C 1
ATOM 11919 O O . HIS D 1 371 ? -10.334 73.603 43.864 1.00 22.04 370 HIS D O 1
ATOM 11926 N N . THR D 1 372 ? -8.137 73.867 43.423 1.00 21.48 371 THR D N 1
ATOM 11927 C CA . THR D 1 372 ? -7.815 74.250 44.793 1.00 22.02 371 THR D CA 1
ATOM 11928 C C . THR D 1 372 ? -7.829 75.781 44.903 1.00 23.04 371 THR D C 1
ATOM 11929 O O . THR D 1 372 ? -7.682 76.490 43.891 1.00 24.31 371 THR D O 1
ATOM 11933 N N . ASP D 1 373 ? -7.974 76.289 46.126 1.00 23.26 372 ASP D N 1
ATOM 11934 C CA . ASP D 1 373 ? -7.955 77.737 46.363 1.00 24.02 372 ASP D CA 1
ATOM 11935 C C . ASP D 1 373 ? -6.530 78.303 46.355 1.00 24.49 372 ASP D C 1
ATOM 11936 O O . ASP D 1 373 ? -6.337 79.505 46.597 1.00 24.90 372 ASP D O 1
ATOM 11941 N N . LYS D 1 374 ? -5.556 77.430 46.085 1.00 24.56 373 LYS D N 1
ATOM 11942 C CA . LYS D 1 374 ? -4.143 77.826 46.041 1.00 26.12 373 LYS D CA 1
ATOM 11943 C C . LYS D 1 374 ? -3.501 77.730 44.658 1.00 25.93 373 LYS D C 1
ATOM 11944 O O . LYS D 1 374 ? -2.324 78.065 44.493 1.00 25.71 373 LYS D O 1
ATOM 11950 N N . PHE D 1 375 ? -4.276 77.309 43.659 1.00 25.23 374 PHE D N 1
ATOM 11951 C CA . PHE D 1 375 ? -3.749 77.135 42.299 1.00 26.35 374 PHE D CA 1
ATOM 11952 C C . PHE D 1 375 ? -3.279 78.458 41.675 1.00 26.85 374 PHE D C 1
ATOM 11953 O O . PHE D 1 375 ? -4.093 79.320 41.359 1.00 26.63 374 PHE D O 1
ATOM 11961 N N . ALA D 1 376 ? -1.967 78.623 41.541 1.00 27.52 375 ALA D N 1
ATOM 11962 C CA . ALA D 1 376 ? -1.406 79.876 41.033 1.00 28.40 375 ALA D CA 1
ATOM 11963 C C . ALA D 1 376 ? -0.150 79.631 40.199 1.00 28.79 375 ALA D C 1
ATOM 11964 O O . ALA D 1 376 ? 0.950 79.591 40.739 1.00 28.69 375 ALA D O 1
ATOM 11966 N N . PRO D 1 377 ? -0.322 79.451 38.879 1.00 29.41 376 PRO D N 1
ATOM 11967 C CA . PRO D 1 377 ? 0.820 79.232 37.991 1.00 30.35 376 PRO D CA 1
ATOM 11968 C C . PRO D 1 377 ? 1.860 80.356 38.139 1.00 31.12 376 PRO D C 1
ATOM 11969 O O . PRO D 1 377 ? 1.510 81.530 38.344 1.00 31.43 376 PRO D O 1
ATOM 11973 N N . GLU D 1 378 ? 3.125 79.972 38.057 1.00 31.95 377 GLU D N 1
ATOM 11974 C CA . GLU D 1 378 ? 4.224 80.838 38.442 1.00 33.81 377 GLU D CA 1
ATOM 11975 C C . GLU D 1 378 ? 4.768 81.671 37.282 1.00 34.48 377 GLU D C 1
ATOM 11976 O O . GLU D 1 378 ? 5.274 81.119 36.314 1.00 35.06 377 GLU D O 1
ATOM 11982 N N . LEU D 1 379 ? 4.648 82.993 37.392 1.00 34.76 378 LEU D N 1
ATOM 11983 C CA . LEU D 1 379 ? 5.309 83.924 36.474 1.00 35.67 378 LEU D CA 1
ATOM 11984 C C . LEU D 1 379 ? 6.822 83.959 36.736 1.00 36.18 378 LEU D C 1
ATOM 11985 O O . LEU D 1 379 ? 7.255 83.759 37.883 1.00 35.85 378 LEU D O 1
ATOM 11990 N N . PRO D 1 380 ? 7.640 84.242 35.690 1.00 36.88 379 PRO D N 1
ATOM 11991 C CA . PRO D 1 380 ? 7.285 84.477 34.288 1.00 37.18 379 PRO D CA 1
ATOM 11992 C C . PRO D 1 380 ? 7.054 83.191 33.501 1.00 37.33 379 PRO D C 1
ATOM 11993 O O . PRO D 1 380 ? 6.329 83.208 32.508 1.00 36.57 379 PRO D O 1
ATOM 11997 N N . ASP D 1 381 ? 7.667 82.099 33.965 1.00 37.97 380 ASP D N 1
ATOM 11998 C CA . ASP D 1 381 ? 7.801 80.868 33.182 1.00 38.78 380 ASP D CA 1
ATOM 11999 C C . ASP D 1 381 ? 6.467 80.274 32.741 1.00 38.28 380 ASP D C 1
ATOM 12000 O O . ASP D 1 381 ? 6.342 79.786 31.617 1.00 38.18 380 ASP D O 1
ATOM 12005 N N . ALA D 1 382 ? 5.463 80.293 33.614 1.00 37.80 381 ALA D N 1
ATOM 12006 C CA . ALA D 1 382 ? 4.199 79.654 33.257 1.00 37.09 381 ALA D CA 1
ATOM 12007 C C . ALA D 1 382 ? 3.539 80.303 32.034 1.00 36.97 381 ALA D C 1
ATOM 12008 O O . ALA D 1 382 ? 3.068 79.598 31.143 1.00 36.30 381 ALA D O 1
ATOM 12010 N N . LEU D 1 383 ? 3.532 81.639 31.988 1.00 37.18 382 LEU D N 1
ATOM 12011 C CA . LEU D 1 383 ? 2.974 82.375 30.845 1.00 37.47 382 LEU D CA 1
ATOM 12012 C C . LEU D 1 383 ? 3.909 82.314 29.645 1.00 37.76 382 LEU D C 1
ATOM 12013 O O . LEU D 1 383 ? 3.469 82.166 28.507 1.00 36.96 382 LEU D O 1
ATOM 12018 N N . GLU D 1 384 ? 5.197 82.446 29.919 1.00 38.62 383 GLU D N 1
ATOM 12019 C CA . GLU D 1 384 ? 6.225 82.334 28.894 1.00 40.08 383 GLU D CA 1
ATOM 12020 C C . GLU D 1 384 ? 6.066 81.025 28.106 1.00 40.02 383 GLU D C 1
ATOM 12021 O O . GLU D 1 384 ? 5.981 81.046 26.869 1.00 40.25 383 GLU D O 1
ATOM 12027 N N . ARG D 1 385 ? 6.003 79.900 28.826 1.00 39.55 384 ARG D N 1
ATOM 12028 C CA . ARG D 1 385 ? 5.943 78.585 28.186 1.00 38.77 384 ARG D CA 1
ATOM 12029 C C . ARG D 1 385 ? 4.636 78.308 27.427 1.00 37.69 384 ARG D C 1
ATOM 12030 O O . ARG D 1 385 ? 4.649 77.626 26.413 1.00 37.25 384 ARG D O 1
ATOM 12038 N N . GLY D 1 386 ? 3.509 78.814 27.916 1.00 36.94 385 GLY D N 1
ATOM 12039 C CA . GLY D 1 386 ? 2.248 78.645 27.193 1.00 36.72 385 GLY D CA 1
ATOM 12040 C C . GLY D 1 386 ? 2.137 79.517 25.952 1.00 37.03 385 GLY D C 1
ATOM 12041 O O . GLY D 1 386 ? 1.528 79.124 24.956 1.00 37.04 385 GLY D O 1
ATOM 12042 N N . THR D 1 387 ? 2.722 80.710 26.012 1.00 37.77 386 THR D N 1
ATOM 12043 C CA . THR D 1 387 ? 2.737 81.625 24.866 1.00 38.71 386 THR D CA 1
ATOM 12044 C C . THR D 1 387 ? 3.605 81.043 23.738 1.00 38.91 386 THR D C 1
ATOM 12045 O O . THR D 1 387 ? 3.165 80.972 22.584 1.00 39.10 386 THR D O 1
ATOM 12049 N N . GLN D 1 388 ? 4.816 80.607 24.094 1.00 39.52 387 GLN D N 1
ATOM 12050 C CA . GLN D 1 388 ? 5.752 79.991 23.145 1.00 40.23 387 GLN D CA 1
ATOM 12051 C C . GLN D 1 388 ? 5.167 78.735 22.499 1.00 40.16 387 GLN D C 1
ATOM 12052 O O . GLN D 1 388 ? 5.262 78.559 21.293 1.00 40.30 387 GLN D O 1
ATOM 12058 N N . ALA D 1 389 ? 4.549 77.870 23.311 1.00 39.97 388 ALA D N 1
ATOM 12059 C CA . ALA D 1 389 ? 3.952 76.631 22.826 1.00 39.85 388 ALA D CA 1
ATOM 12060 C C . ALA D 1 389 ? 2.982 76.829 21.662 1.00 39.88 388 ALA D C 1
ATOM 12061 O O . ALA D 1 389 ? 2.884 75.976 20.781 1.00 40.21 388 ALA D O 1
ATOM 12063 N N . ILE D 1 390 ? 2.238 77.930 21.677 1.00 40.37 389 ILE D N 1
ATOM 12064 C CA . ILE D 1 390 ? 1.262 78.217 20.619 1.00 40.78 389 ILE D CA 1
ATOM 12065 C C . ILE D 1 390 ? 1.948 78.451 19.256 1.00 41.25 389 ILE D C 1
ATOM 12066 O O . ILE D 1 390 ? 1.505 77.947 18.217 1.00 40.77 389 ILE D O 1
ATOM 12071 N N . LEU D 1 391 ? 3.020 79.234 19.294 1.00 42.14 390 LEU D N 1
ATOM 12072 C CA . LEU D 1 391 ? 3.825 79.549 18.112 1.00 42.82 390 LEU D CA 1
ATOM 12073 C C . LEU D 1 391 ? 4.563 78.307 17.624 1.00 43.27 390 LEU D C 1
ATOM 12074 O O . LEU D 1 391 ? 4.589 78.034 16.418 1.00 43.81 390 LEU D O 1
ATOM 12079 N N . VAL D 1 392 ? 5.146 77.556 18.560 1.00 43.45 391 VAL D N 1
ATOM 12080 C CA . VAL D 1 392 ? 5.867 76.320 18.237 1.00 43.71 391 VAL D CA 1
ATOM 12081 C C . VAL D 1 392 ? 4.953 75.282 17.567 1.00 44.47 391 VAL D C 1
ATOM 12082 O O . VAL D 1 392 ? 5.359 74.629 16.605 1.00 44.34 391 VAL D O 1
ATOM 12086 N N . ALA D 1 393 ? 3.715 75.156 18.052 1.00 45.06 392 ALA D N 1
ATOM 12087 C CA . ALA D 1 393 ? 2.711 74.278 17.428 1.00 45.59 392 ALA D CA 1
ATOM 12088 C C . ALA D 1 393 ? 2.215 74.801 16.080 1.00 45.99 392 ALA D C 1
ATOM 12089 O O . ALA D 1 393 ? 1.840 74.023 15.199 1.00 46.07 392 ALA D O 1
ATOM 12091 N N . ALA D 1 394 ? 2.168 76.122 15.942 1.00 46.79 393 ALA D N 1
ATOM 12092 C CA . ALA D 1 394 ? 1.711 76.759 14.715 1.00 47.50 393 ALA D CA 1
ATOM 12093 C C . ALA D 1 394 ? 2.751 76.642 13.596 1.00 48.17 393 ALA D C 1
ATOM 12094 O O . ALA D 1 394 ? 2.390 76.494 12.427 1.00 48.15 393 ALA D O 1
ATOM 12096 N N . ALA D 1 395 ? 4.029 76.691 13.973 1.00 49.11 394 ALA D N 1
ATOM 12097 C CA . ALA D 1 395 ? 5.153 76.733 13.025 1.00 50.23 394 ALA D CA 1
ATOM 12098 C C . ALA D 1 395 ? 5.051 75.799 11.801 1.00 51.28 394 ALA D C 1
ATOM 12099 O O . ALA D 1 395 ? 5.031 76.291 10.666 1.00 51.21 394 ALA D O 1
ATOM 12101 N N . PRO D 1 396 ? 4.962 74.459 12.016 1.00 52.38 395 PRO D N 1
ATOM 12102 C CA . PRO D 1 396 ? 4.957 73.536 10.869 1.00 53.11 395 PRO D CA 1
ATOM 12103 C C . PRO D 1 396 ? 3.936 73.864 9.774 1.00 53.76 395 PRO D C 1
ATOM 12104 O O . PRO D 1 396 ? 4.049 73.342 8.663 1.00 53.90 395 PRO D O 1
ATOM 12108 N N . TRP D 1 397 ? 2.954 74.708 10.081 1.00 54.46 396 TRP D N 1
ATOM 12109 C CA . TRP D 1 397 ? 1.964 75.124 9.090 1.00 55.14 396 TRP D CA 1
ATOM 12110 C C . TRP D 1 397 ? 2.247 76.529 8.568 1.00 55.86 396 TRP D C 1
ATOM 12111 O O . TRP D 1 397 ? 2.037 76.812 7.388 1.00 55.88 396 TRP D O 1
ATOM 12122 N N . LEU D 1 398 ? 2.734 77.398 9.450 1.00 56.64 397 LEU D N 1
ATOM 12123 C CA . LEU D 1 398 ? 2.865 78.822 9.147 1.00 57.42 397 LEU D CA 1
ATOM 12124 C C . LEU D 1 398 ? 4.315 79.290 8.908 1.00 58.16 397 LEU D C 1
ATOM 12125 O O . LEU D 1 398 ? 4.532 80.408 8.443 1.00 58.25 397 LEU D O 1
ATOM 12130 N N . MET D 1 399 ? 5.294 78.437 9.217 1.00 59.04 398 MET D N 1
ATOM 12131 C CA . MET D 1 399 ? 6.715 78.782 9.078 1.00 60.10 398 MET D CA 1
ATOM 12132 C C . MET D 1 399 ? 7.537 77.626 8.488 1.00 60.14 398 MET D C 1
ATOM 12133 O O . MET D 1 399 ? 7.139 76.989 7.505 1.00 60.23 398 MET D O 1
#

Radius of gyration: 40.49 Å; Cα contacts (8 Å, |Δi|>4): 4181; chains: 4; bounding box: 86×100×108 Å

Sequence (1585 aa):
AQENLQKIVDSLESSRAEREELYKWFHQHPEMSMQEHETSKRIAEELEKLGLEPQNIGVTGQVAVIKNGEGPSVAFRADFDALPITENTGLDYSADPELGMMHACGHDLHTTALLGAVRALVENKDLWSGTFIAVHQPGEEGGGGARHMVDDGLAEKIAAPDVCFAQHVFNEDPAFGYVFTPGRFLTAASNWRIHIHGEGGHGSRPHLTKDPIVVAASIITKLQTIVSREVDPNEVAVVTVGSIEGGKSTNSIPYTVTLGVNTRASNDELSEYVQNAIKRIVIAECQAAGIEQEPEFEYLDSVPAVINDEDLTEQLMAQFREFFGEDQAVEIPPLSGSEDYPFIPNAWGVPSVMWGWSGFAAGSDAPGNHTDKFAPELPDALERGTQAILVAAAPWLMENLQKIVDSLESSRAEREELYKWFHQHPEMSMQEHETSKRIAEELEKLGLEPQNIGVTGQVAVIKNGEGPSVAFRADFDALPITENTGLDYSADPELGMMHACGHDLHTTALLGAVRALVENKDLWSGTFIAVHQPGEEGGGGARHMVDDGLAEKIAAPDVCFAQHVFNEDPAFGYVFTPGRFLTAASNWRIHIHGEGGHGSRPHLTKDPIVVAASIITKLQTIVSREVDPNEVAVVTVGSIEGGKSTNSIPYTVTLGVNTRASNDELSEYVQNAIKRIVIAECQAAGIEQEPEFEYLDSVPAVINDEDLTEQLMAQFREFFGEDQAVEIPPLSGSEDYPFIPNAWGVPSVMWGWSGFAAGSDAPGNHTDKFAPELPDALERGTQAILVAAAPWLMNLQKIVDSLESSRAEREELYKWFHQHPEMSMQEHETSKRIAEELEKLGLEPQNIGVTGQVAVIKNGEGPSVAFRADFDALPITENTGLDYSADPELGMMHACGHDLHTTALLGAVRALVENKDLWSGTFIAVHQPGEEGGGGARHMVDDGLAEKIAAPDVCFAQHVFNEDPAFGYVFTPGRFLTAASNWRIHIHGEGGHGSRPHLTKDPIVVAASIITKLQTIVSREVDPNEVAVVTVGSIEGGKSTNSIPYTVTLGVNTRASNDELSEYVQNAIKRIVIAECQAAGIEQEPEFEYLDSVPAVINDEDLTEQLMAQFREFFGEDQAVEIPPLSGSEDYPFIPNAWGVPSVMWGWSGFAAGSDAPGNHTDKFAPELPDALERGTQAILVAAAPWLMKNLQKIVDSLESSRAEREELYKWFHQHPEMSMQEHETSKRIAEELEKLGLEPQNIGVTGQVAVIKNGEGPSVAFRADFDALPITENTGLDYSADPELGMMHACGHDLHTTALLGAVRALVENKDLWSGTFIAVHQPGEEGGGGARHMVDDGLAEKIAAPDVCFAQHVFNEDPAFGYVFTPGRFLTAASNWRIHIHGEGGHGSRPHLTKDPIVVAASIITKLQTIVSREVDPNEVAVVTVGSIEGGKSTNSIPYTVTLGVNTRASNDELSEYVQNAIKRIVIAECQAAGIEQEPEFEYLDSVPAVINDEDLTEQLMAQFREFFGEDQAVEIPPLSGSEDYPFIPNAWGVPSVMWGWSGFAAGSDAPGNHTDKFAPELPDALERGTQAILVAAAPWLM

Secondary structure (DSSP, 8-state):
--HHHHHHHHHHHHHHHHHHHHHHHHHHS---TT--HHHHHHHHHHHHHTT---EE-STT-EEEEEEESSS-EEEEEEE---BS-------TTPPPGGGT-B-TT-HHHHHHHHHHHHHHHHHTGGG--EEEEEEEE--TTTS-HHHHHHHTTHHHHS---SEEEEEEEES-SSTT-EEE-SEE-S-EEEEEEEEEE-B-EETT-GGGSB-HHHHHHHHHHHHHHIIIIIS-TTS-EEEEEEEEEE-SSTTEE-SEEEEEEEEEESSHHHHHHHHHHHHHHHHHHHHHTT--SPPEEEEEEEEPPPEE-HHHHHHHHHHHHHHH-GGGEEE-PPPS---STTHHHHHHT--EEEEEEE--TTGGGSPPTTSTT--PPTTHHHHHHHHHHHHHHHHHH-/-HHHHHHHHGGGGHHHHHHHHHHHHT----TT--HHHHHHHHHHHHTTT---EE-STT-EEEEEEESSS-EEEEEEE---BS----S--TTPPPGGG--B-TT-HHHHHHHHHHHHHHHHHTGGG--EEEEEEEE--TTTS-HHHHHHHTTHHHHS---SEEEEEEEES-SSTT-EEE-SEE-S-EEEEEEEEEE-B-EETT-GGGSB-HHHHHHHHHHHHHHIIIIIS-TTS-EEEEEEEEEE-SSTTEE-SEEEEEEEEEESSHHHHHHHHHHHHHHHHHHHHHTT--SPPEEEEEEEEPPPEE-HHHHHHHHHHHHHHH-GGGEEE-PPPS---STTHHHHHHT--EEEEEEE--TTGGGSPPTTSTT--PPTTHHHHHHHHHHHHHHHHHH-/-HHHHHHHHHHHHHHHHHHHHHHHH----TT--HHHHHHHHHHHHTTT---EE-STT-EEEEEEESSS-EEEEEEE---BS----S--TTPPPGGG--B-TT-HHHHHHHHHHHHHHHHHTGGG--EEEEEEEE--TTTS-HHHHHHHTTHHHHS---SEEEEEEEES-SSTT-EEE-SEE-S-EEEEEEEEEE-B-EETT-GGGSB-HHHHHHHHHHHHHHIIIIIS-TTS-EEEEEEEEEE-S-TTEE-SEEEEEEEEEESSHHHHHHHHHHHHHHHHHHHHHHT--SPPEEEEEEEEPPPEE-HHHHHHHHHHHHHHH-GGGEEE-PPPS---STTHHHHHHT--EEEEEEE--TTGGGSPPTTSTT----TTHHHHHHHHHHHHHHHHHH--/-HHHHHHTTGGGHHHHHHHHHHHHT----TT--HHHHHHHHHHHHHTT---EE-STT-EEEEEEESSS-EEEEEEE---BS-------TTPPPGGG--B-TT-HHHHHHHHHHHHHHHHTTTTS--EEEEEEEE--TTTT-HHHHHHHTTHHHHS---SEEEEEEEES-SSTT-EEE-SEE-S-EEEEEEEEEE-B-EETT-GGGSB-HHHHHHHHHHHHHHIIIIIS-TTS-EEEEEEEEEE-SSTTEE-SEEEEEEEEEESSHHHHHHHHHHHHHHHHHHHHHTT--SPPEEEEEEEEPPPEE-HHHHHHHHHHHHHHH-GGGEEE-PPPS---STTHHHHHHT--EEEEEEE--TTGGGSPPTTSTT--PPTTHHHHHHHHHHHHHHHHHH-

B-factor: mean 26.21, std 9.99, range [10.79, 64.64]

Solvent-accessible surface area: 52232 Å² total; per-residue (Å²): 48,72,153,58,0,78,117,0,10,87,27,1,116,99,4,79,82,104,6,23,123,13,0,68,64,2,0,76,61,6,28,79,25,31,105,0,111,83,1,8,123,48,0,16,68,21,0,102,140,35,72,25,143,21,63,92,1,1,93,7,0,12,0,0,58,3,130,26,42,153,45,52,15,1,0,2,2,2,0,2,0,3,3,21,23,71,5,74,29,78,48,133,18,23,1,81,68,161,93,26,20,0,3,0,10,0,0,2,0,3,0,0,0,0,6,2,0,0,56,2,3,31,91,24,94,122,12,13,50,0,20,0,2,0,0,0,0,0,0,19,26,20,23,10,0,0,89,74,0,44,125,60,14,0,33,147,104,3,86,52,7,77,8,0,0,0,4,31,0,18,8,23,71,37,40,31,0,0,0,0,6,44,7,68,6,10,0,1,6,0,11,29,94,1,33,0,35,7,86,0,4,28,0,2,49,3,49,89,12,42,11,0,1,9,3,0,0,16,0,0,27,9,0,7,10,0,22,6,13,27,8,48,17,62,56,13,6,1,6,0,2,0,16,2,106,5,28,146,17,15,13,8,2,18,56,52,0,30,0,0,0,0,0,8,0,14,56,89,152,24,6,100,86,0,14,88,1,6,64,58,0,0,80,0,2,3,66,1,10,22,17,136,105,149,16,94,54,64,109,50,8,27,14,57,16,2,106,3,57,115,122,11,0,100,80,0,3,53,18,0,57,127,38,26,27,117,103,43,0,42,102,23,108,39,45,5,15,23,7,4,1,21,49,0,1,107,36,22,66,19,57,17,0,1,0,1,0,0,0,3,69,53,1,60,132,11,55,12,10,1,18,21,102,0,19,2,67,43,64,61,0,2,36,44,0,0,24,0,1,2,0,0,3,0,46,42,4,56,176,42,21,75,120,0,9,77,38,5,106,109,8,77,78,102,6,28,110,16,1,39,62,1,1,74,62,7,28,82,26,30,106,0,114,87,1,8,123,58,0,17,77,25,0,100,150,36,69,24,149,26,71,95,1,1,91,8,0,12,0,0,38,1,147,24,60,163,52,48,15,0,0,2,1,2,0,1,1,3,2,21,25,71,5,80,35,77,50,139,21,23,0,75,72,158,94,15,20,0,3,0,8,0,0,2,0,3,0,0,0,0,6,2,0,0,57,3,0,29,108,22,86,125,31,13,48,0,26,0,3,0,0,0,0,0,0,18,22,20,24,3,0,0,72,72,0,43,119,59,14,0,36,150,108,2,86,51,8,71,8,0,0,0,4,29,0,16,7,22,70,38,40,31,0,0,0,0,5,30,8,70,4,8,0,1,5,0,11,31,93,1,33,0,26,9,96,2,5,27,0,1,53,3,50,101,12,61,11,0,1,11,2,0,0,18,0,0,29,9,0,6,10,0,21,6,12,27,7,45,15,62,64,12,8,3,6,0,1,0,17,3,108,5,26,158,17,15,12,6,2,16,53,52,0,30,0,0,0,0,0,8,0,13,61,94,146,25,10,116,83,0,27,82,2,5,51,57,0,0,80,0,2,4,69,0,11,17,16,164,105,142,16,89,55,66,107,50,5,38,15,54,14,2,123,2,57,110,119,11,0,93,83,0,2,63,26,0,65,142,52,30,28,127,115,45,0,41,102,22,107,36,48,4,15,23,6,3,1,19,58,0,2,111,37,22,65,19,59,16,0,2,0,1,0,0,0,4,69,52,1,60,132,11,57,11,9,1,18,16,92,0,19,2,68,41,52,63,0,0,21,45,0,0,37,0,1,0,0,0,1,7,61,43,4,70,95,25,94,132,0,11,81,37,5,106,108,8,71,78,112,6,22,105,17,0,44,61,1,0,78,59,6,32,78,23,34,110,0,93,92,1,7,122,56,0,15,92,23,0,100,141,34,67,20,140,21,81,95,1,2,96,5,0,12,0,0,46,0,150,28,60,164,45,51,14,0,0,2,2,2,0,1,1,3,2,22,24,68,5,82,34,77,45,134,18,24,1,61,78,162,95,12,20,0,2,0,9,0,0,2,0,2,0,0,0,0,7,2,0,0,60,5,0,32,104,23,80,124,16,12,60,0,30,0,2,0,0,0,0,0,0,20,25,22,23,9,0,0,87,77,0,43,122,56,15,0,33,147,116,6,85,51,7,75,7,0,0,0,4,30,0,18,7,22,73,40,41,32,0,0,0,0,5,19,20,69,4,9,0,1,5,0,11,31,94,2,31,0,30,2,81,5,4,28,0,1,51,2,50,103,13,55,10,0,0,8,4,0,0,17,0,0,28,10,0,5,11,0,23,7,12,26,7,46,16,62,64,7,6,2,4,0,1,0,16,2,112,6,24,143,17,15,12,8,2,18,56,50,0,31,0,0,0,0,0,7,0,13,62,88,149,24,5,99,86,0,14,85,2,7,65,56,0,0,59,0,2,4,70,1,11,23,19,169,94,117,7,89,52,64,112,53,8,27,15,53,14,3,109,3,53,113,119,13,0,82,82,0,1,64,25,0,68,154,55,29,28,136,102,42,0,41,96,22,107,35,44,5,14,23,5,4,1,21,46,0,1,107,37,24,65,21,59,17,0,2,0,1,0,0,0,5,71,51,1,62,130,10,57,10,9,2,18,18,88,0,18,2,67,42,60,61,0,0,24,43,0,0,35,0,0,0,0,0,0,6,12,32,2,36,174,99,24,94,132,0,10,94,40,3,100,106,6,83,84,109,6,27,131,14,0,75,62,2,2,76,60,6,30,82,24,29,107,0,118,85,0,8,121,51,0,17,69,24,0,101,144,39,69,24,150,25,63,94,0,1,88,8,0,14,0,0,58,0,100,25,44,155,48,49,16,0,0,2,2,2,0,2,1,3,3,25,23,71,5,78,31,77,55,154,24,22,0,81,64,159,91,27,20,0,2,0,8,0,0,2,0,3,0,0,0,0,6,2,0,0,61,4,0,32,98,25,87,128,29,11,59,0,17,0,3,0,0,0,0,0,0,18,24,19,23,9,0,0,89,73,0,44,124,57,14,0,41,150,101,3,85,55,5,69,6,0,0,0,4,32,0,18,8,23,72,41,42,32,0,0,0,0,5,38,8,68,6,10,0,1,4,0,11,29,92,1,32,0,34,3,74,3,4,28,0,1,49,2,50,101,12,44,10,0,0,10,3,0,0,17,0,1,26,9,0,6,10,0,22,6,12,27,8,44,14,58,66,12,6,2,5,0,1,0,16,2,101,7,31,137,18,16,15,8,2,17,49,50,0,29,0,0,0,0,0,9,0,14,62,89,148,24,7,99,88,0,12,86,1,5,65,56,0,0,80,0,2,4,67,0,11,20,17,130,95,150,16,94,56,66,110,51,6,27,14,55,14,3,106,2,57,115,123,9,0,99,84,0,4,53,30,0,63,155,57,29,24,128,100,40,0,43,103,23,107,39,45,5,14,24,6,2,1,22,49,0,0,107,36,22,63,19,59,16,0,2,0,1,0,0,0,4,70,55,1,57,133,10,55,12,10,1,19,21,102,0,16,3,68,43,55,62,0,1,38,42,0,0,22,0,1,0,0,0,0,8,57,38,3,69

InterPro domains:
  IPR002933 Peptidase M20 [PF01546] (76-390)
  IPR011650 Peptidase M20, dimerisation domain [PF07687] (192-286)
  IPR017439 Amidohydrolase [PIRSF005962] (9-378)
  IPR017439 Amidohydrolase [PTHR11014] (13-388)
  IPR017439 Amidohydrolase [TIGR01891] (25-376)
  IPR036264 Bacterial exopeptidase dimerisation domain [SSF55031] (192-297)

Nearest PDB structures (foldseek):
  6slf-assembly1_A  TM=1.002E+00  e=5.544E-87  Corynebacterium striatum
  4ewt-assembly1_B  TM=7.931E-01  e=7.739E-40  Staphylococcus aureus subsp. aureus COL
  3io1-assembly1_B-2  TM=6.960E-01  e=2.338E-27  Klebsiella pneumoniae subsp. pneumoniae MGH 78578
  3io1-assembly1_A-2  TM=7.218E-01  e=4.936E-26  Klebsiella pneumoniae subsp. pneumoniae MGH 78578
  2rb7-assembly1_B  TM=6.513E-01  e=1.519E-18  Oleidesulfovibrio alaskensis G20